Protein 5FFJ (pdb70)

B-factor: mean 82.77, std 29.12, range [22.14, 244.15]

Sequence (2276 aa):
KKLRDYQQTAKENALAHFKENDRGQLIMAPGTGKTFTSLKISEALSKDKNGPFKVLYLVPSIQLLTQTLRGWNNDTELTITSMAVTSDRDASRGKASDIGYPATTSSKKILQNWHDFESLPKQTDMLVVFSTYQSIEVIGEAQKEGFPEFDFIISDEAHRSAFSKVHSNNNVKGLKRMYQTATPKIYILLSSMDDESKYGEVFFRMGFGQAVSRDINWSKDVAKIAERQINWIKNKLSKDPISLEFKKFVSSLQHNINDSIDEKQAAEMLSQHLITKPIFEALFSEYSFVNQNPVSQAMESIVSELEKAGFAKEQENLEPLYESVRMRAEGIEDKQKIIVTLYDKFFKTAFKIVFTPIEVVDFIVHSVDDVLKKHFGKSLASKDVHILDPFTGTGTFIVRTLTYLKEQMDAGEISLSDITRKFMKELHANEIVLLSYYIAAINIEATFDEIYVPFEGIVLTDTFESTETEEDDYFGTNDERLKRQQEVPITAIIGNPPYSKGQSNENDNNKNIEYPRLFKSIADSYVKNSKTTSVLGMYDSYVLSIRWASNRLNDKGVIGFVSNGSYIDSQSADGLRKSLFKEFNHLYIFNLRGDQRTQGETSRKEGGKIFGSGSRTSIAISILVKDDSDNHEVHYHDIGDYLTRDDKLDILRDKESILNIDWENISPDENNDWINQRDQNYLNYRPLADENGSIFSVKDIGIVTNRDAWVSNFSKINVSDNVQIMIKNYNLEVDRLENIDVKLNDKTVVDYVTNDERKISWSRSLKQRAARREKTQFSHSDIMLAMYRPFTKKYLYRNRFLNENVRKTYQTFPDKNSKNLLINISGQGDKADFATLISEYLSDMHVIGGQARNLPRFTYETDGRTDNIVSDDEFYYVYGVLHSSAYRKRYANDLKKDLPRIPLLKNKDKYVEIGRKLSDLHLNYENQPIWDGIEVEISQPDYRVKKMKHPKKGVLDTIIYNESITIKNIPERAYEYVVNGRPAIEWIIDQYQVKTDKKSGITDDPNEFSDNPKYILNLLLSVITVSMRTLELIEELPEFEIQELRDYQQTAKENALAHFKENDRGQLIMAPGTGKTFTSLKISEALSKDKNGPFKVLYLVPSIQLLTQTLRGWNNDTELTITSMAVTSDRDASASDIGYPATTSSKKILQNWHDFESLPKQTDMLVVFSTYQSIEVIGEAQKEGFPEFDFIISDEAHRTTGAHASAFSKVHSNNNVKGLKRMYQTATPKIYGSILLSSMDDESKYGEVFFRMGFGQAVSRDILTDYKVMVRIVGIWNGMMRRRAIAFTRTIEESKKVSSQFEEVVNEYLSMRHNALQKGEILDWLADPNKPADIVSDIPTLDAVIFLSPKKSQVDIVQAVGRIMRKDYGYIILPIVINNKNYETVWQVINALRSVDERFEAMIDKLNMAKQLKVWNKFEGAIFGKIVQKVGDRKYLENWSKDVAKIAERQINWIKNKLSDKKDPISLEFKKFVSSLQHNINDSIDEKQAAEMLSQHLITKPIFEALFSEYSFVNQNPVSQAMESIVSELEKAGFAKEQENLEPLYESVRMRAEGIEKAEDKQKIIVTLYDKFFKTAFIVFTPIEVVDFIVHSVDDVLKKHFGKSLASKDVHILDPFTGTGTFIVRTLTYLKEQMDAGEISLSDITRKFMKELHANEIVLLSYYIAAINIEATFDEINGEEEGYVPFEGIVLTDTFESTETEETLDDDYFGTNDERLKRQQEVPITAIIGNPPYSKGQSNENDNNKNIEYPRLFKSIADSYVKNSKTTSVLGMYDSYVLSIRWASNRLNDKGVIGFVSNGSYIDSQSADGLRKSLFKEFNHLYIFNLRGDQRTQGETSRKEGGKIFGSGSRTSIAISILVKDDSDNHEVHYHDIGDYLTRDDKLDILRDKESILNIDWENISPDENNDWINQRDQNYLNYRPLADENGSIFSVKDIGIVTNRDAWVSNFSKINVSDNVQIMIKNYNLEVDRLENIDVKLNDKTVVDYVTNDERKISWSRSLKQRAARREKTQFSHSDIMLAMYRPFTKKYLYRNRFLNENVRKTYQTFPDKNSKNLLINISGQGDKADFATLISEYLSDMHVIGGQARNLPRFTYEGRTDNIVSDDEFYYVYGVLHSSAYRKRYANDLKKDLPRIPLLKNKDKYVEIGRKLSDLHLNYENQPIWDGIEVEISQPDYRVKKMKHPKKGVLDTIIYNESITIKNIPERAYEYVVNGRPAIEWIIDQYQVKTDKKSGITDDPNEFSDNPKYILNLLLSVITVSMRTLELIEELPEFEIQ

Structure (mmCIF, N/CA/C/O backbone):
data_5FFJ
#
_entry.id   5FFJ
#
_cell.length_a   87.400
_cell.length_b   222.290
_cell.length_c   117.410
_cell.angle_alpha   90.00
_cell.angle_beta   105.14
_cell.angle_gamma   90.00
#
_symmetry.space_group_name_H-M   'P 1 21 1'
#
loop_
_entity.id
_entity.type
_entity.pdbx_description
1 polymer 'Endonuclease and methylase LlaGI'
2 polymer "DNA (5'-D(P*TP*CP*CP*TP*CP*CP*AP*TP*CP*CP*AP*GP*TP*CP*TP*AP*TP*TP*AP*GP*CP*T)-3')"
3 polymer "DNA (5'-D(P*TP*AP*GP*CP*TP*AP*AP*TP*AP*GP*AP*CP*TP*GP*GP*AP*TP*GP*GP*AP*GP*G)-3')"
4 water water
#
loop_
_atom_site.group_PDB
_atom_site.id
_atom_site.type_symbol
_atom_site.label_atom_id
_atom_site.label_alt_id
_atom_site.label_comp_id
_atom_site.label_asym_id
_atom_site.label_entity_id
_atom_site.label_seq_id
_atom_site.pdbx_PDB_ins_code
_atom_site.Cartn_x
_atom_site.Cartn_y
_atom_site.Cartn_z
_atom_site.occupancy
_atom_site.B_iso_or_equiv
_atom_site.auth_seq_id
_atom_site.auth_comp_id
_atom_site.auth_asym_id
_atom_site.auth_atom_id
_atom_site.pdbx_PDB_model_num
ATOM 1 N N . LYS A 1 12 ? 12.026 59.833 62.568 1.00 113.62 176 LYS A N 1
ATOM 2 C CA . LYS A 1 12 ? 11.097 58.793 62.994 1.00 119.36 176 LYS A CA 1
ATOM 3 C C . LYS A 1 12 ? 11.825 57.694 63.765 1.00 115.49 176 LYS A C 1
ATOM 4 O O . LYS A 1 12 ? 13.056 57.649 63.783 1.00 111.40 176 LYS A O 1
ATOM 9 N N . LYS A 1 13 ? 11.053 56.819 64.405 1.00 116.89 177 LYS A N 1
ATOM 10 C CA . LYS A 1 13 ? 11.599 55.678 65.134 1.00 119.33 177 LYS A CA 1
ATOM 11 C C . LYS A 1 13 ? 11.193 54.388 64.439 1.00 110.89 177 LYS A C 1
ATOM 12 O O . LYS A 1 13 ? 10.005 54.074 64.345 1.00 104.01 177 LYS A O 1
ATOM 18 N N . LEU A 1 14 ? 12.186 53.649 63.954 1.00 101.58 178 LEU A N 1
ATOM 19 C CA . LEU A 1 14 ? 11.944 52.424 63.202 1.00 93.96 178 LEU A CA 1
ATOM 20 C C . LEU A 1 14 ? 11.026 51.467 63.955 1.00 95.16 178 LEU A C 1
ATOM 21 O O . LEU A 1 14 ? 11.230 51.191 65.137 1.00 107.25 178 LEU A O 1
ATOM 25 N N . ARG A 1 15 ? 10.006 50.980 63.254 1.00 104.70 179 ARG A N 1
ATOM 26 C CA . ARG A 1 15 ? 9.053 50.017 63.807 1.00 107.62 179 ARG A CA 1
ATOM 27 C C . ARG A 1 15 ? 9.748 48.748 64.304 1.00 116.00 179 ARG A C 1
ATOM 28 O O . ARG A 1 15 ? 10.913 48.502 63.991 1.00 112.83 179 ARG A O 1
ATOM 49 N N . ASP A 1 16 ? 9.026 47.944 65.079 1.00 118.68 180 ASP A N 1
ATOM 50 C CA . ASP A 1 16 ? 9.633 46.816 65.782 1.00 125.35 180 ASP A CA 1
ATOM 51 C C . ASP A 1 16 ? 10.168 45.741 64.829 1.00 125.05 180 ASP A C 1
ATOM 52 O O . ASP A 1 16 ? 11.281 45.249 65.010 1.00 119.35 180 ASP A O 1
ATOM 61 N N . TYR A 1 17 ? 9.383 45.376 63.821 1.00 117.98 181 TYR A N 1
ATOM 62 C CA . TYR A 1 17 ? 9.806 44.355 62.865 1.00 115.95 181 TYR A CA 1
ATOM 63 C C . TYR A 1 17 ? 10.867 44.908 61.916 1.00 109.10 181 TYR A C 1
ATOM 64 O O . TYR A 1 17 ? 11.609 44.151 61.289 1.00 102.99 181 TYR A O 1
ATOM 82 N N . GLN A 1 18 ? 10.927 46.231 61.803 1.00 112.26 182 GLN A N 1
ATOM 83 C CA . GLN A 1 18 ? 11.960 46.881 61.006 1.00 109.15 182 GLN A CA 1
ATOM 84 C C . GLN A 1 18 ? 13.304 46.706 61.700 1.00 110.21 182 GLN A C 1
ATOM 85 O O . GLN A 1 18 ? 14.327 46.468 61.056 1.00 106.46 182 GLN A O 1
ATOM 99 N N . GLN A 1 19 ? 13.285 46.839 63.025 1.00 114.46 183 GLN A N 1
ATOM 100 C CA . GLN A 1 19 ? 14.459 46.584 63.854 1.00 115.07 183 GLN A CA 1
ATOM 101 C C . GLN A 1 19 ? 14.945 45.158 63.624 1.00 110.42 183 GLN A C 1
ATOM 102 O O . GLN A 1 19 ? 16.141 44.914 63.455 1.00 103.90 183 GLN A O 1
ATOM 116 N N . THR A 1 20 ? 13.998 44.223 63.632 1.00 109.44 184 THR A N 1
ATOM 117 C CA . THR A 1 20 ? 14.277 42.821 63.337 1.00 105.37 184 THR A CA 1
ATOM 118 C C . THR A 1 20 ? 14.967 42.688 61.980 1.00 98.42 184 THR A C 1
ATOM 119 O O . THR A 1 20 ? 16.019 42.056 61.869 1.00 90.53 184 THR A O 1
ATOM 130 N N . ALA A 1 21 ? 14.369 43.293 60.956 1.00 97.05 185 ALA A N 1
ATOM 131 C CA . ALA A 1 21 ? 14.937 43.297 59.608 1.00 102.88 185 ALA A CA 1
ATOM 132 C C . ALA A 1 21 ? 16.337 43.896 59.607 1.00 100.10 185 ALA A C 1
ATOM 133 O O . ALA A 1 21 ? 17.244 43.383 58.949 1.00 84.68 185 ALA A O 1
ATOM 140 N N . LYS A 1 22 ? 16.502 44.989 60.345 1.00 97.12 186 LYS A N 1
ATOM 141 C CA . LYS A 1 22 ? 17.805 45.625 60.484 1.00 94.06 186 LYS A CA 1
ATOM 142 C C . LYS A 1 22 ? 18.787 44.663 61.142 1.00 98.44 186 LYS A C 1
ATOM 143 O O . LYS A 1 22 ? 19.910 44.494 60.673 1.00 90.27 186 LYS A O 1
ATOM 147 N N . GLU A 1 23 ? 18.355 44.028 62.227 1.00 100.71 187 GLU A N 1
ATOM 148 C CA . GLU A 1 23 ? 19.185 43.051 62.926 1.00 96.00 187 GLU A CA 1
ATOM 149 C C . GLU A 1 23 ? 19.573 41.883 62.019 1.00 96.73 187 GLU A C 1
ATOM 150 O O . GLU A 1 23 ? 20.753 41.547 61.907 1.00 100.44 187 GLU A O 1
ATOM 162 N N . ASN A 1 24 ? 18.582 41.268 61.376 1.00 96.65 188 ASN A N 1
ATOM 163 C CA . ASN A 1 24 ? 18.832 40.161 60.456 1.00 93.19 188 ASN A CA 1
ATOM 164 C C . ASN A 1 24 ? 19.773 40.576 59.332 1.00 95.28 188 ASN A C 1
ATOM 165 O O . ASN A 1 24 ? 20.683 39.830 58.963 1.00 101.69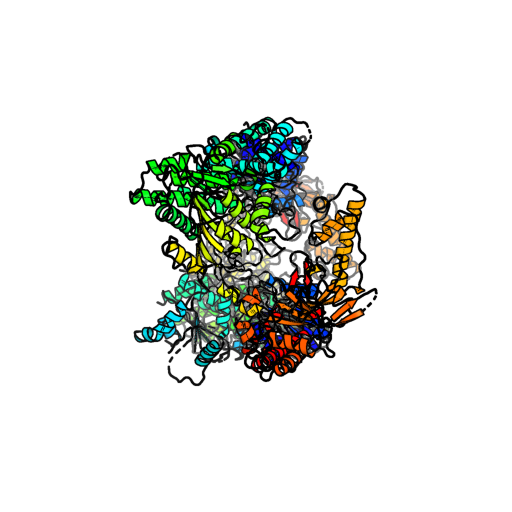 188 ASN A O 1
ATOM 176 N N . ALA A 1 25 ? 19.545 41.773 58.795 1.00 85.26 189 ALA A N 1
ATOM 177 C CA . ALA A 1 25 ? 20.366 42.311 57.717 1.00 91.17 189 ALA A CA 1
ATOM 178 C C . ALA A 1 25 ? 21.830 42.345 58.140 1.00 99.88 189 ALA A C 1
ATOM 179 O O . ALA A 1 25 ? 22.689 41.764 57.479 1.00 110.58 189 ALA A O 1
ATOM 186 N N . LEU A 1 26 ? 22.105 43.009 59.259 1.00 94.72 190 LEU A N 1
ATOM 187 C CA . LEU A 1 26 ? 23.465 43.120 59.778 1.00 90.15 190 LEU A CA 1
ATOM 188 C C . LEU A 1 26 ? 24.094 41.749 60.000 1.00 95.13 190 LEU A C 1
ATOM 189 O O . LEU A 1 26 ? 25.227 41.500 59.581 1.00 93.84 190 LEU A O 1
ATOM 205 N N . ALA A 1 27 ? 23.349 40.867 60.659 1.00 89.37 191 ALA A N 1
ATOM 206 C CA . ALA A 1 27 ? 23.810 39.511 60.932 1.00 92.66 191 ALA A CA 1
ATOM 207 C C . ALA A 1 27 ? 24.137 38.784 59.631 1.00 97.64 191 ALA A C 1
ATOM 208 O O . ALA A 1 27 ? 25.168 38.117 59.521 1.00 99.33 191 ALA A O 1
ATOM 215 N N . HIS A 1 28 ? 23.256 38.930 58.646 1.00 98.02 192 HIS A N 1
ATOM 216 C CA . HIS A 1 28 ? 23.423 38.277 57.350 1.00 99.92 192 HIS A CA 1
ATOM 217 C C . HIS A 1 28 ? 24.657 38.792 56.609 1.00 103.87 192 HIS A C 1
ATOM 218 O O . HIS A 1 28 ? 25.507 38.010 56.183 1.00 107.83 192 HIS A O 1
ATOM 232 N N . PHE A 1 29 ? 24.751 40.110 56.458 1.00 103.90 193 PHE A N 1
ATOM 233 C CA . PHE A 1 29 ? 25.856 40.730 55.726 1.00 102.61 193 PHE A CA 1
ATOM 234 C C . PHE A 1 29 ? 27.188 40.599 56.463 1.00 103.24 193 PHE A C 1
ATOM 235 O O . PHE A 1 29 ? 28.240 40.954 55.928 1.00 114.71 193 PHE A O 1
ATOM 252 N N . LYS A 1 30 ? 27.139 40.089 57.690 1.00 99.87 194 LYS A N 1
ATOM 253 C CA . LYS A 1 30 ? 28.344 39.861 58.480 1.00 100.98 194 LYS A CA 1
ATOM 254 C C . LYS A 1 30 ? 29.254 38.832 57.812 1.00 108.76 194 LYS A C 1
ATOM 255 O O . LYS A 1 30 ? 30.477 38.990 57.796 1.00 106.70 194 LYS A O 1
ATOM 259 N N . GLU A 1 31 ? 28.645 37.784 57.261 1.00 111.82 195 GLU A N 1
ATOM 260 C CA . GLU A 1 31 ? 29.377 36.708 56.593 1.00 116.31 195 GLU A CA 1
ATOM 261 C C . GLU A 1 31 ? 29.183 36.744 55.076 1.00 114.55 195 GLU A C 1
ATOM 262 O O . GLU A 1 31 ? 30.115 36.475 54.316 1.00 111.63 195 GLU A O 1
ATOM 274 N N . ASN A 1 32 ? 27.969 37.077 54.645 1.00 114.33 196 ASN A N 1
ATOM 275 C CA . ASN A 1 32 ? 27.617 37.069 53.227 1.00 108.92 196 ASN A CA 1
ATOM 276 C C . ASN A 1 32 ? 27.873 38.424 52.567 1.00 107.13 196 ASN A C 1
ATOM 277 O O . ASN A 1 32 ? 28.332 39.362 53.219 1.00 104.53 196 ASN A O 1
ATOM 288 N N . ASP A 1 33 ? 27.571 38.514 51.274 1.00 109.36 197 ASP A N 1
ATOM 289 C CA . ASP A 1 33 ? 27.744 39.749 50.510 1.00 108.66 197 ASP A CA 1
ATOM 290 C C . ASP A 1 33 ? 26.500 40.057 49.676 1.00 108.51 197 ASP A C 1
ATOM 291 O O . ASP A 1 33 ? 26.443 41.073 48.980 1.00 89.32 197 ASP A O 1
ATOM 295 N N . ARG A 1 34 ? 25.513 39.169 49.747 1.00 100.50 198 ARG A N 1
ATOM 296 C CA . ARG A 1 34 ? 24.251 39.346 49.035 1.00 85.05 198 ARG A CA 1
ATOM 297 C C . ARG A 1 34 ? 23.075 38.872 49.879 1.00 101.74 198 ARG A C 1
ATOM 298 O O . ARG A 1 34 ? 23.112 37.784 50.454 1.00 113.94 198 ARG A O 1
ATOM 319 N N . GLY A 1 35 ? 22.032 39.693 49.941 1.00 93.80 199 GLY A N 1
ATOM 320 C CA . GLY A 1 35 ? 20.827 39.349 50.673 1.00 93.36 199 GLY A CA 1
ATOM 321 C C . GLY A 1 35 ? 19.604 40.021 50.086 1.00 97.97 199 GLY A C 1
ATOM 322 O O . GLY A 1 35 ? 19.713 41.066 49.444 1.00 101.30 199 GLY A O 1
ATOM 326 N N . GLN A 1 36 ? 18.438 39.420 50.304 1.00 99.73 200 GLN A N 1
ATOM 327 C CA . GLN A 1 36 ? 17.185 39.991 49.827 1.00 99.30 200 GLN A CA 1
ATOM 328 C C . GLN A 1 36 ? 16.333 40.458 51.001 1.00 104.06 200 GLN A C 1
ATOM 329 O O . GLN A 1 36 ? 16.482 39.973 52.125 1.00 108.15 200 GLN A O 1
ATOM 343 N N . LEU A 1 37 ? 15.433 41.393 50.717 1.00 101.81 201 LEU A N 1
ATOM 344 C CA . LEU A 1 37 ? 14.578 41.997 51.733 1.00 97.15 201 LEU A CA 1
ATOM 345 C C . LEU A 1 37 ? 13.136 42.054 51.231 1.00 101.14 201 LEU A C 1
ATOM 346 O O . LEU A 1 37 ? 12.795 42.884 50.389 1.00 97.23 201 LEU A O 1
ATOM 362 N N . ILE A 1 38 ? 12.293 41.163 51.747 1.00 102.86 202 ILE A N 1
ATOM 363 C CA . ILE A 1 38 ? 10.899 41.082 51.313 1.00 99.18 202 ILE A CA 1
ATOM 364 C C . ILE A 1 38 ? 9.954 41.691 52.341 1.00 99.12 202 ILE A C 1
ATOM 365 O O . ILE A 1 38 ? 9.929 41.283 53.503 1.00 101.63 202 ILE A O 1
ATOM 381 N N . MET A 1 39 ? 9.182 42.676 51.890 1.00 98.25 203 MET A N 1
ATOM 382 C CA . MET A 1 39 ? 8.160 43.306 52.718 1.00 104.76 203 MET A CA 1
ATOM 383 C C . MET A 1 39 ? 6.945 43.702 51.895 1.00 108.50 203 MET A C 1
ATOM 384 O O . MET A 1 39 ? 7.077 44.129 50.753 1.00 97.32 203 MET A O 1
ATOM 398 N N . ALA A 1 40 ? 5.762 43.590 52.489 1.00 109.15 204 ALA A N 1
ATOM 399 C CA . ALA A 1 40 ? 4.550 44.091 51.853 1.00 112.29 204 ALA A CA 1
ATOM 400 C C . ALA A 1 40 ? 4.716 45.581 51.549 1.00 118.06 204 ALA A C 1
ATOM 401 O O . ALA A 1 40 ? 5.505 46.258 52.205 1.00 121.00 204 ALA A O 1
ATOM 408 N N . PRO A 1 41 ? 3.985 46.099 50.546 1.00 120.12 205 PRO A N 1
ATOM 409 C CA . PRO A 1 41 ? 4.118 47.522 50.198 1.00 121.07 205 PRO A CA 1
ATOM 410 C C . PRO A 1 41 ? 3.745 48.449 51.355 1.00 108.57 205 PRO A C 1
ATOM 411 O O . PRO A 1 41 ? 4.188 49.598 51.396 1.00 108.52 205 PRO A O 1
ATOM 422 N N . GLY A 1 42 ? 2.952 47.937 52.291 1.00 106.63 206 GLY A N 1
ATOM 423 C CA . GLY A 1 42 ? 2.415 48.743 53.372 1.00 102.60 206 GLY A CA 1
ATOM 424 C C . GLY A 1 42 ? 3.445 49.289 54.347 1.00 109.04 206 GLY A C 1
ATOM 425 O O . GLY A 1 42 ? 3.382 50.461 54.723 1.00 115.35 206 GLY A O 1
ATOM 429 N N . THR A 1 43 ? 4.393 48.452 54.760 1.00 105.60 207 THR A N 1
ATOM 430 C CA . THR A 1 43 ? 5.339 48.838 55.809 1.00 117.01 207 THR A CA 1
ATOM 431 C C . THR A 1 43 ? 6.278 49.969 55.400 1.00 108.33 207 THR A C 1
ATOM 432 O O . THR A 1 43 ? 6.591 50.846 56.207 1.00 113.08 207 THR A O 1
ATOM 443 N N . GLY A 1 44 ? 6.730 49.937 54.152 1.00 103.61 208 GLY A N 1
ATOM 444 C CA . GLY A 1 44 ? 7.689 50.908 53.660 1.00 116.55 208 GLY A CA 1
ATOM 445 C C . GLY A 1 44 ? 9.115 50.436 53.872 1.00 108.69 208 GLY A C 1
ATOM 446 O O . GLY A 1 44 ? 9.735 50.740 54.892 1.00 103.99 208 GLY A O 1
ATOM 450 N N . LYS A 1 45 ? 9.633 49.685 52.906 1.00 103.84 209 LYS A N 1
ATOM 451 C CA . LYS A 1 45 ? 10.997 49.176 52.977 1.00 102.92 209 LYS A CA 1
ATOM 452 C C . LYS A 1 45 ? 12.009 50.294 52.741 1.00 100.37 209 LYS A C 1
ATOM 453 O O . LYS A 1 45 ? 13.173 50.184 53.127 1.00 83.51 209 LYS A O 1
ATOM 457 N N . THR A 1 46 ? 11.551 51.369 52.104 1.00 103.27 210 THR A N 1
ATOM 458 C CA . THR A 1 46 ? 12.406 52.506 51.776 1.00 96.43 210 THR A CA 1
ATOM 459 C C . THR A 1 46 ? 13.003 53.144 53.027 1.00 99.01 210 THR A C 1
ATOM 460 O O . THR A 1 46 ? 14.195 53.451 53.068 1.00 95.52 210 THR A O 1
ATOM 471 N N . PHE A 1 47 ? 12.172 53.343 54.043 1.00 92.25 211 PHE A N 1
ATOM 472 C CA . PHE A 1 47 ? 12.638 53.888 55.311 1.00 98.26 211 PHE A CA 1
ATOM 473 C C . PHE A 1 47 ? 13.634 52.943 55.968 1.00 100.98 211 PHE A C 1
ATOM 474 O O . PHE A 1 47 ? 14.704 53.357 56.413 1.00 97.64 211 PHE A O 1
ATOM 491 N N . THR A 1 48 ? 13.262 51.669 56.029 1.00 104.48 212 THR A N 1
ATOM 492 C CA . THR A 1 48 ? 14.087 50.648 56.663 1.00 100.39 212 THR A CA 1
ATOM 493 C C . THR A 1 48 ? 15.466 50.555 56.016 1.00 92.88 212 THR A C 1
ATOM 494 O O . THR A 1 48 ? 16.465 50.341 56.701 1.00 90.28 212 THR A O 1
ATOM 505 N N . SER A 1 49 ? 15.511 50.714 54.697 1.00 100.49 213 SER A N 1
ATOM 506 C CA . SER A 1 49 ? 16.766 50.631 53.957 1.00 99.55 213 SER A CA 1
ATOM 507 C C . SER A 1 49 ? 17.734 51.717 54.411 1.00 99.49 213 SER A C 1
ATOM 508 O O . SER A 1 49 ? 18.939 51.485 54.513 1.00 96.51 213 SER A O 1
ATOM 516 N N . LEU A 1 50 ? 17.199 52.904 54.677 1.00 97.92 214 LEU A N 1
ATOM 517 C CA . LEU A 1 50 ? 17.997 53.999 55.209 1.00 96.91 214 LEU A CA 1
ATOM 518 C C . LEU A 1 50 ? 18.581 53.596 56.559 1.00 100.01 214 LEU A C 1
ATOM 519 O O . LEU A 1 50 ? 19.787 53.703 56.779 1.00 90.61 214 LEU A O 1
ATOM 535 N N . LYS A 1 51 ? 17.720 53.112 57.450 1.00 97.51 215 LYS A N 1
ATOM 536 C CA . LYS A 1 51 ? 18.136 52.717 58.793 1.00 96.13 215 LYS A CA 1
ATOM 537 C C . LYS A 1 51 ? 19.170 51.590 58.767 1.00 101.51 215 LYS A C 1
ATOM 538 O O . LYS A 1 51 ? 20.060 51.541 59.616 1.00 98.66 215 LYS A O 1
ATOM 548 N N . ILE A 1 52 ? 19.054 50.689 57.795 1.00 96.88 216 ILE A N 1
ATOM 549 C CA . ILE A 1 52 ? 20.055 49.643 57.612 1.00 88.25 216 ILE A CA 1
ATOM 550 C C . ILE A 1 52 ? 21.363 50.265 57.134 1.00 89.90 216 ILE A C 1
ATOM 551 O O . ILE A 1 52 ? 22.437 49.937 57.638 1.00 82.86 216 ILE A O 1
ATOM 567 N N . SER A 1 53 ? 21.258 51.151 56.147 1.00 95.83 217 SER A N 1
ATOM 568 C CA . SER A 1 53 ? 22.420 51.835 55.588 1.00 98.09 217 SER A CA 1
ATOM 569 C C . SER A 1 53 ? 23.178 52.602 56.668 1.00 98.97 217 SER A C 1
ATOM 570 O O . SER A 1 53 ? 24.405 52.699 56.629 1.00 103.14 217 SER A O 1
ATOM 578 N N . GLU A 1 54 ? 22.434 53.151 57.624 1.00 100.68 218 GLU A N 1
ATOM 579 C CA . GLU A 1 54 ? 23.022 53.893 58.734 1.00 101.25 218 GLU A CA 1
ATOM 580 C C . GLU A 1 54 ? 23.914 52.990 59.582 1.00 99.51 218 GLU A C 1
ATOM 581 O O . GLU A 1 54 ? 25.019 53.377 59.962 1.00 106.02 218 GLU A O 1
ATOM 593 N N . ALA A 1 55 ? 23.431 51.784 59.864 1.00 95.14 219 ALA A N 1
ATOM 594 C CA . ALA A 1 55 ? 24.136 50.850 60.736 1.00 91.47 219 ALA A CA 1
ATOM 595 C C . ALA A 1 55 ? 25.494 50.457 60.161 1.00 98.72 219 ALA A C 1
ATOM 596 O O . ALA A 1 55 ? 26.476 50.333 60.894 1.00 110.90 219 ALA A O 1
ATOM 603 N N . LEU A 1 56 ? 25.547 50.254 58.849 1.00 101.43 220 LEU A N 1
ATOM 604 C CA . LEU A 1 56 ? 26.808 49.956 58.181 1.00 99.73 220 LEU A CA 1
ATOM 605 C C . LEU A 1 56 ? 27.685 51.206 58.154 1.00 104.47 220 LEU A C 1
ATOM 606 O O . LEU A 1 56 ? 28.913 51.118 58.197 1.00 107.05 220 LEU A O 1
ATOM 610 N N . SER A 1 57 ? 27.042 52.370 58.087 1.00 108.51 221 SER A N 1
ATOM 611 C CA . SER A 1 57 ? 27.745 53.649 58.118 1.00 103.53 221 SER A CA 1
ATOM 612 C C . SER A 1 57 ? 28.406 53.861 59.474 1.00 109.13 221 SER A C 1
ATOM 613 O O . SER A 1 57 ? 29.542 54.330 59.555 1.00 109.43 221 SER A O 1
ATOM 621 N N . LYS A 1 58 ? 27.679 53.519 60.535 1.00 113.41 222 LYS A N 1
ATOM 622 C CA . LYS A 1 58 ? 28.211 53.583 61.892 1.00 111.26 222 LYS A CA 1
ATOM 623 C C . LYS A 1 58 ? 29.522 52.810 62.009 1.00 104.48 222 LYS A C 1
ATOM 624 O O . LYS A 1 58 ? 30.470 53.262 62.649 1.00 107.40 222 LYS A O 1
ATOM 643 N N . ASP A 1 59 ? 29.563 51.646 61.369 1.00 107.31 223 ASP A N 1
ATOM 644 C CA . ASP A 1 59 ? 30.673 50.710 61.507 1.00 109.93 223 ASP A CA 1
ATOM 645 C C . ASP A 1 59 ? 31.915 51.129 60.714 1.00 105.04 223 ASP A C 1
ATOM 646 O O . ASP A 1 59 ? 33.038 50.836 61.123 1.00 110.17 223 ASP A O 1
ATOM 655 N N . LYS A 1 60 ? 31.722 51.834 59.602 1.00 111.75 224 LYS A N 1
ATOM 656 C CA . LYS A 1 60 ? 32.786 51.969 58.611 1.00 111.88 224 LYS A CA 1
ATOM 657 C C . LYS A 1 60 ? 33.855 53.015 58.975 1.00 112.39 224 LYS A C 1
ATOM 658 O O . LYS A 1 60 ? 35.035 52.827 58.666 1.00 111.12 224 LYS A O 1
ATOM 677 N N . ASN A 1 61 ? 33.448 54.094 59.637 1.00 125.85 225 ASN A N 1
ATOM 678 C CA . ASN A 1 61 ? 34.374 55.153 60.041 1.00 125.97 225 ASN A CA 1
ATOM 679 C C . ASN A 1 61 ? 35.060 55.835 58.855 1.00 119.72 225 ASN A C 1
ATOM 680 O O . ASN A 1 61 ? 36.282 55.981 58.827 1.00 114.90 225 ASN A O 1
ATOM 684 N N . GLY A 1 62 ? 34.253 56.251 57.886 1.00 121.71 226 GLY A N 1
ATOM 685 C CA . GLY A 1 62 ? 34.723 56.979 56.720 1.00 99.81 226 GLY A CA 1
ATOM 686 C C . GLY A 1 62 ? 33.503 57.377 55.915 1.00 99.88 226 GLY A C 1
ATOM 687 O O . GLY A 1 62 ? 32.381 57.090 56.334 1.00 100.61 226 GLY A O 1
ATOM 691 N N . PRO A 1 63 ? 33.696 58.056 54.773 1.00 100.54 227 PRO A N 1
ATOM 692 C CA . PRO A 1 63 ? 32.505 58.281 53.945 1.00 97.82 227 PRO A CA 1
ATOM 693 C C . PRO A 1 63 ? 31.930 56.969 53.412 1.00 98.57 227 PRO A C 1
ATOM 694 O O . PRO A 1 63 ? 32.642 56.194 52.773 1.00 97.50 227 PRO A O 1
ATOM 705 N N . PHE A 1 64 ? 30.653 56.729 53.693 1.00 83.63 228 PHE A N 1
ATOM 706 C CA . PHE A 1 64 ? 29.999 55.465 53.365 1.00 97.65 228 PHE A CA 1
ATOM 707 C C . PHE A 1 64 ? 29.168 55.614 52.084 1.00 99.31 228 PHE A C 1
ATOM 708 O O . PHE A 1 64 ? 28.232 56.409 52.032 1.00 97.91 228 PHE A O 1
ATOM 725 N N . LYS A 1 65 ? 29.511 54.841 51.053 1.00 106.75 229 LYS A N 1
ATOM 726 C CA . LYS A 1 65 ? 28.939 55.035 49.719 1.00 100.35 229 LYS A CA 1
ATOM 727 C C . LYS A 1 65 ? 27.828 54.022 49.449 1.00 93.37 229 LYS A C 1
ATOM 728 O O . LYS A 1 65 ? 28.042 52.811 49.536 1.00 95.10 229 LYS A O 1
ATOM 747 N N . VAL A 1 66 ? 26.641 54.536 49.134 1.00 88.52 230 VAL A N 1
ATOM 748 C CA . VAL A 1 66 ? 25.473 53.711 48.842 1.00 87.00 230 VAL A CA 1
ATOM 749 C C . VAL A 1 66 ? 24.979 53.963 47.420 1.00 94.16 230 VAL A C 1
ATOM 750 O O . VAL A 1 66 ? 24.937 55.107 46.963 1.00 88.53 230 VAL A O 1
ATOM 763 N N . LEU A 1 67 ? 24.609 52.888 46.728 1.00 95.29 231 LEU A N 1
ATOM 764 C CA . LEU A 1 67 ? 23.966 52.987 45.424 1.00 93.46 231 LEU A CA 1
ATOM 765 C C . LEU A 1 67 ? 22.529 52.496 45.528 1.00 84.25 231 LEU A C 1
ATOM 766 O O . LEU A 1 67 ? 22.286 51.326 45.827 1.00 81.02 231 LEU A O 1
ATOM 782 N N . TYR A 1 68 ? 21.582 53.397 45.284 1.00 82.21 232 TYR A N 1
ATOM 783 C CA . TYR A 1 68 ? 20.166 53.062 45.353 1.00 85.78 232 TYR A CA 1
ATOM 784 C C . TYR A 1 68 ? 19.551 53.076 43.958 1.00 89.29 232 TYR A C 1
ATOM 785 O O . TYR A 1 68 ? 19.234 54.136 43.414 1.00 79.81 232 TYR A O 1
ATOM 803 N N . LEU A 1 69 ? 19.390 51.888 43.384 1.00 83.89 233 LEU A N 1
ATOM 804 C CA . LEU A 1 69 ? 18.877 51.748 42.029 1.00 77.94 233 LEU A CA 1
ATOM 805 C C . LEU A 1 69 ? 17.361 51.627 42.036 1.00 74.47 233 LEU A C 1
ATOM 806 O O . LEU A 1 69 ? 16.783 50.999 42.923 1.00 87.27 233 LEU A O 1
ATOM 822 N N . VAL A 1 70 ? 16.726 52.232 41.037 1.00 80.21 234 VAL A N 1
ATOM 823 C CA . VAL A 1 70 ? 15.275 52.344 41.008 1.00 78.14 234 VAL A CA 1
ATOM 824 C C . VAL A 1 70 ? 14.742 52.389 39.567 1.00 91.55 234 VAL A C 1
ATOM 825 O O . VAL A 1 70 ? 15.347 53.011 38.700 1.00 87.41 234 VAL A O 1
ATOM 838 N N . PRO A 1 71 ? 13.600 51.729 39.302 1.00 86.13 235 PRO A N 1
ATOM 839 C CA . PRO A 1 71 ? 13.095 51.742 37.922 1.00 90.17 235 PRO A CA 1
ATOM 840 C C . PRO A 1 71 ? 12.555 53.098 37.457 1.00 98.33 235 PRO A C 1
ATOM 841 O O . PRO A 1 71 ? 13.167 53.733 36.598 1.00 112.19 235 PRO A O 1
ATOM 852 N N . SER A 1 72 ? 11.430 53.529 38.022 1.00 103.79 236 SER A N 1
ATOM 853 C CA . SER A 1 72 ? 10.719 54.714 37.542 1.00 97.00 236 SER A CA 1
ATOM 854 C C . SER A 1 72 ? 11.361 56.006 38.038 1.00 102.14 236 SER A C 1
ATOM 855 O O . SER A 1 72 ? 12.158 55.991 38.976 1.00 101.71 236 SER A O 1
ATOM 863 N N . ILE A 1 73 ? 11.004 57.123 37.409 1.00 112.93 237 ILE A N 1
ATOM 864 C CA . ILE A 1 73 ? 11.521 58.427 37.810 1.00 110.66 237 ILE A CA 1
ATOM 865 C C . ILE A 1 73 ? 10.819 58.913 39.074 1.00 99.05 237 ILE A C 1
ATOM 866 O O . ILE A 1 73 ? 11.419 59.587 39.912 1.00 98.85 237 ILE A O 1
ATOM 882 N N . GLN A 1 74 ? 9.540 58.569 39.197 1.00 105.87 238 GLN A N 1
ATOM 883 C CA . GLN A 1 74 ? 8.730 58.974 40.339 1.00 104.47 238 GLN A CA 1
ATOM 884 C C . GLN A 1 74 ? 9.290 58.405 41.636 1.00 103.41 238 GLN A C 1
ATOM 885 O O . GLN A 1 74 ? 9.284 59.072 42.670 1.00 97.88 238 GLN A O 1
ATOM 889 N N . LEU A 1 75 ? 9.771 57.166 41.573 1.00 105.60 239 LEU A N 1
ATOM 890 C CA . LEU A 1 75 ? 10.365 56.518 42.737 1.00 105.48 239 LEU A CA 1
ATOM 891 C C . LEU A 1 75 ? 11.692 57.177 43.109 1.00 104.53 239 LEU A C 1
ATOM 892 O O . LEU A 1 75 ? 11.997 57.338 44.289 1.00 110.09 239 LEU A O 1
ATOM 908 N N . LEU A 1 76 ? 12.481 57.546 42.100 1.00 100.26 240 LEU A N 1
ATOM 909 C CA . LEU A 1 76 ? 13.792 58.156 42.327 1.00 100.85 240 LEU A CA 1
ATOM 910 C C . LEU A 1 76 ? 13.671 59.415 43.176 1.00 98.22 240 LEU A C 1
ATOM 911 O O . LEU A 1 76 ? 14.481 59.654 44.073 1.00 101.18 240 LEU A O 1
ATOM 927 N N . THR A 1 77 ? 12.652 60.215 42.885 1.00 96.27 241 THR A N 1
ATOM 928 C CA . THR A 1 77 ? 12.431 61.470 43.592 1.00 94.21 241 THR A CA 1
ATOM 929 C C . THR A 1 77 ? 11.775 61.238 44.950 1.00 101.00 241 THR A C 1
ATOM 930 O O . THR A 1 77 ? 12.040 61.965 45.907 1.00 93.79 241 THR A O 1
ATOM 941 N N . GLN A 1 78 ? 10.917 60.224 45.031 1.00 104.11 242 GLN A N 1
ATOM 942 C CA . GLN A 1 78 ? 10.240 59.892 46.281 1.00 99.04 242 GLN A CA 1
ATOM 943 C C . GLN A 1 78 ? 11.225 59.367 47.321 1.00 103.39 242 GLN A C 1
ATOM 944 O O . GLN A 1 78 ? 11.029 59.552 48.522 1.00 101.82 242 GLN A O 1
ATOM 951 N N . THR A 1 79 ? 12.284 58.714 46.851 1.00 101.15 243 THR A N 1
ATOM 952 C CA . THR A 1 79 ? 13.303 58.161 47.737 1.00 102.04 243 THR A CA 1
ATOM 953 C C . THR A 1 79 ? 14.345 59.208 48.116 1.00 93.79 243 THR A C 1
ATOM 954 O O . THR A 1 79 ? 14.772 59.273 49.267 1.00 93.88 243 THR A O 1
ATOM 965 N N . LEU A 1 80 ? 14.755 60.021 47.145 1.00 92.10 244 LEU A N 1
ATOM 966 C CA . LEU A 1 80 ? 15.757 61.057 47.383 1.00 95.71 244 LEU A CA 1
ATOM 967 C C . LEU A 1 80 ? 15.280 62.037 48.450 1.00 97.41 244 LEU A C 1
ATOM 968 O O . LEU A 1 80 ? 16.024 62.381 49.366 1.00 84.00 244 LEU A O 1
ATOM 984 N N . ARG A 1 81 ? 14.033 62.479 48.324 1.00 97.55 245 ARG A N 1
ATOM 985 C CA . ARG A 1 81 ? 13.455 63.431 49.264 1.00 90.72 245 ARG A CA 1
ATOM 986 C C . ARG A 1 81 ? 13.153 62.765 50.600 1.00 95.30 245 ARG A C 1
ATOM 987 O O . ARG A 1 81 ? 13.517 63.276 51.660 1.00 102.02 245 ARG A O 1
ATOM 1008 N N . GLY A 1 82 ? 12.483 61.619 50.537 1.00 101.47 246 GLY A N 1
ATOM 1009 C CA . GLY A 1 82 ? 12.049 60.915 51.729 1.00 95.78 246 GLY A CA 1
ATOM 1010 C C . GLY A 1 82 ? 13.190 60.434 52.606 1.00 86.43 246 GLY A C 1
ATOM 1011 O O . GLY A 1 82 ? 13.022 60.293 53.817 1.00 97.22 246 GLY A O 1
ATOM 1015 N N . TRP A 1 83 ? 14.348 60.175 52.005 1.00 90.08 247 TRP A N 1
ATOM 1016 C CA . TRP A 1 83 ? 15.508 59.742 52.777 1.00 93.22 247 TRP A CA 1
ATOM 1017 C C . TRP A 1 83 ? 16.043 60.889 53.625 1.00 102.02 247 TRP A C 1
ATOM 1018 O O . TRP A 1 83 ? 16.294 60.716 54.815 1.00 111.93 247 TRP A O 1
ATOM 1039 N N . ASN A 1 84 ? 16.206 62.060 53.016 1.00 93.64 248 ASN A N 1
ATOM 1040 C CA . ASN A 1 84 ? 16.794 63.201 53.711 1.00 98.74 248 ASN A CA 1
ATOM 1041 C C . ASN A 1 84 ? 15.933 63.701 54.872 1.00 101.46 248 ASN A C 1
ATOM 1042 O O . ASN A 1 84 ? 16.448 64.294 55.820 1.00 100.93 248 ASN A O 1
ATOM 1053 N N . ASN A 1 85 ? 14.628 63.457 54.799 1.00 88.49 249 ASN A N 1
ATOM 1054 C CA . ASN A 1 85 ? 13.721 63.859 55.869 1.00 96.74 249 ASN A CA 1
ATOM 1055 C C . ASN A 1 85 ? 13.807 62.905 57.057 1.00 102.41 249 ASN A C 1
ATOM 1056 O O . ASN A 1 85 ? 13.760 63.329 58.213 1.00 98.25 249 ASN A O 1
ATOM 1060 N N . ASP A 1 86 ? 13.945 61.616 56.758 1.00 102.84 250 ASP A N 1
ATOM 1061 C CA . ASP A 1 86 ? 13.981 60.573 57.780 1.00 101.00 250 ASP A CA 1
ATOM 1062 C C . ASP A 1 86 ? 15.393 60.323 58.307 1.00 95.06 250 ASP A C 1
ATOM 1063 O O . ASP A 1 86 ? 15.575 59.652 59.324 1.00 96.12 250 ASP A O 1
ATOM 1072 N N . THR A 1 87 ? 16.388 60.855 57.603 1.00 102.93 251 THR A N 1
ATOM 1073 C CA . THR A 1 87 ? 17.786 60.628 57.950 1.00 107.73 251 THR A CA 1
ATOM 1074 C C . THR A 1 87 ? 18.148 61.190 59.322 1.00 103.88 251 THR A C 1
ATOM 1075 O O . THR A 1 87 ? 17.946 62.373 59.593 1.00 113.86 251 THR A O 1
ATOM 1086 N N . GLU A 1 88 ? 18.683 60.328 60.182 1.00 103.29 252 GLU A N 1
ATOM 1087 C CA . GLU A 1 88 ? 19.247 60.757 61.456 1.00 109.17 252 GLU A CA 1
ATOM 1088 C C . GLU A 1 88 ? 20.669 61.283 61.258 1.00 101.81 252 GLU A C 1
ATOM 1089 O O . GLU A 1 88 ? 21.133 62.155 61.994 1.00 111.15 252 GLU A O 1
ATOM 1093 N N . LEU A 1 89 ? 21.343 60.747 60.245 1.00 97.21 253 LEU A N 1
ATOM 1094 C CA . LEU A 1 89 ? 22.744 61.050 59.965 1.00 107.30 253 LEU A CA 1
ATOM 1095 C C . LEU A 1 89 ? 22.963 62.309 59.120 1.00 105.15 253 LEU A C 1
ATOM 1096 O O . LEU A 1 89 ? 22.024 63.032 58.785 1.00 111.92 253 LEU A O 1
ATOM 1112 N N . THR A 1 90 ? 24.232 62.572 58.822 1.00 100.78 254 THR A N 1
ATOM 1113 C CA . THR A 1 90 ? 24.624 63.536 57.804 1.00 107.90 254 THR A CA 1
ATOM 1114 C C . THR A 1 90 ? 24.671 62.835 56.448 1.00 105.03 254 THR A C 1
ATOM 1115 O O . THR A 1 90 ? 25.501 61.948 56.236 1.00 95.07 254 THR A O 1
ATOM 1126 N N . ILE A 1 91 ? 23.781 63.227 55.540 1.00 102.56 255 ILE A N 1
ATOM 1127 C CA . ILE A 1 91 ? 23.668 62.567 54.245 1.00 93.57 255 ILE A CA 1
ATOM 1128 C C . ILE A 1 91 ? 23.962 63.540 53.108 1.00 95.46 255 ILE A C 1
ATOM 1129 O O . ILE A 1 91 ? 23.509 64.686 53.115 1.00 110.88 255 ILE A O 1
ATOM 1145 N N . THR A 1 92 ? 24.755 63.073 52.148 1.00 91.02 256 THR A N 1
ATOM 1146 C CA . THR A 1 92 ? 24.985 63.795 50.906 1.00 97.67 256 THR A CA 1
ATOM 1147 C C . THR A 1 92 ? 24.349 62.968 49.794 1.00 103.84 256 THR A C 1
ATOM 1148 O O . THR A 1 92 ? 24.605 61.768 49.677 1.00 96.25 256 THR A O 1
ATOM 1159 N N . SER A 1 93 ? 23.489 63.609 49.008 1.00 102.41 257 SER A N 1
ATOM 1160 C CA . SER A 1 93 ? 22.697 62.915 47.998 1.00 88.58 257 SER A CA 1
ATOM 1161 C C . SER A 1 93 ? 23.210 63.170 46.585 1.00 81.95 257 SER A C 1
ATOM 1162 O O . SER A 1 93 ? 23.793 64.217 46.298 1.00 90.94 257 SER A O 1
ATOM 1170 N N . MET A 1 94 ? 22.984 62.190 45.715 1.00 96.90 258 MET A N 1
ATOM 1171 C CA . MET A 1 94 ? 23.354 62.274 44.308 1.00 89.93 258 MET A CA 1
ATOM 1172 C C . MET A 1 94 ? 22.272 61.654 43.437 1.00 82.11 258 MET A C 1
ATOM 1173 O O . MET A 1 94 ? 21.842 60.524 43.670 1.00 83.69 258 MET A O 1
ATOM 1187 N N . ALA A 1 95 ? 21.833 62.410 42.438 1.00 81.35 259 ALA A N 1
ATOM 1188 C CA . ALA A 1 95 ? 20.890 61.918 41.447 1.00 81.41 259 ALA A CA 1
ATOM 1189 C C . ALA A 1 95 ? 21.594 61.753 40.110 1.00 93.56 259 ALA A C 1
ATOM 1190 O O . ALA A 1 95 ? 22.446 62.565 39.752 1.00 96.64 259 ALA A O 1
ATOM 1197 N N . VAL A 1 96 ? 21.253 60.696 39.380 1.00 85.75 260 VAL A N 1
ATOM 1198 C CA . VAL A 1 96 ? 21.709 60.557 38.005 1.00 97.43 260 VAL A CA 1
ATOM 1199 C C . VAL A 1 96 ? 20.482 60.303 37.137 1.00 97.39 260 VAL A C 1
ATOM 1200 O O . VAL A 1 96 ? 19.707 59.375 37.379 1.00 93.06 260 VAL A O 1
ATOM 1213 N N . THR A 1 97 ? 20.282 61.174 36.152 1.00 107.47 261 THR A N 1
ATOM 1214 C CA . THR A 1 97 ? 19.078 61.163 35.326 1.00 103.69 261 THR A CA 1
ATOM 1215 C C . THR A 1 97 ? 19.185 62.258 34.256 1.00 109.98 261 THR A C 1
ATOM 1216 O O . THR A 1 97 ? 19.959 63.209 34.403 1.00 109.79 261 THR A O 1
ATOM 1227 N N . SER A 1 98 ? 18.423 62.099 33.175 1.00 106.62 262 SER A N 1
ATOM 1228 C CA . SER A 1 98 ? 18.335 63.094 32.104 1.00 116.59 262 SER A CA 1
ATOM 1229 C C . SER A 1 98 ? 17.304 64.188 32.418 1.00 114.41 262 SER A C 1
ATOM 1230 O O . SER A 1 98 ? 16.826 64.878 31.514 1.00 114.41 262 SER A O 1
ATOM 1238 N N . ASP A 1 99 ? 16.962 64.335 33.698 1.00 115.05 263 ASP A N 1
ATOM 1239 C CA . ASP A 1 99 ? 16.057 65.393 34.155 1.00 107.12 263 ASP A CA 1
ATOM 1240 C C . ASP A 1 99 ? 16.684 66.139 35.326 1.00 105.66 263 ASP A C 1
ATOM 1241 O O . ASP A 1 99 ? 16.887 65.569 36.397 1.00 114.33 263 ASP A O 1
ATOM 1250 N N . ARG A 1 100 ? 16.991 67.416 35.112 1.00 94.79 264 ARG A N 1
ATOM 1251 C CA . ARG A 1 100 ? 17.585 68.253 36.153 1.00 102.09 264 ARG A CA 1
ATOM 1252 C C . ARG A 1 100 ? 16.609 68.442 37.310 1.00 107.43 264 ARG A C 1
ATOM 1253 O O . ARG A 1 100 ? 17.006 68.450 38.476 1.00 114.89 264 ARG A O 1
ATOM 1263 N N . ASP A 1 101 ? 15.330 68.589 36.977 1.00 100.09 265 ASP A N 1
ATOM 1264 C CA . ASP A 1 101 ? 14.286 68.792 37.978 1.00 112.03 265 ASP A CA 1
ATOM 1265 C C . ASP A 1 101 ? 14.128 67.588 38.914 1.00 107.25 265 ASP A C 1
ATOM 1266 O O . ASP A 1 101 ? 13.487 67.693 39.961 1.00 110.28 265 ASP A O 1
ATOM 1275 N N . ALA A 1 102 ? 14.713 66.454 38.540 1.00 103.87 266 ALA A N 1
ATOM 1276 C CA . ALA A 1 102 ? 14.580 65.223 39.319 1.00 95.82 266 ALA A CA 1
ATOM 1277 C C . ALA A 1 102 ? 15.314 65.300 40.668 1.00 99.20 266 ALA A C 1
ATOM 1278 O O . ALA A 1 102 ? 15.095 64.461 41.542 1.00 97.65 266 ALA A O 1
ATOM 1285 N N . SER A 1 103 ? 16.191 66.294 40.824 1.00 105.63 267 SER A N 1
ATOM 1286 C CA . SER A 1 103 ? 16.922 66.510 42.081 1.00 96.88 267 SER A CA 1
ATOM 1287 C C . SER A 1 103 ? 16.466 67.773 42.817 1.00 95.04 267 SER A C 1
ATOM 1288 O O . SER A 1 103 ? 17.237 68.721 42.990 1.00 102.30 267 SER A O 1
ATOM 1296 N N . ARG A 1 104 ? 15.215 67.758 43.266 1.00 104.19 268 ARG A N 1
ATOM 1297 C CA . ARG A 1 104 ? 14.574 68.924 43.861 1.00 105.57 268 ARG A CA 1
ATOM 1298 C C . ARG A 1 104 ? 13.545 68.470 44.888 1.00 105.38 268 ARG A C 1
ATOM 1299 O O . ARG A 1 104 ? 13.314 67.272 45.057 1.00 109.47 268 ARG A O 1
ATOM 1320 N N . GLY A 1 105 ? 12.919 69.433 45.556 1.00 106.43 269 GLY A N 1
ATOM 1321 C CA . GLY A 1 105 ? 11.928 69.145 46.577 1.00 92.95 269 GLY A CA 1
ATOM 1322 C C . GLY A 1 105 ? 10.871 70.231 46.654 1.00 93.98 269 GLY A C 1
ATOM 1323 O O . GLY A 1 105 ? 10.057 70.255 47.579 1.00 89.18 269 GLY A O 1
ATOM 1327 N N . LYS A 1 113 ? 9.385 75.437 47.560 1.00 108.06 277 LYS A N 1
ATOM 1328 C CA . LYS A 1 113 ? 9.568 74.341 48.506 1.00 102.96 277 LYS A CA 1
ATOM 1329 C C . LYS A 1 113 ? 11.051 74.048 48.727 1.00 109.01 277 LYS A C 1
ATOM 1330 O O . LYS A 1 113 ? 11.597 74.334 49.792 1.00 93.92 277 LYS A O 1
ATOM 1333 N N . ALA A 1 114 ? 11.694 73.472 47.715 1.00 114.41 278 ALA A N 1
ATOM 1334 C CA . ALA A 1 114 ? 13.124 73.181 47.769 1.00 108.56 278 ALA A CA 1
ATOM 1335 C C . ALA A 1 114 ? 13.685 73.076 46.355 1.00 116.61 278 ALA A C 1
ATOM 1336 O O . ALA A 1 114 ? 12.934 72.961 45.385 1.00 111.50 278 ALA A O 1
ATOM 1343 N N . SER A 1 115 ? 15.009 73.114 46.243 1.00 115.99 279 SER A N 1
ATOM 1344 C CA . SER A 1 115 ? 15.670 73.075 44.944 1.00 100.20 279 SER A CA 1
ATOM 1345 C C . SER A 1 115 ? 17.136 72.684 45.085 1.00 102.48 279 SER A C 1
ATOM 1346 O O . SER A 1 115 ? 17.834 73.162 45.981 1.00 95.40 279 SER A O 1
ATOM 1354 N N . ASP A 1 116 ? 17.591 71.811 44.191 1.00 106.51 280 ASP A N 1
ATOM 1355 C CA . ASP A 1 116 ? 18.970 71.334 44.193 1.00 96.34 280 ASP A CA 1
ATOM 1356 C C . ASP A 1 116 ? 19.307 70.617 45.497 1.00 100.55 280 ASP A C 1
ATOM 1357 O O . ASP A 1 116 ? 20.247 70.992 46.198 1.00 101.58 280 ASP A O 1
ATOM 1361 N N . ILE A 1 117 ? 18.534 69.583 45.810 1.00 91.44 281 ILE A N 1
ATOM 1362 C CA . ILE A 1 117 ? 18.781 68.764 46.991 1.00 91.75 281 ILE A CA 1
ATOM 1363 C C . ILE A 1 117 ? 19.913 67.785 46.714 1.00 84.33 281 ILE A C 1
ATOM 1364 O O . ILE A 1 117 ? 19.705 66.745 46.089 1.00 102.72 281 ILE A O 1
ATOM 1368 N N . GLY A 1 118 ? 21.108 68.121 47.189 1.00 90.66 282 GLY A N 1
ATOM 1369 C CA . GLY A 1 118 ? 22.303 67.352 46.890 1.00 89.82 282 GLY A CA 1
ATOM 1370 C C . GLY A 1 118 ? 22.883 67.792 45.559 1.00 92.20 282 GLY A C 1
ATOM 1371 O O . GLY A 1 118 ? 22.418 68.772 44.978 1.00 83.40 282 GLY A O 1
ATOM 1375 N N . TYR A 1 119 ? 23.904 67.089 45.076 1.00 89.07 283 TYR A N 1
ATOM 1376 C CA . TYR A 1 119 ? 24.454 67.379 43.753 1.00 100.97 283 TYR A CA 1
ATOM 1377 C C . TYR A 1 119 ? 23.361 67.220 42.694 1.00 96.05 283 TYR A C 1
ATOM 1378 O O . TYR A 1 119 ? 22.596 66.255 42.739 1.00 79.54 283 TYR A O 1
ATOM 1396 N N . PRO A 1 120 ? 23.276 68.169 41.742 1.00 99.07 284 PRO A N 1
ATOM 1397 C CA . PRO A 1 120 ? 22.196 68.126 40.746 1.00 92.99 284 PRO A CA 1
ATOM 1398 C C . PRO A 1 120 ? 22.213 66.865 39.883 1.00 94.12 284 PRO A C 1
ATOM 1399 O O . PRO A 1 120 ? 23.266 66.259 39.683 1.00 84.45 284 PRO A O 1
ATOM 1410 N N . ALA A 1 121 ? 21.040 66.482 39.388 1.00 90.96 285 ALA A N 1
ATOM 1411 C CA . ALA A 1 121 ? 20.902 65.302 38.542 1.00 88.49 285 ALA A CA 1
ATOM 1412 C C . ALA A 1 121 ? 21.727 65.454 37.269 1.00 89.95 285 ALA A C 1
ATOM 1413 O O . ALA A 1 121 ? 21.839 66.552 36.724 1.00 93.44 285 ALA A O 1
ATOM 1420 N N . THR A 1 122 ? 22.310 64.353 36.803 1.00 95.01 286 THR A N 1
ATOM 1421 C CA . THR A 1 122 ? 23.149 64.385 35.611 1.00 105.12 286 THR A CA 1
ATOM 1422 C C . THR A 1 122 ? 23.361 62.997 35.016 1.00 104.46 286 THR A C 1
ATOM 1423 O O . THR A 1 122 ? 23.292 61.988 35.714 1.00 104.61 286 THR A O 1
ATOM 1427 N N . THR A 1 123 ? 23.626 62.967 33.715 1.00 114.69 287 THR A N 1
ATOM 1428 C CA . THR A 1 123 ? 23.924 61.733 33.000 1.00 107.08 287 THR A CA 1
ATOM 1429 C C . THR A 1 123 ? 25.389 61.757 32.577 1.00 106.56 287 THR A C 1
ATOM 1430 O O . THR A 1 123 ? 25.939 60.755 32.119 1.00 113.32 287 THR A O 1
ATOM 1441 N N . SER A 1 124 ? 26.021 62.915 32.750 1.00 108.13 288 SER A N 1
ATOM 1442 C CA . SER A 1 124 ? 27.421 63.090 32.386 1.00 107.09 288 SER A CA 1
ATOM 1443 C C . SER A 1 124 ? 28.335 62.429 33.418 1.00 95.27 288 SER A C 1
ATOM 1444 O O . SER A 1 124 ? 28.436 62.889 34.556 1.00 96.28 288 SER A O 1
ATOM 1452 N N . SER A 1 125 ? 28.990 61.343 33.017 1.00 90.79 289 SER A N 1
ATOM 1453 C CA . SER A 1 125 ? 29.875 60.601 33.911 1.00 87.91 289 SER A CA 1
ATOM 1454 C C . SER A 1 125 ? 31.033 61.474 34.386 1.00 88.19 289 SER A C 1
ATOM 1455 O O . SER A 1 125 ? 31.431 61.413 35.549 1.00 94.21 289 SER A O 1
ATOM 1463 N N . LYS A 1 126 ? 31.566 62.290 33.482 1.00 81.40 290 LYS A N 1
ATOM 1464 C CA . LYS A 1 126 ? 32.652 63.202 33.822 1.00 78.49 290 LYS A CA 1
ATOM 1465 C C . LYS A 1 126 ? 32.182 64.227 34.852 1.00 91.98 290 LYS A C 1
ATOM 1466 O O . LYS A 1 126 ? 32.972 64.704 35.668 1.00 101.35 290 LYS A O 1
ATOM 1470 N N . LYS A 1 127 ? 30.892 64.557 34.811 1.00 86.16 291 LYS A N 1
ATOM 1471 C CA . LYS A 1 127 ? 30.297 65.482 35.777 1.00 86.75 291 LYS A CA 1
ATOM 1472 C C . LYS A 1 127 ? 30.086 64.784 37.114 1.00 93.29 291 LYS A C 1
ATOM 1473 O O . LYS A 1 127 ? 30.201 65.403 38.170 1.00 101.31 291 LYS A O 1
ATOM 1483 N N . ILE A 1 128 ? 29.778 63.493 37.062 1.00 87.32 292 ILE A N 1
ATOM 1484 C CA . ILE A 1 128 ? 29.530 62.715 38.270 1.00 89.46 292 ILE A CA 1
ATOM 1485 C C . ILE A 1 128 ? 30.847 62.365 38.964 1.00 87.33 292 ILE A C 1
ATOM 1486 O O . ILE A 1 128 ? 30.904 62.264 40.189 1.00 93.45 292 ILE A O 1
ATOM 1502 N N . LEU A 1 129 ? 31.900 62.187 38.173 1.00 91.10 293 LEU A N 1
ATOM 1503 C CA . LEU A 1 129 ? 33.228 61.908 38.710 1.00 97.73 293 LEU A CA 1
ATOM 1504 C C . LEU A 1 129 ? 33.830 63.153 39.351 1.00 91.23 293 LEU A C 1
ATOM 1505 O O . LEU A 1 129 ? 34.348 63.098 40.466 1.00 93.83 293 LEU A O 1
ATOM 1521 N N . GLN A 1 130 ? 33.767 64.275 38.641 1.00 86.58 294 GLN A N 1
ATOM 1522 C CA . GLN A 1 130 ? 34.310 65.524 39.156 1.00 78.20 294 GLN A CA 1
ATOM 1523 C C . GLN A 1 130 ? 33.524 65.988 40.377 1.00 93.67 294 GLN A C 1
ATOM 1524 O O . GLN A 1 130 ? 34.057 66.682 41.243 1.00 102.90 294 GLN A O 1
ATOM 1538 N N . ASN A 1 131 ? 32.249 65.613 40.433 1.00 99.64 295 ASN A N 1
ATOM 1539 C CA . ASN A 1 131 ? 31.414 65.931 41.585 1.00 98.30 295 ASN A CA 1
ATOM 1540 C C . ASN A 1 131 ? 31.908 65.239 42.848 1.00 92.71 295 ASN A C 1
ATOM 1541 O O . ASN A 1 131 ? 31.810 65.793 43.942 1.00 104.13 295 ASN A O 1
ATOM 1552 N N . TRP A 1 132 ? 32.425 64.024 42.704 1.00 95.08 296 TRP A N 1
ATOM 1553 C CA . TRP A 1 132 ? 32.954 63.306 43.855 1.00 91.46 296 TRP A CA 1
ATOM 1554 C C . TRP A 1 132 ? 34.297 63.893 44.270 1.00 98.06 296 TRP A C 1
ATOM 1555 O O . TRP A 1 132 ? 34.635 63.910 45.454 1.00 97.27 296 TRP A O 1
ATOM 1576 N N . HIS A 1 133 ? 35.064 64.365 43.292 1.00 99.03 297 HIS A N 1
ATOM 1577 C CA . HIS A 1 133 ? 36.302 65.076 43.583 1.00 100.44 297 HIS A CA 1
ATOM 1578 C C . HIS A 1 133 ? 35.989 66.299 44.435 1.00 93.82 297 HIS A C 1
ATOM 1579 O O . HIS A 1 133 ? 36.753 66.653 45.332 1.00 86.35 297 HIS A O 1
ATOM 1593 N N . ASP A 1 134 ? 34.856 66.935 44.151 1.00 87.14 298 ASP A N 1
ATOM 1594 C CA . ASP A 1 134 ? 34.400 68.070 44.941 1.00 94.06 298 ASP A CA 1
ATOM 1595 C C . ASP A 1 134 ? 34.108 67.619 46.366 1.00 107.78 298 ASP A C 1
ATOM 1596 O O . ASP A 1 134 ? 34.590 68.220 47.324 1.00 104.17 298 ASP A O 1
ATOM 1605 N N . PHE A 1 135 ? 33.325 66.550 46.490 1.00 101.33 299 PHE A N 1
ATOM 1606 C CA . PHE A 1 135 ? 32.939 66.016 47.793 1.00 101.26 299 PHE A CA 1
ATOM 1607 C C . PHE A 1 135 ? 34.154 65.701 48.659 1.00 100.16 299 PHE A C 1
ATOM 1608 O O . PHE A 1 135 ? 34.108 65.845 49.879 1.00 100.10 299 PHE A O 1
ATOM 1625 N N . GLU A 1 136 ? 35.240 65.275 48.023 1.00 98.33 300 GLU A N 1
ATOM 1626 C CA . GLU A 1 136 ? 36.474 64.974 48.739 1.00 92.28 300 GLU A CA 1
ATOM 1627 C C . GLU A 1 136 ? 37.258 66.250 49.035 1.00 99.59 300 GLU A C 1
ATOM 1628 O O . GLU A 1 136 ? 37.973 66.331 50.035 1.00 102.92 300 GLU A O 1
ATOM 1632 N N . SER A 1 137 ? 37.116 67.246 48.164 1.00 107.92 301 SER A N 1
ATOM 1633 C CA . SER A 1 137 ? 37.823 68.515 48.319 1.00 107.64 301 SER A CA 1
ATOM 1634 C C . SER A 1 137 ? 37.272 69.329 49.486 1.00 107.50 301 SER A C 1
ATOM 1635 O O . SER A 1 137 ? 37.906 70.284 49.937 1.00 102.84 301 SER A O 1
ATOM 1643 N N . LEU A 1 138 ? 36.089 68.953 49.962 1.00 106.20 302 LEU A N 1
ATOM 1644 C CA . LEU A 1 138 ? 35.441 69.654 51.067 1.00 95.60 302 LEU A CA 1
ATOM 1645 C C . LEU A 1 138 ? 36.336 69.709 52.304 1.00 98.97 302 LEU A C 1
ATOM 1646 O O . LEU A 1 138 ? 37.177 68.831 52.503 1.00 84.37 302 LEU A O 1
ATOM 1662 N N . PRO A 1 139 ? 36.163 70.749 53.139 1.00 103.12 303 PRO A N 1
ATOM 1663 C CA . PRO A 1 139 ? 36.870 70.787 54.423 1.00 89.49 303 PRO A CA 1
ATOM 1664 C C . PRO A 1 139 ? 36.343 69.714 55.368 1.00 93.56 303 PRO A C 1
ATOM 1665 O O . PRO A 1 139 ? 37.063 69.261 56.257 1.00 96.13 303 PRO A O 1
ATOM 1676 N N . LYS A 1 140 ? 35.090 69.315 55.163 1.00 100.62 304 LYS A N 1
ATOM 1677 C CA . LYS A 1 140 ? 34.477 68.255 55.954 1.00 97.99 304 LYS A CA 1
ATOM 1678 C C . LYS A 1 140 ? 33.500 67.438 55.112 1.00 102.57 304 LYS A C 1
ATOM 1679 O O . LYS A 1 140 ? 32.665 67.998 54.401 1.00 106.45 304 LYS A O 1
ATOM 1683 N N . GLN A 1 141 ? 33.609 66.114 55.200 1.00 105.85 305 GLN A N 1
ATOM 1684 C CA . GLN A 1 141 ? 32.716 65.212 54.476 1.00 96.71 305 GLN A CA 1
ATOM 1685 C C . GLN A 1 141 ? 31.638 64.664 55.403 1.00 90.21 305 GLN A C 1
ATOM 1686 O O . GLN A 1 141 ? 31.895 64.391 56.576 1.00 106.84 305 GLN A O 1
ATOM 1700 N N . THR A 1 142 ? 30.430 64.503 54.871 1.00 95.93 306 THR A N 1
ATOM 1701 C CA . THR A 1 142 ? 29.323 63.962 55.651 1.00 102.10 306 THR A CA 1
ATOM 1702 C C . THR A 1 142 ? 29.513 62.461 55.873 1.00 88.45 306 THR A C 1
ATOM 1703 O O . THR A 1 142 ? 30.455 61.862 55.355 1.00 89.00 306 THR A O 1
ATOM 1714 N N . ASP A 1 143 ? 28.608 61.863 56.643 1.00 98.09 307 ASP A N 1
ATOM 1715 C CA . ASP A 1 143 ? 28.769 60.490 57.120 1.00 106.97 307 ASP A CA 1
ATOM 1716 C C . ASP A 1 143 ? 28.715 59.466 55.991 1.00 106.03 307 ASP A C 1
ATOM 1717 O O . ASP A 1 143 ? 29.572 58.583 55.904 1.00 111.93 307 ASP A O 1
ATOM 1721 N N . MET A 1 144 ? 27.701 59.582 55.137 1.00 100.42 308 MET A N 1
ATOM 1722 C CA . MET A 1 144 ? 27.517 58.642 54.037 1.00 102.89 308 MET A CA 1
ATOM 1723 C C . MET A 1 144 ? 26.974 59.317 52.775 1.00 98.20 308 MET A C 1
ATOM 1724 O O . MET A 1 144 ? 26.174 60.254 52.847 1.00 101.65 308 MET A O 1
ATOM 1738 N N . LEU A 1 145 ? 27.423 58.814 51.626 1.00 104.10 309 LEU A N 1
ATOM 1739 C CA . LEU A 1 145 ? 27.053 59.345 50.317 1.00 93.37 309 LEU A CA 1
ATOM 1740 C C . LEU A 1 145 ? 26.143 58.371 49.581 1.00 78.57 309 LEU A C 1
ATOM 1741 O O . LEU A 1 145 ? 26.531 57.239 49.283 1.00 88.57 309 LEU A O 1
ATOM 1757 N N . VAL A 1 146 ? 24.932 58.831 49.286 1.00 69.68 310 VAL A N 1
ATOM 1758 C CA . VAL A 1 146 ? 23.916 58.002 48.653 1.00 85.86 310 VAL A CA 1
ATOM 1759 C C . VAL A 1 146 ? 23.609 58.483 47.241 1.00 88.24 310 VAL A C 1
ATOM 1760 O O . VAL A 1 146 ? 22.991 59.531 47.048 1.00 81.02 310 VAL A O 1
ATOM 1773 N N . VAL A 1 147 ? 24.041 57.700 46.259 1.00 89.71 311 VAL A N 1
ATOM 1774 C CA . VAL A 1 147 ? 23.781 57.997 44.859 1.00 83.53 311 VAL A CA 1
ATOM 1775 C C . VAL A 1 147 ? 22.515 57.282 44.398 1.00 78.13 311 VAL A C 1
ATOM 1776 O O . VAL A 1 147 ? 22.505 56.062 44.237 1.00 89.56 311 VAL A O 1
ATOM 1789 N N . PHE A 1 148 ? 21.447 58.047 44.196 1.00 90.81 312 PHE A N 1
ATOM 1790 C CA . PHE A 1 148 ? 20.199 57.501 43.674 1.00 85.27 312 PHE A CA 1
ATOM 1791 C C . PHE A 1 148 ? 20.247 57.473 42.151 1.00 90.26 312 PHE A C 1
ATOM 1792 O O . PHE A 1 148 ? 20.501 58.497 41.516 1.00 87.64 312 PHE A O 1
ATOM 1809 N N . SER A 1 149 ? 20.004 56.301 41.570 1.00 95.96 313 SER A N 1
ATOM 1810 C CA . SER A 1 149 ? 20.152 56.119 40.128 1.00 98.05 313 SER A CA 1
ATOM 1811 C C . SER A 1 149 ? 19.064 55.252 39.509 1.00 94.09 313 SER A C 1
ATOM 1812 O O . SER A 1 149 ? 18.472 54.403 40.172 1.00 81.16 313 SER A O 1
ATOM 1820 N N . THR A 1 150 ? 18.818 55.475 38.223 1.00 98.71 314 THR A N 1
ATOM 1821 C CA . THR A 1 150 ? 17.903 54.640 37.460 1.00 90.60 314 THR A CA 1
ATOM 1822 C C . THR A 1 150 ? 18.655 53.447 36.890 1.00 88.93 314 THR A C 1
ATOM 1823 O O . THR A 1 150 ? 19.841 53.552 36.572 1.00 87.81 314 THR A O 1
ATOM 1834 N N . TYR A 1 151 ? 17.972 52.313 36.769 1.00 91.17 315 TYR A N 1
ATOM 1835 C CA . TYR A 1 151 ? 18.567 51.136 36.149 1.00 90.04 315 TYR A CA 1
ATOM 1836 C C . TYR A 1 151 ? 18.946 51.417 34.701 1.00 94.38 315 TYR A C 1
ATOM 1837 O O . TYR A 1 151 ? 19.882 50.821 34.170 1.00 94.40 315 TYR A O 1
ATOM 1855 N N . GLN A 1 152 ? 18.212 52.327 34.067 1.00 92.02 316 GLN A N 1
ATOM 1856 C CA . GLN A 1 152 ? 18.375 52.570 32.640 1.00 102.22 316 GLN A CA 1
ATOM 1857 C C . GLN A 1 152 ? 19.751 53.154 32.335 1.00 103.65 316 GLN A C 1
ATOM 1858 O O . GLN A 1 152 ? 20.398 52.764 31.363 1.00 112.31 316 GLN A O 1
ATOM 1872 N N . SER A 1 153 ? 20.188 54.087 33.178 1.00 99.78 317 SER A N 1
ATOM 1873 C CA . SER A 1 153 ? 21.426 54.827 32.956 1.00 100.80 317 SER A CA 1
ATOM 1874 C C . SER A 1 153 ? 22.574 54.300 33.814 1.00 90.46 317 SER A C 1
ATOM 1875 O O . SER A 1 153 ? 23.600 54.959 33.956 1.00 86.29 317 SER A O 1
ATOM 1883 N N . ILE A 1 154 ? 22.399 53.108 34.375 1.00 89.49 318 ILE A N 1
ATOM 1884 C CA . ILE A 1 154 ? 23.376 52.542 35.303 1.00 101.27 318 ILE A CA 1
ATOM 1885 C C . ILE A 1 154 ? 24.791 52.486 34.729 1.00 97.65 318 ILE A C 1
ATOM 1886 O O . ILE A 1 154 ? 25.772 52.538 35.472 1.00 99.28 318 ILE A O 1
ATOM 1902 N N . GLU A 1 155 ? 24.892 52.385 33.409 1.00 98.15 319 GLU A N 1
ATOM 1903 C CA . GLU A 1 155 ? 26.184 52.254 32.745 1.00 97.93 319 GLU A CA 1
ATOM 1904 C C . GLU A 1 155 ? 27.090 53.462 32.982 1.00 103.83 319 GLU A C 1
ATOM 1905 O O . GLU A 1 155 ? 28.314 53.343 32.908 1.00 99.48 319 GLU A O 1
ATOM 1909 N N . VAL A 1 156 ? 26.496 54.620 33.265 1.00 104.95 320 VAL A N 1
ATOM 1910 C CA . VAL A 1 156 ? 27.282 55.828 33.499 1.00 106.28 320 VAL A CA 1
ATOM 1911 C C . VAL A 1 156 ? 28.106 55.661 34.770 1.00 104.60 320 VAL A C 1
ATOM 1912 O O . VAL A 1 156 ? 29.170 56.263 34.916 1.00 101.56 320 VAL A O 1
ATOM 1925 N N . ILE A 1 157 ? 27.602 54.845 35.691 1.00 105.17 321 ILE A N 1
ATOM 1926 C CA . ILE A 1 157 ? 28.342 54.517 36.901 1.00 110.48 321 ILE A CA 1
ATOM 1927 C C . ILE A 1 157 ? 29.568 53.699 36.514 1.00 109.72 321 ILE A C 1
ATOM 1928 O O . ILE A 1 157 ? 30.673 53.966 36.983 1.00 111.66 321 ILE A O 1
ATOM 1944 N N . GLY A 1 158 ? 29.371 52.711 35.648 1.00 105.38 322 GLY A N 1
ATOM 1945 C CA . GLY A 1 158 ? 30.480 51.955 35.096 1.00 113.85 322 GLY A CA 1
ATOM 1946 C C . GLY A 1 158 ? 31.435 52.881 34.369 1.00 110.60 322 GLY A C 1
ATOM 1947 O O . GLY A 1 158 ? 32.653 52.714 34.433 1.00 118.58 322 GLY A O 1
ATOM 1951 N N . GLU A 1 159 ? 30.874 53.870 33.680 1.00 107.18 323 GLU A N 1
ATOM 1952 C CA . GLU A 1 159 ? 31.670 54.885 33.001 1.00 114.47 323 GLU A CA 1
ATOM 1953 C C . GLU A 1 159 ? 32.331 55.822 34.011 1.00 121.64 323 GLU A C 1
ATOM 1954 O O . GLU A 1 159 ? 33.279 56.535 33.681 1.00 126.51 323 GLU A O 1
ATOM 1958 N N . ALA A 1 160 ? 31.825 55.812 35.242 1.00 113.09 324 ALA A N 1
ATOM 1959 C CA . ALA A 1 160 ? 32.368 56.645 36.312 1.00 107.64 324 ALA A CA 1
ATOM 1960 C C . ALA A 1 160 ? 33.439 55.902 37.111 1.00 106.12 324 ALA A C 1
ATOM 1961 O O . ALA A 1 160 ? 34.537 56.421 37.319 1.00 95.58 324 ALA A O 1
ATOM 1968 N N . GLN A 1 161 ? 33.115 54.691 37.560 1.00 102.62 325 GLN A N 1
ATOM 1969 C CA . GLN A 1 161 ? 34.049 53.875 38.333 1.00 99.36 325 GLN A CA 1
ATOM 1970 C C . GLN A 1 161 ? 35.309 53.576 37.530 1.00 106.27 325 GLN A C 1
ATOM 1971 O O . GLN A 1 161 ? 36.377 53.332 38.093 1.00 108.16 325 GLN A O 1
ATOM 1985 N N . LYS A 1 162 ? 35.174 53.593 36.209 1.00 109.26 326 LYS A N 1
ATOM 1986 C CA . LYS A 1 162 ? 36.316 53.440 35.322 1.00 105.17 326 LYS A CA 1
ATOM 1987 C C . LYS A 1 162 ? 37.108 54.743 35.262 1.00 101.72 326 LYS A C 1
ATOM 1988 O O . LYS A 1 162 ? 38.338 54.738 35.287 1.00 106.10 326 LYS A O 1
ATOM 2007 N N . GLU A 1 163 ? 36.387 55.856 35.181 1.00 104.66 327 GLU A N 1
ATOM 2008 C CA . GLU A 1 163 ? 37.007 57.172 35.059 1.00 109.00 327 GLU A CA 1
ATOM 2009 C C . GLU A 1 163 ? 37.692 57.630 36.353 1.00 105.95 327 GLU A C 1
ATOM 2010 O O . GLU A 1 163 ? 38.520 58.542 36.326 1.00 108.21 327 GLU A O 1
ATOM 2014 N N . GLY A 1 164 ? 37.327 57.014 37.477 1.00 98.54 328 GLY A N 1
ATOM 2015 C CA . GLY A 1 164 ? 37.985 57.254 38.753 1.00 101.30 328 GLY A CA 1
ATOM 2016 C C . GLY A 1 164 ? 37.007 57.478 39.898 1.00 112.07 328 GLY A C 1
ATOM 2017 O O . GLY A 1 164 ? 37.217 58.357 40.735 1.00 106.89 328 GLY A O 1
ATOM 2021 N N . PHE A 1 165 ? 35.945 56.675 39.941 1.00 112.83 329 PHE A N 1
ATOM 2022 C CA . PHE A 1 165 ? 34.905 56.790 40.972 1.00 98.53 329 PHE A CA 1
ATOM 2023 C C . PHE A 1 165 ? 35.065 55.616 41.965 1.00 101.75 329 PHE A C 1
ATOM 2024 O O . PHE A 1 165 ? 35.373 54.500 41.546 1.00 111.26 329 PHE A O 1
ATOM 2041 N N . PRO A 1 166 ? 34.880 55.855 43.283 1.00 98.99 330 PRO A N 1
ATOM 2042 C CA . PRO A 1 166 ? 35.198 54.758 44.212 1.00 94.03 330 PRO A CA 1
ATOM 2043 C C . PRO A 1 166 ? 34.196 53.607 44.161 1.00 94.94 330 PRO A C 1
ATOM 2044 O O . PRO A 1 166 ? 33.169 53.717 43.494 1.00 95.18 330 PRO A O 1
ATOM 2055 N N . GLU A 1 167 ? 34.500 52.518 44.864 1.00 96.93 331 GLU A N 1
ATOM 2056 C CA . GLU A 1 167 ? 33.588 51.385 44.960 1.00 102.23 331 GLU A CA 1
ATOM 2057 C C . GLU A 1 167 ? 32.402 51.751 45.842 1.00 103.54 331 GLU A C 1
ATOM 2058 O O . GLU A 1 167 ? 32.421 52.777 46.522 1.00 103.61 331 GLU A O 1
ATOM 2062 N N . PHE A 1 168 ? 31.371 50.912 45.822 1.00 105.32 332 PHE A N 1
ATOM 2063 C CA . PHE A 1 168 ? 30.184 51.126 46.641 1.00 109.00 332 PHE A CA 1
ATOM 2064 C C . PHE A 1 168 ? 30.190 50.202 47.851 1.00 105.91 332 PHE A C 1
ATOM 2065 O O . PHE A 1 168 ? 30.143 48.978 47.715 1.00 108.21 332 PHE A O 1
ATOM 2082 N N . ASP A 1 169 ? 30.252 50.796 49.038 1.00 98.07 333 ASP A N 1
ATOM 2083 C CA . ASP A 1 169 ? 30.212 50.032 50.276 1.00 91.12 333 ASP A CA 1
ATOM 2084 C C . ASP A 1 169 ? 28.904 49.254 50.384 1.00 88.42 333 ASP A C 1
ATOM 2085 O O . ASP A 1 169 ? 28.823 48.256 51.098 1.00 101.72 333 ASP A O 1
ATOM 2094 N N . PHE A 1 170 ? 27.886 49.715 49.663 1.00 82.22 334 PHE A N 1
ATOM 2095 C CA . PHE A 1 170 ? 26.567 49.096 49.709 1.00 88.65 334 PHE A CA 1
ATOM 2096 C C . PHE A 1 170 ? 25.817 49.411 48.418 1.00 91.36 334 PHE A C 1
ATOM 2097 O O . PHE A 1 170 ? 25.926 50.519 47.891 1.00 91.64 334 PHE A O 1
ATOM 2114 N N . ILE A 1 171 ? 25.075 48.435 47.901 1.00 93.01 335 ILE A N 1
ATOM 2115 C CA . ILE A 1 171 ? 24.244 48.644 46.719 1.00 92.20 335 ILE A CA 1
ATOM 2116 C C . ILE A 1 171 ? 22.845 48.092 46.976 1.00 87.37 335 ILE A C 1
ATOM 2117 O O . ILE A 1 171 ? 22.692 46.971 47.461 1.00 87.09 335 ILE A O 1
ATOM 2133 N N . ILE A 1 172 ? 21.834 48.891 46.646 1.00 86.00 336 ILE A N 1
ATOM 2134 C CA . ILE A 1 172 ? 20.445 48.547 46.926 1.00 83.82 336 ILE A CA 1
ATOM 2135 C C . ILE A 1 172 ? 19.592 48.606 45.661 1.00 84.36 336 ILE A C 1
ATOM 2136 O O . ILE A 1 172 ? 19.473 49.655 45.027 1.00 81.97 336 ILE A O 1
ATOM 2152 N N . SER A 1 173 ? 18.997 47.468 45.314 1.00 82.56 337 SER A N 1
ATOM 2153 C CA . SER A 1 173 ? 18.085 47.381 44.181 1.00 70.55 337 SER A CA 1
ATOM 2154 C C . SER A 1 173 ? 16.645 47.294 44.686 1.00 85.05 337 SER A C 1
ATOM 2155 O O . SER A 1 173 ? 16.267 46.310 45.325 1.00 91.69 337 SER A O 1
ATOM 2163 N N . ASP A 1 174 ? 15.851 48.326 44.406 1.00 85.42 338 ASP A N 1
ATOM 2164 C CA . ASP A 1 174 ? 14.435 48.338 44.777 1.00 91.36 338 ASP A CA 1
ATOM 2165 C C . ASP A 1 174 ? 13.618 47.856 43.579 1.00 91.97 338 ASP A C 1
ATOM 2166 O O . ASP A 1 174 ? 14.065 47.971 42.437 1.00 85.09 338 ASP A O 1
ATOM 2175 N N . GLU A 1 175 ? 12.432 47.312 43.848 1.00 94.34 339 GLU A N 1
ATOM 2176 C CA . GLU A 1 175 ? 11.598 46.699 42.814 1.00 95.67 339 GLU A CA 1
ATOM 2177 C C . GLU A 1 175 ? 12.420 45.631 42.098 1.00 91.12 339 GLU A C 1
ATOM 2178 O O . GLU A 1 175 ? 12.421 45.539 40.870 1.00 96.77 339 GLU A O 1
ATOM 2190 N N . ALA A 1 176 ? 13.091 44.805 42.897 1.00 87.82 340 ALA A N 1
ATOM 2191 C CA . ALA A 1 176 ? 14.172 43.946 42.422 1.00 98.34 340 ALA A CA 1
ATOM 2192 C C . ALA A 1 176 ? 13.723 42.861 41.439 1.00 95.48 340 ALA A C 1
ATOM 2193 O O . ALA A 1 176 ? 14.559 42.152 40.882 1.00 86.38 340 ALA A O 1
ATOM 2200 N N . HIS A 1 177 ? 12.418 42.727 41.220 1.00 87.75 341 HIS A N 1
ATOM 2201 C CA . HIS A 1 177 ? 11.923 41.782 40.218 1.00 88.35 341 HIS A CA 1
ATOM 2202 C C . HIS A 1 177 ? 12.188 42.340 38.814 1.00 98.28 341 HIS A C 1
ATOM 2203 O O . HIS A 1 177 ? 11.264 42.685 38.077 1.00 96.68 341 HIS A O 1
ATOM 2217 N N . ARG A 1 178 ? 13.471 42.422 38.463 1.00 97.03 342 ARG A N 1
ATOM 2218 C CA . ARG A 1 178 ? 13.913 42.936 37.168 1.00 93.87 342 ARG A CA 1
ATOM 2219 C C . ARG A 1 178 ? 15.438 42.924 37.073 1.00 98.37 342 ARG A C 1
ATOM 2220 O O . ARG A 1 178 ? 16.130 42.511 38.005 1.00 94.07 342 ARG A O 1
ATOM 2224 N N . SER A 1 190 ? 18.033 45.643 29.123 1.00 114.74 354 SER A N 1
ATOM 2225 C CA . SER A 1 190 ? 18.942 44.585 29.549 1.00 113.67 354 SER A CA 1
ATOM 2226 C C . SER A 1 190 ? 19.947 45.090 30.582 1.00 114.96 354 SER A C 1
ATOM 2227 O O . SER A 1 190 ? 20.784 44.329 31.068 1.00 118.34 354 SER A O 1
ATOM 2234 N N . ALA A 1 191 ? 19.863 46.376 30.911 1.00 116.89 355 ALA A N 1
ATOM 2235 C CA . ALA A 1 191 ? 20.724 46.962 31.932 1.00 112.39 355 ALA A CA 1
ATOM 2236 C C . ALA A 1 191 ? 20.163 46.685 33.325 1.00 103.30 355 ALA A C 1
ATOM 2237 O O . ALA A 1 191 ? 20.860 46.843 34.328 1.00 83.39 355 ALA A O 1
ATOM 2244 N N . PHE A 1 192 ? 18.898 46.275 33.378 1.00 98.56 356 PHE A N 1
ATOM 2245 C CA . PHE A 1 192 ? 18.276 45.860 34.632 1.00 99.88 356 PHE A CA 1
ATOM 2246 C C . PHE A 1 192 ? 19.067 44.731 35.287 1.00 107.89 356 PHE A C 1
ATOM 2247 O O . PHE A 1 192 ? 19.120 44.627 36.513 1.00 114.83 356 PHE A O 1
ATOM 2264 N N . SER A 1 193 ? 19.679 43.892 34.456 1.00 106.30 357 SER A N 1
ATOM 2265 C CA . SER A 1 193 ? 20.404 42.716 34.929 1.00 107.13 357 SER A CA 1
ATOM 2266 C C . SER A 1 193 ? 21.910 42.961 35.033 1.00 95.76 357 SER A C 1
ATOM 2267 O O . SER A 1 193 ? 22.670 42.056 35.379 1.00 100.23 357 SER A O 1
ATOM 2275 N N . LYS A 1 194 ? 22.336 44.185 34.738 1.00 91.57 358 LYS A N 1
ATOM 2276 C CA . LYS A 1 194 ? 23.757 44.522 34.745 1.00 95.45 358 LYS A CA 1
ATOM 2277 C C . LYS A 1 194 ? 24.325 44.585 36.162 1.00 104.10 358 LYS A C 1
ATOM 2278 O O . LYS A 1 194 ? 25.516 44.359 36.375 1.00 108.79 358 LYS A O 1
ATOM 2282 N N . VAL A 1 195 ? 23.459 44.880 37.125 1.00 102.36 359 VAL A N 1
ATOM 2283 C CA . VAL A 1 195 ? 23.869 45.134 38.503 1.00 94.14 359 VAL A CA 1
ATOM 2284 C C . VAL A 1 195 ? 24.608 43.981 39.176 1.00 99.01 359 VAL A C 1
ATOM 2285 O O . VAL A 1 195 ? 25.556 44.202 39.930 1.00 111.35 359 VAL A O 1
ATOM 2298 N N . HIS A 1 196 ? 24.166 42.758 38.905 1.00 102.38 360 HIS A N 1
ATOM 2299 C CA . HIS A 1 196 ? 24.604 41.589 39.661 1.00 103.73 360 HIS A CA 1
ATOM 2300 C C . HIS A 1 196 ? 26.111 41.369 39.628 1.00 105.23 360 HIS A C 1
ATOM 2301 O O . HIS A 1 196 ? 26.703 40.972 40.630 1.00 113.07 360 HIS A O 1
ATOM 2315 N N . SER A 1 197 ? 26.735 41.649 38.492 1.00 114.19 361 SER A N 1
ATOM 2316 C CA . SER A 1 197 ? 28.162 41.409 38.345 1.00 111.69 361 SER A CA 1
ATOM 2317 C C . SER A 1 197 ? 28.966 42.635 38.770 1.00 107.29 361 SER A C 1
ATOM 2318 O O . SER A 1 197 ? 28.584 43.769 38.478 1.00 97.63 361 SER A O 1
ATOM 2322 N N . ASN A 1 198 ? 30.070 42.402 39.475 1.00 114.74 362 ASN A N 1
ATOM 2323 C CA . ASN A 1 198 ? 30.995 43.474 39.833 1.00 107.21 362 ASN A CA 1
ATOM 2324 C C . ASN A 1 198 ? 31.580 44.146 38.599 1.00 108.23 362 ASN A C 1
ATOM 2325 O O . ASN A 1 198 ? 31.913 45.332 38.620 1.00 112.97 362 ASN A O 1
ATOM 2336 N N . ASN A 1 199 ? 31.716 43.363 37.532 1.00 108.14 363 ASN A N 1
ATOM 2337 C CA . ASN A 1 199 ? 32.275 43.830 36.265 1.00 114.39 363 ASN A CA 1
ATOM 2338 C C . ASN A 1 199 ? 31.574 45.077 35.730 1.00 116.62 363 ASN A C 1
ATOM 2339 O O . ASN A 1 199 ? 32.205 45.938 35.115 1.00 113.04 363 ASN A O 1
ATOM 2343 N N . ASN A 1 200 ? 30.267 45.162 35.969 1.00 116.22 364 ASN A N 1
ATOM 2344 C CA . ASN A 1 200 ? 29.469 46.311 35.551 1.00 111.27 364 ASN A CA 1
ATOM 2345 C C . ASN A 1 200 ? 29.489 47.426 36.602 1.00 114.43 364 ASN A C 1
ATOM 2346 O O . ASN A 1 200 ? 29.649 48.599 36.261 1.00 116.47 364 ASN A O 1
ATOM 2357 N N . VAL A 1 201 ? 29.328 47.060 37.873 1.00 115.01 365 VAL A N 1
ATOM 2358 C CA . VAL A 1 201 ? 29.369 48.036 38.964 1.00 111.22 365 VAL A CA 1
ATOM 2359 C C . VAL A 1 201 ? 30.155 47.489 40.157 1.00 111.74 365 VAL A C 1
ATOM 2360 O O . VAL A 1 201 ? 29.870 46.405 40.661 1.00 110.65 365 VAL A O 1
ATOM 2373 N N . LYS A 1 202 ? 31.156 48.250 40.592 1.00 110.06 366 LYS A N 1
ATOM 2374 C CA . LYS A 1 202 ? 32.005 47.857 41.713 1.00 106.45 366 LYS A CA 1
ATOM 2375 C C . LYS A 1 202 ? 31.312 48.135 43.040 1.00 107.23 366 LYS A C 1
ATOM 2376 O O . LYS A 1 202 ? 31.056 49.288 43.384 1.00 103.61 366 LYS A O 1
ATOM 2380 N N . GLY A 1 203 ? 31.014 47.072 43.780 1.00 98.11 367 GLY A N 1
ATOM 2381 C CA . GLY A 1 203 ? 30.377 47.198 45.078 1.00 87.63 367 GLY A CA 1
ATOM 2382 C C . GLY A 1 203 ? 30.652 45.997 45.962 1.00 95.78 367 GLY A C 1
ATOM 2383 O O . GLY A 1 203 ? 30.735 44.868 45.478 1.00 96.12 367 GLY A O 1
ATOM 2387 N N . LEU A 1 204 ? 30.790 46.240 47.262 1.00 99.42 368 LEU A N 1
ATOM 2388 C CA . LEU A 1 204 ? 31.121 45.182 48.212 1.00 94.99 368 LEU A CA 1
ATOM 2389 C C . LEU A 1 204 ? 29.912 44.307 48.539 1.00 100.53 368 LEU A C 1
ATOM 2390 O O . LEU A 1 204 ? 29.956 43.087 48.371 1.00 107.49 368 LEU A O 1
ATOM 2406 N N . LYS A 1 205 ? 28.840 44.939 49.010 1.00 106.35 369 LYS A N 1
ATOM 2407 C CA . LYS A 1 205 ? 27.623 44.229 49.393 1.00 103.97 369 LYS A CA 1
ATOM 2408 C C . LYS A 1 205 ? 26.444 44.669 48.530 1.00 103.00 369 LYS A C 1
ATOM 2409 O O . LYS A 1 205 ? 26.411 45.798 48.036 1.00 97.51 369 LYS A O 1
ATOM 2413 N N . ARG A 1 206 ? 25.479 43.768 48.357 1.00 96.39 370 ARG A N 1
ATOM 2414 C CA . ARG A 1 206 ? 24.311 44.028 47.521 1.00 96.22 370 ARG A CA 1
ATOM 2415 C C . ARG A 1 206 ? 23.023 43.544 48.183 1.00 91.66 370 ARG A C 1
ATOM 2416 O O . ARG A 1 206 ? 22.822 42.342 48.357 1.00 97.19 370 ARG A O 1
ATOM 2437 N N . MET A 1 207 ? 22.155 44.485 48.545 1.00 92.29 371 MET A N 1
ATOM 2438 C CA . MET A 1 207 ? 20.854 44.151 49.111 1.00 87.37 371 MET A CA 1
ATOM 2439 C C . MET A 1 207 ? 19.764 44.282 48.053 1.00 87.15 371 MET A C 1
ATOM 2440 O O . MET A 1 207 ? 19.824 45.160 47.193 1.00 91.14 371 MET A O 1
ATOM 2454 N N . TYR A 1 208 ? 18.774 43.396 48.125 1.00 96.97 372 TYR A N 1
ATOM 2455 C CA . TYR A 1 208 ? 17.644 43.409 47.203 1.00 93.78 372 TYR A CA 1
ATOM 2456 C C . TYR A 1 208 ? 16.335 43.572 47.963 1.00 96.40 372 TYR A C 1
ATOM 2457 O O . TYR A 1 208 ? 16.045 42.802 48.878 1.00 101.49 372 TYR A O 1
ATOM 2475 N N . GLN A 1 209 ? 15.554 44.579 47.583 1.00 88.81 373 GLN A N 1
ATOM 2476 C CA . GLN A 1 209 ? 14.275 44.838 48.233 1.00 90.15 373 GLN A CA 1
ATOM 2477 C C . GLN A 1 209 ? 13.125 44.885 47.242 1.00 88.19 373 GLN A C 1
ATOM 2478 O O . GLN A 1 209 ? 13.141 45.639 46.267 1.00 96.38 373 GLN A O 1
ATOM 2492 N N . THR A 1 210 ? 12.130 44.050 47.514 1.00 78.62 374 THR A N 1
ATOM 2493 C CA . THR A 1 210 ? 10.855 44.095 46.819 1.00 85.88 374 THR A CA 1
ATOM 2494 C C . THR A 1 210 ? 9.734 43.607 47.720 1.00 91.35 374 THR A C 1
ATOM 2495 O O . THR A 1 210 ? 9.979 43.117 48.821 1.00 104.66 374 THR A O 1
ATOM 2506 N N . ALA A 1 211 ? 8.505 43.742 47.231 1.00 85.06 375 ALA A N 1
ATOM 2507 C CA . ALA A 1 211 ? 7.330 43.210 47.912 1.00 85.04 375 ALA A CA 1
ATOM 2508 C C . ALA A 1 211 ? 6.808 41.963 47.201 1.00 94.62 375 ALA A C 1
ATOM 2509 O O . ALA A 1 211 ? 5.891 41.302 47.691 1.00 99.73 375 ALA A O 1
ATOM 2516 N N . THR A 1 212 ? 7.393 41.643 46.048 1.00 90.16 376 THR A N 1
ATOM 2517 C CA . THR A 1 212 ? 6.867 40.578 45.190 1.00 102.57 376 THR A CA 1
ATOM 2518 C C . THR A 1 212 ? 7.916 39.898 44.314 1.00 107.16 376 THR A C 1
ATOM 2519 O O . THR A 1 212 ? 7.972 40.168 43.116 1.00 107.85 376 THR A O 1
ATOM 2530 N N . PRO A 1 213 ? 8.720 38.984 44.885 1.00 106.80 377 PRO A N 1
ATOM 2531 C CA . PRO A 1 213 ? 9.755 38.393 44.032 1.00 107.11 377 PRO A CA 1
ATOM 2532 C C . PRO A 1 213 ? 9.154 37.496 42.944 1.00 113.19 377 PRO A C 1
ATOM 2533 O O . PRO A 1 213 ? 9.832 37.176 41.968 1.00 105.69 377 PRO A O 1
ATOM 2544 N N . LYS A 1 214 ? 7.890 37.114 43.119 1.00 113.23 378 LYS A N 1
ATOM 2545 C CA . LYS A 1 214 ? 7.197 36.237 42.177 1.00 110.80 378 LYS A CA 1
ATOM 2546 C C . LYS A 1 214 ? 6.360 37.039 41.181 1.00 118.67 378 LYS A C 1
ATOM 2547 O O . LYS A 1 214 ? 5.510 37.835 41.581 1.00 116.11 378 LYS A O 1
ATOM 2551 N N . ILE A 1 215 ? 6.595 36.817 39.889 1.00 117.13 379 ILE A N 1
ATOM 2552 C CA . ILE A 1 215 ? 5.847 37.502 38.841 1.00 109.82 379 ILE A CA 1
ATOM 2553 C C . ILE A 1 215 ? 4.780 36.587 38.256 1.00 117.98 379 ILE A C 1
ATOM 2554 O O . ILE A 1 215 ? 5.065 35.453 37.866 1.00 114.85 379 ILE A O 1
ATOM 2558 N N . TYR A 1 216 ? 3.551 37.092 38.196 1.00 124.11 380 TYR A N 1
ATOM 2559 C CA . TYR A 1 216 ? 2.424 36.342 37.656 1.00 127.99 380 TYR A CA 1
ATOM 2560 C C . TYR A 1 216 ? 2.076 36.853 36.263 1.00 119.79 380 TYR A C 1
ATOM 2561 O O . TYR A 1 216 ? 1.184 36.327 35.597 1.00 115.63 380 TYR A O 1
ATOM 2565 N N . ILE A 1 229 ? 1.147 30.758 34.601 1.00 102.37 393 ILE A N 1
ATOM 2566 C CA . ILE A 1 229 ? 2.526 30.295 34.708 1.00 98.45 393 ILE A CA 1
ATOM 2567 C C . ILE A 1 229 ? 3.358 31.205 35.610 1.00 117.11 393 ILE A C 1
ATOM 2568 O O . ILE A 1 229 ? 2.818 32.046 36.333 1.00 120.27 393 ILE A O 1
ATOM 2571 N N . LEU A 1 230 ? 4.676 31.018 35.558 1.00 112.83 394 LEU A N 1
ATOM 2572 C CA . LEU A 1 230 ? 5.624 31.813 36.335 1.00 110.56 394 LEU A CA 1
ATOM 2573 C C . LEU A 1 230 ? 6.761 32.319 35.445 1.00 107.86 394 LEU A C 1
ATOM 2574 O O . LEU A 1 230 ? 7.568 31.535 34.943 1.00 111.25 394 LEU A O 1
ATOM 2578 N N . LEU A 1 231 ? 6.813 33.636 35.264 1.00 113.87 395 LEU A N 1
ATOM 2579 C CA . LEU A 1 231 ? 7.785 34.279 34.381 1.00 111.41 395 LEU A CA 1
ATOM 2580 C C . LEU A 1 231 ? 9.050 34.690 35.123 1.00 112.68 395 LEU A C 1
ATOM 2581 O O . LEU A 1 231 ? 10.164 34.431 34.662 1.00 120.66 395 LEU A O 1
ATOM 2585 N N . SER A 1 232 ? 8.867 35.335 36.271 1.00 115.15 396 SER A N 1
ATOM 2586 C CA . SER A 1 232 ? 9.986 35.840 37.052 1.00 120.70 396 SER A CA 1
ATOM 2587 C C . SER A 1 232 ? 9.864 35.413 38.503 1.00 121.00 396 SER A C 1
ATOM 2588 O O . SER A 1 232 ? 8.837 35.626 39.151 1.00 121.49 396 SER A O 1
ATOM 2596 N N . SER A 1 233 ? 10.933 34.800 38.997 1.00 101.66 397 SER A N 1
ATOM 2597 C CA . SER A 1 233 ? 11.039 34.437 40.403 1.00 107.03 397 SER A CA 1
ATOM 2598 C C . SER A 1 233 ? 12.455 34.656 40.896 1.00 114.29 397 SER A C 1
ATOM 2599 O O . SER A 1 233 ? 13.432 34.325 40.218 1.00 115.98 397 SER A O 1
ATOM 2607 N N . MET A 1 234 ? 12.537 35.226 42.091 1.00 121.91 398 MET A N 1
ATOM 2608 C CA . MET A 1 234 ? 13.803 35.532 42.743 1.00 118.51 398 MET A CA 1
ATOM 2609 C C . MET A 1 234 ? 14.345 34.356 43.552 1.00 122.25 398 MET A C 1
ATOM 2610 O O . MET A 1 234 ? 14.149 34.297 44.765 1.00 126.11 398 MET A O 1
ATOM 2614 N N . ASP A 1 235 ? 15.033 33.432 42.881 1.00 117.01 399 ASP A N 1
ATOM 2615 C CA . ASP A 1 235 ? 15.593 32.254 43.540 1.00 106.05 399 ASP A CA 1
ATOM 2616 C C . ASP A 1 235 ? 17.118 32.228 43.416 1.00 96.40 399 ASP A C 1
ATOM 2617 O O . ASP A 1 235 ? 17.712 31.237 42.985 1.00 81.40 399 ASP A O 1
ATOM 2626 N N . ASP A 1 236 ? 17.736 33.343 43.796 1.00 109.80 400 ASP A N 1
ATOM 2627 C CA . ASP A 1 236 ? 19.188 33.474 43.834 1.00 118.25 400 ASP A CA 1
ATOM 2628 C C . ASP A 1 236 ? 19.752 33.454 42.412 1.00 111.18 400 ASP A C 1
ATOM 2629 O O . ASP A 1 236 ? 20.152 34.493 41.882 1.00 109.97 400 ASP A O 1
ATOM 2638 N N . GLU A 1 237 ? 19.740 32.281 41.786 1.00 107.58 401 GLU A N 1
ATOM 2639 C CA . GLU A 1 237 ? 20.449 32.063 40.525 1.00 102.15 401 GLU A CA 1
ATOM 2640 C C . GLU A 1 237 ? 21.925 32.421 40.685 1.00 106.36 401 GLU A C 1
ATOM 2641 O O . GLU A 1 237 ? 22.584 32.835 39.730 1.00 105.65 401 GLU A O 1
ATOM 2645 N N . SER A 1 238 ? 22.426 32.247 41.907 1.00 106.23 402 SER A N 1
ATOM 2646 C CA . SER A 1 238 ? 23.794 32.609 42.290 1.00 114.99 402 SER A CA 1
ATOM 2647 C C . SER A 1 238 ? 24.002 34.127 42.318 1.00 116.56 402 SER A C 1
ATOM 2648 O O . SER A 1 238 ? 25.127 34.598 42.495 1.00 109.16 402 SER A O 1
ATOM 2656 N N . LYS A 1 239 ? 22.911 34.879 42.174 1.00 118.31 403 LYS A N 1
ATOM 2657 C CA . LYS A 1 239 ? 22.972 36.336 42.068 1.00 115.06 403 LYS A CA 1
ATOM 2658 C C . LYS A 1 239 ? 22.203 37.034 43.194 1.00 116.24 403 LYS A C 1
ATOM 2659 O O . LYS A 1 239 ? 22.796 37.752 44.000 1.00 101.78 403 LYS A O 1
ATOM 2663 N N . TYR A 1 240 ? 20.886 36.831 43.242 1.00 112.19 404 TYR A N 1
ATOM 2664 C CA . TYR A 1 240 ? 20.039 37.508 44.228 1.00 97.69 404 TYR A CA 1
ATOM 2665 C C . TYR A 1 240 ? 20.444 37.155 45.662 1.00 107.07 404 TYR A C 1
ATOM 2666 O O . TYR A 1 240 ? 20.345 37.986 46.564 1.00 111.92 404 TYR A O 1
ATOM 2684 N N . GLY A 1 241 ? 20.886 35.917 45.867 1.00 115.99 405 GLY A N 1
ATOM 2685 C CA . GLY A 1 241 ? 21.344 35.466 47.172 1.00 90.55 405 GLY A CA 1
ATOM 2686 C C . GLY A 1 241 ? 20.213 35.040 48.088 1.00 106.63 405 GLY A C 1
ATOM 2687 O O . GLY A 1 241 ? 19.042 35.095 47.711 1.00 110.02 405 GLY A O 1
ATOM 2691 N N . GLU A 1 242 ? 20.565 34.610 49.296 1.00 118.63 406 GLU A N 1
ATOM 2692 C CA . GLU A 1 242 ? 19.571 34.183 50.274 1.00 118.57 406 GLU A CA 1
ATOM 2693 C C . GLU A 1 242 ? 18.792 35.384 50.799 1.00 107.97 406 GLU A C 1
ATOM 2694 O O . GLU A 1 242 ? 19.152 36.528 50.523 1.00 112.64 406 GLU A O 1
ATOM 2698 N N . VAL A 1 243 ? 17.729 35.115 51.554 1.00 88.77 407 VAL A N 1
ATOM 2699 C CA . VAL A 1 243 ? 16.896 36.168 52.126 1.00 89.05 407 VAL A CA 1
ATOM 2700 C C . VAL A 1 243 ? 17.026 36.141 53.651 1.00 115.25 407 VAL A C 1
ATOM 2701 O O . VAL A 1 243 ? 16.885 35.088 54.275 1.00 117.90 407 VAL A O 1
ATOM 2714 N N . PHE A 1 244 ? 17.326 37.298 54.238 1.00 114.11 408 PHE A N 1
ATOM 2715 C CA . PHE A 1 244 ? 17.529 37.401 55.682 1.00 104.76 408 PHE A CA 1
ATOM 2716 C C . PHE A 1 244 ? 16.267 37.853 56.406 1.00 99.78 408 PHE A C 1
ATOM 2717 O O . PHE A 1 244 ? 16.172 37.741 57.628 1.00 102.93 408 PHE A O 1
ATOM 2734 N N . PHE A 1 245 ? 15.301 38.361 55.649 1.00 99.42 409 PHE A N 1
ATOM 2735 C CA . PHE A 1 245 ? 14.027 38.778 56.222 1.00 103.56 409 PHE A CA 1
ATOM 2736 C C . PHE A 1 245 ? 12.886 38.591 55.231 1.00 115.01 409 PHE A C 1
ATOM 2737 O O . PHE A 1 245 ? 13.094 38.603 54.015 1.00 113.68 409 PHE A O 1
ATOM 2754 N N . ARG A 1 246 ? 11.683 38.409 55.767 1.00 106.11 410 ARG A N 1
ATOM 2755 C CA . ARG A 1 246 ? 10.487 38.232 54.954 1.00 105.62 410 ARG A CA 1
ATOM 2756 C C . ARG A 1 246 ? 9.235 38.675 55.709 1.00 104.85 410 ARG A C 1
ATOM 2757 O O . ARG A 1 246 ? 9.112 38.454 56.915 1.00 112.02 410 ARG A O 1
ATOM 2761 N N . MET A 1 247 ? 8.313 39.303 54.984 1.00 110.80 411 MET A N 1
ATOM 2762 C CA . MET A 1 247 ? 7.035 39.736 55.538 1.00 116.01 411 MET A CA 1
ATOM 2763 C C . MET A 1 247 ? 5.907 39.376 54.584 1.00 112.38 411 MET A C 1
ATOM 2764 O O . MET A 1 247 ? 5.850 39.867 53.455 1.00 104.22 411 MET A O 1
ATOM 2778 N N . GLY A 1 248 ? 5.013 38.512 55.051 1.00 121.32 412 GLY A N 1
ATOM 2779 C CA . GLY A 1 248 ? 3.837 38.142 54.292 1.00 119.51 412 GLY A CA 1
ATOM 2780 C C . GLY A 1 248 ? 2.754 39.176 54.514 1.00 118.45 412 GLY A C 1
ATOM 2781 O O . GLY A 1 248 ? 2.659 39.752 55.597 1.00 126.24 412 GLY A O 1
ATOM 2785 N N . PHE A 1 249 ? 1.950 39.434 53.489 1.00 107.85 413 PHE A N 1
ATOM 2786 C CA . PHE A 1 249 ? 0.834 40.357 53.631 1.00 111.62 413 PHE A CA 1
ATOM 2787 C C . PHE A 1 249 ? -0.114 39.833 54.703 1.00 112.84 413 PHE A C 1
ATOM 2788 O O . PHE A 1 249 ? -0.637 40.597 55.512 1.00 113.10 413 PHE A O 1
ATOM 2805 N N . GLY A 1 250 ? -0.311 38.518 54.710 1.00 116.42 414 GLY A N 1
ATOM 2806 C CA . GLY A 1 250 ? -1.138 37.867 55.709 1.00 126.00 414 GLY A CA 1
ATOM 2807 C C . GLY A 1 250 ? -0.589 38.026 57.114 1.00 120.53 414 GLY A C 1
ATOM 2808 O O . GLY A 1 250 ? -1.348 38.020 58.084 1.00 117.68 414 GLY A O 1
ATOM 2812 N N . GLN A 1 251 ? 0.729 38.159 57.230 1.00 116.55 415 GLN A N 1
ATOM 2813 C CA . GLN A 1 251 ? 1.350 38.368 58.534 1.00 127.40 415 GLN A CA 1
ATOM 2814 C C . GLN A 1 251 ? 0.907 39.704 59.106 1.00 135.63 415 GLN A C 1
ATOM 2815 O O . GLN A 1 251 ? 0.343 39.758 60.197 1.00 132.60 415 GLN A O 1
ATOM 2829 N N . ALA A 1 252 ? 1.163 40.774 58.355 1.00 133.89 416 ALA A N 1
ATOM 2830 C CA . ALA A 1 252 ? 0.858 42.133 58.794 1.00 123.66 416 ALA A CA 1
ATOM 2831 C C . ALA A 1 252 ? -0.578 42.254 59.294 1.00 124.15 416 ALA A C 1
ATOM 2832 O O . ALA A 1 252 ? -0.822 42.820 60.360 1.00 117.51 416 ALA A O 1
ATOM 2839 N N . VAL A 1 253 ? -1.522 41.705 58.535 1.00 120.31 417 VAL A N 1
ATOM 2840 C CA . VAL A 1 253 ? -2.925 41.724 58.937 1.00 113.42 417 VAL A CA 1
ATOM 2841 C C . VAL A 1 253 ? -3.077 40.987 60.263 1.00 123.89 417 VAL A C 1
ATOM 2842 O O . VAL A 1 253 ? -3.863 41.387 61.122 1.00 126.08 417 VAL A O 1
ATOM 2855 N N . SER A 1 254 ? -2.310 39.912 60.419 1.00 129.89 418 SER A N 1
ATOM 2856 C CA . SER A 1 254 ? -2.288 39.148 61.660 1.00 129.19 418 SER A CA 1
ATOM 2857 C C . SER A 1 254 ? -1.376 39.811 62.694 1.00 127.85 418 SER A C 1
ATOM 2858 O O . SER A 1 254 ? -1.505 39.570 63.895 1.00 121.55 418 SER A O 1
ATOM 2862 N N . ARG A 1 255 ? -0.455 40.642 62.212 1.00 125.70 419 ARG A N 1
ATOM 2863 C CA . ARG A 1 255 ? 0.477 41.371 63.070 1.00 122.77 419 ARG A CA 1
ATOM 2864 C C . ARG A 1 255 ? -0.089 42.741 63.454 1.00 122.01 419 ARG A C 1
ATOM 2865 O O . ARG A 1 255 ? 0.635 43.605 63.953 1.00 114.93 419 ARG A O 1
ATOM 2886 N N . ASP A 1 256 ? -1.385 42.924 63.209 1.00 126.16 420 ASP A N 1
ATOM 2887 C CA . ASP A 1 256 ? -2.097 44.169 63.516 1.00 126.18 420 ASP A CA 1
ATOM 2888 C C . ASP A 1 256 ? -1.800 45.284 62.509 1.00 130.06 420 ASP A C 1
ATOM 2889 O O . ASP A 1 256 ? -2.442 46.336 62.540 1.00 131.12 420 ASP A O 1
ATOM 2893 N N . ILE A 1 257 ? -0.840 45.049 61.618 1.00 127.88 421 ILE A N 1
ATOM 2894 C CA . ILE A 1 257 ? -0.462 46.031 60.601 1.00 115.17 421 ILE A CA 1
ATOM 2895 C C . ILE A 1 257 ? -0.972 45.617 59.223 1.00 114.82 421 ILE A C 1
ATOM 2896 O O . ILE A 1 257 ? -1.157 46.454 58.338 1.00 96.98 421 ILE A O 1
ATOM 2900 N N . ASN A 1 554 ? 4.827 23.162 47.361 1.00 103.79 718 ASN A N 1
ATOM 2901 C CA . ASN A 1 554 ? 5.406 21.937 47.900 1.00 103.77 718 ASN A CA 1
ATOM 2902 C C . ASN A 1 554 ? 6.931 21.989 47.904 1.00 109.80 718 ASN A C 1
ATOM 2903 O O . ASN A 1 554 ? 7.598 20.953 47.938 1.00 103.32 718 ASN A O 1
ATOM 2906 N N . TRP A 1 555 ? 7.470 23.204 47.871 1.00 111.09 719 TRP A N 1
ATOM 2907 C CA . TRP A 1 555 ? 8.913 23.419 47.883 1.00 111.39 719 TRP A CA 1
ATOM 2908 C C . TRP A 1 555 ? 9.386 23.754 49.293 1.00 105.09 719 TRP A C 1
ATOM 2909 O O . TRP A 1 555 ? 9.362 24.916 49.703 1.00 106.96 719 TRP A O 1
ATOM 2913 N N . SER A 1 556 ? 9.810 22.730 50.031 1.00 103.78 720 SER A N 1
ATOM 2914 C CA . SER A 1 556 ? 10.275 22.907 51.405 1.00 101.72 720 SER A CA 1
ATOM 2915 C C . SER A 1 556 ? 11.499 22.051 51.719 1.00 107.88 720 SER A C 1
ATOM 2916 O O . SER A 1 556 ? 11.380 20.878 52.077 1.00 106.96 720 SER A O 1
ATOM 2924 N N . LYS A 1 557 ? 12.673 22.658 51.574 1.00 117.21 721 LYS A N 1
ATOM 2925 C CA . LYS A 1 557 ? 13.927 22.060 52.014 1.00 106.68 721 LYS A CA 1
ATOM 2926 C C . LYS A 1 557 ? 14.445 22.819 53.232 1.00 112.39 721 LYS A C 1
ATOM 2927 O O . LYS A 1 557 ? 15.470 22.464 53.815 1.00 110.30 721 LYS A O 1
ATOM 2931 N N . ASP A 1 558 ? 13.724 23.872 53.610 1.00 109.43 722 ASP A N 1
ATOM 2932 C CA . ASP A 1 558 ? 14.095 24.691 54.758 1.00 88.71 722 ASP A CA 1
ATOM 2933 C C . ASP A 1 558 ? 13.784 23.983 56.072 1.00 102.77 722 ASP A C 1
ATOM 2934 O O . ASP A 1 558 ? 14.310 24.355 57.121 1.00 104.57 722 ASP A O 1
ATOM 2938 N N . VAL A 1 559 ? 12.926 22.968 56.014 1.00 96.31 723 VAL A N 1
ATOM 2939 C CA . VAL A 1 559 ? 12.609 22.174 57.196 1.00 95.08 723 VAL A CA 1
ATOM 2940 C C . VAL A 1 559 ? 13.880 21.513 57.719 1.00 97.58 723 VAL A C 1
ATOM 2941 O O . VAL A 1 559 ? 14.015 21.256 58.916 1.00 103.45 723 VAL A O 1
ATOM 2954 N N . ALA A 1 560 ? 14.811 21.243 56.810 1.00 96.65 724 ALA A N 1
ATOM 2955 C CA . ALA A 1 560 ? 16.119 20.716 57.178 1.00 110.23 724 ALA A CA 1
ATOM 2956 C C . ALA A 1 560 ? 16.932 21.764 57.929 1.00 116.56 724 ALA A C 1
ATOM 2957 O O . ALA A 1 560 ? 17.533 21.473 58.965 1.00 114.65 724 ALA A O 1
ATOM 2964 N N . LYS A 1 561 ? 16.947 22.983 57.396 1.00 113.91 725 LYS A N 1
ATOM 2965 C CA . LYS A 1 561 ? 17.725 24.074 57.974 1.00 111.98 725 LYS A CA 1
ATOM 2966 C C . LYS A 1 561 ? 17.303 24.363 59.411 1.00 111.92 725 LYS A C 1
ATOM 2967 O O . LYS A 1 561 ? 18.141 24.433 60.311 1.00 115.95 725 LYS A O 1
ATOM 2971 N N . ILE A 1 562 ? 16.001 24.528 59.622 1.00 105.36 726 ILE A N 1
ATOM 2972 C CA . ILE A 1 562 ? 15.474 24.845 60.945 1.00 113.46 726 ILE A CA 1
ATOM 2973 C C . ILE A 1 562 ? 15.684 23.690 61.920 1.00 119.22 726 ILE A C 1
ATOM 2974 O O . ILE A 1 562 ? 15.982 23.904 63.095 1.00 117.04 726 ILE A O 1
ATOM 2990 N N . ALA A 1 563 ? 15.534 22.465 61.426 1.00 121.68 727 ALA A N 1
ATOM 2991 C CA . ALA A 1 563 ? 15.650 21.281 62.267 1.00 117.53 727 ALA A CA 1
ATOM 2992 C C . ALA A 1 563 ? 17.104 21.058 62.647 1.00 118.18 727 ALA A C 1
ATOM 2993 O O . ALA A 1 563 ? 17.410 20.694 63.782 1.00 117.64 727 ALA A O 1
ATOM 3000 N N . GLU A 1 564 ? 17.994 21.281 61.685 1.00 118.71 728 GLU A N 1
ATOM 3001 C CA . GLU A 1 564 ? 19.427 21.185 61.926 1.00 118.88 728 GLU A CA 1
ATOM 3002 C C . GLU A 1 564 ? 19.846 22.160 63.020 1.00 119.11 728 GLU A C 1
ATOM 3003 O O . GLU A 1 564 ? 20.732 21.863 63.818 1.00 113.39 728 GLU A O 1
ATOM 3007 N N . ARG A 1 565 ? 19.203 23.323 63.056 1.00 118.21 729 ARG A N 1
ATOM 3008 C CA . ARG A 1 565 ? 19.464 24.301 64.107 1.00 116.96 729 ARG A CA 1
ATOM 3009 C C . ARG A 1 565 ? 18.956 23.787 65.449 1.00 118.52 729 ARG A C 1
ATOM 3010 O O . ARG A 1 565 ? 19.649 23.881 66.463 1.00 116.32 729 ARG A O 1
ATOM 3031 N N . GLN A 1 566 ? 17.744 23.241 65.446 1.00 116.23 730 GLN A N 1
ATOM 3032 C CA . GLN A 1 566 ? 17.143 22.698 66.658 1.00 110.24 730 GLN A CA 1
ATOM 3033 C C . GLN A 1 566 ? 17.951 21.521 67.189 1.00 121.00 730 GLN A C 1
ATOM 3034 O O . GLN A 1 566 ? 18.399 21.533 68.334 1.00 120.51 730 GLN A O 1
ATOM 3048 N N . ILE A 1 567 ? 18.141 20.512 66.342 1.00 123.84 731 ILE A N 1
ATOM 3049 C CA . ILE A 1 567 ? 18.851 19.292 66.723 1.00 125.66 731 ILE A CA 1
ATOM 3050 C C . ILE A 1 567 ? 20.248 19.578 67.263 1.00 125.93 731 ILE A C 1
ATOM 3051 O O . ILE A 1 567 ? 20.672 18.973 68.246 1.00 123.62 731 ILE A O 1
ATOM 3055 N N . ASN A 1 568 ? 20.963 20.493 66.616 1.00 125.59 732 ASN A N 1
ATOM 3056 C CA . ASN A 1 568 ? 22.326 20.811 67.022 1.00 121.34 732 ASN A CA 1
ATOM 3057 C C . ASN A 1 568 ? 22.397 21.568 68.343 1.00 126.15 732 ASN A C 1
ATOM 3058 O O . ASN A 1 568 ? 23.273 21.303 69.166 1.00 123.81 732 ASN A O 1
ATOM 3069 N N . TRP A 1 569 ? 21.477 22.506 68.546 1.00 123.24 733 TRP A N 1
ATOM 3070 C CA . TRP A 1 569 ? 21.493 23.329 69.751 1.00 128.35 733 TRP A CA 1
ATOM 3071 C C . TRP A 1 569 ? 21.271 22.476 70.993 1.00 130.72 733 TRP A C 1
ATOM 3072 O O . TRP A 1 569 ? 21.749 22.807 72.077 1.00 132.13 733 TRP A O 1
ATOM 3093 N N . ILE A 1 570 ? 20.549 21.373 70.828 1.00 124.75 734 ILE A N 1
ATOM 3094 C CA . ILE A 1 570 ? 20.320 20.449 71.930 1.00 117.18 734 ILE A CA 1
ATOM 3095 C C . ILE A 1 570 ? 21.637 19.778 72.288 1.00 122.20 734 ILE A C 1
ATOM 3096 O O . ILE A 1 570 ? 22.186 20.019 73.363 1.00 125.11 734 ILE A O 1
ATOM 3112 N N . LYS A 1 571 ? 22.156 18.976 71.359 1.00 124.31 735 LYS A N 1
ATOM 3113 C CA . LYS A 1 571 ? 23.395 18.224 71.563 1.00 126.39 735 LYS A CA 1
ATOM 3114 C C . LYS A 1 571 ? 24.491 19.078 72.196 1.00 133.64 735 LYS A C 1
ATOM 3115 O O . LYS A 1 571 ? 25.268 18.596 73.020 1.00 129.33 735 LYS A O 1
ATOM 3119 N N . ASN A 1 572 ? 24.536 20.351 71.815 1.00 133.03 736 ASN A N 1
ATOM 3120 C CA . ASN A 1 572 ? 25.469 21.299 72.412 1.00 127.00 736 ASN A CA 1
ATOM 3121 C C . ASN A 1 572 ? 25.122 21.565 73.872 1.00 129.13 736 ASN A C 1
ATOM 3122 O O . ASN A 1 572 ? 25.961 21.411 74.761 1.00 134.09 736 ASN A O 1
ATOM 3133 N N . LYS A 1 573 ? 23.880 21.976 74.109 1.00 128.66 737 LYS A N 1
ATOM 3134 C CA . LYS A 1 573 ? 23.421 22.293 75.456 1.00 128.32 737 LYS A CA 1
ATOM 3135 C C . LYS A 1 573 ? 23.359 21.060 76.352 1.00 127.97 737 LYS A C 1
ATOM 3136 O O . LYS A 1 573 ? 23.362 21.184 77.577 1.00 132.17 737 LYS A O 1
ATOM 3140 N N . LEU A 1 574 ? 23.294 19.874 75.750 1.00 126.91 738 LEU A N 1
ATOM 3141 C CA . LEU A 1 574 ? 23.328 18.636 76.523 1.00 128.67 738 LEU A CA 1
ATOM 3142 C C . LEU A 1 574 ? 24.627 18.579 77.323 1.00 134.81 738 LEU A C 1
ATOM 3143 O O . LEU A 1 574 ? 24.616 18.726 78.547 1.00 134.31 738 LEU A O 1
ATOM 3159 N N . SER A 1 575 ? 25.738 18.379 76.618 1.00 132.53 739 SER A N 1
ATOM 3160 C CA . SER A 1 575 ? 27.072 18.454 77.212 1.00 135.66 739 SER A CA 1
ATOM 3161 C C . SER A 1 575 ? 27.209 17.642 78.500 1.00 137.20 739 SER A C 1
ATOM 3162 O O . SER A 1 575 ? 27.034 16.424 78.500 1.00 142.77 739 SER A O 1
ATOM 3170 N N . LYS A 1 578 ? 26.619 19.916 82.780 1.00 130.51 742 LYS A N 1
ATOM 3171 C CA . LYS A 1 578 ? 25.629 19.164 83.542 1.00 138.80 742 LYS A CA 1
ATOM 3172 C C . LYS A 1 578 ? 24.332 19.956 83.674 1.00 143.50 742 LYS A C 1
ATOM 3173 O O . LYS A 1 578 ? 23.644 19.870 84.692 1.00 140.20 742 LYS A O 1
ATOM 3176 N N . ASP A 1 579 ? 24.008 20.723 82.636 1.00 135.70 743 ASP A N 1
ATOM 3177 C CA . ASP A 1 579 ? 22.798 21.540 82.620 1.00 138.15 743 ASP A CA 1
ATOM 3178 C C . ASP A 1 579 ? 21.558 20.680 82.886 1.00 139.13 743 ASP A C 1
ATOM 3179 O O . ASP A 1 579 ? 21.241 19.802 82.083 1.00 140.50 743 ASP A O 1
ATOM 3188 N N . PRO A 1 580 ? 20.859 20.920 84.018 1.00 137.58 744 PRO A N 1
ATOM 3189 C CA . PRO A 1 580 ? 19.684 20.133 84.424 1.00 136.87 744 PRO A CA 1
ATOM 3190 C C . PRO A 1 580 ? 18.652 19.887 83.322 1.00 137.95 744 PRO A C 1
ATOM 3191 O O . PRO A 1 580 ? 17.821 18.987 83.470 1.00 133.57 744 PRO A O 1
ATOM 3202 N N . ILE A 1 581 ? 18.697 20.667 82.248 1.00 140.69 745 ILE A N 1
ATOM 3203 C CA . ILE A 1 581 ? 17.854 20.398 81.093 1.00 137.05 745 ILE A CA 1
ATOM 3204 C C . ILE A 1 581 ? 18.207 19.040 80.517 1.00 128.59 745 ILE A C 1
ATOM 3205 O O . ILE A 1 581 ? 17.326 18.276 80.131 1.00 120.30 745 ILE A O 1
ATOM 3221 N N . SER A 1 582 ? 19.504 18.760 80.443 1.00 128.23 746 SER A N 1
ATOM 3222 C CA . SER A 1 582 ? 19.980 17.449 80.036 1.00 128.34 746 SER A CA 1
ATOM 3223 C C . SER A 1 582 ? 19.433 16.396 80.991 1.00 127.77 746 SER A C 1
ATOM 3224 O O . SER A 1 582 ? 19.025 15.319 80.568 1.00 127.27 746 SER A O 1
ATOM 3232 N N . LEU A 1 583 ? 19.421 16.718 82.281 1.00 124.20 747 LEU A N 1
ATOM 3233 C CA . LEU A 1 583 ? 18.865 15.825 83.291 1.00 125.99 747 LEU A CA 1
ATOM 3234 C C . LEU A 1 583 ? 17.369 15.615 83.069 1.00 124.56 747 LEU A C 1
ATOM 3235 O O . LEU A 1 583 ? 16.833 14.550 83.374 1.00 121.03 747 LEU A O 1
ATOM 3239 N N . GLU A 1 584 ? 16.704 16.636 82.534 1.00 126.45 748 GLU A N 1
ATOM 3240 C CA . GLU A 1 584 ? 15.270 16.570 82.265 1.00 125.45 748 GLU A CA 1
ATOM 3241 C C . GLU A 1 584 ? 15.008 15.981 80.883 1.00 120.73 748 GLU A C 1
ATOM 3242 O O . GLU A 1 584 ? 14.039 15.247 80.684 1.00 117.87 748 GLU A O 1
ATOM 3254 N N . PHE A 1 585 ? 15.873 16.310 79.928 1.00 121.17 749 PHE A N 1
ATOM 3255 C CA . PHE A 1 585 ? 15.725 15.814 78.566 1.00 114.16 749 PHE A CA 1
ATOM 3256 C C . PHE A 1 585 ? 16.194 14.366 78.485 1.00 113.77 749 PHE A C 1
ATOM 3257 O O . PHE A 1 585 ? 15.591 13.554 77.787 1.00 106.81 749 PHE A O 1
ATOM 3274 N N . LYS A 1 586 ? 17.263 14.040 79.208 1.00 120.01 750 LYS A N 1
ATOM 3275 C CA . LYS A 1 586 ? 17.684 12.649 79.336 1.00 114.58 750 LYS A CA 1
ATOM 3276 C C . LYS A 1 586 ? 16.608 11.863 80.080 1.00 110.94 750 LYS A C 1
ATOM 3277 O O . LYS A 1 586 ? 16.596 10.633 80.055 1.00 105.36 750 LYS A O 1
ATOM 3281 N N . LYS A 1 587 ? 15.713 12.586 80.748 1.00 108.79 751 LYS A N 1
ATOM 3282 C CA . LYS A 1 587 ? 14.533 11.990 81.363 1.00 109.39 751 LYS A CA 1
ATOM 3283 C C . LYS A 1 587 ? 13.397 11.909 80.345 1.00 101.70 751 LYS A C 1
ATOM 3284 O O . LYS A 1 587 ? 12.522 11.048 80.443 1.00 94.77 751 LYS A O 1
ATOM 3288 N N . PHE A 1 588 ? 13.416 12.814 79.371 1.00 97.45 752 PHE A N 1
ATOM 3289 C CA . PHE A 1 588 ? 12.425 12.807 78.299 1.00 98.70 752 PHE A CA 1
ATOM 3290 C C . PHE A 1 588 ? 12.698 11.691 77.294 1.00 97.37 752 PHE A C 1
ATOM 3291 O O . PHE A 1 588 ? 11.765 11.114 76.737 1.00 94.69 752 PHE A O 1
ATOM 3308 N N . VAL A 1 589 ? 13.970 11.385 77.057 1.00 98.41 753 VAL A N 1
ATOM 3309 C CA . VAL A 1 589 ? 14.309 10.297 76.149 1.00 101.73 753 VAL A CA 1
ATOM 3310 C C . VAL A 1 589 ? 13.966 8.960 76.802 1.00 94.91 753 VAL A C 1
ATOM 3311 O O . VAL A 1 589 ? 13.427 8.067 76.151 1.00 96.50 753 VAL A O 1
ATOM 3324 N N . SER A 1 590 ? 14.262 8.839 78.095 1.00 94.32 754 SER A N 1
ATOM 3325 C CA . SER A 1 590 ? 14.014 7.605 78.834 1.00 95.78 754 SER A CA 1
ATOM 3326 C C . SER A 1 590 ? 12.520 7.314 78.879 1.00 88.60 754 SER A C 1
ATOM 3327 O O . SER A 1 590 ? 12.097 6.160 78.858 1.00 84.26 754 SER A O 1
ATOM 3335 N N . SER A 1 591 ? 11.727 8.376 78.949 1.00 94.07 755 SER A N 1
ATOM 3336 C CA . SER A 1 591 ? 10.279 8.252 78.899 1.00 99.85 755 SER A CA 1
ATOM 3337 C C . SER A 1 591 ? 9.846 7.769 77.522 1.00 99.58 755 SER A C 1
ATOM 3338 O O . SER A 1 591 ? 8.963 6.920 77.402 1.00 95.27 755 SER A O 1
ATOM 3346 N N . LEU A 1 592 ? 10.472 8.321 76.486 1.00 95.68 756 LEU A N 1
ATOM 3347 C CA . LEU A 1 592 ? 10.239 7.865 75.122 1.00 94.72 756 LEU A CA 1
ATOM 3348 C C . LEU A 1 592 ? 10.728 6.436 74.969 1.00 89.50 756 LEU A C 1
ATOM 3349 O O . LEU A 1 592 ? 10.065 5.611 74.339 1.00 80.95 756 LEU A O 1
ATOM 3365 N N . GLN A 1 593 ? 11.892 6.147 75.546 1.00 91.36 757 GLN A N 1
ATOM 3366 C CA . GLN A 1 593 ? 12.456 4.807 75.473 1.00 90.93 757 GLN A CA 1
ATOM 3367 C C . GLN A 1 593 ? 11.513 3.800 76.117 1.00 94.72 757 GLN A C 1
ATOM 3368 O O . GLN A 1 593 ? 11.390 2.662 75.660 1.00 104.88 757 GLN A O 1
ATOM 3382 N N . HIS A 1 594 ? 10.865 4.233 77.193 1.00 94.01 758 HIS A N 1
ATOM 3383 C CA . HIS A 1 594 ? 9.844 3.447 77.874 1.00 95.61 758 HIS A CA 1
ATOM 3384 C C . HIS A 1 594 ? 8.693 3.077 76.941 1.00 95.81 758 HIS A C 1
ATOM 3385 O O . HIS A 1 594 ? 8.346 1.904 76.797 1.00 93.57 758 HIS A O 1
ATOM 3399 N N . ASN A 1 595 ? 8.100 4.090 76.318 1.00 91.41 759 ASN A N 1
ATOM 3400 C CA . ASN A 1 595 ? 6.908 3.900 75.496 1.00 93.39 759 ASN A CA 1
ATOM 3401 C C . ASN A 1 595 ? 7.122 3.140 74.183 1.00 102.84 759 ASN A C 1
ATOM 3402 O O . ASN A 1 595 ? 6.156 2.636 73.611 1.00 97.82 759 ASN A O 1
ATOM 3413 N N . ILE A 1 596 ? 8.366 3.045 73.710 1.00 105.41 760 ILE A N 1
ATOM 3414 C CA . ILE A 1 596 ? 8.642 2.346 72.452 1.00 95.01 760 ILE A CA 1
ATOM 3415 C C . ILE A 1 596 ? 9.898 1.474 72.516 1.00 96.80 760 ILE A C 1
ATOM 3416 O O . ILE A 1 596 ? 9.797 0.252 72.572 1.00 86.06 760 ILE A O 1
ATOM 3432 N N . ASN A 1 597 ? 11.073 2.099 72.521 1.00 98.61 761 ASN A N 1
ATOM 3433 C CA . ASN A 1 597 ? 12.319 1.378 72.255 1.00 104.16 761 ASN A CA 1
ATOM 3434 C C . ASN A 1 597 ? 13.550 1.983 72.924 1.00 97.31 761 ASN A C 1
ATOM 3435 O O . ASN A 1 597 ? 13.636 3.195 73.101 1.00 102.18 761 ASN A O 1
ATOM 3446 N N . ASP A 1 598 ? 14.519 1.135 73.262 1.00 104.67 762 ASP A N 1
ATOM 3447 C CA . ASP A 1 598 ? 15.850 1.614 73.635 1.00 107.71 762 ASP A CA 1
ATOM 3448 C C . ASP A 1 598 ? 16.578 2.083 72.370 1.00 94.90 762 ASP A C 1
ATOM 3449 O O . ASP A 1 598 ? 17.597 2.771 72.446 1.00 76.42 762 ASP A O 1
ATOM 3458 N N . SER A 1 599 ? 16.035 1.696 71.215 1.00 107.57 763 SER A N 1
ATOM 3459 C CA . SER A 1 599 ? 16.521 2.126 69.900 1.00 114.30 763 SER A CA 1
ATOM 3460 C C . SER A 1 599 ? 16.686 3.638 69.818 1.00 113.09 763 SER A C 1
ATOM 3461 O O . SER A 1 599 ? 17.593 4.139 69.150 1.00 106.36 763 SER A O 1
ATOM 3469 N N . ILE A 1 600 ? 15.806 4.359 70.505 1.00 110.28 764 ILE A N 1
ATOM 3470 C CA . ILE A 1 600 ? 15.850 5.815 70.519 1.00 102.07 764 ILE A CA 1
ATOM 3471 C C . ILE A 1 600 ? 16.925 6.315 71.477 1.00 102.79 764 ILE A C 1
ATOM 3472 O O . ILE A 1 600 ? 17.188 5.696 72.510 1.00 109.39 764 ILE A O 1
ATOM 3488 N N . ASP A 1 601 ? 17.543 7.437 71.121 1.00 93.27 765 ASP A N 1
ATOM 3489 C CA . ASP A 1 601 ? 18.499 8.106 71.992 1.00 106.56 765 ASP A CA 1
ATOM 3490 C C . ASP A 1 601 ? 18.444 9.613 71.737 1.00 112.56 765 ASP A C 1
ATOM 3491 O O . ASP A 1 601 ? 17.465 10.113 71.178 1.00 107.56 765 ASP A O 1
ATOM 3500 N N . GLU A 1 602 ? 19.488 10.325 72.154 1.00 120.49 766 GLU A N 1
ATOM 3501 C CA . GLU A 1 602 ? 19.557 11.780 72.028 1.00 112.95 766 GLU A CA 1
ATOM 3502 C C . GLU A 1 602 ? 19.197 12.267 70.626 1.00 113.15 766 GLU A C 1
ATOM 3503 O O . GLU A 1 602 ? 18.313 13.110 70.462 1.00 110.58 766 GLU A O 1
ATOM 3507 N N . LYS A 1 603 ? 19.884 11.733 69.623 1.00 107.64 767 LYS A N 1
ATOM 3508 C CA . LYS A 1 603 ? 19.627 12.100 68.235 1.00 107.13 767 LYS A CA 1
ATOM 3509 C C . LYS A 1 603 ? 18.183 11.806 67.835 1.00 108.87 767 LYS A C 1
ATOM 3510 O O . LYS A 1 603 ? 17.428 12.720 67.504 1.00 107.41 767 LYS A O 1
ATOM 3514 N N . GLN A 1 604 ? 17.808 10.531 67.876 1.00 106.06 768 GLN A N 1
ATOM 3515 C CA . GLN A 1 604 ? 16.483 10.097 67.439 1.00 108.14 768 GLN A CA 1
ATOM 3516 C C . GLN A 1 604 ? 15.363 10.805 68.198 1.00 106.39 768 GLN A C 1
ATOM 3517 O O . GLN A 1 604 ? 14.386 11.251 67.599 1.00 99.40 768 GLN A O 1
ATOM 3524 N N . ALA A 1 605 ? 15.510 10.911 69.516 1.00 108.51 769 ALA A N 1
ATOM 3525 C CA . ALA A 1 605 ? 14.497 11.556 70.346 1.00 103.68 769 ALA A CA 1
ATOM 3526 C C . ALA A 1 605 ? 14.373 13.036 70.003 1.00 99.42 769 ALA A C 1
ATOM 3527 O O . ALA A 1 605 ? 13.267 13.569 69.909 1.00 81.13 769 ALA A O 1
ATOM 3534 N N . ALA A 1 606 ? 15.513 13.695 69.820 1.00 101.33 770 ALA A N 1
ATOM 3535 C CA . ALA A 1 606 ? 15.531 15.107 69.452 1.00 96.64 770 ALA A CA 1
ATOM 3536 C C . ALA A 1 606 ? 14.856 15.315 68.101 1.00 105.71 770 ALA A C 1
ATOM 3537 O O . ALA A 1 606 ? 14.137 16.294 67.903 1.00 101.74 770 ALA A O 1
ATOM 3544 N N . GLU A 1 607 ? 15.095 14.388 67.178 1.00 104.51 771 GLU A N 1
ATOM 3545 C CA . GLU A 1 607 ? 14.475 14.440 65.858 1.00 104.20 771 GLU A CA 1
ATOM 3546 C C . GLU A 1 607 ? 12.956 14.354 65.959 1.00 106.85 771 GLU A C 1
ATOM 3547 O O . GLU A 1 607 ? 12.239 15.020 65.211 1.00 98.28 771 GLU A O 1
ATOM 3559 N N . MET A 1 608 ? 12.468 13.529 66.881 1.00 102.55 772 MET A N 1
ATOM 3560 C CA . MET A 1 608 ? 11.033 13.347 67.051 1.00 101.56 772 MET A CA 1
ATOM 3561 C C . MET A 1 608 ? 10.368 14.637 67.516 1.00 101.98 772 MET A C 1
ATOM 3562 O O . MET A 1 608 ? 9.239 14.933 67.126 1.00 100.96 772 MET A O 1
ATOM 3576 N N . LEU A 1 609 ? 11.068 15.407 68.343 1.00 101.32 773 LEU A N 1
ATOM 3577 C CA . LEU A 1 609 ? 10.513 16.657 68.852 1.00 106.35 773 LEU A CA 1
ATOM 3578 C C . LEU A 1 609 ? 10.533 17.735 67.779 1.00 102.09 773 LEU A C 1
ATOM 3579 O O . LEU A 1 609 ? 9.662 18.602 67.754 1.00 102.51 773 LEU A O 1
ATOM 3595 N N . SER A 1 610 ? 11.532 17.687 66.902 1.00 101.74 774 SER A N 1
ATOM 3596 C CA . SER A 1 610 ? 11.602 18.617 65.782 1.00 98.49 774 SER A CA 1
ATOM 3597 C C . SER A 1 610 ? 10.305 18.547 64.990 1.00 96.53 774 SER A C 1
ATOM 3598 O O . SER A 1 610 ? 9.593 19.541 64.867 1.00 102.07 774 SER A O 1
ATOM 3606 N N . GLN A 1 611 ? 10.002 17.355 64.484 1.00 96.03 775 GLN A N 1
ATOM 3607 C CA . GLN A 1 611 ? 8.785 17.108 63.716 1.00 98.85 775 GLN A CA 1
ATOM 3608 C C . GLN A 1 611 ? 7.535 17.619 64.426 1.00 96.26 775 GLN A C 1
ATOM 3609 O O . GLN A 1 611 ? 6.589 18.072 63.781 1.00 97.53 775 GLN A O 1
ATOM 3623 N N . HIS A 1 612 ? 7.530 17.543 65.753 1.00 97.26 776 HIS A N 1
ATOM 3624 C CA . HIS A 1 612 ? 6.404 18.039 66.536 1.00 105.57 776 HIS A CA 1
ATOM 3625 C C . HIS A 1 612 ? 6.309 19.561 66.463 1.00 100.99 776 HIS A C 1
ATOM 3626 O O . HIS A 1 612 ? 5.227 20.111 66.256 1.00 104.25 776 HIS A O 1
ATOM 3640 N N . LEU A 1 613 ? 7.445 20.233 66.634 1.00 98.88 777 LEU A N 1
ATOM 3641 C CA . LEU A 1 613 ? 7.490 21.692 66.600 1.00 96.14 777 LEU A CA 1
ATOM 3642 C C . LEU A 1 613 ? 6.983 22.238 65.269 1.00 97.59 777 LEU A C 1
ATOM 3643 O O . LEU A 1 613 ? 6.314 23.271 65.227 1.00 105.92 777 LEU A O 1
ATOM 3659 N N . ILE A 1 614 ? 7.308 21.543 64.184 1.00 102.01 778 ILE A N 1
ATOM 3660 C CA . ILE A 1 614 ? 6.951 22.008 62.847 1.00 102.45 778 ILE A CA 1
ATOM 3661 C C . ILE A 1 614 ? 5.456 21.883 62.581 1.00 99.95 778 ILE A C 1
ATOM 3662 O O . ILE A 1 614 ? 4.838 22.791 62.028 1.00 100.66 778 ILE A O 1
ATOM 3678 N N . THR A 1 615 ? 4.885 20.750 62.973 1.00 99.65 779 THR A N 1
ATOM 3679 C CA . THR A 1 615 ? 3.520 20.413 62.595 1.00 97.11 779 THR A CA 1
ATOM 3680 C C . THR A 1 615 ? 2.480 20.932 63.586 1.00 102.91 779 THR A C 1
ATOM 3681 O O . THR A 1 615 ? 1.293 20.985 63.266 1.00 106.91 779 THR A O 1
ATOM 3692 N N . LYS A 1 616 ? 2.922 21.316 64.780 1.00 103.06 780 LYS A N 1
ATOM 3693 C CA . LYS A 1 616 ? 2.016 21.843 65.799 1.00 110.57 780 LYS A CA 1
ATOM 3694 C C . LYS A 1 616 ? 1.168 23.006 65.266 1.00 111.12 780 LYS A C 1
ATOM 3695 O O . LYS A 1 616 ? -0.060 22.956 65.342 1.00 107.88 780 LYS A O 1
ATOM 3699 N N . PRO A 1 617 ? 1.815 24.055 64.723 1.00 108.15 781 PRO A N 1
ATOM 3700 C CA . PRO A 1 617 ? 1.058 25.156 64.110 1.00 103.98 781 PRO A CA 1
ATOM 3701 C C . PRO A 1 617 ? 0.130 24.713 62.975 1.00 107.78 781 PRO A C 1
ATOM 3702 O O . PRO A 1 617 ? -0.931 25.313 62.800 1.00 109.88 781 PRO A O 1
ATOM 3713 N N . ILE A 1 618 ? 0.521 23.691 62.217 1.00 111.29 782 ILE A N 1
ATOM 3714 C CA . ILE A 1 618 ? -0.338 23.153 61.164 1.00 106.60 782 ILE A CA 1
ATOM 3715 C C . ILE A 1 618 ? -1.606 22.562 61.767 1.00 102.82 782 ILE A C 1
ATOM 3716 O O . ILE A 1 618 ? -2.708 22.791 61.269 1.00 104.89 782 ILE A O 1
ATOM 3732 N N . PHE A 1 619 ? -1.441 21.803 62.844 1.00 99.31 783 PHE A N 1
ATOM 3733 C CA . PHE A 1 619 ? -2.566 21.160 63.513 1.00 109.99 783 PHE A CA 1
ATOM 3734 C C . PHE A 1 619 ? -3.473 22.197 64.171 1.00 111.28 783 PHE A C 1
ATOM 3735 O O . PHE A 1 619 ? -4.699 22.086 64.122 1.00 102.49 783 PHE A O 1
ATOM 3752 N N . GLU A 1 620 ? -2.862 23.206 64.785 1.00 112.23 784 GLU A N 1
ATOM 3753 C CA . GLU A 1 620 ? -3.610 24.315 65.367 1.00 110.73 784 GLU A CA 1
ATOM 3754 C C . GLU A 1 620 ? -4.405 25.045 64.289 1.00 112.20 784 GLU A C 1
ATOM 3755 O O . GLU A 1 620 ? -5.580 25.366 64.477 1.00 119.69 784 GLU A O 1
ATOM 3767 N N . ALA A 1 621 ? -3.753 25.299 63.158 1.00 108.36 785 ALA A N 1
ATOM 3768 C CA . ALA A 1 621 ? -4.377 25.993 62.038 1.00 106.08 785 ALA A CA 1
ATOM 3769 C C . ALA A 1 621 ? -5.556 25.194 61.488 1.00 111.61 785 ALA A C 1
ATOM 3770 O O . ALA A 1 621 ? -6.597 25.757 61.146 1.00 122.01 785 ALA A O 1
ATOM 3777 N N . LEU A 1 622 ? -5.383 23.878 61.409 1.00 112.98 786 LEU A N 1
ATOM 3778 C CA . LEU A 1 622 ? -6.425 22.986 60.906 1.00 123.96 786 LEU A CA 1
ATOM 3779 C C . LEU A 1 622 ? -7.644 22.986 61.821 1.00 111.74 786 LEU A C 1
ATOM 3780 O O . LEU A 1 622 ? -8.784 22.991 61.356 1.00 99.91 786 LEU A O 1
ATOM 3796 N N . PHE A 1 623 ? -7.391 22.983 63.126 1.00 120.22 787 PHE A N 1
ATOM 3797 C CA . PHE A 1 623 ? -8.453 22.916 64.122 1.00 129.69 787 PHE A CA 1
ATOM 3798 C C . PHE A 1 623 ? -9.273 24.204 64.179 1.00 135.24 787 PHE A C 1
ATOM 3799 O O . PHE A 1 623 ? -10.494 24.163 64.331 1.00 128.80 787 PHE A O 1
ATOM 3803 N N . SER A 1 624 ? -8.587 25.340 64.068 1.00 130.46 788 SER A N 1
ATOM 3804 C CA . SER A 1 624 ? -9.223 26.658 64.035 1.00 138.46 788 SER A CA 1
ATOM 3805 C C . SER A 1 624 ? -9.919 27.020 65.352 1.00 133.39 788 SER A C 1
ATOM 3806 O O . SER A 1 624 ? -9.509 27.961 66.033 1.00 126.21 788 SER A O 1
ATOM 3812 N N . GLU A 1 625 ? -10.963 26.275 65.709 1.00 138.01 789 GLU A N 1
ATOM 3813 C CA . GLU A 1 625 ? -11.806 26.619 66.855 1.00 134.69 789 GLU A CA 1
ATOM 3814 C C . GLU A 1 625 ? -11.434 25.861 68.128 1.00 140.02 789 GLU A C 1
ATOM 3815 O O . GLU A 1 625 ? -11.396 26.445 69.213 1.00 128.21 789 GLU A O 1
ATOM 3819 N N . TYR A 1 626 ? -11.165 24.564 67.994 1.00 142.63 790 TYR A N 1
ATOM 3820 C CA . TYR A 1 626 ? -10.844 23.722 69.143 1.00 138.17 790 TYR A CA 1
ATOM 3821 C C . TYR A 1 626 ? -9.492 23.054 68.949 1.00 136.35 790 TYR A C 1
ATOM 3822 O O . TYR A 1 626 ? -9.275 22.340 67.972 1.00 141.52 790 TYR A O 1
ATOM 3826 N N . SER A 1 627 ? -8.590 23.288 69.894 1.00 129.99 791 SER A N 1
ATOM 3827 C CA . SER A 1 627 ? -7.203 22.865 69.754 1.00 129.67 791 SER A CA 1
ATOM 3828 C C . SER A 1 627 ? -7.011 21.360 69.931 1.00 130.02 791 SER A C 1
ATOM 3829 O O . SER A 1 627 ? -7.306 20.799 70.989 1.00 130.21 791 SER A O 1
ATOM 3837 N N . PHE A 1 628 ? -6.505 20.719 68.881 1.00 127.39 792 PHE A N 1
ATOM 3838 C CA . PHE A 1 628 ? -6.115 19.313 68.933 1.00 116.07 792 PHE A CA 1
ATOM 3839 C C . PHE A 1 628 ? -4.916 19.131 69.856 1.00 118.60 792 PHE A C 1
ATOM 3840 O O . PHE A 1 628 ? -4.817 18.140 70.580 1.00 110.98 792 PHE A O 1
ATOM 3857 N N . VAL A 1 629 ? -4.006 20.101 69.814 1.00 114.24 793 VAL A N 1
ATOM 3858 C CA . VAL A 1 629 ? -2.758 20.043 70.572 1.00 108.93 793 VAL A CA 1
ATOM 3859 C C . VAL A 1 629 ? -2.976 19.998 72.087 1.00 120.43 793 VAL A C 1
ATOM 3860 O O . VAL A 1 629 ? -2.434 19.122 72.760 1.00 129.74 793 VAL A O 1
ATOM 3873 N N . ASN A 1 630 ? -3.753 20.933 72.627 1.00 119.55 794 ASN A N 1
ATOM 3874 C CA . ASN A 1 630 ? -3.944 21.009 74.074 1.00 126.67 794 ASN A CA 1
ATOM 3875 C C . ASN A 1 630 ? -4.595 19.747 74.641 1.00 118.54 794 ASN A C 1
ATOM 3876 O O . ASN A 1 630 ? -4.313 19.346 75.771 1.00 106.15 794 ASN A O 1
ATOM 3887 N N . GLN A 1 631 ? -5.456 19.119 73.846 1.00 116.50 795 GLN A N 1
ATOM 3888 C CA . GLN A 1 631 ? -6.191 17.940 74.291 1.00 116.91 795 GLN A CA 1
ATOM 3889 C C . GLN A 1 631 ? -5.306 16.695 74.340 1.00 121.74 795 GLN A C 1
ATOM 3890 O O . GLN A 1 631 ? -5.347 15.935 75.307 1.00 125.20 795 GLN A O 1
ATOM 3894 N N . ASN A 1 632 ? -4.506 16.495 73.296 1.00 118.79 796 ASN A N 1
ATOM 3895 C CA . ASN A 1 632 ? -3.735 15.261 73.132 1.00 106.84 796 ASN A CA 1
ATOM 3896 C C . ASN A 1 632 ? -2.643 15.087 74.193 1.00 104.23 796 ASN A C 1
ATOM 3897 O O . ASN A 1 632 ? -2.020 16.066 74.606 1.00 101.46 796 ASN A O 1
ATOM 3908 N N . PRO A 1 633 ? -2.409 13.837 74.639 1.00 104.18 797 PRO A N 1
ATOM 3909 C CA . PRO A 1 633 ? -1.352 13.565 75.618 1.00 98.84 797 PRO A CA 1
ATOM 3910 C C . PRO A 1 633 ? 0.058 13.718 75.056 1.00 105.58 797 PRO A C 1
ATOM 3911 O O . PRO A 1 633 ? 0.908 14.328 75.704 1.00 105.64 797 PRO A O 1
ATOM 3922 N N . VAL A 1 634 ? 0.306 13.157 73.876 1.00 108.20 798 VAL A N 1
ATOM 3923 C CA . VAL A 1 634 ? 1.625 13.238 73.257 1.00 113.00 798 VAL A CA 1
ATOM 3924 C C . VAL A 1 634 ? 1.966 14.688 72.939 1.00 109.41 798 VAL A C 1
ATOM 3925 O O . VAL A 1 634 ? 3.074 15.147 73.214 1.00 101.70 798 VAL A O 1
ATOM 3938 N N . SER A 1 635 ? 1.008 15.398 72.351 1.00 104.49 799 SER A N 1
ATOM 3939 C CA . SER A 1 635 ? 1.147 16.826 72.115 1.00 107.31 799 SER A CA 1
ATOM 3940 C C . SER A 1 635 ? 1.524 17.520 73.409 1.00 109.07 799 SER A C 1
ATOM 3941 O O . SER A 1 635 ? 2.567 18.157 73.488 1.00 107.63 799 SER A O 1
ATOM 3949 N N . GLN A 1 636 ? 0.671 17.379 74.419 1.00 107.71 800 GLN A N 1
ATOM 3950 C CA . GLN A 1 636 ? 0.933 17.938 75.741 1.00 109.03 800 GLN A CA 1
ATOM 3951 C C . GLN A 1 636 ? 2.298 17.497 76.263 1.00 105.89 800 GLN A C 1
ATOM 3952 O O . GLN A 1 636 ? 3.056 18.308 76.792 1.00 108.77 800 GLN A O 1
ATOM 3956 N N . ALA A 1 637 ? 2.608 16.214 76.102 1.00 105.72 801 ALA A N 1
ATOM 3957 C CA . ALA A 1 637 ? 3.894 15.676 76.535 1.00 108.97 801 ALA A CA 1
ATOM 3958 C C . ALA A 1 637 ? 5.034 16.331 75.765 1.00 107.95 801 ALA A C 1
ATOM 3959 O O . ALA A 1 637 ? 6.109 16.570 76.317 1.00 104.99 801 ALA A O 1
ATOM 3966 N N . MET A 1 638 ? 4.792 16.616 74.491 1.00 101.74 802 MET A N 1
ATOM 3967 C CA . MET A 1 638 ? 5.763 17.324 73.670 1.00 100.89 802 MET A CA 1
ATOM 3968 C C . MET A 1 638 ? 5.706 18.824 73.962 1.00 108.87 802 MET A C 1
ATOM 3969 O O . MET A 1 638 ? 6.736 19.485 74.054 1.00 100.18 802 MET A O 1
ATOM 3983 N N . GLU A 1 639 ? 4.494 19.353 74.112 1.00 116.04 803 GLU A N 1
ATOM 3984 C CA . GLU A 1 639 ? 4.297 20.774 74.395 1.00 118.29 803 GLU A CA 1
ATOM 3985 C C . GLU A 1 639 ? 4.695 21.108 75.830 1.00 120.42 803 GLU A C 1
ATOM 3986 O O . GLU A 1 639 ? 4.735 22.280 76.211 1.00 133.08 803 GLU A O 1
ATOM 3998 N N . SER A 1 640 ? 4.989 20.080 76.622 1.00 113.55 804 SER A N 1
ATOM 3999 C CA . SER A 1 640 ? 5.524 20.280 77.965 1.00 123.37 804 SER A CA 1
ATOM 4000 C C . SER A 1 640 ? 7.044 20.374 77.926 1.00 127.18 804 SER A C 1
ATOM 4001 O O . SER A 1 640 ? 7.620 21.359 78.383 1.00 134.26 804 SER A O 1
ATOM 4009 N N . ILE A 1 641 ? 7.684 19.342 77.382 1.00 121.50 805 ILE A N 1
ATOM 4010 C CA . ILE A 1 641 ? 9.144 19.265 77.344 1.00 119.45 805 ILE A CA 1
ATOM 4011 C C . ILE A 1 641 ? 9.768 20.477 76.655 1.00 119.60 805 ILE A C 1
ATOM 4012 O O . ILE A 1 641 ? 10.882 20.880 76.991 1.00 118.02 805 ILE A O 1
ATOM 4028 N N . VAL A 1 642 ? 9.050 21.064 75.701 1.00 123.61 806 VAL A N 1
ATOM 4029 C CA . VAL A 1 642 ? 9.528 22.272 75.034 1.00 124.05 806 VAL A CA 1
ATOM 4030 C C . VAL A 1 642 ? 9.705 23.412 76.032 1.00 129.96 806 VAL A C 1
ATOM 4031 O O . VAL A 1 642 ? 10.571 24.267 75.855 1.00 130.08 806 VAL A O 1
ATOM 4044 N N . SER A 1 643 ? 8.887 23.411 77.082 1.00 125.67 807 SER A N 1
ATOM 4045 C CA . SER A 1 643 ? 8.891 24.491 78.066 1.00 118.98 807 SER A CA 1
ATOM 4046 C C . SER A 1 643 ? 10.249 24.661 78.741 1.00 125.54 807 SER A C 1
ATOM 4047 O O . SER A 1 643 ? 10.820 25.752 78.725 1.00 129.87 807 SER A O 1
ATOM 4055 N N . GLU A 1 644 ? 10.759 23.584 79.333 1.00 124.89 808 GLU A N 1
ATOM 4056 C CA . GLU A 1 644 ? 12.013 23.642 80.078 1.00 128.78 808 GLU A CA 1
ATOM 4057 C C . GLU A 1 644 ? 13.173 24.068 79.182 1.00 124.75 808 GLU A C 1
ATOM 4058 O O . GLU A 1 644 ? 14.143 24.666 79.651 1.00 119.07 808 GLU A O 1
ATOM 4070 N N . LEU A 1 645 ? 13.074 23.750 77.896 1.00 124.42 809 LEU A N 1
ATOM 4071 C CA . LEU A 1 645 ? 14.060 24.203 76.924 1.00 126.33 809 LEU A CA 1
ATOM 4072 C C . LEU A 1 645 ? 13.753 25.639 76.510 1.00 130.05 809 LEU A C 1
ATOM 4073 O O . LEU A 1 645 ? 14.662 26.449 76.320 1.00 126.47 809 LEU A O 1
ATOM 4077 N N . GLU A 1 646 ? 12.464 25.949 76.380 1.00 129.98 810 GLU A N 1
ATOM 4078 C CA . GLU A 1 646 ? 12.023 27.296 76.034 1.00 129.79 810 GLU A CA 1
ATOM 4079 C C . GLU A 1 646 ? 12.466 28.283 77.106 1.00 137.83 810 GLU A C 1
ATOM 4080 O O . GLU A 1 646 ? 12.773 29.439 76.816 1.00 139.92 810 GLU A O 1
ATOM 4092 N N . LYS A 1 647 ? 12.489 27.813 78.348 1.00 133.30 811 LYS A N 1
ATOM 4093 C CA . LYS A 1 647 ? 12.952 28.612 79.477 1.00 131.19 811 LYS A CA 1
ATOM 4094 C C . LYS A 1 647 ? 14.447 28.911 79.391 1.00 125.69 811 LYS A C 1
ATOM 4095 O O . LYS A 1 647 ? 14.938 29.890 79.954 1.00 132.34 811 LYS A O 1
ATOM 4102 N N . ALA A 1 648 ? 15.161 28.064 78.662 1.00 120.53 812 ALA A N 1
ATOM 4103 C CA . ALA A 1 648 ? 16.616 28.035 78.715 1.00 120.38 812 ALA A CA 1
ATOM 4104 C C . ALA A 1 648 ? 17.291 28.876 77.637 1.00 129.87 812 ALA A C 1
ATOM 4105 O O . ALA A 1 648 ? 18.499 28.751 77.420 1.00 116.93 812 ALA A O 1
ATOM 4112 N N . GLY A 1 649 ? 16.525 29.727 76.965 1.00 135.15 813 GLY A N 1
ATOM 4113 C CA . GLY A 1 649 ? 17.070 30.554 75.905 1.00 132.44 813 GLY A CA 1
ATOM 4114 C C . GLY A 1 649 ? 17.098 29.800 74.589 1.00 130.31 813 GLY A C 1
ATOM 4115 O O . GLY A 1 649 ? 18.082 29.856 73.847 1.00 122.62 813 GLY A O 1
ATOM 4119 N N . PHE A 1 650 ? 16.020 29.070 74.321 1.00 133.44 814 PHE A N 1
ATOM 4120 C CA . PHE A 1 650 ? 15.836 28.371 73.054 1.00 133.00 814 PHE A CA 1
ATOM 4121 C C . PHE A 1 650 ? 14.430 28.648 72.536 1.00 135.60 814 PHE A C 1
ATOM 4122 O O . PHE A 1 650 ? 13.446 28.397 73.228 1.00 133.16 814 PHE A O 1
ATOM 4139 N N . ALA A 1 651 ? 14.345 29.173 71.319 1.00 132.53 815 ALA A N 1
ATOM 4140 C CA . ALA A 1 651 ? 13.061 29.493 70.707 1.00 140.25 815 ALA A CA 1
ATOM 4141 C C . ALA A 1 651 ? 12.747 28.526 69.571 1.00 142.79 815 ALA A C 1
ATOM 4142 O O . ALA A 1 651 ? 13.597 27.732 69.166 1.00 140.45 815 ALA A O 1
ATOM 4149 N N . LYS A 1 652 ? 11.518 28.592 69.070 1.00 138.25 816 LYS A N 1
ATOM 4150 C CA . LYS A 1 652 ? 11.147 27.883 67.853 1.00 120.31 816 LYS A CA 1
ATOM 4151 C C . LYS A 1 652 ? 11.660 28.674 66.655 1.00 138.54 816 LYS A C 1
ATOM 4152 O O . LYS A 1 652 ? 11.271 29.824 66.456 1.00 154.09 816 LYS A O 1
ATOM 4156 N N . GLU A 1 653 ? 12.528 28.062 65.855 1.00 133.31 817 GLU A N 1
ATOM 4157 C CA . GLU A 1 653 ? 13.170 28.773 64.755 1.00 134.26 817 GLU A CA 1
ATOM 4158 C C . GLU A 1 653 ? 12.309 28.752 63.499 1.00 124.86 817 GLU A C 1
ATOM 4159 O O . GLU A 1 653 ? 12.826 28.822 62.385 1.00 132.94 817 GLU A O 1
ATOM 4163 N N . GLN A 1 654 ? 10.994 28.678 63.679 1.00 111.12 818 GLN A N 1
ATOM 4164 C CA . GLN A 1 654 ? 10.091 28.474 62.554 1.00 124.89 818 GLN A CA 1
ATOM 4165 C C . GLN A 1 654 ? 9.530 29.780 61.993 1.00 117.43 818 GLN A C 1
ATOM 4166 O O . GLN A 1 654 ? 8.505 29.772 61.311 1.00 119.67 818 GLN A O 1
ATOM 4170 N N . GLU A 1 655 ? 10.192 30.898 62.275 1.00 123.07 819 GLU A N 1
ATOM 4171 C CA . GLU A 1 655 ? 9.775 32.176 61.704 1.00 125.93 819 GLU A CA 1
ATOM 4172 C C . GLU A 1 655 ? 9.848 32.132 60.174 1.00 120.11 819 GLU A C 1
ATOM 4173 O O . GLU A 1 655 ? 9.038 32.753 59.484 1.00 112.07 819 GLU A O 1
ATOM 4177 N N . ASN A 1 656 ? 10.820 31.383 59.658 1.00 115.76 820 ASN A N 1
ATOM 4178 C CA . ASN A 1 656 ? 10.993 31.198 58.219 1.00 112.21 820 ASN A CA 1
ATOM 4179 C C . ASN A 1 656 ? 9.865 30.384 57.586 1.00 112.98 820 ASN A C 1
ATOM 4180 O O . ASN A 1 656 ? 9.653 30.442 56.373 1.00 118.08 820 ASN A O 1
ATOM 4184 N N . LEU A 1 657 ? 9.153 29.625 58.414 1.00 108.99 821 LEU A N 1
ATOM 4185 C CA . LEU A 1 657 ? 8.097 28.730 57.943 1.00 114.72 821 LEU A CA 1
ATOM 4186 C C . LEU A 1 657 ? 6.713 29.376 57.921 1.00 117.65 821 LEU A C 1
ATOM 4187 O O . LEU A 1 657 ? 5.740 28.742 57.512 1.00 114.24 821 LEU A O 1
ATOM 4203 N N . GLU A 1 658 ? 6.616 30.628 58.361 1.00 116.79 822 GLU A N 1
ATOM 4204 C CA . GLU A 1 658 ? 5.310 31.255 58.558 1.00 117.45 822 GLU A CA 1
ATOM 4205 C C . GLU A 1 658 ? 4.419 31.314 57.303 1.00 110.53 822 GLU A C 1
ATOM 4206 O O . GLU A 1 658 ? 3.201 31.177 57.423 1.00 100.29 822 GLU A O 1
ATOM 4218 N N . PRO A 1 659 ? 5.000 31.525 56.103 1.00 107.79 823 PRO A N 1
ATOM 4219 C CA . PRO A 1 659 ? 4.075 31.567 54.961 1.00 102.11 823 PRO A CA 1
ATOM 4220 C C . PRO A 1 659 ? 3.387 30.228 54.707 1.00 107.64 823 PRO A C 1
ATOM 4221 O O . PRO A 1 659 ? 2.255 30.197 54.221 1.00 93.55 823 PRO A O 1
ATOM 4232 N N . LEU A 1 660 ? 4.067 29.135 55.040 1.00 117.61 824 LEU A N 1
ATOM 4233 C CA . LEU A 1 660 ? 3.471 27.809 54.948 1.00 113.68 824 LEU A CA 1
ATOM 4234 C C . LEU A 1 660 ? 2.276 27.706 55.896 1.00 108.91 824 LEU A C 1
ATOM 4235 O O . LEU A 1 660 ? 1.211 27.219 55.516 1.00 102.09 824 LEU A O 1
ATOM 4239 N N . TYR A 1 661 ? 2.465 28.176 57.128 1.00 110.15 825 TYR A N 1
ATOM 4240 C CA . TYR A 1 661 ? 1.408 28.176 58.141 1.00 108.61 825 TYR A CA 1
ATOM 4241 C C . TYR A 1 661 ? 0.214 29.007 57.681 1.00 110.95 825 TYR A C 1
ATOM 4242 O O . TYR A 1 661 ? -0.938 28.615 57.862 1.00 103.03 825 TYR A O 1
ATOM 4260 N N . GLU A 1 662 ? 0.504 30.161 57.087 1.00 112.47 826 GLU A N 1
ATOM 4261 C CA . GLU A 1 662 ? -0.532 31.070 56.611 1.00 111.06 826 GLU A CA 1
ATOM 4262 C C . GLU A 1 662 ? -1.408 30.406 55.551 1.00 113.26 826 GLU A C 1
ATOM 4263 O O . GLU A 1 662 ? -2.633 30.543 55.572 1.00 113.37 826 GLU A O 1
ATOM 4275 N N . SER A 1 663 ? -0.776 29.681 54.632 1.00 109.41 827 SER A N 1
ATOM 4276 C CA . SER A 1 663 ? -1.501 28.961 53.591 1.00 105.07 827 SER A CA 1
ATOM 4277 C C . SER A 1 663 ? -2.456 27.941 54.203 1.00 108.95 827 SER A C 1
ATOM 4278 O O . SER A 1 663 ? -3.596 27.801 53.760 1.00 109.48 827 SER A O 1
ATOM 4286 N N . VAL A 1 664 ? -1.984 27.236 55.226 1.00 103.46 828 VAL A N 1
ATOM 4287 C CA . VAL A 1 664 ? -2.806 26.259 55.928 1.00 102.48 828 VAL A CA 1
ATOM 4288 C C . VAL A 1 664 ? -3.981 26.944 56.622 1.00 106.28 828 VAL A C 1
ATOM 4289 O O . VAL A 1 664 ? -5.122 26.496 56.512 1.00 106.54 828 VAL A O 1
ATOM 4302 N N . ARG A 1 665 ? -3.688 28.024 57.342 1.00 110.92 829 ARG A N 1
ATOM 4303 C CA . ARG A 1 665 ? -4.712 28.799 58.036 1.00 111.45 829 ARG A CA 1
ATOM 4304 C C . ARG A 1 665 ? -5.799 29.260 57.071 1.00 113.53 829 ARG A C 1
ATOM 4305 O O . ARG A 1 665 ? -6.985 29.249 57.404 1.00 110.11 829 ARG A O 1
ATOM 4326 N N . MET A 1 666 ? -5.385 29.664 55.874 1.00 114.08 830 MET A N 1
ATOM 4327 C CA . MET A 1 666 ? -6.322 30.042 54.823 1.00 116.54 830 MET A CA 1
ATOM 4328 C C . MET A 1 666 ? -7.107 28.826 54.341 1.00 113.12 830 MET A C 1
ATOM 4329 O O . MET A 1 666 ? -8.330 28.874 54.208 1.00 110.26 830 MET A O 1
ATOM 4343 N N . ARG A 1 667 ? -6.390 27.736 54.086 1.00 105.35 831 ARG A N 1
ATOM 4344 C CA . ARG A 1 667 ? -6.985 26.529 53.524 1.00 100.01 831 ARG A CA 1
ATOM 4345 C C . ARG A 1 667 ? -8.001 25.868 54.462 1.00 111.65 831 ARG A C 1
ATOM 4346 O O . ARG A 1 667 ? -8.908 25.175 54.001 1.00 107.77 831 ARG A O 1
ATOM 4350 N N . ALA A 1 668 ? -7.844 26.089 55.767 1.00 120.05 832 ALA A N 1
ATOM 4351 C CA . ALA A 1 668 ? -8.669 25.431 56.786 1.00 115.61 832 ALA A CA 1
ATOM 4352 C C . ALA A 1 668 ? -9.584 26.410 57.528 1.00 118.07 832 ALA A C 1
ATOM 4353 O O . ALA A 1 668 ? -9.994 26.150 58.662 1.00 119.14 832 ALA A O 1
ATOM 4360 N N . GLU A 1 669 ? -9.890 27.538 56.895 1.00 119.06 833 GLU A N 1
ATOM 4361 C CA . GLU A 1 669 ? -10.830 28.506 57.456 1.00 122.78 833 GLU A CA 1
ATOM 4362 C C . GLU A 1 669 ? -12.274 28.143 57.112 1.00 124.08 833 GLU A C 1
ATOM 4363 O O . GLU A 1 669 ? -12.632 28.021 55.940 1.00 127.74 833 GLU A O 1
ATOM 4367 N N . GLY A 1 670 ? -13.096 27.959 58.142 1.00 126.61 834 GLY A N 1
ATOM 4368 C CA . GLY A 1 670 ? -14.503 27.646 57.957 1.00 118.85 834 GLY A CA 1
ATOM 4369 C C . GLY A 1 670 ? -14.711 26.201 57.534 1.00 139.06 834 GLY A C 1
ATOM 4370 O O . GLY A 1 670 ? -14.398 25.278 58.287 1.00 130.00 834 GLY A O 1
ATOM 4374 N N . ILE A 1 671 ? -15.236 26.015 56.323 1.00 139.31 835 ILE A N 1
ATOM 4375 C CA . ILE A 1 671 ? -15.491 24.688 55.752 1.00 136.99 835 ILE A CA 1
ATOM 4376 C C . ILE A 1 671 ? -16.501 23.909 56.588 1.00 135.75 835 ILE A C 1
ATOM 4377 O O . ILE A 1 671 ? -17.401 23.265 56.047 1.00 119.26 835 ILE A O 1
ATOM 4393 N N . GLU A 1 675 ? -16.697 16.158 54.996 1.00 106.61 839 GLU A N 1
ATOM 4394 C CA . GLU A 1 675 ? -15.730 15.416 54.195 1.00 123.02 839 GLU A CA 1
ATOM 4395 C C . GLU A 1 675 ? -14.841 16.354 53.380 1.00 131.90 839 GLU A C 1
ATOM 4396 O O . GLU A 1 675 ? -13.865 15.919 52.769 1.00 132.41 839 GLU A O 1
ATOM 4399 N N . ASP A 1 676 ? -15.185 17.639 53.368 1.00 130.74 840 ASP A N 1
ATOM 4400 C CA . ASP A 1 676 ? -14.368 18.643 52.695 1.00 128.42 840 ASP A CA 1
ATOM 4401 C C . ASP A 1 676 ? -13.114 18.936 53.514 1.00 142.94 840 ASP A C 1
ATOM 4402 O O . ASP A 1 676 ? -12.112 19.424 52.988 1.00 139.67 840 ASP A O 1
ATOM 4406 N N . LYS A 1 677 ? -13.183 18.634 54.808 1.00 135.64 841 LYS A N 1
ATOM 4407 C CA . LYS A 1 677 ? -12.043 18.798 55.701 1.00 134.36 841 LYS A CA 1
ATOM 4408 C C . LYS A 1 677 ? -11.088 17.619 55.550 1.00 135.82 841 LYS A C 1
ATOM 4409 O O . LYS A 1 677 ? -9.870 17.793 55.537 1.00 129.41 841 LYS A O 1
ATOM 4413 N N . GLN A 1 678 ? -11.650 16.419 55.440 1.00 131.04 842 GLN A N 1
ATOM 4414 C CA . GLN A 1 678 ? -10.856 15.223 55.185 1.00 123.13 842 GLN A CA 1
ATOM 4415 C C . GLN A 1 678 ? -10.121 15.356 53.856 1.00 116.78 842 GLN A C 1
ATOM 4416 O O . GLN A 1 678 ? -9.022 14.831 53.691 1.00 114.43 842 GLN A O 1
ATOM 4420 N N . LYS A 1 679 ? -10.737 16.067 52.916 1.00 120.31 843 LYS A N 1
ATOM 4421 C CA . LYS A 1 679 ? -10.129 16.331 51.616 1.00 124.85 843 LYS A CA 1
ATOM 4422 C C . LYS A 1 679 ? -8.809 17.079 51.771 1.00 122.53 843 LYS A C 1
ATOM 4423 O O . LYS A 1 679 ? -7.863 16.848 51.019 1.00 122.59 843 LYS A O 1
ATOM 4427 N N . ILE A 1 680 ? -8.755 17.977 52.750 1.00 118.73 844 ILE A N 1
ATOM 4428 C CA . ILE A 1 680 ? -7.527 18.700 53.054 1.00 117.30 844 ILE A CA 1
ATOM 4429 C C . ILE A 1 680 ? -6.490 17.743 53.634 1.00 121.50 844 ILE A C 1
ATOM 4430 O O . ILE A 1 680 ? -5.307 17.823 53.305 1.00 118.50 844 ILE A O 1
ATOM 4446 N N . ILE A 1 681 ? -6.946 16.845 54.502 1.00 123.26 845 ILE A N 1
ATOM 4447 C CA . ILE A 1 681 ? -6.072 15.863 55.133 1.00 119.81 845 ILE A CA 1
ATOM 4448 C C . ILE A 1 681 ? -5.407 14.977 54.081 1.00 120.16 845 ILE A C 1
ATOM 4449 O O . ILE A 1 681 ? -4.256 14.572 54.242 1.00 128.41 845 ILE A O 1
ATOM 4465 N N . VAL A 1 682 ? -6.132 14.682 53.005 1.00 110.38 846 VAL A N 1
ATOM 4466 C CA . VAL A 1 682 ? -5.565 13.935 51.889 1.00 111.06 846 VAL A CA 1
ATOM 4467 C C . VAL A 1 682 ? -4.381 14.695 51.293 1.00 127.83 846 VAL A C 1
ATOM 4468 O O . VAL A 1 682 ? -3.294 14.142 51.134 1.00 135.27 846 VAL A O 1
ATOM 4481 N N . THR A 1 683 ? -4.605 15.966 50.972 1.00 128.36 847 THR A N 1
ATOM 4482 C CA . THR A 1 683 ? -3.604 16.789 50.297 1.00 127.62 847 THR A CA 1
ATOM 4483 C C . THR A 1 683 ? -2.360 17.043 51.145 1.00 121.02 847 THR A C 1
ATOM 4484 O O . THR A 1 683 ? -1.252 16.683 50.745 1.00 123.44 847 THR A O 1
ATOM 4495 N N . LEU A 1 684 ? -2.552 17.673 52.302 1.00 114.65 848 LEU A N 1
ATOM 4496 C CA . LEU A 1 684 ? -1.446 18.071 53.176 1.00 119.10 848 LEU A CA 1
ATOM 4497 C C . LEU A 1 684 ? -0.454 16.934 53.404 1.00 118.47 848 LEU A C 1
ATOM 4498 O O . LEU A 1 684 ? 0.753 17.160 53.496 1.00 110.43 848 LEU A O 1
ATOM 4502 N N . TYR A 1 685 ? -0.973 15.714 53.487 1.00 117.89 849 TYR A N 1
ATOM 4503 C CA . TYR A 1 685 ? -0.136 14.527 53.609 1.00 111.12 849 TYR A CA 1
ATOM 4504 C C . TYR A 1 685 ? 0.742 14.360 52.374 1.00 119.20 849 TYR A C 1
ATOM 4505 O O . TYR A 1 685 ? 1.950 14.146 52.478 1.00 118.63 849 TYR A O 1
ATOM 4523 N N . ASP A 1 686 ? 0.120 14.462 51.204 1.00 120.15 850 ASP A N 1
ATOM 4524 C CA . ASP A 1 686 ? 0.799 14.203 49.939 1.00 119.95 850 ASP A CA 1
ATOM 4525 C C . ASP A 1 686 ? 1.745 15.337 49.552 1.00 120.25 850 ASP A C 1
ATOM 4526 O O . ASP A 1 686 ? 2.795 15.102 48.954 1.00 118.73 850 ASP A O 1
ATOM 4535 N N . LYS A 1 687 ? 1.369 16.564 49.900 1.00 118.99 851 LYS A N 1
ATOM 4536 C CA . LYS A 1 687 ? 2.158 17.738 49.546 1.00 115.99 851 LYS A CA 1
ATOM 4537 C C . LYS A 1 687 ? 3.309 17.941 50.525 1.00 117.43 851 LYS A C 1
ATOM 4538 O O . LYS A 1 687 ? 4.479 17.859 50.149 1.00 109.89 851 LYS A O 1
ATOM 4542 N N . PHE A 1 688 ? 2.966 18.193 51.786 1.00 112.89 852 PHE A N 1
ATOM 4543 C CA . PHE A 1 688 ? 3.958 18.538 52.804 1.00 112.54 852 PHE A CA 1
ATOM 4544 C C . PHE A 1 688 ? 4.705 17.309 53.327 1.00 115.86 852 PHE A C 1
ATOM 4545 O O . PHE A 1 688 ? 5.894 17.135 53.060 1.00 108.44 852 PHE A O 1
ATOM 4562 N N . PHE A 1 689 ? 3.990 16.455 54.055 1.00 118.34 853 PHE A N 1
ATOM 4563 C CA . PHE A 1 689 ? 4.597 15.373 54.835 1.00 113.69 853 PHE A CA 1
ATOM 4564 C C . PHE A 1 689 ? 5.427 14.384 54.012 1.00 118.26 853 PHE A C 1
ATOM 4565 O O . PHE A 1 689 ? 6.491 13.943 54.452 1.00 121.21 853 PHE A O 1
ATOM 4582 N N . LYS A 1 690 ? 4.936 14.041 52.825 1.00 114.45 854 LYS A N 1
ATOM 4583 C CA . LYS A 1 690 ? 5.634 13.120 51.929 1.00 122.79 854 LYS A CA 1
ATOM 4584 C C . LYS A 1 690 ? 7.028 13.645 51.601 1.00 124.65 854 LYS A C 1
ATOM 4585 O O . LYS A 1 690 ? 8.025 12.929 51.717 1.00 124.28 854 LYS A O 1
ATOM 4589 N N . THR A 1 691 ? 7.077 14.910 51.199 1.00 121.37 855 THR A N 1
ATOM 4590 C CA . THR A 1 691 ? 8.325 15.580 50.850 1.00 114.81 855 THR A CA 1
ATOM 4591 C C . THR A 1 691 ? 9.160 15.945 52.077 1.00 112.31 855 THR A C 1
ATOM 4592 O O . THR A 1 691 ? 10.375 15.749 52.096 1.00 110.96 855 THR A O 1
ATOM 4603 N N . ALA A 1 692 ? 8.487 16.477 53.092 1.00 110.04 856 ALA A N 1
ATOM 4604 C CA . ALA A 1 692 ? 9.129 17.247 54.155 1.00 115.85 856 ALA A CA 1
ATOM 4605 C C . ALA A 1 692 ? 10.267 16.535 54.908 1.00 118.03 856 ALA A C 1
ATOM 4606 O O . ALA A 1 692 ? 11.343 17.115 55.083 1.00 117.69 856 ALA A O 1
ATOM 4613 N N . PHE A 1 693 ? 10.036 15.299 55.351 1.00 111.22 857 PHE A N 1
ATOM 4614 C CA . PHE A 1 693 ? 10.966 14.603 56.252 1.00 132.12 857 PHE A CA 1
ATOM 4615 C C . PHE A 1 693 ? 11.518 13.281 55.694 1.00 137.27 857 PHE A C 1
ATOM 4616 O O . PHE A 1 693 ? 12.623 12.871 56.059 1.00 126.70 857 PHE A O 1
ATOM 4633 N N . LYS A 1 694 ? 10.732 12.639 54.826 1.00 125.75 858 LYS A N 1
ATOM 4634 C CA . LYS A 1 694 ? 11.009 11.310 54.251 1.00 113.87 858 LYS A CA 1
ATOM 4635 C C . LYS A 1 694 ? 12.464 10.840 54.320 1.00 121.57 858 LYS A C 1
ATOM 4636 O O . LYS A 1 694 ? 12.869 10.174 55.276 1.00 113.05 858 LYS A O 1
ATOM 4640 N N . ILE A 1 702 ? 6.181 3.939 55.458 1.00 92.54 866 ILE A N 1
ATOM 4641 C CA . ILE A 1 702 ? 4.739 4.085 55.296 1.00 99.45 866 ILE A CA 1
ATOM 4642 C C . ILE A 1 702 ? 4.237 3.296 54.091 1.00 104.25 866 ILE A C 1
ATOM 4643 O O . ILE A 1 702 ? 4.903 3.232 53.056 1.00 107.47 866 ILE A O 1
ATOM 4646 N N . VAL A 1 703 ? 3.064 2.687 54.240 1.00 112.25 867 VAL A N 1
ATOM 4647 C CA . VAL A 1 703 ? 2.399 1.996 53.139 1.00 109.38 867 VAL A CA 1
ATOM 4648 C C . VAL A 1 703 ? 0.897 2.241 53.216 1.00 98.83 867 VAL A C 1
ATOM 4649 O O . VAL A 1 703 ? 0.266 1.958 54.234 1.00 105.98 867 VAL A O 1
ATOM 4662 N N . PHE A 1 704 ? 0.330 2.771 52.138 1.00 94.66 868 PHE A N 1
ATOM 4663 C CA . PHE A 1 704 ? -1.104 3.018 52.076 1.00 100.84 868 PHE A CA 1
ATOM 4664 C C . PHE A 1 704 ? -1.849 1.738 51.708 1.00 87.00 868 PHE A C 1
ATOM 4665 O O . PHE A 1 704 ? -1.636 1.170 50.638 1.00 90.62 868 PHE A O 1
ATOM 4682 N N . THR A 1 705 ? -2.724 1.291 52.603 1.00 76.45 869 THR A N 1
ATOM 4683 C CA . THR A 1 705 ? -3.469 0.055 52.393 1.00 75.13 869 THR A CA 1
ATOM 4684 C C . THR A 1 705 ? -4.715 0.300 51.539 1.00 83.00 869 THR A C 1
ATOM 4685 O O . THR A 1 705 ? -5.520 1.174 51.865 1.00 87.47 869 THR A O 1
ATOM 4696 N N . PRO A 1 706 ? -4.875 -0.464 50.440 1.00 75.68 870 PRO A N 1
ATOM 4697 C CA . PRO A 1 706 ? -6.072 -0.354 49.596 1.00 79.76 870 PRO A CA 1
ATOM 4698 C C . PRO A 1 706 ? -7.383 -0.481 50.372 1.00 79.88 870 PRO A C 1
ATOM 4699 O O . PRO A 1 706 ? -7.543 -1.397 51.178 1.00 73.14 870 PRO A O 1
ATOM 4710 N N . ILE A 1 707 ? -8.307 0.440 50.115 1.00 85.20 871 ILE A N 1
ATOM 4711 C CA . ILE A 1 707 ? -9.604 0.463 50.787 1.00 89.37 871 ILE A CA 1
ATOM 4712 C C . ILE A 1 707 ? -10.424 -0.795 50.500 1.00 78.57 871 ILE A C 1
ATOM 4713 O O . ILE A 1 707 ? -11.165 -1.269 51.361 1.00 67.35 871 ILE A O 1
ATOM 4729 N N . GLU A 1 708 ? -10.302 -1.325 49.287 1.00 72.99 872 GLU A N 1
ATOM 4730 C CA . GLU A 1 708 ? -11.032 -2.530 48.909 1.00 72.14 872 GLU A CA 1
ATOM 4731 C C . GLU A 1 708 ? -10.582 -3.720 49.755 1.00 76.31 872 GLU A C 1
ATOM 4732 O O . GLU A 1 708 ? -11.343 -4.663 49.971 1.00 71.90 872 GLU A O 1
ATOM 4744 N N . VAL A 1 709 ? -9.339 -3.668 50.226 1.00 78.60 873 VAL A N 1
ATOM 4745 C CA . VAL A 1 709 ? -8.786 -4.716 51.077 1.00 78.73 873 VAL A CA 1
ATOM 4746 C C . VAL A 1 709 ? -9.260 -4.544 52.518 1.00 67.33 873 VAL A C 1
ATOM 4747 O O . VAL A 1 709 ? -9.751 -5.487 53.139 1.00 64.70 873 VAL A O 1
ATOM 4760 N N . VAL A 1 710 ? -9.087 -3.332 53.038 1.00 75.40 874 VAL A N 1
ATOM 4761 C CA . VAL A 1 710 ? -9.450 -3.004 54.413 1.00 71.97 874 VAL A CA 1
ATOM 4762 C C . VAL A 1 710 ? -10.920 -3.321 54.673 1.00 72.05 874 VAL A C 1
ATOM 4763 O O . VAL A 1 710 ? -11.257 -3.955 55.672 1.00 73.24 874 VAL A O 1
ATOM 4776 N N . ASP A 1 711 ? -11.786 -2.885 53.764 1.00 74.01 875 ASP A N 1
ATOM 4777 C CA . ASP A 1 711 ? -13.218 -3.130 53.883 1.00 82.26 875 ASP A CA 1
ATOM 4778 C C . ASP A 1 711 ? -13.532 -4.621 53.872 1.00 74.95 875 ASP A C 1
ATOM 4779 O O . ASP A 1 711 ? -14.463 -5.070 54.541 1.00 80.22 875 ASP A O 1
ATOM 4788 N N . PHE A 1 712 ? -12.753 -5.385 53.113 1.00 63.03 876 PHE A N 1
ATOM 4789 C CA . PHE A 1 712 ? -13.048 -6.799 52.916 1.00 67.30 876 PHE A CA 1
ATOM 4790 C C . PHE A 1 712 ? -12.992 -7.590 54.220 1.00 82.78 876 PHE A C 1
ATOM 4791 O O . PHE A 1 712 ? -13.860 -8.427 54.473 1.00 90.62 876 PHE A O 1
ATOM 4808 N N . ILE A 1 713 ? -11.978 -7.336 55.044 1.00 79.08 877 ILE A N 1
ATOM 4809 C CA . ILE A 1 713 ? -11.811 -8.111 56.269 1.00 86.70 877 ILE A CA 1
ATOM 4810 C C . ILE A 1 713 ? -12.754 -7.633 57.368 1.00 88.24 877 ILE A C 1
ATOM 4811 O O . ILE A 1 713 ? -13.128 -8.409 58.241 1.00 105.47 877 ILE A O 1
ATOM 4827 N N . VAL A 1 714 ? -13.133 -6.359 57.329 1.00 81.31 878 VAL A N 1
ATOM 4828 C CA . VAL A 1 714 ? -14.086 -5.824 58.297 1.00 84.68 878 VAL A CA 1
ATOM 4829 C C . VAL A 1 714 ? -15.419 -6.557 58.179 1.00 82.97 878 VAL A C 1
ATOM 4830 O O . VAL A 1 714 ? -15.938 -7.076 59.168 1.00 83.75 878 VAL A O 1
ATOM 4843 N N . HIS A 1 715 ? -15.973 -6.582 56.969 1.00 85.93 879 HIS A N 1
ATOM 4844 C CA . HIS A 1 715 ? -17.162 -7.375 56.685 1.00 84.88 879 HIS A CA 1
ATOM 4845 C C . HIS A 1 715 ? -16.930 -8.834 57.059 1.00 89.86 879 HIS A C 1
ATOM 4846 O O . HIS A 1 715 ? -17.793 -9.482 57.651 1.00 93.52 879 HIS A O 1
ATOM 4860 N N . SER A 1 716 ? -15.757 -9.340 56.695 1.00 86.88 880 SER A N 1
ATOM 4861 C CA . SER A 1 716 ? -15.396 -10.729 56.948 1.00 89.40 880 SER A CA 1
ATOM 4862 C C . SER A 1 716 ? -15.287 -11.013 58.443 1.00 87.20 880 SER A C 1
ATOM 4863 O O . SER A 1 716 ? -15.701 -12.071 58.918 1.00 90.68 880 SER A O 1
ATOM 4871 N N . VAL A 1 717 ? -14.720 -10.063 59.179 1.00 71.66 881 VAL A N 1
ATOM 4872 C CA . VAL A 1 717 ? -14.599 -10.184 60.626 1.00 82.52 881 VAL A CA 1
ATOM 4873 C C . VAL A 1 717 ? -15.978 -10.078 61.266 1.00 88.38 881 VAL A C 1
ATOM 4874 O O . VAL A 1 717 ? -16.316 -10.840 62.173 1.00 83.45 881 VAL A O 1
ATOM 4887 N N . ASP A 1 718 ? -16.768 -9.123 60.786 1.00 87.78 882 ASP A N 1
ATOM 4888 C CA . ASP A 1 718 ? -18.116 -8.909 61.294 1.00 87.35 882 ASP A CA 1
ATOM 4889 C C . ASP A 1 718 ? -19.001 -10.133 61.065 1.00 89.25 882 ASP A C 1
ATOM 4890 O O . ASP A 1 718 ? -19.613 -10.646 62.001 1.00 91.60 882 ASP A O 1
ATOM 4899 N N . ASP A 1 719 ? -19.063 -10.598 59.820 1.00 85.05 883 ASP A N 1
ATOM 4900 C CA . ASP A 1 719 ? -19.892 -11.749 59.470 1.00 91.52 883 ASP A CA 1
ATOM 4901 C C . ASP A 1 719 ? -19.419 -13.012 60.187 1.00 95.87 883 ASP A C 1
ATOM 4902 O O . ASP A 1 719 ? -20.194 -13.950 60.385 1.00 101.65 883 ASP A O 1
ATOM 4911 N N . VAL A 1 720 ? -18.147 -13.035 60.573 1.00 94.14 884 VAL A N 1
ATOM 4912 C CA . VAL A 1 720 ? -17.600 -14.153 61.333 1.00 98.88 884 VAL A CA 1
ATOM 4913 C C . VAL A 1 720 ? -18.118 -14.112 62.765 1.00 98.39 884 VAL A C 1
ATOM 4914 O O . VAL A 1 720 ? -18.562 -15.125 63.304 1.00 113.04 884 VAL A O 1
ATOM 4918 N N . LEU A 1 721 ? -18.059 -12.931 63.373 1.00 88.98 885 LEU A N 1
ATOM 4919 C CA . LEU A 1 721 ? -18.580 -12.729 64.720 1.00 98.00 885 LEU A CA 1
ATOM 4920 C C . LEU A 1 721 ? -20.058 -13.103 64.791 1.00 103.71 885 LEU A C 1
ATOM 4921 O O . LEU A 1 721 ? -20.538 -13.589 65.816 1.00 112.59 885 LEU A O 1
ATOM 4937 N N . LYS A 1 722 ? -20.771 -12.878 63.692 1.00 99.54 886 LYS A N 1
ATOM 4938 C CA . LYS A 1 722 ? -22.202 -13.152 63.630 1.00 98.61 886 LYS A CA 1
ATOM 4939 C C . LYS A 1 722 ? -22.493 -14.641 63.482 1.00 101.13 886 LYS A C 1
ATOM 4940 O O . LYS A 1 722 ? -23.147 -15.242 64.334 1.00 106.90 886 LYS A O 1
ATOM 4947 N N . LYS A 1 723 ? -22.002 -15.229 62.396 1.00 109.24 887 LYS A N 1
ATOM 4948 C CA . LYS A 1 723 ? -22.289 -16.624 62.073 1.00 112.49 887 LYS A CA 1
ATOM 4949 C C . LYS A 1 723 ? -21.835 -17.589 63.167 1.00 103.16 887 LYS A C 1
ATOM 4950 O O . LYS A 1 723 ? -22.533 -18.555 63.476 1.00 103.43 887 LYS A O 1
ATOM 4954 N N . HIS A 1 724 ? -20.673 -17.322 63.753 1.00 110.81 888 HIS A N 1
ATOM 4955 C CA . HIS A 1 724 ? -20.092 -18.226 64.743 1.00 116.42 888 HIS A CA 1
ATOM 4956 C C . HIS A 1 724 ? -20.649 -17.999 66.145 1.00 122.69 888 HIS A C 1
ATOM 4957 O O . HIS A 1 724 ? -21.456 -18.789 66.636 1.00 123.21 888 HIS A O 1
ATOM 4971 N N . PHE A 1 725 ? -20.211 -16.920 66.785 1.00 114.07 889 PHE A N 1
ATOM 4972 C CA . PHE A 1 725 ? -20.523 -16.683 68.190 1.00 115.16 889 PHE A CA 1
ATOM 4973 C C . PHE A 1 725 ? -21.991 -16.335 68.405 1.00 117.87 889 PHE A C 1
ATOM 4974 O O . PHE A 1 725 ? -22.540 -16.567 69.483 1.00 118.22 889 PHE A O 1
ATOM 4991 N N . GLY A 1 726 ? -22.622 -15.776 67.377 1.00 111.25 890 GLY A N 1
ATOM 4992 C CA . GLY A 1 726 ? -23.957 -15.225 67.513 1.00 118.59 890 GLY A CA 1
ATOM 4993 C C . GLY A 1 726 ? -23.886 -13.765 67.927 1.00 117.37 890 GLY A C 1
ATOM 4994 O O . GLY A 1 726 ? -24.873 -13.034 67.831 1.00 121.36 890 GLY A O 1
ATOM 4998 N N . LYS A 1 727 ? -22.710 -13.342 68.387 1.00 108.33 891 LYS A N 1
ATOM 4999 C CA . LYS A 1 727 ? -22.464 -11.948 68.749 1.00 112.33 891 LYS A CA 1
ATOM 5000 C C . LYS A 1 727 ? -22.289 -11.111 67.481 1.00 106.58 891 LYS A C 1
ATOM 5001 O O . LYS A 1 727 ? -22.708 -11.529 66.405 1.00 109.04 891 LYS A O 1
ATOM 5011 N N . SER A 1 728 ? -21.688 -9.930 67.599 1.00 105.04 892 SER A N 1
ATOM 5012 C CA . SER A 1 728 ? -21.443 -9.096 66.426 1.00 96.06 892 SER A CA 1
ATOM 5013 C C . SER A 1 728 ? -20.373 -8.040 66.693 1.00 100.67 892 SER A C 1
ATOM 5014 O O . SER A 1 728 ? -19.776 -8.008 67.769 1.00 86.07 892 SER A O 1
ATOM 5022 N N . LEU A 1 729 ? -20.138 -7.172 65.713 1.00 98.50 893 LEU A N 1
ATOM 5023 C CA . LEU A 1 729 ? -19.084 -6.172 65.822 1.00 94.13 893 LEU A CA 1
ATOM 5024 C C . LEU A 1 729 ? -19.356 -5.148 66.921 1.00 99.96 893 LEU A C 1
ATOM 5025 O O . LEU A 1 729 ? -18.420 -4.611 67.510 1.00 104.75 893 LEU A O 1
ATOM 5029 N N . ALA A 1 730 ? -20.631 -4.904 67.215 1.00 116.59 894 ALA A N 1
ATOM 5030 C CA . ALA A 1 730 ? -21.022 -3.758 68.033 1.00 109.14 894 ALA A CA 1
ATOM 5031 C C . ALA A 1 730 ? -21.441 -4.115 69.460 1.00 103.97 894 ALA A C 1
ATOM 5032 O O . ALA A 1 730 ? -22.005 -3.278 70.164 1.00 107.36 894 ALA A O 1
ATOM 5039 N N . SER A 1 731 ? -21.158 -5.338 69.898 1.00 96.62 895 SER A N 1
ATOM 5040 C CA . SER A 1 731 ? -21.560 -5.763 71.237 1.00 104.19 895 SER A CA 1
ATOM 5041 C C . SER A 1 731 ? -20.674 -5.109 72.300 1.00 112.06 895 SER A C 1
ATOM 5042 O O . SER A 1 731 ? -19.557 -4.678 72.012 1.00 109.23 895 SER A O 1
ATOM 5050 N N . LYS A 1 732 ? -21.186 -5.041 73.526 1.00 116.83 896 LYS A N 1
ATOM 5051 C CA . LYS A 1 732 ? -20.479 -4.421 74.648 1.00 118.65 896 LYS A CA 1
ATOM 5052 C C . LYS A 1 732 ? -19.207 -5.169 75.027 1.00 122.22 896 LYS A C 1
ATOM 5053 O O . LYS A 1 732 ? -18.201 -4.558 75.390 1.00 123.55 896 LYS A O 1
ATOM 5057 N N . ASP A 1 733 ? -19.265 -6.494 74.945 1.00 117.91 897 ASP A N 1
ATOM 5058 C CA . ASP A 1 733 ? -18.173 -7.350 75.390 1.00 129.23 897 ASP A CA 1
ATOM 5059 C C . ASP A 1 733 ? -17.287 -7.777 74.217 1.00 122.17 897 ASP A C 1
ATOM 5060 O O . ASP A 1 733 ? -16.616 -8.810 74.273 1.00 115.28 897 ASP A O 1
ATOM 5069 N N . VAL A 1 734 ? -17.287 -6.971 73.157 1.00 113.59 898 VAL A N 1
ATOM 5070 C CA . VAL A 1 734 ? -16.400 -7.192 72.017 1.00 103.95 898 VAL A CA 1
ATOM 5071 C C . VAL A 1 734 ? -15.459 -6.003 71.856 1.00 109.15 898 VAL A C 1
ATOM 5072 O O . VAL A 1 734 ? -15.899 -4.858 71.736 1.00 115.90 898 VAL A O 1
ATOM 5085 N N . HIS A 1 735 ? -14.161 -6.293 71.861 1.00 108.12 899 HIS A N 1
ATOM 5086 C CA . HIS A 1 735 ? -13.136 -5.264 71.758 1.00 104.20 899 HIS A CA 1
ATOM 5087 C C . HIS A 1 735 ? -12.237 -5.497 70.545 1.00 107.02 899 HIS A C 1
ATOM 5088 O O . HIS A 1 735 ? -11.856 -6.631 70.243 1.00 104.03 899 HIS A O 1
ATOM 5102 N N . ILE A 1 736 ? -11.899 -4.400 69.872 1.00 108.67 900 ILE A N 1
ATOM 5103 C CA . ILE A 1 736 ? -11.178 -4.432 68.606 1.00 95.97 900 ILE A CA 1
ATOM 5104 C C . ILE A 1 736 ? -9.861 -3.677 68.718 1.00 93.11 900 ILE A C 1
ATOM 5105 O O . ILE A 1 736 ? -9.847 -2.481 69.017 1.00 85.95 900 ILE A O 1
ATOM 5121 N N . LEU A 1 737 ? -8.760 -4.380 68.460 1.00 93.04 901 LEU A N 1
ATOM 5122 C CA . LEU A 1 737 ? -7.434 -3.775 68.479 1.00 84.55 901 LEU A CA 1
ATOM 5123 C C . LEU A 1 737 ? -6.849 -3.720 67.073 1.00 89.29 901 LEU A C 1
ATOM 5124 O O . LEU A 1 737 ? -6.953 -4.676 66.301 1.00 83.77 901 LEU A O 1
ATOM 5140 N N . ASP A 1 738 ? -6.257 -2.575 66.747 1.00 86.66 902 ASP A N 1
ATOM 5141 C CA . ASP A 1 738 ? -5.505 -2.396 65.514 1.00 76.52 902 ASP A CA 1
ATOM 5142 C C . ASP A 1 738 ? -4.039 -2.121 65.890 1.00 90.03 902 ASP A C 1
ATOM 5143 O O . ASP A 1 738 ? -3.638 -0.962 66.011 1.00 96.76 902 ASP A O 1
ATOM 5152 N N . PRO A 1 739 ? -3.238 -3.192 66.090 1.00 77.58 903 PRO A N 1
ATOM 5153 C CA . PRO A 1 739 ? -1.888 -3.066 66.664 1.00 68.39 903 PRO A CA 1
ATOM 5154 C C . PRO A 1 739 ? -0.918 -2.223 65.845 1.00 84.34 903 PRO A C 1
ATOM 5155 O O . PRO A 1 739 ? 0.094 -1.781 66.386 1.00 78.01 903 PRO A O 1
ATOM 5166 N N . PHE A 1 740 ? -1.203 -2.033 64.561 1.00 84.00 904 PHE A N 1
ATOM 5167 C CA . PHE A 1 740 ? -0.344 -1.234 63.692 1.00 77.54 904 PHE A CA 1
ATOM 5168 C C . PHE A 1 740 ? -1.211 -0.282 62.874 1.00 80.84 904 PHE A C 1
ATOM 5169 O O . PHE A 1 740 ? -1.369 -0.430 61.660 1.00 91.78 904 PHE A O 1
ATOM 5186 N N . THR A 1 741 ? -1.770 0.696 63.578 1.00 88.84 905 THR A N 1
ATOM 5187 C CA . THR A 1 741 ? -2.809 1.560 63.046 1.00 89.64 905 THR A CA 1
ATOM 5188 C C . THR A 1 741 ? -2.385 2.316 61.785 1.00 86.83 905 THR A C 1
ATOM 5189 O O . THR A 1 741 ? -3.209 2.572 60.906 1.00 77.26 905 THR A O 1
ATOM 5200 N N . GLY A 1 742 ? -1.103 2.653 61.687 1.00 90.52 906 GLY A N 1
ATOM 5201 C CA . GLY A 1 742 ? -0.628 3.507 60.613 1.00 94.37 906 GLY A CA 1
ATOM 5202 C C . GLY A 1 742 ? -1.363 4.833 60.621 1.00 82.73 906 GLY A C 1
ATOM 5203 O O . GLY A 1 742 ? -1.096 5.691 61.461 1.00 85.04 906 GLY A O 1
ATOM 5207 N N . THR A 1 743 ? -2.297 4.993 59.687 1.00 103.82 907 THR A N 1
ATOM 5208 C CA . THR A 1 743 ? -3.126 6.193 59.613 1.00 104.53 907 THR A CA 1
ATOM 5209 C C . THR A 1 743 ? -4.538 5.934 60.148 1.00 98.42 907 THR A C 1
ATOM 5210 O O . THR A 1 743 ? -5.420 6.785 60.028 1.00 106.77 907 THR A O 1
ATOM 5221 N N . GLY A 1 744 ? -4.748 4.757 60.731 1.00 90.64 908 GLY A N 1
ATOM 5222 C CA . GLY A 1 744 ? -6.028 4.415 61.327 1.00 92.53 908 GLY A CA 1
ATOM 5223 C C . GLY A 1 744 ? -7.063 4.040 60.281 1.00 86.58 908 GLY A C 1
ATOM 5224 O O . GLY A 1 744 ? -8.267 4.058 60.548 1.00 90.49 908 GLY A O 1
ATOM 5228 N N . THR A 1 745 ? -6.588 3.709 59.080 1.00 89.41 909 THR A N 1
ATOM 5229 C CA . THR A 1 745 ? -7.454 3.260 57.983 1.00 86.34 909 THR A CA 1
ATOM 5230 C C . THR A 1 745 ? -8.380 2.125 58.415 1.00 82.69 909 THR A C 1
ATOM 5231 O O . THR A 1 745 ? -9.538 2.070 58.003 1.00 89.42 909 THR A O 1
ATOM 5242 N N . PHE A 1 746 ? -7.864 1.223 59.243 1.00 88.83 910 PHE A N 1
ATOM 5243 C CA . PHE A 1 746 ? -8.628 0.062 59.690 1.00 89.33 910 PHE A CA 1
ATOM 5244 C C . PHE A 1 746 ? -9.627 0.412 60.794 1.00 92.41 910 PHE A C 1
ATOM 5245 O O . PHE A 1 746 ? -10.382 -0.448 61.247 1.00 97.50 910 PHE A O 1
ATOM 5262 N N . ILE A 1 747 ? -9.623 1.673 61.219 1.00 97.23 911 ILE A N 1
ATOM 5263 C CA . ILE A 1 747 ? -10.648 2.191 62.121 1.00 93.61 911 ILE A CA 1
ATOM 5264 C C . ILE A 1 747 ? -11.607 3.074 61.337 1.00 97.09 911 ILE A C 1
ATOM 5265 O O . ILE A 1 747 ? -12.824 2.929 61.447 1.00 100.23 911 ILE A O 1
ATOM 5281 N N . VAL A 1 748 ? -11.039 3.995 60.565 1.00 89.75 912 VAL A N 1
ATOM 5282 C CA . VAL A 1 748 ? -11.809 4.893 59.714 1.00 74.37 912 VAL A CA 1
ATOM 5283 C C . VAL A 1 748 ? -12.857 4.131 58.914 1.00 84.71 912 VAL A C 1
ATOM 5284 O O . VAL A 1 748 ? -14.008 4.552 58.822 1.00 90.12 912 VAL A O 1
ATOM 5297 N N . ARG A 1 749 ? -12.448 3.003 58.344 1.00 85.87 913 ARG A N 1
ATOM 5298 C CA . ARG A 1 749 ? -13.342 2.183 57.537 1.00 90.92 913 ARG A CA 1
ATOM 5299 C C . ARG A 1 749 ? -14.227 1.285 58.401 1.00 84.51 913 ARG A C 1
ATOM 5300 O O . ARG A 1 749 ? -15.234 0.758 57.926 1.00 77.30 913 ARG A O 1
ATOM 5321 N N . THR A 1 750 ? -13.855 1.113 59.667 1.00 86.69 914 THR A N 1
ATOM 5322 C CA . THR A 1 750 ? -14.654 0.308 60.587 1.00 95.45 914 THR A CA 1
ATOM 5323 C C . THR A 1 750 ? -15.854 1.103 61.095 1.00 95.24 914 THR A C 1
ATOM 5324 O O . THR A 1 750 ? -16.984 0.617 61.060 1.00 95.99 914 THR A O 1
ATOM 5335 N N . LEU A 1 751 ? -15.609 2.325 61.562 1.00 91.57 915 LEU A N 1
ATOM 5336 C CA . LEU A 1 751 ? -16.689 3.193 62.027 1.00 86.91 915 LEU A CA 1
ATOM 5337 C C . LEU A 1 751 ? -17.597 3.586 60.861 1.00 90.45 915 LEU A C 1
ATOM 5338 O O . LEU A 1 751 ? -18.757 3.939 61.065 1.00 98.57 915 LEU A O 1
ATOM 5354 N N . THR A 1 752 ? -17.065 3.520 59.640 1.00 87.50 916 THR A N 1
ATOM 5355 C CA . THR A 1 752 ? -17.851 3.819 58.445 1.00 85.51 916 THR A CA 1
ATOM 5356 C C . THR A 1 752 ? -18.810 2.676 58.187 1.00 87.90 916 THR A C 1
ATOM 5357 O O . THR A 1 752 ? -19.934 2.884 57.730 1.00 91.56 916 THR A O 1
ATOM 5368 N N . TYR A 1 753 ? -18.348 1.460 58.462 1.00 82.05 917 TYR A N 1
ATOM 5369 C CA . TYR A 1 753 ? -19.207 0.288 58.367 1.00 91.96 917 TYR A CA 1
ATOM 5370 C C . TYR A 1 753 ? -20.347 0.475 59.365 1.00 94.14 917 TYR A C 1
ATOM 5371 O O . TYR A 1 753 ? -21.518 0.339 59.011 1.00 102.73 917 TYR A O 1
ATOM 5389 N N . LEU A 1 754 ? -19.993 0.835 60.599 1.00 89.36 918 LEU A N 1
ATOM 5390 C CA . LEU A 1 754 ? -20.974 1.085 61.655 1.00 100.31 918 LEU A CA 1
ATOM 5391 C C . LEU A 1 754 ? -22.000 2.129 61.222 1.00 101.12 918 LEU A C 1
ATOM 5392 O O . LEU A 1 754 ? -23.188 2.007 61.520 1.00 105.80 918 LEU A O 1
ATOM 5408 N N . LYS A 1 755 ? -21.528 3.155 60.519 1.00 93.91 919 LYS A N 1
ATOM 5409 C CA . LYS A 1 755 ? -22.401 4.208 60.012 1.00 96.79 919 LYS A CA 1
ATOM 5410 C C . LYS A 1 755 ? -23.400 3.628 59.020 1.00 94.60 919 LYS A C 1
ATOM 5411 O O . LYS A 1 755 ? -24.592 3.934 59.072 1.00 103.46 919 LYS A O 1
ATOM 5418 N N . GLU A 1 756 ? -22.907 2.784 58.120 1.00 100.18 920 GLU A N 1
ATOM 5419 C CA . GLU A 1 756 ? -23.764 2.113 57.151 1.00 95.52 920 GLU A CA 1
ATOM 5420 C C . GLU A 1 756 ? -24.776 1.214 57.861 1.00 101.12 920 GLU A C 1
ATOM 5421 O O . GLU A 1 756 ? -25.916 1.082 57.418 1.00 107.88 920 GLU A O 1
ATOM 5425 N N . GLN A 1 757 ? -24.353 0.607 58.969 1.00 97.65 921 GLN A N 1
ATOM 5426 C CA . GLN A 1 757 ? -25.229 -0.259 59.756 1.00 105.42 921 GLN A CA 1
ATOM 5427 C C . GLN A 1 757 ? -26.317 0.563 60.447 1.00 107.39 921 GLN A C 1
ATOM 5428 O O . GLN A 1 757 ? -27.476 0.149 60.517 1.00 107.14 921 GLN A O 1
ATOM 5442 N N . MET A 1 758 ? -25.924 1.723 60.966 1.00 107.56 922 MET A N 1
ATOM 5443 C CA . MET A 1 758 ? -26.840 2.620 61.668 1.00 112.21 922 MET A CA 1
ATOM 5444 C C . MET A 1 758 ? -27.918 3.177 60.736 1.00 108.42 922 MET A C 1
ATOM 5445 O O . MET A 1 758 ? -29.078 3.317 61.129 1.00 120.19 922 MET A O 1
ATOM 5459 N N . ASP A 1 759 ? -27.522 3.514 59.511 1.00 101.58 923 ASP A N 1
ATOM 5460 C CA . ASP A 1 759 ? -28.455 4.013 58.504 1.00 107.04 923 ASP A CA 1
ATOM 5461 C C . ASP A 1 759 ? -29.449 2.915 58.120 1.00 111.32 923 ASP A C 1
ATOM 5462 O O . ASP A 1 759 ? -30.645 3.173 57.976 1.00 120.19 923 ASP A O 1
ATOM 5471 N N . ALA A 1 760 ? -28.948 1.692 57.953 1.00 105.67 924 ALA A N 1
ATOM 5472 C CA . ALA A 1 760 ? -29.808 0.529 57.732 1.00 108.06 924 ALA A CA 1
ATOM 5473 C C . ALA A 1 760 ? -30.666 0.255 58.971 1.00 107.96 924 ALA A C 1
ATOM 5474 O O . ALA A 1 760 ? -31.662 -0.467 58.900 1.00 107.88 924 ALA A O 1
ATOM 5481 N N . GLY A 1 761 ? -30.265 0.829 60.104 1.00 112.09 925 GLY A N 1
ATOM 5482 C CA . GLY A 1 761 ? -31.072 0.818 61.313 1.00 115.88 925 GLY A CA 1
ATOM 5483 C C . GLY A 1 761 ? -30.807 -0.361 62.223 1.00 113.43 925 GLY A C 1
ATOM 5484 O O . GLY A 1 761 ? -31.426 -0.489 63.279 1.00 113.92 925 GLY A O 1
ATOM 5488 N N . GLU A 1 762 ? -29.880 -1.223 61.825 1.00 120.37 926 GLU A N 1
ATOM 5489 C CA . GLU A 1 762 ? -29.553 -2.394 62.625 1.00 116.01 926 GLU A CA 1
ATOM 5490 C C . GLU A 1 762 ? -28.776 -2.008 63.886 1.00 107.77 926 GLU A C 1
ATOM 5491 O O . GLU A 1 762 ? -28.651 -2.815 64.807 1.00 109.38 926 GLU A O 1
ATOM 5495 N N . ILE A 1 763 ? -28.281 -0.770 63.929 1.00 116.27 927 ILE A N 1
ATOM 5496 C CA . ILE A 1 763 ? -27.407 -0.318 65.011 1.00 115.01 927 ILE A CA 1
ATOM 5497 C C . ILE A 1 763 ? -27.894 0.995 65.618 1.00 107.79 927 ILE A C 1
ATOM 5498 O O . ILE A 1 763 ? -28.509 1.817 64.937 1.00 105.21 927 ILE A O 1
ATOM 5514 N N . SER A 1 764 ? -27.609 1.182 66.904 1.00 107.83 928 SER A N 1
ATOM 5515 C CA . SER A 1 764 ? -27.874 2.444 67.584 1.00 114.41 928 SER A CA 1
ATOM 5516 C C . SER A 1 764 ? -26.597 3.286 67.555 1.00 110.25 928 SER A C 1
ATOM 5517 O O . SER A 1 764 ? -25.499 2.752 67.704 1.00 108.92 928 SER A O 1
ATOM 5525 N N . LEU A 1 765 ? -26.728 4.588 67.313 1.00 113.05 929 LEU A N 1
ATOM 5526 C CA . LEU A 1 765 ? -25.588 5.496 67.448 1.00 110.87 929 LEU A CA 1
ATOM 5527 C C . LEU A 1 765 ? -25.050 5.432 68.877 1.00 108.85 929 LEU A C 1
ATOM 5528 O O . LEU A 1 765 ? -23.855 5.619 69.113 1.00 112.67 929 LEU A O 1
ATOM 5535 N N . SER A 1 766 ? -25.949 5.178 69.825 1.00 113.12 930 SER A N 1
ATOM 5536 C CA . SER A 1 766 ? -25.573 4.942 71.216 1.00 112.21 930 SER A CA 1
ATOM 5537 C C . SER A 1 766 ? -24.693 3.699 71.331 1.00 109.45 930 SER A C 1
ATOM 5538 O O . SER A 1 766 ? -23.840 3.619 72.215 1.00 112.00 930 SER A O 1
ATOM 5546 N N . ASP A 1 767 ? -24.908 2.729 70.444 1.00 109.66 931 ASP A N 1
ATOM 5547 C CA . ASP A 1 767 ? -24.045 1.549 70.380 1.00 114.41 931 ASP A CA 1
ATOM 5548 C C . ASP A 1 767 ? -22.714 1.887 69.703 1.00 103.85 931 ASP A C 1
ATOM 5549 O O . ASP A 1 767 ? -21.688 1.307 70.044 1.00 102.32 931 ASP A O 1
ATOM 5558 N N . ILE A 1 768 ? -22.728 2.818 68.751 1.00 95.30 932 ILE A N 1
ATOM 5559 C CA . ILE A 1 768 ? -21.489 3.275 68.120 1.00 87.79 932 ILE A CA 1
ATOM 5560 C C . ILE A 1 768 ? -20.630 4.055 69.106 1.00 97.47 932 ILE A C 1
ATOM 5561 O O . ILE A 1 768 ? -19.449 3.757 69.282 1.00 96.82 932 ILE A O 1
ATOM 5577 N N . THR A 1 769 ? -21.235 5.063 69.727 1.00 103.10 933 THR A N 1
ATOM 5578 C CA . THR A 1 769 ? -20.514 6.017 70.566 1.00 112.09 933 THR A CA 1
ATOM 5579 C C . THR A 1 769 ? -19.616 5.338 71.598 1.00 108.59 933 THR A C 1
ATOM 5580 O O . THR A 1 769 ? -18.473 5.749 71.793 1.00 105.07 933 THR A O 1
ATOM 5591 N N . ARG A 1 770 ? -20.130 4.300 72.249 1.00 104.67 934 ARG A N 1
ATOM 5592 C CA . ARG A 1 770 ? -19.359 3.574 73.254 1.00 104.52 934 ARG A CA 1
ATOM 5593 C C . ARG A 1 770 ? -18.131 2.899 72.644 1.00 99.45 934 ARG A C 1
ATOM 5594 O O . ARG A 1 770 ? -17.076 2.840 73.276 1.00 84.37 934 ARG A O 1
ATOM 5615 N N . LYS A 1 771 ? -18.269 2.390 71.421 1.00 102.88 935 LYS A N 1
ATOM 5616 C CA . LYS A 1 771 ? -17.150 1.746 70.737 1.00 91.31 935 LYS A CA 1
ATOM 5617 C C . LYS A 1 771 ? -16.022 2.742 70.538 1.00 90.86 935 LYS A C 1
ATOM 5618 O O . LYS A 1 771 ? -14.886 2.502 70.947 1.00 96.54 935 LYS A O 1
ATOM 5637 N N . PHE A 1 772 ? -16.350 3.858 69.896 1.00 83.74 936 PHE A N 1
ATOM 5638 C CA . PHE A 1 772 ? -15.395 4.932 69.672 1.00 90.79 936 PHE A CA 1
ATOM 5639 C C . PHE A 1 772 ? -14.748 5.364 70.984 1.00 99.96 936 PHE A C 1
ATOM 5640 O O . PHE A 1 772 ? -13.548 5.631 71.038 1.00 113.77 936 PHE A O 1
ATOM 5657 N N . MET A 1 773 ? -15.549 5.428 72.041 1.00 98.34 937 MET A N 1
ATOM 5658 C CA . MET A 1 773 ? -15.066 5.901 73.332 1.00 103.89 937 MET A CA 1
ATOM 5659 C C . MET A 1 773 ? -14.215 4.842 74.031 1.00 105.38 937 MET A C 1
ATOM 5660 O O . MET A 1 773 ? -13.016 5.036 74.238 1.00 109.75 937 MET A O 1
ATOM 5674 N N . LYS A 1 774 ? -14.838 3.717 74.375 1.00 98.77 938 LYS A N 1
ATOM 5675 C CA . LYS A 1 774 ? -14.200 2.702 75.209 1.00 104.11 938 LYS A CA 1
ATOM 5676 C C . LYS A 1 774 ? -13.647 1.497 74.442 1.00 108.16 938 LYS A C 1
ATOM 5677 O O . LYS A 1 774 ? -12.530 1.054 74.709 1.00 113.27 938 LYS A O 1
ATOM 5681 N N . GLU A 1 775 ? -14.421 0.974 73.494 1.00 106.67 939 GLU A N 1
ATOM 5682 C CA . GLU A 1 775 ? -14.174 -0.369 72.965 1.00 107.94 939 GLU A CA 1
ATOM 5683 C C . GLU A 1 775 ? -13.320 -0.463 71.690 1.00 107.64 939 GLU A C 1
ATOM 5684 O O . GLU A 1 775 ? -13.101 -1.567 71.184 1.00 94.97 939 GLU A O 1
ATOM 5688 N N . LEU A 1 776 ? -12.843 0.667 71.171 1.00 106.83 940 LEU A N 1
ATOM 5689 C CA . LEU A 1 776 ? -11.937 0.649 70.019 1.00 95.95 940 LEU A CA 1
ATOM 5690 C C . LEU A 1 776 ? -10.543 1.112 70.416 1.00 101.28 940 LEU A C 1
ATOM 5691 O O . LEU A 1 776 ? -10.376 2.179 71.009 1.00 104.02 940 LEU A O 1
ATOM 5707 N N . HIS A 1 777 ? -9.547 0.300 70.074 1.00 103.27 941 HIS A N 1
ATOM 5708 C CA . HIS A 1 777 ? -8.164 0.579 70.432 1.00 89.17 941 HIS A CA 1
ATOM 5709 C C . HIS A 1 777 ? -7.239 0.448 69.229 1.00 91.33 941 HIS A C 1
ATOM 5710 O O . HIS A 1 777 ? -7.467 -0.373 68.339 1.00 93.21 941 HIS A O 1
ATOM 5724 N N . ALA A 1 778 ? -6.193 1.264 69.211 1.00 85.40 942 ALA A N 1
ATOM 5725 C CA . ALA A 1 778 ? -5.177 1.181 68.175 1.00 87.53 942 ALA A CA 1
ATOM 5726 C C . ALA A 1 778 ? -3.925 1.921 68.613 1.00 94.58 942 ALA A C 1
ATOM 5727 O O . ALA A 1 778 ? -3.939 2.662 69.596 1.00 94.40 942 ALA A O 1
ATOM 5734 N N . ASN A 1 779 ? -2.839 1.719 67.879 1.00 99.66 943 ASN A N 1
ATOM 5735 C CA . ASN A 1 779 ? -1.562 2.285 68.271 1.00 95.08 943 ASN A CA 1
ATOM 5736 C C . ASN A 1 779 ? -0.571 2.320 67.111 1.00 93.20 943 ASN A C 1
ATOM 5737 O O . ASN A 1 779 ? -0.627 1.480 66.210 1.00 84.06 943 ASN A O 1
ATOM 5748 N N . GLU A 1 780 ? 0.313 3.314 67.132 1.00 86.22 944 GLU A N 1
ATOM 5749 C CA . GLU A 1 780 ? 1.341 3.474 66.108 1.00 83.08 944 GLU A CA 1
ATOM 5750 C C . GLU A 1 780 ? 2.689 3.740 66.762 1.00 79.94 944 GLU A C 1
ATOM 5751 O O . GLU A 1 780 ? 2.754 4.188 67.907 1.00 88.25 944 GLU A O 1
ATOM 5763 N N . ILE A 1 781 ? 3.761 3.471 66.025 1.00 83.53 945 ILE A N 1
ATOM 5764 C CA . ILE A 1 781 ? 5.113 3.607 66.551 1.00 83.09 945 ILE A CA 1
ATOM 5765 C C . ILE A 1 781 ? 5.753 4.907 66.057 1.00 79.94 945 ILE A C 1
ATOM 5766 O O . ILE A 1 781 ? 6.771 5.353 66.591 1.00 73.20 945 ILE A O 1
ATOM 5782 N N . VAL A 1 782 ? 5.136 5.520 65.049 1.00 77.70 946 VAL A N 1
ATOM 5783 C CA . VAL A 1 782 ? 5.633 6.766 64.472 1.00 82.43 946 VAL A CA 1
ATOM 5784 C C . VAL A 1 782 ? 4.811 7.960 64.953 1.00 83.98 946 VAL A C 1
ATOM 5785 O O . VAL A 1 782 ? 3.586 7.882 65.062 1.00 88.82 946 VAL A O 1
ATOM 5798 N N . LEU A 1 783 ? 5.499 9.065 65.227 1.00 82.14 947 LEU A N 1
ATOM 5799 C CA . LEU A 1 783 ? 4.860 10.280 65.724 1.00 81.47 947 LEU A CA 1
ATOM 5800 C C . LEU A 1 783 ? 3.817 10.827 64.752 1.00 84.54 947 LEU A C 1
ATOM 5801 O O . LEU A 1 783 ? 2.646 10.973 65.103 1.00 83.93 947 LEU A O 1
ATOM 5817 N N . LEU A 1 784 ? 4.249 11.136 63.534 1.00 85.29 948 LEU A N 1
ATOM 5818 C CA . LEU A 1 784 ? 3.372 11.751 62.542 1.00 81.98 948 LEU A CA 1
ATOM 5819 C C . LEU A 1 784 ? 2.233 10.832 62.120 1.00 83.37 948 LEU A C 1
ATOM 5820 O O . LEU A 1 784 ? 1.154 11.300 61.756 1.00 87.12 948 LEU A O 1
ATOM 5836 N N . SER A 1 785 ? 2.473 9.527 62.163 1.00 78.46 949 SER A N 1
ATOM 5837 C CA . SER A 1 785 ? 1.442 8.561 61.815 1.00 84.66 949 SER A CA 1
ATOM 5838 C C . SER A 1 785 ? 0.406 8.476 62.931 1.00 89.85 949 SER A C 1
ATOM 5839 O O . SER A 1 785 ? -0.771 8.220 62.678 1.00 82.03 949 SER A O 1
ATOM 5847 N N . TYR A 1 786 ? 0.849 8.699 64.165 1.00 84.93 950 TYR A N 1
ATOM 5848 C CA . TYR A 1 786 ? -0.047 8.683 65.317 1.00 84.26 950 TYR A CA 1
ATOM 5849 C C . TYR A 1 786 ? -1.020 9.860 65.273 1.00 86.51 950 TYR A C 1
ATOM 5850 O O . TYR A 1 786 ? -2.234 9.672 65.359 1.00 76.66 950 TYR A O 1
ATOM 5868 N N . TYR A 1 787 ? -0.475 11.070 65.153 1.00 83.70 951 TYR A N 1
ATOM 5869 C CA . TYR A 1 787 ? -1.281 12.288 65.074 1.00 82.19 951 TYR A CA 1
ATOM 5870 C C . TYR A 1 787 ? -2.345 12.185 63.988 1.00 82.46 951 TYR A C 1
ATOM 5871 O O . TYR A 1 787 ? -3.540 12.325 64.252 1.00 94.19 951 TYR A O 1
ATOM 5889 N N . ILE A 1 788 ? -1.891 11.948 62.763 1.00 83.93 952 ILE A N 1
ATOM 5890 C CA . ILE A 1 788 ? -2.773 11.825 61.613 1.00 90.31 952 ILE A CA 1
ATOM 5891 C C . ILE A 1 788 ? -3.840 10.761 61.843 1.00 87.49 952 ILE A C 1
ATOM 5892 O O . ILE A 1 788 ? -5.000 10.947 61.481 1.00 90.66 952 ILE A O 1
ATOM 5908 N N . ALA A 1 789 ? -3.444 9.646 62.448 1.00 85.92 953 ALA A N 1
ATOM 5909 C CA . ALA A 1 789 ? -4.379 8.565 62.729 1.00 92.31 953 ALA A CA 1
ATOM 5910 C C . ALA A 1 789 ? -5.446 9.012 63.721 1.00 96.71 953 ALA A C 1
ATOM 5911 O O . ALA A 1 789 ? -6.620 8.678 63.570 1.00 88.50 953 ALA A O 1
ATOM 5918 N N . ALA A 1 790 ? -5.032 9.765 64.735 1.00 98.74 954 ALA A N 1
ATOM 5919 C CA . ALA A 1 790 ? -5.963 10.282 65.731 1.00 93.14 954 ALA A CA 1
ATOM 5920 C C . ALA A 1 790 ? -7.010 11.172 65.072 1.00 88.45 954 ALA A C 1
ATOM 5921 O O . ALA A 1 790 ? -8.207 10.909 65.173 1.00 92.03 954 ALA A O 1
ATOM 5928 N N . ILE A 1 791 ? -6.546 12.216 64.391 1.00 87.04 955 ILE A N 1
ATOM 5929 C CA . ILE A 1 791 ? -7.430 13.164 63.719 1.00 87.31 955 ILE A CA 1
ATOM 5930 C C . ILE A 1 791 ? -8.414 12.456 62.792 1.00 92.25 955 ILE A C 1
ATOM 5931 O O . ILE A 1 791 ? -9.621 12.663 62.887 1.00 96.73 955 ILE A O 1
ATOM 5947 N N . ASN A 1 792 ? -7.888 11.624 61.898 1.00 89.51 956 ASN A N 1
ATOM 5948 C CA . ASN A 1 792 ? -8.706 10.940 60.901 1.00 94.37 956 ASN A CA 1
ATOM 5949 C C . ASN A 1 792 ? -9.843 10.125 61.510 1.00 96.89 956 ASN A C 1
ATOM 5950 O O . ASN A 1 792 ? -10.889 9.948 60.886 1.00 94.54 956 ASN A O 1
ATOM 5961 N N . ILE A 1 793 ? -9.638 9.629 62.726 1.00 95.14 957 ILE A N 1
ATOM 5962 C CA . ILE A 1 793 ? -10.697 8.932 63.447 1.00 98.29 957 ILE A CA 1
ATOM 5963 C C . ILE A 1 793 ? -11.598 9.957 64.129 1.00 99.97 957 ILE A C 1
ATOM 5964 O O . ILE A 1 793 ? -12.822 9.828 64.113 1.00 96.66 957 ILE A O 1
ATOM 5980 N N . GLU A 1 794 ? -10.981 10.972 64.727 1.00 96.23 958 GLU A N 1
ATOM 5981 C CA . GLU A 1 794 ? -11.720 12.052 65.371 1.00 98.72 9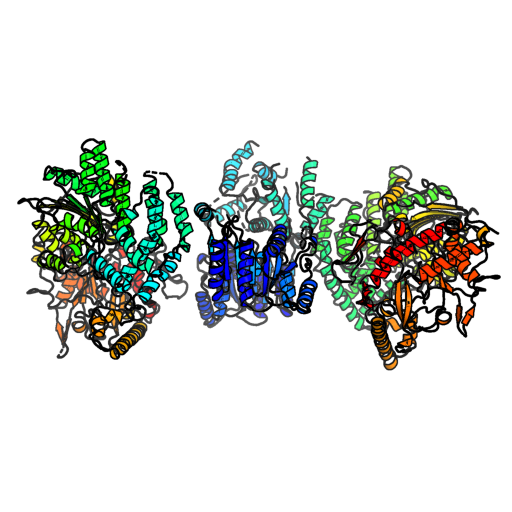58 GLU A CA 1
ATOM 5982 C C . GLU A 1 794 ? -12.616 12.780 64.372 1.00 98.85 958 GLU A C 1
ATOM 5983 O O . GLU A 1 794 ? -13.763 13.107 64.674 1.00 106.56 958 GLU A O 1
ATOM 5995 N N . ALA A 1 795 ? -12.080 13.027 63.181 1.00 96.36 959 ALA A N 1
ATOM 5996 C CA . ALA A 1 795 ? -12.795 13.764 62.144 1.00 93.42 959 ALA A CA 1
ATOM 5997 C C . ALA A 1 795 ? -13.917 12.924 61.543 1.00 91.04 959 ALA A C 1
ATOM 5998 O O . ALA A 1 795 ? -15.029 13.412 61.342 1.00 102.58 959 ALA A O 1
ATOM 6005 N N . THR A 1 796 ? -13.619 11.662 61.255 1.00 88.50 960 THR A N 1
ATOM 6006 C CA . THR A 1 796 ? -14.600 10.764 60.656 1.00 94.08 960 THR A CA 1
ATOM 6007 C C . THR A 1 796 ? -15.672 10.359 61.663 1.00 96.20 960 THR A C 1
ATOM 6008 O O . THR A 1 796 ? -16.698 9.790 61.288 1.00 104.97 960 THR A O 1
ATOM 6019 N N . PHE A 1 797 ? -15.433 10.651 62.938 1.00 94.72 961 PHE A N 1
ATOM 6020 C CA . PHE A 1 797 ? -16.433 10.406 63.971 1.00 105.03 961 PHE A CA 1
ATOM 6021 C C . PHE A 1 797 ? -17.400 11.582 64.067 1.00 110.28 961 PHE A C 1
ATOM 6022 O O . PHE A 1 797 ? -18.548 11.420 64.483 1.00 112.42 961 PHE A O 1
ATOM 6039 N N . ASP A 1 798 ? -16.930 12.762 63.673 1.00 111.28 962 ASP A N 1
ATOM 6040 C CA . ASP A 1 798 ? -17.753 13.969 63.695 1.00 107.16 962 ASP A CA 1
ATOM 6041 C C . ASP A 1 798 ? -18.938 13.851 62.737 1.00 108.70 962 ASP A C 1
ATOM 6042 O O . ASP A 1 798 ? -19.879 14.643 62.804 1.00 109.60 962 ASP A O 1
ATOM 6051 N N . GLU A 1 799 ? -18.894 12.857 61.853 1.00 108.52 963 GLU A N 1
ATOM 6052 C CA . GLU A 1 799 ? -20.017 12.571 60.965 1.00 111.86 963 GLU A CA 1
ATOM 6053 C C . GLU A 1 799 ? -21.284 12.318 61.777 1.00 111.58 963 GLU A C 1
ATOM 6054 O O . GLU A 1 799 ? -22.397 12.501 61.280 1.00 116.38 963 GLU A O 1
ATOM 6058 N N . ILE A 1 800 ? -21.105 11.897 63.026 1.00 105.73 964 ILE A N 1
ATOM 6059 C CA . ILE A 1 800 ? -22.221 11.695 63.942 1.00 106.22 964 ILE A CA 1
ATOM 6060 C C . ILE A 1 800 ? -21.836 12.101 65.364 1.00 98.15 964 ILE A C 1
ATOM 6061 O O . ILE A 1 800 ? -21.779 13.290 65.686 1.00 86.47 964 ILE A O 1
ATOM 6077 N N . TYR A 1 807 ? -17.338 18.037 68.995 1.00 115.26 971 TYR A N 1
ATOM 6078 C CA . TYR A 1 807 ? -15.990 17.511 68.819 1.00 117.40 971 TYR A CA 1
ATOM 6079 C C . TYR A 1 807 ? -15.656 16.498 69.910 1.00 116.27 971 TYR A C 1
ATOM 6080 O O . TYR A 1 807 ? -15.658 16.829 71.096 1.00 111.43 971 TYR A O 1
ATOM 6083 N N . VAL A 1 808 ? -15.368 15.266 69.497 1.00 112.93 972 VAL A N 1
ATOM 6084 C CA . VAL A 1 808 ? -15.025 14.190 70.424 1.00 118.25 972 VAL A CA 1
ATOM 6085 C C . VAL A 1 808 ? -13.637 13.633 70.105 1.00 113.73 972 VAL A C 1
ATOM 6086 O O . VAL A 1 808 ? -13.439 13.042 69.043 1.00 106.45 972 VAL A O 1
ATOM 6099 N N . PRO A 1 809 ? -12.667 13.823 71.018 1.00 106.08 973 PRO A N 1
ATOM 6100 C CA . PRO A 1 809 ? -11.355 13.196 70.813 1.00 106.00 973 PRO A CA 1
ATOM 6101 C C . PRO A 1 809 ? -11.436 11.676 70.894 1.00 109.35 973 PRO A C 1
ATOM 6102 O O . PRO A 1 809 ? -12.286 11.158 71.618 1.00 111.87 973 PRO A O 1
ATOM 6113 N N . PHE A 1 810 ? -10.572 10.974 70.166 1.00 105.82 974 PHE A N 1
ATOM 6114 C CA . PHE A 1 810 ? -10.542 9.517 70.230 1.00 108.75 974 PHE A CA 1
ATOM 6115 C C . PHE A 1 810 ? -9.731 9.076 71.441 1.00 110.85 974 PHE A C 1
ATOM 6116 O O . PHE A 1 810 ? -8.531 9.333 71.526 1.00 104.26 974 PHE A O 1
ATOM 6133 N N . GLU A 1 811 ? -10.401 8.411 72.378 1.00 114.32 975 GLU A N 1
ATOM 6134 C CA . GLU A 1 811 ? -9.796 8.054 73.656 1.00 105.21 975 GLU A CA 1
ATOM 6135 C C . GLU A 1 811 ? -8.977 6.765 73.592 1.00 101.85 975 GLU A C 1
ATOM 6136 O O . GLU A 1 811 ? -8.243 6.449 74.528 1.00 103.04 975 GLU A O 1
ATOM 6140 N N . GLY A 1 812 ? -9.090 6.035 72.485 1.00 103.27 976 GLY A N 1
ATOM 6141 C CA . GLY A 1 812 ? -8.530 4.696 72.395 1.00 98.66 976 GLY A CA 1
ATOM 6142 C C . GLY A 1 812 ? -7.226 4.536 71.626 1.00 93.23 976 GLY A C 1
ATOM 6143 O O . GLY A 1 812 ? -6.831 3.410 71.329 1.00 95.82 976 GLY A O 1
ATOM 6147 N N . ILE A 1 813 ? -6.549 5.637 71.309 1.00 97.53 977 ILE A N 1
ATOM 6148 C CA . ILE A 1 813 ? -5.311 5.560 70.532 1.00 91.98 977 ILE A CA 1
ATOM 6149 C C . ILE A 1 813 ? -4.065 5.739 71.406 1.00 97.07 977 ILE A C 1
ATOM 6150 O O . ILE A 1 813 ? -3.981 6.668 72.213 1.00 95.40 977 ILE A O 1
ATOM 6166 N N . VAL A 1 814 ? -3.111 4.824 71.240 1.00 101.19 978 VAL A N 1
ATOM 6167 C CA . VAL A 1 814 ? -1.828 4.880 71.936 1.00 98.98 978 VAL A CA 1
ATOM 6168 C C . VAL A 1 814 ? -0.701 5.173 70.941 1.00 97.78 978 VAL A C 1
ATOM 6169 O O . VAL A 1 814 ? -0.913 5.158 69.728 1.00 109.29 978 VAL A O 1
ATOM 6182 N N . LEU A 1 815 ? 0.490 5.455 71.465 1.00 81.19 979 LEU A N 1
ATOM 6183 C CA . LEU A 1 815 ? 1.711 5.553 70.667 1.00 83.43 979 LEU A CA 1
ATOM 6184 C C . LEU A 1 815 ? 2.775 4.568 71.166 1.00 98.39 979 LEU A C 1
ATOM 6185 O O . LEU A 1 815 ? 3.559 4.902 72.056 1.00 106.65 979 LEU A O 1
ATOM 6201 N N . THR A 1 816 ? 2.830 3.376 70.574 1.00 102.04 980 THR A N 1
ATOM 6202 C CA . THR A 1 816 ? 3.661 2.299 71.113 1.00 93.95 980 THR A CA 1
ATOM 6203 C C . THR A 1 816 ? 4.163 1.299 70.081 1.00 95.28 980 THR A C 1
ATOM 6204 O O . THR A 1 816 ? 3.699 1.261 68.942 1.00 98.91 980 THR A O 1
ATOM 6215 N N . ASP A 1 817 ? 5.120 0.487 70.519 1.00 89.35 981 ASP A N 1
ATOM 6216 C CA . ASP A 1 817 ? 5.537 -0.715 69.812 1.00 77.47 981 ASP A CA 1
ATOM 6217 C C . ASP A 1 817 ? 4.867 -1.905 70.486 1.00 70.41 981 ASP A C 1
ATOM 6218 O O . ASP A 1 817 ? 5.314 -2.346 71.547 1.00 70.09 981 ASP A O 1
ATOM 6227 N N . THR A 1 818 ? 3.795 -2.412 69.880 1.00 63.47 982 THR A N 1
ATOM 6228 C CA . THR A 1 818 ? 2.969 -3.439 70.514 1.00 53.87 982 THR A CA 1
ATOM 6229 C C . THR A 1 818 ? 3.792 -4.668 70.859 1.00 71.73 982 THR A C 1
ATOM 6230 O O . THR A 1 818 ? 3.435 -5.431 71.754 1.00 78.63 982 THR A O 1
ATOM 6241 N N . PHE A 1 819 ? 4.892 -4.859 70.141 1.00 69.57 983 PHE A N 1
ATOM 6242 C CA . PHE A 1 819 ? 5.779 -5.975 70.412 1.00 74.45 983 PHE A CA 1
ATOM 6243 C C . PHE A 1 819 ? 6.518 -5.759 71.730 1.00 77.52 983 PHE A C 1
ATOM 6244 O O . PHE A 1 819 ? 6.615 -6.670 72.551 1.00 91.55 983 PHE A O 1
ATOM 6261 N N . GLU A 1 820 ? 7.036 -4.549 71.927 1.00 71.01 984 GLU A N 1
ATOM 6262 C CA . GLU A 1 820 ? 7.767 -4.216 73.146 1.00 77.12 984 GLU A CA 1
ATOM 6263 C C . GLU A 1 820 ? 6.823 -4.110 74.344 1.00 81.38 984 GLU A C 1
ATOM 6264 O O . GLU A 1 820 ? 7.260 -4.147 75.493 1.00 92.51 984 GLU A O 1
ATOM 6276 N N . SER A 1 821 ? 5.528 -3.978 74.074 1.00 74.33 985 SER A N 1
ATOM 6277 C CA . SER A 1 821 ? 4.540 -3.867 75.142 1.00 79.14 985 SER A CA 1
ATOM 6278 C C . SER A 1 821 ? 4.559 -5.092 76.052 1.00 83.50 985 SER A C 1
ATOM 6279 O O . SER A 1 821 ? 4.667 -4.967 77.272 1.00 95.43 985 SER A O 1
ATOM 6287 N N . THR A 1 822 ? 4.462 -6.274 75.451 1.00 75.67 986 THR A N 1
ATOM 6288 C CA . THR A 1 822 ? 4.402 -7.522 76.208 1.00 71.45 986 THR A CA 1
ATOM 6289 C C . THR A 1 822 ? 5.787 -8.061 76.566 1.00 83.01 986 THR A C 1
ATOM 6290 O O . THR A 1 822 ? 5.911 -9.184 77.057 1.00 67.83 986 THR A O 1
ATOM 6301 N N . GLU A 1 823 ? 6.824 -7.264 76.326 1.00 75.67 987 GLU A N 1
ATOM 6302 C CA . GLU A 1 823 ? 8.192 -7.695 76.606 1.00 76.09 987 GLU A CA 1
ATOM 6303 C C . GLU A 1 823 ? 8.556 -7.521 78.077 1.00 87.97 987 GLU A C 1
ATOM 6304 O O . GLU A 1 823 ? 8.767 -8.503 78.787 1.00 95.04 987 GLU A O 1
ATOM 6316 N N . THR A 1 824 ? 8.638 -6.271 78.524 1.00 100.89 988 THR A N 1
ATOM 6317 C CA . THR A 1 824 ? 8.998 -5.967 79.905 1.00 115.50 988 THR A CA 1
ATOM 6318 C C . THR A 1 824 ? 7.932 -5.107 80.579 1.00 127.95 988 THR A C 1
ATOM 6319 O O . THR A 1 824 ? 7.250 -4.317 79.924 1.00 113.24 988 THR A O 1
ATOM 6330 N N . GLU A 1 825 ? 7.801 -5.272 81.893 1.00 130.97 989 GLU A N 1
ATOM 6331 C CA . GLU A 1 825 ? 6.836 -4.516 82.683 1.00 117.99 989 GLU A CA 1
ATOM 6332 C C . GLU A 1 825 ? 7.504 -3.355 83.415 1.00 129.51 989 GLU A C 1
ATOM 6333 O O . GLU A 1 825 ? 6.845 -2.602 84.134 1.00 126.15 989 GLU A O 1
ATOM 6337 N N . GLU A 1 826 ? 8.813 -3.215 83.231 1.00 133.79 990 GLU A N 1
ATOM 6338 C CA . GLU A 1 826 ? 9.566 -2.138 83.864 1.00 122.85 990 GLU A CA 1
ATOM 6339 C C . GLU A 1 826 ? 10.828 -1.815 83.069 1.00 125.28 990 GLU A C 1
ATOM 6340 O O . GLU A 1 826 ? 11.665 -1.025 83.508 1.00 120.08 990 GLU A O 1
ATOM 6344 N N . ASP A 1 830 ? 8.848 7.818 87.884 1.00 97.92 994 ASP A N 1
ATOM 6345 C CA . ASP A 1 830 ? 9.368 8.675 86.825 1.00 111.77 994 ASP A CA 1
ATOM 6346 C C . ASP A 1 830 ? 8.555 8.499 85.551 1.00 124.88 994 ASP A C 1
ATOM 6347 O O . ASP A 1 830 ? 8.419 7.384 85.044 1.00 127.10 994 ASP A O 1
ATOM 6350 N N . ASP A 1 831 ? 8.016 9.601 85.033 1.00 123.91 995 ASP A N 1
ATOM 6351 C CA . ASP A 1 831 ? 7.200 9.534 83.826 1.00 121.71 995 ASP A CA 1
ATOM 6352 C C . ASP A 1 831 ? 7.057 10.835 83.035 1.00 118.42 995 ASP A C 1
ATOM 6353 O O . ASP A 1 831 ? 6.919 11.929 83.589 1.00 118.18 995 ASP A O 1
ATOM 6362 N N . TYR A 1 832 ? 7.129 10.663 81.720 1.00 116.26 996 TYR A N 1
ATOM 6363 C CA . TYR A 1 832 ? 6.591 11.585 80.734 1.00 105.08 996 TYR A CA 1
ATOM 6364 C C . TYR A 1 832 ? 5.614 10.698 79.972 1.00 105.58 996 TYR A C 1
ATOM 6365 O O . TYR A 1 832 ? 5.709 9.475 80.079 1.00 109.09 996 TYR A O 1
ATOM 6383 N N . PHE A 1 833 ? 4.671 11.281 79.238 1.00 99.27 997 PHE A N 1
ATOM 6384 C CA . PHE A 1 833 ? 3.693 10.492 78.482 1.00 103.40 997 PHE A CA 1
ATOM 6385 C C . PHE A 1 833 ? 2.894 9.542 79.378 1.00 103.52 997 PHE A C 1
ATOM 6386 O O . PHE A 1 833 ? 2.208 8.657 78.876 1.00 96.96 997 PHE A O 1
ATOM 6403 N N . GLY A 1 834 ? 2.981 9.722 80.694 1.00 103.83 998 GLY A N 1
ATOM 6404 C CA . GLY A 1 834 ? 2.404 8.776 81.638 1.00 84.45 998 GLY A CA 1
ATOM 6405 C C . GLY A 1 834 ? 0.933 8.525 81.379 1.00 91.55 998 GLY A C 1
ATOM 6406 O O . GLY A 1 834 ? 0.408 7.444 81.650 1.00 82.06 998 GLY A O 1
ATOM 6410 N N . THR A 1 835 ? 0.267 9.538 80.841 1.00 88.90 999 THR A N 1
ATOM 6411 C CA . THR A 1 835 ? -1.138 9.426 80.484 1.00 91.69 999 THR A CA 1
ATOM 6412 C C . THR A 1 835 ? -1.310 8.591 79.217 1.00 97.48 999 THR A C 1
ATOM 6413 O O . THR A 1 835 ? -2.357 7.978 79.006 1.00 100.23 999 THR A O 1
ATOM 6424 N N . ASN A 1 836 ? -0.273 8.569 78.382 1.00 103.54 1000 ASN A N 1
ATOM 6425 C CA . ASN A 1 836 ? -0.299 7.821 77.127 1.00 96.72 1000 ASN A CA 1
ATOM 6426 C C . ASN A 1 836 ? -0.460 6.327 77.378 1.00 99.60 1000 ASN A C 1
ATOM 6427 O O . ASN A 1 836 ? -1.478 5.735 77.021 1.00 97.48 1000 ASN A O 1
ATOM 6438 N N . ASP A 1 837 ? 0.547 5.723 78.000 1.00 104.44 1001 ASP A N 1
ATOM 6439 C CA . ASP A 1 837 ? 0.527 4.290 78.272 1.00 110.05 1001 ASP A CA 1
ATOM 6440 C C . ASP A 1 837 ? -0.634 3.913 79.186 1.00 102.38 1001 ASP A C 1
ATOM 6441 O O . ASP A 1 837 ? -1.004 2.747 79.264 1.00 102.59 1001 ASP A O 1
ATOM 6450 N N . GLU A 1 838 ? -1.204 4.900 79.872 1.00 97.35 1002 GLU A N 1
ATOM 6451 C CA . GLU A 1 838 ? -2.379 4.668 80.706 1.00 96.05 1002 GLU A CA 1
ATOM 6452 C C . GLU A 1 838 ? -3.547 4.179 79.854 1.00 99.36 1002 GLU A C 1
ATOM 6453 O O . GLU A 1 838 ? -4.298 3.292 80.260 1.00 100.48 1002 GLU A O 1
ATOM 6457 N N . ARG A 1 839 ? -3.694 4.765 78.669 1.00 93.58 1003 ARG A N 1
ATOM 6458 C CA . ARG A 1 839 ? -4.697 4.316 77.711 1.00 98.03 1003 ARG A CA 1
ATOM 6459 C C . ARG A 1 839 ? -4.419 2.875 77.301 1.00 94.85 1003 ARG A C 1
ATOM 6460 O O . ARG A 1 839 ? -5.337 2.120 76.976 1.00 96.34 1003 ARG A O 1
ATOM 6481 N N . LEU A 1 840 ? -3.143 2.505 77.328 1.00 96.62 1004 LEU A N 1
ATOM 6482 C CA . LEU A 1 840 ? -2.711 1.160 76.962 1.00 101.82 1004 LEU A CA 1
ATOM 6483 C C . LEU A 1 840 ? -2.720 0.225 78.167 1.00 106.35 1004 LEU A C 1
ATOM 6484 O O . LEU A 1 840 ? -3.078 -0.948 78.049 1.00 98.22 1004 LEU A O 1
ATOM 6500 N N . LYS A 1 841 ? -2.307 0.742 79.320 1.00 106.67 1005 LYS A N 1
ATOM 6501 C CA . LYS A 1 841 ? -2.324 -0.038 80.549 1.00 102.05 1005 LYS A CA 1
ATOM 6502 C C . LYS A 1 841 ? -3.740 -0.536 80.797 1.00 98.45 1005 LYS A C 1
ATOM 6503 O O . LYS A 1 841 ? -3.950 -1.717 81.056 1.00 105.94 1005 LYS A O 1
ATOM 6522 N N . ARG A 1 842 ? -4.701 0.378 80.695 1.00 100.69 1006 ARG A N 1
ATOM 6523 C CA . ARG A 1 842 ? -6.118 0.059 80.847 1.00 117.24 1006 ARG A CA 1
ATOM 6524 C C . ARG A 1 842 ? -6.618 -0.845 79.723 1.00 102.69 1006 ARG A C 1
ATOM 6525 O O . ARG A 1 842 ? -7.586 -1.586 79.895 1.00 111.14 1006 ARG A O 1
ATOM 6529 N N . GLN A 1 843 ? -5.962 -0.767 78.571 1.00 104.43 1007 GLN A N 1
ATOM 6530 C CA . GLN A 1 843 ? -6.295 -1.626 77.443 1.00 105.47 1007 GLN A CA 1
ATOM 6531 C C . GLN A 1 843 ? -5.842 -3.059 77.707 1.00 96.84 1007 GLN A C 1
ATOM 6532 O O . GLN A 1 843 ? -6.493 -4.009 77.281 1.00 90.64 1007 GLN A O 1
ATOM 6546 N N . GLN A 1 844 ? -4.727 -3.214 78.412 1.00 99.47 1008 GLN A N 1
ATOM 6547 C CA . GLN A 1 844 ? -4.108 -4.527 78.565 1.00 97.08 1008 GLN A CA 1
ATOM 6548 C C . GLN A 1 844 ? -4.974 -5.533 79.333 1.00 105.73 1008 GLN A C 1
ATOM 6549 O O . GLN A 1 844 ? -4.764 -6.739 79.210 1.00 92.73 1008 GLN A O 1
ATOM 6563 N N . GLU A 1 845 ? -5.944 -5.054 80.112 1.00 105.34 1009 GLU A N 1
ATOM 6564 C CA . GLU A 1 845 ? -6.838 -5.957 80.845 1.00 108.92 1009 GLU A CA 1
ATOM 6565 C C . GLU A 1 845 ? -8.020 -6.386 79.978 1.00 101.97 1009 GLU A C 1
ATOM 6566 O O . GLU A 1 845 ? -8.700 -7.364 80.287 1.00 99.51 1009 GLU A O 1
ATOM 6578 N N . VAL A 1 846 ? -8.261 -5.654 78.896 1.00 99.59 1010 VAL A N 1
ATOM 6579 C CA . VAL A 1 846 ? -9.378 -5.953 78.005 1.00 89.10 1010 VAL A CA 1
ATOM 6580 C C . VAL A 1 846 ? -9.231 -7.338 77.380 1.00 87.56 1010 VAL A C 1
ATOM 6581 O O . VAL A 1 846 ? -8.151 -7.690 76.903 1.00 97.68 1010 VAL A O 1
ATOM 6594 N N . PRO A 1 847 ? -10.316 -8.131 77.383 1.00 90.12 1011 PRO A N 1
ATOM 6595 C CA . PRO A 1 847 ? -10.304 -9.366 76.596 1.00 87.94 1011 PRO A CA 1
ATOM 6596 C C . PRO A 1 847 ? -10.597 -9.069 75.127 1.00 93.84 1011 PRO A C 1
ATOM 6597 O O . PRO A 1 847 ? -11.749 -9.129 74.697 1.00 94.15 1011 PRO A O 1
ATOM 6608 N N . ILE A 1 848 ? -9.552 -8.735 74.375 1.00 91.38 1012 ILE A N 1
ATOM 6609 C CA . ILE A 1 848 ? -9.689 -8.378 72.966 1.00 87.68 1012 ILE A CA 1
ATOM 6610 C C . ILE A 1 848 ? -10.223 -9.532 72.128 1.00 86.79 1012 ILE A C 1
ATOM 6611 O O . ILE A 1 848 ? -9.585 -10.577 72.010 1.00 100.60 1012 ILE A O 1
ATOM 6627 N N . THR A 1 849 ? -11.379 -9.308 71.512 1.00 81.29 1013 THR A N 1
ATOM 6628 C CA . THR A 1 849 ? -12.093 -10.353 70.790 1.00 99.48 1013 THR A CA 1
ATOM 6629 C C . THR A 1 849 ? -11.719 -10.359 69.311 1.00 88.77 1013 THR A C 1
ATOM 6630 O O . THR A 1 849 ? -11.908 -11.360 68.618 1.00 88.10 1013 THR A O 1
ATOM 6641 N N . ALA A 1 850 ? -11.187 -9.238 68.833 1.00 88.88 1014 ALA A N 1
ATOM 6642 C CA . ALA A 1 850 ? -10.811 -9.113 67.430 1.00 90.43 1014 ALA A CA 1
ATOM 6643 C C . ALA A 1 850 ? -9.555 -8.264 67.251 1.00 87.82 1014 ALA A C 1
ATOM 6644 O O . ALA A 1 850 ? -9.474 -7.144 67.757 1.00 82.14 1014 ALA A O 1
ATOM 6651 N N . ILE A 1 851 ? -8.578 -8.811 66.532 1.00 80.68 1015 ILE A N 1
ATOM 6652 C CA . ILE A 1 851 ? -7.379 -8.067 66.161 1.00 75.10 1015 ILE A CA 1
ATOM 6653 C C . ILE A 1 851 ? -7.380 -7.892 64.644 1.00 74.71 1015 ILE A C 1
ATOM 6654 O O . ILE A 1 851 ? -7.591 -8.848 63.898 1.00 76.45 1015 ILE A O 1
ATOM 6670 N N . ILE A 1 852 ? -7.146 -6.659 64.205 1.00 69.51 1016 ILE A N 1
ATOM 6671 C CA . ILE A 1 852 ? -7.374 -6.265 62.821 1.00 72.31 1016 ILE A CA 1
ATOM 6672 C C . ILE A 1 852 ? -6.262 -5.345 62.328 1.00 68.37 1016 ILE A C 1
ATOM 6673 O O . ILE A 1 852 ? -5.715 -4.567 63.105 1.00 67.45 1016 ILE A O 1
ATOM 6689 N N . GLY A 1 853 ? -5.925 -5.437 61.043 1.00 74.88 1017 GLY A N 1
ATOM 6690 C CA . GLY A 1 853 ? -5.021 -4.474 60.440 1.00 82.45 1017 GLY A CA 1
ATOM 6691 C C . GLY A 1 853 ? -4.059 -5.001 59.393 1.00 80.40 1017 GLY A C 1
ATOM 6692 O O . GLY A 1 853 ? -4.233 -6.088 58.837 1.00 57.92 1017 GLY A O 1
ATOM 6696 N N . ASN A 1 854 ? -3.042 -4.188 59.123 1.00 79.75 1018 ASN A N 1
ATOM 6697 C CA . ASN A 1 854 ? -1.986 -4.516 58.179 1.00 73.04 1018 ASN A CA 1
ATOM 6698 C C . ASN A 1 854 ? -0.650 -4.552 58.913 1.00 71.97 1018 ASN A C 1
ATOM 6699 O O . ASN A 1 854 ? 0.032 -3.529 59.010 1.00 66.91 1018 ASN A O 1
ATOM 6710 N N . PRO A 1 855 ? -0.273 -5.726 59.446 1.00 62.55 1019 PRO A N 1
ATOM 6711 C CA . PRO A 1 855 ? 0.977 -5.803 60.207 1.00 56.84 1019 PRO A CA 1
ATOM 6712 C C . PRO A 1 855 ? 2.199 -5.542 59.334 1.00 64.70 1019 PRO A C 1
ATOM 6713 O O . PRO A 1 855 ? 2.128 -5.732 58.123 1.00 80.98 1019 PRO A O 1
ATOM 6724 N N . PRO A 1 856 ? 3.309 -5.101 59.941 1.00 61.56 1020 PRO A N 1
ATOM 6725 C CA . PRO A 1 856 ? 4.522 -4.780 59.180 1.00 73.47 1020 PRO A CA 1
ATOM 6726 C C . PRO A 1 856 ? 5.175 -6.010 58.550 1.00 72.79 1020 PRO A C 1
ATOM 6727 O O . PRO A 1 856 ? 5.100 -7.098 59.123 1.00 69.53 1020 PRO A O 1
ATOM 6738 N N . TYR A 1 857 ? 5.790 -5.832 57.380 1.00 70.10 1021 TYR A N 1
ATOM 6739 C CA . TYR A 1 857 ? 6.564 -6.894 56.739 1.00 68.47 1021 TYR A CA 1
ATOM 6740 C C . TYR A 1 857 ? 8.049 -6.537 56.762 1.00 64.99 1021 TYR A C 1
ATOM 6741 O O . TYR A 1 857 ? 8.462 -5.544 56.161 1.00 78.11 1021 TYR A O 1
ATOM 6759 N N . SER A 1 858 ? 8.851 -7.343 57.450 1.00 60.52 1022 SER A N 1
ATOM 6760 C CA . SER A 1 858 ? 10.302 -7.182 57.413 1.00 56.27 1022 SER A CA 1
ATOM 6761 C C . SER A 1 858 ? 11.005 -8.450 57.876 1.00 57.97 1022 SER A C 1
ATOM 6762 O O . SER A 1 858 ? 10.769 -8.929 58.986 1.00 69.56 1022 SER A O 1
ATOM 6770 N N . LYS A 1 859 ? 11.873 -8.982 57.021 1.00 54.57 1023 LYS A N 1
ATOM 6771 C CA . LYS A 1 859 ? 12.626 -10.190 57.335 1.00 54.20 1023 LYS A CA 1
ATOM 6772 C C . LYS A 1 859 ? 14.092 -9.864 57.602 1.00 50.48 1023 LYS A C 1
ATOM 6773 O O . LYS A 1 859 ? 14.829 -10.689 58.140 1.00 75.46 1023 LYS A O 1
ATOM 6792 N N . GLY A 1 860 ? 14.514 -8.664 57.216 1.00 56.30 1024 GLY A N 1
ATOM 6793 C CA . GLY A 1 860 ? 15.898 -8.256 57.389 1.00 65.03 1024 GLY A CA 1
ATOM 6794 C C . GLY A 1 860 ? 16.282 -7.046 56.558 1.00 57.51 1024 GLY A C 1
ATOM 6795 O O . GLY A 1 860 ? 15.584 -6.033 56.567 1.00 87.49 1024 GLY A O 1
ATOM 6799 N N . GLN A 1 861 ? 17.391 -7.161 55.829 1.00 66.64 1025 GLN A N 1
ATOM 6800 C CA . GLN A 1 861 ? 17.955 -6.031 55.097 1.00 71.78 1025 GLN A CA 1
ATOM 6801 C C . GLN A 1 861 ? 18.861 -6.463 53.939 1.00 79.07 1025 GLN A C 1
ATOM 6802 O O . GLN A 1 861 ? 18.826 -7.614 53.501 1.00 88.43 1025 GLN A O 1
ATOM 6816 N N . SER A 1 862 ? 19.616 -5.501 53.410 1.00 84.33 1026 SER A N 1
ATOM 6817 C CA . SER A 1 862 ? 20.926 -5.758 52.811 1.00 59.18 1026 SER A CA 1
ATOM 6818 C C . SER A 1 862 ? 21.946 -5.123 53.767 1.00 63.82 1026 SER A C 1
ATOM 6819 O O . SER A 1 862 ? 21.661 -4.089 54.373 1.00 90.60 1026 SER A O 1
ATOM 6827 N N . ASN A 1 863 ? 23.126 -5.725 53.888 1.00 58.21 1027 ASN A N 1
ATOM 6828 C CA . ASN A 1 863 ? 23.900 -5.676 55.137 1.00 65.96 1027 ASN A CA 1
ATOM 6829 C C . ASN A 1 863 ? 24.305 -4.297 55.666 1.00 65.93 1027 ASN A C 1
ATOM 6830 O O . ASN A 1 863 ? 24.214 -4.044 56.870 1.00 79.38 1027 ASN A O 1
ATOM 6841 N N . GLU A 1 864 ? 24.749 -3.409 54.784 1.00 85.86 1028 GLU A N 1
ATOM 6842 C CA . GLU A 1 864 ? 25.409 -2.179 55.222 1.00 73.33 1028 GLU A CA 1
ATOM 6843 C C . GLU A 1 864 ? 24.410 -1.084 55.563 1.00 85.05 1028 GLU A C 1
ATOM 6844 O O . GLU A 1 864 ? 24.795 0.017 55.957 1.00 104.93 1028 GLU A O 1
ATOM 6856 N N . ASN A 1 865 ? 23.127 -1.386 55.401 1.00 87.87 1029 ASN A N 1
ATOM 6857 C CA . ASN A 1 865 ? 22.075 -0.526 55.919 1.00 89.33 1029 ASN A CA 1
ATOM 6858 C C . ASN A 1 865 ? 21.900 -0.829 57.405 1.00 98.53 1029 ASN A C 1
ATOM 6859 O O . ASN A 1 865 ? 20.801 -1.149 57.859 1.00 102.50 1029 ASN A O 1
ATOM 6870 N N . ASP A 1 866 ? 23.003 -0.713 58.147 1.00 90.16 1030 ASP A N 1
ATOM 6871 C CA . ASP A 1 866 ? 23.098 -1.175 59.532 1.00 99.04 1030 ASP A CA 1
ATOM 6872 C C . ASP A 1 866 ? 21.972 -0.600 60.386 1.00 112.50 1030 ASP A C 1
ATOM 6873 O O . ASP A 1 866 ? 21.528 -1.225 61.351 1.00 123.17 1030 ASP A O 1
ATOM 6882 N N . ASN A 1 867 ? 21.531 0.602 60.017 1.00 121.22 1031 ASN A N 1
ATOM 6883 C CA . ASN A 1 867 ? 20.419 1.276 60.680 1.00 128.27 1031 ASN A CA 1
ATOM 6884 C C . ASN A 1 867 ? 19.200 0.358 60.732 1.00 124.62 1031 ASN A C 1
ATOM 6885 O O . ASN A 1 867 ? 18.407 0.413 61.675 1.00 125.02 1031 ASN A O 1
ATOM 6896 N N . ASN A 1 868 ? 19.066 -0.482 59.707 1.00 114.86 1032 ASN A N 1
ATOM 6897 C CA . ASN A 1 868 ? 17.989 -1.463 59.624 1.00 106.04 1032 ASN A CA 1
ATOM 6898 C C . ASN A 1 868 ? 18.451 -2.855 60.037 1.00 90.23 1032 ASN A C 1
ATOM 6899 O O . ASN A 1 868 ? 19.390 -3.414 59.476 1.00 100.74 1032 ASN A O 1
ATOM 6910 N N . LYS A 1 869 ? 17.772 -3.395 61.039 1.00 78.97 1033 LYS A N 1
ATOM 6911 C CA . LYS A 1 869 ? 17.955 -4.764 61.498 1.00 64.39 1033 LYS A CA 1
ATOM 6912 C C . LYS A 1 869 ? 16.799 -4.988 62.455 1.00 69.65 1033 LYS A C 1
ATOM 6913 O O . LYS A 1 869 ? 16.553 -4.151 63.326 1.00 85.09 1033 LYS A O 1
ATOM 6932 N N . ASN A 1 870 ? 16.062 -6.081 62.276 1.00 56.48 1034 ASN A N 1
ATOM 6933 C CA . ASN A 1 870 ? 14.868 -6.318 63.082 1.00 68.14 1034 ASN A CA 1
ATOM 6934 C C . ASN A 1 870 ? 15.196 -6.276 64.568 1.00 80.08 1034 ASN A C 1
ATOM 6935 O O . ASN A 1 870 ? 16.064 -7.007 65.047 1.00 84.10 1034 ASN A O 1
ATOM 6946 N N . ILE A 1 871 ? 14.505 -5.394 65.283 1.00 79.21 1035 ILE A N 1
ATOM 6947 C CA . ILE A 1 871 ? 14.738 -5.203 66.706 1.00 79.56 1035 ILE A CA 1
ATOM 6948 C C . ILE A 1 871 ? 14.522 -6.519 67.443 1.00 86.03 1035 ILE A C 1
ATOM 6949 O O . ILE A 1 871 ? 13.650 -7.310 67.078 1.00 58.43 1035 ILE A O 1
ATOM 6965 N N . GLU A 1 872 ? 15.329 -6.747 68.474 1.00 75.72 1036 GLU A N 1
ATOM 6966 C CA . GLU A 1 872 ? 15.240 -7.966 69.263 1.00 78.15 1036 GLU A CA 1
ATOM 6967 C C . GLU A 1 872 ? 14.156 -7.833 70.328 1.00 78.84 1036 GLU A C 1
ATOM 6968 O O . GLU A 1 872 ? 14.208 -6.940 71.175 1.00 78.29 1036 GLU A O 1
ATOM 6972 N N . TYR A 1 873 ? 13.162 -8.714 70.249 1.00 71.21 1037 TYR A N 1
ATOM 6973 C CA . TYR A 1 873 ? 12.102 -8.816 71.249 1.00 68.67 1037 TYR A CA 1
ATOM 6974 C C . TYR A 1 873 ? 12.174 -10.190 71.917 1.00 71.57 1037 TYR A C 1
ATOM 6975 O O . TYR A 1 873 ? 11.426 -11.097 71.547 1.00 54.68 1037 TYR A O 1
ATOM 6993 N N . PRO A 1 874 ? 13.075 -10.347 72.905 1.00 71.72 1038 PRO A N 1
ATOM 6994 C CA . PRO A 1 874 ? 13.446 -11.665 73.443 1.00 66.02 1038 PRO A CA 1
ATOM 6995 C C . PRO A 1 874 ? 12.269 -12.530 73.890 1.00 64.27 1038 PRO A C 1
ATOM 6996 O O . PRO A 1 874 ? 12.282 -13.740 73.654 1.00 62.91 1038 PRO A O 1
ATOM 7007 N N . ARG A 1 875 ? 11.267 -11.924 74.516 1.00 66.39 1039 ARG A N 1
ATOM 7008 C CA . ARG A 1 875 ? 10.147 -12.683 75.063 1.00 70.71 1039 ARG A CA 1
ATOM 7009 C C . ARG A 1 875 ? 9.215 -13.162 73.953 1.00 68.71 1039 ARG A C 1
ATOM 7010 O O . ARG A 1 875 ? 8.521 -14.167 74.110 1.00 70.29 1039 ARG A O 1
ATOM 7031 N N . LEU A 1 876 ? 9.207 -12.446 72.831 1.00 73.45 1040 LEU A N 1
ATOM 7032 C CA . LEU A 1 876 ? 8.370 -12.817 71.693 1.00 60.95 1040 LEU A CA 1
ATOM 7033 C C . LEU A 1 876 ? 9.082 -13.826 70.794 1.00 68.05 1040 LEU A C 1
ATOM 7034 O O . LEU A 1 876 ? 8.447 -14.717 70.228 1.00 56.97 1040 LEU A O 1
ATOM 7050 N N . PHE A 1 877 ? 10.396 -13.676 70.657 1.00 71.69 1041 PHE A N 1
ATOM 7051 C CA . PHE A 1 877 ? 11.202 -14.643 69.918 1.00 64.11 1041 PHE A CA 1
ATOM 7052 C C . PHE A 1 877 ? 11.052 -16.028 70.533 1.00 64.07 1041 PHE A C 1
ATOM 7053 O O . PHE A 1 877 ? 10.933 -17.028 69.824 1.00 58.49 1041 PHE A O 1
ATOM 7070 N N . LYS A 1 878 ? 11.069 -16.079 71.861 1.00 46.99 1042 LYS A N 1
ATOM 7071 C CA . LYS A 1 878 ? 10.952 -17.343 72.575 1.00 65.15 1042 LYS A CA 1
ATOM 7072 C C . LYS A 1 878 ? 9.597 -17.983 72.302 1.00 63.03 1042 LYS A C 1
ATOM 7073 O O . LYS A 1 878 ? 9.483 -19.206 72.225 1.00 63.46 1042 LYS A O 1
ATOM 7092 N N . SER A 1 879 ? 8.572 -17.149 72.156 1.00 60.15 1043 SER A N 1
ATOM 7093 C CA . SER A 1 879 ? 7.243 -17.636 71.813 1.00 59.13 1043 SER A CA 1
ATOM 7094 C C . SER A 1 879 ? 7.265 -18.241 70.414 1.00 69.97 1043 SER A C 1
ATOM 7095 O O . SER A 1 879 ? 6.756 -19.340 70.195 1.00 68.82 1043 SER A O 1
ATOM 7103 N N . ILE A 1 880 ? 7.855 -17.508 69.472 1.00 61.70 1044 ILE A N 1
ATOM 7104 C CA . ILE A 1 880 ? 8.072 -18.011 68.121 1.00 60.06 1044 ILE A CA 1
ATOM 7105 C C . ILE A 1 880 ? 8.880 -19.303 68.162 1.00 61.86 1044 ILE A C 1
ATOM 7106 O O . ILE A 1 880 ? 8.565 -20.274 67.473 1.00 64.34 1044 ILE A O 1
ATOM 7122 N N . ALA A 1 881 ? 9.930 -19.297 68.978 1.00 65.32 1045 ALA A N 1
ATOM 7123 C CA . ALA A 1 881 ? 10.867 -20.412 69.054 1.00 57.28 1045 ALA A CA 1
ATOM 7124 C C . ALA A 1 881 ? 10.209 -21.695 69.555 1.00 58.49 1045 ALA A C 1
ATOM 7125 O O . ALA A 1 881 ? 10.503 -22.782 69.061 1.00 50.31 1045 ALA A O 1
ATOM 7132 N N . ASP A 1 882 ? 9.321 -21.563 70.536 1.00 64.32 1046 ASP A N 1
ATOM 7133 C CA . ASP A 1 882 ? 8.677 -22.722 71.149 1.00 65.02 1046 ASP A CA 1
ATOM 7134 C C . ASP A 1 882 ? 7.500 -23.237 70.321 1.00 62.19 1046 ASP A C 1
ATOM 7135 O O . ASP A 1 882 ? 7.069 -24.380 70.493 1.00 60.40 1046 ASP A O 1
ATOM 7144 N N . SER A 1 883 ? 6.986 -22.396 69.428 1.00 66.35 1047 SER A N 1
ATOM 7145 C CA . SER A 1 883 ? 5.823 -22.748 68.618 1.00 68.86 1047 SER A CA 1
ATOM 7146 C C . SER A 1 883 ? 6.192 -23.046 67.168 1.00 65.81 1047 SER A C 1
ATOM 7147 O O . SER A 1 883 ? 6.302 -24.206 66.771 1.00 60.83 1047 SER A O 1
ATOM 7155 N N . TYR A 1 884 ? 6.382 -21.989 66.386 1.00 68.29 1048 TYR A N 1
ATOM 7156 C CA . TYR A 1 884 ? 6.577 -22.118 64.946 1.00 67.56 1048 TYR A CA 1
ATOM 7157 C C . TYR A 1 884 ? 7.885 -22.826 64.601 1.00 63.73 1048 TYR A C 1
ATOM 7158 O O . TYR A 1 884 ? 7.904 -23.744 63.781 1.00 52.29 1048 TYR A O 1
ATOM 7176 N N . VAL A 1 885 ? 8.975 -22.398 65.229 1.00 53.83 1049 VAL A N 1
ATOM 7177 C CA . VAL A 1 885 ? 10.291 -22.949 64.930 1.00 54.40 1049 VAL A CA 1
ATOM 7178 C C . VAL A 1 885 ? 10.405 -24.402 65.381 1.00 54.41 1049 VAL A C 1
ATOM 7179 O O . VAL A 1 885 ? 11.018 -25.226 64.703 1.00 60.17 1049 VAL A O 1
ATOM 7192 N N . LYS A 1 886 ? 9.816 -24.707 66.533 1.00 58.10 1050 LYS A N 1
ATOM 7193 C CA . LYS A 1 886 ? 9.893 -26.045 67.105 1.00 53.78 1050 LYS A CA 1
ATOM 7194 C C . LYS A 1 886 ? 9.238 -27.087 66.201 1.00 58.01 1050 LYS A C 1
ATOM 7195 O O . LYS A 1 886 ? 9.753 -28.193 66.045 1.00 60.63 1050 LYS A O 1
ATOM 7202 N N . ASN A 1 887 ? 8.106 -26.727 65.604 1.00 56.85 1051 ASN A N 1
ATOM 7203 C CA . ASN A 1 887 ? 7.348 -27.660 64.776 1.00 63.06 1051 ASN A CA 1
ATOM 7204 C C . ASN A 1 887 ? 7.917 -27.829 63.369 1.00 63.50 1051 ASN A C 1
ATOM 7205 O O . ASN A 1 887 ? 7.396 -28.615 62.576 1.00 71.93 1051 ASN A O 1
ATOM 7216 N N . SER A 1 888 ? 8.986 -27.101 63.062 1.00 56.37 1052 SER A N 1
ATOM 7217 C CA . SER A 1 888 ? 9.547 -27.107 61.716 1.00 65.44 1052 SER A CA 1
ATOM 7218 C C . SER A 1 888 ? 10.580 -28.214 61.528 1.00 69.45 1052 SER A C 1
ATOM 7219 O O . SER A 1 888 ? 11.226 -28.646 62.485 1.00 73.08 1052 SER A O 1
ATOM 7227 N N . LYS A 1 889 ? 10.727 -28.662 60.284 1.00 56.79 1053 LYS A N 1
ATOM 7228 C CA . LYS A 1 889 ? 11.685 -29.705 59.928 1.00 55.68 1053 LYS A CA 1
ATOM 7229 C C . LYS A 1 889 ? 12.912 -29.116 59.233 1.00 58.48 1053 LYS A C 1
ATOM 7230 O O . LYS A 1 889 ? 13.705 -29.851 58.643 1.00 79.01 1053 LYS A O 1
ATOM 7249 N N . THR A 1 890 ? 13.070 -27.797 59.307 1.00 56.95 1054 THR A N 1
ATOM 7250 C CA . THR A 1 890 ? 13.955 -27.092 58.379 1.00 76.90 1054 THR A CA 1
ATOM 7251 C C . THR A 1 890 ? 15.385 -26.822 58.873 1.00 73.75 1054 THR A C 1
ATOM 7252 O O . THR A 1 890 ? 16.337 -27.058 58.130 1.00 88.52 1054 THR A O 1
ATOM 7263 N N . THR A 1 891 ? 15.531 -26.342 60.108 1.00 54.90 1055 THR A N 1
ATOM 7264 C CA . THR A 1 891 ? 16.814 -25.846 60.652 1.00 67.35 1055 THR A CA 1
ATOM 7265 C C . THR A 1 891 ? 17.240 -24.488 60.076 1.00 64.94 1055 THR A C 1
ATOM 7266 O O . THR A 1 891 ? 18.242 -23.916 60.509 1.00 57.10 1055 THR A O 1
ATOM 7277 N N . SER A 1 892 ? 16.488 -23.984 59.102 1.00 64.05 1056 SER A N 1
ATOM 7278 C CA . SER A 1 892 ? 16.662 -22.619 58.606 1.00 66.77 1056 SER A CA 1
ATOM 7279 C C . SER A 1 892 ? 15.324 -21.886 58.642 1.00 55.96 1056 SER A C 1
ATOM 7280 O O . SER A 1 892 ? 14.482 -22.070 57.760 1.00 56.36 1056 SER A O 1
ATOM 7288 N N . VAL A 1 893 ? 15.147 -21.041 59.656 1.00 51.14 1057 VAL A N 1
ATOM 7289 C CA . VAL A 1 893 ? 13.843 -20.474 59.986 1.00 41.74 1057 VAL A CA 1
ATOM 7290 C C . VAL A 1 893 ? 13.835 -18.946 60.029 1.00 44.19 1057 VAL A C 1
ATOM 7291 O O . VAL A 1 893 ? 13.047 -18.350 60.764 1.00 58.94 1057 VAL A O 1
ATOM 7304 N N . LEU A 1 894 ? 14.709 -18.316 59.248 1.00 47.47 1058 LEU A N 1
ATOM 7305 C CA . LEU A 1 894 ? 14.796 -16.854 59.204 1.00 38.52 1058 LEU A CA 1
ATOM 7306 C C . LEU A 1 894 ? 13.428 -16.196 59.040 1.00 54.29 1058 LEU A C 1
ATOM 7307 O O . LEU A 1 894 ? 13.120 -15.206 59.705 1.00 52.87 1058 LEU A O 1
ATOM 7323 N N . GLY A 1 895 ? 12.612 -16.750 58.149 1.00 50.66 1059 GLY A N 1
ATOM 7324 C CA . GLY A 1 895 ? 11.309 -16.185 57.852 1.00 56.24 1059 GLY A CA 1
ATOM 7325 C C . GLY A 1 895 ? 10.373 -16.161 59.045 1.00 55.59 1059 GLY A C 1
ATOM 7326 O O . GLY A 1 895 ? 9.503 -15.296 59.139 1.00 47.33 1059 GLY A O 1
ATOM 7330 N N . MET A 1 896 ? 10.548 -17.106 59.962 1.00 54.03 1060 MET A N 1
ATOM 7331 C CA . MET A 1 896 ? 9.652 -17.217 61.108 1.00 47.20 1060 MET A CA 1
ATOM 7332 C C . MET A 1 896 ? 9.797 -16.033 62.062 1.00 51.13 1060 MET A C 1
ATOM 7333 O O . MET A 1 896 ? 8.930 -15.803 62.905 1.00 54.17 1060 MET A O 1
ATOM 7347 N N . TYR A 1 897 ? 10.891 -15.287 61.928 1.00 52.45 1061 TYR A N 1
ATOM 7348 C CA . TYR A 1 897 ? 11.092 -14.076 62.718 1.00 47.58 1061 TYR A CA 1
ATOM 7349 C C . TYR A 1 897 ? 10.803 -12.825 61.888 1.00 56.30 1061 TYR A C 1
ATOM 7350 O O . TYR A 1 897 ? 11.159 -11.712 62.277 1.00 52.23 1061 TYR A O 1
ATOM 7368 N N . ASP A 1 898 ? 10.155 -13.013 60.742 1.00 59.10 1062 ASP A N 1
ATOM 7369 C CA . ASP A 1 898 ? 9.673 -11.890 59.947 1.00 62.95 1062 ASP A CA 1
ATOM 7370 C C . ASP A 1 898 ? 8.603 -11.160 60.747 1.00 64.54 1062 ASP A C 1
ATOM 7371 O O . ASP A 1 898 ? 7.804 -11.790 61.441 1.00 61.73 1062 ASP A O 1
ATOM 7380 N N . SER A 1 899 ? 8.593 -9.834 60.643 1.00 64.95 1063 SER A N 1
ATOM 7381 C CA . SER A 1 899 ? 7.679 -8.996 61.416 1.00 55.92 1063 SER A CA 1
ATOM 7382 C C . SER A 1 899 ? 6.223 -9.435 61.296 1.00 52.95 1063 SER A C 1
ATOM 7383 O O . SER A 1 899 ? 5.463 -9.348 62.259 1.00 57.44 1063 SER A O 1
ATOM 7391 N N . TYR A 1 900 ? 5.834 -9.909 60.117 1.00 61.22 1064 TYR A N 1
ATOM 7392 C CA . TYR A 1 900 ? 4.448 -10.298 59.891 1.00 55.09 1064 TYR A CA 1
ATOM 7393 C C . TYR A 1 900 ? 4.143 -11.613 60.602 1.00 49.86 1064 TYR A C 1
ATOM 7394 O O . TYR A 1 900 ? 3.000 -11.876 60.968 1.00 52.90 1064 TYR A O 1
ATOM 7412 N N . VAL A 1 901 ? 5.170 -12.432 60.804 1.00 47.98 1065 VAL A N 1
ATOM 7413 C CA . VAL A 1 901 ? 5.014 -13.683 61.541 1.00 64.11 1065 VAL A CA 1
ATOM 7414 C C . VAL A 1 901 ? 5.033 -13.400 63.040 1.00 59.39 1065 VAL A C 1
ATOM 7415 O O . VAL A 1 901 ? 4.376 -14.088 63.821 1.00 58.22 1065 VAL A O 1
ATOM 7428 N N . LEU A 1 902 ? 5.797 -12.385 63.435 1.00 54.36 1066 LEU A N 1
ATOM 7429 C CA . LEU A 1 902 ? 5.775 -11.906 64.811 1.00 53.09 1066 LEU A CA 1
ATOM 7430 C C . LEU A 1 902 ? 4.394 -11.351 65.142 1.00 64.91 1066 LEU A C 1
ATOM 7431 O O . LEU A 1 902 ? 3.863 -11.584 66.228 1.00 69.62 1066 LEU A O 1
ATOM 7447 N N . SER A 1 903 ? 3.819 -10.617 64.194 1.00 58.57 1067 SER A N 1
ATOM 7448 C CA . SER A 1 903 ? 2.509 -10.005 64.379 1.00 60.07 1067 SER A CA 1
ATOM 7449 C C . SER A 1 903 ? 1.427 -11.054 64.609 1.00 62.09 1067 SER A C 1
ATOM 7450 O O . SER A 1 903 ? 0.560 -10.882 65.465 1.00 75.52 1067 SER A O 1
ATOM 7458 N N . ILE A 1 904 ? 1.475 -12.137 63.840 1.00 56.32 1068 ILE A N 1
ATOM 7459 C CA . ILE A 1 904 ? 0.521 -13.226 64.010 1.00 61.84 1068 ILE A CA 1
ATOM 7460 C C . ILE A 1 904 ? 0.728 -13.882 65.371 1.00 67.67 1068 ILE A C 1
ATOM 7461 O O . ILE A 1 904 ? -0.236 -14.225 66.054 1.00 68.33 1068 ILE A O 1
ATOM 7477 N N . ARG A 1 905 ? 1.988 -14.054 65.757 1.00 67.91 1069 ARG A N 1
ATOM 7478 C CA . ARG A 1 905 ? 2.323 -14.634 67.052 1.00 67.79 1069 ARG A CA 1
ATOM 7479 C C . ARG A 1 905 ? 1.798 -13.756 68.182 1.00 70.00 1069 ARG A C 1
ATOM 7480 O O . ARG A 1 905 ? 1.020 -14.209 69.022 1.00 76.77 1069 ARG A O 1
ATOM 7501 N N . TRP A 1 906 ? 2.233 -12.500 68.190 1.00 69.37 1070 TRP A N 1
ATOM 7502 C CA . TRP A 1 906 ? 1.849 -11.548 69.227 1.00 70.63 1070 TRP A CA 1
ATOM 7503 C C . TRP A 1 906 ? 0.334 -11.405 69.325 1.00 69.82 1070 TRP A C 1
ATOM 7504 O O . TRP A 1 906 ? -0.215 -11.256 70.416 1.00 77.88 1070 TRP A O 1
ATOM 7525 N N . ALA A 1 907 ? -0.334 -11.447 68.178 1.00 63.17 1071 ALA A N 1
ATOM 7526 C CA . ALA A 1 907 ? -1.786 -11.331 68.133 1.00 76.87 1071 ALA A CA 1
ATOM 7527 C C . ALA A 1 907 ? -2.440 -12.625 68.601 1.00 69.09 1071 ALA A C 1
ATOM 7528 O O . ALA A 1 907 ? -3.446 -12.598 69.308 1.00 75.63 1071 ALA A O 1
ATOM 7535 N N . SER A 1 908 ? -1.864 -13.755 68.201 1.00 74.99 1072 SER A N 1
ATOM 7536 C CA . SER A 1 908 ? -2.354 -15.060 68.632 1.00 71.70 1072 SER A CA 1
ATOM 7537 C C . SER A 1 908 ? -2.314 -15.168 70.152 1.00 74.34 1072 SER A C 1
ATOM 7538 O O . SER A 1 908 ? -3.201 -15.762 70.765 1.00 79.18 1072 SER A O 1
ATOM 7546 N N . ASN A 1 909 ? -1.278 -14.589 70.752 1.00 65.41 1073 ASN A N 1
ATOM 7547 C CA . ASN A 1 909 ? -1.155 -14.548 72.204 1.00 65.35 1073 ASN A CA 1
ATOM 7548 C C . ASN A 1 909 ? -2.137 -13.559 72.814 1.00 73.71 1073 ASN A C 1
ATOM 7549 O O . ASN A 1 909 ? -2.879 -13.894 73.737 1.00 85.04 1073 ASN A O 1
ATOM 7560 N N . ARG A 1 910 ? -2.133 -12.337 72.292 1.00 76.08 1074 ARG A N 1
ATOM 7561 C CA . ARG A 1 910 ? -2.940 -11.259 72.853 1.00 79.12 1074 ARG A CA 1
ATOM 7562 C C . ARG A 1 910 ? -4.434 -11.524 72.667 1.00 78.57 1074 ARG A C 1
ATOM 7563 O O . ARG A 1 910 ? -5.267 -10.940 73.361 1.00 83.67 1074 ARG A O 1
ATOM 7584 N N . LEU A 1 911 ? -4.764 -12.414 71.737 1.00 78.37 1075 LEU A N 1
ATOM 7585 C CA . LEU A 1 911 ? -6.148 -12.809 71.502 1.00 82.49 1075 LEU A CA 1
ATOM 7586 C C . LEU A 1 911 ? -6.656 -13.654 72.678 1.00 88.06 1075 LEU A C 1
ATOM 7587 O O . LEU A 1 911 ? -5.854 -14.193 73.442 1.00 95.20 1075 LEU A O 1
ATOM 7603 N N . ASN A 1 912 ? -7.976 -13.752 72.841 1.00 96.30 1076 ASN A N 1
ATOM 7604 C CA . ASN A 1 912 ? -8.562 -14.666 73.827 1.00 109.99 1076 ASN A CA 1
ATOM 7605 C C . ASN A 1 912 ? -9.215 -15.877 73.155 1.00 107.60 1076 ASN A C 1
ATOM 7606 O O . ASN A 1 912 ? -9.474 -15.863 71.952 1.00 102.88 1076 ASN A O 1
ATOM 7617 N N . ASP A 1 913 ? -9.513 -16.902 73.950 1.00 109.82 1077 ASP A N 1
ATOM 7618 C CA . ASP A 1 913 ? -9.965 -18.196 73.434 1.00 108.90 1077 ASP A CA 1
ATOM 7619 C C . ASP A 1 913 ? -11.230 -18.094 72.572 1.00 92.39 1077 ASP A C 1
ATOM 7620 O O . ASP A 1 913 ? -11.525 -18.990 71.777 1.00 93.33 1077 ASP A O 1
ATOM 7629 N N . LYS A 1 914 ? -11.969 -17.002 72.744 1.00 95.83 1078 LYS A N 1
ATOM 7630 C CA . LYS A 1 914 ? -13.141 -16.700 71.926 1.00 100.28 1078 LYS A CA 1
ATOM 7631 C C . LYS A 1 914 ? -12.923 -15.387 71.182 1.00 101.10 1078 LYS A C 1
ATOM 7632 O O . LYS A 1 914 ? -13.157 -14.312 71.734 1.00 109.01 1078 LYS A O 1
ATOM 7636 N N . GLY A 1 915 ? -12.459 -15.468 69.939 1.00 98.49 1079 GLY A N 1
ATOM 7637 C CA . GLY A 1 915 ? -12.161 -14.272 69.172 1.00 96.52 1079 GLY A CA 1
ATOM 7638 C C . GLY A 1 915 ? -11.782 -14.538 67.728 1.00 82.49 1079 GLY A C 1
ATOM 7639 O O . GLY A 1 915 ? -11.973 -15.641 67.212 1.00 81.72 1079 GLY A O 1
ATOM 7643 N N . VAL A 1 916 ? -11.236 -13.514 67.079 1.00 75.71 1080 VAL A N 1
ATOM 7644 C CA . VAL A 1 916 ? -10.938 -13.563 65.654 1.00 88.63 1080 VAL A CA 1
ATOM 7645 C C . VAL A 1 916 ? -9.733 -12.686 65.317 1.00 78.75 1080 VAL A C 1
ATOM 7646 O O . VAL A 1 916 ? -9.428 -11.736 66.039 1.00 74.06 1080 VAL A O 1
ATOM 7659 N N . ILE A 1 917 ? -9.045 -13.018 64.229 1.00 84.42 1081 ILE A N 1
ATOM 7660 C CA . ILE A 1 917 ? -8.027 -12.140 63.665 1.00 82.61 1081 ILE A CA 1
ATOM 7661 C C . ILE A 1 917 ? -8.353 -11.892 62.197 1.00 76.39 1081 ILE A C 1
ATOM 7662 O O . ILE A 1 917 ? -8.990 -12.722 61.551 1.00 73.70 1081 ILE A O 1
ATOM 7678 N N . GLY A 1 918 ? -7.936 -10.738 61.687 1.00 58.34 1082 GLY A N 1
ATOM 7679 C CA . GLY A 1 918 ? -8.098 -10.407 60.283 1.00 68.01 1082 GLY A CA 1
ATOM 7680 C C . GLY A 1 918 ? -6.957 -9.529 59.805 1.00 72.69 1082 GLY A C 1
ATOM 7681 O O . GLY A 1 918 ? -6.839 -8.371 60.214 1.00 64.29 1082 GLY A O 1
ATOM 7685 N N . PHE A 1 919 ? -6.122 -10.086 58.930 1.00 70.17 1083 PHE A N 1
ATOM 7686 C CA . PHE A 1 919 ? -4.909 -9.418 58.469 1.00 70.45 1083 PHE A CA 1
ATOM 7687 C C . PHE A 1 919 ? -4.758 -9.449 56.951 1.00 69.20 1083 PHE A C 1
ATOM 7688 O O . PHE A 1 919 ? -5.238 -10.368 56.282 1.00 68.69 1083 PHE A O 1
ATOM 7705 N N . VAL A 1 920 ? -4.083 -8.430 56.425 1.00 66.85 1084 VAL A N 1
ATOM 7706 C CA . VAL A 1 920 ? -3.472 -8.503 55.107 1.00 67.69 1084 VAL A CA 1
ATOM 7707 C C . VAL A 1 920 ? -1.975 -8.631 55.358 1.00 70.29 1084 VAL A C 1
ATOM 7708 O O . VAL A 1 920 ? -1.382 -7.803 56.052 1.00 73.93 1084 VAL A O 1
ATOM 7721 N N . SER A 1 921 ? -1.369 -9.683 54.819 1.00 66.68 1085 SER A N 1
ATOM 7722 C CA . SER A 1 921 ? 0.007 -10.017 55.164 1.00 65.74 1085 SER A CA 1
ATOM 7723 C C . SER A 1 921 ? 0.772 -10.621 53.999 1.00 61.14 1085 SER A C 1
ATOM 7724 O O . SER A 1 921 ? 0.209 -10.890 52.937 1.00 58.64 1085 SER A O 1
ATOM 7732 N N . ASN A 1 922 ? 2.067 -10.824 54.212 1.00 60.82 1086 ASN A N 1
ATOM 7733 C CA . ASN A 1 922 ? 2.870 -11.626 53.306 1.00 59.94 1086 ASN A CA 1
ATOM 7734 C C . ASN A 1 922 ? 2.292 -13.037 53.280 1.00 54.82 1086 ASN A C 1
ATOM 7735 O O . ASN A 1 922 ? 2.147 -13.670 54.325 1.00 63.53 1086 ASN A O 1
ATOM 7746 N N . GLY A 1 923 ? 1.953 -13.521 52.090 1.00 56.90 1087 GLY A N 1
ATOM 7747 C CA . GLY A 1 923 ? 1.290 -14.806 51.947 1.00 57.72 1087 GLY A CA 1
ATOM 7748 C C . GLY A 1 923 ? 2.245 -15.966 51.736 1.00 51.72 1087 GLY A C 1
ATOM 7749 O O . GLY A 1 923 ? 1.827 -17.052 51.335 1.00 54.25 1087 GLY A O 1
ATOM 7753 N N . SER A 1 924 ? 3.527 -15.740 52.006 1.00 48.60 1088 SER A N 1
ATOM 7754 C CA . SER A 1 924 ? 4.551 -16.763 51.803 1.00 64.05 1088 SER A CA 1
ATOM 7755 C C . SER A 1 924 ? 4.243 -18.040 52.577 1.00 67.90 1088 SER A C 1
ATOM 7756 O O . SER A 1 924 ? 4.403 -19.144 52.056 1.00 57.63 1088 SER A O 1
ATOM 7764 N N . TYR A 1 925 ? 3.785 -17.880 53.814 1.00 62.33 1089 TYR A N 1
ATOM 7765 C CA . TYR A 1 925 ? 3.602 -19.007 54.722 1.00 62.12 1089 TYR A CA 1
ATOM 7766 C C . TYR A 1 925 ? 2.615 -20.052 54.204 1.00 58.63 1089 TYR A C 1
ATOM 7767 O O . TYR A 1 925 ? 2.596 -21.178 54.701 1.00 60.65 1089 TYR A O 1
ATOM 7785 N N . ILE A 1 926 ? 1.792 -19.680 53.226 1.00 41.22 1090 ILE A N 1
ATOM 7786 C CA . ILE A 1 926 ? 0.818 -20.610 52.657 1.00 52.13 1090 ILE A CA 1
ATOM 7787 C C . ILE A 1 926 ? 1.541 -21.834 52.110 1.00 56.45 1090 ILE A C 1
ATOM 7788 O O . ILE A 1 926 ? 1.222 -22.970 52.463 1.00 47.36 1090 ILE A O 1
ATOM 7804 N N . ASP A 1 927 ? 2.514 -21.585 51.240 1.00 57.28 1091 ASP A N 1
ATOM 7805 C CA . ASP A 1 927 ? 3.389 -22.633 50.732 1.00 55.10 1091 ASP A CA 1
ATOM 7806 C C . ASP A 1 927 ? 4.829 -22.150 50.830 1.00 58.85 1091 ASP A C 1
ATOM 7807 O O . ASP A 1 927 ? 5.280 -21.320 50.040 1.00 90.21 1091 ASP A O 1
ATOM 7816 N N . SER A 1 928 ? 5.541 -22.673 51.819 1.00 52.94 1092 SER A N 1
ATOM 7817 C CA . SER A 1 928 ? 6.880 -22.206 52.143 1.00 53.89 1092 SER A CA 1
ATOM 7818 C C . SER A 1 928 ? 7.642 -23.297 52.878 1.00 52.75 1092 SER A C 1
ATOM 7819 O O . SER A 1 928 ? 7.061 -24.051 53.659 1.00 54.21 1092 SER A O 1
ATOM 7827 N N . GLN A 1 929 ? 8.942 -23.382 52.620 1.00 45.65 1093 GLN A N 1
ATOM 7828 C CA . GLN A 1 929 ? 9.768 -24.419 53.220 1.00 46.24 1093 GLN A CA 1
ATOM 7829 C C . GLN A 1 929 ? 9.796 -24.302 54.739 1.00 50.22 1093 GLN A C 1
ATOM 7830 O O . GLN A 1 929 ? 9.485 -25.259 55.448 1.00 47.72 1093 GLN A O 1
ATOM 7844 N N . SER A 1 930 ? 10.155 -23.121 55.232 1.00 41.65 1094 SER A N 1
ATOM 7845 C CA . SER A 1 930 ? 10.378 -22.922 56.660 1.00 47.29 1094 SER A CA 1
ATOM 7846 C C . SER A 1 930 ? 9.106 -22.563 57.429 1.00 41.92 1094 SER A C 1
ATOM 7847 O O . SER A 1 930 ? 9.176 -22.200 58.604 1.00 40.49 1094 SER A O 1
ATOM 7855 N N . ALA A 1 931 ? 7.950 -22.678 56.779 1.00 43.72 1095 ALA A N 1
ATOM 7856 C CA . ALA A 1 931 ? 6.677 -22.339 57.414 1.00 54.17 1095 ALA A CA 1
ATOM 7857 C C . ALA A 1 931 ? 5.822 -23.575 57.693 1.00 51.88 1095 ALA A C 1
ATOM 7858 O O . ALA A 1 931 ? 4.648 -23.454 58.037 1.00 53.33 1095 ALA A O 1
ATOM 7865 N N . ASP A 1 932 ? 6.406 -24.760 57.550 1.00 44.86 1096 ASP A N 1
ATOM 7866 C CA . ASP A 1 932 ? 5.673 -25.994 57.811 1.00 43.79 1096 ASP A CA 1
ATOM 7867 C C . ASP A 1 932 ? 5.245 -26.071 59.273 1.00 55.31 1096 ASP A C 1
ATOM 7868 O O . ASP A 1 932 ? 4.212 -26.656 59.595 1.00 57.72 1096 ASP A O 1
ATOM 7877 N N . GLY A 1 933 ? 6.044 -25.477 60.155 1.00 59.51 1097 GLY A N 1
ATOM 7878 C CA . GLY A 1 933 ? 5.730 -25.450 61.572 1.00 58.05 1097 GLY A CA 1
ATOM 7879 C C . GLY A 1 933 ? 4.620 -24.466 61.884 1.00 62.67 1097 GLY A C 1
ATOM 7880 O O . GLY A 1 933 ? 3.730 -24.752 62.685 1.00 59.06 1097 GLY A O 1
ATOM 7884 N N . LEU A 1 934 ? 4.675 -23.300 61.248 1.00 62.34 1098 LEU A N 1
ATOM 7885 C CA . LEU A 1 934 ? 3.650 -22.282 61.425 1.00 51.36 1098 LEU A CA 1
ATOM 7886 C C . LEU A 1 934 ? 2.287 -22.823 61.014 1.00 49.53 1098 LEU A C 1
ATOM 7887 O O . LEU A 1 934 ? 1.281 -22.554 61.667 1.00 58.79 1098 LEU A O 1
ATOM 7903 N N . ARG A 1 935 ? 2.262 -23.595 59.932 1.00 58.56 1099 ARG A N 1
ATOM 7904 C CA . ARG A 1 935 ? 1.020 -24.187 59.449 1.00 66.85 1099 ARG A CA 1
ATOM 7905 C C . ARG A 1 935 ? 0.550 -25.296 60.386 1.00 67.44 1099 ARG A C 1
ATOM 7906 O O . ARG A 1 935 ? -0.647 -25.566 60.490 1.00 68.50 1099 ARG A O 1
ATOM 7927 N N . LYS A 1 936 ? 1.497 -25.936 61.066 1.00 62.68 1100 LYS A N 1
ATOM 7928 C CA . LYS A 1 936 ? 1.168 -26.962 62.048 1.00 65.26 1100 LYS A CA 1
ATOM 7929 C C . LYS A 1 936 ? 0.557 -26.308 63.283 1.00 62.52 1100 LYS A C 1
ATOM 7930 O O . LYS A 1 936 ? -0.358 -26.855 63.898 1.00 59.58 1100 LYS A O 1
ATOM 7949 N N . SER A 1 937 ? 1.061 -25.127 63.627 1.00 53.06 1101 SER A N 1
ATOM 7950 C CA . SER A 1 937 ? 0.568 -24.381 64.781 1.00 60.18 1101 SER A CA 1
ATOM 7951 C C . SER A 1 937 ? -0.822 -23.802 64.533 1.00 58.89 1101 SER A C 1
ATOM 7952 O O . SER A 1 937 ? -1.745 -24.039 65.310 1.00 69.59 1101 SER A O 1
ATOM 7960 N N . LEU A 1 938 ? -0.963 -23.041 63.450 1.00 56.81 1102 LEU A N 1
ATOM 7961 C CA . LEU A 1 938 ? -2.222 -22.374 63.133 1.00 60.23 1102 LEU A CA 1
ATOM 7962 C C . LEU A 1 938 ? -3.384 -23.360 63.032 1.00 60.86 1102 LEU A C 1
ATOM 7963 O O . LEU A 1 938 ? -4.533 -23.000 63.280 1.00 63.46 1102 LEU A O 1
ATOM 7979 N N . PHE A 1 939 ? -3.084 -24.603 62.671 1.00 57.59 1103 PHE A N 1
ATOM 7980 C CA . PHE A 1 939 ? -4.121 -25.616 62.518 1.00 56.27 1103 PHE A CA 1
ATOM 7981 C C . PHE A 1 939 ? -4.574 -26.134 63.880 1.00 74.76 1103 PHE A C 1
ATOM 7982 O O . PHE A 1 939 ? -5.713 -26.576 64.040 1.00 76.85 1103 PHE A O 1
ATOM 7999 N N . LYS A 1 940 ? -3.673 -26.075 64.858 1.00 69.20 1104 LYS A N 1
ATOM 8000 C CA . LYS A 1 940 ? -3.987 -26.473 66.227 1.00 66.80 1104 LYS A CA 1
ATOM 8001 C C . LYS A 1 940 ? -4.509 -25.289 67.038 1.00 71.27 1104 LYS A C 1
ATOM 8002 O O . LYS A 1 940 ? -5.475 -25.420 67.788 1.00 75.84 1104 LYS A O 1
ATOM 8021 N N . GLU A 1 941 ? -3.869 -24.135 66.881 1.00 66.54 1105 GLU A N 1
ATOM 8022 C CA . GLU A 1 941 ? -4.213 -22.952 67.668 1.00 70.58 1105 GLU A CA 1
ATOM 8023 C C . GLU A 1 941 ? -5.546 -22.329 67.260 1.00 68.69 1105 GLU A C 1
ATOM 8024 O O . GLU A 1 941 ? -6.102 -21.512 67.996 1.00 66.82 1105 GLU A O 1
ATOM 8036 N N . PHE A 1 942 ? -6.051 -22.707 66.088 1.00 75.08 1106 PHE A N 1
ATOM 8037 C CA . PHE A 1 942 ? -7.301 -22.153 65.574 1.00 56.44 1106 PHE A CA 1
ATOM 8038 C C . PHE A 1 942 ? -8.228 -23.244 65.052 1.00 76.58 1106 PHE A C 1
ATOM 8039 O O . PHE A 1 942 ? -7.790 -24.347 64.719 1.00 71.29 1106 PHE A O 1
ATOM 8056 N N . ASN A 1 943 ? -9.513 -22.912 64.975 1.00 79.94 1107 ASN A N 1
ATOM 8057 C CA . ASN A 1 943 ? -10.539 -23.856 64.556 1.00 84.41 1107 ASN A CA 1
ATOM 8058 C C . ASN A 1 943 ? -10.869 -23.697 63.080 1.00 83.32 1107 ASN A C 1
ATOM 8059 O O . ASN A 1 943 ? -10.816 -24.658 62.311 1.00 84.45 1107 ASN A O 1
ATOM 8070 N N . HIS A 1 944 ? -11.216 -22.473 62.698 1.00 82.42 1108 HIS A N 1
ATOM 8071 C CA . HIS A 1 944 ? -11.497 -22.148 61.307 1.00 86.19 1108 HIS A CA 1
ATOM 8072 C C . HIS A 1 944 ? -10.520 -21.086 60.816 1.00 86.60 1108 HIS A C 1
ATOM 8073 O O . HIS A 1 944 ? -10.319 -20.062 61.470 1.00 80.84 1108 HIS A O 1
ATOM 8087 N N . LEU A 1 945 ? -9.906 -21.348 59.667 1.00 84.95 1109 LEU A N 1
ATOM 8088 C CA . LEU A 1 945 ? -8.963 -20.415 59.064 1.00 81.09 1109 LEU A CA 1
ATOM 8089 C C . LEU A 1 945 ? -9.238 -20.273 57.575 1.00 61.02 1109 LEU A C 1
ATOM 8090 O O . LEU A 1 945 ? -9.061 -21.224 56.813 1.00 68.42 1109 LEU A O 1
ATOM 8097 N N . TYR A 1 946 ? -9.687 -19.088 57.167 1.00 78.63 1110 TYR A N 1
ATOM 8098 C CA . TYR A 1 946 ? -9.872 -18.801 55.750 1.00 77.30 1110 TYR A CA 1
ATOM 8099 C C . TYR A 1 946 ? -8.640 -18.080 55.212 1.00 69.84 1110 TYR A C 1
ATOM 8100 O O . TYR A 1 946 ? -8.303 -16.984 55.666 1.00 61.29 1110 TYR A O 1
ATOM 8118 N N . ILE A 1 947 ? -7.971 -18.711 54.251 1.00 61.32 1111 ILE A N 1
ATOM 8119 C CA . ILE A 1 947 ? -6.777 -18.147 53.631 1.00 71.95 1111 ILE A CA 1
ATOM 8120 C C . ILE A 1 947 ? -7.085 -17.697 52.204 1.00 64.16 1111 ILE A C 1
ATOM 8121 O O . ILE A 1 947 ? -7.340 -18.522 51.325 1.00 57.15 1111 ILE A O 1
ATOM 8137 N N . PHE A 1 948 ? -7.058 -16.386 51.985 1.00 55.16 1112 PHE A N 1
ATOM 8138 C CA . PHE A 1 948 ? -7.317 -15.812 50.668 1.00 66.98 1112 PHE A CA 1
ATOM 8139 C C . PHE A 1 948 ? -6.002 -15.407 50.013 1.00 66.41 1112 PHE A C 1
ATOM 8140 O O . PHE A 1 948 ? -5.418 -14.381 50.361 1.00 69.11 1112 PHE A O 1
ATOM 8157 N N . ASN A 1 949 ? -5.536 -16.220 49.071 1.00 57.35 1113 ASN A N 1
ATOM 8158 C CA . ASN A 1 949 ? -4.264 -15.962 48.407 1.00 67.29 1113 ASN A CA 1
ATOM 8159 C C . ASN A 1 949 ? -4.425 -14.964 47.266 1.00 52.25 1113 ASN A C 1
ATOM 8160 O O . ASN A 1 949 ? -5.021 -15.275 46.235 1.00 49.36 1113 ASN A O 1
ATOM 8171 N N . LEU A 1 950 ? -3.890 -13.764 47.466 1.00 53.22 1114 LEU A N 1
ATOM 8172 C CA . LEU A 1 950 ? -4.007 -12.684 46.491 1.00 57.56 1114 LEU A CA 1
ATOM 8173 C C . LEU A 1 950 ? -2.841 -12.668 45.499 1.00 57.99 1114 LEU A C 1
ATOM 8174 O O . LEU A 1 950 ? -2.783 -11.806 44.619 1.00 56.94 1114 LEU A O 1
ATOM 8190 N N . ARG A 1 951 ? -1.923 -13.621 45.645 1.00 46.75 1115 ARG A N 1
ATOM 8191 C CA . ARG A 1 951 ? -0.776 -13.740 44.748 1.00 53.62 1115 ARG A CA 1
ATOM 8192 C C . ARG A 1 951 ? 0.014 -12.428 44.698 1.00 55.93 1115 ARG A C 1
ATOM 8193 O O . ARG A 1 951 ? 0.164 -11.750 45.716 1.00 52.49 1115 ARG A O 1
ATOM 8214 N N . GLY A 1 952 ? 0.525 -12.079 43.521 1.00 54.48 1116 GLY A N 1
ATOM 8215 C CA . GLY A 1 952 ? 1.173 -10.796 43.324 1.00 63.93 1116 GLY A CA 1
ATOM 8216 C C . GLY A 1 952 ? 2.617 -10.776 43.793 1.00 59.10 1116 GLY A C 1
ATOM 8217 O O . GLY A 1 952 ? 3.105 -9.749 44.267 1.00 57.70 1116 GLY A O 1
ATOM 8221 N N . ASP A 1 953 ? 3.302 -11.911 43.662 1.00 59.61 1117 ASP A N 1
ATOM 8222 C CA . ASP A 1 953 ? 4.711 -12.019 44.049 1.00 53.61 1117 ASP A CA 1
ATOM 8223 C C . ASP A 1 953 ? 5.607 -11.676 42.866 1.00 56.81 1117 ASP A C 1
ATOM 8224 O O . ASP A 1 953 ? 5.718 -12.458 41.921 1.00 57.09 1117 ASP A O 1
ATOM 8233 N N . GLN A 1 954 ? 6.243 -10.507 42.926 1.00 53.14 1118 GLN A N 1
ATOM 8234 C CA . GLN A 1 954 ? 7.075 -10.021 41.830 1.00 49.12 1118 GLN A CA 1
ATOM 8235 C C . GLN A 1 954 ? 8.565 -10.035 42.184 1.00 49.79 1118 GLN A C 1
ATOM 8236 O O . GLN A 1 954 ? 9.337 -9.192 41.725 1.00 46.47 1118 GLN A O 1
ATOM 8250 N N . ARG A 1 955 ? 8.954 -10.998 43.016 1.00 54.06 1119 ARG A N 1
ATOM 8251 C CA . ARG A 1 955 ? 10.350 -11.409 43.128 1.00 51.94 1119 ARG A CA 1
ATOM 8252 C C . ARG A 1 955 ? 10.525 -12.735 42.381 1.00 52.09 1119 ARG A C 1
ATOM 8253 O O . ARG A 1 955 ? 11.509 -13.457 42.564 1.00 75.58 1119 ARG A O 1
ATOM 8274 N N . THR A 1 956 ? 9.542 -13.029 41.533 1.00 45.47 1120 THR A N 1
ATOM 8275 C CA . THR A 1 956 ? 9.600 -14.136 40.589 1.00 41.74 1120 THR A CA 1
ATOM 8276 C C . THR A 1 956 ? 10.029 -13.589 39.232 1.00 50.40 1120 THR A C 1
ATOM 8277 O O . THR A 1 956 ? 10.431 -12.429 39.130 1.00 47.36 1120 THR A O 1
ATOM 8288 N N . GLN A 1 957 ? 9.936 -14.414 38.192 1.00 44.47 1121 GLN A N 1
ATOM 8289 C CA . GLN A 1 957 ? 10.296 -13.980 36.844 1.00 39.70 1121 GLN A CA 1
ATOM 8290 C C . GLN A 1 957 ? 9.691 -14.890 35.783 1.00 42.16 1121 GLN A C 1
ATOM 8291 O O . GLN A 1 957 ? 9.413 -16.061 36.037 1.00 54.84 1121 GLN A O 1
ATOM 8305 N N . GLY A 1 958 ? 9.486 -14.336 34.591 1.00 51.18 1122 GLY A N 1
ATOM 8306 C CA . GLY A 1 958 ? 9.007 -15.107 33.461 1.00 49.89 1122 GLY A CA 1
ATOM 8307 C C . GLY A 1 958 ? 7.547 -15.481 33.604 1.00 44.25 1122 GLY A C 1
ATOM 8308 O O . GLY A 1 958 ? 6.733 -14.673 34.050 1.00 43.26 1122 GLY A O 1
ATOM 8312 N N . GLU A 1 959 ? 7.220 -16.712 33.225 1.00 56.50 1123 GLU A N 1
ATOM 8313 C CA . GLU A 1 959 ? 5.847 -17.194 33.279 1.00 56.43 1123 GLU A CA 1
ATOM 8314 C C . GLU A 1 959 ? 5.282 -17.056 34.687 1.00 63.34 1123 GLU A C 1
ATOM 8315 O O . GLU A 1 959 ? 4.152 -16.605 34.865 1.00 63.42 1123 GLU A O 1
ATOM 8327 N N . THR A 1 960 ? 6.077 -17.435 35.684 1.00 51.23 1124 THR A N 1
ATOM 8328 C CA . THR A 1 960 ? 5.657 -17.318 37.075 1.00 54.94 1124 THR A CA 1
ATOM 8329 C C . THR A 1 960 ? 5.274 -15.883 37.412 1.00 50.91 1124 THR A C 1
ATOM 8330 O O . THR A 1 960 ? 4.300 -15.647 38.121 1.00 49.39 1124 THR A O 1
ATOM 8341 N N . SER A 1 961 ? 6.036 -14.926 36.893 1.00 52.51 1125 SER A N 1
ATOM 8342 C CA . SER A 1 961 ? 5.755 -13.517 37.143 1.00 54.35 1125 SER A CA 1
ATOM 8343 C C . SER A 1 961 ? 4.418 -13.121 36.527 1.00 47.84 1125 SER A C 1
ATOM 8344 O O . SER A 1 961 ? 3.626 -12.408 37.143 1.00 44.12 1125 SER A O 1
ATOM 8352 N N . ARG A 1 962 ? 4.171 -13.596 35.311 1.00 45.04 1126 ARG A N 1
ATOM 8353 C CA . ARG A 1 962 ? 2.938 -13.272 34.604 1.00 56.16 1126 ARG A CA 1
ATOM 8354 C C . ARG A 1 962 ? 1.737 -13.898 35.307 1.00 54.04 1126 ARG A C 1
ATOM 8355 O O . ARG A 1 962 ? 0.675 -13.283 35.398 1.00 67.90 1126 ARG A O 1
ATOM 8376 N N . LYS A 1 963 ? 1.911 -15.117 35.811 1.00 57.69 1127 LYS A N 1
ATOM 8377 C CA . LYS A 1 963 ? 0.838 -15.811 36.519 1.00 50.61 1127 LYS A CA 1
ATOM 8378 C C . LYS A 1 963 ? 0.485 -15.102 37.824 1.00 57.55 1127 LYS A C 1
ATOM 8379 O O . LYS A 1 963 ? -0.689 -14.994 38.179 1.00 78.84 1127 LYS A O 1
ATOM 8398 N N . GLU A 1 964 ? 1.500 -14.622 38.537 1.00 49.11 1128 GLU A N 1
ATOM 8399 C CA . GLU A 1 964 ? 1.285 -13.915 39.797 1.00 59.39 1128 GLU A CA 1
ATOM 8400 C C . GLU A 1 964 ? 0.420 -12.679 39.578 1.00 58.53 1128 GLU A C 1
ATOM 8401 O O . GLU A 1 964 ? -0.658 -12.553 40.159 1.00 81.88 1128 GLU A O 1
ATOM 8413 N N . GLY A 1 965 ? 0.901 -11.770 38.738 1.00 53.44 1129 GLY A N 1
ATOM 8414 C CA . GLY A 1 965 ? 0.111 -10.628 38.317 1.00 62.51 1129 GLY A CA 1
ATOM 8415 C C . GLY A 1 965 ? 0.235 -9.410 39.211 1.00 64.20 1129 GLY A C 1
ATOM 8416 O O . GLY A 1 965 ? 1.302 -9.126 39.755 1.00 60.12 1129 GLY A O 1
ATOM 8420 N N . GLY A 1 966 ? -0.876 -8.694 39.359 1.00 59.39 1130 GLY A N 1
ATOM 8421 C CA . GLY A 1 966 ? -0.901 -7.420 40.055 1.00 50.01 1130 GLY A CA 1
ATOM 8422 C C . GLY A 1 966 ? -0.421 -7.461 41.492 1.00 51.41 1130 GLY A C 1
ATOM 8423 O O . GLY A 1 966 ? -0.658 -8.427 42.218 1.00 60.26 1130 GLY A O 1
ATOM 8427 N N . LYS A 1 967 ? 0.257 -6.392 41.896 1.00 62.00 1131 LYS A N 1
ATOM 8428 C CA . LYS A 1 967 ? 0.718 -6.224 43.269 1.00 59.50 1131 LYS A CA 1
ATOM 8429 C C . LYS A 1 967 ? -0.305 -5.414 44.063 1.00 57.76 1131 LYS A C 1
ATOM 8430 O O . LYS A 1 967 ? -0.568 -4.256 43.741 1.00 62.78 1131 LYS A O 1
ATOM 8449 N N . ILE A 1 968 ? -0.881 -6.031 45.091 1.00 58.39 1132 ILE A N 1
ATOM 8450 C CA . ILE A 1 968 ? -1.965 -5.422 45.865 1.00 67.58 1132 ILE A CA 1
ATOM 8451 C C . ILE A 1 968 ? -1.629 -4.032 46.412 1.00 54.65 1132 ILE A C 1
ATOM 8452 O O . ILE A 1 968 ? -2.490 -3.154 46.451 1.00 77.75 1132 ILE A O 1
ATOM 8468 N N . PHE A 1 969 ? -0.393 -3.850 46.864 1.00 60.48 1133 PHE A N 1
ATOM 8469 C CA . PHE A 1 969 ? 0.064 -2.551 47.346 1.00 62.82 1133 PHE A CA 1
ATOM 8470 C C . PHE A 1 969 ? 0.866 -1.814 46.272 1.00 52.59 1133 PHE A C 1
ATOM 8471 O O . PHE A 1 969 ? 1.590 -0.863 46.572 1.00 44.54 1133 PHE A O 1
ATOM 8488 N N . GLY A 1 970 ? 0.720 -2.251 45.021 1.00 48.38 1134 GLY A N 1
ATOM 8489 C CA . GLY A 1 970 ? 1.408 -1.631 43.901 1.00 55.85 1134 GLY A CA 1
ATOM 8490 C C . GLY A 1 970 ? 2.904 -1.547 44.119 1.00 60.20 1134 GLY A C 1
ATOM 8491 O O . GLY A 1 970 ? 3.578 -2.561 44.289 1.00 65.09 1134 GLY A O 1
ATOM 8495 N N . SER A 1 971 ? 3.421 -0.323 44.131 1.00 55.02 1135 SER A N 1
ATOM 8496 C CA . SER A 1 971 ? 4.845 -0.091 44.328 1.00 49.73 1135 SER A CA 1
ATOM 8497 C C . SER A 1 971 ? 5.234 -0.191 45.803 1.00 51.36 1135 SER A C 1
ATOM 8498 O O . SER A 1 971 ? 6.384 0.051 46.168 1.00 51.31 1135 SER A O 1
ATOM 8506 N N . GLY A 1 972 ? 4.275 -0.557 46.647 1.00 57.65 1136 GLY A N 1
ATOM 8507 C CA . GLY A 1 972 ? 4.505 -0.621 48.079 1.00 61.88 1136 GLY A CA 1
ATOM 8508 C C . GLY A 1 972 ? 5.197 -1.896 48.522 1.00 70.44 1136 GLY A C 1
ATOM 8509 O O . GLY A 1 972 ? 6.041 -1.870 49.418 1.00 62.60 1136 GLY A O 1
ATOM 8513 N N . SER A 1 973 ? 4.837 -3.013 47.896 1.00 56.72 1137 SER A N 1
ATOM 8514 C CA . SER A 1 973 ? 5.382 -4.311 48.277 1.00 57.25 1137 SER A CA 1
ATOM 8515 C C . SER A 1 973 ? 5.477 -5.262 47.092 1.00 63.39 1137 SER A C 1
ATOM 8516 O O . SER A 1 973 ? 4.619 -5.265 46.207 1.00 65.29 1137 SER A O 1
ATOM 8524 N N . ARG A 1 974 ? 6.526 -6.078 47.100 1.00 62.66 1138 ARG A N 1
ATOM 8525 C CA . ARG A 1 974 ? 6.799 -7.017 46.020 1.00 62.19 1138 ARG A CA 1
ATOM 8526 C C . ARG A 1 974 ? 6.433 -8.443 46.424 1.00 67.91 1138 ARG A C 1
ATOM 8527 O O . ARG A 1 974 ? 6.425 -9.350 45.591 1.00 66.39 1138 ARG A O 1
ATOM 8548 N N . THR A 1 975 ? 6.129 -8.632 47.704 1.00 51.13 1139 THR A N 1
ATOM 8549 C CA . THR A 1 975 ? 5.879 -9.962 48.249 1.00 51.92 1139 THR A CA 1
ATOM 8550 C C . THR A 1 975 ? 4.516 -10.513 47.856 1.00 49.17 1139 THR A C 1
ATOM 8551 O O . THR A 1 975 ? 3.611 -9.763 47.493 1.00 60.18 1139 THR A O 1
ATOM 8562 N N . SER A 1 976 ? 4.377 -11.832 47.934 1.00 57.00 1140 SER A N 1
ATOM 8563 C CA . SER A 1 976 ? 3.077 -12.464 47.786 1.00 53.94 1140 SER A CA 1
ATOM 8564 C C . SER A 1 976 ? 2.167 -11.946 48.892 1.00 61.02 1140 SER A C 1
ATOM 8565 O O . SER A 1 976 ? 2.572 -11.900 50.054 1.00 49.71 1140 SER A O 1
ATOM 8573 N N . ILE A 1 977 ? 0.952 -11.543 48.530 1.00 68.10 1141 ILE A N 1
ATOM 8574 C CA . ILE A 1 977 ? -0.006 -11.015 49.497 1.00 66.03 1141 ILE A CA 1
ATOM 8575 C C . ILE A 1 977 ? -1.157 -11.993 49.712 1.00 64.63 1141 ILE A C 1
ATOM 8576 O O . ILE A 1 977 ? -1.591 -12.676 48.783 1.00 63.38 1141 ILE A O 1
ATOM 8592 N N . ALA A 1 978 ? -1.648 -12.048 50.945 1.00 68.59 1142 ALA A N 1
ATOM 8593 C CA . ALA A 1 978 ? -2.769 -12.910 51.284 1.00 63.84 1142 ALA A CA 1
ATOM 8594 C C . ALA A 1 978 ? -3.548 -12.329 52.452 1.00 63.60 1142 ALA A C 1
ATOM 8595 O O . ALA A 1 978 ? -2.965 -11.756 53.374 1.00 60.05 1142 ALA A O 1
ATOM 8602 N N . ILE A 1 979 ? -4.867 -12.471 52.400 1.00 66.27 1143 ILE A N 1
ATOM 8603 C CA . ILE A 1 979 ? -5.717 -12.084 53.514 1.00 67.29 1143 ILE A CA 1
ATOM 8604 C C . ILE A 1 979 ? -6.008 -13.309 54.367 1.00 58.48 1143 ILE A C 1
ATOM 8605 O O . ILE A 1 979 ? -6.480 -14.331 53.864 1.00 49.71 1143 ILE A O 1
ATOM 8621 N N . SER A 1 980 ? -5.716 -13.192 55.657 1.00 61.86 1144 SER A N 1
ATOM 8622 C CA . SER A 1 980 ? -5.938 -14.274 56.602 1.00 67.34 1144 SER A CA 1
ATOM 8623 C C . SER A 1 980 ? -6.916 -13.860 57.682 1.00 68.98 1144 SER A C 1
ATOM 8624 O O . SER A 1 980 ? -6.706 -12.853 58.362 1.00 70.18 1144 SER A O 1
ATOM 8632 N N . ILE A 1 981 ? -7.983 -14.637 57.835 1.00 62.75 1145 ILE A N 1
ATOM 8633 C CA . ILE A 1 981 ? -8.894 -14.453 58.955 1.00 81.07 1145 ILE A CA 1
ATOM 8634 C C . ILE A 1 981 ? -8.902 -15.717 59.808 1.00 74.73 1145 ILE A C 1
ATOM 8635 O O . ILE A 1 981 ? -9.414 -16.763 59.405 1.00 67.34 1145 ILE A O 1
ATOM 8651 N N . LEU A 1 982 ? -8.306 -15.603 60.990 1.00 83.02 1146 LEU A N 1
ATOM 8652 C CA . LEU A 1 982 ? -8.125 -16.735 61.887 1.00 85.95 1146 LEU A CA 1
ATOM 8653 C C . LEU A 1 982 ? -9.164 -16.708 63.003 1.00 88.08 1146 LEU A C 1
ATOM 8654 O O . LEU A 1 982 ? -9.155 -15.814 63.850 1.00 87.72 1146 LEU A O 1
ATOM 8670 N N . VAL A 1 983 ? -10.055 -17.696 62.993 1.00 83.42 1147 VAL A N 1
ATOM 8671 C CA . VAL A 1 983 ? -11.148 -17.776 63.959 1.00 84.26 1147 VAL A CA 1
ATOM 8672 C C . VAL A 1 983 ? -10.774 -18.661 65.145 1.00 75.19 1147 VAL A C 1
ATOM 8673 O O . VAL A 1 983 ? -10.368 -19.811 64.969 1.00 74.83 1147 VAL A O 1
ATOM 8686 N N . LYS A 1 984 ? -10.931 -18.118 66.350 1.00 88.06 1148 LYS A N 1
ATOM 8687 C CA . LYS A 1 984 ? -10.605 -18.840 67.574 1.00 93.87 1148 LYS A CA 1
ATOM 8688 C C . LYS A 1 984 ? -11.825 -18.961 68.480 1.00 99.69 1148 LYS A C 1
ATOM 8689 O O . LYS A 1 984 ? -12.334 -17.964 68.995 1.00 96.53 1148 LYS A O 1
ATOM 8708 N N . ASP A 1 985 ? -12.287 -20.193 68.659 1.00 97.96 1149 ASP A N 1
ATOM 8709 C CA . ASP A 1 985 ? -13.379 -20.500 69.574 1.00 99.47 1149 ASP A CA 1
ATOM 8710 C C . ASP A 1 985 ? -13.013 -21.748 70.369 1.00 103.53 1149 ASP A C 1
ATOM 8711 O O . ASP A 1 985 ? -11.902 -22.264 70.238 1.00 103.02 1149 ASP A O 1
ATOM 8720 N N . ASP A 1 986 ? -13.934 -22.222 71.202 1.00 107.21 1150 ASP A N 1
ATOM 8721 C CA . ASP A 1 986 ? -13.765 -23.514 71.855 1.00 105.74 1150 ASP A CA 1
ATOM 8722 C C . ASP A 1 986 ? -14.462 -24.566 70.999 1.00 108.37 1150 ASP A C 1
ATOM 8723 O O . ASP A 1 986 ? -15.669 -24.503 70.767 1.00 117.99 1150 ASP A O 1
ATOM 8732 N N . SER A 1 987 ? -13.685 -25.518 70.498 1.00 98.67 1151 SER A N 1
ATOM 8733 C CA . SER A 1 987 ? -14.219 -26.542 69.612 1.00 99.93 1151 SER A CA 1
ATOM 8734 C C . SER A 1 987 ? -13.213 -27.664 69.407 1.00 107.59 1151 SER A C 1
ATOM 8735 O O . SER A 1 987 ? -12.015 -27.488 69.633 1.00 103.95 1151 SER A O 1
ATOM 8743 N N . ASP A 1 988 ? -13.715 -28.817 68.978 1.00 112.99 1152 ASP A N 1
ATOM 8744 C CA . ASP A 1 988 ? -12.867 -29.932 68.579 1.00 116.91 1152 ASP A CA 1
ATOM 8745 C C . ASP A 1 988 ? -12.737 -29.938 67.056 1.00 119.83 1152 ASP A C 1
ATOM 8746 O O . ASP A 1 988 ? -12.202 -30.880 66.467 1.00 116.83 1152 ASP A O 1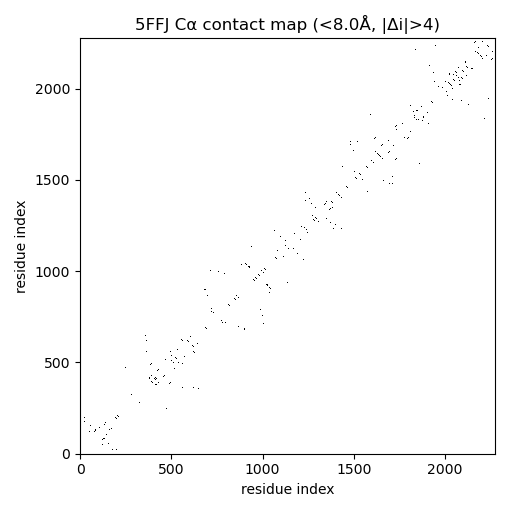
ATOM 8755 N N . ASN A 1 989 ? -13.230 -28.872 66.428 1.00 112.80 1153 ASN A N 1
ATOM 8756 C CA . ASN A 1 989 ? -13.254 -28.760 64.974 1.00 106.47 1153 ASN A CA 1
ATOM 8757 C C . ASN A 1 989 ? -12.070 -27.941 64.464 1.00 101.59 1153 ASN A C 1
ATOM 8758 O O . ASN A 1 989 ? -11.827 -26.826 64.931 1.00 94.01 1153 ASN A O 1
ATOM 8769 N N . HIS A 1 990 ? -11.337 -28.510 63.511 1.00 101.71 1154 HIS A N 1
ATOM 8770 C CA . HIS A 1 990 ? -10.184 -27.852 62.903 1.00 86.86 1154 HIS A CA 1
ATOM 8771 C C . HIS A 1 990 ? -10.216 -28.033 61.392 1.00 90.98 1154 HIS A C 1
ATOM 8772 O O . HIS A 1 990 ? -10.093 -29.154 60.899 1.00 99.89 1154 HIS A O 1
ATOM 8786 N N . GLU A 1 991 ? -10.379 -26.935 60.659 1.00 89.89 1155 GLU A N 1
ATOM 8787 C CA . GLU A 1 991 ? -10.408 -27.000 59.202 1.00 94.62 1155 GLU A CA 1
ATOM 8788 C C . GLU A 1 991 ? -9.885 -25.729 58.538 1.00 87.60 1155 GLU A C 1
ATOM 8789 O O . GLU A 1 991 ? -10.070 -24.618 59.042 1.00 74.12 1155 GLU A O 1
ATOM 8801 N N . VAL A 1 992 ? -9.234 -25.920 57.393 1.00 85.12 1156 VAL A N 1
ATOM 8802 C CA . VAL A 1 992 ? -8.673 -24.830 56.607 1.00 80.17 1156 VAL A CA 1
ATOM 8803 C C . VAL A 1 992 ? -9.580 -24.527 55.418 1.00 78.68 1156 VAL A C 1
ATOM 8804 O O . VAL A 1 992 ? -10.135 -25.441 54.804 1.00 73.96 1156 VAL A O 1
ATOM 8817 N N . HIS A 1 993 ? -9.724 -23.244 55.102 1.00 63.04 1157 HIS A N 1
ATOM 8818 C CA . HIS A 1 993 ? -10.494 -22.808 53.943 1.00 84.84 1157 HIS A CA 1
ATOM 8819 C C . HIS A 1 993 ? -9.615 -21.924 53.066 1.00 78.80 1157 HIS A C 1
ATOM 8820 O O . HIS A 1 993 ? -9.188 -20.851 53.487 1.00 76.95 1157 HIS A O 1
ATOM 8834 N N . TYR A 1 994 ? -9.339 -22.383 51.848 1.00 73.83 1158 TYR A N 1
ATOM 8835 C CA . TYR A 1 994 ? -8.360 -21.727 50.991 1.00 77.05 1158 TYR A CA 1
ATOM 8836 C C . TYR A 1 994 ? -8.922 -21.392 49.617 1.00 68.88 1158 TYR A C 1
ATOM 8837 O O . TYR A 1 994 ? -9.705 -22.155 49.047 1.00 75.60 1158 TYR A O 1
ATOM 8855 N N . HIS A 1 995 ? -8.514 -20.240 49.093 1.00 60.42 1159 HIS A N 1
ATOM 8856 C CA . HIS A 1 995 ? -8.872 -19.848 47.739 1.00 70.02 1159 HIS A CA 1
ATOM 8857 C C . HIS A 1 995 ? -7.738 -19.081 47.067 1.00 69.14 1159 HIS A C 1
ATOM 8858 O O . HIS A 1 995 ? -7.222 -18.103 47.612 1.00 58.93 1159 HIS A O 1
ATOM 8872 N N . ASP A 1 996 ? -7.353 -19.545 45.883 1.00 67.65 1160 ASP A N 1
ATOM 8873 C CA . ASP A 1 996 ? -6.406 -18.831 45.037 1.00 60.77 1160 ASP A CA 1
ATOM 8874 C C . ASP A 1 996 ? -7.189 -17.854 44.169 1.00 64.97 1160 ASP A C 1
ATOM 8875 O O . ASP A 1 996 ? -8.109 -18.254 43.455 1.00 53.01 1160 ASP A O 1
ATOM 8884 N N . ILE A 1 997 ? -6.827 -16.576 44.230 1.00 62.95 1161 ILE A N 1
ATOM 8885 C CA . ILE A 1 997 ? -7.553 -15.545 43.492 1.00 63.60 1161 ILE A CA 1
ATOM 8886 C C . ILE A 1 997 ? -7.474 -15.767 41.982 1.00 62.31 1161 ILE A C 1
ATOM 8887 O O . ILE A 1 997 ? -8.243 -15.175 41.223 1.00 64.15 1161 ILE A O 1
ATOM 8903 N N . GLY A 1 998 ? -6.537 -16.611 41.558 1.00 70.72 1162 GLY A N 1
ATOM 8904 C CA . GLY A 1 998 ? -6.392 -16.974 40.160 1.00 64.40 1162 GLY A CA 1
ATOM 8905 C C . GLY A 1 998 ? -5.177 -16.349 39.509 1.00 56.60 1162 GLY A C 1
ATOM 8906 O O . GLY A 1 998 ? -4.663 -15.328 39.970 1.00 59.82 1162 GLY A O 1
ATOM 8910 N N . ASP A 1 999 ? -4.720 -16.965 38.425 1.00 62.26 1163 ASP A N 1
ATOM 8911 C CA . ASP A 1 999 ? -3.555 -16.471 37.709 1.00 54.93 1163 ASP A CA 1
ATOM 8912 C C . ASP A 1 999 ? -3.887 -15.192 36.928 1.00 60.95 1163 ASP A C 1
ATOM 8913 O O . ASP A 1 999 ? -5.052 -14.903 36.651 1.00 73.34 1163 ASP A O 1
ATOM 8922 N N . TYR A 1 1000 ? -2.846 -14.407 36.650 1.00 66.88 1164 TYR A N 1
ATOM 8923 C CA . TYR A 1 1000 ? -2.835 -13.365 35.610 1.00 67.19 1164 TYR A CA 1
ATOM 8924 C C . TYR A 1 1000 ? -3.674 -12.114 35.883 1.00 71.41 1164 TYR A C 1
ATOM 8925 O O . TYR A 1 1000 ? -3.691 -11.198 35.061 1.00 72.55 1164 TYR A O 1
ATOM 8943 N N . LEU A 1 1001 ? -4.348 -12.047 37.025 1.00 60.49 1165 LEU A N 1
ATOM 8944 C CA . LEU A 1 1001 ? -5.225 -10.912 37.296 1.00 55.29 1165 LEU A CA 1
ATOM 8945 C C . LEU A 1 1001 ? -4.435 -9.629 37.538 1.00 70.24 1165 LEU A C 1
ATOM 8946 O O . LEU A 1 1001 ? -3.402 -9.639 38.210 1.00 69.12 1165 LEU A O 1
ATOM 8962 N N . THR A 1 1002 ? -4.924 -8.528 36.973 1.00 75.92 1166 THR A N 1
ATOM 8963 C CA . THR A 1 1002 ? -4.320 -7.219 37.193 1.00 69.81 1166 THR A CA 1
ATOM 8964 C C . THR A 1 1002 ? -4.540 -6.772 38.632 1.00 60.77 1166 THR A C 1
ATOM 8965 O O . THR A 1 1002 ? -5.336 -7.364 39.360 1.00 67.58 1166 THR A O 1
ATOM 8976 N N . ARG A 1 1003 ? -3.826 -5.723 39.028 1.00 65.55 1167 ARG A N 1
ATOM 8977 C CA . ARG A 1 1003 ? -3.940 -5.165 40.369 1.00 73.90 1167 ARG A CA 1
ATOM 8978 C C . ARG A 1 1003 ? -5.385 -4.797 40.688 1.00 83.66 1167 ARG A C 1
ATOM 8979 O O . ARG A 1 1003 ? -5.879 -5.097 41.773 1.00 80.46 1167 ARG A O 1
ATOM 9000 N N . ASP A 1 1004 ? -6.062 -4.162 39.735 1.00 95.13 1168 ASP A N 1
ATOM 9001 C CA . ASP A 1 1004 ? -7.431 -3.704 39.957 1.00 90.85 1168 ASP A CA 1
ATOM 9002 C C . ASP A 1 1004 ? -8.464 -4.770 39.571 1.00 83.09 1168 ASP A C 1
ATOM 9003 O O . ASP A 1 1004 ? -9.625 -4.673 39.966 1.00 82.18 1168 ASP A O 1
ATOM 9012 N N . ASP A 1 1005 ? -8.050 -5.787 38.817 1.00 77.46 1169 ASP A N 1
ATOM 9013 C CA . ASP A 1 1005 ? -8.912 -6.946 38.589 1.00 68.83 1169 ASP A CA 1
ATOM 9014 C C . ASP A 1 1005 ? -9.128 -7.643 39.923 1.00 77.02 1169 ASP A C 1
ATOM 9015 O O . ASP A 1 1005 ? -10.221 -8.121 40.221 1.00 71.57 1169 ASP A O 1
ATOM 9024 N N . LYS A 1 1006 ? -8.066 -7.694 40.721 1.00 86.91 1170 LYS A N 1
ATOM 9025 C CA . LYS A 1 1006 ? -8.118 -8.297 42.045 1.00 77.07 1170 LYS A CA 1
ATOM 9026 C C . LYS A 1 1006 ? -8.947 -7.439 42.997 1.00 82.69 1170 LYS A C 1
ATOM 9027 O O . LYS A 1 1006 ? -9.649 -7.962 43.863 1.00 84.21 1170 LYS A O 1
ATOM 9046 N N . LEU A 1 1007 ? -8.867 -6.122 42.829 1.00 78.40 1171 LEU A N 1
ATOM 9047 C CA . LEU A 1 1007 ? -9.633 -5.197 43.660 1.00 68.72 1171 LEU A CA 1
ATOM 9048 C C . LEU A 1 1007 ? -11.089 -5.136 43.211 1.00 83.61 1171 LEU A C 1
ATOM 9049 O O . LEU A 1 1007 ? -11.986 -4.918 44.025 1.00 86.34 1171 LEU A O 1
ATOM 9065 N N . ASP A 1 1008 ? -11.318 -5.321 41.913 1.00 86.91 1172 ASP A N 1
ATOM 9066 C CA . ASP A 1 1008 ? -12.675 -5.406 41.385 1.00 82.04 1172 ASP A CA 1
ATOM 9067 C C . ASP A 1 1008 ? -13.438 -6.527 42.085 1.00 84.77 1172 ASP A C 1
ATOM 9068 O O . ASP A 1 1008 ? -14.648 -6.437 42.276 1.00 95.02 1172 ASP A O 1
ATOM 9077 N N . ILE A 1 1009 ? -12.717 -7.575 42.472 1.00 87.19 1173 ILE A N 1
ATOM 9078 C CA . ILE A 1 1009 ? -13.312 -8.709 43.170 1.00 82.98 1173 ILE A CA 1
ATOM 9079 C C . ILE A 1 1009 ? -13.547 -8.385 44.645 1.00 85.00 1173 ILE A C 1
ATOM 9080 O O . ILE A 1 1009 ? -14.465 -8.919 45.266 1.00 91.04 1173 ILE A O 1
ATOM 9096 N N . LEU A 1 1010 ? -12.713 -7.509 45.198 1.00 77.80 1174 LEU A N 1
ATOM 9097 C CA . LEU A 1 1010 ? -12.812 -7.131 46.606 1.00 88.38 1174 LEU A CA 1
ATOM 9098 C C . LEU A 1 1010 ? -13.915 -6.102 46.832 1.00 92.97 1174 LEU A C 1
ATOM 9099 O O . LEU A 1 1010 ? -14.523 -6.052 47.903 1.00 82.89 1174 LEU A O 1
ATOM 9115 N N . ARG A 1 1011 ? -14.159 -5.271 45.825 1.00 92.95 1175 ARG A N 1
ATOM 9116 C CA . ARG A 1 1011 ? -15.309 -4.379 45.837 1.00 91.47 1175 ARG A CA 1
ATOM 9117 C C . ARG A 1 1011 ? -16.583 -5.181 45.564 1.00 93.91 1175 ARG A C 1
ATOM 9118 O O . ARG A 1 1011 ? -17.633 -4.926 46.158 1.00 90.53 1175 ARG A O 1
ATOM 9139 N N . ASP A 1 1012 ? -16.473 -6.159 44.667 1.00 93.01 1176 ASP A N 1
ATOM 9140 C CA . ASP A 1 1012 ? -17.600 -7.000 44.266 1.00 91.99 1176 ASP A CA 1
ATOM 9141 C C . ASP A 1 1012 ? -18.019 -7.913 45.420 1.00 83.34 1176 ASP A C 1
ATOM 9142 O O . ASP A 1 1012 ? -19.183 -7.921 45.829 1.00 112.57 1176 ASP A O 1
ATOM 9151 N N . LYS A 1 1013 ? -17.058 -8.671 45.943 1.00 96.50 1177 LYS A N 1
ATOM 9152 C CA . LYS A 1 1013 ? -17.276 -9.514 47.117 1.00 92.67 1177 LYS A CA 1
ATOM 9153 C C . LYS A 1 1013 ? -16.696 -8.822 48.341 1.00 94.89 1177 LYS A C 1
ATOM 9154 O O . LYS A 1 1013 ? -15.477 -8.726 48.497 1.00 102.23 1177 LYS A O 1
ATOM 9173 N N . GLU A 1 1014 ? -17.579 -8.343 49.208 1.00 88.05 1178 GLU A N 1
ATOM 9174 C CA . GLU A 1 1014 ? -17.171 -7.558 50.363 1.00 83.85 1178 GLU A CA 1
ATOM 9175 C C . GLU A 1 1014 ? -16.757 -8.454 51.523 1.00 79.87 1178 GLU A C 1
ATOM 9176 O O . GLU A 1 1014 ? -16.136 -7.990 52.475 1.00 81.68 1178 GLU A O 1
ATOM 9188 N N . SER A 1 1015 ? -17.090 -9.740 51.439 1.00 68.19 1179 SER A N 1
ATOM 9189 C CA . SER A 1 1015 ? -16.880 -10.648 52.563 1.00 85.67 1179 SER A CA 1
ATOM 9190 C C . SER A 1 1015 ? -16.479 -12.064 52.151 1.00 85.48 1179 SER A C 1
ATOM 9191 O O . SER A 1 1015 ? -16.596 -12.453 50.989 1.00 91.12 1179 SER A O 1
ATOM 9199 N N . ILE A 1 1016 ? -16.004 -12.820 53.137 1.00 78.78 1180 ILE A N 1
ATOM 9200 C CA . ILE A 1 1016 ? -15.587 -14.208 52.953 1.00 86.69 1180 ILE A CA 1
ATOM 9201 C C . ILE A 1 1016 ? -16.766 -15.177 52.880 1.00 90.38 1180 ILE A C 1
ATOM 9202 O O . ILE A 1 1016 ? -16.578 -16.379 52.696 1.00 91.49 1180 ILE A O 1
ATOM 9218 N N . LEU A 1 1017 ? -17.979 -14.654 53.023 1.00 100.52 1181 LEU A N 1
ATOM 9219 C CA . LEU A 1 1017 ? -19.181 -15.468 52.878 1.00 97.51 1181 LEU A CA 1
ATOM 9220 C C . LEU A 1 1017 ? -19.438 -15.792 51.409 1.00 97.39 1181 LEU A C 1
ATOM 9221 O O . LEU A 1 1017 ? -20.032 -16.821 51.085 1.00 97.82 1181 LEU A O 1
ATOM 9237 N N . ASN A 1 1018 ? -18.974 -14.912 50.526 1.00 100.55 1182 ASN A N 1
ATOM 9238 C CA . ASN A 1 1018 ? -19.282 -15.006 49.102 1.00 101.07 1182 ASN A CA 1
ATOM 9239 C C . ASN A 1 1018 ? -18.187 -15.677 48.270 1.00 92.38 1182 ASN A C 1
ATOM 9240 O O . ASN A 1 1018 ? -18.312 -15.786 47.049 1.00 89.00 1182 ASN A O 1
ATOM 9251 N N . ILE A 1 1019 ? -17.125 -16.134 48.928 1.00 91.32 1183 ILE A N 1
ATOM 9252 C CA . ILE A 1 1019 ? -16.034 -16.819 48.239 1.00 92.49 1183 ILE A CA 1
ATOM 9253 C C . ILE A 1 1019 ? -16.264 -18.327 48.199 1.00 96.83 1183 ILE A C 1
ATOM 9254 O O . ILE A 1 1019 ? -16.674 -18.928 49.192 1.00 98.06 1183 ILE A O 1
ATOM 9270 N N . ASP A 1 1020 ? -15.993 -18.930 47.045 1.00 89.34 1184 ASP A N 1
ATOM 9271 C CA . ASP A 1 1020 ? -16.008 -20.381 46.921 1.00 94.44 1184 ASP A CA 1
ATOM 9272 C C . ASP A 1 1020 ? -14.733 -20.943 47.541 1.00 93.32 1184 ASP A C 1
ATOM 9273 O O . ASP A 1 1020 ? -13.663 -20.896 46.933 1.00 92.77 1184 ASP A O 1
ATOM 9282 N N . TRP A 1 1021 ? -14.854 -21.473 48.754 1.00 92.93 1185 TRP A N 1
ATOM 9283 C CA . TRP A 1 1021 ? -13.705 -22.006 49.477 1.00 83.02 1185 TRP A CA 1
ATOM 9284 C C . TRP A 1 1021 ? -13.425 -23.454 49.103 1.00 80.07 1185 TRP A C 1
ATOM 9285 O O . TRP A 1 1021 ? -14.332 -24.194 48.721 1.00 69.98 1185 TRP A O 1
ATOM 9306 N N . GLU A 1 1022 ? -12.158 -23.844 49.215 1.00 84.68 1186 GLU A N 1
ATOM 9307 C CA . GLU A 1 1022 ? -11.764 -25.239 49.072 1.00 85.61 1186 GLU A CA 1
ATOM 9308 C C . GLU A 1 1022 ? -11.396 -25.799 50.438 1.00 80.71 1186 GLU A C 1
ATOM 9309 O O . GLU A 1 1022 ? -10.573 -25.226 51.153 1.00 78.35 1186 GLU A O 1
ATOM 9321 N N . ASN A 1 1023 ? -12.015 -26.916 50.801 1.00 90.14 1187 ASN A N 1
ATOM 9322 C CA . ASN A 1 1023 ? -11.699 -27.581 52.056 1.00 84.63 1187 ASN A CA 1
ATOM 9323 C C . ASN A 1 1023 ? -10.351 -28.285 51.950 1.00 71.57 1187 ASN A C 1
ATOM 9324 O O . ASN A 1 1023 ? -10.151 -29.120 51.067 1.00 80.07 1187 ASN A O 1
ATOM 9335 N N . ILE A 1 1024 ? -9.433 -27.939 52.848 1.00 71.49 1188 ILE A N 1
ATOM 9336 C CA . ILE A 1 1024 ? -8.074 -28.470 52.811 1.00 73.53 1188 ILE A CA 1
ATOM 9337 C C . ILE A 1 1024 ? -7.748 -29.281 54.060 1.00 63.03 1188 ILE A C 1
ATOM 9338 O O . ILE A 1 1024 ? -7.901 -28.802 55.185 1.00 68.93 1188 ILE A O 1
ATOM 9354 N N . SER A 1 1025 ? -7.289 -30.508 53.841 1.00 70.58 1189 SER A N 1
ATOM 9355 C CA . SER A 1 1025 ? -6.812 -31.369 54.914 1.00 71.91 1189 SER A CA 1
ATOM 9356 C C . SER A 1 1025 ? -5.289 -31.470 54.848 1.00 65.16 1189 SER A C 1
ATOM 9357 O O . SER A 1 1025 ? -4.764 -32.218 54.022 1.00 64.17 1189 SER A O 1
ATOM 9365 N N . PRO A 1 1026 ? -4.574 -30.710 55.701 1.00 53.11 1190 PRO A N 1
ATOM 9366 C CA . PRO A 1 1026 ? -3.105 -30.758 55.672 1.00 52.99 1190 PRO A CA 1
ATOM 9367 C C . PRO A 1 1026 ? -2.530 -32.171 55.789 1.00 43.91 1190 PRO A C 1
ATOM 9368 O O . PRO A 1 1026 ? -3.109 -33.017 56.469 1.00 55.08 1190 PRO A O 1
ATOM 9379 N N . ASP A 1 1027 ? -1.399 -32.405 55.129 1.00 60.66 1191 ASP A N 1
ATOM 9380 C CA . ASP A 1 1027 ? -0.795 -33.733 55.059 1.00 58.35 1191 ASP A CA 1
ATOM 9381 C C . ASP A 1 1027 ? 0.275 -33.931 56.134 1.00 49.81 1191 ASP A C 1
ATOM 9382 O O . ASP A 1 1027 ? 0.431 -33.096 57.028 1.00 46.96 1191 ASP A O 1
ATOM 9391 N N . GLU A 1 1028 ? 0.999 -35.044 56.043 1.00 54.33 1192 GLU A N 1
ATOM 9392 C CA . GLU A 1 1028 ? 2.070 -35.362 56.984 1.00 61.85 1192 GLU A CA 1
ATOM 9393 C C . GLU A 1 1028 ? 3.114 -34.253 57.042 1.00 57.74 1192 GLU A C 1
ATOM 9394 O O . GLU A 1 1028 ? 3.662 -33.958 58.104 1.00 74.22 1192 GLU A O 1
ATOM 9406 N N . ASN A 1 1029 ? 3.383 -33.645 55.891 1.00 63.04 1193 ASN A N 1
ATOM 9407 C CA . ASN A 1 1029 ? 4.369 -32.575 55.796 1.00 56.20 1193 ASN A CA 1
ATOM 9408 C C . ASN A 1 1029 ? 3.794 -31.221 56.210 1.00 53.99 1193 ASN A C 1
ATOM 9409 O O . ASN A 1 1029 ? 4.457 -30.194 56.076 1.00 57.41 1193 ASN A O 1
ATOM 9420 N N . ASN A 1 1030 ? 2.559 -31.228 56.706 1.00 57.31 1194 ASN A N 1
ATOM 9421 C CA . ASN A 1 1030 ? 1.862 -30.002 57.093 1.00 58.28 1194 ASN A CA 1
ATOM 9422 C C . ASN A 1 1030 ? 1.736 -29.037 55.914 1.00 58.41 1194 ASN A C 1
ATOM 9423 O O . ASN A 1 1030 ? 1.744 -27.818 56.096 1.00 42.92 1194 ASN A O 1
ATOM 9434 N N . ASP A 1 1031 ? 1.631 -29.593 54.708 1.00 56.45 1195 ASP A N 1
ATOM 9435 C CA . ASP A 1 1031 ? 1.445 -28.795 53.501 1.00 59.59 1195 ASP A CA 1
ATOM 9436 C C . ASP A 1 1031 ? -0.038 -28.669 53.163 1.00 63.14 1195 ASP A C 1
ATOM 9437 O O . ASP A 1 1031 ? -0.759 -29.666 53.097 1.00 66.82 1195 ASP A O 1
ATOM 9446 N N . TRP A 1 1032 ? -0.485 -27.435 52.949 1.00 63.50 1196 TRP A N 1
ATOM 9447 C CA . TRP A 1 1032 ? -1.869 -27.166 52.578 1.00 61.91 1196 TRP A CA 1
ATOM 9448 C C . TRP A 1 1032 ? -2.080 -27.330 51.074 1.00 53.00 1196 TRP A C 1
ATOM 9449 O O . TRP A 1 1032 ? -3.041 -27.968 50.641 1.00 57.77 1196 TRP A O 1
ATOM 9470 N N . ILE A 1 1033 ? -1.176 -26.752 50.285 1.00 64.91 1197 ILE A N 1
ATOM 9471 C CA . ILE A 1 1033 ? -1.276 -26.798 48.828 1.00 47.57 1197 ILE A CA 1
ATOM 9472 C C . ILE A 1 1033 ? -0.016 -27.374 48.183 1.00 60.11 1197 ILE A C 1
ATOM 9473 O O . ILE A 1 1033 ? 1.049 -27.418 48.803 1.00 58.88 1197 ILE A O 1
ATOM 9489 N N . ASN A 1 1034 ? -0.154 -27.805 46.931 1.00 52.46 1198 ASN A N 1
ATOM 9490 C CA . ASN A 1 1034 ? 0.928 -28.456 46.205 1.00 54.21 1198 ASN A CA 1
ATOM 9491 C C . ASN A 1 1034 ? 1.447 -29.646 46.998 1.00 59.12 1198 ASN A C 1
ATOM 9492 O O . ASN A 1 1034 ? 2.652 -29.878 47.072 1.00 60.92 1198 ASN A O 1
ATOM 9503 N N . GLN A 1 1035 ? 0.521 -30.388 47.600 1.00 52.68 1199 GLN A N 1
ATOM 9504 C CA . GLN A 1 1035 ? 0.868 -31.537 48.427 1.00 56.82 1199 GLN A CA 1
ATOM 9505 C C . GLN A 1 1035 ? 1.602 -32.589 47.608 1.00 51.91 1199 GLN A C 1
ATOM 9506 O O . GLN A 1 1035 ? 1.396 -32.703 46.400 1.00 61.27 1199 GLN A O 1
ATOM 9520 N N . ARG A 1 1036 ? 2.454 -33.360 48.274 1.00 63.49 1200 ARG A N 1
ATOM 9521 C CA . ARG A 1 1036 ? 3.335 -34.292 47.583 1.00 51.27 1200 ARG A CA 1
ATOM 9522 C C . ARG A 1 1036 ? 2.715 -35.672 47.389 1.00 47.51 1200 ARG A C 1
ATOM 9523 O O . ARG A 1 1036 ? 1.623 -35.960 47.883 1.00 49.50 1200 ARG A O 1
ATOM 9544 N N . ASP A 1 1037 ? 3.439 -36.515 46.658 1.00 53.16 1201 ASP A N 1
ATOM 9545 C CA . ASP A 1 1037 ? 3.059 -37.903 46.428 1.00 61.04 1201 ASP A CA 1
ATOM 9546 C C . ASP A 1 1037 ? 3.814 -38.793 47.406 1.00 61.35 1201 ASP A C 1
ATOM 9547 O O . ASP A 1 1037 ? 5.043 -38.813 47.411 1.00 68.41 1201 ASP A O 1
ATOM 9556 N N . GLN A 1 1038 ? 3.081 -39.528 48.233 1.00 63.24 1202 GLN A N 1
ATOM 9557 C CA . GLN A 1 1038 ? 3.707 -40.370 49.244 1.00 68.11 1202 GLN A CA 1
ATOM 9558 C C . GLN A 1 1038 ? 4.307 -41.625 48.612 1.00 68.39 1202 GLN A C 1
ATOM 9559 O O . GLN A 1 1038 ? 5.104 -42.326 49.237 1.00 81.05 1202 GLN A O 1
ATOM 9573 N N . ASN A 1 1039 ? 3.923 -41.901 47.369 1.00 62.79 1203 ASN A N 1
ATOM 9574 C CA . ASN A 1 1039 ? 4.481 -43.026 46.628 1.00 61.70 1203 ASN A CA 1
ATOM 9575 C C . ASN A 1 1039 ? 5.860 -42.682 46.079 1.00 71.79 1203 ASN A C 1
ATOM 9576 O O . ASN A 1 1039 ? 6.695 -43.561 45.863 1.00 72.05 1203 ASN A O 1
ATOM 9587 N N . TYR A 1 1040 ? 6.083 -41.389 45.858 1.00 68.59 1204 TYR A N 1
ATOM 9588 C CA . TYR A 1 1040 ? 7.364 -40.871 45.385 1.00 62.15 1204 TYR A CA 1
ATOM 9589 C C . TYR A 1 1040 ? 8.504 -41.242 46.333 1.00 62.56 1204 TYR A C 1
ATOM 9590 O O . TYR A 1 1040 ? 9.665 -41.308 45.931 1.00 57.97 1204 TYR A O 1
ATOM 9608 N N . LEU A 1 1041 ? 8.158 -41.491 47.592 1.00 56.61 1205 LEU A N 1
ATOM 9609 C CA . LEU A 1 1041 ? 9.138 -41.835 48.616 1.00 52.70 1205 LEU A CA 1
ATOM 9610 C C . LEU A 1 1041 ? 9.769 -43.207 48.375 1.00 54.60 1205 LEU A C 1
ATOM 9611 O O . LEU A 1 1041 ? 10.867 -43.485 48.858 1.00 56.34 1205 LEU A O 1
ATOM 9627 N N . ASN A 1 1042 ? 9.073 -44.062 47.632 1.00 55.71 1206 ASN A N 1
ATOM 9628 C CA . ASN A 1 1042 ? 9.591 -45.388 47.310 1.00 55.51 1206 ASN A CA 1
ATOM 9629 C C . ASN A 1 1042 ? 10.803 -45.306 46.391 1.00 56.68 1206 ASN A C 1
ATOM 9630 O O . ASN A 1 1042 ? 11.582 -46.254 46.281 1.00 53.13 1206 ASN A O 1
ATOM 9641 N N . TYR A 1 1043 ? 10.956 -44.166 45.727 1.00 60.30 1207 TYR A N 1
ATOM 9642 C CA . TYR A 1 1043 ? 12.047 -43.975 44.783 1.00 61.97 1207 TYR A CA 1
ATOM 9643 C C . TYR A 1 1043 ? 13.367 -43.744 45.510 1.00 38.35 1207 TYR A C 1
ATOM 9644 O O . TYR A 1 1043 ? 13.409 -43.123 46.571 1.00 57.96 1207 TYR A O 1
ATOM 9662 N N . ARG A 1 1044 ? 14.441 -44.261 44.924 1.00 50.66 1208 ARG A N 1
ATOM 9663 C CA . ARG A 1 1044 ? 15.761 -44.242 45.547 1.00 51.07 1208 ARG A CA 1
ATOM 9664 C C . ARG A 1 1044 ? 16.204 -42.821 45.883 1.00 48.39 1208 ARG A C 1
ATOM 9665 O O . ARG A 1 1044 ? 16.199 -41.952 45.012 1.00 45.76 1208 ARG A O 1
ATOM 9686 N N . PRO A 1 1045 ? 16.587 -42.577 47.149 1.00 46.42 1209 PRO A N 1
ATOM 9687 C CA . PRO A 1 1045 ? 17.025 -41.230 47.525 1.00 52.21 1209 PRO A CA 1
ATOM 9688 C C . PRO A 1 1045 ? 18.310 -40.835 46.813 1.00 43.90 1209 PRO A C 1
ATOM 9689 O O . PRO A 1 1045 ? 19.101 -41.699 46.443 1.00 40.67 1209 PRO A O 1
ATOM 9700 N N . LEU A 1 1046 ? 18.513 -39.536 46.633 1.00 47.11 1210 LEU A N 1
ATOM 9701 C CA . LEU A 1 1046 ? 19.655 -39.045 45.875 1.00 52.93 1210 LEU A CA 1
ATOM 9702 C C . LEU A 1 1046 ? 20.876 -38.884 46.776 1.00 53.69 1210 LEU A C 1
ATOM 9703 O O . LEU A 1 1046 ? 22.007 -39.097 46.341 1.00 48.81 1210 LEU A O 1
ATOM 9719 N N . ALA A 1 1047 ? 20.644 -38.522 48.035 1.00 46.62 1211 ALA A N 1
ATOM 9720 C CA . ALA A 1 1047 ? 21.735 -38.342 48.988 1.00 62.22 1211 ALA A CA 1
ATOM 9721 C C . ALA A 1 1047 ? 21.239 -38.322 50.433 1.00 64.82 1211 ALA A C 1
ATOM 9722 O O . ALA A 1 1047 ? 20.039 -38.221 50.691 1.00 58.78 1211 ALA A O 1
ATOM 9729 N N . ASP A 1 1048 ? 22.187 -38.439 51.362 1.00 64.04 1212 ASP A N 1
ATOM 9730 C CA . ASP A 1 1048 ? 21.941 -38.271 52.797 1.00 78.03 1212 ASP A CA 1
ATOM 9731 C C . ASP A 1 1048 ? 21.097 -39.382 53.426 1.00 82.93 1212 ASP A C 1
ATOM 9732 O O . ASP A 1 1048 ? 20.734 -39.289 54.600 1.00 81.99 1212 ASP A O 1
ATOM 9741 N N . GLU A 1 1049 ? 20.791 -40.425 52.659 1.00 77.05 1213 GLU A N 1
ATOM 9742 C CA . GLU A 1 1049 ? 20.071 -41.582 53.190 1.00 68.85 1213 GLU A CA 1
ATOM 9743 C C . GLU A 1 1049 ? 20.821 -42.873 52.878 1.00 71.02 1213 GLU A C 1
ATOM 9744 O O . GLU A 1 1049 ? 21.809 -42.863 52.143 1.00 66.28 1213 GLU A O 1
ATOM 9756 N N . ASN A 1 1050 ? 20.358 -43.982 53.447 1.00 74.96 1214 ASN A N 1
ATOM 9757 C CA . ASN A 1 1050 ? 20.937 -45.285 53.143 1.00 79.22 1214 ASN A CA 1
ATOM 9758 C C . ASN A 1 1050 ? 20.699 -45.664 51.687 1.00 70.50 1214 ASN A C 1
ATOM 9759 O O . ASN A 1 1050 ? 19.626 -45.413 51.138 1.00 76.26 1214 ASN A O 1
ATOM 9770 N N . GLY A 1 1051 ? 21.711 -46.262 51.067 1.00 69.40 1215 GLY A N 1
ATOM 9771 C CA . GLY A 1 1051 ? 21.606 -46.728 49.696 1.00 58.29 1215 GLY A CA 1
ATOM 9772 C C . GLY A 1 1051 ? 21.302 -45.612 48.715 1.00 64.76 1215 GLY A C 1
ATOM 9773 O O . GLY A 1 1051 ? 20.755 -45.855 47.639 1.00 69.69 1215 GLY A O 1
ATOM 9777 N N . SER A 1 1052 ? 21.651 -44.385 49.086 1.00 61.08 1216 SER A N 1
ATOM 9778 C CA . SER A 1 1052 ? 21.449 -43.246 48.202 1.00 57.14 1216 SER A CA 1
ATOM 9779 C C . SER A 1 1052 ? 22.422 -43.336 47.034 1.00 59.15 1216 SER A C 1
ATOM 9780 O O . SER A 1 1052 ? 23.439 -44.025 47.117 1.00 67.11 1216 SER A O 1
ATOM 9788 N N . ILE A 1 1053 ? 22.107 -42.642 45.946 1.00 51.51 1217 ILE A N 1
ATOM 9789 C CA . ILE A 1 1053 ? 22.928 -42.702 44.744 1.00 49.11 1217 ILE A CA 1
ATOM 9790 C C . ILE A 1 1053 ? 24.235 -41.933 44.944 1.00 48.50 1217 ILE A C 1
ATOM 9791 O O . ILE A 1 1053 ? 25.313 -42.447 44.645 1.00 48.04 1217 ILE A O 1
ATOM 9807 N N . PHE A 1 1054 ? 24.134 -40.704 45.443 1.00 55.40 1218 PHE A N 1
ATOM 9808 C CA . PHE A 1 1054 ? 25.311 -39.913 45.798 1.00 52.32 1218 PHE A CA 1
ATOM 9809 C C . PHE A 1 1054 ? 25.560 -39.989 47.302 1.00 57.19 1218 PHE A C 1
ATOM 9810 O O . PHE A 1 1054 ? 24.618 -39.981 48.094 1.00 59.13 1218 PHE A O 1
ATOM 9827 N N . SER A 1 1055 ? 26.829 -40.059 47.693 1.00 48.03 1219 SER A N 1
ATOM 9828 C CA . SER A 1 1055 ? 27.187 -40.104 49.107 1.00 58.31 1219 SER A CA 1
ATOM 9829 C C . SER A 1 1055 ? 27.157 -38.704 49.708 1.00 44.95 1219 SER A C 1
ATOM 9830 O O . SER A 1 1055 ? 26.832 -38.528 50.882 1.00 47.71 1219 SER A O 1
ATOM 9838 N N . VAL A 1 1056 ? 27.499 -37.714 48.888 1.00 46.74 1220 VAL A N 1
ATOM 9839 C CA . VAL A 1 1056 ? 27.549 -36.325 49.325 1.00 41.44 1220 VAL A CA 1
ATOM 9840 C C . VAL A 1 1056 ? 26.964 -35.387 48.277 1.00 43.53 1220 VAL A C 1
ATOM 9841 O O . VAL A 1 1056 ? 27.285 -35.481 47.091 1.00 45.95 1220 VAL A O 1
ATOM 9854 N N . LYS A 1 1057 ? 26.106 -34.481 48.733 1.00 46.37 1221 LYS A N 1
ATOM 9855 C CA . LYS A 1 1057 ? 25.590 -33.411 47.893 1.00 41.73 1221 LYS A CA 1
ATOM 9856 C C . LYS A 1 1057 ? 26.020 -32.079 48.479 1.00 43.50 1221 LYS A C 1
ATOM 9857 O O . LYS A 1 1057 ? 26.189 -31.948 49.692 1.00 55.27 1221 LYS A O 1
ATOM 9876 N N . ASP A 1 1058 ? 26.202 -31.100 47.604 1.00 42.48 1222 ASP A N 1
ATOM 9877 C CA . ASP A 1 1058 ? 26.607 -29.765 48.008 1.00 39.09 1222 ASP A CA 1
ATOM 9878 C C . ASP A 1 1058 ? 25.544 -28.784 47.536 1.00 44.41 1222 ASP A C 1
ATOM 9879 O O . ASP A 1 1058 ? 24.593 -29.174 46.856 1.00 46.06 1222 ASP A O 1
ATOM 9888 N N . ILE A 1 1059 ? 25.695 -27.520 47.915 1.00 27.74 1223 ILE A N 1
ATOM 9889 C CA . ILE A 1 1059 ? 24.819 -26.468 47.428 1.00 40.85 1223 ILE A CA 1
ATOM 9890 C C . ILE A 1 1059 ? 25.674 -25.285 46.978 1.00 42.60 1223 ILE A C 1
ATOM 9891 O O . ILE A 1 1059 ? 26.759 -25.058 47.510 1.00 51.27 1223 ILE A O 1
ATOM 9907 N N . GLY A 1 1060 ? 25.189 -24.553 45.980 1.00 44.54 1224 GLY A N 1
ATOM 9908 C CA . GLY A 1 1060 ? 26.001 -23.575 45.278 1.00 45.50 1224 GLY A CA 1
ATOM 9909 C C . GLY A 1 1060 ? 26.627 -22.514 46.156 1.00 35.76 1224 GLY A C 1
ATOM 9910 O O . GLY A 1 1060 ? 26.094 -22.174 47.211 1.00 43.20 1224 GLY A O 1
ATOM 9914 N N . ILE A 1 1061 ? 27.760 -21.985 45.705 1.00 41.75 1225 ILE A N 1
ATOM 9915 C CA . ILE A 1 1061 ? 28.531 -21.039 46.496 1.00 35.66 1225 ILE A CA 1
ATOM 9916 C C . ILE A 1 1061 ? 27.771 -19.718 46.652 1.00 38.79 1225 ILE A C 1
ATOM 9917 O O . ILE A 1 1061 ? 26.989 -19.330 45.780 1.00 31.19 1225 ILE A O 1
ATOM 9933 N N . VAL A 1 1062 ? 27.995 -19.044 47.777 1.00 41.00 1226 VAL A N 1
ATOM 9934 C CA . VAL A 1 1062 ? 27.422 -17.721 48.025 1.00 35.53 1226 VAL A CA 1
ATOM 9935 C C . VAL A 1 1062 ? 28.502 -16.809 48.607 1.00 40.00 1226 VAL A C 1
ATOM 9936 O O . VAL A 1 1062 ? 28.859 -16.928 49.779 1.00 50.04 1226 VAL A O 1
ATOM 9949 N N . THR A 1 1063 ? 29.028 -15.908 47.782 1.00 44.24 1227 THR A N 1
ATOM 9950 C CA . THR A 1 1063 ? 30.159 -15.071 48.179 1.00 43.22 1227 THR A CA 1
ATOM 9951 C C . THR A 1 1063 ? 29.724 -13.851 48.989 1.00 56.27 1227 THR A C 1
ATOM 9952 O O . THR A 1 1063 ? 30.532 -13.243 49.694 1.00 63.00 1227 THR A O 1
ATOM 9963 N N . ASN A 1 1064 ? 28.451 -13.486 48.842 1.00 54.00 1228 ASN A N 1
ATOM 9964 C CA . ASN A 1 1064 ? 27.838 -12.330 49.507 1.00 51.86 1228 ASN A CA 1
ATOM 9965 C C . ASN A 1 1064 ? 28.396 -10.978 49.032 1.00 48.54 1228 ASN A C 1
ATOM 9966 O O . ASN A 1 1064 ? 27.968 -9.928 49.508 1.00 55.76 1228 ASN A O 1
ATOM 9977 N N . ARG A 1 1065 ? 29.324 -10.999 48.078 1.00 47.36 1229 ARG A N 1
ATOM 9978 C CA . ARG A 1 1065 ? 29.899 -9.768 47.533 1.00 51.33 1229 ARG A CA 1
ATOM 9979 C C . ARG A 1 1065 ? 30.353 -9.996 46.090 1.00 53.89 1229 ARG A C 1
ATOM 9980 O O . ARG A 1 1065 ? 31.538 -9.895 45.771 1.00 61.67 1229 ARG A O 1
ATOM 10001 N N . ASP A 1 1066 ? 29.389 -10.291 45.220 1.00 49.71 1230 ASP A N 1
ATOM 10002 C CA . ASP A 1 1066 ? 29.670 -10.682 43.840 1.00 58.68 1230 ASP A CA 1
ATOM 10003 C C . ASP A 1 1066 ? 30.389 -9.595 43.041 1.00 49.50 1230 ASP A C 1
ATOM 10004 O O . ASP A 1 1066 ? 31.305 -9.893 42.273 1.00 40.54 1230 ASP A O 1
ATOM 10013 N N . ALA A 1 1067 ? 29.976 -8.342 43.211 1.00 24.50 1231 ALA A N 1
ATOM 10014 C CA . ALA A 1 1067 ? 30.541 -7.247 42.425 1.00 45.37 1231 ALA A CA 1
ATOM 10015 C C . ALA A 1 1067 ? 32.054 -7.142 42.612 1.00 33.27 1231 ALA A C 1
ATOM 10016 O O . ALA A 1 1067 ? 32.785 -6.836 41.669 1.00 50.56 1231 ALA A O 1
ATOM 10023 N N . TRP A 1 1068 ? 32.517 -7.405 43.830 1.00 42.92 1232 TRP A N 1
ATOM 10024 C CA . TRP A 1 1068 ? 33.940 -7.343 44.145 1.00 44.57 1232 TRP A CA 1
ATOM 10025 C C . TRP A 1 1068 ? 34.652 -8.637 43.776 1.00 49.47 1232 TRP A C 1
ATOM 10026 O O . TRP A 1 1068 ? 35.711 -8.623 43.149 1.00 59.44 1232 TRP A O 1
ATOM 10047 N N . VAL A 1 1069 ? 34.048 -9.754 44.165 1.00 48.21 1233 VAL A N 1
ATOM 10048 C CA . VAL A 1 1069 ? 34.730 -11.042 44.183 1.00 46.06 1233 VAL A CA 1
ATOM 10049 C C . VAL A 1 1069 ? 34.588 -11.828 42.872 1.00 40.33 1233 VAL A C 1
ATOM 10050 O O . VAL A 1 1069 ? 35.396 -12.716 42.592 1.00 42.46 1233 VAL A O 1
ATOM 10063 N N . SER A 1 1070 ? 33.575 -11.497 42.074 1.00 46.13 1234 SER A N 1
ATOM 10064 C CA . SER A 1 1070 ? 33.341 -12.176 40.796 1.00 44.18 1234 SER A CA 1
ATOM 10065 C C . SER A 1 1070 ? 33.258 -11.183 39.637 1.00 43.57 1234 SER A C 1
ATOM 10066 O O . SER A 1 1070 ? 32.792 -10.055 39.807 1.00 54.68 1234 SER A O 1
ATOM 10074 N N . ASN A 1 1071 ? 33.692 -11.619 38.458 1.00 38.26 1235 ASN A N 1
ATOM 10075 C CA . ASN A 1 1071 ? 33.745 -10.754 37.282 1.00 54.25 1235 ASN A CA 1
ATOM 10076 C C . ASN A 1 1071 ? 34.092 -11.545 36.019 1.00 47.95 1235 ASN A C 1
ATOM 10077 O O . ASN A 1 1071 ? 34.678 -12.625 36.090 1.00 46.85 1235 ASN A O 1
ATOM 10088 N N . PHE A 1 1072 ? 33.718 -10.996 34.866 1.00 43.33 1236 PHE A N 1
ATOM 10089 C CA . PHE A 1 1072 ? 34.065 -11.578 33.572 1.00 51.17 1236 PHE A CA 1
ATOM 10090 C C . PHE A 1 1072 ? 35.569 -11.517 33.292 1.00 57.49 1236 PHE A C 1
ATOM 10091 O O . PHE A 1 1072 ? 36.138 -12.448 32.723 1.00 55.60 1236 PHE A O 1
ATOM 10108 N N . SER A 1 1073 ? 36.205 -10.417 33.687 1.00 50.61 1237 SER A N 1
ATOM 10109 C CA . SER A 1 1073 ? 37.639 -10.237 33.470 1.00 50.17 1237 SER A CA 1
ATOM 10110 C C . SER A 1 1073 ? 38.431 -10.743 34.667 1.00 48.98 1237 SER A C 1
ATOM 10111 O O . SER A 1 1073 ? 38.254 -10.259 35.784 1.00 48.52 1237 SER A O 1
ATOM 10119 N N . LYS A 1 1074 ? 39.294 -11.727 34.423 1.00 37.52 1238 LYS A N 1
ATOM 10120 C CA . LYS A 1 1074 ? 40.193 -12.251 35.449 1.00 52.95 1238 LYS A CA 1
ATOM 10121 C C . LYS A 1 1074 ? 41.041 -11.139 36.059 1.00 58.02 1238 LYS A C 1
ATOM 10122 O O . LYS A 1 1074 ? 41.251 -11.100 37.271 1.00 52.36 1238 LYS A O 1
ATOM 10141 N N . ILE A 1 1075 ? 41.524 -10.236 35.213 1.00 60.31 1239 ILE A N 1
ATOM 10142 C CA . ILE A 1 1075 ? 42.340 -9.120 35.670 1.00 62.85 1239 ILE A CA 1
ATOM 10143 C C . ILE A 1 1075 ? 41.552 -8.207 36.612 1.00 53.98 1239 ILE A C 1
ATOM 10144 O O . ILE A 1 1075 ? 42.074 -7.776 37.639 1.00 68.41 1239 ILE A O 1
ATOM 10160 N N . ASN A 1 1076 ? 40.302 -7.915 36.264 1.00 61.17 1240 ASN A N 1
ATOM 10161 C CA . ASN A 1 1076 ? 39.463 -7.054 37.096 1.00 61.70 1240 ASN A CA 1
ATOM 10162 C C . ASN A 1 1076 ? 39.220 -7.645 38.482 1.00 57.28 1240 ASN A C 1
ATOM 10163 O O . ASN A 1 1076 ? 39.168 -6.911 39.469 1.00 57.35 1240 ASN A O 1
ATOM 10174 N N . VAL A 1 1077 ? 39.068 -8.965 38.555 1.00 62.97 1241 VAL A N 1
ATOM 10175 C CA . VAL A 1 1077 ? 38.904 -9.638 39.841 1.00 57.78 1241 VAL A CA 1
ATOM 10176 C C . VAL A 1 1077 ? 40.137 -9.400 40.702 1.00 55.13 1241 VAL A C 1
ATOM 10177 O O . VAL A 1 1077 ? 40.029 -8.993 41.858 1.00 58.72 1241 VAL A O 1
ATOM 10190 N N . SER A 1 1078 ? 41.307 -9.660 40.124 1.00 55.94 1242 SER A N 1
ATOM 10191 C CA . SER A 1 1078 ? 42.575 -9.475 40.818 1.00 59.02 1242 SER A CA 1
ATOM 10192 C C . SER A 1 1078 ? 42.723 -8.049 41.337 1.00 55.70 1242 SER A C 1
ATOM 10193 O O . SER A 1 1078 ? 43.141 -7.834 42.473 1.00 58.83 1242 SER A O 1
ATOM 10201 N N . ASP A 1 1079 ? 42.374 -7.077 40.502 1.00 55.19 1243 ASP A N 1
ATOM 10202 C CA . ASP A 1 1079 ? 42.499 -5.675 40.878 1.00 63.62 1243 ASP A CA 1
ATOM 10203 C C . ASP A 1 1079 ? 41.474 -5.292 41.942 1.00 56.53 1243 ASP A C 1
ATOM 10204 O O . ASP A 1 1079 ? 41.837 -4.800 43.008 1.00 66.37 1243 ASP A O 1
ATOM 10213 N N . ASN A 1 1080 ? 40.197 -5.525 41.650 1.00 61.05 1244 ASN A N 1
ATOM 10214 C CA . ASN A 1 1080 ? 39.116 -5.149 42.561 1.00 62.96 1244 ASN A CA 1
ATOM 10215 C C . ASN A 1 1080 ? 39.266 -5.763 43.952 1.00 60.33 1244 ASN A C 1
ATOM 10216 O O . ASN A 1 1080 ? 39.072 -5.082 44.960 1.00 59.27 1244 ASN A O 1
ATOM 10227 N N . VAL A 1 1081 ? 39.602 -7.048 44.005 1.00 60.87 1245 VAL A N 1
ATOM 10228 C CA . VAL A 1 1081 ? 39.795 -7.736 45.279 1.00 44.59 1245 VAL A CA 1
ATOM 10229 C C . VAL A 1 1081 ? 40.897 -7.070 46.103 1.00 57.46 1245 VAL A C 1
ATOM 10230 O O . VAL A 1 1081 ? 40.790 -6.962 47.323 1.00 56.61 1245 VAL A O 1
ATOM 10243 N N . GLN A 1 1082 ? 41.955 -6.629 45.431 1.00 58.05 1246 GLN A N 1
ATOM 10244 C CA . GLN A 1 1082 ? 43.080 -5.994 46.110 1.00 62.66 1246 GLN A CA 1
ATOM 10245 C C . GLN A 1 1082 ? 42.693 -4.647 46.719 1.00 64.32 1246 GLN A C 1
ATOM 10246 O O . GLN A 1 1082 ? 43.139 -4.316 47.816 1.00 71.84 1246 GLN A O 1
ATOM 10260 N N . ILE A 1 1083 ? 41.871 -3.875 46.012 1.00 54.70 1247 ILE A N 1
ATOM 10261 C CA . ILE A 1 1083 ? 41.347 -2.623 46.557 1.00 50.25 1247 ILE A CA 1
ATOM 10262 C C . ILE A 1 1083 ? 40.661 -2.876 47.894 1.00 58.19 1247 ILE A C 1
ATOM 10263 O O . ILE A 1 1083 ? 41.008 -2.268 48.906 1.00 67.10 1247 ILE A O 1
ATOM 10279 N N . MET A 1 1084 ? 39.681 -3.774 47.886 1.00 69.42 1248 MET A N 1
ATOM 10280 C CA . MET A 1 1084 ? 38.906 -4.075 49.083 1.00 63.92 1248 MET A CA 1
ATOM 10281 C C . MET A 1 1084 ? 39.773 -4.655 50.197 1.00 62.25 1248 MET A C 1
ATOM 10282 O O . MET A 1 1084 ? 39.615 -4.286 51.361 1.00 62.37 1248 MET A O 1
ATOM 10296 N N . ILE A 1 1085 ? 40.683 -5.560 49.847 1.00 55.66 1249 ILE A N 1
ATOM 10297 C CA . ILE A 1 1085 ? 41.571 -6.153 50.841 1.00 63.01 1249 ILE A CA 1
ATOM 10298 C C . ILE A 1 1085 ? 42.458 -5.079 51.465 1.00 58.83 1249 ILE A C 1
ATOM 10299 O O . ILE A 1 1085 ? 42.739 -5.122 52.662 1.00 62.17 1249 ILE A O 1
ATOM 10315 N N . LYS A 1 1086 ? 42.900 -4.120 50.657 1.00 61.36 1250 LYS A N 1
ATOM 10316 C CA . LYS A 1 1086 ? 43.660 -2.993 51.182 1.00 66.00 1250 LYS A CA 1
ATOM 10317 C C . LYS A 1 1086 ? 42.769 -2.151 52.086 1.00 60.36 1250 LYS A C 1
ATOM 10318 O O . LYS A 1 1086 ? 43.158 -1.805 53.200 1.00 67.73 1250 LYS A O 1
ATOM 10337 N N . ASN A 1 1087 ? 41.570 -1.834 51.604 1.00 57.63 1251 ASN A N 1
ATOM 10338 C CA . ASN A 1 1087 ? 40.622 -1.035 52.371 1.00 62.82 1251 ASN A CA 1
ATOM 10339 C C . ASN A 1 1087 ? 40.264 -1.712 53.688 1.00 65.33 1251 ASN A C 1
ATOM 10340 O O . ASN A 1 1087 ? 40.103 -1.049 54.711 1.00 56.56 1251 ASN A O 1
ATOM 10351 N N . TYR A 1 1088 ? 40.153 -3.035 53.660 1.00 71.18 1252 TYR A N 1
ATOM 10352 C CA . TYR A 1 1088 ? 39.789 -3.791 54.851 1.00 65.43 1252 TYR A CA 1
ATOM 10353 C C . TYR A 1 1088 ? 40.921 -3.804 55.872 1.00 65.84 1252 TYR A C 1
ATOM 10354 O O . TYR A 1 1088 ? 40.693 -3.598 57.064 1.00 67.48 1252 TYR A O 1
ATOM 10372 N N . ASN A 1 1089 ? 42.142 -4.045 55.405 1.00 60.68 1253 ASN A N 1
ATOM 10373 C CA . ASN A 1 1089 ? 43.293 -4.103 56.297 1.00 59.00 1253 ASN A CA 1
ATOM 10374 C C . ASN A 1 1089 ? 43.623 -2.741 56.900 1.00 70.16 1253 ASN A C 1
ATOM 10375 O O . ASN A 1 1089 ? 44.346 -2.658 57.892 1.00 79.26 1253 ASN A O 1
ATOM 10386 N N . LEU A 1 1090 ? 43.094 -1.677 56.303 1.00 70.94 1254 LEU A N 1
ATOM 10387 C CA . LEU A 1 1090 ? 43.257 -0.338 56.859 1.00 72.05 1254 LEU A CA 1
ATOM 10388 C C . LEU A 1 1090 ? 42.285 -0.118 58.014 1.00 70.98 1254 LEU A C 1
ATOM 10389 O O . LEU A 1 1090 ? 42.651 0.450 59.044 1.00 79.88 1254 LEU A O 1
ATOM 10405 N N . GLU A 1 1091 ? 41.044 -0.563 57.834 1.00 69.02 1255 GLU A N 1
ATOM 10406 C CA . GLU A 1 1091 ? 40.049 -0.482 58.896 1.00 70.99 1255 GLU A CA 1
ATOM 10407 C C . GLU A 1 1091 ? 40.553 -1.239 60.118 1.00 76.07 1255 GLU A C 1
ATOM 10408 O O . GLU A 1 1091 ? 40.361 -0.804 61.250 1.00 80.62 1255 GLU A O 1
ATOM 10420 N N . VAL A 1 1092 ? 41.214 -2.366 59.879 1.00 73.80 1256 VAL A N 1
ATOM 10421 C CA . VAL A 1 1092 ? 41.778 -3.169 60.957 1.00 75.92 1256 VAL A CA 1
ATOM 10422 C C . VAL A 1 1092 ? 42.901 -2.415 61.665 1.00 87.27 1256 VAL A C 1
ATOM 10423 O O . VAL A 1 1092 ? 42.952 -2.379 62.896 1.00 93.67 1256 VAL A O 1
ATOM 10436 N N . ASP A 1 1093 ? 43.801 -1.821 60.885 1.00 82.11 1257 ASP A N 1
ATOM 10437 C CA . ASP A 1 1093 ? 44.890 -1.023 61.437 1.00 78.92 1257 ASP A CA 1
ATOM 10438 C C . ASP A 1 1093 ? 44.338 0.122 62.282 1.00 74.32 1257 ASP A C 1
ATOM 10439 O O . ASP A 1 1093 ? 44.925 0.490 63.300 1.00 84.09 1257 ASP A O 1
ATOM 10448 N N . ARG A 1 1094 ? 43.210 0.683 61.854 1.00 67.22 1258 ARG A N 1
ATOM 10449 C CA . ARG A 1 1094 ? 42.544 1.729 62.623 1.00 81.85 1258 ARG A CA 1
ATOM 10450 C C . ARG A 1 1094 ? 42.065 1.169 63.960 1.00 88.11 1258 ARG A C 1
ATOM 10451 O O . ARG A 1 1094 ? 42.276 1.781 65.006 1.00 97.72 1258 ARG A O 1
ATOM 10472 N N . LEU A 1 1095 ? 41.420 0.005 63.912 1.00 81.64 1259 LEU A N 1
ATOM 10473 C CA . LEU A 1 1095 ? 40.903 -0.653 65.109 1.00 82.48 1259 LEU A CA 1
ATOM 10474 C C . LEU A 1 1095 ? 42.027 -1.085 66.043 1.00 90.93 1259 LEU A C 1
ATOM 10475 O O . LEU A 1 1095 ? 41.833 -1.196 67.253 1.00 96.10 1259 LEU A O 1
ATOM 10491 N N . GLU A 1 1096 ? 43.199 -1.340 65.470 1.00 90.54 1260 GLU A N 1
ATOM 10492 C CA . GLU A 1 1096 ? 44.347 -1.819 66.233 1.00 102.80 1260 GLU A CA 1
ATOM 10493 C C . GLU A 1 1096 ? 44.772 -0.846 67.336 1.00 105.34 1260 GLU A C 1
ATOM 10494 O O . GLU A 1 1096 ? 45.030 -1.257 68.471 1.00 101.84 1260 GLU A O 1
ATOM 10506 N N . ASN A 1 1097 ? 44.830 0.440 66.997 1.00 103.27 1261 ASN A N 1
ATOM 10507 C CA . ASN A 1 1097 ? 45.328 1.471 67.907 1.00 113.31 1261 ASN A CA 1
ATOM 10508 C C . ASN A 1 1097 ? 44.198 2.222 68.618 1.00 115.47 1261 ASN A C 1
ATOM 10509 O O . ASN A 1 1097 ? 44.400 3.321 69.142 1.00 101.95 1261 ASN A O 1
ATOM 10520 N N . ILE A 1 1098 ? 43.006 1.629 68.610 1.00 114.65 1262 ILE A N 1
ATOM 10521 C CA . ILE A 1 1098 ? 41.892 2.103 69.426 1.00 100.38 1262 ILE A CA 1
ATOM 10522 C C . ILE A 1 1098 ? 41.365 0.912 70.232 1.00 98.22 1262 ILE A C 1
ATOM 10523 O O . ILE A 1 1098 ? 40.224 0.497 70.080 1.00 107.97 1262 ILE A O 1
ATOM 10539 N N . ASP A 1 1099 ? 42.220 0.368 71.096 1.00 108.43 1263 ASP A N 1
ATOM 10540 C CA . ASP A 1 1099 ? 41.898 -0.849 71.842 1.00 113.69 1263 ASP A CA 1
ATOM 10541 C C . ASP A 1 1099 ? 40.605 -0.729 72.660 1.00 118.20 1263 ASP A C 1
ATOM 10542 O O . ASP A 1 1099 ? 40.432 0.200 73.452 1.00 113.84 1263 ASP A O 1
ATOM 10551 N N . VAL A 1 1100 ? 39.700 -1.678 72.427 1.00 123.65 1264 VAL A N 1
ATOM 10552 C CA . VAL A 1 1100 ? 38.451 -1.817 73.168 1.00 113.95 1264 VAL A CA 1
ATOM 10553 C C . VAL A 1 1100 ? 38.098 -3.302 73.150 1.00 115.62 1264 VAL A C 1
ATOM 10554 O O . VAL A 1 1100 ? 38.841 -4.110 72.585 1.00 112.17 1264 VAL A O 1
ATOM 10567 N N . LYS A 1 1101 ? 36.961 -3.653 73.742 1.00 115.32 1265 LYS A N 1
ATOM 10568 C CA . LYS A 1 1101 ? 36.396 -4.987 73.598 1.00 111.71 1265 LYS A CA 1
ATOM 10569 C C . LYS A 1 1101 ? 35.405 -4.987 72.442 1.00 109.38 1265 LYS A C 1
ATOM 10570 O O . LYS A 1 1101 ? 34.203 -4.823 72.648 1.00 97.98 1265 LYS A O 1
ATOM 10574 N N . LEU A 1 1102 ? 35.914 -5.176 71.229 1.00 101.60 1266 LEU A N 1
ATOM 10575 C CA . LEU A 1 1102 ? 35.083 -5.105 70.031 1.00 97.62 1266 LEU A CA 1
ATOM 10576 C C . LEU A 1 1102 ? 34.282 -6.388 69.807 1.00 89.71 1266 LEU A C 1
ATOM 10577 O O . LEU A 1 1102 ? 34.688 -7.473 70.227 1.00 79.62 1266 LEU A O 1
ATOM 10593 N N . ASN A 1 1103 ? 33.145 -6.243 69.133 1.00 92.12 1267 ASN A N 1
ATOM 10594 C CA . ASN A 1 1103 ? 32.216 -7.345 68.912 1.00 87.07 1267 ASN A CA 1
ATOM 10595 C C . ASN A 1 1103 ? 31.706 -7.314 67.468 1.00 87.12 1267 ASN A C 1
ATOM 10596 O O . ASN A 1 1103 ? 31.802 -6.294 66.785 1.00 93.07 1267 ASN A O 1
ATOM 10607 N N . ASP A 1 1104 ? 31.207 -8.454 67.002 1.00 90.71 1268 ASP A N 1
ATOM 10608 C CA . ASP A 1 1104 ? 30.823 -8.646 65.602 1.00 90.84 1268 ASP A CA 1
ATOM 10609 C C . ASP A 1 1104 ? 29.772 -7.658 65.095 1.00 90.58 1268 ASP A C 1
ATOM 10610 O O . ASP A 1 1104 ? 29.534 -7.575 63.890 1.00 91.19 1268 ASP A O 1
ATOM 10619 N N . LYS A 1 1105 ? 29.147 -6.917 66.006 1.00 94.13 1269 LYS A N 1
ATOM 10620 C CA . LYS A 1 1105 ? 28.121 -5.947 65.631 1.00 85.91 1269 LYS A CA 1
ATOM 10621 C C . LYS A 1 1105 ? 28.469 -4.529 66.079 1.00 82.29 1269 LYS A C 1
ATOM 10622 O O . LYS A 1 1105 ? 28.183 -3.560 65.376 1.00 86.61 1269 LYS A O 1
ATOM 10629 N N . THR A 1 1106 ? 29.081 -4.412 67.252 1.00 85.50 1270 THR A N 1
ATOM 10630 C CA . THR A 1 1106 ? 29.450 -3.108 67.793 1.00 88.86 1270 THR A CA 1
ATOM 10631 C C . THR A 1 1106 ? 30.525 -2.433 66.946 1.00 88.36 1270 THR A C 1
ATOM 10632 O O . THR A 1 1106 ? 30.688 -1.213 66.993 1.00 87.51 1270 THR A O 1
ATOM 10643 N N . VAL A 1 1107 ? 31.251 -3.233 66.173 1.00 89.62 1271 VAL A N 1
ATOM 10644 C CA . VAL A 1 1107 ? 32.349 -2.735 65.351 1.00 78.36 1271 VAL A CA 1
ATOM 10645 C C . VAL A 1 1107 ? 31.870 -1.752 64.279 1.00 77.89 1271 VAL A C 1
ATOM 10646 O O . VAL A 1 1107 ? 32.651 -0.947 63.772 1.00 79.72 1271 VAL A O 1
ATOM 10659 N N . VAL A 1 1108 ? 30.586 -1.829 63.942 1.00 75.98 1272 VAL A N 1
ATOM 10660 C CA . VAL A 1 1108 ? 29.984 -0.966 62.925 1.00 79.96 1272 VAL A CA 1
ATOM 10661 C C . VAL A 1 1108 ? 30.267 0.519 63.140 1.00 82.19 1272 VAL A C 1
ATOM 10662 O O . VAL A 1 1108 ? 30.502 1.258 62.185 1.00 91.73 1272 VAL A O 1
ATOM 10675 N N . ASP A 1 1109 ? 30.222 0.954 64.394 1.00 89.76 1273 ASP A N 1
ATOM 10676 C CA . ASP A 1 1109 ? 30.399 2.363 64.727 1.00 84.57 1273 ASP A CA 1
ATOM 10677 C C . ASP A 1 1109 ? 31.825 2.852 64.478 1.00 81.78 1273 ASP A C 1
ATOM 10678 O O . ASP A 1 1109 ? 32.064 4.057 64.381 1.00 91.63 1273 ASP A O 1
ATOM 10687 N N . TYR A 1 1110 ? 32.761 1.913 64.362 1.00 80.14 1274 TYR A N 1
ATOM 10688 C CA . TYR A 1 1110 ? 34.176 2.242 64.222 1.00 80.60 1274 TYR A CA 1
ATOM 10689 C C . TYR A 1 1110 ? 34.722 1.897 62.834 1.00 82.14 1274 TYR A C 1
ATOM 10690 O O . TYR A 1 1110 ? 35.938 1.881 62.629 1.00 90.87 1274 TYR A O 1
ATOM 10708 N N . VAL A 1 1111 ? 33.826 1.623 61.887 1.00 83.21 1275 VAL A N 1
ATOM 10709 C CA . VAL A 1 1111 ? 34.232 1.242 60.533 1.00 85.64 1275 VAL A CA 1
ATOM 10710 C C . VAL A 1 1111 ? 33.510 2.057 59.454 1.00 80.99 1275 VAL A C 1
ATOM 10711 O O . VAL A 1 1111 ? 32.584 2.814 59.746 1.00 86.00 1275 VAL A O 1
ATOM 10724 N N . THR A 1 1112 ? 33.938 1.874 58.207 1.00 68.68 1276 THR A N 1
ATOM 10725 C CA . THR A 1 1112 ? 33.665 2.828 57.127 1.00 81.24 1276 THR A CA 1
ATOM 10726 C C . THR A 1 1112 ? 32.230 2.912 56.579 1.00 83.61 1276 THR A C 1
ATOM 10727 O O . THR A 1 1112 ? 31.769 3.999 56.232 1.00 89.89 1276 THR A O 1
ATOM 10738 N N . ASN A 1 1113 ? 31.569 1.764 56.446 1.00 71.80 1277 ASN A N 1
ATOM 10739 C CA . ASN A 1 1113 ? 30.199 1.638 55.916 1.00 71.27 1277 ASN A CA 1
ATOM 10740 C C . ASN A 1 1113 ? 30.024 2.128 54.466 1.00 68.76 1277 ASN A C 1
ATOM 10741 O O . ASN A 1 1113 ? 28.927 2.043 53.914 1.00 69.59 1277 ASN A O 1
ATOM 10752 N N . ASP A 1 1114 ? 31.105 2.577 53.830 1.00 72.26 1278 ASP A N 1
ATOM 10753 C CA . ASP A 1 1114 ? 31.039 3.031 52.440 1.00 75.21 1278 ASP A CA 1
ATOM 10754 C C . ASP A 1 1114 ? 31.164 1.838 51.497 1.00 78.47 1278 ASP A C 1
ATOM 10755 O O . ASP A 1 1114 ? 32.190 1.159 51.473 1.00 77.33 1278 ASP A O 1
ATOM 10764 N N . GLU A 1 1115 ? 30.116 1.587 50.719 1.00 70.09 1279 GLU A N 1
ATOM 10765 C CA . GLU A 1 1115 ? 30.068 0.401 49.871 1.00 67.16 1279 GLU A CA 1
ATOM 10766 C C . GLU A 1 1115 ? 30.956 0.525 48.634 1.00 71.96 1279 GLU A C 1
ATOM 10767 O O . GLU A 1 1115 ? 31.079 -0.421 47.855 1.00 66.98 1279 GLU A O 1
ATOM 10779 N N . ARG A 1 1116 ? 31.574 1.688 48.456 1.00 69.22 1280 ARG A N 1
ATOM 10780 C CA . ARG A 1 1116 ? 32.573 1.863 47.407 1.00 67.84 1280 ARG A CA 1
ATOM 10781 C C . ARG A 1 1116 ? 33.954 1.442 47.903 1.00 65.33 1280 ARG A C 1
ATOM 10782 O O . ARG A 1 1116 ? 34.931 1.466 47.153 1.00 59.18 1280 ARG A O 1
ATOM 10803 N N . LYS A 1 1117 ? 34.018 1.054 49.174 1.00 71.73 1281 LYS A N 1
ATOM 10804 C CA . LYS A 1 1117 ? 35.262 0.651 49.823 1.00 70.43 1281 LYS A CA 1
ATOM 10805 C C . LYS A 1 1117 ? 35.249 -0.836 50.150 1.00 66.15 1281 LYS A C 1
ATOM 10806 O O . LYS A 1 1117 ? 36.129 -1.591 49.735 1.00 68.24 1281 LYS A O 1
ATOM 10825 N N . ILE A 1 1118 ? 34.225 -1.237 50.899 1.00 65.94 1282 ILE A N 1
ATOM 10826 C CA . ILE A 1 1118 ? 34.081 -2.605 51.388 1.00 58.99 1282 ILE A CA 1
ATOM 10827 C C . ILE A 1 1118 ? 32.638 -3.071 51.245 1.00 68.41 1282 ILE A C 1
ATOM 10828 O O . ILE A 1 1118 ? 31.707 -2.279 51.406 1.00 78.52 1282 ILE A O 1
ATOM 10844 N N . SER A 1 1119 ? 32.463 -4.349 50.918 1.00 73.20 1283 SER A N 1
ATOM 10845 C CA . SER A 1 1119 ? 31.155 -4.986 51.006 1.00 67.78 1283 SER A CA 1
ATOM 10846 C C . SER A 1 1119 ? 31.139 -5.870 52.253 1.00 59.60 1283 SER A C 1
ATOM 10847 O O . SER A 1 1119 ? 31.494 -7.048 52.202 1.00 67.88 1283 SER A O 1
ATOM 10855 N N . TRP A 1 1120 ? 30.750 -5.274 53.378 1.00 55.08 1284 TRP A N 1
ATOM 10856 C CA . TRP A 1 1120 ? 30.630 -5.987 54.649 1.00 65.82 1284 TRP A CA 1
ATOM 10857 C C . TRP A 1 1120 ? 29.664 -7.160 54.578 1.00 54.80 1284 TRP A C 1
ATOM 10858 O O . TRP A 1 1120 ? 28.671 -7.134 53.852 1.00 54.83 1284 TRP A O 1
ATOM 10879 N N . SER A 1 1121 ? 29.989 -8.195 55.342 1.00 64.85 1285 SER A N 1
ATOM 10880 C CA . SER A 1 1121 ? 29.084 -9.302 55.601 1.00 63.02 1285 SER A CA 1
ATOM 10881 C C . SER A 1 1121 ? 29.280 -9.703 57.054 1.00 49.83 1285 SER A C 1
ATOM 10882 O O . SER A 1 1121 ? 30.254 -9.284 57.679 1.00 53.31 1285 SER A O 1
ATOM 10890 N N . ARG A 1 1122 ? 28.365 -10.504 57.588 1.00 46.67 1286 ARG A N 1
ATOM 10891 C CA . ARG A 1 1122 ? 28.434 -10.910 58.988 1.00 56.33 1286 ARG A CA 1
ATOM 10892 C C . ARG A 1 1122 ? 29.818 -11.435 59.349 1.00 58.13 1286 ARG A C 1
ATOM 10893 O O . ARG A 1 1122 ? 30.468 -10.917 60.256 1.00 48.41 1286 ARG A O 1
ATOM 10914 N N . SER A 1 1123 ? 30.267 -12.453 58.622 1.00 61.31 1287 SER A N 1
ATOM 10915 C CA . SER A 1 1123 ? 31.557 -13.075 58.887 1.00 67.42 1287 SER A CA 1
ATOM 10916 C C . SER A 1 1123 ? 32.705 -12.072 58.817 1.00 73.76 1287 SER A C 1
ATOM 10917 O O . SER A 1 1123 ? 33.608 -12.105 59.649 1.00 79.75 1287 SER A O 1
ATOM 10925 N N . LEU A 1 1124 ? 32.674 -11.180 57.832 1.00 59.23 1288 LEU A N 1
ATOM 10926 C CA . LEU A 1 1124 ? 33.765 -10.226 57.660 1.00 67.57 1288 LEU A CA 1
ATOM 10927 C C . LEU A 1 1124 ? 33.815 -9.254 58.834 1.00 69.69 1288 LEU A C 1
ATOM 10928 O O . LEU A 1 1124 ? 34.892 -8.813 59.235 1.00 62.48 1288 LEU A O 1
ATOM 10944 N N . LYS A 1 1125 ? 32.649 -8.925 59.382 1.00 71.64 1289 LYS A N 1
ATOM 10945 C CA . LYS A 1 1125 ? 32.581 -8.078 60.568 1.00 59.65 1289 LYS A CA 1
ATOM 10946 C C . LYS A 1 1125 ? 33.185 -8.799 61.766 1.00 60.77 1289 LYS A C 1
ATOM 10947 O O . LYS A 1 1125 ? 33.885 -8.193 62.575 1.00 55.39 1289 LYS A O 1
ATOM 10966 N N . GLN A 1 1126 ? 32.903 -10.095 61.875 1.00 57.73 1290 GLN A N 1
ATOM 10967 C CA . GLN A 1 1126 ? 33.417 -10.902 62.975 1.00 62.91 1290 GLN A CA 1
ATOM 10968 C C . GLN A 1 1126 ? 34.939 -10.866 63.009 1.00 64.96 1290 GLN A C 1
ATOM 10969 O O . GLN A 1 1126 ? 35.548 -10.812 64.078 1.00 76.38 1290 GLN A O 1
ATOM 10983 N N . ARG A 1 1127 ? 35.546 -10.895 61.828 1.00 64.70 1291 ARG A N 1
ATOM 10984 C CA . ARG A 1 1127 ? 36.999 -10.890 61.706 1.00 71.21 1291 ARG A CA 1
ATOM 10985 C C . ARG A 1 1127 ? 37.563 -9.484 61.885 1.00 68.65 1291 ARG A C 1
ATOM 10986 O O . ARG A 1 1127 ? 38.769 -9.307 62.053 1.00 77.07 1291 ARG A O 1
ATOM 11007 N N . ALA A 1 1128 ? 36.684 -8.487 61.832 1.00 66.30 1292 ALA A N 1
ATOM 11008 C CA . ALA A 1 1128 ? 37.065 -7.108 62.111 1.00 62.55 1292 ALA A CA 1
ATOM 11009 C C . ALA A 1 1128 ? 36.885 -6.799 63.595 1.00 67.70 1292 ALA A C 1
ATOM 11010 O O . ALA A 1 1128 ? 37.506 -5.880 64.122 1.00 66.65 1292 ALA A O 1
ATOM 11017 N N . ALA A 1 1129 ? 36.033 -7.570 64.264 1.00 71.16 1293 ALA A N 1
ATOM 11018 C CA . ALA A 1 1129 ? 35.883 -7.457 65.710 1.00 77.60 1293 ALA A CA 1
ATOM 11019 C C . ALA A 1 1129 ? 37.177 -7.917 66.362 1.00 78.48 1293 ALA A C 1
ATOM 11020 O O . ALA A 1 1129 ? 37.676 -7.292 67.298 1.00 90.28 1293 ALA A O 1
ATOM 11027 N N . ARG A 1 1130 ? 37.705 -9.028 65.863 1.00 70.60 1294 ARG A N 1
ATOM 11028 C CA . ARG A 1 1130 ? 39.080 -9.407 66.134 1.00 71.38 1294 ARG A CA 1
ATOM 11029 C C . ARG A 1 1130 ? 39.960 -8.573 65.204 1.00 76.07 1294 ARG A C 1
ATOM 11030 O O . ARG A 1 1130 ? 39.443 -7.864 64.344 1.00 80.87 1294 ARG A O 1
ATOM 11051 N N . ARG A 1 1131 ? 41.276 -8.622 65.386 1.00 73.64 1295 ARG A N 1
ATOM 11052 C CA . ARG A 1 1131 ? 42.191 -7.952 64.462 1.00 80.32 1295 ARG A CA 1
ATOM 11053 C C . ARG A 1 1131 ? 42.739 -8.971 63.470 1.00 85.74 1295 ARG A C 1
ATOM 11054 O O . ARG A 1 1131 ? 43.782 -9.588 63.703 1.00 97.04 1295 ARG A O 1
ATOM 11075 N N . GLU A 1 1132 ? 42.017 -9.142 62.366 1.00 70.13 1296 GLU A N 1
ATOM 11076 C CA . GLU A 1 1132 ? 42.388 -10.104 61.337 1.00 73.73 1296 GLU A CA 1
ATOM 11077 C C . GLU A 1 1132 ? 42.643 -9.436 60.000 1.00 58.57 1296 GLU A C 1
ATOM 11078 O O . GLU A 1 1132 ? 41.790 -8.716 59.483 1.00 67.18 1296 GLU A O 1
ATOM 11090 N N . LYS A 1 1133 ? 43.822 -9.693 59.447 1.00 61.88 1297 LYS A N 1
ATOM 11091 C CA . LYS A 1 1133 ? 44.177 -9.220 58.118 1.00 73.66 1297 LYS A CA 1
ATOM 11092 C C . LYS A 1 1133 ? 44.230 -10.387 57.140 1.00 71.41 1297 LYS A C 1
ATOM 11093 O O . LYS A 1 1133 ? 44.177 -11.549 57.550 1.00 63.21 1297 LYS A O 1
ATOM 11112 N N . THR A 1 1134 ? 44.332 -10.070 55.852 1.00 59.89 1298 THR A N 1
ATOM 11113 C CA . THR A 1 1134 ? 44.463 -11.089 54.818 1.00 71.97 1298 THR A CA 1
ATOM 11114 C C . THR A 1 1134 ? 45.552 -10.780 53.811 1.00 73.16 1298 THR A C 1
ATOM 11115 O O . THR A 1 1134 ? 45.940 -9.626 53.623 1.00 77.77 1298 THR A O 1
ATOM 11126 N N . GLN A 1 1135 ? 46.027 -11.833 53.157 1.00 62.50 1299 GLN A N 1
ATOM 11127 C CA . GLN A 1 1135 ? 46.858 -11.696 51.978 1.00 75.18 1299 GLN A CA 1
ATOM 11128 C C . GLN A 1 1135 ? 45.995 -11.935 50.750 1.00 70.88 1299 GLN A C 1
ATOM 11129 O O . GLN A 1 1135 ? 45.071 -12.750 50.783 1.00 70.56 1299 GLN A O 1
ATOM 11143 N N . PHE A 1 1136 ? 46.284 -11.213 49.674 1.00 73.42 1300 PHE A N 1
ATOM 11144 C CA . PHE A 1 1136 ? 45.643 -11.479 48.397 1.00 66.84 1300 PHE A CA 1
ATOM 11145 C C . PHE A 1 1136 ? 46.366 -12.618 47.692 1.00 60.35 1300 PHE A C 1
ATOM 11146 O O . PHE A 1 1136 ? 47.540 -12.497 47.338 1.00 68.73 1300 PHE A O 1
ATOM 11163 N N . SER A 1 1137 ? 45.657 -13.726 47.501 1.00 63.88 1301 SER A N 1
ATOM 11164 C CA . SER A 1 1137 ? 46.211 -14.898 46.834 1.00 60.01 1301 SER A CA 1
ATOM 11165 C C . SER A 1 1137 ? 45.711 -14.971 45.395 1.00 64.11 1301 SER A C 1
ATOM 11166 O O . SER A 1 1137 ? 44.581 -15.386 45.145 1.00 65.38 1301 SER A O 1
ATOM 11174 N N . HIS A 1 1138 ? 46.554 -14.564 44.452 1.00 60.39 1302 HIS A N 1
ATOM 11175 C CA . HIS A 1 1138 ? 46.175 -14.554 43.044 1.00 52.68 1302 HIS A CA 1
ATOM 11176 C C . HIS A 1 1138 ? 45.820 -15.956 42.548 1.00 55.33 1302 HIS A C 1
ATOM 11177 O O . HIS A 1 1138 ? 45.065 -16.112 41.587 1.00 56.64 1302 HIS A O 1
ATOM 11191 N N . SER A 1 1139 ? 46.366 -16.970 43.212 1.00 49.66 1303 SER A N 1
ATOM 11192 C CA . SER A 1 1139 ? 46.112 -18.359 42.845 1.00 47.52 1303 SER A CA 1
ATOM 11193 C C . SER A 1 1139 ? 44.670 -18.773 43.132 1.00 55.42 1303 SER A C 1
ATOM 11194 O O . SER A 1 1139 ? 44.201 -19.797 42.633 1.00 50.84 1303 SER A O 1
ATOM 11202 N N . ASP A 1 1140 ? 43.971 -17.977 43.936 1.00 51.90 1304 ASP A N 1
ATOM 11203 C CA . ASP A 1 1140 ? 42.602 -18.298 44.324 1.00 54.42 1304 ASP A CA 1
ATOM 11204 C C . ASP A 1 1140 ? 41.581 -17.864 43.273 1.00 52.81 1304 ASP A C 1
ATOM 11205 O O . ASP A 1 1140 ? 40.416 -18.258 43.335 1.00 42.25 1304 ASP A O 1
ATOM 11214 N N . ILE A 1 1141 ? 42.011 -17.053 42.311 1.00 50.96 1305 ILE A N 1
ATOM 11215 C CA . ILE A 1 1141 ? 41.126 -16.642 41.227 1.00 43.26 1305 ILE A CA 1
ATOM 11216 C C . ILE A 1 1141 ? 40.932 -17.793 40.244 1.00 47.90 1305 ILE A C 1
ATOM 11217 O O . ILE A 1 1141 ? 41.894 -18.277 39.649 1.00 59.77 1305 ILE A O 1
ATOM 11233 N N . MET A 1 1142 ? 39.682 -18.221 40.081 1.00 55.89 1306 MET A N 1
ATOM 11234 C CA . MET A 1 1142 ? 39.361 -19.385 39.260 1.00 48.61 1306 MET A CA 1
ATOM 11235 C C . MET A 1 1142 ? 38.082 -19.182 38.462 1.00 45.43 1306 MET A C 1
ATOM 11236 O O . MET A 1 1142 ? 37.383 -18.182 38.629 1.00 44.48 1306 MET A O 1
ATOM 11250 N N . LEU A 1 1143 ? 37.790 -20.141 37.590 1.00 46.91 1307 LEU A N 1
ATOM 11251 C CA . LEU A 1 1143 ? 36.585 -20.105 36.775 1.00 50.67 1307 LEU A CA 1
ATOM 11252 C C . LEU A 1 1143 ? 35.429 -20.779 37.495 1.00 41.67 1307 LEU A C 1
ATOM 11253 O O . LEU A 1 1143 ? 35.620 -21.755 38.222 1.00 44.58 1307 LEU A O 1
ATOM 11269 N N . ALA A 1 1144 ? 34.229 -20.253 37.283 1.00 41.43 1308 ALA A N 1
ATOM 11270 C CA . ALA A 1 1144 ? 33.035 -20.804 37.905 1.00 43.18 1308 ALA A CA 1
ATOM 11271 C C . ALA A 1 1144 ? 31.793 -20.482 37.082 1.00 42.95 1308 ALA A C 1
ATOM 11272 O O . ALA A 1 1144 ? 31.749 -19.470 36.383 1.00 35.18 1308 ALA A O 1
ATOM 11279 N N . MET A 1 1145 ? 30.795 -21.358 37.160 1.00 38.35 1309 MET A N 1
ATOM 11280 C CA . MET A 1 1145 ? 29.487 -21.088 36.575 1.00 38.66 1309 MET A CA 1
ATOM 11281 C C . MET A 1 1145 ? 28.700 -20.138 37.462 1.00 42.22 1309 MET A C 1
ATOM 11282 O O . MET A 1 1145 ? 28.224 -20.525 38.529 1.00 46.27 1309 MET A O 1
ATOM 11296 N N . TYR A 1 1146 ? 28.566 -18.895 37.017 1.00 44.27 1310 TYR A N 1
ATOM 11297 C CA . TYR A 1 1146 ? 27.813 -17.895 37.758 1.00 42.53 1310 TYR A CA 1
ATOM 11298 C C . TYR A 1 1146 ? 26.325 -18.016 37.439 1.00 42.77 1310 TYR A C 1
ATOM 11299 O O . TYR A 1 1146 ? 25.479 -17.939 38.330 1.00 47.67 1310 TYR A O 1
ATOM 11317 N N . ARG A 1 1147 ? 26.023 -18.214 36.159 1.00 32.90 1311 ARG A N 1
ATOM 11318 C CA . ARG A 1 1147 ? 24.654 -18.373 35.688 1.00 36.83 1311 ARG A CA 1
ATOM 11319 C C . ARG A 1 1147 ? 24.650 -19.421 34.579 1.00 40.72 1311 ARG A C 1
ATOM 11320 O O . ARG A 1 1147 ? 25.711 -19.770 34.065 1.00 43.31 1311 ARG A O 1
ATOM 11341 N N . PRO A 1 1148 ? 23.468 -19.942 34.212 1.00 41.65 1312 PRO A N 1
ATOM 11342 C CA . PRO A 1 1148 ? 23.525 -21.036 33.235 1.00 41.56 1312 PRO A CA 1
ATOM 11343 C C . PRO A 1 1148 ? 24.136 -20.593 31.902 1.00 38.08 1312 PRO A C 1
ATOM 11344 O O . PRO A 1 1148 ? 23.735 -19.568 31.351 1.00 38.89 1312 PRO A O 1
ATOM 11355 N N . PHE A 1 1149 ? 25.133 -21.347 31.435 1.00 48.20 1313 PHE A N 1
ATOM 11356 C CA . PHE A 1 1149 ? 25.877 -21.051 30.205 1.00 40.20 1313 PHE A CA 1
ATOM 11357 C C . PHE A 1 1149 ? 26.699 -19.764 30.325 1.00 43.62 1313 PHE A C 1
ATOM 11358 O O . PHE A 1 1149 ? 27.288 -19.299 29.346 1.00 51.92 1313 PHE A O 1
ATOM 11375 N N . THR A 1 1150 ? 26.746 -19.208 31.535 1.00 35.67 1314 THR A N 1
ATOM 11376 C CA . THR A 1 1150 ? 27.563 -18.034 31.833 1.00 40.47 1314 THR A CA 1
ATOM 11377 C C . THR A 1 1150 ? 28.596 -18.372 32.899 1.00 46.70 1314 THR A C 1
ATOM 11378 O O . THR A 1 1150 ? 28.250 -18.569 34.066 1.00 67.61 1314 THR A O 1
ATOM 11389 N N . LYS A 1 1151 ? 29.859 -18.452 32.489 1.00 32.81 1315 LYS A N 1
ATOM 11390 C CA . LYS A 1 1151 ? 30.949 -18.696 33.422 1.00 49.97 1315 LYS A CA 1
ATOM 11391 C C . LYS A 1 1151 ? 31.825 -17.451 33.558 1.00 47.11 1315 LYS A C 1
ATOM 11392 O O . LYS A 1 1151 ? 32.362 -16.932 32.578 1.00 44.30 1315 LYS A O 1
ATOM 11411 N N . LYS A 1 1152 ? 31.919 -16.967 34.794 1.00 43.74 1316 LYS A N 1
ATOM 11412 C CA . LYS A 1 1152 ? 32.731 -15.812 35.147 1.00 38.90 1316 LYS A CA 1
ATOM 11413 C C . LYS A 1 1152 ? 33.957 -16.264 35.921 1.00 41.63 1316 LYS A C 1
ATOM 11414 O O . LYS A 1 1152 ? 34.073 -17.433 36.291 1.00 44.27 1316 LYS A O 1
ATOM 11433 N N . TYR A 1 1153 ? 34.863 -15.328 36.172 1.00 45.72 1317 TYR A N 1
ATOM 11434 C CA . TYR A 1 1153 ? 35.991 -15.577 37.055 1.00 45.72 1317 TYR A CA 1
ATOM 11435 C C . TYR A 1 1153 ? 35.606 -15.255 38.491 1.00 48.30 1317 TYR A C 1
ATOM 11436 O O . TYR A 1 1153 ? 34.891 -14.285 38.748 1.00 41.76 1317 TYR A O 1
ATOM 11454 N N . LEU A 1 1154 ? 36.085 -16.078 39.417 1.00 54.14 1318 LEU A N 1
ATOM 11455 C CA . LEU A 1 1154 ? 35.726 -15.964 40.824 1.00 41.19 1318 LEU A CA 1
ATOM 11456 C C . LEU A 1 1154 ? 36.967 -16.011 41.702 1.00 53.87 1318 LEU A C 1
ATOM 11457 O O . LEU A 1 1154 ? 37.838 -16.865 41.522 1.00 49.03 1318 LEU A O 1
ATOM 11473 N N . TYR A 1 1155 ? 37.041 -15.084 42.649 1.00 53.99 1319 TYR A N 1
ATOM 11474 C CA . TYR A 1 1155 ? 38.047 -15.144 43.696 1.00 46.10 1319 TYR A CA 1
ATOM 11475 C C . TYR A 1 1155 ? 37.506 -16.004 44.835 1.00 44.75 1319 TYR A C 1
ATOM 11476 O O . TYR A 1 1155 ? 36.869 -15.497 45.761 1.00 42.97 1319 TYR A O 1
ATOM 11494 N N . ARG A 1 1156 ? 37.745 -17.311 44.747 1.00 47.75 1320 ARG A N 1
ATOM 11495 C CA . ARG A 1 1156 ? 37.279 -18.241 45.770 1.00 57.23 1320 ARG A CA 1
ATOM 11496 C C . ARG A 1 1156 ? 38.242 -18.253 46.947 1.00 57.09 1320 ARG A C 1
ATOM 11497 O O . ARG A 1 1156 ? 39.350 -18.786 46.865 1.00 52.09 1320 ARG A O 1
ATOM 11518 N N . ASN A 1 1157 ? 37.785 -17.673 48.049 1.00 51.55 1321 ASN A N 1
ATOM 11519 C CA . ASN A 1 1157 ? 38.619 -17.428 49.215 1.00 57.80 1321 ASN A CA 1
ATOM 11520 C C . ASN A 1 1157 ? 37.747 -17.487 50.469 1.00 53.45 1321 ASN A C 1
ATOM 11521 O O . ASN A 1 1157 ? 36.784 -16.732 50.583 1.00 52.96 1321 ASN A O 1
ATOM 11532 N N . ARG A 1 1158 ? 38.072 -18.395 51.391 1.00 47.09 1322 ARG A N 1
ATOM 11533 C CA . ARG A 1 1158 ? 37.255 -18.623 52.590 1.00 55.87 1322 ARG A CA 1
ATOM 11534 C C . ARG A 1 1158 ? 37.033 -17.298 53.306 1.00 57.34 1322 ARG A C 1
ATOM 11535 O O . ARG A 1 1158 ? 35.958 -17.021 53.839 1.00 53.17 1322 ARG A O 1
ATOM 11556 N N . PHE A 1 1159 ? 38.089 -16.496 53.312 1.00 56.29 1323 PHE A N 1
ATOM 11557 C CA . PHE A 1 1159 ? 38.029 -15.098 53.691 1.00 52.39 1323 PHE A CA 1
ATOM 11558 C C . PHE A 1 1159 ? 37.600 -14.326 52.447 1.00 67.65 1323 PHE A C 1
ATOM 11559 O O . PHE A 1 1159 ? 38.155 -14.567 51.383 1.00 68.45 1323 PHE A O 1
ATOM 11576 N N . LEU A 1 1160 ? 36.629 -13.420 52.587 1.00 58.27 1324 LEU A N 1
ATOM 11577 C CA . LEU A 1 1160 ? 35.997 -12.670 51.474 1.00 58.78 1324 LEU A CA 1
ATOM 11578 C C . LEU A 1 1160 ? 34.930 -13.476 50.714 1.00 36.62 1324 LEU A C 1
ATOM 11579 O O . LEU A 1 1160 ? 34.281 -12.925 49.827 1.00 49.72 1324 LEU A O 1
ATOM 11595 N N . ASN A 1 1161 ? 34.737 -14.753 51.047 1.00 45.17 1325 ASN A N 1
ATOM 11596 C CA . ASN A 1 1161 ? 33.535 -15.487 50.609 1.00 48.99 1325 ASN A CA 1
ATOM 11597 C C . ASN A 1 1161 ? 32.750 -15.966 51.822 1.00 46.15 1325 ASN A C 1
ATOM 11598 O O . ASN A 1 1161 ? 33.237 -16.787 52.599 1.00 47.03 1325 ASN A O 1
ATOM 11609 N N . GLU A 1 1162 ? 31.537 -15.447 51.983 1.00 48.97 1326 GLU A N 1
ATOM 11610 C CA . GLU A 1 1162 ? 30.715 -15.758 53.150 1.00 48.30 1326 GLU A CA 1
ATOM 11611 C C . GLU A 1 1162 ? 30.423 -17.256 53.262 1.00 46.12 1326 GLU A C 1
ATOM 11612 O O . GLU A 1 1162 ? 30.395 -17.814 54.360 1.00 52.19 1326 GLU A O 1
ATOM 11624 N N . ASN A 1 1163 ? 30.204 -17.896 52.117 1.00 32.59 1327 ASN A N 1
ATOM 11625 C CA . ASN A 1 1163 ? 29.912 -19.325 52.067 1.00 48.02 1327 ASN A CA 1
ATOM 11626 C C . ASN A 1 1163 ? 30.589 -20.003 50.881 1.00 48.59 1327 ASN A C 1
ATOM 11627 O O . ASN A 1 1163 ? 30.133 -19.890 49.744 1.00 56.95 1327 ASN A O 1
ATOM 11638 N N . VAL A 1 1164 ? 31.680 -20.710 51.163 1.00 56.34 1328 VAL A N 1
ATOM 11639 C CA . VAL A 1 1164 ? 32.428 -21.437 50.144 1.00 40.30 1328 VAL A CA 1
ATOM 11640 C C . VAL A 1 1164 ? 31.904 -22.861 49.994 1.00 29.58 1328 VAL A C 1
ATOM 11641 O O . VAL A 1 1164 ? 32.266 -23.555 49.049 1.00 36.62 1328 VAL A O 1
ATOM 11654 N N . ARG A 1 1165 ? 31.055 -23.288 50.927 1.00 42.18 1329 ARG A N 1
ATOM 11655 C CA . ARG A 1 1165 ? 30.408 -24.594 50.832 1.00 39.91 1329 ARG A CA 1
ATOM 11656 C C . ARG A 1 1165 ? 31.445 -25.720 50.774 1.00 47.20 1329 ARG A C 1
ATOM 11657 O O . ARG A 1 1165 ? 32.502 -25.630 51.404 1.00 56.39 1329 ARG A O 1
ATOM 11678 N N . LYS A 1 1166 ? 31.140 -26.774 50.019 1.00 42.60 1330 LYS A N 1
ATOM 11679 C CA . LYS A 1 1166 ? 32.040 -27.917 49.871 1.00 51.46 1330 LYS A CA 1
ATOM 11680 C C . LYS A 1 1166 ? 32.910 -27.799 48.622 1.00 51.12 1330 LYS A C 1
ATOM 11681 O O . LYS A 1 1166 ? 33.431 -28.799 48.126 1.00 30.93 1330 LYS A O 1
ATOM 11700 N N . THR A 1 1167 ? 33.061 -26.582 48.110 1.00 42.83 1331 THR A N 1
ATOM 11701 C CA . THR A 1 1167 ? 33.785 -26.374 46.861 1.00 47.53 1331 THR A CA 1
ATOM 11702 C C . THR A 1 1167 ? 35.248 -26.795 46.968 1.00 49.64 1331 THR A C 1
ATOM 11703 O O . THR A 1 1167 ? 35.853 -27.208 45.980 1.00 50.58 1331 THR A O 1
ATOM 11714 N N . TYR A 1 1168 ? 35.816 -26.697 48.164 1.00 52.88 1332 TYR A N 1
ATOM 11715 C CA . TYR A 1 1168 ? 37.200 -27.107 48.366 1.00 49.99 1332 TYR A CA 1
ATOM 11716 C C . TYR A 1 1168 ? 37.336 -28.627 48.296 1.00 54.43 1332 TYR A C 1
ATOM 11717 O O . TYR A 1 1168 ? 38.416 -29.146 48.010 1.00 44.47 1332 TYR A O 1
ATOM 11735 N N . GLN A 1 1169 ? 36.237 -29.334 48.545 1.00 53.90 1333 GLN A N 1
ATOM 11736 C CA . GLN A 1 1169 ? 36.218 -30.789 48.414 1.00 40.73 1333 GLN A CA 1
ATOM 11737 C C . GLN A 1 1169 ? 35.945 -31.219 46.973 1.00 51.19 1333 GLN A C 1
ATOM 11738 O O . GLN A 1 1169 ? 36.431 -32.261 46.535 1.00 60.80 1333 GLN A O 1
ATOM 11752 N N . THR A 1 1170 ? 35.169 -30.420 46.242 1.00 38.69 1334 THR A N 1
ATOM 11753 C CA . THR A 1 1170 ? 34.810 -30.755 44.864 1.00 50.00 1334 THR A CA 1
ATOM 11754 C C . THR A 1 1170 ? 35.710 -30.059 43.847 1.00 50.26 1334 THR A C 1
ATOM 11755 O O . THR A 1 1170 ? 35.854 -30.531 42.719 1.00 43.72 1334 THR A O 1
ATOM 11766 N N . PHE A 1 1171 ? 36.305 -28.938 44.245 1.00 48.36 1335 PHE A N 1
ATOM 11767 C CA . PHE A 1 1171 ? 37.226 -28.200 43.381 1.00 48.74 1335 PHE A CA 1
ATOM 11768 C C . PHE A 1 1171 ? 38.356 -27.568 44.192 1.00 51.28 1335 PHE A C 1
ATOM 11769 O O . PHE A 1 1171 ? 38.404 -26.346 44.335 1.00 57.62 1335 PHE A O 1
ATOM 11786 N N . PRO A 1 1172 ? 39.270 -28.400 44.721 1.00 52.68 1336 PRO A N 1
ATOM 11787 C CA . PRO A 1 1172 ? 40.356 -27.960 45.609 1.00 51.83 1336 PRO A CA 1
ATOM 11788 C C . PRO A 1 1172 ? 41.152 -26.762 45.093 1.00 45.17 1336 PRO A C 1
ATOM 11789 O O . PRO A 1 1172 ? 41.584 -25.932 45.894 1.00 66.48 1336 PRO A O 1
ATOM 11800 N N . ASP A 1 1173 ? 41.346 -26.678 43.781 1.00 54.17 1337 ASP A N 1
ATOM 11801 C CA . ASP A 1 1173 ? 42.061 -25.558 43.179 1.00 63.76 1337 ASP A CA 1
ATOM 11802 C C . ASP A 1 1173 ? 41.544 -25.274 41.771 1.00 67.78 1337 ASP A C 1
ATOM 11803 O O . ASP A 1 1173 ? 40.633 -25.944 41.287 1.00 66.96 1337 ASP A O 1
ATOM 11812 N N . LYS A 1 1174 ? 42.135 -24.280 41.116 1.00 66.92 1338 LYS A N 1
ATOM 11813 C CA . LYS A 1 1174 ? 41.646 -23.822 39.820 1.00 74.31 1338 LYS A CA 1
ATOM 11814 C C . LYS A 1 1174 ? 42.013 -24.761 38.669 1.00 79.21 1338 LYS A C 1
ATOM 11815 O O . LYS A 1 1174 ? 41.627 -24.525 37.523 1.00 82.33 1338 LYS A O 1
ATOM 11834 N N . ASN A 1 1175 ? 42.746 -25.826 38.982 1.00 72.07 1339 ASN A N 1
ATOM 11835 C CA . ASN A 1 1175 ? 43.143 -26.816 37.983 1.00 75.28 1339 ASN A CA 1
ATOM 11836 C C . ASN A 1 1175 ? 42.443 -28.161 38.192 1.00 76.35 1339 ASN A C 1
ATOM 11837 O O . ASN A 1 1175 ? 42.708 -29.128 37.476 1.00 63.33 1339 ASN A O 1
ATOM 11848 N N . SER A 1 1176 ? 41.544 -28.216 39.171 1.00 75.19 1340 SER A N 1
ATOM 11849 C CA . SER A 1 1176 ? 40.845 -29.455 39.501 1.00 71.41 1340 SER A CA 1
ATOM 11850 C C . SER A 1 1176 ? 39.893 -29.880 38.389 1.00 57.25 1340 SER A C 1
ATOM 11851 O O . SER A 1 1176 ? 39.458 -29.058 37.582 1.00 63.84 1340 SER A O 1
ATOM 11859 N N . LYS A 1 1177 ? 39.576 -31.172 38.361 1.00 59.99 1341 LYS A N 1
ATOM 11860 C CA . LYS A 1 1177 ? 38.665 -31.736 37.371 1.00 52.86 1341 LYS A CA 1
ATOM 11861 C C . LYS A 1 1177 ? 37.508 -32.455 38.056 1.00 55.07 1341 LYS A C 1
ATOM 11862 O O . LYS A 1 1177 ? 37.710 -33.460 38.738 1.00 57.69 1341 LYS A O 1
ATOM 11881 N N . ASN A 1 1178 ? 36.297 -31.941 37.867 1.00 48.77 1342 ASN A N 1
ATOM 11882 C CA . ASN A 1 1178 ? 35.113 -32.554 38.453 1.00 44.07 1342 ASN A CA 1
ATOM 11883 C C . ASN A 1 1178 ? 33.867 -32.303 37.605 1.00 41.19 1342 ASN A C 1
ATOM 11884 O O . ASN A 1 1178 ? 33.821 -31.357 36.815 1.00 38.11 1342 ASN A O 1
ATOM 11895 N N . LEU A 1 1179 ? 32.871 -33.170 37.768 1.00 40.94 1343 LEU A N 1
ATOM 11896 C CA . LEU A 1 1179 ? 31.552 -32.977 37.172 1.00 34.66 1343 LEU A CA 1
ATOM 11897 C C . LEU A 1 1179 ? 30.508 -32.865 38.272 1.00 43.26 1343 LEU A C 1
ATOM 11898 O O . LEU A 1 1179 ? 30.459 -33.711 39.166 1.00 51.51 1343 LEU A O 1
ATOM 11914 N N . LEU A 1 1180 ? 29.682 -31.824 38.214 1.00 45.63 1344 LEU A N 1
ATOM 11915 C CA . LEU A 1 1180 ? 28.551 -31.712 39.126 1.00 52.55 1344 LEU A CA 1
ATOM 11916 C C . LEU A 1 1180 ? 27.266 -31.384 38.375 1.00 42.33 1344 LEU A C 1
ATOM 11917 O O . LEU A 1 1180 ? 27.260 -30.609 37.419 1.00 35.57 1344 LEU A O 1
ATOM 11933 N N . ILE A 1 1181 ? 26.181 -32.017 38.809 1.00 41.91 1345 ILE A N 1
ATOM 11934 C CA . ILE A 1 1181 ? 24.861 -31.786 38.245 1.00 33.51 1345 ILE A CA 1
ATOM 11935 C C . ILE A 1 1181 ? 24.127 -30.751 39.081 1.00 37.23 1345 ILE A C 1
ATOM 11936 O O . ILE A 1 1181 ? 23.602 -31.072 40.146 1.00 46.45 1345 ILE A O 1
ATOM 11952 N N . ASN A 1 1182 ? 24.096 -29.510 38.612 1.00 41.64 1346 ASN A N 1
ATOM 11953 C CA . ASN A 1 1182 ? 23.322 -28.485 39.297 1.00 46.98 1346 ASN A CA 1
ATOM 11954 C C . ASN A 1 1182 ? 21.830 -28.737 39.128 1.00 43.63 1346 ASN A C 1
ATOM 11955 O O . ASN A 1 1182 ? 21.380 -29.164 38.064 1.00 37.95 1346 ASN A O 1
ATOM 11966 N N . ILE A 1 1183 ? 21.073 -28.475 40.187 1.00 43.02 1347 ILE A N 1
ATOM 11967 C CA . ILE A 1 1183 ? 19.624 -28.632 40.156 1.00 48.14 1347 ILE A CA 1
ATOM 11968 C C . ILE A 1 1183 ? 18.927 -27.500 40.900 1.00 47.61 1347 ILE A C 1
ATOM 11969 O O . ILE A 1 1183 ? 19.513 -26.879 41.791 1.00 41.48 1347 ILE A O 1
ATOM 11985 N N . SER A 1 1184 ? 17.676 -27.236 40.531 1.00 53.96 1348 SER A N 1
ATOM 11986 C CA . SER A 1 1184 ? 16.835 -26.333 41.304 1.00 49.37 1348 SER A CA 1
ATOM 11987 C C . SER A 1 1184 ? 16.754 -26.899 42.716 1.00 39.98 1348 SER A C 1
ATOM 11988 O O . SER A 1 1184 ? 16.744 -28.119 42.895 1.00 46.52 1348 SER A O 1
ATOM 11996 N N . GLY A 1 1185 ? 16.706 -26.022 43.712 1.00 41.34 1349 GLY A N 1
ATOM 11997 C CA . GLY A 1 1185 ? 16.766 -26.449 45.097 1.00 58.41 1349 GLY A CA 1
ATOM 11998 C C . GLY A 1 1185 ? 15.554 -26.064 45.915 1.00 54.26 1349 GLY A C 1
ATOM 11999 O O . GLY A 1 1185 ? 15.146 -24.906 45.932 1.00 65.68 1349 GLY A O 1
ATOM 12003 N N . GLN A 1 1186 ? 14.960 -27.078 46.537 1.00 51.51 1350 GLN A N 1
ATOM 12004 C CA . GLN A 1 1186 ? 14.119 -26.937 47.722 1.00 50.78 1350 GLN A CA 1
ATOM 12005 C C . GLN A 1 1186 ? 13.330 -25.615 47.823 1.00 53.90 1350 GLN A C 1
ATOM 12006 O O . GLN A 1 1186 ? 13.667 -24.728 48.608 1.00 52.44 1350 GLN A O 1
ATOM 12020 N N . GLY A 1 1187 ? 12.291 -25.484 47.000 1.00 55.03 1351 GLY A N 1
ATOM 12021 C CA . GLY A 1 1187 ? 11.329 -24.405 47.154 1.00 41.10 1351 GLY A CA 1
ATOM 12022 C C . GLY A 1 1187 ? 11.417 -23.263 46.152 1.00 51.16 1351 GLY A C 1
ATOM 12023 O O . GLY A 1 1187 ? 11.015 -22.141 46.462 1.00 44.58 1351 GLY A O 1
ATOM 12027 N N . ASP A 1 1188 ? 11.937 -23.542 44.958 1.00 61.14 1352 ASP A N 1
ATOM 12028 C CA . ASP A 1 1188 ? 11.828 -22.613 43.835 1.00 64.82 1352 ASP A CA 1
ATOM 12029 C C . ASP A 1 1188 ? 10.396 -22.647 43.357 1.00 53.67 1352 ASP A C 1
ATOM 12030 O O . ASP A 1 1188 ? 9.777 -23.710 43.324 1.00 61.12 1352 ASP A O 1
ATOM 12039 N N . LYS A 1 1189 ? 9.877 -21.492 42.967 1.00 67.33 1353 LYS A N 1
ATOM 12040 C CA . LYS A 1 1189 ? 8.530 -21.415 42.430 1.00 77.85 1353 LYS A CA 1
ATOM 12041 C C . LYS A 1 1189 ? 8.538 -21.729 40.939 1.00 69.74 1353 LYS A C 1
ATOM 12042 O O . LYS A 1 1189 ? 7.547 -22.210 40.392 1.00 69.93 1353 LYS A O 1
ATOM 12061 N N . ALA A 1 1190 ? 9.663 -21.458 40.284 1.00 65.74 1354 ALA A N 1
ATOM 12062 C CA . ALA A 1 1190 ? 9.820 -21.793 38.875 1.00 65.97 1354 ALA A CA 1
ATOM 12063 C C . ALA A 1 1190 ? 9.895 -23.305 38.703 1.00 53.31 1354 ALA A C 1
ATOM 12064 O O . ALA A 1 1190 ? 10.118 -24.034 39.669 1.00 41.10 1354 ALA A O 1
ATOM 12071 N N . ASP A 1 1191 ? 9.705 -23.772 37.473 1.00 44.66 1355 ASP A N 1
ATOM 12072 C CA . ASP A 1 1191 ? 9.742 -25.202 37.186 1.00 43.65 1355 ASP A CA 1
ATOM 12073 C C . ASP A 1 1191 ? 11.131 -25.785 37.422 1.00 49.80 1355 ASP A C 1
ATOM 12074 O O . ASP A 1 1191 ? 12.142 -25.098 37.273 1.00 50.47 1355 ASP A O 1
ATOM 12083 N N . PHE A 1 1192 ? 11.168 -27.063 37.785 1.00 42.00 1356 PHE A N 1
ATOM 12084 C CA . PHE A 1 1192 ? 12.421 -27.750 38.066 1.00 42.77 1356 PHE A CA 1
ATOM 12085 C C . PHE A 1 1192 ? 13.285 -27.871 36.814 1.00 36.50 1356 PHE A C 1
ATOM 12086 O O . PHE A 1 1192 ? 12.798 -28.236 35.745 1.00 48.54 1356 PHE A O 1
ATOM 12103 N N . ALA A 1 1193 ? 14.570 -27.562 36.964 1.00 41.79 1357 ALA A N 1
ATOM 12104 C CA . ALA A 1 1193 ? 15.534 -27.680 35.876 1.00 48.44 1357 ALA A CA 1
ATOM 12105 C C . ALA A 1 1193 ? 16.857 -28.225 36.400 1.00 57.47 1357 ALA A C 1
ATOM 12106 O O . ALA A 1 1193 ? 17.114 -28.204 37.605 1.00 57.70 1357 ALA A O 1
ATOM 12113 N N . THR A 1 1194 ? 17.689 -28.715 35.488 1.00 50.05 1358 THR A N 1
ATOM 12114 C CA . THR A 1 1194 ? 19.016 -29.203 35.841 1.00 42.47 1358 THR A CA 1
ATOM 12115 C C . THR A 1 1194 ? 20.003 -28.891 34.723 1.00 42.73 1358 THR A C 1
ATOM 12116 O O . THR A 1 1194 ? 19.671 -28.990 33.541 1.00 58.13 1358 THR A O 1
ATOM 12127 N N . LEU A 1 1195 ? 21.213 -28.501 35.108 1.00 37.94 1359 LEU A N 1
ATOM 12128 C CA . LEU A 1 1195 ? 22.267 -28.188 34.151 1.00 42.19 1359 LEU A CA 1
ATOM 12129 C C . LEU A 1 1195 ? 23.613 -28.651 34.691 1.00 50.21 1359 LEU A C 1
ATOM 12130 O O . LEU A 1 1195 ? 24.020 -28.261 35.784 1.00 48.22 1359 LEU A O 1
ATOM 12146 N N . ILE A 1 1196 ? 24.301 -29.487 33.923 1.00 45.10 1360 ILE A N 1
ATOM 12147 C CA . ILE A 1 1196 ? 25.585 -30.021 34.350 1.00 43.25 1360 ILE A CA 1
ATOM 12148 C C . ILE A 1 1196 ? 26.684 -28.990 34.118 1.00 38.48 1360 ILE A C 1
ATOM 12149 O O . ILE A 1 1196 ? 26.647 -28.239 33.142 1.00 37.95 1360 ILE A O 1
ATOM 12165 N N . SER A 1 1197 ? 27.651 -28.951 35.029 1.00 37.28 1361 SER A N 1
ATOM 12166 C CA . SER A 1 1197 ? 28.743 -27.989 34.954 1.00 33.91 1361 SER A CA 1
ATOM 12167 C C . SER A 1 1197 ? 30.095 -28.659 35.143 1.00 40.06 1361 SER A C 1
ATOM 12168 O O . SER A 1 1197 ? 30.232 -29.618 35.903 1.00 55.84 1361 SER A O 1
ATOM 12176 N N . GLU A 1 1198 ? 31.089 -28.136 34.437 1.00 43.70 1362 GLU A N 1
ATOM 12177 C CA . GLU A 1 1198 ? 32.457 -28.627 34.517 1.00 44.66 1362 GLU A CA 1
ATOM 12178 C C . GLU A 1 1198 ? 33.254 -27.818 35.539 1.00 48.55 1362 GLU A C 1
ATOM 12179 O O . GLU A 1 1198 ? 34.412 -28.127 35.826 1.00 47.65 1362 GLU A O 1
ATOM 12191 N N . TYR A 1 1199 ? 32.615 -26.787 36.085 1.00 41.57 1363 TYR A N 1
ATOM 12192 C CA . TYR A 1 1199 ? 33.277 -25.835 36.969 1.00 43.14 1363 TYR A CA 1
ATOM 12193 C C . TYR A 1 1199 ? 32.505 -25.636 38.269 1.00 47.12 1363 TYR A C 1
ATOM 12194 O O . TYR A 1 1199 ? 31.385 -26.124 38.423 1.00 48.96 1363 TYR A O 1
ATOM 12212 N N . LEU A 1 1200 ? 33.121 -24.916 39.200 1.00 56.04 1364 LEU A N 1
ATOM 12213 C CA . LEU A 1 1200 ? 32.457 -24.492 40.423 1.00 56.40 1364 LEU A CA 1
ATOM 12214 C C . LEU A 1 1200 ? 31.199 -23.704 40.063 1.00 50.47 1364 LEU A C 1
ATOM 12215 O O . LEU A 1 1200 ? 31.205 -22.937 39.101 1.00 45.11 1364 LEU A O 1
ATOM 12231 N N . SER A 1 1201 ? 30.126 -23.894 40.827 1.00 42.72 1365 SER A N 1
ATOM 12232 C CA . SER A 1 1201 ? 28.832 -23.304 40.485 1.00 46.43 1365 SER A CA 1
ATOM 12233 C C . SER A 1 1201 ? 28.294 -22.386 41.576 1.00 45.70 1365 SER A C 1
ATOM 12234 O O . SER A 1 1201 ? 28.330 -22.716 42.763 1.00 39.05 1365 SER A O 1
ATOM 12242 N N . ASP A 1 1202 ? 27.797 -21.225 41.159 1.00 48.71 1366 ASP A N 1
ATOM 12243 C CA . ASP A 1 1202 ? 27.158 -20.293 42.076 1.00 39.92 1366 ASP A CA 1
ATOM 12244 C C . ASP A 1 1202 ? 25.866 -20.906 42.578 1.00 45.38 1366 ASP A C 1
ATOM 12245 O O . ASP A 1 1202 ? 25.407 -21.922 42.054 1.00 51.48 1366 ASP A O 1
ATOM 12254 N N . MET A 1 1203 ? 25.273 -20.285 43.588 1.00 44.93 1367 MET A N 1
ATOM 12255 C CA . MET A 1 1203 ? 23.997 -20.748 44.103 1.00 43.67 1367 MET A CA 1
ATOM 12256 C C . MET A 1 1203 ? 22.885 -20.426 43.116 1.00 48.48 1367 MET A C 1
ATOM 12257 O O . MET A 1 1203 ? 21.852 -21.091 43.096 1.00 50.10 1367 MET A O 1
ATOM 12271 N N . HIS A 1 1204 ? 23.100 -19.409 42.293 1.00 44.70 1368 HIS A N 1
ATOM 12272 C CA . HIS A 1 1204 ? 22.039 -18.920 41.431 1.00 39.30 1368 HIS A CA 1
ATOM 12273 C C . HIS A 1 1204 ? 22.209 -19.381 39.988 1.00 44.85 1368 HIS A C 1
ATOM 12274 O O . HIS A 1 1204 ? 21.677 -18.765 39.064 1.00 47.23 1368 HIS A O 1
ATOM 12288 N N . VAL A 1 1205 ? 22.930 -20.483 39.800 1.00 34.97 1369 VAL A N 1
ATOM 12289 C CA . VAL A 1 1205 ? 23.015 -21.108 38.486 1.00 46.51 1369 VAL A CA 1
ATOM 12290 C C . VAL A 1 1205 ? 21.625 -21.587 38.081 1.00 26.80 1369 VAL A C 1
ATOM 12291 O O . VAL A 1 1205 ? 21.270 -21.579 36.904 1.00 38.56 1369 VAL A O 1
ATOM 12304 N N . ILE A 1 1206 ? 20.846 -22.014 39.071 1.00 31.14 1370 ILE A N 1
ATOM 12305 C CA . ILE A 1 1206 ? 19.456 -22.396 38.853 1.00 43.23 1370 ILE A CA 1
ATOM 12306 C C . ILE A 1 1206 ? 18.590 -21.910 40.011 1.00 41.18 1370 ILE A C 1
ATOM 12307 O O . ILE A 1 1206 ? 18.547 -22.525 41.078 1.00 49.70 1370 ILE A O 1
ATOM 12323 N N . GLY A 1 1207 ? 17.910 -20.791 39.796 1.00 48.87 1371 GLY A N 1
ATOM 12324 C CA . GLY A 1 1207 ? 16.969 -20.270 40.770 1.00 47.68 1371 GLY A CA 1
ATOM 12325 C C . GLY A 1 1207 ? 17.638 -19.527 41.909 1.00 37.49 1371 GLY A C 1
ATOM 12326 O O . GLY A 1 1207 ? 18.713 -18.953 41.736 1.00 37.25 1371 GLY A O 1
ATOM 12330 N N . GLY A 1 1208 ? 16.996 -19.544 43.075 1.00 41.93 1372 GLY A N 1
ATOM 12331 C CA . GLY A 1 1208 ? 17.451 -18.774 44.221 1.00 54.87 1372 GLY A CA 1
ATOM 12332 C C . GLY A 1 1208 ? 18.310 -19.597 45.160 1.00 42.05 1372 GLY A C 1
ATOM 12333 O O . GLY A 1 1208 ? 19.123 -19.057 45.908 1.00 48.63 1372 GLY A O 1
ATOM 12337 N N . GLN A 1 1209 ? 18.118 -20.913 45.123 1.00 62.60 1373 GLN A N 1
ATOM 12338 C CA . GLN A 1 1209 ? 18.924 -21.843 45.909 1.00 57.30 1373 GLN A CA 1
ATOM 12339 C C . GLN A 1 1209 ? 19.197 -23.102 45.087 1.00 63.58 1373 GLN A C 1
ATOM 12340 O O . GLN A 1 1209 ? 18.287 -23.876 44.798 1.00 123.07 1373 GLN A O 1
ATOM 12354 N N . ALA A 1 1210 ? 20.452 -23.295 44.695 1.00 44.61 1374 ALA A N 1
ATOM 12355 C CA . ALA A 1 1210 ? 20.809 -24.402 43.813 1.00 45.40 1374 ALA A CA 1
ATOM 12356 C C . ALA A 1 1210 ? 21.658 -25.440 44.527 1.00 49.93 1374 ALA A C 1
ATOM 12357 O O . ALA A 1 1210 ? 22.676 -25.118 45.141 1.00 53.11 1374 ALA A O 1
ATOM 12364 N N . ARG A 1 1211 ? 21.221 -26.690 44.435 1.00 53.09 1375 ARG A N 1
ATOM 12365 C CA . ARG A 1 1211 ? 21.989 -27.820 44.929 1.00 43.35 1375 ARG A CA 1
ATOM 12366 C C . ARG A 1 1211 ? 22.767 -28.411 43.760 1.00 46.87 1375 ARG A C 1
ATOM 12367 O O . ARG A 1 1211 ? 22.317 -28.335 42.613 1.00 44.03 1375 ARG A O 1
ATOM 12388 N N . ASN A 1 1212 ? 23.934 -28.981 44.039 1.00 32.67 1376 ASN A N 1
ATOM 12389 C CA . ASN A 1 1212 ? 24.689 -29.691 43.014 1.00 41.44 1376 ASN A CA 1
ATOM 12390 C C . ASN A 1 1212 ? 25.145 -31.049 43.521 1.00 38.60 1376 ASN A C 1
ATOM 12391 O O . ASN A 1 1212 ? 25.315 -31.256 44.725 1.00 39.29 1376 ASN A O 1
ATOM 12402 N N . LEU A 1 1213 ? 25.331 -31.969 42.583 1.00 36.34 1377 LEU A N 1
ATOM 12403 C CA . LEU A 1 1213 ? 25.636 -33.355 42.895 1.00 40.87 1377 LEU A CA 1
ATOM 12404 C C . LEU A 1 1213 ? 26.960 -33.756 42.255 1.00 50.70 1377 LEU A C 1
ATOM 12405 O O . LEU A 1 1213 ? 26.984 -34.200 41.107 1.00 59.95 1377 LEU A O 1
ATOM 12421 N N . PRO A 1 1214 ? 28.070 -33.596 42.995 1.00 38.76 1378 PRO A N 1
ATOM 12422 C CA . PRO A 1 1214 ? 29.400 -33.796 42.410 1.00 45.32 1378 PRO A CA 1
ATOM 12423 C C . PRO A 1 1214 ? 29.678 -35.238 42.010 1.00 43.74 1378 PRO A C 1
ATOM 12424 O O . PRO A 1 1214 ? 29.161 -36.171 42.624 1.00 35.42 1378 PRO A O 1
ATOM 12435 N N . ARG A 1 1215 ? 30.495 -35.403 40.976 1.00 44.19 1379 ARG A N 1
ATOM 12436 C CA . ARG A 1 1215 ? 30.911 -36.721 40.520 1.00 44.50 1379 ARG A CA 1
ATOM 12437 C C . ARG A 1 1215 ? 32.061 -37.221 41.382 1.00 45.43 1379 ARG A C 1
ATOM 12438 O O . ARG A 1 1215 ? 32.205 -38.423 41.608 1.00 41.59 1379 ARG A O 1
ATOM 12459 N N . PHE A 1 1216 ? 32.869 -36.281 41.866 1.00 50.01 1380 PHE A N 1
ATOM 12460 C CA . PHE A 1 1216 ? 34.045 -36.602 42.664 1.00 46.69 1380 PHE A CA 1
ATOM 12461 C C . PHE A 1 1216 ? 34.118 -35.752 43.927 1.00 47.80 1380 PHE A C 1
ATOM 12462 O O . PHE A 1 1216 ? 33.571 -34.650 43.981 1.00 44.54 1380 PHE A O 1
ATOM 12479 N N . THR A 1 1217 ? 34.799 -36.280 44.939 1.00 46.81 1381 THR A N 1
ATOM 12480 C CA . THR A 1 1217 ? 35.181 -35.503 46.112 1.00 45.86 1381 THR A CA 1
ATOM 12481 C C . THR A 1 1217 ? 36.675 -35.680 46.344 1.00 47.94 1381 THR A C 1
ATOM 12482 O O . THR A 1 1217 ? 37.221 -36.754 46.092 1.00 52.66 1381 THR A O 1
ATOM 12493 N N . TYR A 1 1218 ? 37.332 -34.625 46.822 1.00 52.12 1382 TYR A N 1
ATOM 12494 C CA . TYR A 1 1218 ? 38.786 -34.622 46.964 1.00 49.05 1382 TYR A CA 1
ATOM 12495 C C . TYR A 1 1218 ? 39.232 -34.525 48.420 1.00 61.18 1382 TYR A C 1
ATOM 12496 O O . TYR A 1 1218 ? 38.452 -34.164 49.302 1.00 46.36 1382 TYR A O 1
ATOM 12514 N N . GLU A 1 1219 ? 40.502 -34.844 48.652 1.00 73.07 1383 GLU A N 1
ATOM 12515 C CA . GLU A 1 1219 ? 41.073 -34.851 49.991 1.00 76.21 1383 GLU A CA 1
ATOM 12516 C C . GLU A 1 1219 ? 42.523 -34.379 49.985 1.00 70.76 1383 GLU A C 1
ATOM 12517 O O . GLU A 1 1219 ? 43.295 -34.723 49.089 1.00 77.72 1383 GLU A O 1
ATOM 12529 N N . THR A 1 1220 ? 42.879 -33.590 50.994 1.00 89.89 1384 THR A N 1
ATOM 12530 C CA . THR A 1 1220 ? 44.253 -33.147 51.190 1.00 99.82 1384 THR A CA 1
ATOM 12531 C C . THR A 1 1220 ? 44.765 -33.658 52.533 1.00 108.34 1384 THR A C 1
ATOM 12532 O O . THR A 1 1220 ? 44.352 -33.174 53.590 1.00 104.24 1384 THR A O 1
ATOM 12543 N N . ASP A 1 1221 ? 45.657 -34.643 52.485 1.00 111.84 1385 ASP A N 1
ATOM 12544 C CA . ASP A 1 1221 ? 46.177 -35.274 53.695 1.00 114.90 1385 ASP A CA 1
ATOM 12545 C C . ASP A 1 1221 ? 47.638 -35.689 53.526 1.00 114.67 1385 ASP A C 1
ATOM 12546 O O . ASP A 1 1221 ? 48.317 -35.246 52.600 1.00 100.46 1385 ASP A O 1
ATOM 12550 N N . GLY A 1 1226 ? 43.456 -36.734 46.514 1.00 60.68 1390 GLY A N 1
ATOM 12551 C CA . GLY A 1 1226 ? 42.659 -37.790 47.113 1.00 67.78 1390 GLY A CA 1
ATOM 12552 C C . GLY A 1 1226 ? 41.325 -37.968 46.411 1.00 67.67 1390 GLY A C 1
ATOM 12553 O O . GLY A 1 1226 ? 40.268 -37.799 47.020 1.00 61.86 1390 GLY A O 1
ATOM 12556 N N . ARG A 1 1227 ? 41.381 -38.315 45.128 1.00 57.56 1391 ARG A N 1
ATOM 12557 C CA . ARG A 1 1227 ? 40.182 -38.476 44.310 1.00 56.08 1391 ARG A CA 1
ATOM 12558 C C . ARG A 1 1227 ? 39.304 -39.607 44.832 1.00 56.81 1391 ARG A C 1
ATOM 12559 O O . ARG A 1 1227 ? 39.781 -40.719 45.061 1.00 63.44 1391 ARG A O 1
ATOM 12580 N N . THR A 1 1228 ? 38.019 -39.315 45.011 1.00 40.65 1392 THR A N 1
ATOM 12581 C CA . THR A 1 1228 ? 37.065 -40.290 45.521 1.00 49.33 1392 THR A CA 1
ATOM 12582 C C . THR A 1 1228 ? 35.790 -40.269 44.692 1.00 49.44 1392 THR A C 1
ATOM 12583 O O . THR A 1 1228 ? 35.255 -39.203 44.387 1.00 51.41 1392 THR A O 1
ATOM 12594 N N . ASP A 1 1229 ? 35.308 -41.452 44.327 1.00 45.81 1393 ASP A N 1
ATOM 12595 C CA . ASP A 1 1229 ? 34.042 -41.571 43.617 1.00 43.98 1393 ASP A CA 1
ATOM 12596 C C . ASP A 1 1229 ? 32.880 -41.243 44.547 1.00 41.97 1393 ASP A C 1
ATOM 12597 O O . ASP A 1 1229 ? 32.660 -41.938 45.538 1.00 48.45 1393 ASP A O 1
ATOM 12606 N N . ASN A 1 1230 ? 32.146 -40.180 44.228 1.00 41.24 1394 ASN A N 1
ATOM 12607 C CA . ASN A 1 1230 ? 30.969 -39.804 45.005 1.00 39.83 1394 ASN A CA 1
ATOM 12608 C C . ASN A 1 1230 ? 29.734 -40.575 44.544 1.00 38.45 1394 ASN A C 1
ATOM 12609 O O . ASN A 1 1230 ? 28.652 -40.427 45.111 1.00 44.34 1394 ASN A O 1
ATOM 12620 N N . ILE A 1 1231 ? 29.905 -41.398 43.514 1.00 38.40 1395 ILE A N 1
ATOM 12621 C CA . ILE A 1 1231 ? 28.815 -42.194 42.964 1.00 41.02 1395 ILE A CA 1
ATOM 12622 C C . ILE A 1 1231 ? 29.413 -43.444 42.325 1.00 52.68 1395 ILE A C 1
ATOM 12623 O O . ILE A 1 1231 ? 30.576 -43.436 41.927 1.00 56.04 1395 ILE A O 1
ATOM 12639 N N . VAL A 1 1232 ? 28.626 -44.512 42.239 1.00 55.88 1396 VAL A N 1
ATOM 12640 C CA . VAL A 1 1232 ? 29.122 -45.800 41.755 1.00 50.54 1396 VAL A CA 1
ATOM 12641 C C . VAL A 1 1232 ? 29.866 -45.692 40.426 1.00 49.05 1396 VAL A C 1
ATOM 12642 O O . VAL A 1 1232 ? 31.066 -45.960 40.359 1.00 66.54 1396 VAL A O 1
ATOM 12655 N N . SER A 1 1233 ? 29.147 -45.303 39.376 1.00 56.53 1397 SER A N 1
ATOM 12656 C CA . SER A 1 1233 ? 29.688 -45.318 38.020 1.00 56.11 1397 SER A CA 1
ATOM 12657 C C . SER A 1 1233 ? 29.254 -44.109 37.194 1.00 57.31 1397 SER A C 1
ATOM 12658 O O . SER A 1 1233 ? 28.324 -43.390 37.564 1.00 62.52 1397 SER A O 1
ATOM 12666 N N . ASP A 1 1234 ? 29.937 -43.895 36.073 1.00 57.14 1398 ASP A N 1
ATOM 12667 C CA . ASP A 1 1234 ? 29.524 -42.889 35.101 1.00 53.99 1398 ASP A CA 1
ATOM 12668 C C . ASP A 1 1234 ? 28.116 -43.190 34.601 1.00 53.62 1398 ASP A C 1
ATOM 12669 O O . ASP A 1 1234 ? 27.304 -42.284 34.424 1.00 47.96 1398 ASP A O 1
ATOM 12678 N N . ASP A 1 1235 ? 27.837 -44.471 34.374 1.00 58.87 1399 ASP A N 1
ATOM 12679 C CA . ASP A 1 1235 ? 26.536 -44.896 33.872 1.00 57.20 1399 ASP A CA 1
ATOM 12680 C C . ASP A 1 1235 ? 25.417 -44.470 34.815 1.00 52.23 1399 ASP A C 1
ATOM 12681 O O . ASP A 1 1235 ? 24.374 -43.989 34.373 1.00 58.63 1399 ASP A O 1
ATOM 12690 N N . GLU A 1 1236 ? 25.638 -44.641 36.114 1.00 58.20 1400 GLU A N 1
ATOM 12691 C CA . GLU A 1 1236 ? 24.653 -44.233 37.109 1.00 61.71 1400 GLU A CA 1
ATOM 12692 C C . GLU A 1 1236 ? 24.544 -42.714 37.149 1.00 49.08 1400 GLU A C 1
ATOM 12693 O O . GLU A 1 1236 ? 23.455 -42.163 37.282 1.00 47.54 1400 GLU A O 1
ATOM 12705 N N . PHE A 1 1237 ? 25.687 -42.048 37.035 1.00 45.23 1401 PHE A N 1
ATOM 12706 C CA . PHE A 1 1237 ? 25.740 -40.590 37.040 1.00 52.98 1401 PHE A CA 1
ATOM 12707 C C . PHE A 1 1237 ? 24.906 -40.001 35.908 1.00 53.24 1401 PHE A C 1
ATOM 12708 O O . PHE A 1 1237 ? 24.056 -39.140 36.135 1.00 47.83 1401 PHE A O 1
ATOM 12725 N N . TYR A 1 1238 ? 25.149 -40.469 34.688 1.00 53.40 1402 TYR A N 1
ATOM 12726 C CA . TYR A 1 1238 ? 24.434 -39.952 33.529 1.00 49.78 1402 TYR A CA 1
ATOM 12727 C C . TYR A 1 1238 ? 22.991 -40.450 33.489 1.00 51.48 1402 TYR A C 1
ATOM 12728 O O . TYR A 1 1238 ? 22.129 -39.804 32.894 1.00 47.09 1402 TYR A O 1
ATOM 12746 N N . TYR A 1 1239 ? 22.724 -41.587 34.127 1.00 51.84 1403 TYR A N 1
ATOM 12747 C CA . TYR A 1 1239 ? 21.352 -42.068 34.243 1.00 45.87 1403 TYR A CA 1
ATOM 12748 C C . TYR A 1 1239 ? 20.499 -41.071 35.011 1.00 47.51 1403 TYR A C 1
ATOM 12749 O O . TYR A 1 1239 ? 19.372 -40.777 34.618 1.00 53.04 1403 TYR A O 1
ATOM 12767 N N . VAL A 1 1240 ? 21.038 -40.571 36.118 1.00 43.20 1404 VAL A N 1
ATOM 12768 C CA . VAL A 1 1240 ? 20.353 -39.559 36.906 1.00 45.36 1404 VAL A CA 1
ATOM 12769 C C . VAL A 1 1240 ? 20.068 -38.346 36.031 1.00 44.90 1404 VAL A C 1
ATOM 12770 O O . VAL A 1 1240 ? 18.948 -37.840 36.004 1.00 42.63 1404 VAL A O 1
ATOM 12783 N N . TYR A 1 1241 ? 21.089 -37.896 35.309 1.00 38.95 1405 TYR A N 1
ATOM 12784 C CA . TYR A 1 1241 ? 20.967 -36.713 34.466 1.00 45.55 1405 TYR A CA 1
ATOM 12785 C C . TYR A 1 1241 ? 19.922 -36.925 33.378 1.00 40.53 1405 TYR A C 1
ATOM 12786 O O . TYR A 1 1241 ? 19.215 -35.995 32.994 1.00 40.42 1405 TYR A O 1
ATOM 12804 N N . GLY A 1 1242 ? 19.828 -38.155 32.884 1.00 39.87 1406 GLY A N 1
ATOM 12805 C CA . GLY A 1 1242 ? 18.817 -38.500 31.904 1.00 50.21 1406 GLY A CA 1
ATOM 12806 C C . GLY A 1 1242 ? 17.420 -38.393 32.487 1.00 44.15 1406 GLY A C 1
ATOM 12807 O O . GLY A 1 1242 ? 16.532 -37.793 31.884 1.00 52.27 1406 GLY A O 1
ATOM 12811 N N . VAL A 1 1243 ? 17.230 -38.969 33.670 1.00 45.24 1407 VAL A N 1
ATOM 12812 C CA . VAL A 1 1243 ? 15.920 -38.997 34.313 1.00 54.41 1407 VAL A CA 1
ATOM 12813 C C . VAL A 1 1243 ? 15.419 -37.597 34.670 1.00 46.40 1407 VAL A C 1
ATOM 12814 O O . VAL A 1 1243 ? 14.226 -37.313 34.561 1.00 45.66 1407 VAL A O 1
ATOM 12827 N N . LEU A 1 1244 ? 16.324 -36.729 35.109 1.00 43.39 1408 LEU A N 1
ATOM 12828 C CA . LEU A 1 1244 ? 15.942 -35.377 35.502 1.00 43.06 1408 LEU A CA 1
ATOM 12829 C C . LEU A 1 1244 ? 15.431 -34.552 34.321 1.00 52.13 1408 LEU A C 1
ATOM 12830 O O . LEU A 1 1244 ? 14.856 -33.481 34.514 1.00 54.45 1408 LEU A O 1
ATOM 12846 N N . HIS A 1 1245 ? 15.642 -35.049 33.104 1.00 50.26 1409 HIS A N 1
ATOM 12847 C CA . HIS A 1 1245 ? 15.172 -34.363 31.903 1.00 54.92 1409 HIS A CA 1
ATOM 12848 C C . HIS A 1 1245 ? 13.842 -34.922 31.396 1.00 57.54 1409 HIS A C 1
ATOM 12849 O O . HIS A 1 1245 ? 13.208 -34.330 30.520 1.00 50.17 1409 HIS A O 1
ATOM 12863 N N . SER A 1 1246 ? 13.421 -36.057 31.945 1.00 53.75 1410 SER A N 1
ATOM 12864 C CA . SER A 1 1246 ? 12.154 -36.672 31.556 1.00 43.60 1410 SER A CA 1
ATOM 12865 C C . SER A 1 1246 ? 10.978 -35.734 31.809 1.00 45.88 1410 SER A C 1
ATOM 12866 O O . SER A 1 1246 ? 10.778 -35.267 32.928 1.00 55.06 1410 SER A O 1
ATOM 12874 N N . SER A 1 1247 ? 10.205 -35.463 30.763 1.00 53.66 1411 SER A N 1
ATOM 12875 C CA . SER A 1 1247 ? 9.067 -34.557 30.868 1.00 56.46 1411 SER A CA 1
ATOM 12876 C C . SER A 1 1247 ? 7.998 -35.107 31.806 1.00 45.17 1411 SER A C 1
ATOM 12877 O O . SER A 1 1247 ? 7.433 -34.369 32.614 1.00 46.98 1411 SER A O 1
ATOM 12885 N N . ALA A 1 1248 ? 7.721 -36.403 31.693 1.00 47.22 1412 ALA A N 1
ATOM 12886 C CA . ALA A 1 1248 ? 6.708 -37.046 32.523 1.00 54.70 1412 ALA A CA 1
ATOM 12887 C C . ALA A 1 1248 ? 7.105 -36.990 33.993 1.00 56.87 1412 ALA A C 1
ATOM 12888 O O . ALA A 1 1248 ? 6.281 -36.696 34.863 1.00 47.53 1412 ALA A O 1
ATOM 12895 N N . TYR A 1 1249 ? 8.373 -37.280 34.259 1.00 48.05 1413 TYR A N 1
ATOM 12896 C CA . TYR A 1 1249 ? 8.910 -37.215 35.610 1.00 47.87 1413 TYR A CA 1
ATOM 12897 C C . TYR A 1 1249 ? 8.720 -35.817 36.193 1.00 45.34 1413 TYR A C 1
ATOM 12898 O O . TYR A 1 1249 ? 8.176 -35.660 37.287 1.00 46.89 1413 TYR A O 1
ATOM 12916 N N . ARG A 1 1250 ? 9.159 -34.808 35.448 1.00 36.05 1414 ARG A N 1
ATOM 12917 C CA . ARG A 1 1250 ? 9.071 -33.423 35.896 1.00 43.34 1414 ARG A CA 1
ATOM 12918 C C . ARG A 1 1250 ? 7.627 -32.986 36.133 1.00 51.35 1414 ARG A C 1
ATOM 12919 O O . ARG A 1 1250 ? 7.338 -32.279 37.099 1.00 42.52 1414 ARG A O 1
ATOM 12940 N N . LYS A 1 1251 ? 6.724 -33.409 35.254 1.00 52.45 1415 LYS A N 1
ATOM 12941 C CA . LYS A 1 1251 ? 5.328 -32.995 35.346 1.00 54.02 1415 LYS A CA 1
ATOM 12942 C C . LYS A 1 1251 ? 4.569 -33.746 36.436 1.00 49.49 1415 LYS A C 1
ATOM 12943 O O . LYS A 1 1251 ? 3.752 -33.158 37.146 1.00 54.20 1415 LYS A O 1
ATOM 12962 N N . ARG A 1 1252 ? 4.832 -35.043 36.563 1.00 44.30 1416 ARG A N 1
ATOM 12963 C CA . ARG A 1 1252 ? 4.095 -35.876 37.511 1.00 52.64 1416 ARG A CA 1
ATOM 12964 C C . ARG A 1 1252 ? 4.386 -35.498 38.967 1.00 40.56 1416 ARG A C 1
ATOM 12965 O O . ARG A 1 1252 ? 3.482 -35.520 39.803 1.00 48.98 1416 ARG A O 1
ATOM 12986 N N . TYR A 1 1253 ? 5.640 -35.157 39.264 1.00 51.79 1417 TYR A N 1
ATOM 12987 C CA . TYR A 1 1253 ? 6.038 -34.771 40.621 1.00 62.19 1417 TYR A CA 1
ATOM 12988 C C . TYR A 1 1253 ? 6.660 -33.379 40.659 1.00 55.90 1417 TYR A C 1
ATOM 12989 O O . TYR A 1 1253 ? 7.800 -33.212 41.094 1.00 84.13 1417 TYR A O 1
ATOM 13007 N N . ALA A 1 1254 ? 5.911 -32.378 40.213 1.00 51.57 1418 ALA A N 1
ATOM 13008 C CA . ALA A 1 1254 ? 6.378 -31.001 40.281 1.00 37.55 1418 ALA A CA 1
ATOM 13009 C C . ALA A 1 1254 ? 6.515 -30.575 41.741 1.00 48.47 1418 ALA A C 1
ATOM 13010 O O . ALA A 1 1254 ? 7.376 -29.764 42.086 1.00 49.07 1418 ALA A O 1
ATOM 13017 N N . ASN A 1 1255 ? 5.677 -31.150 42.601 1.00 51.30 1419 ASN A N 1
ATOM 13018 C CA . ASN A 1 1255 ? 5.626 -30.751 44.002 1.00 43.09 1419 ASN A CA 1
ATOM 13019 C C . ASN A 1 1255 ? 6.790 -31.309 44.814 1.00 50.63 1419 ASN A C 1
ATOM 13020 O O . ASN A 1 1255 ? 7.336 -30.622 45.679 1.00 59.56 1419 ASN A O 1
ATOM 13031 N N . ASP A 1 1256 ? 7.165 -32.553 44.537 1.00 55.82 1420 ASP A N 1
ATOM 13032 C CA . ASP A 1 1256 ? 8.276 -33.185 45.240 1.00 47.24 1420 ASP A CA 1
ATOM 13033 C C . ASP A 1 1256 ? 9.607 -32.628 44.753 1.00 59.86 1420 ASP A C 1
ATOM 13034 O O . ASP A 1 1256 ? 10.583 -32.588 45.501 1.00 70.32 1420 ASP A O 1
ATOM 13043 N N . LEU A 1 1257 ? 9.644 -32.202 43.494 1.00 51.39 1421 LEU A N 1
ATOM 13044 C CA . LEU A 1 1257 ? 10.848 -31.611 42.926 1.00 51.24 1421 LEU A CA 1
ATOM 13045 C C . LEU A 1 1257 ? 11.072 -30.209 43.486 1.00 51.02 1421 LEU A C 1
ATOM 13046 O O . LEU A 1 1257 ? 12.209 -29.746 43.593 1.00 47.08 1421 LEU A O 1
ATOM 13062 N N . LYS A 1 1258 ? 9.981 -29.540 43.845 1.00 48.91 1422 LYS A N 1
ATOM 13063 C CA . LYS A 1 1258 ? 10.059 -28.214 44.447 1.00 51.57 1422 LYS A CA 1
ATOM 13064 C C . LYS A 1 1258 ? 10.413 -28.287 45.926 1.00 53.70 1422 LYS A C 1
ATOM 13065 O O . LYS A 1 1258 ? 11.270 -27.546 46.405 1.00 57.24 1422 LYS A O 1
ATOM 13084 N N . LYS A 1 1259 ? 9.747 -29.183 46.645 1.00 59.04 1423 LYS A N 1
ATOM 13085 C CA . LYS A 1 1259 ? 9.735 -29.130 48.101 1.00 60.09 1423 LYS A CA 1
ATOM 13086 C C . LYS A 1 1259 ? 10.783 -30.020 48.767 1.00 59.09 1423 LYS A C 1
ATOM 13087 O O . LYS A 1 1259 ? 10.908 -30.022 49.992 1.00 50.36 1423 LYS A O 1
ATOM 13106 N N . ASP A 1 1260 ? 11.547 -30.761 47.971 1.00 54.86 1424 ASP A N 1
ATOM 13107 C CA . ASP A 1 1260 ? 12.633 -31.570 48.520 1.00 54.50 1424 ASP A CA 1
ATOM 13108 C C . ASP A 1 1260 ? 13.559 -32.074 47.419 1.00 54.21 1424 ASP A C 1
ATOM 13109 O O . ASP A 1 1260 ? 13.221 -32.042 46.237 1.00 57.07 1424 ASP A O 1
ATOM 13118 N N . LEU A 1 1261 ? 14.742 -32.516 47.830 1.00 54.64 1425 LEU A N 1
ATOM 13119 C CA . LEU A 1 1261 ? 15.739 -33.063 46.917 1.00 29.69 1425 LEU A CA 1
ATOM 13120 C C . LEU A 1 1261 ? 15.148 -34.220 46.117 1.00 44.56 1425 LEU A C 1
ATOM 13121 O O . LEU A 1 1261 ? 14.431 -35.048 46.679 1.00 49.51 1425 LEU A O 1
ATOM 13137 N N . PRO A 1 1262 ? 15.441 -34.282 44.803 1.00 44.21 1426 PRO A N 1
ATOM 13138 C CA . PRO A 1 1262 ? 14.832 -35.305 43.941 1.00 38.63 1426 PRO A CA 1
ATOM 13139 C C . PRO A 1 1262 ? 15.060 -36.741 44.401 1.00 43.07 1426 PRO A C 1
ATOM 13140 O O . PRO A 1 1262 ? 16.028 -37.032 45.102 1.00 49.14 1426 PRO A O 1
ATOM 13151 N N . ARG A 1 1263 ? 14.148 -37.621 43.999 1.00 50.64 1427 ARG A N 1
ATOM 13152 C CA . ARG A 1 1263 ? 14.291 -39.057 44.197 1.00 48.60 1427 ARG A CA 1
ATOM 13153 C C . ARG A 1 1263 ? 14.163 -39.746 42.846 1.00 47.92 1427 ARG A C 1
ATOM 13154 O O . ARG A 1 1263 ? 13.182 -39.549 42.132 1.00 65.30 1427 ARG A O 1
ATOM 13175 N N . ILE A 1 1264 ? 15.162 -40.551 42.502 1.00 53.28 1428 ILE A N 1
ATOM 13176 C CA . ILE A 1 1264 ? 15.212 -41.205 41.201 1.00 44.40 1428 ILE A CA 1
ATOM 13177 C C . ILE A 1 1264 ? 14.589 -42.601 41.263 1.00 46.35 1428 ILE A C 1
ATOM 13178 O O . ILE A 1 1264 ? 15.002 -43.425 42.081 1.00 36.60 1428 ILE A O 1
ATOM 13194 N N . PRO A 1 1265 ? 13.601 -42.879 40.393 1.00 58.47 1429 PRO A N 1
ATOM 13195 C CA . PRO A 1 1265 ? 13.065 -44.242 40.331 1.00 48.34 1429 PRO A CA 1
ATOM 13196 C C . PRO A 1 1265 ? 13.877 -45.152 39.417 1.00 49.67 1429 PRO A C 1
ATOM 13197 O O . PRO A 1 1265 ? 14.748 -44.670 38.693 1.00 46.34 1429 PRO A O 1
ATOM 13208 N N . LEU A 1 1266 ? 13.594 -46.452 39.467 1.00 50.23 1430 LEU A N 1
ATOM 13209 C CA . LEU A 1 1266 ? 14.210 -47.426 38.572 1.00 48.42 1430 LEU A CA 1
ATOM 13210 C C . LEU A 1 1266 ? 13.267 -47.656 37.389 1.00 43.47 1430 LEU A C 1
ATOM 13211 O O . LEU A 1 1266 ? 12.169 -48.182 37.561 1.00 55.50 1430 LEU A O 1
ATOM 13227 N N . LEU A 1 1267 ? 13.705 -47.279 36.189 1.00 49.39 1431 LEU A N 1
ATOM 13228 C CA . LEU A 1 1267 ? 12.801 -47.180 35.044 1.00 54.07 1431 LEU A CA 1
ATOM 13229 C C . LEU A 1 1267 ? 13.009 -48.272 33.995 1.00 67.09 1431 LEU A C 1
ATOM 13230 O O . LEU A 1 1267 ? 14.085 -48.861 33.896 1.00 54.16 1431 LEU A O 1
ATOM 13246 N N . LYS A 1 1268 ? 11.961 -48.509 33.206 1.00 66.97 1432 LYS A N 1
ATOM 13247 C CA . LYS A 1 1268 ? 11.833 -49.708 32.379 1.00 71.52 1432 LYS A CA 1
ATOM 13248 C C . LYS A 1 1268 ? 12.878 -49.816 31.261 1.00 75.03 1432 LYS A C 1
ATOM 13249 O O . LYS A 1 1268 ? 13.295 -50.920 30.904 1.00 90.05 1432 LYS A O 1
ATOM 13268 N N . ASN A 1 1269 ? 13.290 -48.675 30.715 1.00 49.36 1433 ASN A N 1
ATOM 13269 C CA . ASN A 1 1269 ? 14.258 -48.630 29.620 1.00 54.40 1433 ASN A CA 1
ATOM 13270 C C . ASN A 1 1269 ? 15.487 -47.825 30.043 1.00 64.35 1433 ASN A C 1
ATOM 13271 O O . ASN A 1 1269 ? 15.874 -46.842 29.405 1.00 57.83 1433 ASN A O 1
ATOM 13282 N N . LYS A 1 1270 ? 16.095 -48.269 31.138 1.00 70.02 1434 LYS A N 1
ATOM 13283 C CA . LYS A 1 1270 ? 17.155 -47.528 31.812 1.00 65.85 1434 LYS A CA 1
ATOM 13284 C C . LYS A 1 1270 ? 18.341 -47.171 30.914 1.00 67.67 1434 LYS A C 1
ATOM 13285 O O . LYS A 1 1270 ? 18.775 -46.020 30.884 1.00 68.26 1434 LYS A O 1
ATOM 13304 N N . ASP A 1 1271 ? 18.862 -48.154 30.187 1.00 74.61 1435 ASP A N 1
ATOM 13305 C CA . ASP A 1 1271 ? 20.066 -47.957 29.379 1.00 73.82 1435 ASP A CA 1
ATOM 13306 C C . ASP A 1 1271 ? 19.876 -46.877 28.316 1.00 60.38 1435 ASP A C 1
ATOM 13307 O O . ASP A 1 1271 ? 20.848 -46.333 27.792 1.00 55.42 1435 ASP A O 1
ATOM 13316 N N . LYS A 1 1272 ? 18.621 -46.569 28.006 1.00 61.31 1436 LYS A N 1
ATOM 13317 C CA . LYS A 1 1272 ? 18.304 -45.479 27.091 1.00 58.76 1436 LYS A CA 1
ATOM 13318 C C . LYS A 1 1272 ? 18.461 -44.134 27.798 1.00 58.47 1436 LYS A C 1
ATOM 13319 O O . LYS A 1 1272 ? 18.891 -43.152 27.192 1.00 49.22 1436 LYS A O 1
ATOM 13323 N N . TYR A 1 1273 ? 18.108 -44.095 29.081 1.00 59.87 1437 TYR A N 1
ATOM 13324 C CA . TYR A 1 1273 ? 18.280 -42.887 29.883 1.00 47.12 1437 TYR A CA 1
ATOM 13325 C C . TYR A 1 1273 ? 19.757 -42.534 30.013 1.00 54.31 1437 TYR A C 1
ATOM 13326 O O . TYR A 1 1273 ? 20.123 -41.360 30.052 1.00 51.08 1437 TYR A O 1
ATOM 13344 N N . VAL A 1 1274 ? 20.602 -43.557 30.075 1.00 52.87 1438 VAL A N 1
ATOM 13345 C CA . VAL A 1 1274 ? 22.039 -43.349 30.179 1.00 48.89 1438 VAL A CA 1
ATOM 13346 C C . VAL A 1 1274 ? 22.564 -42.726 28.895 1.00 47.72 1438 VAL A C 1
ATOM 13347 O O . VAL A 1 1274 ? 23.341 -41.772 28.926 1.00 43.87 1438 VAL A O 1
ATOM 13360 N N . GLU A 1 1275 ? 22.127 -43.283 27.770 1.00 56.09 1439 GLU A N 1
ATOM 13361 C CA . GLU A 1 1275 ? 22.524 -42.810 26.449 1.00 56.61 1439 GLU A CA 1
ATOM 13362 C C . GLU A 1 1275 ? 22.290 -41.309 26.305 1.00 54.50 1439 GLU A C 1
ATOM 13363 O O . GLU A 1 1275 ? 23.227 -40.541 26.085 1.00 46.04 1439 GLU A O 1
ATOM 13375 N N . ILE A 1 1276 ? 21.033 -40.900 26.441 1.00 47.47 1440 ILE A N 1
ATOM 13376 C CA . ILE A 1 1276 ? 20.661 -39.502 26.278 1.00 50.60 1440 ILE A CA 1
ATOM 13377 C C . ILE A 1 1276 ? 21.236 -38.666 27.412 1.00 45.21 1440 ILE A C 1
ATOM 13378 O O . ILE A 1 1276 ? 21.480 -37.469 27.253 1.00 58.66 1440 ILE A O 1
ATOM 13394 N N . GLY A 1 1277 ? 21.453 -39.303 28.557 1.00 51.00 1441 GLY A N 1
ATOM 13395 C CA . GLY A 1 1277 ? 22.122 -38.651 29.665 1.00 48.01 1441 GLY A CA 1
ATOM 13396 C C . GLY A 1 1277 ? 23.511 -38.209 29.253 1.00 48.31 1441 GLY A C 1
ATOM 13397 O O . GLY A 1 1277 ? 23.930 -37.088 29.543 1.00 44.93 1441 GLY A O 1
ATOM 13401 N N . ARG A 1 1278 ? 24.223 -39.092 28.560 1.00 47.99 1442 ARG A N 1
ATOM 13402 C CA . ARG A 1 1278 ? 25.568 -38.784 28.092 1.00 49.21 1442 ARG A CA 1
ATOM 13403 C C . ARG A 1 1278 ? 25.550 -37.689 27.030 1.00 49.24 1442 ARG A C 1
ATOM 13404 O O . ARG A 1 1278 ? 26.338 -36.745 27.090 1.00 49.38 1442 ARG A O 1
ATOM 13425 N N . LYS A 1 1279 ? 24.651 -37.818 26.060 1.00 41.84 1443 LYS A N 1
ATOM 13426 C CA . LYS A 1 1279 ? 24.565 -36.854 24.968 1.00 51.55 1443 LYS A CA 1
ATOM 13427 C C . LYS A 1 1279 ? 24.235 -35.464 25.494 1.00 51.45 1443 LYS A C 1
ATOM 13428 O O . LYS A 1 1279 ? 24.886 -34.483 25.127 1.00 37.39 1443 LYS A O 1
ATOM 13447 N N . LEU A 1 1280 ? 23.221 -35.389 26.351 1.00 41.39 1444 LEU A N 1
ATOM 13448 C CA . LEU A 1 1280 ? 22.836 -34.130 26.976 1.00 32.45 1444 LEU A CA 1
ATOM 13449 C C . LEU A 1 1280 ? 24.023 -33.488 27.685 1.00 45.51 1444 LEU A C 1
ATOM 13450 O O . LEU A 1 1280 ? 24.274 -32.291 27.531 1.00 34.27 1444 LEU A O 1
ATOM 13466 N N . SER A 1 1281 ? 24.749 -34.291 28.457 1.00 54.03 1445 SER A N 1
ATOM 13467 C CA . SER A 1 1281 ? 25.933 -33.813 29.159 1.00 50.66 1445 SER A CA 1
ATOM 13468 C C . SER A 1 1281 ? 26.977 -33.314 28.172 1.00 42.82 1445 SER A C 1
ATOM 13469 O O . SER A 1 1281 ? 27.528 -32.227 28.336 1.00 38.73 1445 SER A O 1
ATOM 13477 N N . ASP A 1 1282 ? 27.241 -34.120 27.149 1.00 55.63 1446 ASP A N 1
ATOM 13478 C CA . ASP A 1 1282 ? 28.224 -33.779 26.130 1.00 51.11 1446 ASP A CA 1
ATOM 13479 C C . ASP A 1 1282 ? 27.863 -32.454 25.472 1.00 43.75 1446 ASP A C 1
ATOM 13480 O O . ASP A 1 1282 ? 28.733 -31.636 25.173 1.00 49.38 1446 ASP A O 1
ATOM 13489 N N . LEU A 1 1283 ? 26.567 -32.250 25.263 1.00 51.69 1447 LEU A N 1
ATOM 13490 C CA . LEU A 1 1283 ? 26.062 -31.034 24.635 1.00 52.17 1447 LEU A CA 1
ATOM 13491 C C . LEU A 1 1283 ? 26.190 -29.820 25.550 1.00 51.18 1447 LEU A C 1
ATOM 13492 O O . LEU A 1 1283 ? 26.606 -28.745 25.116 1.00 41.33 1447 LEU A O 1
ATOM 13508 N N . HIS A 1 1284 ? 25.825 -29.998 26.815 1.00 41.25 1448 HIS A N 1
ATOM 13509 C CA . HIS A 1 1284 ? 25.754 -28.888 27.758 1.00 38.48 1448 HIS A CA 1
ATOM 13510 C C . HIS A 1 1284 ? 27.123 -28.464 28.279 1.00 44.94 1448 HIS A C 1
ATOM 13511 O O . HIS A 1 1284 ? 27.276 -27.365 28.811 1.00 47.47 1448 HIS A O 1
ATOM 13525 N N . LEU A 1 1285 ? 28.114 -29.336 28.135 1.00 40.42 1449 LEU A N 1
ATOM 13526 C CA . LEU A 1 1285 ? 29.480 -28.991 28.502 1.00 31.72 1449 LEU A CA 1
ATOM 13527 C C . LEU A 1 1285 ? 30.140 -28.210 27.371 1.00 45.72 1449 LEU A C 1
ATOM 13528 O O . LEU A 1 1285 ? 30.885 -27.259 27.613 1.00 44.33 1449 LEU A O 1
ATOM 13544 N N . ASN A 1 1286 ? 29.849 -28.611 26.135 1.00 54.22 1450 ASN A N 1
ATOM 13545 C CA . ASN A 1 1286 ? 30.395 -27.949 24.956 1.00 50.31 1450 ASN A CA 1
ATOM 13546 C C . ASN A 1 1286 ? 29.447 -26.876 24.420 1.00 45.89 1450 ASN A C 1
ATOM 13547 O O . ASN A 1 1286 ? 29.395 -26.621 23.216 1.00 41.18 1450 ASN A O 1
ATOM 13558 N N . TYR A 1 1287 ? 28.713 -26.241 25.328 1.00 39.08 1451 TYR A N 1
ATOM 13559 C CA . TYR A 1 1287 ? 27.681 -25.278 24.962 1.00 51.27 1451 TYR A CA 1
ATOM 13560 C C . TYR A 1 1287 ? 28.211 -24.048 24.218 1.00 44.31 1451 TYR A C 1
ATOM 13561 O O . TYR A 1 1287 ? 27.453 -23.371 23.523 1.00 43.88 1451 TYR A O 1
ATOM 13579 N N . GLU A 1 1288 ? 29.501 -23.757 24.362 1.00 44.68 1452 GLU A N 1
ATOM 13580 C CA . GLU A 1 1288 ? 30.050 -22.492 23.871 1.00 45.76 1452 GLU A CA 1
ATOM 13581 C C . GLU A 1 1288 ? 30.529 -22.585 22.422 1.00 48.56 1452 GLU A C 1
ATOM 13582 O O . GLU A 1 1288 ? 30.831 -21.565 21.798 1.00 41.26 1452 GLU A O 1
ATOM 13594 N N . ASN A 1 1289 ? 30.591 -23.801 21.887 1.00 56.00 1453 ASN A N 1
ATOM 13595 C CA . ASN A 1 1289 ? 30.934 -24.002 20.480 1.00 44.95 1453 ASN A CA 1
ATOM 13596 C C . ASN A 1 1289 ? 30.164 -25.167 19.878 1.00 41.38 1453 ASN A C 1
ATOM 13597 O O . ASN A 1 1289 ? 30.489 -26.331 20.114 1.00 47.17 1453 ASN A O 1
ATOM 13608 N N . GLN A 1 1290 ? 29.149 -24.832 19.087 1.00 44.06 1454 GLN A N 1
ATOM 13609 C CA . GLN A 1 1290 ? 28.242 -25.816 18.515 1.00 36.08 1454 GLN A CA 1
ATOM 13610 C C . GLN A 1 1290 ? 27.846 -25.382 17.104 1.00 51.73 1454 GLN A C 1
ATOM 13611 O O . GLN A 1 1290 ? 27.667 -24.188 16.860 1.00 45.83 1454 GLN A O 1
ATOM 13625 N N . PRO A 1 1291 ? 27.714 -26.342 16.168 1.00 54.36 1455 PRO A N 1
ATOM 13626 C CA . PRO A 1 1291 ? 27.316 -25.999 14.796 1.00 41.78 1455 PRO A CA 1
ATOM 13627 C C . PRO A 1 1291 ? 26.011 -25.213 14.728 1.00 41.86 1455 PRO A C 1
ATOM 13628 O O . PRO A 1 1291 ? 25.019 -25.649 15.306 1.00 53.26 1455 PRO A O 1
ATOM 13639 N N . ILE A 1 1292 ? 26.020 -24.083 14.024 1.00 40.15 1456 ILE A N 1
ATOM 13640 C CA . ILE A 1 1292 ? 24.840 -23.225 13.897 1.00 42.20 1456 ILE A CA 1
ATOM 13641 C C . ILE A 1 1292 ? 23.658 -23.972 13.281 1.00 46.31 1456 ILE A C 1
ATOM 13642 O O . ILE A 1 1292 ? 23.836 -24.820 12.406 1.00 38.48 1456 ILE A O 1
ATOM 13658 N N . TRP A 1 1293 ? 22.451 -23.655 13.744 1.00 50.93 1457 TRP A N 1
ATOM 13659 C CA . TRP A 1 1293 ? 21.247 -24.313 13.245 1.00 48.81 1457 TRP A CA 1
ATOM 13660 C C . TRP A 1 1293 ? 21.004 -23.922 11.790 1.00 62.62 1457 TRP A C 1
ATOM 13661 O O . TRP A 1 1293 ? 21.544 -22.925 11.309 1.00 69.42 1457 TRP A O 1
ATOM 13682 N N . ASP A 1 1294 ? 20.182 -24.707 11.100 1.00 62.90 1458 ASP A N 1
ATOM 13683 C CA . ASP A 1 1294 ? 20.055 -24.619 9.647 1.00 73.01 1458 ASP A CA 1
ATOM 13684 C C . ASP A 1 1294 ? 19.613 -23.252 9.121 1.00 76.58 1458 ASP A C 1
ATOM 13685 O O . ASP A 1 1294 ? 20.299 -22.652 8.292 1.00 82.13 1458 ASP A O 1
ATOM 13694 N N . GLY A 1 1295 ? 18.474 -22.761 9.593 1.00 63.03 1459 GLY A N 1
ATOM 13695 C CA . GLY A 1 1295 ? 17.867 -21.579 9.006 1.00 78.38 1459 GLY A CA 1
ATOM 13696 C C . GLY A 1 1295 ? 18.526 -20.258 9.365 1.00 70.19 1459 GLY A C 1
ATOM 13697 O O . GLY A 1 1295 ? 18.349 -19.263 8.662 1.00 58.67 1459 GLY A O 1
ATOM 13701 N N . ILE A 1 1296 ? 19.289 -20.246 10.451 1.00 71.80 1460 ILE A N 1
ATOM 13702 C CA . ILE A 1 1296 ? 19.821 -19.005 11.002 1.00 58.41 1460 ILE A CA 1
ATOM 13703 C C . ILE A 1 1296 ? 20.832 -18.341 10.064 1.00 59.71 1460 ILE A C 1
ATOM 13704 O O . ILE A 1 1296 ? 21.618 -19.020 9.399 1.00 46.72 1460 ILE A O 1
ATOM 13720 N N . GLU A 1 1297 ? 20.798 -17.010 10.026 1.00 51.51 1461 GLU A N 1
ATOM 13721 C CA . GLU A 1 1297 ? 21.725 -16.221 9.221 1.00 66.77 1461 GLU A CA 1
ATOM 13722 C C . GLU A 1 1297 ? 22.307 -15.087 10.062 1.00 63.93 1461 GLU A C 1
ATOM 13723 O O . GLU A 1 1297 ? 21.624 -14.534 10.925 1.00 56.50 1461 GLU A O 1
ATOM 13735 N N . VAL A 1 1298 ? 23.568 -14.749 9.802 1.00 54.60 1462 VAL A N 1
ATOM 13736 C CA . VAL A 1 1298 ? 24.279 -13.732 10.572 1.00 53.42 1462 VAL A CA 1
ATOM 13737 C C . VAL A 1 1298 ? 24.798 -12.624 9.656 1.00 56.85 1462 VAL A C 1
ATOM 13738 O O . VAL A 1 1298 ? 25.713 -12.840 8.858 1.00 56.61 1462 VAL A O 1
ATOM 13751 N N . GLU A 1 1299 ? 24.209 -11.438 9.781 1.00 60.86 1463 GLU A N 1
ATOM 13752 C CA . GLU A 1 1299 ? 24.581 -10.291 8.959 1.00 65.10 1463 GLU A CA 1
ATOM 13753 C C . GLU A 1 1299 ? 25.559 -9.385 9.698 1.00 56.88 1463 GLU A C 1
ATOM 13754 O O . GLU A 1 1299 ? 25.226 -8.843 10.751 1.00 60.78 1463 GLU A O 1
ATOM 13766 N N . ILE A 1 1300 ? 26.756 -9.217 9.139 1.00 41.96 1464 ILE A N 1
ATOM 13767 C CA . ILE A 1 1300 ? 27.791 -8.390 9.755 1.00 54.75 1464 ILE A CA 1
ATOM 13768 C C . ILE A 1 1300 ? 28.200 -7.243 8.836 1.00 49.44 1464 ILE A C 1
ATOM 13769 O O . ILE A 1 1300 ? 28.856 -7.457 7.818 1.00 59.19 1464 ILE A O 1
ATOM 13785 N N . SER A 1 1301 ? 27.814 -6.026 9.206 1.00 62.66 1465 SER A N 1
ATOM 13786 C CA . SER A 1 1301 ? 28.173 -4.839 8.437 1.00 47.79 1465 SER A CA 1
ATOM 13787 C C . SER A 1 1301 ? 29.679 -4.605 8.493 1.00 60.95 1465 SER A C 1
ATOM 13788 O O . SER A 1 1301 ? 30.370 -4.715 7.481 1.00 75.61 1465 SER A O 1
ATOM 13796 N N . GLN A 1 1302 ? 30.171 -4.272 9.683 1.00 56.49 1466 GLN A N 1
ATOM 13797 C CA . GLN A 1 1302 ? 31.602 -4.125 9.925 1.00 62.54 1466 GLN A CA 1
ATOM 13798 C C . GLN A 1 1302 ? 32.006 -5.019 11.099 1.00 70.35 1466 GLN A C 1
ATOM 13799 O O . GLN A 1 1302 ? 31.155 -5.427 11.890 1.00 71.19 1466 GLN A O 1
ATOM 13813 N N . PRO A 1 1303 ? 33.306 -5.333 11.215 1.00 58.13 1467 PRO A N 1
ATOM 13814 C CA . PRO A 1 1303 ? 33.736 -6.273 12.254 1.00 53.77 1467 PRO A CA 1
ATOM 13815 C C . PRO A 1 1303 ? 33.829 -5.638 13.644 1.00 64.26 1467 PRO A C 1
ATOM 13816 O O . PRO A 1 1303 ? 34.911 -5.573 14.233 1.00 62.08 1467 PRO A O 1
ATOM 13827 N N . ASP A 1 1304 ? 32.693 -5.165 14.150 1.00 67.72 1468 ASP A N 1
ATOM 13828 C CA . ASP A 1 1304 ? 32.580 -4.734 15.538 1.00 67.10 1468 ASP A CA 1
ATOM 13829 C C . ASP A 1 1304 ? 31.876 -5.826 16.331 1.00 59.14 1468 ASP A C 1
ATOM 13830 O O . ASP A 1 1304 ? 30.661 -5.992 16.225 1.00 56.82 1468 ASP A O 1
ATOM 13839 N N . TYR A 1 1305 ? 32.647 -6.571 17.118 1.00 58.04 1469 TYR A N 1
ATOM 13840 C CA . TYR A 1 1305 ? 32.120 -7.720 17.849 1.00 57.96 1469 TYR A CA 1
ATOM 13841 C C . TYR A 1 1305 ? 31.898 -7.403 19.323 1.00 50.58 1469 TYR A C 1
ATOM 13842 O O . TYR A 1 1305 ? 31.643 -8.300 20.126 1.00 54.49 1469 TYR A O 1
ATOM 13860 N N . ARG A 1 1306 ? 32.000 -6.126 19.677 1.00 48.73 1470 ARG A N 1
ATOM 13861 C CA . ARG A 1 1306 ? 31.762 -5.707 21.052 1.00 52.27 1470 ARG A CA 1
ATOM 13862 C C . ARG A 1 1306 ? 30.272 -5.640 21.341 1.00 59.42 1470 ARG A C 1
ATOM 13863 O O . ARG A 1 1306 ? 29.476 -5.281 20.469 1.00 59.52 1470 ARG A O 1
ATOM 13884 N N . VAL A 1 1307 ? 29.909 -5.988 22.571 1.00 47.43 1471 VAL A N 1
ATOM 13885 C CA . VAL A 1 1307 ? 28.521 -5.990 22.998 1.00 52.08 1471 VAL A CA 1
ATOM 13886 C C . VAL A 1 1307 ? 28.264 -4.853 23.980 1.00 52.77 1471 VAL A C 1
ATOM 13887 O O . VAL A 1 1307 ? 29.114 -4.531 24.812 1.00 43.91 1471 VAL A O 1
ATOM 13900 N N . LYS A 1 1308 ? 27.094 -4.235 23.856 1.00 51.42 1472 LYS A N 1
ATOM 13901 C CA . LYS A 1 1308 ? 26.596 -3.307 24.860 1.00 60.02 1472 LYS A CA 1
ATOM 13902 C C . LYS A 1 1308 ? 25.400 -3.967 25.526 1.00 59.46 1472 LYS A C 1
ATOM 13903 O O . LYS A 1 1308 ? 25.415 -4.264 26.722 1.00 59.82 1472 LYS A O 1
ATOM 13922 N N . LYS A 1 1309 ? 24.367 -4.210 24.727 1.00 47.02 1473 LYS A N 1
ATOM 13923 C CA . LYS A 1 1309 ? 23.190 -4.927 25.188 1.00 56.90 1473 LYS A CA 1
ATOM 13924 C C . LYS A 1 1309 ? 22.446 -5.516 24.001 1.00 51.38 1473 LYS A C 1
ATOM 13925 O O . LYS A 1 1309 ? 21.978 -4.794 23.120 1.00 54.92 1473 LYS A O 1
ATOM 13944 N N . MET A 1 1310 ? 22.351 -6.837 23.983 1.00 57.62 1474 MET A N 1
ATOM 13945 C CA . MET A 1 1310 ? 21.626 -7.531 22.933 1.00 53.39 1474 MET A CA 1
ATOM 13946 C C . MET A 1 1310 ? 20.132 -7.314 23.132 1.00 43.88 1474 MET A C 1
ATOM 13947 O O . MET A 1 1310 ? 19.673 -7.133 24.260 1.00 55.01 1474 MET A O 1
ATOM 13961 N N . LYS A 1 1311 ? 19.376 -7.318 22.039 1.00 48.47 1475 LYS A N 1
ATOM 13962 C CA . LYS A 1 1311 ? 17.945 -7.053 22.114 1.00 52.55 1475 LYS A CA 1
ATOM 13963 C C . LYS A 1 1311 ? 17.190 -7.650 20.936 1.00 58.53 1475 LYS A C 1
ATOM 13964 O O . LYS A 1 1311 ? 17.768 -7.929 19.885 1.00 58.28 1475 LYS A O 1
ATOM 13983 N N . HIS A 1 1312 ? 15.889 -7.833 21.127 1.00 57.09 1476 HIS A N 1
ATOM 13984 C CA . HIS A 1 1312 ? 14.981 -8.099 20.024 1.00 53.34 1476 HIS A CA 1
ATOM 13985 C C . HIS A 1 1312 ? 14.515 -6.751 19.478 1.00 57.19 1476 HIS A C 1
ATOM 13986 O O . HIS A 1 1312 ? 14.308 -5.817 20.253 1.00 60.75 1476 HIS A O 1
ATOM 14000 N N . PRO A 1 1313 ? 14.359 -6.636 18.147 1.00 65.94 1477 PRO A N 1
ATOM 14001 C CA . PRO A 1 1313 ? 13.963 -5.350 17.559 1.00 63.20 1477 PRO A CA 1
ATOM 14002 C C . PRO A 1 1313 ? 12.642 -4.827 18.126 1.00 60.30 1477 PRO A C 1
ATOM 14003 O O . PRO A 1 1313 ? 12.506 -3.624 18.350 1.00 80.44 1477 PRO A O 1
ATOM 14014 N N . LYS A 1 1314 ? 11.692 -5.731 18.347 1.00 59.82 1478 LYS A N 1
ATOM 14015 C CA . LYS A 1 1314 ? 10.444 -5.407 19.032 1.00 76.57 1478 LYS A CA 1
ATOM 14016 C C . LYS A 1 1314 ? 10.204 -6.418 20.142 1.00 66.75 1478 LYS A C 1
ATOM 14017 O O . LYS A 1 1314 ? 10.957 -7.381 20.291 1.00 71.24 1478 LYS A O 1
ATOM 14036 N N . LYS A 1 1315 ? 9.151 -6.200 20.921 1.00 52.90 1479 LYS A N 1
ATOM 14037 C CA . LYS A 1 1315 ? 8.819 -7.110 22.005 1.00 58.76 1479 LYS A CA 1
ATOM 14038 C C . LYS A 1 1315 ? 8.330 -8.447 21.458 1.00 65.54 1479 LYS A C 1
ATOM 14039 O O . LYS A 1 1315 ? 7.394 -8.501 20.660 1.00 73.23 1479 LYS A O 1
ATOM 14046 N N . GLY A 1 1316 ? 8.988 -9.522 21.875 1.00 59.66 1480 GLY A N 1
ATOM 14047 C CA . GLY A 1 1316 ? 8.514 -10.863 21.593 1.00 74.49 1480 GLY A CA 1
ATOM 14048 C C . GLY A 1 1316 ? 8.679 -11.306 20.151 1.00 62.98 1480 GLY A C 1
ATOM 14049 O O . GLY A 1 1316 ? 7.976 -12.215 19.700 1.00 65.10 1480 GLY A O 1
ATOM 14053 N N . VAL A 1 1317 ? 9.604 -10.678 19.425 1.00 53.22 1481 VAL A N 1
ATOM 14054 C CA . VAL A 1 1317 ? 10.015 -11.197 18.125 1.00 56.43 1481 VAL A CA 1
ATOM 14055 C C . VAL A 1 1317 ? 11.230 -12.046 18.461 1.00 62.45 1481 VAL A C 1
ATOM 14056 O O . VAL A 1 1317 ? 12.233 -11.549 18.974 1.00 76.47 1481 VAL A O 1
ATOM 14069 N N . LEU A 1 1318 ? 11.089 -13.346 18.232 1.00 60.69 1482 LEU A N 1
ATOM 14070 C CA . LEU A 1 1318 ? 12.095 -14.321 18.610 1.00 55.60 1482 LEU A CA 1
ATOM 14071 C C . LEU A 1 1318 ? 12.868 -14.763 17.376 1.00 58.91 1482 LEU A C 1
ATOM 14072 O O . LEU A 1 1318 ? 13.790 -15.570 17.459 1.00 60.62 1482 LEU A O 1
ATOM 14088 N N . ASP A 1 1319 ? 12.480 -14.213 16.229 1.00 77.92 1483 ASP A N 1
ATOM 14089 C CA . ASP A 1 1319 ? 13.164 -14.470 14.971 1.00 71.36 1483 ASP A CA 1
ATOM 14090 C C . ASP A 1 1319 ? 14.538 -13.815 14.979 1.00 60.37 1483 ASP A C 1
ATOM 14091 O O . ASP A 1 1319 ? 15.511 -14.385 14.480 1.00 52.17 1483 ASP A O 1
ATOM 14100 N N . THR A 1 1320 ? 14.613 -12.624 15.570 1.00 54.06 1484 THR A N 1
ATOM 14101 C CA . THR A 1 1320 ? 15.778 -11.764 15.412 1.00 59.62 1484 THR A CA 1
ATOM 14102 C C . THR A 1 1320 ? 16.402 -11.320 16.732 1.00 46.21 1484 THR A C 1
ATOM 14103 O O . THR A 1 1320 ? 15.704 -11.095 17.721 1.00 58.44 1484 THR A O 1
ATOM 14114 N N . ILE A 1 1321 ? 17.728 -11.200 16.726 1.00 51.10 1485 ILE A N 1
ATOM 14115 C CA . ILE A 1 1321 ? 18.471 -10.607 17.831 1.00 50.31 1485 ILE A CA 1
ATOM 14116 C C . ILE A 1 1321 ? 19.493 -9.622 17.281 1.00 37.22 1485 ILE A C 1
ATOM 14117 O O . ILE A 1 1321 ? 20.321 -9.978 16.443 1.00 45.97 1485 ILE A O 1
ATOM 14133 N N . ILE A 1 1322 ? 19.428 -8.384 17.755 1.00 48.02 1486 ILE A N 1
ATOM 14134 C CA . ILE A 1 1322 ? 20.441 -7.390 17.433 1.00 49.95 1486 ILE A CA 1
ATOM 14135 C C . ILE A 1 1322 ? 21.623 -7.546 18.386 1.00 55.40 1486 ILE A C 1
ATOM 14136 O O . ILE A 1 1322 ? 21.562 -7.112 19.537 1.00 53.95 1486 ILE A O 1
ATOM 14152 N N . TYR A 1 1323 ? 22.692 -8.177 17.909 1.00 52.45 1487 TYR A N 1
ATOM 14153 C CA . TYR A 1 1323 ? 23.901 -8.332 18.709 1.00 46.88 1487 TYR A CA 1
ATOM 14154 C C . TYR A 1 1323 ? 24.449 -6.954 19.049 1.00 52.80 1487 TYR A C 1
ATOM 14155 O O . TYR A 1 1323 ? 24.745 -6.652 20.204 1.00 54.87 1487 TYR A O 1
ATOM 14173 N N . ASN A 1 1324 ? 24.586 -6.126 18.021 1.00 54.59 1488 ASN A N 1
ATOM 14174 C CA . ASN A 1 1324 ? 24.934 -4.726 18.197 1.00 56.63 1488 ASN A CA 1
ATOM 14175 C C . ASN A 1 1324 ? 24.497 -3.946 16.965 1.00 60.80 1488 ASN A C 1
ATOM 14176 O O . ASN A 1 1324 ? 23.799 -4.481 16.104 1.00 61.67 1488 ASN A O 1
ATOM 14187 N N . GLU A 1 1325 ? 24.913 -2.689 16.870 1.00 61.44 1489 GLU A N 1
ATOM 14188 C CA . GLU A 1 1325 ? 24.508 -1.852 15.748 1.00 75.03 1489 GLU A CA 1
ATOM 14189 C C . GLU A 1 1325 ? 25.228 -2.239 14.455 1.00 74.87 1489 GLU A C 1
ATOM 14190 O O . GLU A 1 1325 ? 25.033 -1.606 13.417 1.00 82.91 1489 GLU A O 1
ATOM 14202 N N . SER A 1 1326 ? 26.050 -3.284 14.523 1.00 61.62 1490 SER A N 1
ATOM 14203 C CA . SER A 1 1326 ? 26.724 -3.822 13.345 1.00 58.58 1490 SER A CA 1
ATOM 14204 C C . SER A 1 1326 ? 26.170 -5.194 12.968 1.00 60.66 1490 SER A C 1
ATOM 14205 O O . SER A 1 1326 ? 25.819 -5.436 11.812 1.00 80.14 1490 SER A O 1
ATOM 14213 N N . ILE A 1 1327 ? 26.092 -6.084 13.954 1.00 56.51 1491 ILE A N 1
ATOM 14214 C CA . ILE A 1 1327 ? 25.709 -7.474 13.718 1.00 52.50 1491 ILE A CA 1
ATOM 14215 C C . ILE A 1 1327 ? 24.269 -7.757 14.147 1.00 47.59 1491 ILE A C 1
ATOM 14216 O O . ILE A 1 1327 ? 23.808 -7.257 15.174 1.00 61.22 1491 ILE A O 1
ATOM 14232 N N . THR A 1 1328 ? 23.571 -8.560 13.347 1.00 46.56 1492 THR A N 1
ATOM 14233 C CA . THR A 1 1328 ? 22.230 -9.035 13.684 1.00 48.60 1492 THR A CA 1
ATOM 14234 C C . THR A 1 1328 ? 22.086 -10.506 13.296 1.00 51.89 1492 THR A C 1
ATOM 14235 O O . THR A 1 1328 ? 22.756 -10.985 12.378 1.00 53.26 1492 THR A O 1
ATOM 14246 N N . ILE A 1 1329 ? 21.206 -11.211 13.999 1.00 47.98 1493 ILE A N 1
ATOM 14247 C CA . ILE A 1 1329 ? 20.966 -12.629 13.763 1.00 49.67 1493 ILE A CA 1
ATOM 14248 C C . ILE A 1 1329 ? 19.503 -12.832 13.393 1.00 53.00 1493 ILE A C 1
ATOM 14249 O O . ILE A 1 1329 ? 18.618 -12.391 14.121 1.00 45.63 1493 ILE A O 1
ATOM 14265 N N . LYS A 1 1330 ? 19.252 -13.499 12.270 1.00 55.40 1494 LYS A N 1
ATOM 14266 C CA . LYS A 1 1330 ? 17.893 -13.664 11.760 1.00 60.12 1494 LYS A CA 1
ATOM 14267 C C . LYS A 1 1330 ? 17.532 -15.132 11.547 1.00 58.91 1494 LYS A C 1
ATOM 14268 O O . LYS A 1 1330 ? 18.407 -15.996 11.505 1.00 64.58 1494 LYS A O 1
ATOM 14287 N N . ASN A 1 1331 ? 16.233 -15.392 11.421 1.00 51.78 1495 ASN A N 1
ATOM 14288 C CA . ASN A 1 1331 ? 15.703 -16.732 11.178 1.00 56.79 1495 ASN A CA 1
ATOM 14289 C C . ASN A 1 1331 ? 15.979 -17.707 12.321 1.00 53.09 1495 ASN A C 1
ATOM 14290 O O . ASN A 1 1331 ? 16.225 -18.890 12.090 1.00 54.55 1495 ASN A O 1
ATOM 14301 N N . ILE A 1 1332 ? 15.924 -17.212 13.553 1.00 57.25 1496 ILE A N 1
ATOM 14302 C CA . ILE A 1 1332 ? 16.068 -18.070 14.724 1.00 48.99 1496 ILE A CA 1
ATOM 14303 C C . ILE A 1 1332 ? 14.784 -18.867 14.943 1.00 48.99 1496 ILE A C 1
ATOM 14304 O O . ILE A 1 1332 ? 13.701 -18.283 14.981 1.00 66.13 1496 ILE A O 1
ATOM 14320 N N . PRO A 1 1333 ? 14.891 -20.201 15.088 1.00 33.56 1497 PRO A N 1
ATOM 14321 C CA . PRO A 1 1333 ? 13.674 -20.977 15.366 1.00 36.89 1497 PRO A CA 1
ATOM 14322 C C . PRO A 1 1333 ? 13.030 -20.570 16.688 1.00 51.96 1497 PRO A C 1
ATOM 14323 O O . PRO A 1 1333 ? 13.700 -20.549 17.721 1.00 52.51 1497 PRO A O 1
ATOM 14334 N N . GLU A 1 1334 ? 11.743 -20.250 16.651 1.00 56.10 1498 GLU A N 1
ATOM 14335 C CA . GLU A 1 1334 ? 11.055 -19.737 17.827 1.00 56.89 1498 GLU A CA 1
ATOM 14336 C C . GLU A 1 1334 ? 10.897 -20.798 18.915 1.00 54.79 1498 GLU A C 1
ATOM 14337 O O . GLU A 1 1334 ? 10.681 -20.464 20.080 1.00 53.58 1498 GLU A O 1
ATOM 14349 N N . ARG A 1 1335 ? 11.009 -22.071 18.546 1.00 51.18 1499 ARG A N 1
ATOM 14350 C CA . ARG A 1 1335 ? 10.822 -23.145 19.518 1.00 61.72 1499 ARG A CA 1
ATOM 14351 C C . ARG A 1 1335 ? 12.054 -23.322 20.403 1.00 63.27 1499 ARG A C 1
ATOM 14352 O O . ARG A 1 1335 ? 11.986 -23.968 21.448 1.00 61.51 1499 ARG A O 1
ATOM 14373 N N . ALA A 1 1336 ? 13.181 -22.761 19.975 1.00 59.70 1500 ALA A N 1
ATOM 14374 C CA . ALA A 1 1336 ? 14.420 -22.859 20.740 1.00 59.23 1500 ALA A CA 1
ATOM 14375 C C . ALA A 1 1336 ? 14.266 -22.209 22.113 1.00 62.20 1500 ALA A C 1
ATOM 14376 O O . ALA A 1 1336 ? 15.004 -22.522 23.048 1.00 68.55 1500 ALA A O 1
ATOM 14383 N N . TYR A 1 1337 ? 13.299 -21.305 22.227 1.00 52.51 1501 TYR A N 1
ATOM 14384 C CA . TYR A 1 1337 ? 13.046 -20.602 23.477 1.00 54.26 1501 TYR A CA 1
ATOM 14385 C C . TYR A 1 1337 ? 12.229 -21.453 24.446 1.00 54.52 1501 TYR A C 1
ATOM 14386 O O . TYR A 1 1337 ? 11.927 -21.022 25.561 1.00 47.58 1501 TYR A O 1
ATOM 14404 N N . GLU A 1 1338 ? 11.874 -22.661 24.020 1.00 50.02 1502 GLU A N 1
ATOM 14405 C CA . GLU A 1 1338 ? 11.150 -23.589 24.882 1.00 59.99 1502 GLU A CA 1
ATOM 14406 C C . GLU A 1 1338 ? 12.097 -24.242 25.884 1.00 56.37 1502 GLU A C 1
ATOM 14407 O O . GLU A 1 1338 ? 11.681 -24.625 26.976 1.00 51.13 1502 GLU A O 1
ATOM 14419 N N . TYR A 1 1339 ? 13.368 -24.371 25.512 1.00 53.41 1503 TYR A N 1
ATOM 14420 C CA . TYR A 1 1339 ? 14.366 -24.905 26.434 1.00 55.39 1503 TYR A CA 1
ATOM 14421 C C . TYR A 1 1339 ? 14.652 -23.887 27.524 1.00 45.00 1503 TYR A C 1
ATOM 14422 O O . TYR A 1 1339 ? 15.236 -22.835 27.264 1.00 41.74 1503 TYR A O 1
ATOM 14440 N N . VAL A 1 1340 ? 14.244 -24.220 28.744 1.00 56.97 1504 VAL A N 1
ATOM 14441 C CA . VAL A 1 1340 ? 14.271 -23.284 29.858 1.00 53.76 1504 VAL A CA 1
ATOM 14442 C C . VAL A 1 1340 ? 15.059 -23.829 31.044 1.00 48.41 1504 VAL A C 1
ATOM 14443 O O . VAL A 1 1340 ? 14.894 -24.985 31.441 1.00 59.52 1504 VAL A O 1
ATOM 14456 N N . VAL A 1 1341 ? 15.915 -22.976 31.600 1.00 36.27 1505 VAL A N 1
ATOM 14457 C CA . VAL A 1 1341 ? 16.610 -23.260 32.849 1.00 47.32 1505 VAL A CA 1
ATOM 14458 C C . VAL A 1 1341 ? 16.183 -22.180 33.841 1.00 45.89 1505 VAL A C 1
ATOM 14459 O O . VAL A 1 1341 ? 16.258 -20.986 33.544 1.00 36.18 1505 VAL A O 1
ATOM 14472 N N . ASN A 1 1342 ? 15.737 -22.620 35.014 1.00 54.51 1506 ASN A N 1
ATOM 14473 C CA . ASN A 1 1342 ? 14.949 -21.791 35.917 1.00 50.88 1506 ASN A CA 1
ATOM 14474 C C . ASN A 1 1342 ? 13.623 -21.503 35.205 1.00 62.96 1506 ASN A C 1
ATOM 14475 O O . ASN A 1 1342 ? 12.948 -22.443 34.779 1.00 70.80 1506 ASN A O 1
ATOM 14486 N N . GLY A 1 1343 ? 13.250 -20.233 35.059 1.00 42.64 1507 GLY A N 1
ATOM 14487 C CA . GLY A 1 1343 ? 12.057 -19.873 34.307 1.00 56.52 1507 GLY A CA 1
ATOM 14488 C C . GLY A 1 1343 ? 12.385 -19.160 33.004 1.00 57.83 1507 GLY A C 1
ATOM 14489 O O . GLY A 1 1343 ? 11.489 -18.676 32.309 1.00 54.54 1507 GLY A O 1
ATOM 14493 N N . ARG A 1 1344 ? 13.671 -19.107 32.666 1.00 59.21 1508 ARG A N 1
ATOM 14494 C CA . ARG A 1 1344 ? 14.149 -18.311 31.535 1.00 38.82 1508 ARG A CA 1
ATOM 14495 C C . ARG A 1 1344 ? 14.783 -19.177 30.446 1.00 49.59 1508 ARG A C 1
ATOM 14496 O O . ARG A 1 1344 ? 15.528 -20.108 30.757 1.00 43.25 1508 ARG A O 1
ATOM 14517 N N . PRO A 1 1345 ? 14.488 -18.882 29.163 1.00 55.14 1509 PRO A N 1
ATOM 14518 C CA . PRO A 1 1345 ? 15.157 -19.627 28.087 1.00 38.11 1509 PRO A CA 1
ATOM 14519 C C . PRO A 1 1345 ? 16.676 -19.453 28.105 1.00 43.08 1509 PRO A C 1
ATOM 14520 O O . PRO A 1 1345 ? 17.171 -18.411 28.537 1.00 52.14 1509 PRO A O 1
ATOM 14531 N N . ALA A 1 1346 ? 17.396 -20.472 27.641 1.00 44.68 1510 ALA A N 1
ATOM 14532 C CA . ALA A 1 1346 ? 18.858 -20.453 27.614 1.00 47.48 1510 ALA A CA 1
ATOM 14533 C C . ALA A 1 1346 ? 19.370 -19.280 26.791 1.00 46.89 1510 ALA A C 1
ATOM 14534 O O . ALA A 1 1346 ? 20.342 -18.624 27.163 1.00 55.09 1510 ALA A O 1
ATOM 14541 N N . ILE A 1 1347 ? 18.707 -19.020 25.671 1.00 48.12 1511 ILE A N 1
ATOM 14542 C CA . ILE A 1 1347 ? 19.095 -17.926 24.794 1.00 36.69 1511 ILE A CA 1
ATOM 14543 C C . ILE A 1 1347 ? 18.958 -16.586 25.512 1.00 38.72 1511 ILE A C 1
ATOM 14544 O O . ILE A 1 1347 ? 19.797 -15.698 25.354 1.00 30.55 1511 ILE A O 1
ATOM 14560 N N . GLU A 1 1348 ? 17.906 -16.450 26.311 1.00 54.76 1512 GLU A N 1
ATOM 14561 C CA . GLU A 1 1348 ? 17.632 -15.196 26.999 1.00 50.68 1512 GLU A CA 1
ATOM 14562 C C . GLU A 1 1348 ? 18.630 -14.955 28.130 1.00 42.19 1512 GLU A C 1
ATOM 14563 O O . GLU A 1 1348 ? 18.834 -13.815 28.549 1.00 46.68 1512 GLU A O 1
ATOM 14575 N N . TRP A 1 1349 ? 19.247 -16.025 28.624 1.00 33.92 1513 TRP A N 1
ATOM 14576 C CA . TRP A 1 1349 ? 20.278 -15.890 29.648 1.00 46.42 1513 TRP A CA 1
ATOM 14577 C C . TRP A 1 1349 ? 21.500 -15.199 29.066 1.00 36.86 1513 TRP A C 1
ATOM 14578 O O . TRP A 1 1349 ? 22.095 -14.333 29.704 1.00 43.87 1513 TRP A O 1
ATOM 14599 N N . ILE A 1 1350 ? 21.868 -15.586 27.850 1.00 32.11 1514 ILE A N 1
ATOM 14600 C CA . ILE A 1 1350 ? 22.999 -14.974 27.166 1.00 47.81 1514 ILE A CA 1
ATOM 14601 C C . ILE A 1 1350 ? 22.725 -13.486 26.940 1.00 49.35 1514 ILE A C 1
ATOM 14602 O O . ILE A 1 1350 ? 23.590 -12.646 27.188 1.00 40.54 1514 ILE A O 1
ATOM 14618 N N . ILE A 1 1351 ? 21.518 -13.168 26.479 1.00 43.18 1515 ILE A N 1
ATOM 14619 C CA . ILE A 1 1351 ? 21.105 -11.777 26.307 1.00 47.45 1515 ILE A CA 1
ATOM 14620 C C . ILE A 1 1351 ? 21.213 -11.038 27.634 1.00 54.90 1515 ILE A C 1
ATOM 14621 O O . ILE A 1 1351 ? 21.767 -9.939 27.703 1.00 55.88 1515 ILE A O 1
ATOM 14637 N N . ASP A 1 1352 ? 20.676 -11.654 28.682 1.00 37.67 1516 ASP A N 1
ATOM 14638 C CA . ASP A 1 1352 ? 20.667 -11.056 30.011 1.00 50.20 1516 ASP A CA 1
ATOM 14639 C C . ASP A 1 1352 ? 22.070 -10.906 30.592 1.00 55.80 1516 ASP A C 1
ATOM 14640 O O . ASP A 1 1352 ? 22.451 -9.827 31.045 1.00 53.42 1516 ASP A O 1
ATOM 14649 N N . GLN A 1 1353 ? 22.829 -11.998 30.584 1.00 51.53 1517 GLN A N 1
ATOM 14650 C CA . GLN A 1 1353 ? 24.125 -12.042 31.253 1.00 52.27 1517 GLN A CA 1
ATOM 14651 C C . GLN A 1 1353 ? 25.235 -11.351 30.464 1.00 47.57 1517 GLN A C 1
ATOM 14652 O O . GLN A 1 1353 ? 25.976 -10.535 31.015 1.00 44.41 1517 GLN A O 1
ATOM 14666 N N . TYR A 1 1354 ? 25.361 -11.678 29.183 1.00 52.42 1518 TYR A N 1
ATOM 14667 C CA . TYR A 1 1354 ? 26.400 -11.070 28.358 1.00 53.85 1518 TYR A CA 1
ATOM 14668 C C . TYR A 1 1354 ? 25.940 -9.695 27.903 1.00 52.84 1518 TYR A C 1
ATOM 14669 O O . TYR A 1 1354 ? 25.372 -9.514 26.826 1.00 63.35 1518 TYR A O 1
ATOM 14687 N N . GLN A 1 1355 ? 26.213 -8.733 28.776 1.00 57.16 1519 GLN A N 1
ATOM 14688 C CA . GLN A 1 1355 ? 25.680 -7.387 28.697 1.00 62.49 1519 GLN A CA 1
ATOM 14689 C C . GLN A 1 1355 ? 26.534 -6.496 29.587 1.00 54.76 1519 GLN A C 1
ATOM 14690 O O . GLN A 1 1355 ? 26.938 -6.907 30.674 1.00 57.70 1519 GLN A O 1
ATOM 14704 N N . VAL A 1 1356 ? 26.804 -5.278 29.135 1.00 51.94 1520 VAL A N 1
ATOM 14705 C CA . VAL A 1 1356 ? 27.595 -4.346 29.928 1.00 61.34 1520 VAL A CA 1
ATOM 14706 C C . VAL A 1 1356 ? 26.721 -3.706 30.999 1.00 62.93 1520 VAL A C 1
ATOM 14707 O O . VAL A 1 1356 ? 25.647 -3.177 30.705 1.00 61.36 1520 VAL A O 1
ATOM 14720 N N . LYS A 1 1357 ? 27.184 -3.762 32.242 1.00 59.90 1521 LYS A N 1
ATOM 14721 C CA . LYS A 1 1357 ? 26.497 -3.094 33.338 1.00 70.13 1521 LYS A CA 1
ATOM 14722 C C . LYS A 1 1357 ? 27.450 -2.799 34.486 1.00 70.42 1521 LYS A C 1
ATOM 14723 O O . LYS A 1 1357 ? 28.507 -3.420 34.607 1.00 57.80 1521 LYS A O 1
ATOM 14742 N N . THR A 1 1358 ? 27.066 -1.834 35.317 1.00 69.96 1522 THR A N 1
ATOM 14743 C CA . THR A 1 1358 ? 27.869 -1.423 36.461 1.00 64.45 1522 THR A CA 1
ATOM 14744 C C . THR A 1 1358 ? 27.098 -1.663 37.752 1.00 52.35 1522 THR A C 1
ATOM 14745 O O . THR A 1 1358 ? 25.866 -1.696 37.752 1.00 50.50 1522 THR A O 1
ATOM 14756 N N . ASP A 1 1359 ? 27.827 -1.827 38.850 1.00 56.89 1523 ASP A N 1
ATOM 14757 C CA . ASP A 1 1359 ? 27.211 -2.022 40.156 1.00 62.44 1523 ASP A CA 1
ATOM 14758 C C . ASP A 1 1359 ? 26.922 -0.666 40.793 1.00 52.32 1523 ASP A C 1
ATOM 14759 O O . ASP A 1 1359 ? 27.843 0.093 41.087 1.00 53.14 1523 ASP A O 1
ATOM 14768 N N . LYS A 1 1360 ? 25.643 -0.361 40.996 1.00 53.40 1524 LYS A N 1
ATOM 14769 C CA . LYS A 1 1360 ? 25.234 0.948 41.503 1.00 55.76 1524 LYS A CA 1
ATOM 14770 C C . LYS A 1 1360 ? 25.880 1.280 42.847 1.00 59.37 1524 LYS A C 1
ATOM 14771 O O . LYS A 1 1360 ? 26.259 2.424 43.097 1.00 72.00 1524 LYS A O 1
ATOM 14775 N N . LYS A 1 1361 ? 26.011 0.270 43.701 1.00 49.61 1525 LYS A N 1
ATOM 14776 C CA . LYS A 1 1361 ? 26.531 0.458 45.053 1.00 65.13 1525 LYS A CA 1
ATOM 14777 C C . LYS A 1 1361 ? 28.037 0.706 45.049 1.00 63.78 1525 LYS A C 1
ATOM 14778 O O . LYS A 1 1361 ? 28.521 1.669 45.648 1.00 66.43 1525 LYS A O 1
ATOM 14782 N N . SER A 1 1362 ? 28.767 -0.168 44.362 1.00 59.35 1526 SER A N 1
ATOM 14783 C CA . SER A 1 1362 ? 30.229 -0.155 44.380 1.00 60.20 1526 SER A CA 1
ATOM 14784 C C . SER A 1 1362 ? 30.823 0.618 43.203 1.00 64.91 1526 SER A C 1
ATOM 14785 O O . SER A 1 1362 ? 31.951 1.107 43.282 1.00 73.09 1526 SER A O 1
ATOM 14793 N N . GLY A 1 1363 ? 30.068 0.728 42.116 1.00 62.10 1527 GLY A N 1
ATOM 14794 C CA . GLY A 1 1363 ? 30.552 1.397 40.922 1.00 59.77 1527 GLY A CA 1
ATOM 14795 C C . GLY A 1 1363 ? 31.556 0.545 40.165 1.00 67.54 1527 GLY A C 1
ATOM 14796 O O . GLY A 1 1363 ? 32.367 1.063 39.396 1.00 72.41 1527 GLY A O 1
ATOM 14800 N N . ILE A 1 1364 ? 31.501 -0.767 40.381 1.00 65.08 1528 ILE A N 1
ATOM 14801 C CA . ILE A 1 1364 ? 32.406 -1.696 39.705 1.00 54.64 1528 ILE A CA 1
ATOM 14802 C C . ILE A 1 1364 ? 31.781 -2.144 38.389 1.00 49.15 1528 ILE A C 1
ATOM 14803 O O . ILE A 1 1364 ? 30.660 -2.656 38.363 1.00 57.86 1528 ILE A O 1
ATOM 14819 N N . THR A 1 1365 ? 32.516 -1.951 37.298 1.00 53.43 1529 THR A N 1
ATOM 14820 C CA . THR A 1 1365 ? 32.021 -2.275 35.966 1.00 68.10 1529 THR A CA 1
ATOM 14821 C C . THR A 1 1365 ? 32.299 -3.737 35.641 1.00 57.12 1529 THR A C 1
ATOM 14822 O O . THR A 1 1365 ? 33.324 -4.287 36.049 1.00 43.20 1529 THR A O 1
ATOM 14833 N N . ASP A 1 1366 ? 31.376 -4.359 34.914 1.00 46.07 1530 ASP A N 1
ATOM 14834 C CA . ASP A 1 1366 ? 31.520 -5.749 34.496 1.00 60.32 1530 ASP A CA 1
ATOM 14835 C C . ASP A 1 1366 ? 31.242 -5.872 33.000 1.00 64.69 1530 ASP A C 1
ATOM 14836 O O . ASP A 1 1366 ? 30.093 -5.787 32.563 1.00 62.25 1530 ASP A O 1
ATOM 14845 N N . ASP A 1 1367 ? 32.306 -6.077 32.229 1.00 60.77 1531 ASP A N 1
ATOM 14846 C CA . ASP A 1 1367 ? 32.239 -6.079 30.772 1.00 44.73 1531 ASP A CA 1
ATOM 14847 C C . ASP A 1 1367 ? 32.540 -7.470 30.204 1.00 50.40 1531 ASP A C 1
ATOM 14848 O O . ASP A 1 1367 ? 33.671 -7.942 30.309 1.00 50.92 1531 ASP A O 1
ATOM 14857 N N . PRO A 1 1368 ? 31.536 -8.127 29.590 1.00 44.65 1532 PRO A N 1
ATOM 14858 C CA . PRO A 1 1368 ? 31.730 -9.512 29.131 1.00 47.01 1532 PRO A CA 1
ATOM 14859 C C . PRO A 1 1368 ? 32.739 -9.677 27.986 1.00 47.88 1532 PRO A C 1
ATOM 14860 O O . PRO A 1 1368 ? 33.206 -10.794 27.756 1.00 51.59 1532 PRO A O 1
ATOM 14871 N N . ASN A 1 1369 ? 33.077 -8.597 27.286 1.00 49.44 1533 ASN A N 1
ATOM 14872 C CA . ASN A 1 1369 ? 34.027 -8.681 26.175 1.00 42.62 1533 ASN A CA 1
ATOM 14873 C C . ASN A 1 1369 ? 35.454 -8.970 26.657 1.00 42.23 1533 ASN A C 1
ATOM 14874 O O . ASN A 1 1369 ? 36.301 -9.407 25.877 1.00 47.10 1533 ASN A O 1
ATOM 14885 N N . GLU A 1 1370 ? 35.709 -8.729 27.942 1.00 47.91 1534 GLU A N 1
ATOM 14886 C CA . GLU A 1 1370 ? 37.043 -8.898 28.521 1.00 53.28 1534 GLU A CA 1
ATOM 14887 C C . GLU A 1 1370 ? 37.277 -10.323 29.020 1.00 48.04 1534 GLU A C 1
ATOM 14888 O O . GLU A 1 1370 ? 38.338 -10.626 29.570 1.00 57.22 1534 GLU A O 1
ATOM 14900 N N . PHE A 1 1371 ? 36.295 -11.198 28.826 1.00 48.46 1535 PHE A N 1
ATOM 14901 C CA . PHE A 1 1371 ? 36.376 -12.549 29.375 1.00 53.26 1535 PHE A CA 1
ATOM 14902 C C . PHE A 1 1371 ? 37.263 -13.502 28.559 1.00 33.75 1535 PHE A C 1
ATOM 14903 O O . PHE A 1 1371 ? 38.055 -14.255 29.130 1.00 54.99 1535 PHE A O 1
ATOM 14920 N N . SER A 1 1372 ? 37.154 -13.447 27.232 1.00 53.00 1536 SER A N 1
ATOM 14921 C CA . SER A 1 1372 ? 37.499 -14.596 26.384 1.00 66.89 1536 SER A CA 1
ATOM 14922 C C . SER A 1 1372 ? 38.707 -14.477 25.450 1.00 68.11 1536 SER A C 1
ATOM 14923 O O . SER A 1 1372 ? 39.107 -15.474 24.846 1.00 83.56 1536 SER A O 1
ATOM 14931 N N . ASP A 1 1373 ? 39.242 -13.273 25.262 1.00 54.83 1537 ASP A N 1
ATOM 14932 C CA . ASP A 1 1373 ? 40.434 -13.070 24.421 1.00 56.01 1537 ASP A CA 1
ATOM 14933 C C . ASP A 1 1373 ? 40.090 -13.159 22.919 1.00 51.20 1537 ASP A C 1
ATOM 14934 O O . ASP A 1 1373 ? 40.818 -12.634 22.074 1.00 48.18 1537 ASP A O 1
ATOM 14943 N N . ASN A 1 1374 ? 38.974 -13.817 22.603 1.00 53.72 1538 ASN A N 1
ATOM 14944 C CA . ASN A 1 1374 ? 38.498 -14.003 21.231 1.00 43.65 1538 ASN A CA 1
ATOM 14945 C C . ASN A 1 1374 ? 37.276 -13.111 21.005 1.00 50.28 1538 ASN A C 1
ATOM 14946 O O . ASN A 1 1374 ? 36.237 -13.324 21.630 1.00 51.38 1538 ASN A O 1
ATOM 14957 N N . PRO A 1 1375 ? 37.396 -12.096 20.129 1.00 51.66 1539 PRO A N 1
ATOM 14958 C CA . PRO A 1 1375 ? 36.289 -11.148 19.933 1.00 52.54 1539 PRO A CA 1
ATOM 14959 C C . PRO A 1 1375 ? 34.971 -11.795 19.510 1.00 50.34 1539 PRO A C 1
ATOM 14960 O O . PRO A 1 1375 ? 33.929 -11.153 19.642 1.00 59.70 1539 PRO A O 1
ATOM 14971 N N . LYS A 1 1376 ? 35.010 -13.039 19.036 1.00 48.03 1540 LYS A N 1
ATOM 14972 C CA . LYS A 1 1376 ? 33.809 -13.707 18.535 1.00 53.10 1540 LYS A CA 1
ATOM 14973 C C . LYS A 1 1376 ? 33.230 -14.708 19.533 1.00 47.47 1540 LYS A C 1
ATOM 14974 O O . LYS A 1 1376 ? 32.311 -15.458 19.202 1.00 50.95 1540 LYS A O 1
ATOM 14993 N N . TYR A 1 1377 ? 33.762 -14.713 20.751 1.00 55.45 1541 TYR A N 1
ATOM 14994 C CA . TYR A 1 1377 ? 33.334 -15.665 21.774 1.00 53.39 1541 TYR A CA 1
ATOM 14995 C C . TYR A 1 1377 ? 31.838 -15.582 22.069 1.00 50.04 1541 TYR A C 1
ATOM 14996 O O . TYR A 1 1377 ? 31.135 -16.593 22.028 1.00 42.20 1541 TYR A O 1
ATOM 15014 N N . ILE A 1 1378 ? 31.356 -14.380 22.367 1.00 49.94 1542 ILE A N 1
ATOM 15015 C CA . ILE A 1 1378 ? 29.972 -14.204 22.792 1.00 43.44 1542 ILE A CA 1
ATOM 15016 C C . ILE A 1 1378 ? 29.027 -14.461 21.626 1.00 39.40 1542 ILE A C 1
ATOM 15017 O O . ILE A 1 1378 ? 27.962 -15.053 21.803 1.00 41.41 1542 ILE A O 1
ATOM 15033 N N . LEU A 1 1379 ? 29.425 -14.021 20.436 1.00 48.78 1543 LEU A N 1
ATOM 15034 C CA . LEU A 1 1379 ? 28.642 -14.275 19.232 1.00 42.91 1543 LEU A CA 1
ATOM 15035 C C . LEU A 1 1379 ? 28.602 -15.774 18.948 1.00 42.34 1543 LEU A C 1
ATOM 15036 O O . LEU A 1 1379 ? 27.540 -16.327 18.663 1.00 43.75 1543 LEU A O 1
ATOM 15052 N N . ASN A 1 1380 ? 29.759 -16.426 19.032 1.00 32.27 1544 ASN A N 1
ATOM 15053 C CA . ASN A 1 1380 ? 29.828 -17.880 18.915 1.00 46.02 1544 ASN A CA 1
ATOM 15054 C C . ASN A 1 1380 ? 28.985 -18.567 19.981 1.00 44.99 1544 ASN A C 1
ATOM 15055 O O . ASN A 1 1380 ? 28.282 -19.539 19.704 1.00 46.04 1544 ASN A O 1
ATOM 15066 N N . LEU A 1 1381 ? 29.069 -18.055 21.205 1.00 43.80 1545 LEU A N 1
ATOM 15067 C CA . LEU A 1 1381 ? 28.337 -18.625 22.327 1.00 33.66 1545 LEU A CA 1
ATOM 15068 C C . LEU A 1 1381 ? 26.833 -18.556 22.086 1.00 50.42 1545 LEU A C 1
ATOM 15069 O O . LEU A 1 1381 ? 26.131 -19.557 22.236 1.00 44.80 1545 LEU A O 1
ATOM 15085 N N . LEU A 1 1382 ? 26.349 -17.375 21.710 1.00 44.26 1546 LEU A N 1
ATOM 15086 C CA . LEU A 1 1382 ? 24.927 -17.177 21.449 1.00 44.60 1546 LEU A CA 1
ATOM 15087 C C . LEU A 1 1382 ? 24.422 -18.170 20.413 1.00 46.33 1546 LEU A C 1
ATOM 15088 O O . LEU A 1 1382 ? 23.466 -18.906 20.657 1.00 46.84 1546 LEU A O 1
ATOM 15104 N N . LEU A 1 1383 ? 25.072 -18.176 19.255 1.00 51.50 1547 LEU A N 1
ATOM 15105 C CA . LEU A 1 1383 ? 24.685 -19.053 18.160 1.00 58.92 1547 LEU A CA 1
ATOM 15106 C C . LEU A 1 1383 ? 24.651 -20.509 18.611 1.00 47.60 1547 LEU A C 1
ATOM 15107 O O . LEU A 1 1383 ? 23.710 -21.237 18.300 1.00 59.64 1547 LEU A O 1
ATOM 15123 N N . SER A 1 1384 ? 25.673 -20.921 19.355 1.00 50.47 1548 SER A N 1
ATOM 15124 C CA . SER A 1 1384 ? 25.771 -22.298 19.829 1.00 44.64 1548 SER A CA 1
ATOM 15125 C C . SER A 1 1384 ? 24.623 -22.642 20.768 1.00 40.62 1548 SER A C 1
ATOM 15126 O O . SER A 1 1384 ? 24.014 -23.704 20.647 1.00 44.45 1548 SER A O 1
ATOM 15134 N N . VAL A 1 1385 ? 24.331 -21.735 21.695 1.00 42.37 1549 VAL A N 1
ATOM 15135 C CA . VAL A 1 1385 ? 23.283 -21.955 22.688 1.00 40.99 1549 VAL A CA 1
ATOM 15136 C C . VAL A 1 1385 ? 21.916 -22.166 22.031 1.00 52.07 1549 VAL A C 1
ATOM 15137 O O . VAL A 1 1385 ? 21.091 -22.923 22.547 1.00 52.28 1549 VAL A O 1
ATOM 15150 N N . ILE A 1 1386 ? 21.677 -21.504 20.900 1.00 44.71 1550 ILE A N 1
ATOM 15151 C CA . ILE A 1 1386 ? 20.438 -21.711 20.155 1.00 45.41 1550 ILE A CA 1
ATOM 15152 C C . ILE A 1 1386 ? 20.311 -23.167 19.723 1.00 37.78 1550 ILE A C 1
ATOM 15153 O O . ILE A 1 1386 ? 19.233 -23.751 19.796 1.00 49.73 1550 ILE A O 1
ATOM 15169 N N . THR A 1 1387 ? 21.413 -23.745 19.259 1.00 36.80 1551 THR A N 1
ATOM 15170 C CA . THR A 1 1387 ? 21.392 -25.107 18.736 1.00 49.35 1551 THR A CA 1
ATOM 15171 C C . THR A 1 1387 ? 21.490 -26.104 19.883 1.00 48.63 1551 THR A C 1
ATOM 15172 O O . THR A 1 1387 ? 21.022 -27.236 19.770 1.00 55.12 1551 THR A O 1
ATOM 15183 N N . VAL A 1 1388 ? 22.105 -25.680 20.984 1.00 45.46 1552 VAL A N 1
ATOM 15184 C CA . VAL A 1 1388 ? 22.054 -26.448 22.221 1.00 45.50 1552 VAL A CA 1
ATOM 15185 C C . VAL A 1 1388 ? 20.602 -26.573 22.663 1.00 47.78 1552 VAL A C 1
ATOM 15186 O O . VAL A 1 1388 ? 20.152 -27.648 23.056 1.00 45.98 1552 VAL A O 1
ATOM 15199 N N . SER A 1 1389 ? 19.879 -25.459 22.600 1.00 53.72 1553 SER A N 1
ATOM 15200 C CA . SER A 1 1389 ? 18.456 -25.439 22.918 1.00 53.66 1553 SER A CA 1
ATOM 15201 C C . SER A 1 1389 ? 17.661 -26.386 22.019 1.00 53.43 1553 SER A C 1
ATOM 15202 O O . SER A 1 1389 ? 16.892 -27.216 22.506 1.00 33.67 1553 SER A O 1
ATOM 15210 N N . MET A 1 1390 ? 17.846 -26.254 20.709 1.00 49.54 1554 MET A N 1
ATOM 15211 C CA . MET A 1 1390 ? 17.139 -27.096 19.749 1.00 50.82 1554 MET A CA 1
ATOM 15212 C C . MET A 1 1390 ? 17.491 -28.563 19.949 1.00 51.32 1554 MET A C 1
ATOM 15213 O O . MET A 1 1390 ? 16.620 -29.434 19.914 1.00 48.69 1554 MET A O 1
ATOM 15227 N N . ARG A 1 1391 ? 18.775 -28.831 20.161 1.00 54.27 1555 ARG A N 1
ATOM 15228 C CA . ARG A 1 1391 ? 19.250 -30.200 20.314 1.00 46.86 1555 ARG A CA 1
ATOM 15229 C C . ARG A 1 1391 ? 18.749 -30.832 21.610 1.00 48.52 1555 ARG A C 1
ATOM 15230 O O . ARG A 1 1391 ? 18.412 -32.016 21.633 1.00 47.35 1555 ARG A O 1
ATOM 15251 N N . THR A 1 1392 ? 18.698 -30.046 22.682 1.00 52.46 1556 THR A N 1
ATOM 15252 C CA . THR A 1 1392 ? 18.285 -30.557 23.985 1.00 46.28 1556 THR A CA 1
ATOM 15253 C C . THR A 1 1392 ? 16.842 -31.046 23.941 1.00 52.10 1556 THR A C 1
ATOM 15254 O O . THR A 1 1392 ? 16.524 -32.123 24.447 1.00 47.39 1556 THR A O 1
ATOM 15265 N N . LEU A 1 1393 ? 15.976 -30.250 23.326 1.00 52.26 1557 LEU A N 1
ATOM 15266 C CA . LEU A 1 1393 ? 14.561 -30.584 23.232 1.00 49.09 1557 LEU A CA 1
ATOM 15267 C C . LEU A 1 1393 ? 14.367 -31.870 22.437 1.00 44.58 1557 LEU A C 1
ATOM 15268 O O . LEU A 1 1393 ? 13.547 -32.713 22.802 1.00 45.40 1557 LEU A O 1
ATOM 15284 N N . GLU A 1 1394 ? 15.127 -32.017 21.354 1.00 42.35 1558 GLU A N 1
ATOM 15285 C CA . GLU A 1 1394 ? 15.098 -33.244 20.566 1.00 49.50 1558 GLU A CA 1
ATOM 15286 C C . GLU A 1 1394 ? 15.433 -34.429 21.461 1.00 55.70 1558 GLU A C 1
ATOM 15287 O O . GLU A 1 1394 ? 14.716 -35.429 21.479 1.00 56.77 1558 GLU A O 1
ATOM 15299 N N . LEU A 1 1395 ? 16.516 -34.295 22.219 1.00 51.08 1559 LEU A N 1
ATOM 15300 C CA . LEU A 1 1395 ? 16.960 -35.349 23.121 1.00 49.86 1559 LEU A CA 1
ATOM 15301 C C . LEU A 1 1395 ? 15.924 -35.652 24.208 1.00 48.89 1559 LEU A C 1
ATOM 15302 O O . LEU A 1 1395 ? 15.746 -36.807 24.594 1.00 48.11 1559 LEU A O 1
ATOM 15318 N N . ILE A 1 1396 ? 15.243 -34.619 24.696 1.00 55.84 1560 ILE A N 1
ATOM 15319 C CA . ILE A 1 1396 ? 14.204 -34.800 25.711 1.00 52.72 1560 ILE A CA 1
ATOM 15320 C C . ILE A 1 1396 ? 12.995 -35.538 25.128 1.00 53.06 1560 ILE A C 1
ATOM 15321 O O . ILE A 1 1396 ? 12.192 -36.114 25.863 1.00 64.80 1560 ILE A O 1
ATOM 15337 N N . GLU A 1 1397 ? 12.872 -35.530 23.805 1.00 50.79 1561 GLU A N 1
ATOM 15338 C CA . GLU A 1 1397 ? 11.774 -36.224 23.145 1.00 61.65 1561 GLU A CA 1
ATOM 15339 C C . GLU A 1 1397 ? 12.159 -37.654 22.763 1.00 57.90 1561 GLU A C 1
ATOM 15340 O O . GLU A 1 1397 ? 11.298 -38.463 22.410 1.00 65.10 1561 GLU A O 1
ATOM 15352 N N . GLU A 1 1398 ? 13.449 -37.966 22.845 1.00 58.64 1562 GLU A N 1
ATOM 15353 C CA . GLU A 1 1398 ? 13.928 -39.305 22.513 1.00 58.92 1562 GLU A CA 1
ATOM 15354 C C . GLU A 1 1398 ? 13.865 -40.272 23.693 1.00 56.80 1562 GLU A C 1
ATOM 15355 O O . GLU A 1 1398 ? 13.699 -41.474 23.493 1.00 69.38 1562 GLU A O 1
ATOM 15367 N N . LEU A 1 1399 ? 14.003 -39.765 24.917 1.00 54.25 1563 LEU A N 1
ATOM 15368 C CA . LEU A 1 1399 ? 14.151 -40.663 26.062 1.00 66.17 1563 LEU A CA 1
ATOM 15369 C C . LEU A 1 1399 ? 12.800 -41.315 26.367 1.00 65.76 1563 LEU A C 1
ATOM 15370 O O . LEU A 1 1399 ? 11.757 -40.682 26.221 1.00 72.62 1563 LEU A O 1
ATOM 15386 N N . PRO A 1 1400 ? 12.827 -42.593 26.780 1.00 64.62 1564 PRO A N 1
ATOM 15387 C CA . PRO A 1 1400 ? 11.699 -43.535 26.716 1.00 61.48 1564 PRO A CA 1
ATOM 15388 C C . PRO A 1 1400 ? 10.411 -43.107 27.409 1.00 60.21 1564 PRO A C 1
ATOM 15389 O O . PRO A 1 1400 ? 10.368 -42.111 28.129 1.00 70.90 1564 PRO A O 1
ATOM 15400 N N . GLU A 1 1401 ? 9.362 -43.892 27.181 1.00 81.66 1565 GLU A N 1
ATOM 15401 C CA . GLU A 1 1401 ? 8.101 -43.714 27.884 1.00 76.67 1565 GLU A CA 1
ATOM 15402 C C . GLU A 1 1401 ? 8.321 -44.041 29.353 1.00 79.16 1565 GLU A C 1
ATOM 15403 O O . GLU A 1 1401 ? 8.912 -45.067 29.694 1.00 81.43 1565 GLU A O 1
ATOM 15415 N N . PHE A 1 1402 ? 7.845 -43.152 30.215 1.00 74.77 1566 PHE A N 1
ATOM 15416 C CA . PHE A 1 1402 ? 8.093 -43.241 31.648 1.00 73.94 1566 PHE A CA 1
ATOM 15417 C C . PHE A 1 1402 ? 7.330 -44.399 32.295 1.00 73.86 1566 PHE A C 1
ATOM 15418 O O . PHE A 1 1402 ? 6.106 -44.353 32.420 1.00 68.01 1566 PHE A O 1
ATOM 15435 N N . GLU A 1 1403 ? 8.067 -45.433 32.700 1.00 76.17 1567 GLU A N 1
ATOM 15436 C CA . GLU A 1 1403 ? 7.482 -46.605 33.354 1.00 76.73 1567 GLU A CA 1
ATOM 15437 C C . GLU A 1 1403 ? 8.422 -47.197 34.415 1.00 77.59 1567 GLU A C 1
ATOM 15438 O O . GLU A 1 1403 ? 9.635 -47.005 34.362 1.00 75.07 1567 GLU A O 1
ATOM 15442 N N . ILE A 1 1404 ? 7.845 -47.941 35.356 1.00 70.97 1568 ILE A N 1
ATOM 15443 C CA . ILE A 1 1404 ? 8.556 -48.425 36.543 1.00 81.33 1568 ILE A CA 1
ATOM 15444 C C . ILE A 1 1404 ? 9.100 -49.841 36.341 1.00 78.13 1568 ILE A C 1
ATOM 15445 O O . ILE A 1 1404 ? 8.673 -50.548 35.427 1.00 77.79 1568 ILE A O 1
ATOM 15461 N N . GLN A 1 1405 ? 10.079 -50.219 37.166 1.00 82.54 1569 GLN A N 1
ATOM 15462 C CA . GLN A 1 1405 ? 10.422 -51.626 37.427 1.00 89.07 1569 GLN A CA 1
ATOM 15463 C C . GLN A 1 1405 ? 11.245 -52.251 36.289 1.00 98.96 1569 GLN A C 1
ATOM 15464 O O . GLN A 1 1405 ? 10.982 -53.376 35.861 1.00 103.92 1569 GLN A O 1
ATOM 15478 N N . GLU A 1 1406 ? 12.247 -51.501 35.826 1.00 81.37 1570 GLU A N 1
ATOM 15479 C CA . GLU A 1 1406 ? 13.199 -51.927 34.786 1.00 100.99 1570 GLU A CA 1
ATOM 15480 C C . GLU A 1 1406 ? 12.644 -52.948 33.794 1.00 98.68 1570 GLU A C 1
ATOM 15481 O O . GLU A 1 1406 ? 13.376 -53.471 32.954 1.00 102.64 1570 GLU A O 1
ATOM 16890 N N . LEU D 1 14 ? 29.821 19.675 -14.818 1.00 97.43 178 LEU B N 1
ATOM 16891 C CA . LEU D 1 14 ? 30.155 21.052 -14.469 1.00 98.46 178 LEU B CA 1
ATOM 16892 C C . LEU D 1 14 ? 29.622 22.052 -15.488 1.00 99.70 178 LEU B C 1
ATOM 16893 O O . LEU D 1 14 ? 30.193 22.209 -16.567 1.00 99.84 178 LEU B O 1
ATOM 16908 N N . ARG D 1 15 ? 28.528 22.723 -15.145 1.00 93.20 179 ARG B N 1
ATOM 16909 C CA . ARG D 1 15 ? 28.070 23.863 -15.927 1.00 96.67 179 ARG B CA 1
ATOM 16910 C C . ARG D 1 15 ? 29.144 24.944 -15.870 1.00 95.15 179 ARG B C 1
ATOM 16911 O O . ARG D 1 15 ? 29.865 25.053 -14.880 1.00 100.21 179 ARG B O 1
ATOM 16918 N N . ASP D 1 16 ? 29.255 25.731 -16.935 1.00 101.50 180 ASP B N 1
ATOM 16919 C CA . ASP D 1 16 ? 30.316 26.732 -17.047 1.00 99.88 180 ASP B CA 1
ATOM 16920 C C . ASP D 1 16 ? 30.444 27.647 -15.822 1.00 99.04 180 ASP B C 1
ATOM 16921 O O . ASP D 1 16 ? 31.556 27.904 -15.359 1.00 95.20 180 ASP B O 1
ATOM 16930 N N . TYR D 1 17 ? 29.325 28.136 -15.292 1.00 94.85 181 TYR B N 1
ATOM 16931 C CA . TYR D 1 17 ? 29.380 29.062 -14.160 1.00 86.79 181 TYR B CA 1
ATOM 16932 C C . TYR D 1 17 ? 29.916 28.363 -12.905 1.00 87.10 181 TYR B C 1
ATOM 16933 O O . TYR D 1 17 ? 30.486 29.005 -12.024 1.00 85.28 181 TYR B O 1
ATOM 16951 N N . GLN D 1 18 ? 29.747 27.043 -12.843 1.00 92.10 182 GLN B N 1
ATOM 16952 C CA . GLN D 1 18 ? 30.230 26.247 -11.714 1.00 92.04 182 GLN B CA 1
ATOM 16953 C C . GLN D 1 18 ? 31.745 26.160 -11.759 1.00 84.58 182 GLN B C 1
ATOM 16954 O O . GLN D 1 18 ? 32.420 26.316 -10.740 1.00 76.59 182 GLN B O 1
ATOM 16968 N N . GLN D 1 19 ? 32.266 25.896 -12.953 1.00 90.57 183 GLN B N 1
ATOM 16969 C CA . GLN D 1 19 ? 33.703 25.902 -13.187 1.00 96.23 183 GLN B CA 1
ATOM 16970 C C . GLN D 1 19 ? 34.272 27.234 -12.718 1.00 81.83 183 GLN B C 1
ATOM 16971 O O . GLN D 1 19 ? 35.287 27.277 -12.031 1.00 79.37 183 GLN B O 1
ATOM 16985 N N . THR D 1 20 ? 33.591 28.319 -13.077 1.00 91.76 184 THR B N 1
ATOM 16986 C CA . THR D 1 20 ? 34.009 29.660 -12.680 1.00 96.01 184 THR B CA 1
ATOM 16987 C C . THR D 1 20 ? 33.970 29.818 -11.163 1.00 91.27 184 THR B C 1
ATOM 16988 O O . THR D 1 20 ? 34.904 30.353 -10.561 1.00 90.09 184 THR B O 1
ATOM 16999 N N . ALA D 1 21 ? 32.876 29.363 -10.554 1.00 92.03 185 ALA B N 1
ATOM 17000 C CA . ALA D 1 21 ? 32.724 29.400 -9.103 1.00 86.77 185 ALA B CA 1
ATOM 17001 C C . ALA D 1 21 ? 33.877 28.646 -8.438 1.00 83.09 185 ALA B C 1
ATOM 17002 O O . ALA D 1 21 ? 34.376 29.056 -7.385 1.00 76.26 185 ALA B O 1
ATOM 17009 N N . LYS D 1 22 ? 34.303 27.553 -9.067 1.00 80.86 186 LYS B N 1
ATOM 17010 C CA . LYS D 1 22 ? 35.466 26.795 -8.616 1.00 69.12 186 LYS B CA 1
ATOM 17011 C C . LYS D 1 22 ? 36.728 27.662 -8.599 1.00 85.88 186 LYS B C 1
ATOM 17012 O O . LYS D 1 22 ? 37.318 27.880 -7.541 1.00 85.29 186 LYS B O 1
ATOM 17031 N N . GLU D 1 23 ? 37.118 28.160 -9.773 1.00 83.31 187 GLU B N 1
ATOM 17032 C CA . GLU D 1 23 ? 38.306 29.006 -9.934 1.00 91.56 187 GLU B CA 1
ATOM 17033 C C . GLU D 1 23 ? 38.313 30.151 -8.922 1.00 91.63 187 GLU B C 1
ATOM 17034 O O . GLU D 1 23 ? 39.335 30.431 -8.293 1.00 91.79 187 GLU B O 1
ATOM 17046 N N . ASN D 1 24 ? 37.165 30.810 -8.777 1.00 90.42 188 ASN B N 1
ATOM 17047 C CA . ASN D 1 24 ? 37.015 31.897 -7.813 1.00 92.54 188 ASN B CA 1
ATOM 17048 C C . ASN D 1 24 ? 37.336 31.423 -6.402 1.00 92.03 188 ASN B C 1
ATOM 17049 O O . ASN D 1 24 ? 38.192 31.997 -5.726 1.00 93.29 188 ASN B O 1
ATOM 17060 N N . ALA D 1 25 ? 36.643 30.372 -5.970 1.00 86.59 189 ALA B N 1
ATOM 17061 C CA . ALA D 1 25 ? 36.825 29.806 -4.636 1.00 88.11 189 ALA B CA 1
ATOM 17062 C C . ALA D 1 25 ? 38.297 29.504 -4.351 1.00 91.31 189 ALA B C 1
ATOM 17063 O O . ALA D 1 25 ? 38.836 29.930 -3.331 1.00 88.60 189 ALA B O 1
ATOM 17070 N N . LEU D 1 26 ? 38.944 28.783 -5.262 1.00 79.71 190 LEU B N 1
ATOM 17071 C CA . LEU D 1 26 ? 40.339 28.385 -5.084 1.00 94.55 190 LEU B CA 1
ATOM 17072 C C . LEU D 1 26 ? 41.263 29.584 -4.922 1.00 99.04 190 LEU B C 1
ATOM 17073 O O . LEU D 1 26 ? 42.001 29.684 -3.940 1.00 83.03 190 LEU B O 1
ATOM 17089 N N . ALA D 1 27 ? 41.213 30.493 -5.890 1.00 100.42 191 ALA B N 1
ATOM 17090 C CA . ALA D 1 27 ? 42.060 31.680 -5.881 1.00 108.59 191 ALA B CA 1
ATOM 17091 C C . ALA D 1 27 ? 41.761 32.555 -4.670 1.00 99.12 191 ALA B C 1
ATOM 17092 O O . ALA D 1 27 ? 42.591 33.371 -4.265 1.00 105.57 191 ALA B O 1
ATOM 17099 N N . HIS D 1 28 ? 40.580 32.379 -4.084 1.00 93.85 192 HIS B N 1
ATOM 17100 C CA . HIS D 1 28 ? 40.195 33.171 -2.923 1.00 101.89 192 HIS B CA 1
ATOM 17101 C C . HIS D 1 28 ? 40.948 32.675 -1.692 1.00 107.45 192 HIS B C 1
ATOM 17102 O O . HIS D 1 28 ? 41.847 33.355 -1.194 1.00 112.90 192 HIS B O 1
ATOM 17116 N N . PHE D 1 29 ? 40.624 31.463 -1.241 1.00 98.89 193 PHE B N 1
ATOM 17117 C CA . PHE D 1 29 ? 41.149 30.928 0.023 1.00 103.37 193 PHE B CA 1
ATOM 17118 C C . PHE D 1 29 ? 42.677 30.906 0.101 1.00 98.84 193 PHE B C 1
ATOM 17119 O O . PHE D 1 29 ? 43.245 30.546 1.132 1.00 100.23 193 PHE B O 1
ATOM 17136 N N . LYS D 1 30 ? 43.335 31.281 -0.989 1.00 106.79 194 LYS B N 1
ATOM 17137 C CA . LYS D 1 30 ? 44.784 31.408 -1.002 1.00 105.41 194 LYS B CA 1
ATOM 17138 C C . LYS D 1 30 ? 45.235 32.569 -0.119 1.00 105.45 194 LYS B C 1
ATOM 17139 O O . LYS D 1 30 ? 45.990 32.375 0.834 1.00 108.55 194 LYS B O 1
ATOM 17143 N N . GLU D 1 31 ? 44.761 33.772 -0.433 1.00 111.57 195 GLU B N 1
ATOM 17144 C CA . GLU D 1 31 ? 45.212 34.979 0.258 1.00 109.81 195 GLU B CA 1
ATOM 17145 C C . GLU D 1 31 ? 44.423 35.309 1.535 1.00 115.08 195 GLU B C 1
ATOM 17146 O O . GLU D 1 31 ? 44.662 36.345 2.156 1.00 117.35 195 GLU B O 1
ATOM 17150 N N . ASN D 1 32 ? 43.478 34.448 1.910 1.00 111.19 196 ASN B N 1
ATOM 17151 C CA . ASN D 1 32 ? 42.735 34.605 3.166 1.00 117.68 196 ASN B CA 1
ATOM 17152 C C . ASN D 1 32 ? 41.976 33.325 3.541 1.00 113.43 196 ASN B C 1
ATOM 17153 O O . ASN D 1 32 ? 42.002 32.351 2.792 1.00 110.19 196 ASN B O 1
ATOM 17164 N N . ASP D 1 33 ? 41.275 33.343 4.677 1.00 102.00 197 ASP B N 1
ATOM 17165 C CA . ASP D 1 33 ? 40.833 32.107 5.337 1.00 105.89 197 ASP B CA 1
ATOM 17166 C C . ASP D 1 33 ? 39.313 31.919 5.468 1.00 103.52 197 ASP B C 1
ATOM 17167 O O . ASP D 1 33 ? 38.862 30.931 6.055 1.00 96.19 197 ASP B O 1
ATOM 17171 N N . ARG D 1 34 ? 38.531 32.855 4.935 1.00 111.48 198 ARG B N 1
ATOM 17172 C CA . ARG D 1 34 ? 37.068 32.750 4.974 1.00 95.80 198 ARG B CA 1
ATOM 17173 C C . ARG D 1 34 ? 36.428 33.131 3.643 1.00 99.37 198 ARG B C 1
ATOM 17174 O O . ARG D 1 34 ? 36.781 34.143 3.035 1.00 101.50 198 ARG B O 1
ATOM 17195 N N . GLY D 1 35 ? 35.472 32.310 3.215 1.00 93.78 199 GLY B N 1
ATOM 17196 C CA . GLY D 1 35 ? 34.790 32.497 1.947 1.00 94.52 199 GLY B CA 1
ATOM 17197 C C . GLY D 1 35 ? 33.280 32.397 2.059 1.00 80.26 199 GLY B C 1
ATOM 17198 O O . GLY D 1 35 ? 32.749 31.814 3.006 1.00 86.04 199 GLY B O 1
ATOM 17202 N N . GLN D 1 36 ? 32.595 32.973 1.074 1.00 75.57 200 GLN B N 1
ATOM 17203 C CA . GLN D 1 36 ? 31.136 33.015 1.038 1.00 79.80 200 GLN B CA 1
ATOM 17204 C C . GLN D 1 36 ? 30.631 32.802 -0.394 1.00 87.23 200 GLN B C 1
ATOM 17205 O O . GLN D 1 36 ? 30.803 33.667 -1.253 1.00 87.81 200 GLN B O 1
ATOM 17219 N N . LEU D 1 37 ? 30.012 31.647 -0.640 1.00 88.02 201 LEU B N 1
ATOM 17220 C CA . LEU D 1 37 ? 29.554 31.268 -1.978 1.00 80.11 201 LEU B CA 1
ATOM 17221 C C . LEU D 1 37 ? 28.034 31.358 -2.101 1.00 79.28 201 LEU B C 1
ATOM 17222 O O . LEU D 1 37 ? 27.307 30.564 -1.508 1.00 67.35 201 LEU B O 1
ATOM 17226 N N . ILE D 1 38 ? 27.562 32.318 -2.892 1.00 81.32 202 ILE B N 1
ATOM 17227 C CA . ILE D 1 38 ? 26.130 32.569 -3.036 1.00 83.31 202 ILE B CA 1
ATOM 17228 C C . ILE D 1 38 ? 25.627 32.042 -4.376 1.00 73.14 202 ILE B C 1
ATOM 17229 O O . ILE D 1 38 ? 26.165 32.385 -5.426 1.00 76.95 202 ILE B O 1
ATOM 17245 N N . MET D 1 39 ? 2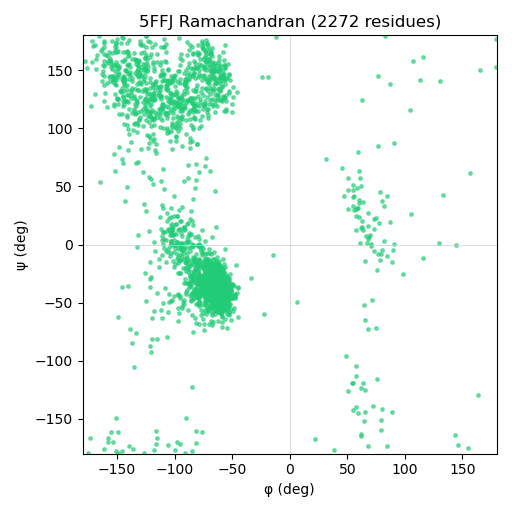4.600 31.201 -4.336 1.00 76.00 203 MET B N 1
ATOM 17246 C CA . MET D 1 39 ? 23.987 30.687 -5.555 1.00 75.76 203 MET B CA 1
ATOM 17247 C C . MET D 1 39 ? 22.469 30.703 -5.457 1.00 79.11 203 MET B C 1
ATOM 17248 O O . MET D 1 39 ? 21.910 30.391 -4.409 1.00 81.25 203 MET B O 1
ATOM 17262 N N . ALA D 1 40 ? 21.808 31.059 -6.555 1.00 79.66 204 ALA B N 1
ATOM 17263 C CA . ALA D 1 40 ? 20.356 30.979 -6.620 1.00 81.43 204 ALA B CA 1
ATOM 17264 C C . ALA D 1 40 ? 19.955 29.511 -6.535 1.00 88.13 204 ALA B C 1
ATOM 17265 O O . ALA D 1 40 ? 20.701 28.638 -6.978 1.00 88.89 204 ALA B O 1
ATOM 17272 N N . PRO D 1 41 ? 18.775 29.229 -5.965 1.00 83.00 205 PRO B N 1
ATOM 17273 C CA . PRO D 1 41 ? 18.404 27.824 -5.781 1.00 83.76 205 PRO B CA 1
ATOM 17274 C C . PRO D 1 41 ? 18.109 27.147 -7.116 1.00 99.11 205 PRO B C 1
ATOM 17275 O O . PRO D 1 41 ? 17.765 27.835 -8.071 1.00 111.31 205 PRO B O 1
ATOM 17286 N N . GLY D 1 42 ? 18.257 25.828 -7.181 1.00 93.71 206 GLY B N 1
ATOM 17287 C CA . GLY D 1 42 ? 17.972 25.084 -8.397 1.00 101.52 206 GLY B CA 1
ATOM 17288 C C . GLY D 1 42 ? 19.244 24.788 -9.171 1.00 86.61 206 GLY B C 1
ATOM 17289 O O . GLY D 1 42 ? 19.300 23.836 -9.953 1.00 107.80 206 GLY B O 1
ATOM 17293 N N . THR D 1 43 ? 20.265 25.616 -8.969 1.00 92.09 207 THR B N 1
ATOM 17294 C CA . THR D 1 43 ? 21.598 25.290 -9.456 1.00 106.17 207 THR B CA 1
ATOM 17295 C C . THR D 1 43 ? 22.189 24.226 -8.538 1.00 114.74 207 THR B C 1
ATOM 17296 O O . THR D 1 43 ? 21.636 23.940 -7.475 1.00 101.02 207 THR B O 1
ATOM 17307 N N . GLY D 1 44 ? 23.303 23.633 -8.952 1.00 113.70 208 GLY B N 1
ATOM 17308 C CA . GLY D 1 44 ? 23.921 22.566 -8.186 1.00 110.02 208 GLY B CA 1
ATOM 17309 C C . GLY D 1 44 ? 24.888 23.129 -7.161 1.00 96.65 208 GLY B C 1
ATOM 17310 O O . GLY D 1 44 ? 26.064 22.788 -7.168 1.00 81.57 208 GLY B O 1
ATOM 17314 N N . LYS D 1 45 ? 24.390 24.004 -6.290 1.00 89.41 209 LYS B N 1
ATOM 17315 C CA . LYS D 1 45 ? 25.203 24.606 -5.226 1.00 89.05 209 LYS B CA 1
ATOM 17316 C C . LYS D 1 45 ? 26.020 23.582 -4.435 1.00 94.87 209 LYS B C 1
ATOM 17317 O O . LYS D 1 45 ? 27.200 23.803 -4.157 1.00 92.53 209 LYS B O 1
ATOM 17330 N N . THR D 1 46 ? 25.387 22.475 -4.057 1.00 87.51 210 THR B N 1
ATOM 17331 C CA . THR D 1 46 ? 26.060 21.440 -3.276 1.00 91.52 210 THR B CA 1
ATOM 17332 C C . THR D 1 46 ? 27.090 20.687 -4.115 1.00 89.95 210 THR B C 1
ATOM 17333 O O . THR D 1 46 ? 28.160 20.332 -3.620 1.00 83.65 210 THR B O 1
ATOM 17344 N N . PHE D 1 47 ? 26.763 20.439 -5.380 1.00 84.49 211 PHE B N 1
ATOM 17345 C CA . PHE D 1 47 ? 27.678 19.742 -6.280 1.00 87.00 211 PHE B CA 1
ATOM 17346 C C . PHE D 1 47 ? 28.925 20.580 -6.555 1.00 87.73 211 PHE B C 1
ATOM 17347 O O . PHE D 1 47 ? 30.030 20.050 -6.686 1.00 87.03 211 PHE B O 1
ATOM 17364 N N . THR D 1 48 ? 28.734 21.891 -6.660 1.00 84.19 212 THR B N 1
ATOM 17365 C CA . THR D 1 48 ? 29.834 22.822 -6.894 1.00 83.62 212 THR B CA 1
ATOM 17366 C C . THR D 1 48 ? 30.761 22.884 -5.685 1.00 90.28 212 THR B C 1
ATOM 17367 O O . THR D 1 48 ? 31.982 22.953 -5.822 1.00 92.26 212 THR B O 1
ATOM 17378 N N . SER D 1 49 ? 30.158 22.884 -4.499 1.00 89.29 213 SER B N 1
ATOM 17379 C CA . SER D 1 49 ? 30.900 22.882 -3.242 1.00 91.61 213 SER B CA 1
ATOM 17380 C C . SER D 1 49 ? 31.676 21.584 -3.060 1.00 94.87 213 SER B C 1
ATOM 17381 O O . SER D 1 49 ? 32.686 21.544 -2.354 1.00 98.52 213 SER B O 1
ATOM 17389 N N . LEU D 1 50 ? 31.192 20.519 -3.690 1.00 91.12 214 LEU B N 1
ATOM 17390 C CA . LEU D 1 50 ? 31.912 19.254 -3.706 1.00 92.64 214 LEU B CA 1
ATOM 17391 C C . LEU D 1 50 ? 33.125 19.354 -4.625 1.00 94.60 214 LEU B C 1
ATOM 17392 O O . LEU D 1 50 ? 34.224 18.933 -4.266 1.00 94.63 214 LEU B O 1
ATOM 17408 N N . LYS D 1 51 ? 32.913 19.915 -5.813 1.00 94.43 215 LYS B N 1
ATOM 17409 C CA . LYS D 1 51 ? 33.961 20.005 -6.826 1.00 86.84 215 LYS B CA 1
ATOM 17410 C C . LYS D 1 51 ? 35.173 20.792 -6.327 1.00 87.12 215 LYS B C 1
ATOM 17411 O O . LYS D 1 51 ? 36.313 20.454 -6.649 1.00 95.29 215 LYS B O 1
ATOM 17415 N N . ILE D 1 52 ? 34.924 21.838 -5.542 1.00 85.42 216 ILE B N 1
ATOM 17416 C CA . ILE D 1 52 ? 36.003 22.660 -4.997 1.00 92.69 216 ILE B CA 1
ATOM 17417 C C . ILE D 1 52 ? 36.749 21.890 -3.914 1.00 93.48 216 ILE B C 1
ATOM 17418 O O . ILE D 1 52 ? 37.959 22.052 -3.743 1.00 91.03 216 ILE B O 1
ATOM 17434 N N . SER D 1 53 ? 36.022 21.044 -3.191 1.00 96.05 217 SER B N 1
ATOM 17435 C CA . SER D 1 53 ? 36.626 20.229 -2.147 1.00 97.97 217 SER B CA 1
ATOM 17436 C C . SER D 1 53 ? 37.556 19.215 -2.796 1.00 97.36 217 SER B C 1
ATOM 17437 O O . SER D 1 53 ? 38.648 18.950 -2.293 1.00 101.65 217 SER B O 1
ATOM 17445 N N . GLU D 1 54 ? 37.118 18.654 -3.920 1.00 88.52 218 GLU B N 1
ATOM 17446 C CA . GLU D 1 54 ? 37.970 17.779 -4.716 1.00 84.15 218 GLU B CA 1
ATOM 17447 C C . GLU D 1 54 ? 39.202 18.545 -5.176 1.00 90.64 218 GLU B C 1
ATOM 17448 O O . GLU D 1 54 ? 40.321 18.036 -5.124 1.00 94.61 218 GLU B O 1
ATOM 17460 N N . ALA D 1 55 ? 38.985 19.778 -5.622 1.00 85.51 219 ALA B N 1
ATOM 17461 C CA . ALA D 1 55 ? 40.063 20.612 -6.135 1.00 90.22 219 ALA B CA 1
ATOM 17462 C C . ALA D 1 55 ? 40.984 21.069 -5.009 1.00 90.80 219 ALA B C 1
ATOM 17463 O O . ALA D 1 55 ? 42.178 21.287 -5.221 1.00 92.33 219 ALA B O 1
ATOM 17470 N N . LEU D 1 56 ? 40.426 21.212 -3.812 1.00 84.73 220 LEU B N 1
ATOM 17471 C CA . LEU D 1 56 ? 41.205 21.629 -2.651 1.00 97.95 220 LEU B CA 1
ATOM 17472 C C . LEU D 1 56 ? 42.002 20.463 -2.074 1.00 100.96 220 LEU B C 1
ATOM 17473 O O . LEU D 1 56 ? 43.058 20.661 -1.472 1.00 98.51 220 LEU B O 1
ATOM 17489 N N . SER D 1 57 ? 41.493 19.250 -2.263 1.00 91.41 221 SER B N 1
ATOM 17490 C CA . SER D 1 57 ? 42.160 18.053 -1.764 1.00 99.93 221 SER B CA 1
ATOM 17491 C C . SER D 1 57 ? 43.520 17.867 -2.428 1.00 110.87 221 SER B C 1
ATOM 17492 O O . SER D 1 57 ? 44.432 17.279 -1.846 1.00 110.69 221 SER B O 1
ATOM 17500 N N . LYS D 1 58 ? 43.651 18.379 -3.647 1.00 108.98 222 LYS B N 1
ATOM 17501 C CA . LYS D 1 58 ? 44.875 18.209 -4.421 1.00 102.29 222 LYS B CA 1
ATOM 17502 C C . LYS D 1 58 ? 45.947 19.233 -4.050 1.00 107.96 222 LYS B C 1
ATOM 17503 O O . LYS D 1 58 ? 47.130 18.902 -3.998 1.00 118.03 222 LYS B O 1
ATOM 17507 N N . ASP D 1 59 ? 45.526 20.467 -3.787 1.00 108.36 223 ASP B N 1
ATOM 17508 C CA . ASP D 1 59 ? 46.454 21.588 -3.617 1.00 116.58 223 ASP B CA 1
ATOM 17509 C C . ASP D 1 59 ? 47.489 21.402 -2.508 1.00 125.68 223 ASP B C 1
ATOM 17510 O O . ASP D 1 59 ? 48.539 22.048 -2.524 1.00 122.05 223 ASP B O 1
ATOM 17519 N N . LYS D 1 60 ? 47.190 20.531 -1.551 1.00 127.34 224 LYS B N 1
ATOM 17520 C CA . LYS D 1 60 ? 48.115 20.226 -0.466 1.00 119.46 224 LYS B CA 1
ATOM 17521 C C . LYS D 1 60 ? 48.444 18.736 -0.482 1.00 130.28 224 LYS B C 1
ATOM 17522 O O . LYS D 1 60 ? 49.356 18.297 -1.182 1.00 128.64 224 LYS B O 1
ATOM 17526 N N . ASN D 1 61 ? 47.676 17.964 0.282 1.00 126.95 225 ASN B N 1
ATOM 17527 C CA . ASN D 1 61 ? 47.835 16.516 0.356 1.00 127.01 225 ASN B CA 1
ATOM 17528 C C . ASN D 1 61 ? 46.495 15.887 0.729 1.00 125.05 225 ASN B C 1
ATOM 17529 O O . ASN D 1 61 ? 45.468 16.567 0.739 1.00 116.24 225 ASN B O 1
ATOM 17540 N N . GLY D 1 62 ? 46.513 14.593 1.036 1.00 125.40 226 GLY B N 1
ATOM 17541 C CA . GLY D 1 62 ? 45.338 13.894 1.529 1.00 123.07 226 GLY B CA 1
ATOM 17542 C C . GLY D 1 62 ? 45.735 12.940 2.640 1.00 106.73 226 GLY B C 1
ATOM 17543 O O . GLY D 1 62 ? 46.916 12.613 2.766 1.00 98.01 226 GLY B O 1
ATOM 17547 N N . PRO D 1 63 ? 44.764 12.473 3.448 1.00 107.99 227 PRO B N 1
ATOM 17548 C CA . PRO D 1 63 ? 43.321 12.753 3.420 1.00 114.29 227 PRO B CA 1
ATOM 17549 C C . PRO D 1 63 ? 42.932 14.210 3.669 1.00 110.36 227 PRO B C 1
ATOM 17550 O O . PRO D 1 63 ? 43.504 14.877 4.533 1.00 98.10 227 PRO B O 1
ATOM 17561 N N . PHE D 1 64 ? 41.951 14.679 2.903 1.00 107.79 228 PHE B N 1
ATOM 17562 C CA . PHE D 1 64 ? 41.376 16.006 3.088 1.00 97.91 228 PHE B CA 1
ATOM 17563 C C . PHE D 1 64 ? 40.176 15.922 4.030 1.00 99.16 228 PHE B C 1
ATOM 17564 O O . PHE D 1 64 ? 39.193 15.237 3.736 1.00 90.76 228 PHE B O 1
ATOM 17581 N N . LYS D 1 65 ? 40.269 16.616 5.163 1.00 97.82 229 LYS B N 1
ATOM 17582 C CA . LYS D 1 65 ? 39.228 16.578 6.187 1.00 83.50 229 LYS B CA 1
ATOM 17583 C C . LYS D 1 65 ? 38.193 17.679 5.972 1.00 79.81 229 LYS B C 1
ATOM 17584 O O . LYS D 1 65 ? 38.506 18.873 6.026 1.00 85.11 229 LYS B O 1
ATOM 17591 N N . VAL D 1 66 ? 36.957 17.248 5.725 1.00 74.15 230 VAL B N 1
ATOM 17592 C CA . VAL D 1 66 ? 35.841 18.139 5.413 1.00 86.10 230 VAL B CA 1
ATOM 17593 C C . VAL D 1 66 ? 34.699 18.004 6.421 1.00 89.23 230 VAL B C 1
ATOM 17594 O O . VAL D 1 66 ? 34.228 16.900 6.702 1.00 85.27 230 VAL B O 1
ATOM 17607 N N . LEU D 1 67 ? 34.260 19.145 6.950 1.00 81.80 231 LEU B N 1
ATOM 17608 C CA . LEU D 1 67 ? 33.052 19.220 7.767 1.00 73.82 231 LEU B CA 1
ATOM 17609 C C . LEU D 1 67 ? 31.955 19.952 7.008 1.00 74.29 231 LEU B C 1
ATOM 17610 O O . LEU D 1 67 ? 32.069 21.145 6.718 1.00 81.97 231 LEU B O 1
ATOM 17626 N N . TYR D 1 68 ? 30.893 19.218 6.701 1.00 64.12 232 TYR B N 1
ATOM 17627 C CA . TYR D 1 68 ? 29.753 19.741 5.965 1.00 63.71 232 TYR B CA 1
ATOM 17628 C C . TYR D 1 68 ? 28.544 19.781 6.890 1.00 67.43 232 TYR B C 1
ATOM 17629 O O . TYR D 1 68 ? 28.036 18.737 7.300 1.00 77.35 232 TYR B O 1
ATOM 17647 N N . LEU D 1 69 ? 28.096 20.987 7.221 1.00 72.96 233 LEU B N 1
ATOM 17648 C CA . LEU D 1 69 ? 27.027 21.175 8.196 1.00 76.13 233 LEU B CA 1
ATOM 17649 C C . LEU D 1 69 ? 25.691 21.494 7.525 1.00 73.73 233 LEU B C 1
ATOM 17650 O O . LEU D 1 69 ? 25.643 22.176 6.501 1.00 74.16 233 LEU B O 1
ATOM 17666 N N . VAL D 1 70 ? 24.613 20.991 8.121 1.00 77.28 234 VAL B N 1
ATOM 17667 C CA . VAL D 1 70 ? 23.273 21.067 7.541 1.00 74.48 234 VAL B CA 1
ATOM 17668 C C . VAL D 1 70 ? 22.233 21.146 8.666 1.00 82.43 234 VAL B C 1
ATOM 17669 O O . VAL D 1 70 ? 22.454 20.600 9.740 1.00 83.13 234 VAL B O 1
ATOM 17682 N N . PRO D 1 71 ? 21.102 21.835 8.434 1.00 82.62 235 PRO B N 1
ATOM 17683 C CA . PRO D 1 71 ? 20.090 21.911 9.493 1.00 79.03 235 PRO B CA 1
ATOM 17684 C C . PRO D 1 71 ? 18.923 20.940 9.293 1.00 79.37 235 PRO B C 1
ATOM 17685 O O . PRO D 1 71 ? 17.767 21.301 9.518 1.00 81.42 235 PRO B O 1
ATOM 17696 N N . SER D 1 72 ? 19.228 19.712 8.885 1.00 86.69 236 SER B N 1
ATOM 17697 C CA . SER D 1 72 ? 18.190 18.724 8.611 1.00 90.52 236 SER B CA 1
ATOM 17698 C C . SER D 1 72 ? 18.752 17.315 8.443 1.00 92.86 236 SER B C 1
ATOM 17699 O O . SER D 1 72 ? 19.891 17.139 8.010 1.00 92.07 236 SER B O 1
ATOM 17707 N N . ILE D 1 73 ? 17.941 16.316 8.785 1.00 90.32 237 ILE B N 1
ATOM 17708 C CA . ILE D 1 73 ? 18.303 14.921 8.562 1.00 83.93 237 ILE B CA 1
ATOM 17709 C C . ILE D 1 73 ? 18.027 14.556 7.107 1.00 85.25 237 ILE B C 1
ATOM 17710 O O . ILE D 1 73 ? 18.759 13.772 6.506 1.00 82.13 237 ILE B O 1
ATOM 17726 N N . GLN D 1 74 ? 16.961 15.123 6.550 1.00 85.80 238 GLN B N 1
ATOM 17727 C CA . GLN D 1 74 ? 16.623 14.901 5.149 1.00 86.06 238 GLN B CA 1
ATOM 17728 C C . GLN D 1 74 ? 17.747 15.376 4.237 1.00 88.33 238 GLN B C 1
ATOM 17729 O O . GLN D 1 74 ? 18.217 14.634 3.375 1.00 89.93 238 GLN B O 1
ATOM 17743 N N . LEU D 1 75 ? 18.174 16.617 4.434 1.00 91.65 239 LEU B N 1
ATOM 17744 C CA . LEU D 1 75 ? 19.192 17.214 3.581 1.00 92.77 239 LEU B CA 1
ATOM 17745 C C . LEU D 1 75 ? 20.573 16.637 3.894 1.00 89.13 239 LEU B C 1
ATOM 17746 O O . LEU D 1 75 ? 21.513 16.805 3.116 1.00 86.70 239 LEU B O 1
ATOM 17762 N N . LEU D 1 76 ? 20.690 15.953 5.031 1.00 84.32 240 LEU B N 1
ATOM 17763 C CA . LEU D 1 76 ? 21.923 15.251 5.376 1.00 87.80 240 LEU B CA 1
ATOM 17764 C C . LEU D 1 76 ? 22.155 14.078 4.430 1.00 82.08 240 LEU B C 1
ATOM 17765 O O . LEU D 1 76 ? 23.168 14.024 3.731 1.00 78.17 240 LEU B O 1
ATOM 17781 N N . THR D 1 77 ? 21.215 13.137 4.423 1.00 69.54 241 THR B N 1
ATOM 17782 C CA . THR D 1 77 ? 21.308 11.965 3.562 1.00 84.42 241 THR B CA 1
ATOM 17783 C C . THR D 1 77 ? 21.406 12.394 2.107 1.00 86.02 241 THR B C 1
ATOM 17784 O O . THR D 1 77 ? 22.221 11.875 1.346 1.00 90.93 241 THR B O 1
ATOM 17795 N N . GLN D 1 78 ? 20.559 13.350 1.738 1.00 70.92 242 GLN B N 1
ATOM 17796 C CA . GLN D 1 78 ? 20.491 13.855 0.373 1.00 76.55 242 GLN B CA 1
ATOM 17797 C C . GLN D 1 78 ? 21.849 14.366 -0.093 1.00 89.85 242 GLN B C 1
ATOM 17798 O O . GLN D 1 78 ? 22.251 14.138 -1.234 1.00 96.92 242 GLN B O 1
ATOM 17812 N N . THR D 1 79 ? 22.555 15.054 0.798 1.00 82.54 243 THR B N 1
ATOM 17813 C CA . THR D 1 79 ? 23.896 15.530 0.492 1.00 83.63 243 THR B CA 1
ATOM 17814 C C . THR D 1 79 ? 24.869 14.360 0.449 1.00 82.02 243 THR B C 1
ATOM 17815 O O . THR D 1 79 ? 25.584 14.188 -0.534 1.00 85.08 243 THR B O 1
ATOM 17826 N N . LEU D 1 80 ? 24.885 13.571 1.522 1.00 84.23 244 LEU B N 1
ATOM 17827 C CA . LEU D 1 80 ? 25.756 12.401 1.636 1.00 87.71 244 LEU B CA 1
ATOM 17828 C C . LEU D 1 80 ? 25.761 11.567 0.357 1.00 92.58 244 LEU B C 1
ATOM 17829 O O . LEU D 1 80 ? 26.799 11.417 -0.286 1.00 89.61 244 LEU B O 1
ATOM 17845 N N . ARG D 1 81 ? 24.597 11.035 -0.006 1.00 83.57 245 ARG B N 1
ATOM 17846 C CA . ARG D 1 81 ? 24.462 10.224 -1.212 1.00 84.43 245 ARG B CA 1
ATOM 17847 C C . ARG D 1 81 ? 24.932 10.979 -2.450 1.00 91.77 245 ARG B C 1
ATOM 17848 O O . ARG D 1 81 ? 25.780 10.497 -3.200 1.00 95.81 245 ARG B O 1
ATOM 17869 N N . GLY D 1 82 ? 24.368 12.166 -2.655 1.00 88.78 246 GLY B N 1
ATOM 17870 C CA . GLY D 1 82 ? 24.682 12.976 -3.817 1.00 93.85 246 GLY B CA 1
ATOM 17871 C C . GLY D 1 82 ? 26.157 13.319 -3.910 1.00 79.97 246 GLY B C 1
ATOM 17872 O O . GLY D 1 82 ? 26.747 13.264 -4.990 1.00 94.91 246 GLY B O 1
ATOM 17876 N N . TRP D 1 83 ? 26.753 13.673 -2.776 1.00 91.51 247 TRP B N 1
ATOM 17877 C CA . TRP D 1 83 ? 28.169 14.028 -2.737 1.00 90.96 247 TRP B CA 1
ATOM 17878 C C . TRP D 1 83 ? 29.042 12.853 -3.144 1.00 94.44 247 TRP B C 1
ATOM 17879 O O . TRP D 1 83 ? 30.125 13.045 -3.686 1.00 100.08 247 TRP B O 1
ATOM 17900 N N . ASN D 1 84 ? 28.566 11.639 -2.879 1.00 95.84 248 ASN B N 1
ATOM 17901 C CA . ASN D 1 84 ? 29.353 10.436 -3.126 1.00 98.94 248 ASN B CA 1
ATOM 17902 C C . ASN D 1 84 ? 29.099 9.846 -4.512 1.00 97.04 248 ASN B C 1
ATOM 17903 O O . ASN D 1 84 ? 30.004 9.279 -5.127 1.00 96.39 248 ASN B O 1
ATOM 17914 N N . ASN D 1 85 ? 27.871 9.979 -5.005 1.00 96.82 249 ASN B N 1
ATOM 17915 C CA . ASN D 1 85 ? 27.540 9.510 -6.347 1.00 92.55 249 ASN B CA 1
ATOM 17916 C C . ASN D 1 85 ? 28.272 10.305 -7.421 1.00 91.16 249 ASN B C 1
ATOM 17917 O O . ASN D 1 85 ? 28.911 9.734 -8.304 1.00 96.41 249 ASN B O 1
ATOM 17928 N N . ASP D 1 86 ? 28.175 11.628 -7.336 1.00 85.79 250 ASP B N 1
ATOM 17929 C CA . ASP D 1 86 ? 28.720 12.506 -8.365 1.00 86.44 250 ASP B CA 1
ATOM 17930 C C . ASP D 1 86 ? 30.209 12.786 -8.177 1.00 74.19 250 ASP B C 1
ATOM 17931 O O . ASP D 1 86 ? 30.748 13.722 -8.766 1.00 91.25 250 ASP B O 1
ATOM 17940 N N . THR D 1 87 ? 30.870 11.967 -7.367 1.00 85.12 251 THR B N 1
ATOM 17941 C CA . THR D 1 87 ? 32.286 12.157 -7.072 1.00 94.80 251 THR B CA 1
ATOM 17942 C C . THR D 1 87 ? 33.173 11.433 -8.079 1.00 95.65 251 THR B C 1
ATOM 17943 O O . THR D 1 87 ? 32.917 10.280 -8.429 1.00 90.58 251 THR B O 1
ATOM 17954 N N . GLU D 1 88 ? 34.217 12.120 -8.536 1.00 99.44 252 GLU B N 1
ATOM 17955 C CA . GLU D 1 88 ? 35.221 11.519 -9.410 1.00 115.32 252 GLU B CA 1
ATOM 17956 C C . GLU D 1 88 ? 36.449 11.115 -8.595 1.00 114.16 252 GLU B C 1
ATOM 17957 O O . GLU D 1 88 ? 37.288 10.337 -9.055 1.00 123.74 252 GLU B O 1
ATOM 17961 N N . LEU D 1 89 ? 36.545 11.660 -7.385 1.00 107.95 253 LEU B N 1
ATOM 17962 C CA . LEU D 1 89 ? 37.551 11.245 -6.414 1.00 104.60 253 LEU B CA 1
ATOM 17963 C C . LEU D 1 89 ? 36.955 10.225 -5.448 1.00 97.55 253 LEU B C 1
ATOM 17964 O O . LEU D 1 89 ? 35.766 9.909 -5.524 1.00 99.83 253 LEU B O 1
ATOM 17980 N N . THR D 1 90 ? 37.787 9.719 -4.540 1.00 98.03 254 THR B N 1
ATOM 17981 C CA . THR D 1 90 ? 37.360 8.704 -3.583 1.00 100.02 254 THR B CA 1
ATOM 17982 C C . THR D 1 90 ? 37.215 9.291 -2.182 1.00 102.43 254 THR B C 1
ATOM 17983 O O . THR D 1 90 ? 38.057 10.071 -1.729 1.00 100.59 254 THR B O 1
ATOM 17994 N N . ILE D 1 91 ? 36.138 8.904 -1.505 1.00 89.49 255 ILE B N 1
ATOM 17995 C CA . ILE D 1 91 ? 35.801 9.445 -0.192 1.00 103.16 255 ILE B CA 1
ATOM 17996 C C . ILE D 1 91 ? 35.816 8.402 0.915 1.00 107.78 255 ILE B C 1
ATOM 17997 O O . ILE D 1 91 ? 35.942 7.201 0.674 1.00 117.15 255 ILE B O 1
ATOM 18013 N N . THR D 1 92 ? 35.675 8.901 2.137 1.00 99.14 256 THR B N 1
ATOM 18014 C CA . THR D 1 92 ? 35.278 8.103 3.285 1.00 94.37 256 THR B CA 1
ATOM 18015 C C . THR D 1 92 ? 34.397 9.023 4.124 1.00 91.81 256 THR B C 1
ATOM 18016 O O . THR D 1 92 ? 34.829 10.100 4.533 1.00 74.78 256 THR B O 1
ATOM 18027 N N . SER D 1 93 ? 33.151 8.615 4.347 1.00 91.56 257 SER B N 1
ATOM 18028 C CA . SER D 1 93 ? 32.155 9.516 4.917 1.00 97.52 257 SER B CA 1
ATOM 18029 C C . SER D 1 93 ? 31.797 9.188 6.363 1.00 103.19 257 SER B C 1
ATOM 18030 O O . SER D 1 93 ? 31.609 8.025 6.723 1.00 99.72 257 SER B O 1
ATOM 18038 N N . MET D 1 94 ? 31.720 10.232 7.183 1.00 101.26 258 MET B N 1
ATOM 18039 C CA . MET D 1 94 ? 31.204 10.127 8.541 1.00 98.19 258 MET B CA 1
ATOM 18040 C C . MET D 1 94 ? 29.847 10.815 8.611 1.00 91.42 258 MET B C 1
ATOM 18041 O O . MET D 1 94 ? 29.607 11.800 7.912 1.00 90.88 258 MET B O 1
ATOM 18055 N N . ALA D 1 95 ? 28.964 10.288 9.453 1.00 81.94 259 ALA B N 1
ATOM 18056 C CA . ALA D 1 95 ? 27.640 10.866 9.643 1.00 87.09 259 ALA B CA 1
ATOM 18057 C C . ALA D 1 95 ? 27.398 11.140 11.122 1.00 88.07 259 ALA B C 1
ATOM 18058 O O . ALA D 1 95 ? 27.646 10.280 11.969 1.00 92.60 259 ALA B O 1
ATOM 18065 N N . VAL D 1 96 ? 26.926 12.347 11.425 1.00 82.68 260 VAL B N 1
ATOM 18066 C CA . VAL D 1 96 ? 26.622 12.737 12.798 1.00 79.40 260 VAL B CA 1
ATOM 18067 C C . VAL D 1 96 ? 25.162 13.156 12.919 1.00 76.50 260 VAL B C 1
ATOM 18068 O O . VAL D 1 96 ? 24.774 14.238 12.478 1.00 68.10 260 VAL B O 1
ATOM 18081 N N . THR D 1 97 ? 24.361 12.286 13.525 1.00 83.08 261 THR B N 1
ATOM 18082 C CA . THR D 1 97 ? 22.946 12.553 13.736 1.00 83.37 261 THR B CA 1
ATOM 18083 C C . THR D 1 97 ? 22.335 11.488 14.642 1.00 89.95 261 THR B C 1
ATOM 18084 O O . THR D 1 97 ? 22.976 10.483 14.953 1.00 95.73 261 THR B O 1
ATOM 18095 N N . SER D 1 98 ? 21.093 11.715 15.059 1.00 87.34 262 SER B N 1
ATOM 18096 C CA . SER D 1 98 ? 20.387 10.788 15.937 1.00 86.11 262 SER B CA 1
ATOM 18097 C C . SER D 1 98 ? 19.636 9.719 15.143 1.00 94.21 262 SER B C 1
ATOM 18098 O O . SER D 1 98 ? 18.870 8.937 15.713 1.00 94.48 262 SER B O 1
ATOM 18106 N N . ASP D 1 99 ? 19.860 9.690 13.831 1.00 89.43 263 ASP B N 1
ATOM 18107 C CA . ASP D 1 99 ? 19.199 8.730 12.952 1.00 94.61 263 ASP B CA 1
ATOM 18108 C C . ASP D 1 99 ? 20.221 7.813 12.281 1.00 100.47 263 ASP B C 1
ATOM 18109 O O . ASP D 1 99 ? 20.973 8.234 11.398 1.00 96.36 263 ASP B O 1
ATOM 18118 N N . ARG D 1 100 ? 20.235 6.558 12.720 1.00 98.33 264 ARG B N 1
ATOM 18119 C CA . ARG D 1 100 ? 21.076 5.521 12.128 1.00 92.58 264 ARG B CA 1
ATOM 18120 C C . ARG D 1 100 ? 20.721 5.326 10.656 1.00 92.66 264 ARG B C 1
ATOM 18121 O O . ARG D 1 100 ? 21.603 5.254 9.798 1.00 92.02 264 ARG B O 1
ATOM 18142 N N . ASP D 1 101 ? 19.424 5.259 10.365 1.00 99.40 265 ASP B N 1
ATOM 18143 C CA . ASP D 1 101 ? 18.944 4.922 9.025 1.00 95.38 265 ASP B CA 1
ATOM 18144 C C . ASP D 1 101 ? 19.253 5.992 7.971 1.00 92.34 265 ASP B C 1
ATOM 18145 O O . ASP D 1 101 ? 18.816 5.884 6.825 1.00 105.49 265 ASP B O 1
ATOM 18154 N N . ALA D 1 102 ? 20.012 7.014 8.354 1.00 94.65 266 ALA B N 1
ATOM 18155 C CA . ALA D 1 102 ? 20.458 8.035 7.413 1.00 96.83 266 ALA B CA 1
ATOM 18156 C C . ALA D 1 102 ? 21.440 7.445 6.404 1.00 95.94 266 ALA B C 1
ATOM 18157 O O . ALA D 1 102 ? 21.126 7.308 5.219 1.00 108.58 266 ALA B O 1
ATOM 18164 N N . SER D 1 103 ? 22.630 7.097 6.882 1.00 98.50 267 SER B N 1
ATOM 18165 C CA . SER D 1 103 ? 23.666 6.523 6.030 1.00 105.88 267 SER B CA 1
ATOM 18166 C C . SER D 1 103 ? 23.233 5.175 5.460 1.00 96.60 267 SER B C 1
ATOM 18167 O O . SER D 1 103 ? 22.823 5.084 4.303 1.00 75.95 267 SER B O 1
ATOM 18175 N N . ALA D 1 114 ? 19.123 -0.378 3.506 1.00 96.85 278 ALA B N 1
ATOM 18176 C CA . ALA D 1 114 ? 20.203 -0.982 2.734 1.00 94.57 278 ALA B CA 1
ATOM 18177 C C . ALA D 1 114 ? 21.540 -0.803 3.444 1.00 94.62 278 ALA B C 1
ATOM 18178 O O . ALA D 1 114 ? 21.599 -0.268 4.552 1.00 90.14 278 ALA B O 1
ATOM 18184 N N . SER D 1 115 ? 22.609 -1.257 2.798 1.00 103.24 279 SER B N 1
ATOM 18185 C CA . SER D 1 115 ? 23.953 -1.136 3.350 1.00 93.64 279 SER B CA 1
ATOM 18186 C C . SER D 1 115 ? 24.298 0.323 3.617 1.00 96.57 279 SER B C 1
ATOM 18187 O O . SER D 1 115 ? 24.168 1.172 2.735 1.00 101.98 279 SER B O 1
ATOM 18195 N N . ASP D 1 116 ? 24.731 0.607 4.841 1.00 102.10 280 ASP B N 1
ATOM 18196 C CA . ASP D 1 116 ? 25.160 1.950 5.208 1.00 103.87 280 ASP B CA 1
ATOM 18197 C C . ASP D 1 116 ? 26.347 2.381 4.357 1.00 84.50 280 ASP B C 1
ATOM 18198 O O . ASP D 1 116 ? 27.062 1.548 3.799 1.00 98.55 280 ASP B O 1
ATOM 18202 N N . ILE D 1 117 ? 26.547 3.690 4.270 1.00 78.25 281 ILE B N 1
ATOM 18203 C CA . ILE D 1 117 ? 27.577 4.264 3.417 1.00 87.30 281 ILE B CA 1
ATOM 18204 C C . ILE D 1 117 ? 28.467 5.169 4.258 1.00 83.00 281 ILE B C 1
ATOM 18205 O O . ILE D 1 117 ? 28.009 6.162 4.825 1.00 88.88 281 ILE B O 1
ATOM 18221 N N . GLY D 1 118 ? 29.746 4.816 4.332 1.00 83.82 282 GLY B N 1
ATOM 18222 C CA . GLY D 1 118 ? 30.647 5.428 5.288 1.00 80.00 282 GLY B CA 1
ATOM 18223 C C . GLY D 1 118 ? 30.426 4.789 6.645 1.00 89.63 282 GLY B C 1
ATOM 18224 O O . GLY D 1 118 ? 29.888 3.685 6.730 1.00 90.24 282 GLY B O 1
ATOM 18228 N N . TYR D 1 119 ? 30.830 5.474 7.709 1.00 100.05 283 TYR B N 1
ATOM 18229 C CA . TYR D 1 119 ? 30.617 4.957 9.058 1.00 98.94 283 TYR B CA 1
ATOM 18230 C C . TYR D 1 119 ? 29.177 5.199 9.503 1.00 90.46 283 TYR B C 1
ATOM 18231 O O . TYR D 1 119 ? 28.521 6.112 9.001 1.00 96.92 283 TYR B O 1
ATOM 18249 N N . PRO D 1 120 ? 28.675 4.375 10.442 1.00 79.98 284 PRO B N 1
ATOM 18250 C CA . PRO D 1 120 ? 27.318 4.564 10.972 1.00 93.20 284 PRO B CA 1
ATOM 18251 C C . PRO D 1 120 ? 27.101 5.950 11.583 1.00 95.73 284 PRO B C 1
ATOM 18252 O O . PRO D 1 120 ? 28.067 6.619 11.955 1.00 88.82 284 PRO B O 1
ATOM 18263 N N . ALA D 1 121 ? 25.842 6.367 11.682 1.00 86.63 285 ALA B N 1
ATOM 18264 C CA . ALA D 1 121 ? 25.505 7.686 12.209 1.00 93.82 285 ALA B CA 1
ATOM 18265 C C . ALA D 1 121 ? 25.476 7.684 13.735 1.00 94.12 285 ALA B C 1
ATOM 18266 O O . ALA D 1 121 ? 24.724 6.922 14.346 1.00 99.33 285 ALA B O 1
ATOM 18273 N N . THR D 1 122 ? 26.293 8.544 14.341 1.00 83.40 286 THR B N 1
ATOM 18274 C CA . THR D 1 122 ? 26.412 8.610 15.796 1.00 92.62 286 THR B CA 1
ATOM 18275 C C . THR D 1 122 ? 26.349 10.036 16.330 1.00 92.49 286 THR B C 1
ATOM 18276 O O . THR D 1 122 ? 26.762 10.983 15.660 1.00 92.73 286 THR B O 1
ATOM 18287 N N . THR D 1 123 ? 25.833 10.169 17.548 1.00 89.09 287 THR B N 1
ATOM 18288 C CA . THR D 1 123 ? 25.886 11.423 18.289 1.00 88.97 287 THR B CA 1
ATOM 18289 C C . THR D 1 123 ? 26.975 11.349 19.357 1.00 89.16 287 THR B C 1
ATOM 18290 O O . THR D 1 123 ? 27.191 12.300 20.108 1.00 90.85 287 THR B O 1
ATOM 18301 N N . SER D 1 124 ? 27.655 10.207 19.422 1.00 87.90 288 SER B N 1
ATOM 18302 C CA . SER D 1 124 ? 28.697 9.984 20.417 1.00 86.06 288 SER B CA 1
ATOM 18303 C C . SER D 1 124 ? 30.039 10.531 19.950 1.00 84.24 288 SER B C 1
ATOM 18304 O O . SER D 1 124 ? 30.553 10.127 18.908 1.00 84.00 288 SER B O 1
ATOM 18312 N N . SER D 1 125 ? 30.605 11.447 20.728 1.00 86.99 289 SER B N 1
ATOM 18313 C CA . SER D 1 125 ? 31.917 12.004 20.421 1.00 88.50 289 SER B CA 1
ATOM 18314 C C . SER D 1 125 ? 32.995 10.928 20.546 1.00 87.89 289 SER B C 1
ATOM 18315 O O . SER D 1 125 ? 34.108 11.088 20.045 1.00 91.38 289 SER B O 1
ATOM 18323 N N . LYS D 1 126 ? 32.652 9.831 21.215 1.00 88.60 290 LYS B N 1
ATOM 18324 C CA . LYS D 1 126 ? 33.578 8.719 21.400 1.00 96.33 290 LYS B CA 1
ATOM 18325 C C . LYS D 1 126 ? 33.669 7.849 20.149 1.00 90.07 290 LYS B C 1
ATOM 18326 O O . LYS D 1 126 ? 34.766 7.564 19.664 1.00 87.76 290 LYS B O 1
ATOM 18330 N N . LYS D 1 127 ? 32.517 7.431 19.630 1.00 79.49 291 LYS B N 1
ATOM 18331 C CA . LYS D 1 127 ? 32.474 6.548 18.468 1.00 86.03 291 LYS B CA 1
ATOM 18332 C C . LYS D 1 127 ? 33.096 7.213 17.243 1.00 88.91 291 LYS B C 1
ATOM 18333 O O . LYS D 1 127 ? 33.576 6.531 16.339 1.00 92.11 291 LYS B O 1
ATOM 18343 N N . ILE D 1 128 ? 33.082 8.542 17.217 1.00 81.72 292 ILE B N 1
ATOM 18344 C CA . ILE D 1 128 ? 33.699 9.291 16.128 1.00 74.23 292 ILE B CA 1
ATOM 18345 C C . ILE D 1 128 ? 35.216 9.137 16.163 1.00 86.18 292 ILE B C 1
ATOM 18346 O O . ILE D 1 128 ? 35.830 8.787 15.155 1.00 90.15 292 ILE B O 1
ATOM 18362 N N . LEU D 1 129 ? 35.813 9.420 17.320 1.00 90.27 293 LEU B N 1
ATOM 18363 C CA . LEU D 1 129 ? 37.249 9.235 17.517 1.00 85.45 293 LEU B CA 1
ATOM 18364 C C . LEU D 1 129 ? 37.666 7.823 17.132 1.00 81.23 293 LEU B C 1
ATOM 18365 O O . LEU D 1 129 ? 38.650 7.623 16.420 1.00 75.61 293 LEU B O 1
ATOM 18381 N N . GLN D 1 130 ? 36.902 6.848 17.614 1.00 85.71 294 GLN B N 1
ATOM 18382 C CA . GLN D 1 130 ? 37.190 5.440 17.379 1.00 89.72 294 GLN B CA 1
ATOM 18383 C C . GLN D 1 130 ? 37.177 5.116 15.888 1.00 91.44 294 GLN B C 1
ATOM 18384 O O . GLN D 1 130 ? 37.905 4.236 15.427 1.00 99.11 294 GLN B O 1
ATOM 18398 N N . ASN D 1 131 ? 36.344 5.834 15.140 1.00 91.79 295 ASN B N 1
ATOM 18399 C CA . ASN D 1 131 ? 36.246 5.640 13.698 1.00 89.42 295 ASN B CA 1
ATOM 18400 C C . ASN D 1 131 ? 37.361 6.366 12.952 1.00 89.17 295 ASN B C 1
ATOM 18401 O O . ASN D 1 131 ? 37.827 5.894 11.916 1.00 97.02 295 ASN B O 1
ATOM 18412 N N . TRP D 1 132 ? 37.780 7.517 13.471 1.00 70.25 296 TRP B N 1
ATOM 18413 C CA . TRP D 1 132 ? 38.933 8.216 12.915 1.00 86.18 296 TRP B CA 1
ATOM 18414 C C . TRP D 1 132 ? 40.173 7.342 13.041 1.00 91.82 296 TRP B C 1
ATOM 18415 O O . TRP D 1 132 ? 40.900 7.140 12.070 1.00 94.62 296 TRP B O 1
ATOM 18436 N N . HIS D 1 133 ? 40.406 6.833 14.248 1.00 95.05 297 HIS B N 1
ATOM 18437 C CA . HIS D 1 133 ? 41.523 5.930 14.505 1.00 91.13 297 HIS B CA 1
ATOM 18438 C C . HIS D 1 133 ? 41.442 4.703 13.606 1.00 91.14 297 HIS B C 1
ATOM 18439 O O . HIS D 1 133 ? 42.440 4.292 13.014 1.00 81.95 297 HIS B O 1
ATOM 18453 N N . ASP D 1 134 ? 40.248 4.123 13.513 1.00 81.24 298 ASP B N 1
ATOM 18454 C CA . ASP D 1 134 ? 40.009 2.990 12.627 1.00 80.25 298 ASP B CA 1
ATOM 18455 C C . ASP D 1 134 ? 40.368 3.364 11.194 1.00 90.87 298 ASP B C 1
ATOM 18456 O O . ASP D 1 134 ? 41.145 2.670 10.541 1.00 85.25 298 ASP B O 1
ATOM 18465 N N . PHE D 1 135 ? 39.811 4.472 10.718 1.00 91.41 299 PHE B N 1
ATOM 18466 C CA . PHE D 1 135 ? 40.107 4.965 9.379 1.00 90.33 299 PHE B CA 1
ATOM 18467 C C . PHE D 1 135 ? 41.584 5.327 9.233 1.00 91.02 299 PHE B C 1
ATOM 18468 O O . PHE D 1 135 ? 42.167 5.163 8.162 1.00 95.32 299 PHE B O 1
ATOM 18485 N N . GLU D 1 136 ? 42.187 5.816 10.312 1.00 77.47 300 GLU B N 1
ATOM 18486 C CA . GLU D 1 136 ? 43.591 6.216 10.279 1.00 94.30 300 GLU B CA 1
ATOM 18487 C C . GLU D 1 136 ? 44.503 4.994 10.367 1.00 93.97 300 GLU B C 1
ATOM 18488 O O . GLU D 1 136 ? 45.641 5.024 9.896 1.00 72.64 300 GLU B O 1
ATOM 18500 N N . SER D 1 137 ? 43.996 3.920 10.967 1.00 95.61 301 SER B N 1
ATOM 18501 C CA . SER D 1 137 ? 44.762 2.685 11.109 1.00 94.64 301 SER B CA 1
ATOM 18502 C C . SER D 1 137 ? 44.843 1.935 9.783 1.00 88.42 301 SER B C 1
ATOM 18503 O O . SER D 1 137 ? 45.694 1.062 9.609 1.00 90.48 301 SER B O 1
ATOM 18511 N N . LEU D 1 138 ? 43.951 2.272 8.855 1.00 88.44 302 LEU B N 1
ATOM 18512 C CA . LEU D 1 138 ? 43.937 1.647 7.535 1.00 87.50 302 LEU B CA 1
ATOM 18513 C C . LEU D 1 138 ? 45.270 1.844 6.816 1.00 86.94 302 LEU B C 1
ATOM 18514 O O . LEU D 1 138 ? 45.957 2.841 7.040 1.00 86.40 302 LEU B O 1
ATOM 18530 N N . PRO D 1 139 ? 45.640 0.891 5.944 1.00 83.90 303 PRO B N 1
ATOM 18531 C CA . PRO D 1 139 ? 46.887 1.018 5.183 1.00 91.85 303 PRO B CA 1
ATOM 18532 C C . PRO D 1 139 ? 46.825 2.151 4.163 1.00 91.22 303 PRO B C 1
ATOM 18533 O O . PRO D 1 139 ? 47.827 2.831 3.937 1.00 81.06 303 PRO B O 1
ATOM 18544 N N . LYS D 1 140 ? 45.650 2.340 3.565 1.00 92.08 304 LYS B N 1
ATOM 18545 C CA . LYS D 1 140 ? 45.441 3.379 2.563 1.00 93.12 304 LYS B CA 1
ATOM 18546 C C . LYS D 1 140 ? 44.251 4.262 2.929 1.00 92.18 304 LYS B C 1
ATOM 18547 O O . LYS D 1 140 ? 43.103 3.814 2.917 1.00 88.93 304 LYS B O 1
ATOM 18551 N N . GLN D 1 141 ? 44.537 5.518 3.255 1.00 97.46 305 GLN B N 1
ATOM 18552 C CA . GLN D 1 141 ? 43.495 6.497 3.544 1.00 96.81 305 GLN B CA 1
ATOM 18553 C C . GLN D 1 141 ? 43.090 7.207 2.256 1.00 101.59 305 GLN B C 1
ATOM 18554 O O . GLN D 1 141 ? 43.947 7.617 1.473 1.00 103.72 305 GLN B O 1
ATOM 18568 N N . THR D 1 142 ? 41.787 7.350 2.037 1.00 106.74 306 THR B N 1
ATOM 18569 C CA . THR D 1 142 ? 41.283 7.959 0.809 1.00 105.26 306 THR B CA 1
ATOM 18570 C C . THR D 1 142 ? 41.626 9.449 0.774 1.00 103.11 306 THR B C 1
ATOM 18571 O O . THR D 1 142 ? 41.999 10.032 1.792 1.00 97.99 306 THR B O 1
ATOM 18582 N N . ASP D 1 143 ? 41.503 10.061 -0.401 1.00 116.10 307 ASP B N 1
ATOM 18583 C CA . ASP D 1 143 ? 41.900 11.456 -0.584 1.00 116.98 307 ASP B CA 1
ATOM 18584 C C . ASP D 1 143 ? 40.971 12.446 0.119 1.00 101.00 307 ASP B C 1
ATOM 18585 O O . ASP D 1 143 ? 41.347 13.600 0.331 1.00 100.56 307 ASP B O 1
ATOM 18594 N N . MET D 1 144 ? 39.768 12.001 0.476 1.00 102.34 308 MET B N 1
ATOM 18595 C CA . MET D 1 144 ? 38.800 12.868 1.148 1.00 105.01 308 MET B CA 1
ATOM 18596 C C . MET D 1 144 ? 38.069 12.176 2.297 1.00 103.02 308 MET B C 1
ATOM 18597 O O . MET D 1 144 ? 37.515 11.087 2.135 1.00 97.55 308 MET B O 1
ATOM 18611 N N . LEU D 1 145 ? 38.079 12.832 3.456 1.00 98.69 309 LEU B N 1
ATOM 18612 C CA . LEU D 1 145 ? 37.310 12.405 4.621 1.00 91.55 309 LEU B CA 1
ATOM 18613 C C . LEU D 1 145 ? 36.268 13.469 4.953 1.00 79.16 309 LEU B C 1
ATOM 18614 O O . LEU D 1 145 ? 36.612 14.575 5.374 1.00 70.54 309 LEU B O 1
ATOM 18630 N N . VAL D 1 146 ? 34.998 13.126 4.763 1.00 76.86 310 VAL B N 1
ATOM 18631 C CA . VAL D 1 146 ? 33.906 14.078 4.941 1.00 82.71 310 VAL B CA 1
ATOM 18632 C C . VAL D 1 146 ? 32.970 13.654 6.067 1.00 87.72 310 VAL B C 1
ATOM 18633 O O . VAL D 1 146 ? 32.447 12.540 6.060 1.00 92.38 310 VAL B O 1
ATOM 18646 N N . VAL D 1 147 ? 32.761 14.551 7.028 1.00 88.69 311 VAL B N 1
ATOM 18647 C CA . VAL D 1 147 ? 31.799 14.316 8.098 1.00 85.15 311 VAL B CA 1
ATOM 18648 C C . VAL D 1 147 ? 30.562 15.181 7.878 1.00 76.62 311 VAL B C 1
ATOM 18649 O O . VAL D 1 147 ? 30.618 16.410 7.950 1.00 65.82 311 VAL B O 1
ATOM 18662 N N . PHE D 1 148 ? 29.446 14.516 7.604 1.00 80.12 312 PHE B N 1
ATOM 18663 C CA . PHE D 1 148 ? 28.174 15.187 7.387 1.00 74.65 312 PHE B CA 1
ATOM 18664 C C . PHE D 1 148 ? 27.416 15.240 8.705 1.00 80.81 312 PHE B C 1
ATOM 18665 O O . PHE D 1 148 ? 27.047 14.204 9.259 1.00 78.71 312 PHE B O 1
ATOM 18682 N N . SER D 1 149 ? 27.184 16.451 9.200 1.00 89.03 313 SER B N 1
ATOM 18683 C CA . SER D 1 149 ? 26.635 16.643 10.536 1.00 78.59 313 SER B CA 1
ATOM 18684 C C . SER D 1 149 ? 25.510 17.661 10.559 1.00 80.38 313 SER B C 1
ATOM 18685 O O . SER D 1 149 ? 25.429 18.534 9.694 1.00 78.55 313 SER B O 1
ATOM 18693 N N . THR D 1 150 ? 24.644 17.542 11.559 1.00 84.13 314 THR B N 1
ATOM 18694 C CA . THR D 1 150 ? 23.622 18.548 11.797 1.00 77.21 314 THR B CA 1
ATOM 18695 C C . THR D 1 150 ? 24.223 19.700 12.589 1.00 78.18 314 THR B C 1
ATOM 18696 O O . THR D 1 150 ? 25.179 19.503 13.339 1.00 85.30 314 THR B O 1
ATOM 18707 N N . TYR D 1 151 ? 23.681 20.903 12.418 1.00 77.45 315 TYR B N 1
ATOM 18708 C CA . TYR D 1 151 ? 24.048 22.011 13.292 1.00 80.43 315 TYR B CA 1
ATOM 18709 C C . TYR D 1 151 ? 23.587 21.686 14.705 1.00 77.20 315 TYR B C 1
ATOM 18710 O O . TYR D 1 151 ? 24.237 22.047 15.684 1.00 80.04 315 TYR B O 1
ATOM 18728 N N . GLN D 1 152 ? 22.454 20.995 14.789 1.00 73.35 316 GLN B N 1
ATOM 18729 C CA . GLN D 1 152 ? 21.836 20.648 16.063 1.00 74.22 316 GLN B CA 1
ATOM 18730 C C . GLN D 1 152 ? 22.808 19.894 16.969 1.00 84.94 316 GLN B C 1
ATOM 18731 O O . GLN D 1 152 ? 22.840 20.122 18.180 1.00 89.93 316 GLN B O 1
ATOM 18745 N N . SER D 1 153 ? 23.597 19.004 16.370 1.00 70.60 317 SER B N 1
ATOM 18746 C CA . SER D 1 153 ? 24.643 18.275 17.090 1.00 82.64 317 SER B CA 1
ATOM 18747 C C . SER D 1 153 ? 26.029 18.621 16.552 1.00 79.59 317 SER B C 1
ATOM 18748 O O . SER D 1 153 ? 26.614 17.857 15.782 1.00 89.74 317 SER B O 1
ATOM 18756 N N . ILE D 1 154 ? 26.544 19.776 16.963 1.00 84.77 318 ILE B N 1
ATOM 18757 C CA . ILE D 1 154 ? 27.885 20.204 16.580 1.00 82.03 318 ILE B CA 1
ATOM 18758 C C . ILE D 1 154 ? 28.802 20.240 17.803 1.00 88.57 318 ILE B C 1
ATOM 18759 O O . ILE D 1 154 ? 30.028 20.241 17.676 1.00 90.40 318 ILE B O 1
ATOM 18775 N N . GLU D 1 155 ? 28.200 20.283 18.988 1.00 94.77 319 GLU B N 1
ATOM 18776 C CA . GLU D 1 155 ? 28.958 20.225 20.235 1.00 96.41 319 GLU B CA 1
ATOM 18777 C C . GLU D 1 155 ? 29.688 18.891 20.348 1.00 92.37 319 GLU B C 1
ATOM 18778 O O . GLU D 1 155 ? 30.777 18.814 20.918 1.00 95.19 319 GLU B O 1
ATOM 18782 N N . VAL D 1 156 ? 29.077 17.845 19.802 1.00 90.44 320 VAL B N 1
ATOM 18783 C CA . VAL D 1 156 ? 29.696 16.526 19.751 1.00 86.31 320 VAL B CA 1
ATOM 18784 C C . VAL D 1 156 ? 31.020 16.594 19.000 1.00 86.54 320 VAL B C 1
ATOM 18785 O O . VAL D 1 156 ? 32.021 16.020 19.428 1.00 92.17 320 VAL B O 1
ATOM 18798 N N . ILE D 1 157 ? 31.014 17.301 17.875 1.00 84.77 321 ILE B N 1
ATOM 18799 C CA . ILE D 1 157 ? 32.196 17.415 17.031 1.00 84.84 321 ILE B CA 1
ATOM 18800 C C . ILE D 1 157 ? 33.297 18.189 17.744 1.00 90.50 321 ILE B C 1
ATOM 18801 O O . ILE D 1 157 ? 34.444 17.745 17.793 1.00 86.60 321 ILE B O 1
ATOM 18817 N N . GLY D 1 158 ? 32.944 19.348 18.291 1.00 91.94 322 GLY B N 1
ATOM 18818 C CA . GLY D 1 158 ? 33.892 20.163 19.027 1.00 91.90 322 GLY B CA 1
ATOM 18819 C C . GLY D 1 158 ? 34.475 19.417 20.213 1.00 92.98 322 GLY B C 1
ATOM 18820 O O . GLY D 1 158 ? 35.632 19.622 20.583 1.00 76.80 322 GLY B O 1
ATOM 18824 N N . GLU D 1 159 ? 33.670 18.536 20.804 1.00 74.76 323 GLU B N 1
ATOM 18825 C CA . GLU D 1 159 ? 34.102 17.740 21.950 1.00 96.16 323 GLU B CA 1
ATOM 18826 C C . GLU D 1 159 ? 35.089 16.661 21.514 1.00 94.72 323 GLU B C 1
ATOM 18827 O O . GLU D 1 159 ? 36.146 16.490 22.125 1.00 105.36 323 GLU B O 1
ATOM 18834 N N . ALA D 1 160 ? 34.735 15.940 20.453 1.00 86.43 324 ALA B N 1
ATOM 18835 C CA . ALA D 1 160 ? 35.582 14.881 19.906 1.00 91.05 324 ALA B CA 1
ATOM 18836 C C . ALA D 1 160 ? 36.966 15.415 19.549 1.00 88.22 324 ALA B C 1
ATOM 18837 O O . ALA D 1 160 ? 37.958 14.689 19.619 1.00 84.86 324 ALA B O 1
ATOM 18844 N N . GLN D 1 161 ? 37.025 16.686 19.165 1.00 84.59 325 GLN B N 1
ATOM 18845 C CA . GLN D 1 161 ? 38.293 17.337 18.860 1.00 92.98 325 GLN B CA 1
ATOM 18846 C C . GLN D 1 161 ? 39.142 17.495 20.116 1.00 98.58 325 GLN B C 1
ATOM 18847 O O . GLN D 1 161 ? 40.355 17.287 20.085 1.00 100.48 325 GLN B O 1
ATOM 18861 N N . LYS D 1 162 ? 38.499 17.864 21.219 1.00 105.16 326 LYS B N 1
ATOM 18862 C CA . LYS D 1 162 ? 39.196 18.040 22.488 1.00 109.16 326 LYS B CA 1
ATOM 18863 C C . LYS D 1 162 ? 39.790 16.721 22.979 1.00 105.30 326 LYS B C 1
ATOM 18864 O O . LYS D 1 162 ? 40.730 16.711 23.775 1.00 110.29 326 LYS B O 1
ATOM 18868 N N . GLU D 1 163 ? 39.239 15.614 22.491 1.00 96.95 327 GLU B N 1
ATOM 18869 C CA . GLU D 1 163 ? 39.689 14.283 22.886 1.00 94.59 327 GLU B CA 1
ATOM 18870 C C . GLU D 1 163 ? 40.750 13.723 21.940 1.00 102.21 327 GLU B C 1
ATOM 18871 O O . GLU D 1 163 ? 41.281 12.634 22.171 1.00 107.03 327 GLU B O 1
ATOM 18883 N N . GLY D 1 164 ? 41.043 14.461 20.871 1.00 100.50 328 GLY B N 1
ATOM 18884 C CA . GLY D 1 164 ? 42.141 14.122 19.981 1.00 105.52 328 GLY B CA 1
ATOM 18885 C C . GLY D 1 164 ? 41.785 14.074 18.502 1.00 106.22 328 GLY B C 1
ATOM 18886 O O . GLY D 1 164 ? 42.638 13.764 17.669 1.00 107.60 328 GLY B O 1
ATOM 18890 N N . PHE D 1 165 ? 40.535 14.375 18.166 1.00 103.56 329 PHE B N 1
ATOM 18891 C CA . PHE D 1 165 ? 40.113 14.392 16.766 1.00 91.72 329 PHE B CA 1
ATOM 18892 C C . PHE D 1 165 ? 40.708 15.621 16.071 1.00 91.34 329 PHE B C 1
ATOM 18893 O O . PHE D 1 165 ? 40.653 16.725 16.613 1.00 86.91 329 PHE B O 1
ATOM 18910 N N . PRO D 1 166 ? 41.285 15.437 14.870 1.00 89.62 330 PRO B N 1
ATOM 18911 C CA . PRO D 1 166 ? 42.020 16.537 14.233 1.00 94.74 330 PRO B CA 1
ATOM 18912 C C . PRO D 1 166 ? 41.129 17.638 13.663 1.00 91.85 330 PRO B C 1
ATOM 18913 O O . PRO D 1 166 ? 39.918 17.458 13.532 1.00 79.21 330 PRO B O 1
ATOM 18924 N N . GLU D 1 167 ? 41.742 18.769 13.323 1.00 93.90 331 GLU B N 1
ATOM 18925 C CA . GLU D 1 167 ? 41.019 19.892 12.740 1.00 90.52 331 GLU B CA 1
ATOM 18926 C C . GLU D 1 167 ? 40.753 19.655 11.262 1.00 94.52 331 GLU B C 1
ATOM 18927 O O . GLU D 1 167 ? 41.364 18.783 10.642 1.00 95.97 331 GLU B O 1
ATOM 18939 N N . PHE D 1 168 ? 39.844 20.446 10.704 1.00 93.67 332 PHE B N 1
ATOM 18940 C CA . PHE D 1 168 ? 39.492 20.344 9.295 1.00 88.91 332 PHE B CA 1
ATOM 18941 C C . PHE D 1 168 ? 40.250 21.370 8.467 1.00 92.18 332 PHE B C 1
ATOM 18942 O O . PHE D 1 168 ? 40.580 22.452 8.951 1.00 90.45 332 PHE B O 1
ATOM 18959 N N . ASP D 1 169 ? 40.527 21.021 7.216 1.00 85.52 333 ASP B N 1
ATOM 18960 C CA . ASP D 1 169 ? 41.143 21.954 6.282 1.00 96.31 333 ASP B CA 1
ATOM 18961 C C . ASP D 1 169 ? 40.063 22.782 5.594 1.00 92.65 333 ASP B C 1
ATOM 18962 O O . ASP D 1 169 ? 40.343 23.840 5.027 1.00 97.49 333 ASP B O 1
ATOM 18971 N N . PHE D 1 170 ? 38.826 22.296 5.657 1.00 87.09 334 PHE B N 1
ATOM 18972 C CA . PHE D 1 170 ? 37.704 22.950 4.996 1.00 90.39 334 PHE B CA 1
ATOM 18973 C C . PHE D 1 170 ? 36.399 22.661 5.736 1.00 88.99 334 PHE B C 1
ATOM 18974 O O . PHE D 1 170 ? 36.092 21.506 6.035 1.00 81.29 334 PHE B O 1
ATOM 18991 N N . ILE D 1 171 ? 35.643 23.717 6.036 1.00 87.99 335 ILE B N 1
ATOM 18992 C CA . ILE D 1 171 ? 34.352 23.584 6.707 1.00 84.73 335 ILE B CA 1
ATOM 18993 C C . ILE D 1 171 ? 33.248 24.247 5.886 1.00 81.21 335 ILE B C 1
ATOM 18994 O O . ILE D 1 171 ? 33.231 25.468 5.720 1.00 81.16 335 ILE B O 1
ATOM 19010 N N . ILE D 1 172 ? 32.327 23.429 5.385 1.00 73.87 336 ILE B N 1
ATOM 19011 C CA . ILE D 1 172 ? 31.205 23.914 4.591 1.00 71.23 336 ILE B CA 1
ATOM 19012 C C . ILE D 1 172 ? 29.960 24.073 5.456 1.00 80.31 336 ILE B C 1
ATOM 19013 O O . ILE D 1 172 ? 29.493 23.114 6.073 1.00 79.46 336 ILE B O 1
ATOM 19029 N N . SER D 1 173 ? 29.428 25.291 5.488 1.00 81.16 337 SER B N 1
ATOM 19030 C CA . SER D 1 173 ? 28.196 25.586 6.213 1.00 82.42 337 SER B CA 1
ATOM 19031 C C . SER D 1 173 ? 27.050 25.800 5.226 1.00 77.42 337 SER B C 1
ATOM 19032 O O . SER D 1 173 ? 26.909 26.880 4.653 1.00 73.14 337 SER B O 1
ATOM 19040 N N . ASP D 1 174 ? 26.241 24.764 5.022 1.00 61.12 338 ASP B N 1
ATOM 19041 C CA . ASP D 1 174 ? 25.131 24.831 4.075 1.00 74.79 338 ASP B CA 1
ATOM 19042 C C . ASP D 1 174 ? 23.924 25.506 4.718 1.00 70.13 338 ASP B C 1
ATOM 19043 O O . ASP D 1 174 ? 23.755 25.447 5.937 1.00 69.76 338 ASP B O 1
ATOM 19052 N N . GLU D 1 175 ? 23.089 26.136 3.894 1.00 58.29 339 GLU B N 1
ATOM 19053 C CA . GLU D 1 175 ? 21.960 26.919 4.388 1.00 70.51 339 GLU B CA 1
ATOM 19054 C C . GLU D 1 175 ? 22.463 27.895 5.451 1.00 74.21 339 GLU B C 1
ATOM 19055 O O . GLU D 1 175 ? 21.877 28.025 6.526 1.00 81.24 339 GLU B O 1
ATOM 19067 N N . ALA D 1 176 ? 23.556 28.581 5.129 1.00 72.91 340 ALA B N 1
ATOM 19068 C CA . ALA D 1 176 ? 24.316 29.352 6.108 1.00 79.97 340 ALA B CA 1
ATOM 19069 C C . ALA D 1 176 ? 23.512 30.485 6.746 1.00 72.23 340 ALA B C 1
ATOM 19070 O O . ALA D 1 176 ? 23.922 31.038 7.765 1.00 73.80 340 ALA B O 1
ATOM 19077 N N . HIS D 1 177 ? 22.368 30.824 6.162 1.00 80.28 341 HIS B N 1
ATOM 19078 C CA . HIS D 1 177 ? 21.578 31.954 6.648 1.00 86.37 341 HIS B CA 1
ATOM 19079 C C . HIS D 1 177 ? 20.936 31.654 7.999 1.00 89.25 341 HIS B C 1
ATOM 19080 O O . HIS D 1 177 ? 20.489 32.565 8.697 1.00 92.09 341 HIS B O 1
ATOM 19094 N N . ARG D 1 178 ? 20.894 30.377 8.367 1.00 97.13 342 ARG B N 1
ATOM 19095 C CA . ARG D 1 178 ? 20.324 29.972 9.647 1.00 89.05 342 ARG B CA 1
ATOM 19096 C C . ARG D 1 178 ? 21.374 29.970 10.760 1.00 83.73 342 ARG B C 1
ATOM 19097 O O . ARG D 1 178 ? 21.081 29.596 11.896 1.00 92.02 342 ARG B O 1
ATOM 19118 N N . THR D 1 179 ? 22.587 30.409 10.436 1.00 82.23 343 THR B N 1
ATOM 19119 C CA . THR D 1 179 ? 23.698 30.386 11.386 1.00 95.17 343 THR B CA 1
ATOM 19120 C C . THR D 1 179 ? 23.664 31.553 12.379 1.00 97.53 343 THR B C 1
ATOM 19121 O O . THR D 1 179 ? 24.602 31.740 13.156 1.00 95.75 343 THR B O 1
ATOM 19132 N N . THR D 1 180 ? 22.585 32.333 12.351 1.00 99.51 344 THR B N 1
ATOM 19133 C CA . THR D 1 180 ? 22.373 33.400 13.331 1.00 99.78 344 THR B CA 1
ATOM 19134 C C . THR D 1 180 ? 20.937 33.411 13.837 1.00 105.66 344 THR B C 1
ATOM 19135 O O . THR D 1 180 ? 20.042 33.957 13.189 1.00 114.29 344 THR B O 1
ATOM 19146 N N . GLY D 1 181 ? 20.737 32.813 15.007 1.00 87.67 345 GLY B N 1
ATOM 19147 C CA . GLY D 1 181 ? 19.425 32.728 15.622 1.00 91.50 345 GLY B CA 1
ATOM 19148 C C . GLY D 1 181 ? 18.377 32.193 14.671 1.00 110.04 345 GLY B C 1
ATOM 19149 O O . GLY D 1 181 ? 18.539 31.119 14.091 1.00 116.65 345 GLY B O 1
ATOM 19153 N N . ALA D 1 182 ? 17.297 32.954 14.516 1.00 108.77 346 ALA B N 1
ATOM 19154 C CA . ALA D 1 182 ? 16.243 32.630 13.562 1.00 108.18 346 ALA B CA 1
ATOM 19155 C C . ALA D 1 182 ? 15.645 31.245 13.825 1.00 106.43 346 ALA B C 1
ATOM 19156 O O . ALA D 1 182 ? 15.209 30.567 12.894 1.00 98.58 346 ALA B O 1
ATOM 19163 N N . HIS D 1 183 ? 15.634 30.832 15.092 1.00 105.66 347 HIS B N 1
ATOM 19164 C CA . HIS D 1 183 ? 15.035 29.558 15.491 1.00 98.37 347 HIS B CA 1
ATOM 19165 C C . HIS D 1 183 ? 14.170 29.707 16.738 1.00 104.51 347 HIS B C 1
ATOM 19166 O O . HIS D 1 183 ? 13.078 29.141 16.815 1.00 102.47 347 HIS B O 1
ATOM 19180 N N . ALA D 1 189 ? 19.767 26.434 19.799 1.00 82.71 353 ALA B N 1
ATOM 19181 C CA . ALA D 1 189 ? 20.056 27.277 18.646 1.00 81.03 353 ALA B CA 1
ATOM 19182 C C . ALA D 1 189 ? 21.393 28.000 18.804 1.00 90.07 353 ALA B C 1
ATOM 19183 O O . ALA D 1 189 ? 21.809 28.753 17.923 1.00 78.73 353 ALA B O 1
ATOM 19189 N N . SER D 1 190 ? 22.065 27.769 19.928 1.00 96.00 354 SER B N 1
ATOM 19190 C CA . SER D 1 190 ? 23.380 28.356 20.167 1.00 100.24 354 SER B CA 1
ATOM 19191 C C . SER D 1 190 ? 24.436 27.661 19.312 1.00 97.77 354 SER B C 1
ATOM 19192 O O . SER D 1 190 ? 25.568 28.133 19.196 1.00 96.53 354 SER B O 1
ATOM 19200 N N . ALA D 1 191 ? 24.055 26.535 18.718 1.00 97.27 355 ALA B N 1
ATOM 19201 C CA . ALA D 1 191 ? 24.958 25.757 17.880 1.00 102.64 355 ALA B CA 1
ATOM 19202 C C . ALA D 1 191 ? 25.141 26.415 16.518 1.00 99.48 355 ALA B C 1
ATOM 19203 O O . ALA D 1 191 ? 26.230 26.388 15.941 1.00 100.07 355 ALA B O 1
ATOM 19210 N N . PHE D 1 192 ? 24.064 27.003 16.010 1.00 98.25 356 PHE B N 1
ATOM 19211 C CA . PHE D 1 192 ? 24.079 27.653 14.707 1.00 92.38 356 PHE B CA 1
ATOM 19212 C C . PHE D 1 192 ? 25.078 28.807 14.668 1.00 95.69 356 PHE B C 1
ATOM 19213 O O . PHE D 1 192 ? 25.599 29.150 13.607 1.00 99.62 356 PHE B O 1
ATOM 19230 N N . SER D 1 193 ? 25.345 29.393 15.831 1.00 94.30 357 SER B N 1
ATOM 19231 C CA . SER D 1 193 ? 26.321 30.471 15.948 1.00 90.52 357 SER B CA 1
ATOM 19232 C C . SER D 1 193 ? 27.715 29.927 16.257 1.00 94.90 357 SER B C 1
ATOM 19233 O O . SER D 1 193 ? 28.712 30.638 16.125 1.00 95.79 357 SER B O 1
ATOM 19241 N N . LYS D 1 194 ? 27.776 28.666 16.674 1.00 101.29 358 LYS B N 1
ATOM 19242 C CA . LYS D 1 194 ? 29.030 28.057 17.113 1.00 97.15 358 LYS B CA 1
ATOM 19243 C C . LYS D 1 194 ? 30.012 27.846 15.964 1.00 94.44 358 LYS B C 1
ATOM 19244 O O . LYS D 1 194 ? 31.217 28.030 16.130 1.00 101.51 358 LYS B O 1
ATOM 19248 N N . VAL D 1 195 ? 29.487 27.462 14.805 1.00 96.97 359 VAL B N 1
ATOM 19249 C CA . VAL D 1 195 ? 30.305 27.182 13.626 1.00 91.92 359 VAL B CA 1
ATOM 19250 C C . VAL D 1 195 ? 31.283 28.312 13.278 1.00 88.50 359 VAL B C 1
ATOM 19251 O O . VAL D 1 195 ? 32.325 28.069 12.668 1.00 87.04 359 VAL B O 1
ATOM 19264 N N . HIS D 1 196 ? 30.957 29.538 13.675 1.00 88.26 360 HIS B N 1
ATOM 19265 C CA . HIS D 1 196 ? 31.742 30.706 13.280 1.00 89.02 360 HIS B CA 1
ATOM 19266 C C . HIS D 1 196 ? 33.103 30.814 13.975 1.00 91.43 360 HIS B C 1
ATOM 19267 O O . HIS D 1 196 ? 34.039 31.391 13.418 1.00 93.26 360 HIS B O 1
ATOM 19281 N N . SER D 1 197 ? 33.211 30.267 15.183 1.00 92.89 361 SER B N 1
ATOM 19282 C CA . SER D 1 197 ? 34.424 30.415 15.989 1.00 96.10 361 SER B CA 1
ATOM 19283 C C . SER D 1 197 ? 35.194 29.104 16.138 1.00 99.20 361 SER B C 1
ATOM 19284 O O . SER D 1 197 ? 34.601 28.037 16.300 1.00 97.25 361 SER B O 1
ATOM 19292 N N . ASN D 1 198 ? 36.521 29.197 16.091 1.00 84.92 362 ASN B N 1
ATOM 19293 C CA . ASN D 1 198 ? 37.378 28.019 16.186 1.00 93.29 362 ASN B CA 1
ATOM 19294 C C . ASN D 1 198 ? 37.388 27.408 17.584 1.00 100.19 362 ASN B C 1
ATOM 19295 O O . ASN D 1 198 ? 37.767 26.249 17.756 1.00 98.28 362 ASN B O 1
ATOM 19306 N N . ASN D 1 199 ? 36.979 28.186 18.581 1.00 102.76 363 ASN B N 1
ATOM 19307 C CA . ASN D 1 199 ? 36.881 27.679 19.945 1.00 100.06 363 ASN B CA 1
ATOM 19308 C C . ASN D 1 199 ? 35.829 26.582 20.045 1.00 97.81 363 ASN B C 1
ATOM 19309 O O . ASN D 1 199 ? 35.946 25.666 20.860 1.00 93.68 363 ASN B O 1
ATOM 19320 N N . ASN D 1 200 ? 34.804 26.67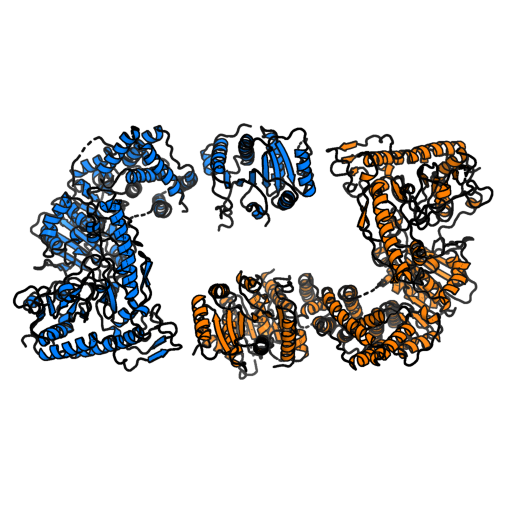9 19.204 1.00 98.16 364 ASN B N 1
ATOM 19321 C CA . ASN D 1 200 ? 33.758 25.666 19.146 1.00 93.05 364 ASN B CA 1
ATOM 19322 C C . ASN D 1 200 ? 34.188 24.474 18.294 1.00 94.92 364 ASN B C 1
ATOM 19323 O O . ASN D 1 200 ? 34.094 23.327 18.729 1.00 93.27 364 ASN B O 1
ATOM 19334 N N . VAL D 1 201 ? 34.663 24.757 17.083 1.00 93.73 365 VAL B N 1
ATOM 19335 C CA . VAL D 1 201 ? 35.146 23.722 16.168 1.00 84.66 365 VAL B CA 1
ATOM 19336 C C . VAL D 1 201 ? 36.326 24.244 15.352 1.00 93.04 365 VAL B C 1
ATOM 19337 O O . VAL D 1 201 ? 36.216 25.255 14.658 1.00 93.71 365 VAL B O 1
ATOM 19350 N N . LYS D 1 202 ? 37.448 23.535 15.429 1.00 95.60 366 LYS B N 1
ATOM 19351 C CA . LYS D 1 202 ? 38.681 23.974 14.788 1.00 93.74 366 LYS B CA 1
ATOM 19352 C C . LYS D 1 202 ? 38.699 23.652 13.298 1.00 94.12 366 LYS B C 1
ATOM 19353 O O . LYS D 1 202 ? 38.309 22.561 12.884 1.00 93.88 366 LYS B O 1
ATOM 19357 N N . GLY D 1 203 ? 39.162 24.610 12.501 1.00 98.59 367 GLY B N 1
ATOM 19358 C CA . GLY D 1 203 ? 39.288 24.421 11.067 1.00 98.63 367 GLY B CA 1
ATOM 19359 C C . GLY D 1 203 ? 40.225 25.435 10.440 1.00 95.84 367 GLY B C 1
ATOM 19360 O O . GLY D 1 203 ? 40.273 26.590 10.863 1.00 100.09 367 GLY B O 1
ATOM 19364 N N . LEU D 1 204 ? 40.970 25.003 9.427 1.00 94.26 368 LEU B N 1
ATOM 19365 C CA . LEU D 1 204 ? 41.934 25.872 8.759 1.00 97.63 368 LEU B CA 1
ATOM 19366 C C . LEU D 1 204 ? 41.221 26.924 7.911 1.00 95.66 368 LEU B C 1
ATOM 19367 O O . LEU D 1 204 ? 41.420 28.125 8.100 1.00 101.32 368 LEU B O 1
ATOM 19371 N N . LYS D 1 205 ? 40.396 26.458 6.978 1.00 96.74 369 LYS B N 1
ATOM 19372 C CA . LYS D 1 205 ? 39.584 27.335 6.140 1.00 101.00 369 LYS B CA 1
ATOM 19373 C C . LYS D 1 205 ? 38.119 26.927 6.252 1.00 93.98 369 LYS B C 1
ATOM 19374 O O . LYS D 1 205 ? 37.815 25.804 6.657 1.00 89.05 369 LYS B O 1
ATOM 19378 N N . ARG D 1 206 ? 37.215 27.835 5.898 1.00 91.71 370 ARG B N 1
ATOM 19379 C CA . ARG D 1 206 ? 35.785 27.570 6.020 1.00 90.16 370 ARG B CA 1
ATOM 19380 C C . ARG D 1 206 ? 34.966 28.378 5.019 1.00 86.20 370 ARG B C 1
ATOM 19381 O O . ARG D 1 206 ? 35.286 29.531 4.726 1.00 91.88 370 ARG B O 1
ATOM 19402 N N . MET D 1 207 ? 33.904 27.758 4.510 1.00 84.45 371 MET B N 1
ATOM 19403 C CA . MET D 1 207 ? 33.073 28.352 3.470 1.00 78.05 371 MET B CA 1
ATOM 19404 C C . MET D 1 207 ? 31.599 28.338 3.866 1.00 76.44 371 MET B C 1
ATOM 19405 O O . MET D 1 207 ? 31.112 27.370 4.453 1.00 78.70 371 MET B O 1
ATOM 19419 N N . TYR D 1 208 ? 30.902 29.422 3.536 1.00 75.00 372 TYR B N 1
ATOM 19420 C CA . TYR D 1 208 ? 29.471 29.547 3.788 1.00 73.22 372 TYR B CA 1
ATOM 19421 C C . TYR D 1 208 ? 28.724 29.619 2.464 1.00 76.95 372 TYR B C 1
ATOM 19422 O O . TYR D 1 208 ? 29.140 30.331 1.549 1.00 79.64 372 TYR B O 1
ATOM 19440 N N . GLN D 1 209 ? 27.623 28.880 2.364 1.00 71.56 373 GLN B N 1
ATOM 19441 C CA . GLN D 1 209 ? 26.902 28.769 1.101 1.00 71.85 373 GLN B CA 1
ATOM 19442 C C . GLN D 1 209 ? 25.391 28.698 1.271 1.00 74.43 373 GLN B C 1
ATOM 19443 O O . GLN D 1 209 ? 24.879 27.920 2.077 1.00 77.25 373 GLN B O 1
ATOM 19457 N N . THR D 1 210 ? 24.694 29.512 0.483 1.00 75.82 374 THR B N 1
ATOM 19458 C CA . THR D 1 210 ? 23.238 29.530 0.458 1.00 89.71 374 THR B CA 1
ATOM 19459 C C . THR D 1 210 ? 22.724 30.569 -0.526 1.00 82.20 374 THR B C 1
ATOM 19460 O O . THR D 1 210 ? 23.399 31.562 -0.797 1.00 89.59 374 THR B O 1
ATOM 19471 N N . ALA D 1 211 ? 21.530 30.336 -1.059 1.00 78.10 375 ALA B N 1
ATOM 19472 C CA . ALA D 1 211 ? 20.733 31.432 -1.586 1.00 77.82 375 ALA B CA 1
ATOM 19473 C C . ALA D 1 211 ? 20.235 32.184 -0.367 1.00 87.30 375 ALA B C 1
ATOM 19474 O O . ALA D 1 211 ? 20.282 31.654 0.741 1.00 93.58 375 ALA B O 1
ATOM 19481 N N . THR D 1 212 ? 19.749 33.404 -0.552 1.00 79.30 376 THR B N 1
ATOM 19482 C CA . THR D 1 212 ? 19.197 34.159 0.566 1.00 87.83 376 THR B CA 1
ATOM 19483 C C . THR D 1 212 ? 20.218 34.396 1.669 1.00 80.16 376 THR B C 1
ATOM 19484 O O . THR D 1 212 ? 20.045 33.911 2.787 1.00 83.88 376 THR B O 1
ATOM 19495 N N . PRO D 1 213 ? 21.289 35.139 1.366 1.00 77.32 377 PRO B N 1
ATOM 19496 C CA . PRO D 1 213 ? 22.197 35.487 2.460 1.00 76.81 377 PRO B CA 1
ATOM 19497 C C . PRO D 1 213 ? 21.497 36.415 3.443 1.00 80.63 377 PRO B C 1
ATOM 19498 O O . PRO D 1 213 ? 21.710 36.313 4.651 1.00 85.19 377 PRO B O 1
ATOM 19509 N N . LYS D 1 214 ? 20.651 37.297 2.918 1.00 86.69 378 LYS B N 1
ATOM 19510 C CA . LYS D 1 214 ? 19.860 38.193 3.751 1.00 86.46 378 LYS B CA 1
ATOM 19511 C C . LYS D 1 214 ? 18.441 37.659 3.912 1.00 83.61 378 LYS B C 1
ATOM 19512 O O . LYS D 1 214 ? 17.705 37.519 2.933 1.00 90.16 378 LYS B O 1
ATOM 19516 N N . ILE D 1 215 ? 18.074 37.356 5.153 1.00 91.38 379 ILE B N 1
ATOM 19517 C CA . ILE D 1 215 ? 16.727 36.906 5.475 1.00 88.30 379 ILE B CA 1
ATOM 19518 C C . ILE D 1 215 ? 15.864 38.105 5.844 1.00 88.13 379 ILE B C 1
ATOM 19519 O O . ILE D 1 215 ? 16.309 39.006 6.556 1.00 95.61 379 ILE B O 1
ATOM 19535 N N . TYR D 1 216 ? 14.630 38.106 5.353 1.00 97.33 380 TYR B N 1
ATOM 19536 C CA . TYR D 1 216 ? 13.694 39.189 5.625 1.00 100.57 380 TYR B CA 1
ATOM 19537 C C . TYR D 1 216 ? 12.394 38.646 6.213 1.00 103.52 380 TYR B C 1
ATOM 19538 O O . TYR D 1 216 ? 12.023 37.498 5.968 1.00 107.96 380 TYR B O 1
ATOM 19556 N N . GLY D 1 217 ? 11.722 39.474 7.007 1.00 105.80 381 GLY B N 1
ATOM 19557 C CA . GLY D 1 217 ? 10.515 39.064 7.702 1.00 103.11 381 GLY B CA 1
ATOM 19558 C C . GLY D 1 217 ? 9.742 40.250 8.242 1.00 103.97 381 GLY B C 1
ATOM 19559 O O . GLY D 1 217 ? 8.667 40.089 8.819 1.00 104.86 381 GLY B O 1
ATOM 19563 N N . SER D 1 228 ? 7.981 44.210 6.572 1.00 117.63 392 SER B N 1
ATOM 19564 C CA . SER D 1 228 ? 9.191 43.466 6.243 1.00 107.26 392 SER B CA 1
ATOM 19565 C C . SER D 1 228 ? 10.436 44.161 6.788 1.00 107.09 392 SER B C 1
ATOM 19566 O O . SER D 1 228 ? 10.598 45.373 6.638 1.00 104.61 392 SER B O 1
ATOM 19573 N N . ILE D 1 229 ? 11.304 43.382 7.430 1.00 106.42 393 ILE B N 1
ATOM 19574 C CA . ILE D 1 229 ? 12.516 43.908 8.053 1.00 108.52 393 ILE B CA 1
ATOM 19575 C C . ILE D 1 229 ? 13.686 42.944 7.877 1.00 108.51 393 ILE B C 1
ATOM 19576 O O . ILE D 1 229 ? 13.496 41.729 7.799 1.00 107.90 393 ILE B O 1
ATOM 19592 N N . LEU D 1 230 ? 14.895 43.494 7.821 1.00 107.38 394 LEU B N 1
ATOM 19593 C CA . LEU D 1 230 ? 16.105 42.687 7.728 1.00 100.28 394 LEU B CA 1
ATOM 19594 C C . LEU D 1 230 ? 16.317 41.903 9.020 1.00 96.44 394 LEU B C 1
ATOM 19595 O O . LEU D 1 230 ? 16.355 42.480 10.108 1.00 106.54 394 LEU B O 1
ATOM 19611 N N . LEU D 1 231 ? 16.444 40.585 8.886 1.00 93.31 395 LEU B N 1
ATOM 19612 C CA . LEU D 1 231 ? 16.721 39.702 10.014 1.00 96.36 395 LEU B CA 1
ATOM 19613 C C . LEU D 1 231 ? 17.883 38.764 9.705 1.00 99.60 395 LEU B C 1
ATOM 19614 O O . LEU D 1 231 ? 17.989 38.251 8.593 1.00 103.37 395 LEU B O 1
ATOM 19630 N N . SER D 1 232 ? 18.749 38.553 10.692 1.00 94.49 396 SER B N 1
ATOM 19631 C CA . SER D 1 232 ? 19.748 37.485 10.647 1.00 107.01 396 SER B CA 1
ATOM 19632 C C . SER D 1 232 ? 20.517 37.414 9.324 1.00 99.73 396 SER B C 1
ATOM 19633 O O . SER D 1 232 ? 20.772 36.326 8.804 1.00 104.77 396 SER B O 1
ATOM 19641 N N . SER D 1 233 ? 20.895 38.576 8.799 1.00 99.17 397 SER B N 1
ATOM 19642 C CA . SER D 1 233 ? 21.487 38.670 7.466 1.00 99.33 397 SER B CA 1
ATOM 19643 C C . SER D 1 233 ? 23.013 38.755 7.556 1.00 87.19 397 SER B C 1
ATOM 19644 O O . SER D 1 233 ? 23.559 39.535 8.338 1.00 105.72 397 SER B O 1
ATOM 19652 N N . MET D 1 234 ? 23.685 37.941 6.745 1.00 87.07 398 MET B N 1
ATOM 19653 C CA . MET D 1 234 ? 25.125 37.707 6.856 1.00 95.75 398 MET B CA 1
ATOM 19654 C C . MET D 1 234 ? 25.983 38.636 5.995 1.00 102.36 398 MET B C 1
ATOM 19655 O O . MET D 1 234 ? 26.800 38.167 5.203 1.00 86.47 398 MET B O 1
ATOM 19669 N N . ASP D 1 235 ? 25.797 39.944 6.146 1.00 108.95 399 ASP B N 1
ATOM 19670 C CA . ASP D 1 235 ? 26.768 40.898 5.623 1.00 105.94 399 ASP B CA 1
ATOM 19671 C C . ASP D 1 235 ? 27.684 41.295 6.778 1.00 94.76 399 ASP B C 1
ATOM 19672 O O . ASP D 1 235 ? 28.462 42.244 6.677 1.00 88.43 399 ASP B O 1
ATOM 19681 N N . ASP D 1 236 ? 27.584 40.542 7.872 1.00 110.78 400 ASP B N 1
ATOM 19682 C CA . ASP D 1 236 ? 28.473 40.707 9.013 1.00 111.24 400 ASP B CA 1
ATOM 19683 C C . ASP D 1 236 ? 29.900 40.379 8.593 1.00 103.94 400 ASP B C 1
ATOM 19684 O O . ASP D 1 236 ? 30.119 39.539 7.718 1.00 106.32 400 ASP B O 1
ATOM 19690 N N . GLU D 1 237 ? 30.866 41.038 9.225 1.00 101.34 401 GLU B N 1
ATOM 19691 C CA . GLU D 1 237 ? 32.265 40.924 8.828 1.00 114.04 401 GLU B CA 1
ATOM 19692 C C . GLU D 1 237 ? 33.004 39.906 9.695 1.00 108.97 401 GLU B C 1
ATOM 19693 O O . GLU D 1 237 ? 32.769 39.811 10.901 1.00 105.73 401 GLU B O 1
ATOM 19699 N N . SER D 1 238 ? 33.864 39.121 9.049 1.00 83.32 402 SER B N 1
ATOM 19700 C CA . SER D 1 238 ? 34.804 38.214 9.716 1.00 103.74 402 SER B CA 1
ATOM 19701 C C . SER D 1 238 ? 34.145 36.924 10.207 1.00 105.58 402 SER B C 1
ATOM 19702 O O . SER D 1 238 ? 34.838 35.970 10.560 1.00 119.37 402 SER B O 1
ATOM 19710 N N . LYS D 1 239 ? 32.816 36.889 10.226 1.00 105.53 403 LYS B N 1
ATOM 19711 C CA . LYS D 1 239 ? 32.094 35.663 10.554 1.00 92.99 403 LYS B CA 1
ATOM 19712 C C . LYS D 1 239 ? 31.925 34.810 9.302 1.00 96.03 403 LYS B C 1
ATOM 19713 O O . LYS D 1 239 ? 31.982 33.580 9.362 1.00 101.67 403 LYS B O 1
ATOM 19723 N N . TYR D 1 240 ? 31.734 35.479 8.168 1.00 94.33 404 TYR B N 1
ATOM 19724 C CA . TYR D 1 240 ? 31.449 34.812 6.902 1.00 89.83 404 TYR B CA 1
ATOM 19725 C C . TYR D 1 240 ? 32.481 35.142 5.826 1.00 91.80 404 TYR B C 1
ATOM 19726 O O . TYR D 1 240 ? 32.559 34.466 4.799 1.00 88.87 404 TYR B O 1
ATOM 19744 N N . GLY D 1 241 ? 33.275 36.181 6.064 1.00 97.03 405 GLY B N 1
ATOM 19745 C CA . GLY D 1 241 ? 34.229 36.649 5.074 1.00 96.83 405 GLY B CA 1
ATOM 19746 C C . GLY D 1 241 ? 33.520 37.257 3.879 1.00 88.45 405 GLY B C 1
ATOM 19747 O O . GLY D 1 241 ? 32.299 37.414 3.889 1.00 92.39 405 GLY B O 1
ATOM 19751 N N . GLU D 1 242 ? 34.281 37.594 2.842 1.00 84.70 406 GLU B N 1
ATOM 19752 C CA . GLU D 1 242 ? 33.714 38.238 1.664 1.00 75.66 406 GLU B CA 1
ATOM 19753 C C . GLU D 1 242 ? 33.129 37.214 0.696 1.00 80.11 406 GLU B C 1
ATOM 19754 O O . GLU D 1 242 ? 33.410 36.019 0.794 1.00 90.57 406 GLU B O 1
ATOM 19758 N N . VAL D 1 243 ? 32.306 37.697 -0.231 1.00 84.63 407 VAL B N 1
ATOM 19759 C CA . VAL D 1 243 ? 31.752 36.863 -1.294 1.00 90.76 407 VAL B CA 1
ATOM 19760 C C . VAL D 1 243 ? 32.738 36.790 -2.457 1.00 88.77 407 VAL B C 1
ATOM 19761 O O . VAL D 1 243 ? 33.140 37.817 -3.008 1.00 82.89 407 VAL B O 1
ATOM 19774 N N . PHE D 1 244 ? 33.119 35.569 -2.824 1.00 83.50 408 PHE B N 1
ATOM 19775 C CA . PHE D 1 244 ? 34.075 35.351 -3.905 1.00 86.23 408 PHE B CA 1
ATOM 19776 C C . PHE D 1 244 ? 33.372 34.965 -5.202 1.00 80.77 408 PHE B C 1
ATOM 19777 O O . PHE D 1 244 ? 33.947 35.082 -6.283 1.00 78.44 408 PHE B O 1
ATOM 19794 N N . PHE D 1 245 ? 32.131 34.501 -5.092 1.00 67.56 409 PHE B N 1
ATOM 19795 C CA . PHE D 1 245 ? 31.336 34.169 -6.270 1.00 74.56 409 PHE B CA 1
ATOM 19796 C C . PHE D 1 245 ? 29.844 34.303 -5.995 1.00 79.10 409 PHE B C 1
ATOM 19797 O O . PHE D 1 245 ? 29.379 34.013 -4.892 1.00 84.17 409 PHE B O 1
ATOM 19814 N N . ARG D 1 246 ? 29.100 34.738 -7.009 1.00 73.64 410 ARG B N 1
ATOM 19815 C CA . ARG D 1 246 ? 27.652 34.865 -6.896 1.00 74.94 410 ARG B CA 1
ATOM 19816 C C . ARG D 1 246 ? 26.937 34.599 -8.218 1.00 73.62 410 ARG B C 1
ATOM 19817 O O . ARG D 1 246 ? 27.318 35.130 -9.263 1.00 85.73 410 ARG B O 1
ATOM 19838 N N . MET D 1 247 ? 25.904 33.763 -8.151 1.00 76.84 411 MET B N 1
ATOM 19839 C CA . MET D 1 247 ? 24.983 33.557 -9.262 1.00 78.77 411 MET B CA 1
ATOM 19840 C C . MET D 1 247 ? 23.577 33.923 -8.803 1.00 76.67 411 MET B C 1
ATOM 19841 O O . MET D 1 247 ? 22.921 33.152 -8.102 1.00 68.14 411 MET B O 1
ATOM 19855 N N . GLY D 1 248 ? 23.126 35.109 -9.192 1.00 82.94 412 GLY B N 1
ATOM 19856 C CA . GLY D 1 248 ? 21.833 35.606 -8.764 1.00 88.79 412 GLY B CA 1
ATOM 19857 C C . GLY D 1 248 ? 20.694 34.872 -9.440 1.00 87.90 412 GLY B C 1
ATOM 19858 O O . GLY D 1 248 ? 20.868 34.294 -10.513 1.00 84.37 412 GLY B O 1
ATOM 19862 N N . PHE D 1 249 ? 19.526 34.889 -8.806 1.00 84.95 413 PHE B N 1
ATOM 19863 C CA . PHE D 1 249 ? 18.338 34.276 -9.383 1.00 88.68 413 PHE B CA 1
ATOM 19864 C C . PHE D 1 249 ? 17.977 34.984 -10.680 1.00 90.89 413 PHE B C 1
ATOM 19865 O O . PHE D 1 249 ? 17.747 34.344 -11.704 1.00 94.18 413 PHE B O 1
ATOM 19882 N N . GLY D 1 250 ? 17.944 36.311 -10.634 1.00 92.14 414 GLY B N 1
ATOM 19883 C CA . GLY D 1 250 ? 17.700 37.102 -11.824 1.00 91.57 414 GLY B CA 1
ATOM 19884 C C . GLY D 1 250 ? 18.814 36.900 -12.830 1.00 92.50 414 GLY B C 1
ATOM 19885 O O . GLY D 1 250 ? 18.580 36.874 -14.038 1.00 93.56 414 GLY B O 1
ATOM 19889 N N . GLN D 1 251 ? 20.034 36.756 -12.324 1.00 88.96 415 GLN B N 1
ATOM 19890 C CA . GLN D 1 251 ? 21.187 36.488 -13.173 1.00 92.53 415 GLN B CA 1
ATOM 19891 C C . GLN D 1 251 ? 21.083 35.105 -13.825 1.00 90.71 415 GLN B C 1
ATOM 19892 O O . GLN D 1 251 ? 21.629 34.876 -14.905 1.00 92.46 415 GLN B O 1
ATOM 19906 N N . ALA D 1 252 ? 20.367 34.194 -13.169 1.00 86.87 416 ALA B N 1
ATOM 19907 C CA . ALA D 1 252 ? 20.203 32.824 -13.657 1.00 88.87 416 ALA B CA 1
ATOM 19908 C C . ALA D 1 252 ? 19.146 32.752 -14.754 1.00 88.66 416 ALA B C 1
ATOM 19909 O O . ALA D 1 252 ? 19.360 32.121 -15.790 1.00 92.78 416 ALA B O 1
ATOM 19916 N N . VAL D 1 253 ? 18.013 33.408 -14.522 1.00 79.28 417 VAL B N 1
ATOM 19917 C CA . VAL D 1 253 ? 16.916 33.432 -15.486 1.00 87.93 417 VAL B CA 1
ATOM 19918 C C . VAL D 1 253 ? 17.386 33.928 -16.851 1.00 96.00 417 VAL B C 1
ATOM 19919 O O . VAL D 1 253 ? 16.907 33.469 -17.889 1.00 91.63 417 VAL B O 1
ATOM 19932 N N . SER D 1 254 ? 18.325 34.868 -16.837 1.00 98.32 418 SER B N 1
ATOM 19933 C CA . SER D 1 254 ? 18.837 35.476 -18.061 1.00 97.98 418 SER B CA 1
ATOM 19934 C C . SER D 1 254 ? 19.416 34.458 -19.040 1.00 94.94 418 SER B C 1
ATOM 19935 O O . SER D 1 254 ? 19.224 34.579 -20.250 1.00 96.72 418 SER B O 1
ATOM 19943 N N . ARG D 1 255 ? 20.118 33.457 -18.516 1.00 88.96 419 ARG B N 1
ATOM 19944 C CA . ARG D 1 255 ? 20.844 32.509 -19.356 1.00 104.20 419 ARG B CA 1
ATOM 19945 C C . ARG D 1 255 ? 20.061 31.223 -19.590 1.00 106.87 419 ARG B C 1
ATOM 19946 O O . ARG D 1 255 ? 20.651 30.174 -19.852 1.00 99.65 419 ARG B O 1
ATOM 19967 N N . ASP D 1 256 ? 18.738 31.305 -19.482 1.00 107.68 420 ASP B N 1
ATOM 19968 C CA . ASP D 1 256 ? 17.872 30.144 -19.684 1.00 115.95 420 ASP B CA 1
ATOM 19969 C C . ASP D 1 256 ? 18.059 29.097 -18.576 1.00 116.03 420 ASP B C 1
ATOM 19970 O O . ASP D 1 256 ? 17.460 28.022 -18.628 1.00 118.09 420 ASP B O 1
ATOM 19979 N N . ILE D 1 257 ? 18.878 29.411 -17.574 1.00 113.48 421 ILE B N 1
ATOM 19980 C CA . ILE D 1 257 ? 19.243 28.436 -16.541 1.00 105.86 421 ILE B CA 1
ATOM 19981 C C . ILE D 1 257 ? 18.060 28.172 -15.611 1.00 107.80 421 ILE B C 1
ATOM 19982 O O . ILE D 1 257 ? 17.780 27.020 -15.267 1.00 107.76 421 ILE B O 1
ATOM 19998 N N . LEU D 1 258 ? 17.347 29.231 -15.242 1.00 107.30 422 LEU B N 1
ATOM 19999 C CA . LEU D 1 258 ? 16.159 29.096 -14.401 1.00 95.89 422 LEU B CA 1
ATOM 20000 C C . LEU D 1 258 ? 14.889 29.623 -15.068 1.00 105.49 422 LEU B C 1
ATOM 20001 O O . LEU D 1 258 ? 14.945 30.348 -16.061 1.00 115.46 422 LEU B O 1
ATOM 20017 N N . THR D 1 259 ? 13.748 29.232 -14.504 1.00 91.16 423 THR B N 1
ATOM 20018 C CA . THR D 1 259 ? 12.436 29.705 -14.937 1.00 100.43 423 THR B CA 1
ATOM 20019 C C . THR D 1 259 ? 11.901 30.737 -13.942 1.00 111.15 423 THR B C 1
ATOM 20020 O O . THR D 1 259 ? 11.807 30.466 -12.744 1.00 95.52 423 THR B O 1
ATOM 20031 N N . ASP D 1 260 ? 11.556 31.921 -14.443 1.00 112.90 424 ASP B N 1
ATOM 20032 C CA . ASP D 1 260 ? 11.114 33.020 -13.584 1.00 110.28 424 ASP B CA 1
ATOM 20033 C C . ASP D 1 260 ? 9.740 32.739 -12.964 1.00 104.28 424 ASP B C 1
ATOM 20034 O O . ASP D 1 260 ? 8.851 32.180 -13.606 1.00 101.75 424 ASP B O 1
ATOM 20043 N N . TYR D 1 261 ? 9.593 33.142 -11.706 1.00 104.26 425 TYR B N 1
ATOM 20044 C CA . TYR D 1 261 ? 8.354 32.984 -10.945 1.00 106.40 425 TYR B CA 1
ATOM 20045 C C . TYR D 1 261 ? 7.321 34.061 -11.282 1.00 114.91 425 TYR B C 1
ATOM 20046 O O . TYR D 1 261 ? 7.648 35.078 -11.893 1.00 116.15 425 TYR B O 1
ATOM 20064 N N . LYS D 1 262 ? 6.075 33.830 -10.868 1.00 119.48 426 LYS B N 1
ATOM 20065 C CA . LYS D 1 262 ? 4.994 34.807 -11.020 1.00 111.56 426 LYS B CA 1
ATOM 20066 C C . LYS D 1 262 ? 4.028 34.724 -9.836 1.00 117.56 426 LYS B C 1
ATOM 20067 O O . LYS D 1 262 ? 3.321 33.729 -9.670 1.00 121.38 426 LYS B O 1
ATOM 20071 N N . VAL D 1 263 ? 4.002 35.774 -9.019 1.00 114.94 427 VAL B N 1
ATOM 20072 C CA . VAL D 1 263 ? 3.206 35.793 -7.792 1.00 104.36 427 VAL B CA 1
ATOM 20073 C C . VAL D 1 263 ? 1.790 36.338 -7.989 1.00 120.52 427 VAL B C 1
ATOM 20074 O O . VAL D 1 263 ? 1.577 37.546 -7.913 1.00 131.19 427 VAL B O 1
ATOM 20087 N N . MET D 1 264 ? 0.817 35.458 -8.202 1.00 126.23 428 MET B N 1
ATOM 20088 C CA . MET D 1 264 ? -0.551 35.911 -8.440 1.00 128.99 428 MET B CA 1
ATOM 20089 C C . MET D 1 264 ? -1.376 35.872 -7.152 1.00 122.28 428 MET B C 1
ATOM 20090 O O . MET D 1 264 ? -1.811 34.810 -6.706 1.00 114.31 428 MET B O 1
ATOM 20097 N N . VAL D 1 265 ? -1.567 37.044 -6.553 1.00 120.71 429 VAL B N 1
ATOM 20098 C CA . VAL D 1 265 ? -2.370 37.175 -5.343 1.00 119.86 429 VAL B CA 1
ATOM 20099 C C . VAL D 1 265 ? -3.859 37.254 -5.686 1.00 118.61 429 VAL B C 1
ATOM 20100 O O . VAL D 1 265 ? -4.329 38.248 -6.243 1.00 129.16 429 VAL B O 1
ATOM 20113 N N . ARG D 1 295 ? -10.906 29.718 -0.414 1.00 130.23 459 ARG B N 1
ATOM 20114 C CA . ARG D 1 295 ? -9.625 29.105 -0.743 1.00 124.64 459 ARG B CA 1
ATOM 20115 C C . ARG D 1 295 ? -9.761 28.177 -1.944 1.00 138.00 459 ARG B C 1
ATOM 20116 O O . ARG D 1 295 ? -8.909 28.168 -2.831 1.00 133.21 459 ARG B O 1
ATOM 20119 N N . ILE D 1 296 ? -10.840 27.401 -1.968 1.00 142.47 460 ILE B N 1
ATOM 20120 C CA . ILE D 1 296 ? -11.090 26.468 -3.060 1.00 140.05 460 ILE B CA 1
ATOM 20121 C C . ILE D 1 296 ? -11.295 27.223 -4.371 1.00 144.10 460 ILE B C 1
ATOM 20122 O O . ILE D 1 296 ? -10.748 26.844 -5.407 1.00 137.12 460 ILE B O 1
ATOM 20138 N N . VAL D 1 297 ? -12.088 28.290 -4.318 1.00 140.28 461 VAL B N 1
ATOM 20139 C CA . VAL D 1 297 ? -12.333 29.123 -5.491 1.00 144.21 461 VAL B CA 1
ATOM 20140 C C . VAL D 1 297 ? -11.042 29.791 -5.952 1.00 140.76 461 VAL B C 1
ATOM 20141 O O . VAL D 1 297 ? -10.835 30.011 -7.147 1.00 125.16 461 VAL B O 1
ATOM 20145 N N . GLY D 1 298 ? -10.177 30.112 -4.995 1.00 146.18 462 GLY B N 1
ATOM 20146 C CA . GLY D 1 298 ? -8.891 30.715 -5.294 1.00 148.28 462 GLY B CA 1
ATOM 20147 C C . GLY D 1 298 ? -7.974 29.756 -6.028 1.00 137.56 462 GLY B C 1
ATOM 20148 O O . GLY D 1 298 ? -7.295 30.139 -6.980 1.00 130.94 462 GLY B O 1
ATOM 20152 N N . ILE D 1 299 ? -7.953 28.506 -5.577 1.00 135.11 463 ILE B N 1
ATOM 20153 C CA . ILE D 1 299 ? -7.146 27.474 -6.214 1.00 131.20 463 ILE B CA 1
ATOM 20154 C C . ILE D 1 299 ? -7.585 27.258 -7.661 1.00 131.47 463 ILE B C 1
ATOM 20155 O O . ILE D 1 299 ? -6.756 27.215 -8.568 1.00 133.14 463 ILE B O 1
ATOM 20171 N N . TRP D 1 300 ? -8.892 27.115 -7.863 1.00 127.87 464 TRP B N 1
ATOM 20172 C CA . TRP D 1 300 ? -9.451 26.887 -9.193 1.00 126.07 464 TRP B CA 1
ATOM 20173 C C . TRP D 1 300 ? -9.099 28.018 -10.155 1.00 132.22 464 TRP B C 1
ATOM 20174 O O . TRP D 1 300 ? -8.574 27.779 -11.243 1.00 119.23 464 TRP B O 1
ATOM 20178 N N . ASN D 1 301 ? -9.395 29.248 -9.747 1.00 141.45 465 ASN B N 1
ATOM 20179 C CA . ASN D 1 301 ? -9.090 30.421 -10.559 1.00 146.91 465 ASN B CA 1
ATOM 20180 C C . ASN D 1 301 ? -7.585 30.613 -10.723 1.00 145.97 465 ASN B C 1
ATOM 20181 O O . ASN D 1 301 ? -7.124 31.144 -11.734 1.00 142.52 465 ASN B O 1
ATOM 20185 N N . GLY D 1 302 ? -6.825 30.178 -9.723 1.00 139.53 466 GLY B N 1
ATOM 20186 C CA . GLY D 1 302 ? -5.378 30.268 -9.771 1.00 136.59 466 GLY B CA 1
ATOM 20187 C C . GLY D 1 302 ? -4.788 29.303 -10.781 1.00 140.67 466 GLY B C 1
ATOM 20188 O O . GLY D 1 302 ? -3.908 29.668 -11.561 1.00 150.69 466 GLY B O 1
ATOM 20192 N N . MET D 1 303 ? -5.276 28.066 -10.767 1.00 137.83 467 MET B N 1
ATOM 20193 C CA . MET D 1 303 ? -4.805 27.044 -11.695 1.00 139.03 467 MET B CA 1
ATOM 20194 C C . MET D 1 303 ? -5.279 27.337 -13.114 1.00 143.88 467 MET B C 1
ATOM 20195 O O . MET D 1 303 ? -4.674 26.886 -14.088 1.00 143.69 467 MET B O 1
ATOM 20209 N N . MET D 1 304 ? -6.372 28.087 -13.220 1.00 142.39 468 MET B N 1
ATOM 20210 C CA . MET D 1 304 ? -6.862 28.560 -14.508 1.00 145.41 468 MET B CA 1
ATOM 20211 C C . MET D 1 304 ? -6.192 29.886 -14.862 1.00 149.84 468 MET B C 1
ATOM 20212 O O . MET D 1 304 ? -5.557 30.510 -14.011 1.00 147.00 468 MET B O 1
ATOM 20216 N N . ARG D 1 305 ? -6.336 30.309 -16.117 1.00 144.35 469 ARG B N 1
ATOM 20217 C CA . ARG D 1 305 ? -5.754 31.564 -16.588 1.00 141.10 469 ARG B CA 1
ATOM 20218 C C . ARG D 1 305 ? -6.834 32.613 -16.838 1.00 147.37 469 ARG B C 1
ATOM 20219 O O . ARG D 1 305 ? -6.844 33.275 -17.877 1.00 145.76 469 ARG B O 1
ATOM 20223 N N . ARG D 1 306 ? -7.737 32.761 -15.874 1.00 143.11 470 ARG B N 1
ATOM 20224 C CA . ARG D 1 306 ? -8.833 33.718 -15.979 1.00 135.63 470 ARG B CA 1
ATOM 20225 C C . ARG D 1 306 ? -8.357 35.132 -15.667 1.00 130.81 470 ARG B C 1
ATOM 20226 O O . ARG D 1 306 ? -8.109 35.471 -14.510 1.00 131.60 470 ARG B O 1
ATOM 20230 N N . ARG D 1 325 ? 0.232 20.598 -12.599 1.00 120.49 489 ARG B N 1
ATOM 20231 C CA . ARG D 1 325 ? 0.712 20.106 -11.314 1.00 117.21 489 ARG B CA 1
ATOM 20232 C C . ARG D 1 325 ? 0.899 21.255 -10.327 1.00 122.55 489 ARG B C 1
ATOM 20233 O O . ARG D 1 325 ? 1.300 22.353 -10.711 1.00 124.78 489 ARG B O 1
ATOM 20236 N N . ALA D 1 326 ? 0.608 20.996 -9.056 1.00 127.46 490 ALA B N 1
ATOM 20237 C CA . ALA D 1 326 ? 0.753 22.009 -8.016 1.00 122.09 490 ALA B CA 1
ATOM 20238 C C . ALA D 1 326 ? 0.809 21.373 -6.629 1.00 125.75 490 ALA B C 1
ATOM 20239 O O . ALA D 1 326 ? 0.442 20.210 -6.454 1.00 135.72 490 ALA B O 1
ATOM 20246 N N . ILE D 1 327 ? 1.274 22.148 -5.651 1.00 121.66 491 ILE B N 1
ATOM 20247 C CA . ILE D 1 327 ? 1.338 21.707 -4.261 1.00 123.87 491 ILE B CA 1
ATOM 20248 C C . ILE D 1 327 ? 0.783 22.788 -3.341 1.00 128.45 491 ILE B C 1
ATOM 20249 O O . ILE D 1 327 ? 1.314 23.897 -3.286 1.00 138.71 491 ILE B O 1
ATOM 20265 N N . ALA D 1 328 ? -0.278 22.455 -2.613 1.00 129.11 492 ALA B N 1
ATOM 20266 C CA . ALA D 1 328 ? -0.886 23.391 -1.677 1.00 130.22 492 ALA B CA 1
ATOM 20267 C C . ALA D 1 328 ? -0.243 23.258 -0.300 1.00 136.24 492 ALA B C 1
ATOM 20268 O O . ALA D 1 328 ? 0.227 22.182 0.074 1.00 138.77 492 ALA B O 1
ATOM 20275 N N . PHE D 1 329 ? -0.211 24.361 0.443 1.00 138.02 493 PHE B N 1
ATOM 20276 C CA . PHE D 1 329 ? 0.331 24.369 1.796 1.00 134.77 493 PHE B CA 1
ATOM 20277 C C . PHE D 1 329 ? -0.683 24.997 2.747 1.00 148.44 493 PHE B C 1
ATOM 20278 O O . PHE D 1 329 ? -1.230 26.063 2.462 1.00 142.94 493 PHE B O 1
ATOM 20282 N N . THR D 1 330 ? -0.936 24.329 3.871 1.00 147.02 494 THR B N 1
ATOM 20283 C CA . THR D 1 330 ? -1.963 24.764 4.815 1.00 139.03 494 THR B CA 1
ATOM 20284 C C . THR D 1 330 ? -1.514 24.608 6.271 1.00 136.04 494 THR B C 1
ATOM 20285 O O . THR D 1 330 ? -0.441 24.069 6.546 1.00 120.56 494 THR B O 1
ATOM 20289 N N . ARG D 1 331 ? -2.355 25.067 7.195 1.00 138.27 495 ARG B N 1
ATOM 20290 C CA . ARG D 1 331 ? -2.009 25.115 8.614 1.00 142.02 495 ARG B CA 1
ATOM 20291 C C . ARG D 1 331 ? -1.915 23.731 9.258 1.00 150.47 495 ARG B C 1
ATOM 20292 O O . ARG D 1 331 ? -1.104 23.513 10.160 1.00 140.17 495 ARG B O 1
ATOM 20296 N N . THR D 1 332 ? -2.753 22.805 8.800 1.00 147.65 496 THR B N 1
ATOM 20297 C CA . THR D 1 332 ? -2.823 21.472 9.395 1.00 142.26 496 THR B CA 1
ATOM 20298 C C . THR D 1 332 ? -3.334 20.411 8.424 1.00 141.81 496 THR B C 1
ATOM 20299 O O . THR D 1 332 ? -3.907 20.729 7.380 1.00 136.91 496 THR B O 1
ATOM 20303 N N . ILE D 1 333 ? -3.129 19.147 8.790 1.00 143.91 497 ILE B N 1
ATOM 20304 C CA . ILE D 1 333 ? -3.703 18.027 8.055 1.00 127.24 497 ILE B CA 1
ATOM 20305 C C . ILE D 1 333 ? -5.227 18.128 8.095 1.00 134.89 497 ILE B C 1
ATOM 20306 O O . ILE D 1 333 ? -5.918 17.597 7.229 1.00 132.74 497 ILE B O 1
ATOM 20310 N N . GLU D 1 334 ? -5.738 18.808 9.119 1.00 141.36 498 GLU B N 1
ATOM 20311 C CA . GLU D 1 334 ? -7.166 19.091 9.239 1.00 136.02 498 GLU B CA 1
ATOM 20312 C C . GLU D 1 334 ? -7.611 20.137 8.214 1.00 135.49 498 GLU B C 1
ATOM 20313 O O . GLU D 1 334 ? -8.679 20.018 7.609 1.00 120.57 498 GLU B O 1
ATOM 20317 N N . GLU D 1 335 ? -6.786 21.168 8.047 1.00 140.26 499 GLU B N 1
ATOM 20318 C CA . GLU D 1 335 ? -7.010 22.219 7.053 1.00 139.98 499 GLU B CA 1
ATOM 20319 C C . GLU D 1 335 ? -6.813 21.671 5.648 1.00 141.29 499 GLU B C 1
ATOM 20320 O O . GLU D 1 335 ? -7.593 21.953 4.736 1.00 139.32 499 GLU B O 1
ATOM 20324 N N . SER D 1 336 ? -5.752 20.888 5.491 1.00 139.66 500 SER B N 1
ATOM 20325 C CA . SER D 1 336 ? -5.428 20.257 4.219 1.00 136.06 500 SER B CA 1
ATOM 20326 C C . SER D 1 336 ? -6.512 19.282 3.785 1.00 139.47 500 SER B C 1
ATOM 20327 O O . SER D 1 336 ? -7.077 19.412 2.698 1.00 132.03 500 SER B O 1
ATOM 20335 N N . LYS D 1 337 ? -6.791 18.299 4.634 1.00 140.51 501 LYS B N 1
ATOM 20336 C CA . LYS D 1 337 ? -7.723 17.238 4.280 1.00 130.21 501 LYS B CA 1
ATOM 20337 C C . LYS D 1 337 ? -9.133 17.778 4.046 1.00 137.80 501 LYS B C 1
ATOM 20338 O O . LYS D 1 337 ? -9.843 17.296 3.165 1.00 137.69 501 LYS B O 1
ATOM 20342 N N . LYS D 1 338 ? -9.530 18.780 4.827 1.00 134.55 502 LYS B N 1
ATOM 20343 C CA . LYS D 1 338 ? -10.861 19.368 4.698 1.00 135.48 502 LYS B CA 1
ATOM 20344 C C . LYS D 1 338 ? -11.095 19.915 3.293 1.00 144.63 502 LYS B C 1
ATOM 20345 O O . LYS D 1 338 ? -12.147 19.687 2.693 1.00 140.33 502 LYS B O 1
ATOM 20349 N N . VAL D 1 339 ? -10.104 20.631 2.772 1.00 144.99 503 VAL B N 1
ATOM 20350 C CA . VAL D 1 339 ? -10.200 21.236 1.448 1.00 142.51 503 VAL B CA 1
ATOM 20351 C C . VAL D 1 339 ? -10.165 20.186 0.341 1.00 147.73 503 VAL B C 1
ATOM 20352 O O . VAL D 1 339 ? -10.981 20.215 -0.581 1.00 151.93 503 VAL B O 1
ATOM 20356 N N . SER D 1 340 ? -9.217 19.260 0.440 1.00 145.89 504 SER B N 1
ATOM 20357 C CA . SER D 1 340 ? -9.007 18.255 -0.597 1.00 149.83 504 SER B CA 1
ATOM 20358 C C . SER D 1 340 ? -10.206 17.322 -0.761 1.00 148.74 504 SER B C 1
ATOM 20359 O O . SER D 1 340 ? -10.588 16.983 -1.882 1.00 134.44 504 SER B O 1
ATOM 20363 N N . SER D 1 341 ? -10.797 16.912 0.357 1.00 145.37 505 SER B N 1
ATOM 20364 C CA . SER D 1 341 ? -11.892 15.946 0.338 1.00 141.99 505 SER B CA 1
ATOM 20365 C C . SER D 1 341 ? -13.135 16.491 -0.366 1.00 147.44 505 SER B C 1
ATOM 20366 O O . SER D 1 341 ? -13.756 15.794 -1.171 1.00 145.28 505 SER B O 1
ATOM 20374 N N . GLN D 1 342 ? -13.490 17.735 -0.059 1.00 143.60 506 GLN B N 1
ATOM 20375 C CA . GLN D 1 342 ? -14.698 18.352 -0.602 1.00 142.70 506 GLN B CA 1
ATOM 20376 C C . GLN D 1 342 ? -14.415 19.184 -1.851 1.00 140.04 506 GLN B C 1
ATOM 20377 O O . GLN D 1 342 ? -15.329 19.771 -2.428 1.00 132.92 506 GLN B O 1
ATOM 20381 N N . PHE D 1 343 ? -13.152 19.225 -2.265 1.00 145.68 507 PHE B N 1
ATOM 20382 C CA . PHE D 1 343 ? -12.722 20.068 -3.381 1.00 146.70 507 PHE B CA 1
ATOM 20383 C C . PHE D 1 343 ? -13.533 19.839 -4.657 1.00 140.67 507 PHE B C 1
ATOM 20384 O O . PHE D 1 343 ? -14.020 20.792 -5.266 1.00 132.67 507 PHE B O 1
ATOM 20388 N N . GLU D 1 344 ? -13.672 18.580 -5.059 1.00 145.41 508 GLU B N 1
ATOM 20389 C CA . GLU D 1 344 ? -14.384 18.243 -6.290 1.00 133.69 508 GLU B CA 1
ATOM 20390 C C . GLU D 1 344 ? -15.875 18.568 -6.189 1.00 132.78 508 GLU B C 1
ATOM 20391 O O . GLU D 1 344 ? -16.519 18.880 -7.191 1.00 115.33 508 GLU B O 1
ATOM 20395 N N . GLU D 1 345 ? -16.416 18.491 -4.977 1.00 143.07 509 GLU B N 1
ATOM 20396 C CA . GLU D 1 345 ? -17.828 18.782 -4.744 1.00 138.92 509 GLU B CA 1
ATOM 20397 C C . GLU D 1 345 ? -18.091 20.285 -4.730 1.00 138.00 509 GLU B C 1
ATOM 20398 O O . GLU D 1 345 ? -19.075 20.758 -5.298 1.00 126.75 509 GLU B O 1
ATOM 20402 N N . VAL D 1 346 ? -17.205 21.027 -4.073 1.00 142.67 510 VAL B N 1
ATOM 20403 C CA . VAL D 1 346 ? -17.341 22.475 -3.962 1.00 139.16 510 VAL B CA 1
ATOM 20404 C C . VAL D 1 346 ? -17.183 23.158 -5.319 1.00 136.78 510 VAL B C 1
ATOM 20405 O O . VAL D 1 346 ? -17.961 24.045 -5.669 1.00 129.71 510 VAL B O 1
ATOM 20418 N N . VAL D 1 347 ? -16.170 22.744 -6.075 1.00 144.67 511 VAL B N 1
ATOM 20419 C CA . VAL D 1 347 ? -15.847 23.390 -7.345 1.00 146.26 511 VAL B CA 1
ATOM 20420 C C . VAL D 1 347 ? -16.967 23.219 -8.371 1.00 138.09 511 VAL B C 1
ATOM 20421 O O . VAL D 1 347 ? -17.158 24.070 -9.241 1.00 132.25 511 VAL B O 1
ATOM 20434 N N . ASN D 1 348 ? -17.700 22.116 -8.269 1.00 140.32 512 ASN B N 1
ATOM 20435 C CA . ASN D 1 348 ? -18.788 21.831 -9.197 1.00 147.34 512 ASN B CA 1
ATOM 20436 C C . ASN D 1 348 ? -19.927 22.840 -9.077 1.00 148.65 512 ASN B C 1
ATOM 20437 O O . ASN D 1 348 ? -20.517 23.245 -10.079 1.00 138.55 512 ASN B O 1
ATOM 20441 N N . GLU D 1 349 ? -20.232 23.241 -7.846 1.00 147.23 513 GLU B N 1
ATOM 20442 C CA . GLU D 1 349 ? -21.296 24.207 -7.594 1.00 142.03 513 GLU B CA 1
ATOM 20443 C C . GLU D 1 349 ? -20.896 25.595 -8.088 1.00 147.01 513 GLU B C 1
ATOM 20444 O O . GLU D 1 349 ? -21.750 26.418 -8.420 1.00 142.99 513 GLU B O 1
ATOM 20456 N N . TYR D 1 350 ? -19.591 25.846 -8.132 1.00 142.68 514 TYR B N 1
ATOM 20457 C CA . TYR D 1 350 ? -19.068 27.125 -8.599 1.00 138.97 514 TYR B CA 1
ATOM 20458 C C . TYR D 1 350 ? -19.177 27.241 -10.117 1.00 126.51 514 TYR B C 1
ATOM 20459 O O . TYR D 1 350 ? -19.146 26.238 -10.830 1.00 97.38 514 TYR B O 1
ATOM 20463 N N . LEU D 1 362 ? -9.909 19.222 -12.259 1.00 102.63 526 LEU B N 1
ATOM 20464 C CA . LEU D 1 362 ? -8.701 19.006 -11.471 1.00 126.03 526 LEU B CA 1
ATOM 20465 C C . LEU D 1 362 ? -9.004 18.187 -10.218 1.00 133.61 526 LEU B C 1
ATOM 20466 O O . LEU D 1 362 ? -10.075 18.321 -9.623 1.00 141.70 526 LEU B O 1
ATOM 20469 N N . SER D 1 363 ? -8.054 17.340 -9.829 1.00 128.30 527 SER B N 1
ATOM 20470 C CA . SER D 1 363 ? -8.191 16.495 -8.646 1.00 123.61 527 SER B CA 1
ATOM 20471 C C . SER D 1 363 ? -7.229 16.945 -7.551 1.00 135.31 527 SER B C 1
ATOM 20472 O O . SER D 1 363 ? -6.150 17.465 -7.842 1.00 132.52 527 SER B O 1
ATOM 20476 N N . MET D 1 364 ? -7.624 16.739 -6.297 1.00 138.20 528 MET B N 1
ATOM 20477 C CA . MET D 1 364 ? -6.819 17.150 -5.151 1.00 130.35 528 MET B CA 1
ATOM 20478 C C . MET D 1 364 ? -6.521 15.976 -4.226 1.00 135.94 528 MET B C 1
ATOM 20479 O O . MET D 1 364 ? -7.318 15.043 -4.112 1.00 141.17 528 MET B O 1
ATOM 20483 N N . ARG D 1 365 ? -5.368 16.037 -3.567 1.00 129.98 529 ARG B N 1
ATOM 20484 C CA . ARG D 1 365 ? -4.978 15.032 -2.586 1.00 136.38 529 ARG B CA 1
ATOM 20485 C C . ARG D 1 365 ? -4.438 15.717 -1.337 1.00 135.18 529 ARG B C 1
ATOM 20486 O O . ARG D 1 365 ? -4.039 16.882 -1.385 1.00 136.98 529 ARG B O 1
ATOM 20490 N N . HIS D 1 366 ? -4.440 14.991 -0.221 1.00 130.20 530 HIS B N 1
ATOM 20491 C CA . HIS D 1 366 ? -3.956 15.523 1.051 1.00 131.57 530 HIS B CA 1
ATOM 20492 C C . HIS D 1 366 ? -2.867 14.642 1.663 1.00 118.34 530 HIS B C 1
ATOM 20493 O O . HIS D 1 366 ? -2.812 13.439 1.411 1.00 123.44 530 HIS B O 1
ATOM 20497 N N . ASN D 1 372 ? 3.843 6.783 5.752 1.00 148.09 536 ASN B N 1
ATOM 20498 C CA . ASN D 1 372 ? 5.219 6.312 5.670 1.00 150.15 536 ASN B CA 1
ATOM 20499 C C . ASN D 1 372 ? 5.967 6.956 4.509 1.00 152.00 536 ASN B C 1
ATOM 20500 O O . ASN D 1 372 ? 5.402 7.754 3.761 1.00 154.53 536 ASN B O 1
ATOM 20503 N N . ALA D 1 373 ? 7.241 6.605 4.365 1.00 141.59 537 ALA B N 1
ATOM 20504 C CA . ALA D 1 373 ? 8.066 7.141 3.290 1.00 151.05 537 ALA B CA 1
ATOM 20505 C C . ALA D 1 373 ? 7.649 6.558 1.945 1.00 158.20 537 ALA B C 1
ATOM 20506 O O . ALA D 1 373 ? 7.830 7.187 0.902 1.00 152.76 537 ALA B O 1
ATOM 20513 N N . LEU D 1 374 ? 7.088 5.353 1.974 1.00 155.45 538 LEU B N 1
ATOM 20514 C CA . LEU D 1 374 ? 6.654 4.684 0.754 1.00 156.18 538 LEU B CA 1
ATOM 20515 C C . LEU D 1 374 ? 5.425 5.375 0.173 1.00 151.66 538 LEU B C 1
ATOM 20516 O O . LEU D 1 374 ? 5.299 5.522 -1.043 1.00 147.57 538 LEU B O 1
ATOM 20532 N N . GLN D 1 375 ? 4.520 5.794 1.052 1.00 155.14 539 GLN B N 1
ATOM 20533 C CA . GLN D 1 375 ? 3.319 6.508 0.635 1.00 155.17 539 GLN B CA 1
ATOM 20534 C C . GLN D 1 375 ? 3.673 7.902 0.134 1.00 149.61 539 GLN B C 1
ATOM 20535 O O . GLN D 1 375 ? 3.063 8.407 -0.809 1.00 144.81 539 GLN B O 1
ATOM 20549 N N . LYS D 1 376 ? 4.660 8.519 0.776 1.00 146.38 540 LYS B N 1
ATOM 20550 C CA . LYS D 1 376 ? 5.130 9.839 0.377 1.00 149.26 540 LYS B CA 1
ATOM 20551 C C . LYS D 1 376 ? 5.677 9.800 -1.045 1.00 151.50 540 LYS B C 1
ATOM 20552 O O . LYS D 1 376 ? 5.394 10.683 -1.855 1.00 150.86 540 LYS B O 1
ATOM 20556 N N . GLY D 1 377 ? 6.460 8.768 -1.342 1.00 148.52 541 GLY B N 1
ATOM 20557 C CA . GLY D 1 377 ? 7.010 8.585 -2.672 1.00 149.06 541 GLY B CA 1
ATOM 20558 C C . GLY D 1 377 ? 5.936 8.231 -3.683 1.00 143.74 541 GLY B C 1
ATOM 20559 O O . GLY D 1 377 ? 6.078 8.502 -4.874 1.00 135.65 541 GLY B O 1
ATOM 20563 N N . GLU D 1 378 ? 4.855 7.624 -3.203 1.00 143.17 542 GLU B N 1
ATOM 20564 C CA . GLU D 1 378 ? 3.751 7.229 -4.069 1.00 143.49 542 GLU B CA 1
ATOM 20565 C C . GLU D 1 378 ? 2.959 8.447 -4.536 1.00 150.00 542 GLU B C 1
ATOM 20566 O O . GLU D 1 378 ? 2.642 8.577 -5.719 1.00 139.40 542 GLU B O 1
ATOM 20570 N N . ILE D 1 379 ? 2.642 9.335 -3.598 1.00 151.99 543 ILE B N 1
ATOM 20571 C CA . ILE D 1 379 ? 1.877 10.538 -3.905 1.00 141.31 543 ILE B CA 1
ATOM 20572 C C . ILE D 1 379 ? 2.667 11.480 -4.808 1.00 144.95 543 ILE B C 1
ATOM 20573 O O . ILE D 1 379 ? 2.110 12.093 -5.720 1.00 150.54 543 ILE B O 1
ATOM 20577 N N . LEU D 1 380 ? 3.966 11.591 -4.548 1.00 140.77 544 LEU B N 1
ATOM 20578 C CA . LEU D 1 380 ? 4.839 12.450 -5.340 1.00 136.84 544 LEU B CA 1
ATOM 20579 C C . LEU D 1 380 ? 4.919 11.962 -6.782 1.00 137.05 544 LEU B C 1
ATOM 20580 O O . LEU D 1 380 ? 4.899 12.759 -7.720 1.00 127.46 544 LEU B O 1
ATOM 20584 N N . ASP D 1 381 ? 5.008 10.647 -6.952 1.00 142.73 545 ASP B N 1
ATOM 20585 C CA . ASP D 1 381 ? 5.056 10.048 -8.280 1.00 144.79 545 ASP B CA 1
ATOM 20586 C C . ASP D 1 381 ? 3.732 10.234 -9.010 1.00 145.94 545 ASP B C 1
ATOM 20587 O O . ASP D 1 381 ? 3.704 10.400 -10.229 1.00 148.23 545 ASP B O 1
ATOM 20596 N N . TRP D 1 382 ? 2.636 10.203 -8.259 1.00 144.17 546 TRP B N 1
ATOM 20597 C CA . TRP D 1 382 ? 1.309 10.391 -8.835 1.00 143.41 546 TRP B CA 1
ATOM 20598 C C . TRP D 1 382 ? 1.160 11.796 -9.409 1.00 147.13 546 TRP B C 1
ATOM 20599 O O . TRP D 1 382 ? 0.520 11.991 -10.442 1.00 127.47 546 TRP B O 1
ATOM 20603 N N . LEU D 1 383 ? 1.764 12.770 -8.734 1.00 151.93 547 LEU B N 1
ATOM 20604 C CA . LEU D 1 383 ? 1.669 14.166 -9.145 1.00 151.45 547 LEU B CA 1
ATOM 20605 C C . LEU D 1 383 ? 2.590 14.481 -10.321 1.00 148.78 547 LEU B C 1
ATOM 20606 O O . LEU D 1 383 ? 2.230 15.254 -11.210 1.00 141.55 547 LEU B O 1
ATOM 20610 N N . ALA D 1 384 ? 3.775 13.877 -10.321 1.00 149.33 548 ALA B N 1
ATOM 20611 C CA . ALA D 1 384 ? 4.803 14.188 -11.310 1.00 142.96 548 ALA B CA 1
ATOM 20612 C C . ALA D 1 384 ? 4.761 13.255 -12.518 1.00 139.61 548 ALA B C 1
ATOM 20613 O O . ALA D 1 384 ? 5.642 13.306 -13.374 1.00 137.50 548 ALA B O 1
ATOM 20620 N N . ASP D 1 385 ? 3.738 12.411 -12.589 1.00 149.59 549 ASP B N 1
ATOM 20621 C CA . ASP D 1 385 ? 3.648 11.403 -13.642 1.00 149.92 549 ASP B CA 1
ATOM 20622 C C . ASP D 1 385 ? 3.459 12.037 -15.023 1.00 139.50 549 ASP B C 1
ATOM 20623 O O . ASP D 1 385 ? 2.465 12.727 -15.250 1.00 138.80 549 ASP B O 1
ATOM 20632 N N . PRO D 1 386 ? 4.408 11.807 -15.954 1.00 142.15 550 PRO B N 1
ATOM 20633 C CA . PRO D 1 386 ? 4.216 12.291 -17.326 1.00 148.20 550 PRO B CA 1
ATOM 20634 C C . PRO D 1 386 ? 3.380 11.320 -18.173 1.00 142.64 550 PRO B C 1
ATOM 20635 O O . PRO D 1 386 ? 3.669 11.102 -19.352 1.00 139.66 550 PRO B O 1
ATOM 20646 N N . ASN D 1 387 ? 2.355 10.740 -17.553 1.00 144.62 551 ASN B N 1
ATOM 20647 C CA . ASN D 1 387 ? 1.395 9.878 -18.235 1.00 142.68 551 ASN B CA 1
ATOM 20648 C C . ASN D 1 387 ? -0.013 10.434 -18.081 1.00 141.42 551 ASN B C 1
ATOM 20649 O O . ASN D 1 387 ? -0.871 10.224 -18.941 1.00 131.19 551 ASN B O 1
ATOM 20660 N N . LYS D 1 388 ? -0.237 11.124 -16.965 1.00 146.56 552 LYS B N 1
ATOM 20661 C CA . LYS D 1 388 ? -1.522 11.748 -16.664 1.00 144.70 552 LYS B CA 1
ATOM 20662 C C . LYS D 1 388 ? -2.063 12.496 -17.877 1.00 149.65 552 LYS B C 1
ATOM 20663 O O . LYS D 1 388 ? -1.340 13.271 -18.502 1.00 152.77 552 LYS B O 1
ATOM 20667 N N . PRO D 1 389 ? -3.342 12.268 -18.214 1.00 149.03 553 PRO B N 1
ATOM 20668 C CA . PRO D 1 389 ? -3.877 12.773 -19.481 1.00 149.41 553 PRO B CA 1
ATOM 20669 C C . PRO D 1 389 ? -4.082 14.281 -19.493 1.00 149.58 553 PRO B C 1
ATOM 20670 O O . PRO D 1 389 ? -4.053 14.920 -18.441 1.00 143.02 553 PRO B O 1
ATOM 20681 N N . ALA D 1 390 ? -4.283 14.839 -20.683 1.00 147.08 554 ALA B N 1
ATOM 20682 C CA . ALA D 1 390 ? -4.720 16.221 -20.810 1.00 142.08 554 ALA B CA 1
ATOM 20683 C C . ALA D 1 390 ? -6.077 16.360 -20.130 1.00 153.48 554 ALA B C 1
ATOM 20684 O O . ALA D 1 390 ? -6.758 15.361 -19.895 1.00 152.91 554 ALA B O 1
ATOM 20691 N N . ASP D 1 391 ? -6.463 17.593 -19.818 1.00 157.53 555 ASP B N 1
ATOM 20692 C CA . ASP D 1 391 ? -7.685 17.852 -19.062 1.00 149.67 555 ASP B CA 1
ATOM 20693 C C . ASP D 1 391 ? -7.615 17.155 -17.706 1.00 121.17 555 ASP B C 1
ATOM 20694 O O . ASP D 1 391 ? -8.477 17.350 -16.849 1.00 118.75 555 ASP B O 1
ATOM 20703 N N . ILE D 1 395 ? -3.293 18.374 -7.910 1.00 122.14 559 ILE B N 1
ATOM 20704 C CA . ILE D 1 395 ? -2.786 19.074 -6.737 1.00 125.42 559 ILE B CA 1
ATOM 20705 C C . ILE D 1 395 ? -2.645 18.120 -5.557 1.00 131.09 559 ILE B C 1
ATOM 20706 O O . ILE D 1 395 ? -3.385 17.144 -5.439 1.00 141.42 559 ILE B O 1
ATOM 20709 N N . VAL D 1 396 ? -1.689 18.416 -4.683 1.00 116.13 560 VAL B N 1
ATOM 20710 C CA . VAL D 1 396 ? -1.430 17.593 -3.510 1.00 121.76 560 VAL B CA 1
ATOM 20711 C C . VAL D 1 396 ? -0.890 18.468 -2.391 1.00 131.78 560 VAL B C 1
ATOM 20712 O O . VAL D 1 396 ? 0.075 19.203 -2.580 1.00 136.51 560 VAL B O 1
ATOM 20716 N N . SER D 1 397 ? -1.531 18.404 -1.230 1.00 128.53 561 SER B N 1
ATOM 20717 C CA . SER D 1 397 ? -1.121 19.210 -0.085 1.00 126.95 561 SER B CA 1
ATOM 20718 C C . SER D 1 397 ? 0.269 18.835 0.423 1.00 126.38 561 SER B C 1
ATOM 20719 O O . SER D 1 397 ? 0.780 17.757 0.128 1.00 126.56 561 SER B O 1
ATOM 20727 N N . ASP D 1 407 ? 12.808 16.408 -6.294 1.00 130.17 571 ASP B N 1
ATOM 20728 C CA . ASP D 1 407 ? 12.643 17.519 -7.223 1.00 124.47 571 ASP B CA 1
ATOM 20729 C C . ASP D 1 407 ? 11.853 17.090 -8.458 1.00 141.15 571 ASP B C 1
ATOM 20730 O O . ASP D 1 407 ? 12.209 16.117 -9.125 1.00 145.88 571 ASP B O 1
ATOM 20733 N N . ILE D 1 408 ? 10.785 17.829 -8.751 1.00 135.57 572 ILE B N 1
ATOM 20734 C CA . ILE D 1 408 ? 9.933 17.568 -9.909 1.00 140.28 572 ILE B CA 1
ATOM 20735 C C . ILE D 1 408 ? 9.834 18.820 -10.783 1.00 138.81 572 ILE B C 1
ATOM 20736 O O . ILE D 1 408 ? 8.998 19.688 -10.523 1.00 130.33 572 ILE B O 1
ATOM 20740 N N . PRO D 1 409 ? 10.692 18.923 -11.816 1.00 142.13 573 PRO B N 1
ATOM 20741 C CA . PRO D 1 409 ? 10.749 20.122 -12.665 1.00 137.59 573 PRO B CA 1
ATOM 20742 C C . PRO D 1 409 ? 9.400 20.551 -13.246 1.00 132.44 573 PRO B C 1
ATOM 20743 O O . PRO D 1 409 ? 9.199 21.740 -13.499 1.00 125.40 573 PRO B O 1
ATOM 20754 N N . THR D 1 410 ? 8.493 19.601 -13.449 1.00 129.44 574 THR B N 1
ATOM 20755 C CA . THR D 1 410 ? 7.220 19.886 -14.107 1.00 132.43 574 THR B CA 1
ATOM 20756 C C . THR D 1 410 ? 6.234 20.604 -13.185 1.00 116.19 574 THR B C 1
ATOM 20757 O O . THR D 1 410 ? 5.163 21.028 -13.621 1.00 117.54 574 THR B O 1
ATOM 20768 N N . LEU D 1 411 ? 6.596 20.732 -11.911 1.00 111.17 575 LEU B N 1
ATOM 20769 C CA . LEU D 1 411 ? 5.749 21.412 -10.933 1.00 119.83 575 LEU B CA 1
ATOM 20770 C C . LEU D 1 411 ? 5.402 22.823 -11.394 1.00 121.34 575 LEU B C 1
ATOM 20771 O O . LEU D 1 411 ? 6.278 23.676 -11.539 1.00 125.83 575 LEU B O 1
ATOM 20775 N N . ASP D 1 412 ? 4.113 23.063 -11.615 1.00 123.19 576 ASP B N 1
ATOM 20776 C CA . ASP D 1 412 ? 3.656 24.317 -12.197 1.00 119.32 576 ASP B CA 1
ATOM 20777 C C . ASP D 1 412 ? 3.517 25.426 -11.163 1.00 119.92 576 ASP B C 1
ATOM 20778 O O . ASP D 1 412 ? 3.845 26.576 -11.446 1.00 113.42 576 ASP B O 1
ATOM 20782 N N . ALA D 1 413 ? 3.038 25.088 -9.968 1.00 110.22 577 ALA B N 1
ATOM 20783 C CA . ALA D 1 413 ? 2.761 26.106 -8.962 1.00 113.03 577 ALA B CA 1
ATOM 20784 C C . ALA D 1 413 ? 2.914 25.577 -7.542 1.00 108.32 577 ALA B C 1
ATOM 20785 O O . ALA D 1 413 ? 3.048 24.372 -7.327 1.00 105.26 577 ALA B O 1
ATOM 20792 N N . VAL D 1 414 ? 2.884 26.495 -6.580 1.00 116.77 578 VAL B N 1
ATOM 20793 C CA . VAL D 1 414 ? 2.974 26.146 -5.169 1.00 113.39 578 VAL B CA 1
ATOM 20794 C C . VAL D 1 414 ? 2.023 27.033 -4.367 1.00 131.08 578 VAL B C 1
ATOM 20795 O O . VAL D 1 414 ? 2.115 28.263 -4.415 1.00 134.93 578 VAL B O 1
ATOM 20799 N N . ILE D 1 415 ? 1.106 26.402 -3.635 1.00 128.44 579 ILE B N 1
ATOM 20800 C CA . ILE D 1 415 ? 0.015 27.119 -2.975 1.00 117.78 579 ILE B CA 1
ATOM 20801 C C . ILE D 1 415 ? 0.155 27.326 -1.467 1.00 133.20 579 ILE B C 1
ATOM 20802 O O . ILE D 1 415 ? 0.440 26.390 -0.714 1.00 141.77 579 ILE B O 1
ATOM 20806 N N . PHE D 1 416 ? -0.048 28.570 -1.048 1.00 133.77 580 PHE B N 1
ATOM 20807 C CA . PHE D 1 416 ? -0.089 28.904 0.362 1.00 141.69 580 PHE B CA 1
ATOM 20808 C C . PHE D 1 416 ? -1.495 29.344 0.739 1.00 152.43 580 PHE B C 1
ATOM 20809 O O . PHE D 1 416 ? -1.897 30.481 0.493 1.00 158.70 580 PHE B O 1
ATOM 20813 N N . LEU D 1 417 ? -2.237 28.426 1.347 1.00 152.52 581 LEU B N 1
ATOM 20814 C CA . LEU D 1 417 ? -3.632 28.665 1.683 1.00 148.49 581 LEU B CA 1
ATOM 20815 C C . LEU D 1 417 ? -3.754 29.402 3.010 1.00 153.92 581 LEU B C 1
ATOM 20816 O O . LEU D 1 417 ? -4.696 30.168 3.217 1.00 160.98 581 LEU B O 1
ATOM 20820 N N . SER D 1 418 ? -2.794 29.175 3.902 1.00 141.11 582 SER B N 1
ATOM 20821 C CA . SER D 1 418 ? -2.840 29.752 5.240 1.00 144.92 582 SER B CA 1
ATOM 20822 C C . SER D 1 418 ? -1.441 30.130 5.718 1.00 137.86 582 SER B C 1
ATOM 20823 O O . SER D 1 418 ? -0.449 29.600 5.216 1.00 130.07 582 SER B O 1
ATOM 20831 N N . PRO D 1 419 ? -1.353 31.054 6.689 1.00 134.03 583 PRO B N 1
ATOM 20832 C CA . PRO D 1 419 ? -0.036 31.441 7.210 1.00 123.08 583 PRO B CA 1
ATOM 20833 C C . PRO D 1 419 ? 0.642 30.291 7.948 1.00 119.26 583 PRO B C 1
ATOM 20834 O O . PRO D 1 419 ? -0.045 29.390 8.430 1.00 142.39 583 PRO B O 1
ATOM 20845 N N . LYS D 1 420 ? 1.970 30.329 8.027 1.00 119.82 584 LYS B N 1
ATOM 20846 C CA . LYS D 1 420 ? 2.741 29.256 8.644 1.00 130.50 584 LYS B CA 1
ATOM 20847 C C . LYS D 1 420 ? 3.537 29.760 9.842 1.00 129.51 584 LYS B C 1
ATOM 20848 O O . LYS D 1 420 ? 3.840 30.949 9.945 1.00 123.00 584 LYS B O 1
ATOM 20852 N N . LYS D 1 421 ? 3.873 28.843 10.743 1.00 137.52 585 LYS B N 1
ATOM 20853 C CA . LYS D 1 421 ? 4.651 29.179 11.927 1.00 134.65 585 LYS B CA 1
ATOM 20854 C C . LYS D 1 421 ? 6.110 29.440 11.562 1.00 122.09 585 LYS B C 1
ATOM 20855 O O . LYS D 1 421 ? 6.686 30.454 11.958 1.00 99.24 585 LYS B O 1
ATOM 20859 N N . SER D 1 422 ? 6.698 28.523 10.800 1.00 131.82 586 SER B N 1
ATOM 20860 C CA . SER D 1 422 ? 8.100 28.624 10.410 1.00 136.80 586 SER B CA 1
ATOM 20861 C C . SER D 1 422 ? 8.268 29.411 9.113 1.00 135.05 586 SER B C 1
ATOM 20862 O O . SER D 1 422 ? 7.686 29.063 8.086 1.00 132.19 586 SER B O 1
ATOM 20866 N N . GLN D 1 423 ? 9.070 30.470 9.167 1.00 129.22 587 GLN B N 1
ATOM 20867 C CA . GLN D 1 423 ? 9.362 31.272 7.984 1.00 122.84 587 GLN B CA 1
ATOM 20868 C C . GLN D 1 423 ? 10.308 30.523 7.053 1.00 125.46 587 GLN B C 1
ATOM 20869 O O . GLN D 1 423 ? 10.278 30.713 5.837 1.00 118.35 587 GLN B O 1
ATOM 20873 N N . VAL D 1 424 ? 11.146 29.671 7.633 1.00 131.31 588 VAL B N 1
ATOM 20874 C CA . VAL D 1 424 ? 12.073 28.859 6.857 1.00 116.42 588 VAL B CA 1
ATOM 20875 C C . VAL D 1 424 ? 11.310 27.876 5.975 1.00 120.06 588 VAL B C 1
ATOM 20876 O O . VAL D 1 424 ? 11.741 27.557 4.867 1.00 115.78 588 VAL B O 1
ATOM 20880 N N . ASP D 1 425 ? 10.173 27.402 6.475 1.00 121.63 589 ASP B N 1
ATOM 20881 C CA . ASP D 1 425 ? 9.334 26.477 5.723 1.00 130.00 589 ASP B CA 1
ATOM 20882 C C . ASP D 1 425 ? 8.812 27.141 4.451 1.00 128.30 589 ASP B C 1
ATOM 20883 O O . ASP D 1 425 ? 8.678 26.494 3.412 1.00 123.80 589 ASP B O 1
ATOM 20887 N N . ILE D 1 426 ? 8.522 28.435 4.541 1.00 125.69 590 ILE B N 1
ATOM 20888 C CA . ILE D 1 426 ? 8.041 29.195 3.393 1.00 124.47 590 ILE B CA 1
ATOM 20889 C C . ILE D 1 426 ? 9.136 29.336 2.344 1.00 121.47 590 ILE B C 1
ATOM 20890 O O . ILE D 1 426 ? 8.883 29.204 1.148 1.00 110.75 590 ILE B O 1
ATOM 20894 N N . VAL D 1 427 ? 10.353 29.604 2.802 1.00 119.92 591 VAL B N 1
ATOM 20895 C CA . VAL D 1 427 ? 11.496 29.749 1.911 1.00 116.69 591 VAL B CA 1
ATOM 20896 C C . VAL D 1 427 ? 11.735 28.466 1.120 1.00 124.63 591 VAL B C 1
ATOM 20897 O O . VAL D 1 427 ? 11.982 28.506 -0.085 1.00 121.70 591 VAL B O 1
ATOM 20910 N N . GLN D 1 428 ? 11.669 27.333 1.811 1.00 127.70 592 GLN B N 1
ATOM 20911 C CA . GLN D 1 428 ? 11.866 26.035 1.177 1.00 122.13 592 GLN B CA 1
ATOM 20912 C C . GLN D 1 428 ? 10.778 25.758 0.144 1.00 121.93 592 GLN B C 1
ATOM 20913 O O . GLN D 1 428 ? 11.056 25.254 -0.944 1.00 126.71 592 GLN B O 1
ATOM 20917 N N . ALA D 1 429 ? 9.539 26.095 0.493 1.00 122.85 593 ALA B N 1
ATOM 20918 C CA . ALA D 1 429 ? 8.398 25.868 -0.387 1.00 124.39 593 ALA B CA 1
ATOM 20919 C C . ALA D 1 429 ? 8.535 26.654 -1.688 1.00 125.01 593 ALA B C 1
ATOM 20920 O O . ALA D 1 429 ? 8.231 26.144 -2.766 1.00 131.73 593 ALA B O 1
ATOM 20927 N N . VAL D 1 430 ? 8.992 27.896 -1.577 1.00 124.05 594 VAL B N 1
ATOM 20928 C CA . VAL D 1 430 ? 9.174 28.755 -2.741 1.00 112.46 594 VAL B CA 1
ATOM 20929 C C . VAL D 1 430 ? 10.254 28.208 -3.671 1.00 113.83 594 VAL B C 1
ATOM 20930 O O . VAL D 1 430 ? 10.161 28.342 -4.891 1.00 113.99 594 VAL B O 1
ATOM 20943 N N . GLY D 1 431 ? 11.278 27.595 -3.087 1.00 110.70 595 GLY B N 1
ATOM 20944 C CA . GLY D 1 431 ? 12.403 27.093 -3.853 1.00 109.90 595 GLY B CA 1
ATOM 20945 C C . GLY D 1 431 ? 12.094 25.854 -4.674 1.00 125.66 595 GLY B C 1
ATOM 20946 O O . GLY D 1 431 ? 12.829 25.520 -5.603 1.00 125.74 595 GLY B O 1
ATOM 20950 N N . ARG D 1 432 ? 11.004 25.171 -4.339 1.00 127.47 596 ARG B N 1
ATOM 20951 C CA . ARG D 1 432 ? 10.661 23.910 -4.990 1.00 125.30 596 ARG B CA 1
ATOM 20952 C C . ARG D 1 432 ? 10.245 24.083 -6.454 1.00 123.04 596 ARG B C 1
ATOM 20953 O O . ARG D 1 432 ? 10.290 23.126 -7.229 1.00 122.18 596 ARG B O 1
ATOM 20957 N N . ILE D 1 433 ? 9.854 25.299 -6.828 1.00 117.77 597 ILE B N 1
ATOM 20958 C CA . ILE D 1 433 ? 9.283 25.556 -8.152 1.00 118.97 597 ILE B CA 1
ATOM 20959 C C . ILE D 1 433 ? 10.260 26.217 -9.125 1.00 115.72 597 ILE B C 1
ATOM 20960 O O . ILE D 1 433 ? 9.865 26.654 -10.206 1.00 107.10 597 ILE B O 1
ATOM 20964 N N . MET D 1 434 ? 11.533 26.280 -8.747 1.00 123.85 598 MET B N 1
ATOM 20965 C CA . MET D 1 434 ? 12.533 26.995 -9.538 1.00 124.14 598 MET B CA 1
ATOM 20966 C C . MET D 1 434 ? 13.028 26.205 -10.750 1.00 121.86 598 MET B C 1
ATOM 20967 O O . MET D 1 434 ? 13.479 26.794 -11.734 1.00 116.13 598 MET B O 1
ATOM 20981 N N . ARG D 1 435 ? 12.946 24.880 -10.674 1.00 122.81 599 ARG B N 1
ATOM 20982 C CA . ARG D 1 435 ? 13.519 24.006 -11.698 1.00 126.26 599 ARG B CA 1
ATOM 20983 C C . ARG D 1 435 ? 12.965 24.288 -13.093 1.00 122.49 599 ARG B C 1
ATOM 20984 O O . ARG D 1 435 ? 11.800 24.654 -13.249 1.00 122.93 599 ARG B O 1
ATOM 20988 N N . LYS D 1 436 ? 13.813 24.110 -14.102 1.00 120.41 600 LYS B N 1
ATOM 20989 C CA . LYS D 1 436 ? 13.421 24.325 -15.490 1.00 116.46 600 LYS B CA 1
ATOM 20990 C C . LYS D 1 436 ? 12.711 23.098 -16.048 1.00 114.52 600 LYS B C 1
ATOM 20991 O O . LYS D 1 436 ? 13.253 21.993 -16.026 1.00 125.21 600 LYS B O 1
ATOM 20995 N N . ASP D 1 441 ? 7.396 29.054 -20.581 1.00 106.06 605 ASP B N 1
ATOM 20996 C CA . ASP D 1 441 ? 6.968 28.420 -19.340 1.00 119.67 605 ASP B CA 1
ATOM 20997 C C . ASP D 1 441 ? 7.435 29.222 -18.129 1.00 111.71 605 ASP B C 1
ATOM 20998 O O . ASP D 1 441 ? 8.570 29.699 -18.090 1.00 121.95 605 ASP B O 1
ATOM 21006 N N . TYR D 1 442 ? 6.551 29.356 -17.141 1.00 113.43 606 TYR B N 1
ATOM 21007 C CA . TYR D 1 442 ? 6.809 30.177 -15.958 1.00 116.22 606 TYR B CA 1
ATOM 21008 C C . TYR D 1 442 ? 6.527 29.404 -14.673 1.00 111.85 606 TYR B C 1
ATOM 21009 O O . TYR D 1 442 ? 5.708 28.485 -14.655 1.00 115.82 606 TYR B O 1
ATOM 21027 N N . GLY D 1 443 ? 7.222 29.780 -13.603 1.00 113.36 607 GLY B N 1
ATOM 21028 C CA . GLY D 1 443 ? 6.900 29.300 -12.272 1.00 112.89 607 GLY B CA 1
ATOM 21029 C C . GLY D 1 443 ? 5.722 30.088 -11.734 1.00 118.26 607 GLY B C 1
ATOM 21030 O O . GLY D 1 443 ? 5.409 31.162 -12.251 1.00 119.43 607 GLY B O 1
ATOM 21034 N N . TYR D 1 444 ? 5.074 29.569 -10.696 1.00 121.21 608 TYR B N 1
ATOM 21035 C CA . TYR D 1 444 ? 3.881 30.209 -10.152 1.00 116.42 608 TYR B CA 1
ATOM 21036 C C . TYR D 1 444 ? 3.801 30.074 -8.640 1.00 117.66 608 TYR B C 1
ATOM 21037 O O . TYR D 1 444 ? 4.103 29.027 -8.063 1.00 114.85 608 TYR B O 1
ATOM 21055 N N . ILE D 1 445 ? 3.408 31.177 -8.013 1.00 118.83 609 ILE B N 1
ATOM 21056 C CA . ILE D 1 445 ? 3.128 31.224 -6.584 1.00 120.16 609 ILE B CA 1
ATOM 21057 C C . ILE D 1 445 ? 1.797 31.945 -6.341 1.00 129.40 609 ILE B C 1
ATOM 21058 O O . ILE D 1 445 ? 1.746 33.176 -6.296 1.00 135.73 609 ILE B O 1
ATOM 21062 N N . ILE D 1 446 ? 0.730 31.159 -6.189 1.00 126.01 610 ILE B N 1
ATOM 21063 C CA . ILE D 1 446 ? -0.628 31.679 -6.024 1.00 126.44 610 ILE B CA 1
ATOM 21064 C C . ILE D 1 446 ? -0.966 31.870 -4.543 1.00 135.58 610 ILE B C 1
ATOM 21065 O O . ILE D 1 446 ? -0.582 31.059 -3.698 1.00 129.66 610 ILE B O 1
ATOM 21081 N N . LEU D 1 447 ? -1.694 32.946 -4.246 1.00 144.41 611 LEU B N 1
ATOM 21082 C CA . LEU D 1 447 ? -2.043 33.308 -2.872 1.00 148.82 611 LEU B CA 1
ATOM 21083 C C . LEU D 1 447 ? -3.540 33.568 -2.723 1.00 159.86 611 LEU B C 1
ATOM 21084 O O . LEU D 1 447 ? -3.978 34.718 -2.784 1.00 161.63 611 LEU B O 1
ATOM 21088 N N . PRO D 1 448 ? -4.332 32.495 -2.559 1.00 159.20 612 PRO B N 1
ATOM 21089 C CA . PRO D 1 448 ? -5.741 32.622 -2.176 1.00 151.81 612 PRO B CA 1
ATOM 21090 C C . PRO D 1 448 ? -5.942 33.550 -0.979 1.00 147.35 612 PRO B C 1
ATOM 21091 O O . PRO D 1 448 ? -5.301 33.359 0.055 1.00 132.70 612 PRO B O 1
ATOM 21102 N N . ILE D 1 449 ? -6.820 34.538 -1.123 1.00 142.32 613 ILE B N 1
ATOM 21103 C CA . ILE D 1 449 ? -7.113 35.471 -0.040 1.00 139.19 613 ILE B CA 1
ATOM 21104 C C . ILE D 1 449 ? -8.535 36.006 -0.170 1.00 142.58 613 ILE B C 1
ATOM 21105 O O . ILE D 1 449 ? -8.987 36.321 -1.273 1.00 139.94 613 ILE B O 1
ATOM 21109 N N . VAL D 1 450 ? -9.233 36.102 0.959 1.00 141.51 614 VAL B N 1
ATOM 21110 C CA . VAL D 1 450 ? -10.606 36.590 0.974 1.00 139.53 614 VAL B CA 1
ATOM 21111 C C . VAL D 1 450 ? -10.674 37.985 1.587 1.00 146.81 614 VAL B C 1
ATOM 21112 O O . VAL D 1 450 ? -10.074 38.251 2.630 1.00 135.08 614 VAL B O 1
ATOM 21125 N N . ILE D 1 451 ? -11.404 38.874 0.921 1.00 149.30 615 ILE B N 1
ATOM 21126 C CA . ILE D 1 451 ? -11.553 40.249 1.383 1.00 140.27 615 ILE B CA 1
ATOM 21127 C C . ILE D 1 451 ? -12.821 40.428 2.213 1.00 136.10 615 ILE B C 1
ATOM 21128 O O . ILE D 1 451 ? -13.855 39.826 1.927 1.00 144.10 615 ILE B O 1
ATOM 21132 N N . ASN D 1 463 ? -6.213 43.396 9.535 1.00 137.13 627 ASN B N 1
ATOM 21133 C CA . ASN D 1 463 ? -6.352 41.983 9.867 1.00 132.18 627 ASN B CA 1
ATOM 21134 C C . ASN D 1 463 ? -5.132 41.181 9.428 1.00 146.14 627 ASN B C 1
ATOM 21135 O O . ASN D 1 463 ? -4.852 41.062 8.235 1.00 140.19 627 ASN B O 1
ATOM 21138 N N . ASN D 1 464 ? -4.416 40.626 10.402 1.00 153.31 628 ASN B N 1
ATOM 21139 C CA . ASN D 1 464 ? -3.185 39.884 10.140 1.00 144.68 628 ASN B CA 1
ATOM 21140 C C . ASN D 1 464 ? -3.439 38.431 9.751 1.00 136.20 628 ASN B C 1
ATOM 21141 O O . ASN D 1 464 ? -2.528 37.736 9.304 1.00 138.95 628 ASN B O 1
ATOM 21145 N N . LYS D 1 465 ? -4.678 37.979 9.924 1.00 136.04 629 LYS B N 1
ATOM 21146 C CA . LYS D 1 465 ? -5.049 36.597 9.629 1.00 140.73 629 LYS B CA 1
ATOM 21147 C C . LYS D 1 465 ? -4.723 36.211 8.188 1.00 139.85 629 LYS B C 1
ATOM 21148 O O . LYS D 1 465 ? -3.890 35.337 7.944 1.00 132.92 629 LYS B O 1
ATOM 21152 N N . ASN D 1 466 ? -5.382 36.868 7.240 1.00 139.54 630 ASN B N 1
ATOM 21153 C CA . ASN D 1 466 ? -5.174 36.584 5.825 1.00 136.39 630 ASN B CA 1
ATOM 21154 C C . ASN D 1 466 ? -3.998 37.369 5.246 1.00 142.26 630 ASN B C 1
ATOM 21155 O O . ASN D 1 466 ? -3.408 36.970 4.242 1.00 137.44 630 ASN B O 1
ATOM 21159 N N . TYR D 1 467 ? -3.661 38.485 5.886 1.00 143.33 631 TYR B N 1
ATOM 21160 C CA . TYR D 1 467 ? -2.588 39.359 5.413 1.00 150.96 631 TYR B CA 1
ATOM 21161 C C . TYR D 1 467 ? -1.195 38.761 5.631 1.00 148.81 631 TYR B C 1
ATOM 21162 O O . TYR D 1 467 ? -0.268 39.031 4.864 1.00 149.00 631 TYR B O 1
ATOM 21166 N N . GLU D 1 468 ? -1.062 37.947 6.675 1.00 142.05 632 GLU B N 1
ATOM 21167 C CA . GLU D 1 468 ? 0.230 37.397 7.092 1.00 131.56 632 GLU B CA 1
ATOM 21168 C C . GLU D 1 468 ? 0.860 36.490 6.029 1.00 126.01 632 GLU B C 1
ATOM 21169 O O . GLU D 1 468 ? 2.084 36.465 5.875 1.00 130.64 632 GLU B O 1
ATOM 21173 N N . THR D 1 469 ? 0.020 35.732 5.324 1.00 115.19 633 THR B N 1
ATOM 21174 C CA . THR D 1 469 ? 0.471 34.845 4.246 1.00 115.74 633 THR B CA 1
ATOM 21175 C C . THR D 1 469 ? 1.280 35.567 3.185 1.00 122.24 633 THR B C 1
ATOM 21176 O O . THR D 1 469 ? 2.485 35.364 3.074 1.00 124.29 633 THR B O 1
ATOM 21187 N N . VAL D 1 470 ? 0.587 36.382 2.396 1.00 128.11 634 VAL B N 1
ATOM 21188 C CA . VAL D 1 470 ? 1.197 37.162 1.329 1.00 117.10 634 VAL B CA 1
ATOM 21189 C C . VAL D 1 470 ? 2.452 37.878 1.813 1.00 113.47 634 VAL B C 1
ATOM 21190 O O . VAL D 1 470 ? 3.468 37.894 1.122 1.00 114.39 634 VAL B O 1
ATOM 21203 N N . TRP D 1 471 ? 2.375 38.461 3.005 1.00 109.21 635 TRP B N 1
ATOM 21204 C CA . TRP D 1 471 ? 3.507 39.172 3.585 1.00 104.03 635 TRP B CA 1
ATOM 21205 C C . TRP D 1 471 ? 4.735 38.275 3.707 1.00 112.35 635 TRP B C 1
ATOM 21206 O O . TRP D 1 471 ? 5.850 38.700 3.411 1.00 113.74 635 TRP B O 1
ATOM 21210 N N . GLN D 1 472 ? 4.534 37.031 4.132 1.00 121.86 636 GLN B N 1
ATOM 21211 C CA . GLN D 1 472 ? 5.657 36.120 4.341 1.00 121.14 636 GLN B CA 1
ATOM 21212 C C . GLN D 1 472 ? 6.181 35.590 3.010 1.00 107.60 636 GLN B C 1
ATOM 21213 O O . GLN D 1 472 ? 7.366 35.279 2.885 1.00 109.55 636 GLN B O 1
ATOM 21227 N N . VAL D 1 473 ? 5.298 35.482 2.018 1.00 103.55 637 VAL B N 1
ATOM 21228 C CA . VAL D 1 473 ? 5.718 35.109 0.669 1.00 109.41 637 VAL B CA 1
ATOM 21229 C C . VAL D 1 473 ? 6.624 36.209 0.133 1.00 114.88 637 VAL B C 1
ATOM 21230 O O . VAL D 1 473 ? 7.728 35.938 -0.338 1.00 115.79 637 VAL B O 1
ATOM 21243 N N . ILE D 1 474 ? 6.140 37.447 0.218 1.00 113.01 638 ILE B N 1
ATOM 21244 C CA . ILE D 1 474 ? 6.914 38.625 -0.162 1.00 109.48 638 ILE B CA 1
ATOM 21245 C C . ILE D 1 474 ? 8.315 38.600 0.444 1.00 105.68 638 ILE B C 1
ATOM 21246 O O . ILE D 1 474 ? 9.297 38.873 -0.243 1.00 106.24 638 ILE B O 1
ATOM 21262 N N . ASN D 1 475 ? 8.403 38.285 1.731 1.00 101.78 639 ASN B N 1
ATOM 21263 C CA . ASN D 1 475 ? 9.687 38.281 2.422 1.00 106.45 639 ASN B CA 1
ATOM 21264 C C . ASN D 1 475 ? 10.581 37.105 2.027 1.00 101.58 639 ASN B C 1
ATOM 21265 O O . ASN D 1 475 ? 11.809 37.216 2.061 1.00 96.43 639 ASN B O 1
ATOM 21276 N N . ALA D 1 476 ? 9.969 35.985 1.652 1.00 101.17 640 ALA B N 1
ATOM 21277 C CA . ALA D 1 476 ? 10.709 34.863 1.084 1.00 102.67 640 ALA B CA 1
ATOM 21278 C C . ALA D 1 476 ? 11.383 35.301 -0.209 1.00 98.27 640 ALA B C 1
ATOM 21279 O O . ALA D 1 476 ? 12.564 35.046 -0.425 1.00 95.87 640 ALA B O 1
ATOM 21286 N N . LEU D 1 477 ? 10.608 35.964 -1.060 1.00 100.75 641 LEU B N 1
ATOM 21287 C CA . LEU D 1 477 ? 11.089 36.484 -2.336 1.00 102.62 641 LEU B CA 1
ATOM 21288 C C . LEU D 1 477 ? 12.154 37.559 -2.138 1.00 94.49 641 LEU B C 1
ATOM 21289 O O . LEU D 1 477 ? 13.085 37.678 -2.934 1.00 95.18 641 LEU B O 1
ATOM 21305 N N . ARG D 1 478 ? 12.005 38.346 -1.077 1.00 104.10 642 ARG B N 1
ATOM 21306 C CA . ARG D 1 478 ? 12.995 39.362 -0.739 1.00 100.84 642 ARG B CA 1
ATOM 21307 C C . ARG D 1 478 ? 14.337 38.690 -0.485 1.00 103.41 642 ARG B C 1
ATOM 21308 O O . ARG D 1 478 ? 15.389 39.176 -0.907 1.00 103.84 642 ARG B O 1
ATOM 21329 N N . SER D 1 479 ? 14.276 37.555 0.204 1.00 102.76 643 SER B N 1
ATOM 21330 C CA . SER D 1 479 ? 15.450 36.750 0.507 1.00 101.11 643 SER B CA 1
ATOM 21331 C C . SER D 1 479 ? 16.000 36.116 -0.773 1.00 93.01 643 SER B C 1
ATOM 21332 O O . SER D 1 479 ? 17.205 36.127 -1.019 1.00 89.18 643 SER B O 1
ATOM 21340 N N . VAL D 1 480 ? 15.104 35.570 -1.589 1.00 89.06 644 VAL B N 1
ATOM 21341 C CA . VAL D 1 480 ? 15.492 34.823 -2.788 1.00 96.76 644 VAL B CA 1
ATOM 21342 C C . VAL D 1 480 ? 16.080 35.697 -3.900 1.00 93.53 644 VAL B C 1
ATOM 21343 O O . VAL D 1 480 ? 17.203 35.469 -4.348 1.00 95.64 644 VAL B O 1
ATOM 21356 N N . ASP D 1 481 ? 15.311 36.688 -4.343 1.00 99.73 645 ASP B N 1
ATOM 21357 C CA . ASP D 1 481 ? 15.590 37.400 -5.592 1.00 93.47 645 ASP B CA 1
ATOM 21358 C C . ASP D 1 481 ? 16.192 38.792 -5.334 1.00 109.19 645 ASP B C 1
ATOM 21359 O O . ASP D 1 481 ? 15.769 39.508 -4.423 1.00 109.09 645 ASP B O 1
ATOM 21368 N N . GLU D 1 482 ? 17.193 39.147 -6.141 1.00 116.45 646 GLU B N 1
ATOM 21369 C CA . GLU D 1 482 ? 17.870 40.442 -6.065 1.00 111.40 646 GLU B CA 1
ATOM 21370 C C . GLU D 1 482 ? 17.107 41.548 -6.799 1.00 99.54 646 GLU B C 1
ATOM 21371 O O . GLU D 1 482 ? 17.389 42.734 -6.617 1.00 105.17 646 GLU B O 1
ATOM 21383 N N . ARG D 1 483 ? 16.145 41.149 -7.627 1.00 95.71 647 ARG B N 1
ATOM 21384 C CA . ARG D 1 483 ? 15.342 42.087 -8.410 1.00 95.39 647 ARG B CA 1
ATOM 21385 C C . ARG D 1 483 ? 14.047 42.477 -7.706 1.00 99.56 647 ARG B C 1
ATOM 21386 O O . ARG D 1 483 ? 13.300 43.322 -8.199 1.00 104.13 647 ARG B O 1
ATOM 21407 N N . PHE D 1 484 ? 13.769 41.853 -6.567 1.00 108.40 648 PHE B N 1
ATOM 21408 C CA . PHE D 1 484 ? 12.465 42.013 -5.936 1.00 109.00 648 PHE B CA 1
ATOM 21409 C C . PHE D 1 484 ? 12.245 43.432 -5.419 1.00 103.84 648 PHE B C 1
ATOM 21410 O O . PHE D 1 484 ? 11.180 44.012 -5.632 1.00 102.72 648 PHE B O 1
ATOM 21427 N N . GLU D 1 485 ? 13.249 43.984 -4.743 1.00 106.75 649 GLU B N 1
ATOM 21428 C CA . GLU D 1 485 ? 13.190 45.368 -4.282 1.00 98.27 649 GLU B CA 1
ATOM 21429 C C . GLU D 1 485 ? 12.886 46.304 -5.436 1.00 103.60 649 GLU B C 1
ATOM 21430 O O . GLU D 1 485 ? 12.189 47.305 -5.271 1.00 107.75 649 GLU B O 1
ATOM 21442 N N . ALA D 1 486 ? 13.418 45.968 -6.604 1.00 105.60 650 ALA B N 1
ATOM 21443 C CA . ALA D 1 486 ? 13.196 46.759 -7.802 1.00 96.59 650 ALA B CA 1
ATOM 21444 C C . ALA D 1 486 ? 11.785 46.537 -8.343 1.00 97.22 650 ALA B C 1
ATOM 21445 O O . ALA D 1 486 ? 11.186 47.442 -8.922 1.00 96.11 650 ALA B O 1
ATOM 21452 N N . MET D 1 487 ? 11.251 45.335 -8.143 1.00 113.59 651 MET B N 1
ATOM 21453 C CA . MET D 1 487 ? 9.902 45.014 -8.600 1.00 116.04 651 MET B CA 1
ATOM 21454 C C . MET D 1 487 ? 8.869 45.835 -7.835 1.00 106.02 651 MET B C 1
ATOM 21455 O O . MET D 1 487 ? 7.802 46.154 -8.358 1.00 88.96 651 MET B O 1
ATOM 21459 N N . ILE D 1 488 ? 9.203 46.178 -6.595 1.00 104.44 652 ILE B N 1
ATOM 21460 C CA . ILE D 1 488 ? 8.305 46.935 -5.729 1.00 108.45 652 ILE B CA 1
ATOM 21461 C C . ILE D 1 488 ? 8.338 48.426 -6.057 1.00 107.94 652 ILE B C 1
ATOM 21462 O O . ILE D 1 488 ? 7.291 49.051 -6.229 1.00 117.38 652 ILE B O 1
ATOM 21466 N N . ASP D 1 489 ? 9.541 48.990 -6.139 1.00 116.59 653 ASP B N 1
ATOM 21467 C CA . ASP D 1 489 ? 9.709 50.391 -6.521 1.00 103.86 653 ASP B CA 1
ATOM 21468 C C . ASP D 1 489 ? 9.103 50.640 -7.901 1.00 105.86 653 ASP B C 1
ATOM 21469 O O . ASP D 1 489 ? 8.622 51.736 -8.195 1.00 103.68 653 ASP B O 1
ATOM 21478 N N . LYS D 1 490 ? 9.134 49.613 -8.745 1.00 109.29 654 LYS B N 1
ATOM 21479 C CA . LYS D 1 490 ? 8.583 49.700 -10.092 1.00 106.45 654 LYS B CA 1
ATOM 21480 C C . LYS D 1 490 ? 7.055 49.718 -10.081 1.00 104.81 654 LYS B C 1
ATOM 21481 O O . LYS D 1 490 ? 6.427 50.339 -10.940 1.00 106.89 654 LYS B O 1
ATOM 21498 N N . LEU D 1 491 ? 6.469 49.035 -9.100 1.00 124.89 655 LEU B N 1
ATOM 21499 C CA . LEU D 1 491 ? 5.015 48.918 -8.969 1.00 132.29 655 LEU B CA 1
ATOM 21500 C C . LEU D 1 491 ? 4.320 50.275 -8.902 1.00 137.03 655 LEU B C 1
ATOM 21501 O O . LEU D 1 491 ? 3.115 50.379 -9.133 1.00 138.82 655 LEU B O 1
ATOM 21505 N N . ASN D 1 492 ? 5.086 51.309 -8.577 1.00 134.06 656 ASN B N 1
ATOM 21506 C CA . ASN D 1 492 ? 4.564 52.668 -8.529 1.00 129.34 656 ASN B CA 1
ATOM 21507 C C . ASN D 1 492 ? 4.060 53.151 -9.885 1.00 131.87 656 ASN B C 1
ATOM 21508 O O . ASN D 1 492 ? 2.924 53.608 -10.000 1.00 139.75 656 ASN B O 1
ATOM 21512 N N . MET D 1 493 ? 4.894 53.025 -10.914 1.00 126.13 657 MET B N 1
ATOM 21513 C CA . MET D 1 493 ? 4.607 53.645 -12.203 1.00 116.55 657 MET B CA 1
ATOM 21514 C C . MET D 1 493 ? 4.105 52.655 -13.262 1.00 119.08 657 MET B C 1
ATOM 21515 O O . MET D 1 493 ? 3.704 53.070 -14.351 1.00 113.87 657 MET B O 1
ATOM 21519 N N . ALA D 1 494 ? 4.121 51.359 -12.951 1.00 128.07 658 ALA B N 1
ATOM 21520 C CA . ALA D 1 494 ? 3.720 50.339 -13.930 1.00 124.54 658 ALA B CA 1
ATOM 21521 C C . ALA D 1 494 ? 3.369 48.975 -13.320 1.00 133.01 658 ALA B C 1
ATOM 21522 O O . ALA D 1 494 ? 3.608 48.731 -12.138 1.00 127.75 658 ALA B O 1
ATOM 21529 N N . LYS D 1 495 ? 2.802 48.094 -14.150 1.00 136.48 659 LYS B N 1
ATOM 21530 C CA . LYS D 1 495 ? 2.469 46.726 -13.743 1.00 136.51 659 LYS B CA 1
ATOM 21531 C C . LYS D 1 495 ? 3.324 45.671 -14.450 1.00 140.58 659 LYS B C 1
ATOM 21532 O O . LYS D 1 495 ? 3.746 45.848 -15.593 1.00 139.87 659 LYS B O 1
ATOM 21536 N N . GLN D 1 498 ? 5.660 40.450 -12.967 1.00 121.10 662 GLN B N 1
ATOM 21537 C CA . GLN D 1 498 ? 5.802 39.155 -12.317 1.00 124.82 662 GLN B CA 1
ATOM 21538 C C . GLN D 1 498 ? 4.548 38.817 -11.519 1.00 119.82 662 GLN B C 1
ATOM 21539 O O . GLN D 1 498 ? 3.986 37.728 -11.660 1.00 131.89 662 GLN B O 1
ATOM 21542 N N . LEU D 1 499 ? 4.110 39.766 -10.695 1.00 116.28 663 LEU B N 1
ATOM 21543 C CA . LEU D 1 499 ? 2.989 39.548 -9.786 1.00 120.53 663 LEU B CA 1
ATOM 21544 C C . LEU D 1 499 ? 1.711 40.194 -10.314 1.00 129.65 663 LEU B C 1
ATOM 21545 O O . LEU D 1 499 ? 1.737 41.299 -10.862 1.00 124.07 663 LEU B O 1
ATOM 21561 N N . LYS D 1 500 ? 0.600 39.479 -10.144 1.00 131.21 664 LYS B N 1
ATOM 21562 C CA . LYS D 1 500 ? -0.708 39.915 -10.626 1.00 132.21 664 LYS B CA 1
ATOM 21563 C C . LYS D 1 500 ? -1.778 39.824 -9.534 1.00 126.55 664 LYS B C 1
ATOM 21564 O O . LYS D 1 500 ? -2.177 38.732 -9.126 1.00 119.61 664 LYS B O 1
ATOM 21568 N N . VAL D 1 501 ? -2.222 40.985 -9.057 1.00 129.82 665 VAL B N 1
ATOM 21569 C CA . VAL D 1 501 ? -3.276 41.080 -8.042 1.00 118.12 665 VAL B CA 1
ATOM 21570 C C . VAL D 1 501 ? -4.689 41.045 -8.632 1.00 123.87 665 VAL B C 1
ATOM 21571 O O . VAL D 1 501 ? -4.967 41.652 -9.666 1.00 121.44 665 VAL B O 1
ATOM 21575 N N . TRP D 1 531 ? -13.190 48.349 -7.898 1.00 130.84 695 TRP B N 1
ATOM 21576 C CA . TRP D 1 531 ? -12.244 47.254 -8.070 1.00 134.06 695 TRP B CA 1
ATOM 21577 C C . TRP D 1 531 ? -10.811 47.764 -8.204 1.00 127.37 695 TRP B C 1
ATOM 21578 O O . TRP D 1 531 ? -9.944 47.410 -7.405 1.00 127.41 695 TRP B O 1
ATOM 21598 N N . ASN D 1 532 ? -10.567 48.581 -9.225 1.00 121.56 696 ASN B N 1
ATOM 21599 C CA . ASN D 1 532 ? -9.234 49.125 -9.481 1.00 123.89 696 ASN B CA 1
ATOM 21600 C C . ASN D 1 532 ? -8.725 49.904 -8.269 1.00 131.23 696 ASN B C 1
ATOM 21601 O O . ASN D 1 532 ? -7.518 50.021 -8.053 1.00 141.56 696 ASN B O 1
ATOM 21610 N N . LYS D 1 533 ? -9.660 50.437 -7.487 1.00 130.58 697 LYS B N 1
ATOM 21611 C CA . LYS D 1 533 ? -9.344 51.065 -6.210 1.00 134.02 697 LYS B CA 1
ATOM 21612 C C . LYS D 1 533 ? -8.783 50.031 -5.244 1.00 139.58 697 LYS B C 1
ATOM 21613 O O . LYS D 1 533 ? -7.903 50.330 -4.435 1.00 135.76 697 LYS B O 1
ATOM 21617 N N . PHE D 1 534 ? -9.304 48.812 -5.335 1.00 144.69 698 PHE B N 1
ATOM 21618 C CA . PHE D 1 534 ? -8.846 47.718 -4.492 1.00 150.33 698 PHE B CA 1
ATOM 21619 C C . PHE D 1 534 ? -7.460 47.246 -4.935 1.00 144.86 698 PHE B C 1
ATOM 21620 O O . PHE D 1 534 ? -6.598 46.966 -4.101 1.00 140.30 698 PHE B O 1
ATOM 21624 N N . GLU D 1 535 ? -7.257 47.160 -6.248 1.00 136.97 699 GLU B N 1
ATOM 21625 C CA . GLU D 1 535 ? -5.944 46.842 -6.811 1.00 130.84 699 GLU B CA 1
ATOM 21626 C C . GLU D 1 535 ? -4.897 47.823 -6.302 1.00 134.88 699 GLU B C 1
ATOM 21627 O O . GLU D 1 535 ? -3.853 47.422 -5.789 1.00 132.74 699 GLU B O 1
ATOM 21639 N N . GLY D 1 536 ? -5.193 49.112 -6.441 1.00 133.37 700 GLY B N 1
ATOM 21640 C CA . GLY D 1 536 ? -4.280 50.166 -6.038 1.00 128.79 700 GLY B CA 1
ATOM 21641 C C . GLY D 1 536 ? -4.005 50.183 -4.545 1.00 129.55 700 GLY B C 1
ATOM 21642 O O . GLY D 1 536 ? -2.858 50.331 -4.123 1.00 132.61 700 GLY B O 1
ATOM 21646 N N . ALA D 1 537 ? -5.058 50.033 -3.744 1.00 125.58 701 ALA B N 1
ATOM 21647 C CA . ALA D 1 537 ? -4.925 50.040 -2.287 1.00 125.96 701 ALA B CA 1
ATOM 21648 C C . ALA D 1 537 ? -4.057 48.877 -1.822 1.00 125.51 701 ALA B C 1
ATOM 21649 O O . ALA D 1 537 ? -3.224 49.027 -0.926 1.00 126.06 701 ALA B O 1
ATOM 21656 N N . ILE D 1 538 ? -4.261 47.718 -2.439 1.00 130.45 702 ILE B N 1
ATOM 21657 C CA . ILE D 1 538 ? -3.489 46.525 -2.115 1.00 135.45 702 ILE B CA 1
ATOM 21658 C C . ILE D 1 538 ? -2.007 46.723 -2.434 1.00 132.19 702 ILE B C 1
ATOM 21659 O O . ILE D 1 538 ? -1.140 46.393 -1.623 1.00 124.08 702 ILE B O 1
ATOM 21663 N N . PHE D 1 539 ? -1.724 47.265 -3.615 1.00 128.82 703 PHE B N 1
ATOM 21664 C CA . PHE D 1 539 ? -0.348 47.488 -4.052 1.00 117.59 703 PHE B CA 1
ATOM 21665 C C . PHE D 1 539 ? 0.352 48.538 -3.197 1.00 121.27 703 PHE B C 1
ATOM 21666 O O . PHE D 1 539 ? 1.483 48.337 -2.756 1.00 118.42 703 PHE B O 1
ATOM 21683 N N . GLY D 1 540 ? -0.328 49.656 -2.967 1.00 113.84 704 GLY B N 1
ATOM 21684 C CA . GLY D 1 540 ? 0.233 50.751 -2.197 1.00 116.30 704 GLY B CA 1
ATOM 21685 C C . GLY D 1 540 ? 0.620 50.352 -0.783 1.00 117.42 704 GLY B C 1
ATOM 21686 O O . GLY D 1 540 ? 1.670 50.759 -0.282 1.00 109.14 704 GLY B O 1
ATOM 21690 N N . LYS D 1 541 ? -0.230 49.557 -0.139 1.00 126.43 705 LYS B N 1
ATOM 21691 C CA . LYS D 1 541 ? 0.043 49.059 1.208 1.00 129.02 705 LYS B CA 1
ATOM 21692 C C . LYS D 1 541 ? 1.348 48.266 1.240 1.00 121.31 705 LYS B C 1
ATOM 21693 O O . LYS D 1 541 ? 2.088 48.298 2.226 1.00 98.74 705 LYS B O 1
ATOM 21697 N N . ILE D 1 542 ? 1.614 47.552 0.150 1.00 125.73 706 ILE B N 1
ATOM 21698 C CA . ILE D 1 542 ? 2.855 46.805 -0.013 1.00 117.04 706 ILE B CA 1
ATOM 21699 C C . ILE D 1 542 ? 4.066 47.731 0.001 1.00 117.40 706 ILE B C 1
ATOM 21700 O O . ILE D 1 542 ? 4.997 47.533 0.777 1.00 110.18 706 ILE B O 1
ATOM 21704 N N . VAL D 1 543 ? 4.038 48.747 -0.857 1.00 111.84 707 VAL B N 1
ATOM 21705 C CA . VAL D 1 543 ? 5.167 49.659 -1.017 1.00 112.12 707 VAL B CA 1
ATOM 21706 C C . VAL D 1 543 ? 5.432 50.447 0.265 1.00 113.77 707 VAL B C 1
ATOM 21707 O O . VAL D 1 543 ? 6.575 50.799 0.561 1.00 113.68 707 VAL B O 1
ATOM 21720 N N . GLN D 1 544 ? 4.373 50.725 1.018 1.00 110.20 708 GLN B N 1
ATOM 21721 C CA . GLN D 1 544 ? 4.499 51.472 2.267 1.00 123.45 708 GLN B CA 1
ATOM 21722 C C . GLN D 1 544 ? 5.267 50.677 3.322 1.00 123.42 708 GLN B C 1
ATOM 21723 O O . GLN D 1 544 ? 6.102 51.231 4.038 1.00 112.70 708 GLN B O 1
ATOM 21730 N N . LYS D 1 545 ? 4.986 49.379 3.406 1.00 126.53 709 LYS B N 1
ATOM 21731 C CA . LYS D 1 545 ? 5.575 48.529 4.436 1.00 119.24 709 LYS B CA 1
ATOM 21732 C C . LYS D 1 545 ? 6.800 47.781 3.910 1.00 122.90 709 LYS B C 1
ATOM 21733 O O . LYS D 1 545 ? 7.815 47.682 4.601 1.00 124.80 709 LYS B O 1
ATOM 21737 N N . VAL D 1 546 ? 6.702 47.248 2.693 1.00 116.45 710 VAL B N 1
ATOM 21738 C CA . VAL D 1 546 ? 7.835 46.571 2.057 1.00 105.67 710 VAL B CA 1
ATOM 21739 C C . VAL D 1 546 ? 8.915 47.581 1.687 1.00 115.28 710 VAL B C 1
ATOM 21740 O O . VAL D 1 546 ? 9.234 47.764 0.510 1.00 122.29 710 VAL B O 1
ATOM 21745 N N . GLY D 1 547 ? 9.477 48.226 2.704 1.00 116.98 711 GLY B N 1
ATOM 21746 C CA . GLY D 1 547 ? 10.438 49.294 2.506 1.00 121.23 711 GLY B CA 1
ATOM 21747 C C . GLY D 1 547 ? 11.419 49.399 3.656 1.00 133.56 711 GLY B C 1
ATOM 21748 O O . GLY D 1 547 ? 11.744 48.401 4.300 1.00 139.31 711 GLY B O 1
ATOM 21752 N N . ASP D 1 548 ? 11.879 50.621 3.914 1.00 128.45 712 ASP B N 1
ATOM 21753 C CA . ASP D 1 548 ? 12.958 50.871 4.868 1.00 128.88 712 ASP B CA 1
ATOM 21754 C C . ASP D 1 548 ? 14.255 50.209 4.397 1.00 123.21 712 ASP B C 1
ATOM 21755 O O . ASP D 1 548 ? 15.225 50.104 5.152 1.00 118.06 712 ASP B O 1
ATOM 21759 N N . ARG D 1 549 ? 14.261 49.778 3.137 1.00 112.00 713 ARG B N 1
ATOM 21760 C CA . ARG D 1 549 ? 15.408 49.104 2.537 1.00 114.46 713 ARG B CA 1
ATOM 21761 C C . ARG D 1 549 ? 15.438 49.317 1.020 1.00 114.35 713 ARG B C 1
ATOM 21762 O O . ARG D 1 549 ? 14.506 48.938 0.307 1.00 112.55 713 ARG B O 1
ATOM 21766 N N . LYS D 1 550 ? 16.514 49.945 0.551 1.00 101.72 714 LYS B N 1
ATOM 21767 C CA . LYS D 1 550 ? 16.776 50.140 -0.873 1.00 106.59 714 LYS B CA 1
ATOM 21768 C C . LYS D 1 550 ? 18.140 49.544 -1.220 1.00 114.18 714 LYS B C 1
ATOM 21769 O O . LYS D 1 550 ? 18.987 49.375 -0.344 1.00 110.55 714 LYS B O 1
ATOM 21773 N N . TYR D 1 551 ? 18.351 49.245 -2.498 1.00 99.43 715 TYR B N 1
ATOM 21774 C CA . TYR D 1 551 ? 19.550 48.548 -2.951 1.00 103.32 715 TYR B CA 1
ATOM 21775 C C . TYR D 1 551 ? 20.540 49.533 -3.576 1.00 107.73 715 TYR B C 1
ATOM 21776 O O . TYR D 1 551 ? 21.723 49.538 -3.228 1.00 114.93 715 TYR B O 1
ATOM 21794 N N . LEU D 1 552 ? 20.027 50.381 -4.466 1.00 105.50 716 LEU B N 1
ATOM 21795 C CA . LEU D 1 552 ? 20.821 51.343 -5.237 1.00 97.69 716 LEU B CA 1
ATOM 21796 C C . LEU D 1 552 ? 21.844 52.100 -4.403 1.00 96.81 716 LEU B C 1
ATOM 21797 O O . LEU D 1 552 ? 22.952 52.374 -4.864 1.00 104.09 716 LEU B O 1
ATOM 21813 N N . GLU D 1 553 ? 21.463 52.432 -3.174 1.00 97.58 717 GLU B N 1
ATOM 21814 C CA . GLU D 1 553 ? 22.232 53.364 -2.358 1.00 104.46 717 GLU B CA 1
ATOM 21815 C C . GLU D 1 553 ? 23.564 52.756 -1.935 1.00 110.70 717 GLU B C 1
ATOM 21816 O O . GLU D 1 553 ? 24.622 53.349 -2.147 1.00 117.01 717 GLU B O 1
ATOM 21828 N N . ASN D 1 554 ? 23.507 51.566 -1.345 1.00 103.45 718 ASN B N 1
ATOM 21829 C CA . ASN D 1 554 ? 24.702 50.922 -0.813 1.00 110.54 718 ASN B CA 1
ATOM 21830 C C . ASN D 1 554 ? 25.458 50.099 -1.858 1.00 118.10 718 ASN B C 1
ATOM 21831 O O . ASN D 1 554 ? 26.409 49.389 -1.529 1.00 113.65 718 ASN B O 1
ATOM 21842 N N . TRP D 1 555 ? 25.046 50.209 -3.119 1.00 125.91 719 TRP B N 1
ATOM 21843 C CA . TRP D 1 555 ? 25.768 49.567 -4.214 1.00 116.12 719 TRP B CA 1
ATOM 21844 C C . TRP D 1 555 ? 27.001 50.379 -4.595 1.00 112.02 719 TRP B C 1
ATOM 21845 O O . TRP D 1 555 ? 27.875 49.896 -5.316 1.00 112.66 719 TRP B O 1
ATOM 21866 N N . SER D 1 556 ? 27.062 51.614 -4.109 1.00 105.75 720 SER B N 1
ATOM 21867 C CA . SER D 1 556 ? 28.210 52.482 -4.349 1.00 108.16 720 SER B CA 1
ATOM 21868 C C . SER D 1 556 ? 29.489 51.904 -3.749 1.00 113.35 720 SER B C 1
ATOM 21869 O O . SER D 1 556 ? 30.594 52.229 -4.189 1.00 110.71 720 SER B O 1
ATOM 21877 N N . LYS D 1 557 ? 29.332 51.050 -2.742 1.00 116.28 721 LYS B N 1
ATOM 21878 C CA . LYS D 1 557 ? 30.469 50.463 -2.043 1.00 114.12 721 LYS B CA 1
ATOM 21879 C C . LYS D 1 557 ? 31.375 49.681 -2.990 1.00 107.90 721 LYS B C 1
ATOM 21880 O O . LYS D 1 557 ? 32.600 49.766 -2.902 1.00 94.95 721 LYS B O 1
ATOM 21884 N N . ASP D 1 558 ? 30.764 48.927 -3.900 1.00 100.06 722 ASP B N 1
ATOM 21885 C CA . ASP D 1 558 ? 31.513 48.080 -4.821 1.00 97.88 722 ASP B CA 1
ATOM 21886 C C . ASP D 1 558 ? 32.003 48.841 -6.052 1.00 96.23 722 ASP B C 1
ATOM 21887 O O . ASP D 1 558 ? 32.899 48.375 -6.753 1.00 94.24 722 ASP B O 1
ATOM 21896 N N . VAL D 1 559 ? 31.420 50.006 -6.320 1.00 98.07 723 VAL B N 1
ATOM 21897 C CA . VAL D 1 559 ? 31.856 50.817 -7.454 1.00 100.09 723 VAL B CA 1
ATOM 21898 C C . VAL D 1 559 ? 33.279 51.321 -7.233 1.00 92.66 723 VAL B C 1
ATOM 21899 O O . VAL D 1 559 ? 34.080 51.369 -8.167 1.00 92.99 723 VAL B O 1
ATOM 21912 N N . ALA D 1 560 ? 33.581 51.701 -5.996 1.00 89.94 724 ALA B N 1
ATOM 21913 C CA . ALA D 1 560 ? 34.904 52.207 -5.649 1.00 92.84 724 ALA B CA 1
ATOM 21914 C C . ALA D 1 560 ? 35.990 51.175 -5.935 1.00 92.26 724 ALA B C 1
ATOM 21915 O O . ALA D 1 560 ? 36.906 51.431 -6.716 1.00 91.06 724 ALA B O 1
ATOM 21922 N N . LYS D 1 561 ? 35.878 50.012 -5.297 1.00 95.78 725 LYS B N 1
ATOM 21923 C CA . LYS D 1 561 ? 36.860 48.941 -5.447 1.00 87.74 725 LYS B CA 1
ATOM 21924 C C . LYS D 1 561 ? 37.115 48.608 -6.913 1.00 90.30 725 LYS B C 1
ATOM 21925 O O . LYS D 1 561 ? 38.259 48.430 -7.325 1.00 96.04 725 LYS B O 1
ATOM 21929 N N . ILE D 1 562 ? 36.043 48.529 -7.694 1.00 75.00 726 ILE B N 1
ATOM 21930 C CA . ILE D 1 562 ? 36.154 48.277 -9.125 1.00 86.14 726 ILE B CA 1
ATOM 21931 C C . ILE D 1 562 ? 36.956 49.382 -9.805 1.00 86.45 726 ILE B C 1
ATOM 21932 O O . ILE D 1 562 ? 37.979 49.117 -10.433 1.00 89.86 726 ILE B O 1
ATOM 21948 N N . ALA D 1 563 ? 36.481 50.617 -9.671 1.00 87.00 727 ALA B N 1
ATOM 21949 C CA . ALA D 1 563 ? 37.121 51.770 -10.298 1.00 86.57 727 ALA B CA 1
ATOM 21950 C C . ALA D 1 563 ? 38.581 51.904 -9.881 1.00 84.28 727 ALA B C 1
ATOM 21951 O O . ALA D 1 563 ? 39.427 52.309 -10.680 1.00 77.49 727 ALA B O 1
ATOM 21958 N N . GLU D 1 564 ? 38.871 51.567 -8.629 1.00 86.07 728 GLU B N 1
ATOM 21959 C CA . GLU D 1 564 ? 40.233 51.642 -8.114 1.00 87.57 728 GLU B CA 1
ATOM 21960 C C . GLU D 1 564 ? 41.192 50.769 -8.923 1.00 88.23 728 GLU B C 1
ATOM 21961 O O . GLU D 1 564 ? 42.301 51.196 -9.245 1.00 85.33 728 GLU B O 1
ATOM 21973 N N . ARG D 1 565 ? 40.761 49.556 -9.260 1.00 93.54 729 ARG B N 1
ATOM 21974 C CA . ARG D 1 565 ? 41.600 48.624 -10.007 1.00 82.88 729 ARG B CA 1
ATOM 21975 C C . ARG D 1 565 ? 41.884 49.122 -11.421 1.00 82.32 729 ARG B C 1
ATOM 21976 O O . ARG D 1 565 ? 43.025 49.081 -11.884 1.00 94.36 729 ARG B O 1
ATOM 21997 N N . GLN D 1 566 ? 40.838 49.589 -12.100 1.00 74.06 730 GLN B N 1
ATOM 21998 C CA . GLN D 1 566 ? 40.937 49.973 -13.506 1.00 78.98 730 GLN B CA 1
ATOM 21999 C C . GLN D 1 566 ? 41.912 51.133 -13.661 1.00 85.27 730 GLN B C 1
ATOM 22000 O O . GLN D 1 566 ? 42.756 51.131 -14.552 1.00 89.02 730 GLN B O 1
ATOM 22014 N N . ILE D 1 567 ? 41.787 52.121 -12.781 1.00 85.90 731 ILE B N 1
ATOM 22015 C CA . ILE D 1 567 ? 42.688 53.268 -12.777 1.00 88.61 731 ILE B CA 1
ATOM 22016 C C . ILE D 1 567 ? 44.128 52.837 -12.494 1.00 89.65 731 ILE B C 1
ATOM 22017 O O . ILE D 1 567 ? 45.053 53.249 -13.195 1.00 96.80 731 ILE B O 1
ATOM 22033 N N . ASN D 1 568 ? 44.310 52.008 -11.469 1.00 84.50 732 ASN B N 1
ATOM 22034 C CA . ASN D 1 568 ? 45.632 51.505 -11.105 1.00 89.76 732 ASN B CA 1
ATOM 22035 C C . ASN D 1 568 ? 46.270 50.737 -12.258 1.00 94.72 732 ASN B C 1
ATOM 22036 O O . ASN D 1 568 ? 47.464 50.877 -12.529 1.00 100.74 732 ASN B O 1
ATOM 22047 N N . TRP D 1 569 ? 45.461 49.916 -12.923 1.00 92.42 733 TRP B N 1
ATOM 22048 C CA . TRP D 1 569 ? 45.908 49.156 -14.087 1.00 88.73 733 TRP B CA 1
ATOM 22049 C C . TRP D 1 569 ? 46.435 50.091 -15.171 1.00 86.51 733 TRP B C 1
ATOM 22050 O O . TRP D 1 569 ? 47.506 49.859 -15.733 1.00 89.07 733 TRP B O 1
ATOM 22071 N N . ILE D 1 570 ? 45.668 51.136 -15.471 1.00 87.95 734 ILE B N 1
ATOM 22072 C CA . ILE D 1 570 ? 46.065 52.130 -16.467 1.00 93.17 734 ILE B CA 1
ATOM 22073 C C . ILE D 1 570 ? 47.389 52.777 -16.062 1.00 96.20 734 ILE B C 1
ATOM 22074 O O . ILE D 1 570 ? 48.324 52.834 -16.859 1.00 97.60 734 ILE B O 1
ATOM 22090 N N . LYS D 1 571 ? 47.465 53.232 -14.814 1.00 82.67 735 LYS B N 1
ATOM 22091 C CA . LYS D 1 571 ? 48.642 53.936 -14.311 1.00 91.38 735 LYS B CA 1
ATOM 22092 C C . LYS D 1 571 ? 49.929 53.139 -14.532 1.00 102.11 735 LYS B C 1
ATOM 22093 O O . LYS D 1 571 ? 50.998 53.715 -14.749 1.00 102.61 735 LYS B O 1
ATOM 22097 N N . ASN D 1 572 ? 49.813 51.815 -14.482 1.00 90.02 736 ASN B N 1
ATOM 22098 C CA . ASN D 1 572 ? 50.962 50.927 -14.636 1.00 88.94 736 ASN B CA 1
ATOM 22099 C C . ASN D 1 572 ? 51.297 50.653 -16.101 1.00 96.43 736 ASN B C 1
ATOM 22100 O O . ASN D 1 572 ? 52.450 50.384 -16.435 1.00 103.64 736 ASN B O 1
ATOM 22111 N N . LYS D 1 573 ? 50.293 50.698 -16.970 1.00 94.06 737 LYS B N 1
ATOM 22112 C CA . LYS D 1 573 ? 50.543 50.589 -18.400 1.00 96.25 737 LYS B CA 1
ATOM 22113 C C . LYS D 1 573 ? 51.187 51.883 -18.900 1.00 106.96 737 LYS B C 1
ATOM 22114 O O . LYS D 1 573 ? 51.960 51.875 -19.858 1.00 101.25 737 LYS B O 1
ATOM 22118 N N . LEU D 1 574 ? 50.862 52.992 -18.238 1.00 110.66 738 LEU B N 1
ATOM 22119 C CA . LEU D 1 574 ? 51.462 54.288 -18.554 1.00 109.48 738 LEU B CA 1
ATOM 22120 C C . LEU D 1 574 ? 52.888 54.405 -18.011 1.00 107.89 738 LEU B C 1
ATOM 22121 O O . LEU D 1 574 ? 53.602 55.358 -18.328 1.00 107.28 738 LEU B O 1
ATOM 22137 N N . SER D 1 575 ? 53.296 53.435 -17.196 1.00 107.96 739 SER B N 1
ATOM 22138 C CA . SER D 1 575 ? 54.649 53.396 -16.644 1.00 106.11 739 SER B CA 1
ATOM 22139 C C . SER D 1 575 ? 55.679 53.284 -17.758 1.00 113.00 739 SER B C 1
ATOM 22140 O O . SER D 1 575 ? 56.761 53.870 -17.683 1.00 110.62 739 SER B O 1
ATOM 22148 N N . ASP D 1 576 ? 55.326 52.532 -18.796 1.00 107.06 740 ASP B N 1
ATOM 22149 C CA . ASP D 1 576 ? 56.250 52.240 -19.886 1.00 104.87 740 ASP B CA 1
ATOM 22150 C C . ASP D 1 576 ? 56.633 53.505 -20.660 1.00 106.45 740 ASP B C 1
ATOM 22151 O O . ASP D 1 576 ? 57.815 53.744 -20.912 1.00 119.77 740 ASP B O 1
ATOM 22160 N N . LYS D 1 577 ? 55.630 54.298 -21.040 1.00 102.35 741 LYS B N 1
ATOM 22161 C CA . LYS D 1 577 ? 55.815 55.455 -21.924 1.00 95.13 741 LYS B CA 1
ATOM 22162 C C . LYS D 1 577 ? 56.112 55.023 -23.362 1.00 102.66 741 LYS B C 1
ATOM 22163 O O . LYS D 1 577 ? 55.517 55.537 -24.310 1.00 114.38 741 LYS B O 1
ATOM 22167 N N . LYS D 1 578 ? 57.042 54.086 -23.517 1.00 108.12 742 LYS B N 1
ATOM 22168 C CA . LYS D 1 578 ? 57.397 53.540 -24.827 1.00 102.10 742 LYS B CA 1
ATOM 22169 C C . LYS D 1 578 ? 56.302 52.650 -25.418 1.00 103.80 742 LYS B C 1
ATOM 22170 O O . LYS D 1 578 ? 56.069 52.673 -26.629 1.00 95.89 742 LYS B O 1
ATOM 22174 N N . ASP D 1 579 ? 55.648 51.867 -24.561 1.00 100.82 743 ASP B N 1
ATOM 22175 C CA . ASP D 1 579 ? 54.588 50.948 -24.975 1.00 106.10 743 ASP B CA 1
ATOM 22176 C C . ASP D 1 579 ? 53.575 51.699 -25.862 1.00 106.35 743 ASP B C 1
ATOM 22177 O O . ASP D 1 579 ? 53.205 52.834 -25.546 1.00 109.50 743 ASP B O 1
ATOM 22186 N N . PRO D 1 580 ? 53.144 51.092 -26.987 1.00 95.53 744 PRO B N 1
ATOM 22187 C CA . PRO D 1 580 ? 52.220 51.763 -27.916 1.00 107.32 744 PRO B CA 1
ATOM 22188 C C . PRO D 1 580 ? 50.833 52.032 -27.324 1.00 103.50 744 PRO B C 1
ATOM 22189 O O . PRO D 1 580 ? 50.241 53.062 -27.641 1.00 96.26 744 PRO B O 1
ATOM 22200 N N . ILE D 1 581 ? 50.327 51.137 -26.479 1.00 108.35 745 ILE B N 1
ATOM 22201 C CA . ILE D 1 581 ? 49.017 51.337 -25.859 1.00 107.45 745 ILE B CA 1
ATOM 22202 C C . ILE D 1 581 ? 49.016 52.585 -24.982 1.00 101.08 745 ILE B C 1
ATOM 22203 O O . ILE D 1 581 ? 48.011 53.291 -24.886 1.00 96.71 745 ILE B O 1
ATOM 22207 N N . SER D 1 582 ? 50.149 52.853 -24.344 1.00 89.76 746 SER B N 1
ATOM 22208 C CA . SER D 1 582 ? 50.295 54.049 -23.526 1.00 101.11 746 SER B CA 1
ATOM 22209 C C . SER D 1 582 ? 50.372 55.292 -24.410 1.00 98.26 746 SER B C 1
ATOM 22210 O O . SER D 1 582 ? 49.984 56.382 -23.989 1.00 102.19 746 SER B O 1
ATOM 22218 N N . LEU D 1 583 ? 50.869 55.129 -25.634 1.00 98.74 747 LEU B N 1
ATOM 22219 C CA . LEU D 1 583 ? 50.855 56.223 -26.601 1.00 99.67 747 LEU B CA 1
ATOM 22220 C C . LEU D 1 583 ? 49.428 56.449 -27.090 1.00 90.70 747 LEU B C 1
ATOM 22221 O O . LEU D 1 583 ? 49.028 57.582 -27.355 1.00 86.30 747 LEU B O 1
ATOM 22237 N N . GLU D 1 584 ? 48.663 55.368 -27.208 1.00 94.61 748 GLU B N 1
ATOM 22238 C CA . GLU D 1 584 ? 47.268 55.469 -27.622 1.00 90.65 748 GLU B CA 1
ATOM 22239 C C . GLU D 1 584 ? 46.457 56.218 -26.570 1.00 89.24 748 GLU B C 1
ATOM 22240 O O . GLU D 1 584 ? 45.606 57.044 -26.902 1.00 79.58 748 GLU B O 1
ATOM 22252 N N . PHE D 1 585 ? 46.726 55.928 -25.301 1.00 70.51 749 PHE B N 1
ATOM 22253 C CA . PHE D 1 585 ? 46.030 56.592 -24.207 1.00 75.93 749 PHE B CA 1
ATOM 22254 C C . PHE D 1 585 ? 46.430 58.060 -24.125 1.00 80.85 749 PHE B C 1
ATOM 22255 O O . PHE D 1 585 ? 45.577 58.934 -23.990 1.00 78.16 749 PHE B O 1
ATOM 22272 N N . LYS D 1 586 ? 47.731 58.323 -24.203 1.00 81.99 750 LYS B N 1
ATOM 22273 C CA . LYS D 1 586 ? 48.238 59.691 -24.198 1.00 73.39 750 LYS B CA 1
ATOM 22274 C C . LYS D 1 586 ? 47.662 60.468 -25.377 1.00 78.47 750 LYS B C 1
ATOM 22275 O O . LYS D 1 586 ? 47.423 61.673 -25.288 1.00 76.70 750 LYS B O 1
ATOM 22279 N N . LYS D 1 587 ? 47.441 59.762 -26.481 1.00 80.63 751 LYS B N 1
ATOM 22280 C CA . LYS D 1 587 ? 46.817 60.343 -27.663 1.00 78.27 751 LYS B CA 1
ATOM 22281 C C . LYS D 1 587 ? 45.325 60.548 -27.412 1.00 76.06 751 LYS B C 1
ATOM 22282 O O . LYS D 1 587 ? 44.688 61.401 -28.032 1.00 78.35 751 LYS B O 1
ATOM 22301 N N . PHE D 1 588 ? 44.780 59.757 -26.492 1.00 74.61 752 PHE B N 1
ATOM 22302 C CA . PHE D 1 588 ? 43.379 59.864 -26.095 1.00 75.42 752 PHE B CA 1
ATOM 22303 C C . PHE D 1 588 ? 43.194 60.927 -25.012 1.00 70.90 752 PHE B C 1
ATOM 22304 O O . PHE D 1 588 ? 42.144 61.565 -24.935 1.00 64.84 752 PHE B O 1
ATOM 22321 N N . VAL D 1 589 ? 44.211 61.119 -24.179 1.00 65.18 753 VAL B N 1
ATOM 22322 C CA . VAL D 1 589 ? 44.173 62.174 -23.171 1.00 60.85 753 VAL B CA 1
ATOM 22323 C C . VAL D 1 589 ? 44.167 63.546 -23.837 1.00 63.50 753 VAL B C 1
ATOM 22324 O O . VAL D 1 589 ? 43.358 64.407 -23.496 1.00 70.00 753 VAL B O 1
ATOM 22337 N N . SER D 1 590 ? 45.083 63.745 -24.781 1.00 71.32 754 SER B N 1
ATOM 22338 C CA . SER D 1 590 ? 45.207 65.024 -25.472 1.00 70.15 754 SER B CA 1
ATOM 22339 C C . SER D 1 590 ? 43.937 65.358 -26.249 1.00 67.77 754 SER B C 1
ATOM 22340 O O . SER D 1 590 ? 43.672 66.522 -26.550 1.00 72.83 754 SER B O 1
ATOM 22348 N N . SER D 1 591 ? 43.156 64.333 -26.575 1.00 70.50 755 SER B N 1
ATOM 22349 C CA . SER D 1 591 ? 41.878 64.535 -27.242 1.00 71.85 755 SER B CA 1
ATOM 22350 C C . SER D 1 591 ? 40.877 65.171 -26.281 1.00 67.19 755 SER B C 1
ATOM 22351 O O . SER D 1 591 ? 40.183 66.124 -26.638 1.00 61.40 755 SER B O 1
ATOM 22359 N N . LEU D 1 592 ? 40.807 64.639 -25.064 1.00 66.89 756 LEU B N 1
ATOM 22360 C CA . LEU D 1 592 ? 39.980 65.231 -24.018 1.00 59.71 756 LEU B CA 1
ATOM 22361 C C . LEU D 1 592 ? 40.418 66.664 -23.761 1.00 60.35 756 LEU B C 1
ATOM 22362 O O . LEU D 1 592 ? 39.589 67.562 -23.609 1.00 66.34 756 LEU B O 1
ATOM 22378 N N . GLN D 1 593 ? 41.729 66.870 -23.707 1.00 63.45 757 GLN B N 1
ATOM 22379 C CA . GLN D 1 593 ? 42.283 68.198 -23.493 1.00 65.51 757 GLN B CA 1
ATOM 22380 C C . GLN D 1 593 ? 41.907 69.125 -24.641 1.00 65.38 757 GLN B C 1
ATOM 22381 O O . GLN D 1 593 ? 41.649 70.312 -24.436 1.00 69.85 757 GLN B O 1
ATOM 22395 N N . HIS D 1 594 ? 41.867 68.573 -25.848 1.00 62.96 758 HIS B N 1
ATOM 22396 C CA . HIS D 1 594 ? 41.501 69.346 -27.025 1.00 63.82 758 HIS B CA 1
ATOM 22397 C C . HIS D 1 594 ? 40.011 69.664 -27.003 1.00 58.05 758 HIS B C 1
ATOM 22398 O O . HIS D 1 594 ? 39.583 70.716 -27.482 1.00 48.11 758 HIS B O 1
ATOM 22412 N N . ASN D 1 595 ? 39.230 68.754 -26.426 1.00 61.15 759 ASN B N 1
ATOM 22413 C CA . ASN D 1 595 ? 37.777 68.879 -26.415 1.00 57.63 759 ASN B CA 1
ATOM 22414 C C . ASN D 1 595 ? 37.216 69.466 -25.122 1.00 58.76 759 ASN B C 1
ATOM 22415 O O . ASN D 1 595 ? 36.044 69.833 -25.076 1.00 59.26 759 ASN B O 1
ATOM 22426 N N . ILE D 1 596 ? 38.041 69.553 -24.080 1.00 60.70 760 ILE B N 1
ATOM 22427 C CA . ILE D 1 596 ? 37.588 70.083 -22.796 1.00 51.56 760 ILE B CA 1
ATOM 22428 C C . ILE D 1 596 ? 38.617 71.034 -22.180 1.00 59.54 760 ILE B C 1
ATOM 22429 O O . ILE D 1 596 ? 38.518 72.248 -22.351 1.00 65.56 760 ILE B O 1
ATOM 22445 N N . ASN D 1 597 ? 39.597 70.484 -21.467 1.00 58.94 761 ASN B N 1
ATOM 22446 C CA . ASN D 1 597 ? 40.535 71.298 -20.699 1.00 60.84 761 ASN B CA 1
ATOM 22447 C C . ASN D 1 597 ? 41.946 70.725 -20.667 1.00 70.92 761 ASN B C 1
ATOM 22448 O O . ASN D 1 597 ? 42.134 69.514 -20.554 1.00 74.98 761 ASN B O 1
ATOM 22459 N N . ASP D 1 598 ? 42.940 71.605 -20.748 1.00 67.33 762 ASP B N 1
ATOM 22460 C CA . ASP D 1 598 ? 44.317 71.226 -20.456 1.00 65.82 762 ASP B CA 1
ATOM 22461 C C . ASP D 1 598 ? 44.431 70.809 -18.990 1.00 60.67 762 ASP B C 1
ATOM 22462 O O . ASP D 1 598 ? 45.390 70.148 -18.594 1.00 84.67 762 ASP B O 1
ATOM 22471 N N . SER D 1 599 ? 43.437 71.194 -18.194 1.00 65.99 763 SER B N 1
ATOM 22472 C CA . SER D 1 599 ? 43.385 70.847 -16.776 1.00 76.57 763 SER B CA 1
ATOM 22473 C C . SER D 1 599 ? 43.147 69.356 -16.538 1.00 70.62 763 SER B C 1
ATOM 22474 O O . SER D 1 599 ? 43.230 68.887 -15.403 1.00 81.98 763 SER B O 1
ATOM 22482 N N . ILE D 1 600 ? 42.847 68.615 -17.601 1.00 66.68 764 ILE B N 1
ATOM 22483 C CA . ILE D 1 600 ? 42.574 67.187 -17.479 1.00 54.47 764 ILE B CA 1
ATOM 22484 C C . ILE D 1 600 ? 43.865 66.373 -17.473 1.00 78.22 764 ILE B C 1
ATOM 22485 O O . ILE D 1 600 ? 44.590 66.328 -18.467 1.00 78.45 764 ILE B O 1
ATOM 22501 N N . ASP D 1 601 ? 44.143 65.731 -16.342 1.00 78.57 765 ASP B N 1
ATOM 22502 C CA . ASP D 1 601 ? 45.294 64.845 -16.220 1.00 80.50 765 ASP B CA 1
ATOM 22503 C C . ASP D 1 601 ? 45.016 63.516 -16.903 1.00 85.84 765 ASP B C 1
ATOM 22504 O O . ASP D 1 601 ? 43.908 63.271 -17.376 1.00 86.63 765 ASP B O 1
ATOM 22513 N N . GLU D 1 602 ? 46.027 62.657 -16.948 1.00 80.57 766 GLU B N 1
ATOM 22514 C CA . GLU D 1 602 ? 45.814 61.276 -17.356 1.00 81.11 766 GLU B CA 1
ATOM 22515 C C . GLU D 1 602 ? 45.132 60.542 -16.204 1.00 83.64 766 GLU B C 1
ATOM 22516 O O . GLU D 1 602 ? 44.506 59.499 -16.401 1.00 75.74 766 GLU B O 1
ATOM 22528 N N . LYS D 1 603 ? 45.248 61.103 -15.002 1.00 85.05 767 LYS B N 1
ATOM 22529 C CA . LYS D 1 603 ? 44.499 60.613 -13.850 1.00 75.85 767 LYS B CA 1
ATOM 22530 C C . LYS D 1 603 ? 43.005 60.844 -14.054 1.00 82.94 767 LYS B C 1
ATOM 22531 O O . LYS D 1 603 ? 42.208 59.912 -13.954 1.00 85.39 767 LYS B O 1
ATOM 22535 N N . GLN D 1 604 ? 42.631 62.089 -14.339 1.00 83.61 768 GLN B N 1
ATOM 22536 C CA . GLN D 1 604 ? 41.233 62.425 -14.589 1.00 75.58 768 GLN B CA 1
ATOM 22537 C C . GLN D 1 604 ? 40.722 61.695 -15.824 1.00 71.03 768 GLN B C 1
ATOM 22538 O O . GLN D 1 604 ? 39.592 61.207 -15.845 1.00 73.05 768 GLN B O 1
ATOM 22552 N N . ALA D 1 605 ? 41.560 61.633 -16.855 1.00 68.70 769 ALA B N 1
ATOM 22553 C CA . ALA D 1 605 ? 41.208 60.942 -18.088 1.00 76.71 769 ALA B CA 1
ATOM 22554 C C . ALA D 1 605 ? 40.858 59.488 -17.801 1.00 68.25 769 ALA B C 1
ATOM 22555 O O . ALA D 1 605 ? 39.948 58.928 -18.409 1.00 69.53 769 ALA B O 1
ATOM 22562 N N . ALA D 1 606 ? 41.585 58.884 -16.868 1.00 69.18 770 ALA B N 1
ATOM 22563 C CA . ALA D 1 606 ? 41.320 57.510 -16.467 1.00 70.06 770 ALA B CA 1
ATOM 22564 C C . ALA D 1 606 ? 40.022 57.427 -15.676 1.00 70.90 770 ALA B C 1
ATOM 22565 O O . ALA D 1 606 ? 39.202 56.538 -15.905 1.00 69.49 770 ALA B O 1
ATOM 22572 N N . GLU D 1 607 ? 39.845 58.356 -14.742 1.00 75.38 771 GLU B N 1
ATOM 22573 C CA . GLU D 1 607 ? 38.642 58.402 -13.921 1.00 71.21 771 GLU B CA 1
ATOM 22574 C C . GLU D 1 607 ? 37.391 58.510 -14.787 1.00 67.46 771 GLU B C 1
ATOM 22575 O O . GLU D 1 607 ? 36.410 57.809 -14.551 1.00 62.33 771 GLU B O 1
ATOM 22587 N N . MET D 1 608 ? 37.433 59.383 -15.789 1.00 72.19 772 MET B N 1
ATOM 22588 C CA . MET D 1 608 ? 36.317 59.528 -16.718 1.00 69.95 772 MET B CA 1
ATOM 22589 C C . MET D 1 608 ? 36.038 58.208 -17.425 1.00 63.75 772 MET B C 1
ATOM 22590 O O . MET D 1 608 ? 34.882 57.825 -17.613 1.00 66.85 772 MET B O 1
ATOM 22604 N N . LEU D 1 609 ? 37.104 57.517 -17.815 1.00 66.20 773 LEU B N 1
ATOM 22605 C CA . LEU D 1 609 ? 36.979 56.237 -18.498 1.00 68.97 773 LEU B CA 1
ATOM 22606 C C . LEU D 1 609 ? 36.364 55.190 -17.575 1.00 69.89 773 LEU B C 1
ATOM 22607 O O . LEU D 1 609 ? 35.644 54.298 -18.025 1.00 61.62 773 LEU B O 1
ATOM 22623 N N . SER D 1 610 ? 36.651 55.304 -16.282 1.00 72.43 774 SER B N 1
ATOM 22624 C CA . SER D 1 610 ? 36.103 54.384 -15.294 1.00 72.01 774 SER B CA 1
ATOM 22625 C C . SER D 1 610 ? 34.602 54.598 -15.139 1.00 76.66 774 SER B C 1
ATOM 22626 O O . SER D 1 610 ? 33.846 53.642 -14.981 1.00 79.41 774 SER B O 1
ATOM 22634 N N . GLN D 1 611 ? 34.175 55.856 -15.188 1.00 68.90 775 GLN B N 1
ATOM 22635 C CA . GLN D 1 611 ? 32.756 56.175 -15.090 1.00 63.43 775 GLN B CA 1
ATOM 22636 C C . GLN D 1 611 ? 32.010 55.642 -16.305 1.00 69.94 775 GLN B C 1
ATOM 22637 O O . GLN D 1 611 ? 30.889 55.148 -16.186 1.00 66.72 775 GLN B O 1
ATOM 22651 N N . HIS D 1 612 ? 32.638 55.749 -17.472 1.00 70.14 776 HIS B N 1
ATOM 22652 C CA . HIS D 1 612 ? 32.041 55.258 -18.709 1.00 70.48 776 HIS B CA 1
ATOM 22653 C C . HIS D 1 612 ? 31.792 53.755 -18.639 1.00 71.19 776 HIS B C 1
ATOM 22654 O O . HIS D 1 612 ? 30.692 53.285 -18.927 1.00 74.76 776 HIS B O 1
ATOM 22668 N N . LEU D 1 613 ? 32.822 53.010 -18.252 1.00 68.48 777 LEU B N 1
ATOM 22669 C CA . LEU D 1 613 ? 32.741 51.556 -18.178 1.00 69.94 777 LEU B CA 1
ATOM 22670 C C . LEU D 1 613 ? 31.684 51.094 -17.173 1.00 81.62 777 LEU B C 1
ATOM 22671 O O . LEU D 1 613 ? 30.940 50.151 -17.439 1.00 88.61 777 LEU B O 1
ATOM 22687 N N . ILE D 1 614 ? 31.620 51.763 -16.025 1.00 79.74 778 ILE B N 1
ATOM 22688 C CA . ILE D 1 614 ? 30.659 51.419 -14.977 1.00 73.97 778 ILE B CA 1
ATOM 22689 C C . ILE D 1 614 ? 29.215 51.704 -15.381 1.00 76.47 778 ILE B C 1
ATOM 22690 O O . ILE D 1 614 ? 28.322 50.893 -15.135 1.00 78.57 778 ILE B O 1
ATOM 22706 N N . THR D 1 615 ? 28.990 52.868 -15.982 1.00 73.26 779 THR B N 1
ATOM 22707 C CA . THR D 1 615 ? 27.637 53.346 -16.247 1.00 75.00 779 THR B CA 1
ATOM 22708 C C . THR D 1 615 ? 27.085 52.860 -17.582 1.00 77.22 779 THR B C 1
ATOM 22709 O O . THR D 1 615 ? 25.870 52.808 -17.766 1.00 72.80 779 THR B O 1
ATOM 22720 N N . LYS D 1 616 ? 27.972 52.513 -18.510 1.00 84.66 780 LYS B N 1
ATOM 22721 C CA . LYS D 1 616 ? 27.550 52.112 -19.850 1.00 78.09 780 LYS B CA 1
ATOM 22722 C C . LYS D 1 616 ? 26.510 50.982 -19.829 1.00 81.48 780 LYS B C 1
ATOM 22723 O O . LYS D 1 616 ? 25.532 51.034 -20.573 1.00 77.93 780 LYS B O 1
ATOM 22742 N N . PRO D 1 617 ? 26.709 49.964 -18.975 1.00 82.90 781 PRO B N 1
ATOM 22743 C CA . PRO D 1 617 ? 25.678 48.927 -18.844 1.00 84.38 781 PRO B CA 1
ATOM 22744 C C . PRO D 1 617 ? 24.321 49.469 -18.392 1.00 86.10 781 PRO B C 1
ATOM 22745 O O . PRO D 1 617 ? 23.289 48.944 -18.814 1.00 66.31 781 PRO B O 1
ATOM 22756 N N . ILE D 1 618 ? 24.324 50.496 -17.546 1.00 83.08 782 ILE B N 1
ATOM 22757 C CA . ILE D 1 618 ? 23.081 51.051 -17.019 1.00 79.56 782 ILE B CA 1
ATOM 22758 C C . ILE D 1 618 ? 22.261 51.688 -18.135 1.00 81.92 782 ILE B C 1
ATOM 22759 O O . ILE D 1 618 ? 21.079 51.393 -18.282 1.00 91.37 782 ILE B O 1
ATOM 22775 N N . PHE D 1 619 ? 22.887 52.559 -18.918 1.00 75.23 783 PHE B N 1
ATOM 22776 C CA . PHE D 1 619 ? 22.197 53.207 -20.028 1.00 74.12 783 PHE B CA 1
ATOM 22777 C C . PHE D 1 619 ? 21.700 52.167 -21.027 1.00 81.70 783 PHE B C 1
ATOM 22778 O O . PHE D 1 619 ? 20.631 52.321 -21.617 1.00 93.86 783 PHE B O 1
ATOM 22795 N N . GLU D 1 620 ? 22.484 51.108 -21.210 1.00 80.55 784 GLU B N 1
ATOM 22796 C CA . GLU D 1 620 ? 22.082 49.993 -22.059 1.00 86.31 784 GLU B CA 1
ATOM 22797 C C . GLU D 1 620 ? 20.867 49.293 -21.468 1.00 87.92 784 GLU B C 1
ATOM 22798 O O . GLU D 1 620 ? 19.860 49.094 -22.146 1.00 90.31 784 GLU B O 1
ATOM 22810 N N . ALA D 1 621 ? 20.971 48.930 -20.194 1.00 92.78 785 ALA B N 1
ATOM 22811 C CA . ALA D 1 621 ? 19.910 48.205 -19.509 1.00 97.15 785 ALA B CA 1
ATOM 22812 C C . ALA D 1 621 ? 18.672 49.076 -19.333 1.00 94.83 785 ALA B C 1
ATOM 22813 O O . ALA D 1 621 ? 17.549 48.624 -19.560 1.00 104.66 785 ALA B O 1
ATOM 22820 N N . LEU D 1 622 ? 18.886 50.325 -18.930 1.00 94.06 786 LEU B N 1
ATOM 22821 C CA . LEU D 1 622 ? 17.792 51.250 -18.641 1.00 97.94 786 LEU B CA 1
ATOM 22822 C C . LEU D 1 622 ? 16.919 51.442 -19.877 1.00 103.81 786 LEU B C 1
ATOM 22823 O O . LEU D 1 622 ? 15.711 51.200 -19.837 1.00 112.54 786 LEU B O 1
ATOM 22839 N N . PHE D 1 623 ? 17.544 51.854 -20.977 1.00 100.39 787 PHE B N 1
ATOM 22840 C CA . PHE D 1 623 ? 16.835 52.046 -22.239 1.00 95.95 787 PHE B CA 1
ATOM 22841 C C . PHE D 1 623 ? 17.095 50.886 -23.197 1.00 99.28 787 PHE B C 1
ATOM 22842 O O . PHE D 1 623 ? 17.951 50.968 -24.082 1.00 98.60 787 PHE B O 1
ATOM 22859 N N . SER D 1 624 ? 16.344 49.804 -23.008 1.00 102.68 788 SER B N 1
ATOM 22860 C CA . SER D 1 624 ? 16.441 48.633 -23.871 1.00 85.90 788 SER B CA 1
ATOM 22861 C C . SER D 1 624 ? 15.808 48.976 -25.220 1.00 118.92 788 SER B C 1
ATOM 22862 O O . SER D 1 624 ? 14.989 49.891 -25.309 1.00 121.64 788 SER B O 1
ATOM 22870 N N . GLU D 1 625 ? 16.272 48.306 -26.276 1.00 116.29 789 GLU B N 1
ATOM 22871 C CA . GLU D 1 625 ? 15.838 48.533 -27.667 1.00 126.82 789 GLU B CA 1
ATOM 22872 C C . GLU D 1 625 ? 16.238 49.929 -28.167 1.00 118.11 789 GLU B C 1
ATOM 22873 O O . GLU D 1 625 ? 16.189 50.202 -29.366 1.00 107.55 789 GLU B O 1
ATOM 22885 N N . TYR D 1 626 ? 16.626 50.808 -27.245 1.00 114.16 790 TYR B N 1
ATOM 22886 C CA . TYR D 1 626 ? 17.352 52.025 -27.577 1.00 112.01 790 TYR B CA 1
ATOM 22887 C C . TYR D 1 626 ? 18.846 51.730 -27.648 1.00 103.32 790 TYR B C 1
ATOM 22888 O O . TYR D 1 626 ? 19.503 51.598 -26.613 1.00 106.48 790 TYR B O 1
ATOM 22906 N N . SER D 1 627 ? 19.387 51.620 -28.856 1.00 89.84 791 SER B N 1
ATOM 22907 C CA . SER D 1 627 ? 20.831 51.549 -29.018 1.00 89.82 791 SER B CA 1
ATOM 22908 C C . SER D 1 627 ? 21.399 52.964 -28.954 1.00 94.04 791 SER B C 1
ATOM 22909 O O . SER D 1 627 ? 21.858 53.511 -29.955 1.00 96.77 791 SER B O 1
ATOM 22917 N N . PHE D 1 628 ? 21.337 53.557 -27.764 1.00 89.66 792 PHE B N 1
ATOM 22918 C CA . PHE D 1 628 ? 21.851 54.905 -27.543 1.00 88.73 792 PHE B CA 1
ATOM 22919 C C . PHE D 1 628 ? 23.357 54.919 -27.705 1.00 81.64 792 PHE B C 1
ATOM 22920 O O . PHE D 1 628 ? 23.937 55.810 -28.328 1.00 74.69 792 PHE B O 1
ATOM 22937 N N . VAL D 1 629 ? 23.978 53.904 -27.128 1.00 84.50 793 VAL B N 1
ATOM 22938 C CA . VAL D 1 629 ? 25.420 53.830 -27.002 1.00 87.82 793 VAL B CA 1
ATOM 22939 C C . VAL D 1 629 ? 26.178 53.869 -28.332 1.00 88.83 793 VAL B C 1
ATOM 22940 O O . VAL D 1 629 ? 26.927 54.811 -28.603 1.00 89.24 793 VAL B O 1
ATOM 22953 N N . ASN D 1 630 ? 26.008 52.824 -29.136 1.00 85.59 794 ASN B N 1
ATOM 22954 C CA . ASN D 1 630 ? 26.757 52.675 -30.378 1.00 90.40 794 ASN B CA 1
ATOM 22955 C C . ASN D 1 630 ? 26.626 53.890 -31.299 1.00 88.87 794 ASN B C 1
ATOM 22956 O O . ASN D 1 630 ? 27.526 54.175 -32.090 1.00 93.64 794 ASN B O 1
ATOM 22967 N N . GLN D 1 631 ? 25.509 54.605 -31.184 1.00 72.41 795 GLN B N 1
ATOM 22968 C CA . GLN D 1 631 ? 25.254 55.779 -32.016 1.00 82.21 795 GLN B CA 1
ATOM 22969 C C . GLN D 1 631 ? 25.795 57.067 -31.394 1.00 75.53 795 GLN B C 1
ATOM 22970 O O . GLN D 1 631 ? 25.976 58.065 -32.090 1.00 74.45 795 GLN B O 1
ATOM 22984 N N . ASN D 1 632 ? 26.049 57.050 -30.090 1.00 69.53 796 ASN B N 1
ATOM 22985 C CA . ASN D 1 632 ? 26.582 58.229 -29.414 1.00 70.64 796 ASN B CA 1
ATOM 22986 C C . ASN D 1 632 ? 28.077 58.403 -29.671 1.00 67.15 796 ASN B C 1
ATOM 22987 O O . ASN D 1 632 ? 28.860 57.502 -29.369 1.00 65.10 796 ASN B O 1
ATOM 22998 N N . PRO D 1 633 ? 28.484 59.567 -30.215 1.00 63.21 797 PRO B N 1
ATOM 22999 C CA . PRO D 1 633 ? 29.887 59.753 -30.614 1.00 57.33 797 PRO B CA 1
ATOM 23000 C C . PRO D 1 633 ? 30.887 59.701 -29.459 1.00 61.59 797 PRO B C 1
ATOM 23001 O O . PRO D 1 633 ? 32.029 59.295 -29.672 1.00 66.83 797 PRO B O 1
ATOM 23012 N N . VAL D 1 634 ? 30.479 60.114 -28.265 1.00 55.80 798 VAL B N 1
ATOM 23013 C CA . VAL D 1 634 ? 31.368 60.038 -27.113 1.00 59.61 798 VAL B CA 1
ATOM 23014 C C . VAL D 1 634 ? 31.586 58.576 -26.737 1.00 66.09 798 VAL B C 1
ATOM 23015 O O . VAL D 1 634 ? 32.724 58.134 -26.595 1.00 70.00 798 VAL B O 1
ATOM 23028 N N . SER D 1 635 ? 30.494 57.830 -26.586 1.00 62.39 799 SER B N 1
ATOM 23029 C CA . SER D 1 635 ? 30.575 56.400 -26.303 1.00 64.06 799 SER B CA 1
ATOM 23030 C C . SER D 1 635 ? 31.411 55.685 -27.358 1.00 70.26 799 SER B C 1
ATOM 23031 O O . SER D 1 635 ? 32.223 54.819 -27.032 1.00 67.56 799 SER B O 1
ATOM 23039 N N . GLN D 1 636 ? 31.205 56.053 -28.620 1.00 57.95 800 GLN B N 1
ATOM 23040 C CA . GLN D 1 636 ? 31.997 55.519 -29.723 1.00 64.22 800 GLN B CA 1
ATOM 23041 C C . GLN D 1 636 ? 33.489 55.678 -29.452 1.00 66.11 800 GLN B C 1
ATOM 23042 O O . GLN D 1 636 ? 34.272 54.752 -29.665 1.00 77.88 800 GLN B O 1
ATOM 23056 N N . ALA D 1 637 ? 33.871 56.859 -28.975 1.00 61.40 801 ALA B N 1
ATOM 23057 C CA . ALA D 1 637 ? 35.275 57.191 -28.762 1.00 66.26 801 ALA B CA 1
ATOM 23058 C C . ALA D 1 637 ? 35.806 56.605 -27.458 1.00 59.68 801 ALA B C 1
ATOM 23059 O O . ALA D 1 637 ? 36.976 56.231 -27.373 1.00 65.81 801 ALA B O 1
ATOM 23066 N N . MET D 1 638 ? 34.955 56.533 -26.440 1.00 62.50 802 MET B N 1
ATOM 23067 C CA . MET D 1 638 ? 35.355 55.924 -25.178 1.00 65.66 802 MET B CA 1
ATOM 23068 C C . MET D 1 638 ? 35.674 54.455 -25.405 1.00 68.60 802 MET B C 1
ATOM 23069 O O . MET D 1 638 ? 36.626 53.925 -24.845 1.00 70.09 802 MET B O 1
ATOM 23083 N N . GLU D 1 639 ? 34.877 53.800 -26.240 1.00 78.59 803 GLU B N 1
ATOM 23084 C CA . GLU D 1 639 ? 35.074 52.383 -26.518 1.00 75.76 803 GLU B CA 1
ATOM 23085 C C . GLU D 1 639 ? 36.301 52.126 -27.373 1.00 77.73 803 GLU B C 1
ATOM 23086 O O . GLU D 1 639 ? 36.920 51.065 -27.275 1.00 83.65 803 GLU B O 1
ATOM 23098 N N . SER D 1 640 ? 36.646 53.092 -28.216 1.00 79.59 804 SER B N 1
ATOM 23099 C CA . SER D 1 640 ? 37.817 52.965 -29.066 1.00 71.17 804 SER B CA 1
ATOM 23100 C C . SER D 1 640 ? 39.060 52.709 -28.227 1.00 77.93 804 SER B C 1
ATOM 23101 O O . SER D 1 640 ? 39.781 51.741 -28.457 1.00 85.01 804 SER B O 1
ATOM 23109 N N . ILE D 1 641 ? 39.301 53.569 -27.242 1.00 78.08 805 ILE B N 1
ATOM 23110 C CA . ILE D 1 641 ? 40.489 53.441 -26.407 1.00 79.76 805 ILE B CA 1
ATOM 23111 C C . ILE D 1 641 ? 40.368 52.247 -25.459 1.00 83.56 805 ILE B C 1
ATOM 23112 O O . ILE D 1 641 ? 41.377 51.701 -25.019 1.00 83.77 805 ILE B O 1
ATOM 23128 N N . VAL D 1 642 ? 39.139 51.838 -25.151 1.00 72.31 806 VAL B N 1
ATOM 23129 C CA . VAL D 1 642 ? 38.924 50.664 -24.304 1.00 82.86 806 VAL B CA 1
ATOM 23130 C C . VAL D 1 642 ? 39.423 49.403 -25.002 1.00 89.56 806 VAL B C 1
ATOM 23131 O O . VAL D 1 642 ? 40.041 48.542 -24.377 1.00 91.14 806 VAL B O 1
ATOM 23144 N N . SER D 1 643 ? 39.141 49.295 -26.297 1.00 83.81 807 SER B N 1
ATOM 23145 C CA . SER D 1 643 ? 39.571 48.143 -27.078 1.00 84.76 807 SER B CA 1
ATOM 23146 C C . SER D 1 643 ? 41.094 48.062 -27.138 1.00 92.65 807 SER B C 1
ATOM 23147 O O . SER D 1 643 ? 41.667 46.974 -27.074 1.00 100.03 807 SER B O 1
ATOM 23155 N N . GLU D 1 644 ? 41.744 49.216 -27.261 1.00 88.62 808 GLU B N 1
ATOM 23156 C CA . GLU D 1 644 ? 43.202 49.274 -27.294 1.00 85.89 808 GLU B CA 1
ATOM 23157 C C . GLU D 1 644 ? 43.793 48.878 -25.945 1.00 87.82 808 GLU B C 1
ATOM 23158 O O . GLU D 1 644 ? 44.879 48.303 -25.881 1.00 101.99 808 GLU B O 1
ATOM 23170 N N . LEU D 1 645 ? 43.079 49.190 -24.868 1.00 90.82 809 LEU B N 1
ATOM 23171 C CA . LEU D 1 645 ? 43.469 48.722 -23.544 1.00 101.42 809 LEU B CA 1
ATOM 23172 C C . LEU D 1 645 ? 43.221 47.218 -23.451 1.00 99.05 809 LEU B C 1
ATOM 23173 O O . LEU D 1 645 ? 43.946 46.499 -22.763 1.00 94.17 809 LEU B O 1
ATOM 23189 N N . GLU D 1 646 ? 42.198 46.751 -24.164 1.00 103.01 810 GLU B N 1
ATOM 23190 C CA . GLU D 1 646 ? 41.873 45.329 -24.220 1.00 100.93 810 GLU B CA 1
ATOM 23191 C C . GLU D 1 646 ? 42.732 44.595 -25.247 1.00 107.19 810 GLU B C 1
ATOM 23192 O O . GLU D 1 646 ? 42.734 43.363 -25.296 1.00 105.09 810 GLU B O 1
ATOM 23204 N N . LYS D 1 647 ? 43.449 45.351 -26.073 1.00 103.61 811 LYS B N 1
ATOM 23205 C CA . LYS D 1 647 ? 44.465 44.768 -26.940 1.00 89.08 811 LYS B CA 1
ATOM 23206 C C . LYS D 1 647 ? 45.573 44.217 -26.046 1.00 98.00 811 LYS B C 1
ATOM 23207 O O . LYS D 1 647 ? 46.107 43.132 -26.286 1.00 99.70 811 LYS B O 1
ATOM 23211 N N . ALA D 1 648 ? 45.914 44.986 -25.014 1.00 97.06 812 ALA B N 1
ATOM 23212 C CA . ALA D 1 648 ? 46.722 44.495 -23.899 1.00 84.53 812 ALA B CA 1
ATOM 23213 C C . ALA D 1 648 ? 45.808 43.730 -22.927 1.00 91.43 812 ALA B C 1
ATOM 23214 O O . ALA D 1 648 ? 44.646 43.477 -23.247 1.00 94.91 812 ALA B O 1
ATOM 23221 N N . GLY D 1 649 ? 46.317 43.362 -21.752 1.00 89.32 813 GLY B N 1
ATOM 23222 C CA . GLY D 1 649 ? 45.544 42.573 -20.802 1.00 117.83 813 GLY B CA 1
ATOM 23223 C C . GLY D 1 649 ? 44.690 43.392 -19.848 1.00 115.17 813 GLY B C 1
ATOM 23224 O O . GLY D 1 649 ? 44.954 43.419 -18.644 1.00 119.77 813 GLY B O 1
ATOM 23228 N N . PHE D 1 650 ? 43.655 44.036 -20.386 1.00 106.94 814 PHE B N 1
ATOM 23229 C CA . PHE D 1 650 ? 42.722 44.826 -19.583 1.00 101.05 814 PHE B CA 1
ATOM 23230 C C . PHE D 1 650 ? 41.358 44.162 -19.548 1.00 97.70 814 PHE B C 1
ATOM 23231 O O . PHE D 1 650 ? 40.761 43.874 -20.588 1.00 98.54 814 PHE B O 1
ATOM 23248 N N . ALA D 1 651 ? 40.877 43.923 -18.334 1.00 92.69 815 ALA B N 1
ATOM 23249 C CA . ALA D 1 651 ? 39.540 43.400 -18.108 1.00 92.04 815 ALA B CA 1
ATOM 23250 C C . ALA D 1 651 ? 38.678 44.527 -17.549 1.00 106.44 815 ALA B C 1
ATOM 23251 O O . ALA D 1 651 ? 39.137 45.314 -16.718 1.00 102.72 815 ALA B O 1
ATOM 23258 N N . LYS D 1 652 ? 37.447 44.626 -18.048 1.00 102.33 816 LYS B N 1
ATOM 23259 C CA . LYS D 1 652 ? 36.448 45.542 -17.502 1.00 92.56 816 LYS B CA 1
ATOM 23260 C C . LYS D 1 652 ? 36.344 45.346 -15.994 1.00 88.93 816 LYS B C 1
ATOM 23261 O O . LYS D 1 652 ? 36.100 46.290 -15.244 1.00 93.02 816 LYS B O 1
ATOM 23265 N N . GLU D 1 653 ? 36.495 44.091 -15.579 1.00 97.99 817 GLU B N 1
ATOM 23266 C CA . GLU D 1 653 ? 36.709 43.720 -14.180 1.00 104.97 817 GLU B CA 1
ATOM 23267 C C . GLU D 1 653 ? 35.614 44.236 -13.248 1.00 95.26 817 GLU B C 1
ATOM 23268 O O . GLU D 1 653 ? 35.895 44.717 -12.148 1.00 95.94 817 GLU B O 1
ATOM 23272 N N . GLN D 1 654 ? 34.369 44.125 -13.707 1.00 94.28 818 GLN B N 1
ATOM 23273 C CA . GLN D 1 654 ? 33.202 44.562 -12.942 1.00 98.28 818 GLN B CA 1
ATOM 23274 C C . GLN D 1 654 ? 32.012 43.604 -13.091 1.00 107.73 818 GLN B C 1
ATOM 23275 O O . GLN D 1 654 ? 30.886 44.027 -13.361 1.00 102.76 818 GLN B O 1
ATOM 23289 N N . GLU D 1 655 ? 32.268 42.313 -12.899 1.00 115.49 819 GLU B N 1
ATOM 23290 C CA . GLU D 1 655 ? 31.212 41.304 -12.896 1.00 109.21 819 GLU B CA 1
ATOM 23291 C C . GLU D 1 655 ? 30.463 41.304 -11.564 1.00 99.27 819 GLU B C 1
ATOM 23292 O O . GLU D 1 655 ? 29.531 40.524 -11.364 1.00 101.32 819 GLU B O 1
ATOM 23304 N N . ASN D 1 656 ? 30.868 42.195 -10.662 1.00 97.13 820 ASN B N 1
ATOM 23305 C CA . ASN D 1 656 ? 30.297 42.255 -9.321 1.00 99.05 820 ASN B CA 1
ATOM 23306 C C . ASN D 1 656 ? 29.076 43.170 -9.239 1.00 96.54 820 ASN B C 1
ATOM 23307 O O . ASN D 1 656 ? 28.401 43.223 -8.209 1.00 93.68 820 ASN B O 1
ATOM 23318 N N . LEU D 1 657 ? 28.794 43.882 -10.327 1.00 97.91 821 LEU B N 1
ATOM 23319 C CA . LEU D 1 657 ? 27.687 44.835 -10.367 1.00 97.28 821 LEU B CA 1
ATOM 23320 C C . LEU D 1 657 ? 26.462 44.279 -11.091 1.00 91.72 821 LEU B C 1
ATOM 23321 O O . LEU D 1 657 ? 25.501 45.006 -11.340 1.00 98.85 821 LEU B O 1
ATOM 23337 N N . GLU D 1 658 ? 26.491 42.992 -11.422 1.00 89.62 822 GLU B N 1
ATOM 23338 C CA . GLU D 1 658 ? 25.426 42.390 -12.221 1.00 96.02 822 GLU B CA 1
ATOM 23339 C C . GLU D 1 658 ? 24.040 42.489 -11.572 1.00 94.57 822 GLU B C 1
ATOM 23340 O O . GLU D 1 658 ? 23.048 42.683 -12.276 1.00 94.96 822 GLU B O 1
ATOM 23352 N N . PRO D 1 659 ? 23.958 42.342 -10.237 1.00 92.04 823 PRO B N 1
ATOM 23353 C CA . PRO D 1 659 ? 22.643 42.504 -9.604 1.00 97.07 823 PRO B CA 1
ATOM 23354 C C . PRO D 1 659 ? 22.039 43.880 -9.873 1.00 97.25 823 PRO B C 1
ATOM 23355 O O . PRO D 1 659 ? 20.842 43.985 -10.141 1.00 107.91 823 PRO B O 1
ATOM 23366 N N . LEU D 1 660 ? 22.868 44.917 -9.801 1.00 95.04 824 LEU B N 1
ATOM 23367 C CA . LEU D 1 660 ? 22.434 46.276 -10.103 1.00 93.24 824 LEU B CA 1
ATOM 23368 C C . LEU D 1 660 ? 21.991 46.389 -11.558 1.00 78.85 824 LEU B C 1
ATOM 23369 O O . LEU D 1 660 ? 20.959 46.989 -11.856 1.00 82.03 824 LEU B O 1
ATOM 23385 N N . TYR D 1 661 ? 22.782 45.819 -12.460 1.00 88.30 825 TYR B N 1
ATOM 23386 C CA . TYR D 1 661 ? 22.508 45.920 -13.888 1.00 94.07 825 TYR B CA 1
ATOM 23387 C C . TYR D 1 661 ? 21.206 45.211 -14.253 1.00 94.20 825 TYR B C 1
ATOM 23388 O O . TYR D 1 661 ? 20.361 45.776 -14.943 1.00 91.39 825 TYR B O 1
ATOM 23406 N N . GLU D 1 662 ? 21.042 43.978 -13.783 1.00 102.90 826 GLU B N 1
ATOM 23407 C CA . GLU D 1 662 ? 19.815 43.229 -14.034 1.00 102.70 826 GLU B CA 1
ATOM 23408 C C . GLU D 1 662 ? 18.624 43.875 -13.328 1.00 99.90 826 GLU B C 1
ATOM 23409 O O . GLU D 1 662 ? 17.472 43.620 -13.679 1.00 104.22 826 GLU B O 1
ATOM 23416 N N . SER D 1 663 ? 18.909 44.711 -12.334 1.00 88.78 827 SER B N 1
ATOM 23417 C CA . SER D 1 663 ? 17.863 45.405 -11.589 1.00 92.11 827 SER B CA 1
ATOM 23418 C C . SER D 1 663 ? 17.383 46.648 -12.335 1.00 94.48 827 SER B C 1
ATOM 23419 O O . SER D 1 663 ? 16.183 46.909 -12.409 1.00 99.76 827 SER B O 1
ATOM 23427 N N . VAL D 1 664 ? 18.319 47.417 -12.881 1.00 86.62 828 VAL B N 1
ATOM 23428 C CA . VAL D 1 664 ? 17.967 48.559 -13.717 1.00 81.80 828 VAL B CA 1
ATOM 23429 C C . VAL D 1 664 ? 17.263 48.060 -14.971 1.00 90.51 828 VAL B C 1
ATOM 23430 O O . VAL D 1 664 ? 16.305 48.672 -15.446 1.00 104.67 828 VAL B O 1
ATOM 23443 N N . ARG D 1 665 ? 17.758 46.948 -15.504 1.00 92.17 829 ARG B N 1
ATOM 23444 C CA . ARG D 1 665 ? 17.143 46.290 -16.650 1.00 100.53 829 ARG B CA 1
ATOM 23445 C C . ARG D 1 665 ? 15.707 45.881 -16.324 1.00 102.87 829 ARG B C 1
ATOM 23446 O O . ARG D 1 665 ? 14.887 45.692 -17.225 1.00 100.29 829 ARG B O 1
ATOM 23467 N N . MET D 1 666 ? 15.415 45.744 -15.031 1.00 100.84 830 MET B N 1
ATOM 23468 C CA . MET D 1 666 ? 14.081 45.375 -14.563 1.00 91.19 830 MET B CA 1
ATOM 23469 C C . MET D 1 666 ? 13.213 46.595 -14.243 1.00 93.61 830 MET B C 1
ATOM 23470 O O . MET D 1 666 ? 12.060 46.665 -14.670 1.00 109.05 830 MET B O 1
ATOM 23484 N N . ARG D 1 667 ? 13.757 47.534 -13.472 1.00 96.75 831 ARG B N 1
ATOM 23485 C CA . ARG D 1 667 ? 13.025 48.747 -13.096 1.00 90.50 831 ARG B CA 1
ATOM 23486 C C . ARG D 1 667 ? 12.476 49.486 -14.316 1.00 96.73 831 ARG B C 1
ATOM 23487 O O . ARG D 1 667 ? 11.442 50.153 -14.239 1.00 98.07 831 ARG B O 1
ATOM 23508 N N . ALA D 1 668 ? 13.182 49.362 -15.437 1.00 97.56 832 ALA B N 1
ATOM 23509 C CA . ALA D 1 668 ? 12.810 50.028 -16.683 1.00 88.01 832 ALA B CA 1
ATOM 23510 C C . ALA D 1 668 ? 12.170 49.065 -17.677 1.00 102.58 832 ALA B C 1
ATOM 23511 O O . ALA D 1 668 ? 11.854 49.440 -18.808 1.00 109.22 832 ALA B O 1
ATOM 23518 N N . GLU D 1 669 ? 11.993 47.819 -17.255 1.00 106.11 833 GLU B N 1
ATOM 23519 C CA . GLU D 1 669 ? 11.317 46.828 -18.078 1.00 115.29 833 GLU B CA 1
ATOM 23520 C C . GLU D 1 669 ? 9.862 47.238 -18.268 1.00 115.88 833 GLU B C 1
ATOM 23521 O O . GLU D 1 669 ? 9.166 47.531 -17.297 1.00 103.13 833 GLU B O 1
ATOM 23525 N N . GLY D 1 670 ? 9.414 47.270 -19.519 1.00 122.52 834 GLY B N 1
ATOM 23526 C CA . GLY D 1 670 ? 8.029 47.570 -19.831 1.00 121.19 834 GLY B CA 1
ATOM 23527 C C . GLY D 1 670 ? 7.451 48.821 -19.188 1.00 110.48 834 GLY B C 1
ATOM 23528 O O . GLY D 1 670 ? 6.256 48.855 -18.894 1.00 116.08 834 GLY B O 1
ATOM 23532 N N . ILE D 1 671 ? 8.278 49.838 -18.950 1.00 113.37 835 ILE B N 1
ATOM 23533 C CA . ILE D 1 671 ? 7.756 51.131 -18.520 1.00 115.29 835 ILE B CA 1
ATOM 23534 C C . ILE D 1 671 ? 7.557 51.959 -19.790 1.00 118.48 835 ILE B C 1
ATOM 23535 O O . ILE D 1 671 ? 8.471 52.103 -20.605 1.00 106.53 835 ILE B O 1
ATOM 23551 N N . GLU D 1 672 ? 6.331 52.440 -19.977 1.00 126.83 836 GLU B N 1
ATOM 23552 C CA . GLU D 1 672 ? 5.958 53.195 -21.168 1.00 124.93 836 GLU B CA 1
ATOM 23553 C C . GLU D 1 672 ? 6.836 54.424 -21.337 1.00 119.44 836 GLU B C 1
ATOM 23554 O O . GLU D 1 672 ? 7.188 55.081 -20.356 1.00 113.26 836 GLU B O 1
ATOM 23558 N N . LYS D 1 673 ? 7.185 54.723 -22.586 1.00 121.49 837 LYS B N 1
ATOM 23559 C CA . LYS D 1 673 ? 8.015 55.879 -22.905 1.00 122.58 837 LYS B CA 1
ATOM 23560 C C . LYS D 1 673 ? 7.460 57.134 -22.238 1.00 121.24 837 LYS B C 1
ATOM 23561 O O . LYS D 1 673 ? 6.365 57.592 -22.567 1.00 125.73 837 LYS B O 1
ATOM 23565 N N . ALA D 1 674 ? 8.220 57.676 -21.292 1.00 101.92 838 ALA B N 1
ATOM 23566 C CA . ALA D 1 674 ? 7.747 58.783 -20.472 1.00 104.28 838 ALA B CA 1
ATOM 23567 C C . ALA D 1 674 ? 8.905 59.521 -19.807 1.00 106.98 838 ALA B C 1
ATOM 23568 O O . ALA D 1 674 ? 10.064 59.120 -19.922 1.00 80.59 838 ALA B O 1
ATOM 23575 N N . GLU D 1 675 ? 8.573 60.606 -19.114 1.00 112.54 839 GLU B N 1
ATOM 23576 C CA . GLU D 1 675 ? 9.536 61.335 -18.298 1.00 74.65 839 GLU B CA 1
ATOM 23577 C C . GLU D 1 675 ? 9.918 60.508 -17.080 1.00 93.07 839 GLU B C 1
ATOM 23578 O O . GLU D 1 675 ? 10.880 60.822 -16.381 1.00 98.82 839 GLU B O 1
ATOM 23582 N N . ASP D 1 676 ? 9.152 59.449 -16.831 1.00 91.99 840 ASP B N 1
ATOM 23583 C CA . ASP D 1 676 ? 9.429 58.543 -15.726 1.00 89.33 840 ASP B CA 1
ATOM 23584 C C . ASP D 1 676 ? 10.843 57.972 -15.830 1.00 88.93 840 ASP B C 1
ATOM 23585 O O . ASP D 1 676 ? 11.450 57.626 -14.817 1.00 79.51 840 ASP B O 1
ATOM 23594 N N . LYS D 1 677 ? 11.365 57.876 -17.050 1.00 95.86 841 LYS B N 1
ATOM 23595 C CA . LYS D 1 677 ? 12.764 57.505 -17.241 1.00 90.20 841 LYS B CA 1
ATOM 23596 C C . LYS D 1 677 ? 13.662 58.508 -16.538 1.00 90.43 841 LYS B C 1
ATOM 23597 O O . LYS D 1 677 ? 14.665 58.143 -15.930 1.00 89.43 841 LYS B O 1
ATOM 23616 N N . GLN D 1 678 ? 13.303 59.782 -16.652 1.00 84.82 842 GLN B N 1
ATOM 23617 C CA . GLN D 1 678 ? 14.017 60.840 -15.955 1.00 93.98 842 GLN B CA 1
ATOM 23618 C C . GLN D 1 678 ? 13.912 60.632 -14.445 1.00 88.38 842 GLN B C 1
ATOM 23619 O O . GLN D 1 678 ? 14.920 60.668 -13.742 1.00 82.42 842 GLN B O 1
ATOM 23623 N N . LYS D 1 679 ? 12.693 60.406 -13.958 1.00 86.53 843 LYS B N 1
ATOM 23624 C CA . LYS D 1 679 ? 12.459 60.119 -12.542 1.00 87.15 843 LYS B CA 1
ATOM 23625 C C . LYS D 1 679 ? 13.334 58.968 -12.053 1.00 87.70 843 LYS B C 1
ATOM 23626 O O . LYS D 1 679 ? 13.886 59.028 -10.955 1.00 78.36 843 LYS B O 1
ATOM 23630 N N . ILE D 1 680 ? 13.452 57.924 -12.870 1.00 74.98 844 ILE B N 1
ATOM 23631 C CA . ILE D 1 680 ? 14.344 56.817 -12.560 1.00 77.82 844 ILE B CA 1
ATOM 23632 C C . ILE D 1 680 ? 15.765 57.337 -12.384 1.00 87.00 844 ILE B C 1
ATOM 23633 O O . ILE D 1 680 ? 16.477 56.919 -11.474 1.00 89.84 844 ILE B O 1
ATOM 23649 N N . ILE D 1 681 ? 16.171 58.251 -13.258 1.00 88.42 845 ILE B N 1
ATOM 23650 C CA . ILE D 1 681 ? 17.541 58.752 -13.249 1.00 87.88 845 ILE B CA 1
ATOM 23651 C C . ILE D 1 681 ? 17.809 59.673 -12.057 1.00 85.14 845 ILE B C 1
ATOM 23652 O O . ILE D 1 681 ? 18.926 59.702 -11.541 1.00 84.77 845 ILE B O 1
ATOM 23668 N N . VAL D 1 682 ? 16.803 60.427 -11.622 1.00 79.81 846 VAL B N 1
ATOM 23669 C CA . VAL D 1 682 ? 16.971 61.268 -10.439 1.00 85.94 846 VAL B CA 1
ATOM 23670 C C . VAL D 1 682 ? 17.157 60.382 -9.213 1.00 85.91 846 VAL B C 1
ATOM 23671 O O . VAL D 1 682 ? 17.970 60.686 -8.342 1.00 93.19 846 VAL B O 1
ATOM 23684 N N . THR D 1 683 ? 16.402 59.288 -9.147 1.00 87.36 847 THR B N 1
ATOM 23685 C CA . THR D 1 683 ? 16.592 58.307 -8.085 1.00 93.06 847 THR B CA 1
ATOM 23686 C C . THR D 1 683 ? 17.962 57.661 -8.241 1.00 89.01 847 THR B C 1
ATOM 23687 O O . THR D 1 683 ? 18.693 57.508 -7.266 1.00 86.99 847 THR B O 1
ATOM 23698 N N . LEU D 1 684 ? 18.311 57.289 -9.471 1.00 89.10 848 LEU B N 1
ATOM 23699 C CA . LEU D 1 684 ? 19.633 56.739 -9.746 1.00 87.17 848 LEU B CA 1
ATOM 23700 C C . LEU D 1 684 ? 20.711 57.695 -9.253 1.00 89.99 848 LEU B C 1
ATOM 23701 O O . LEU D 1 684 ? 21.672 57.274 -8.614 1.00 92.26 848 LEU B O 1
ATOM 23717 N N . TYR D 1 685 ? 20.546 58.983 -9.535 1.00 85.06 849 TYR B N 1
ATOM 23718 C CA . TYR D 1 685 ? 21.540 59.959 -9.113 1.00 92.50 849 TYR B CA 1
ATOM 23719 C C . TYR D 1 685 ? 21.625 60.036 -7.594 1.00 96.53 849 TYR B C 1
ATOM 23720 O O . TYR D 1 685 ? 22.711 59.949 -7.023 1.00 100.27 849 TYR B O 1
ATOM 23738 N N . ASP D 1 686 ? 20.476 60.208 -6.947 1.00 92.65 850 ASP B N 1
ATOM 23739 C CA . ASP D 1 686 ? 20.424 60.380 -5.499 1.00 100.32 850 ASP B CA 1
ATOM 23740 C C . ASP D 1 686 ? 21.034 59.193 -4.764 1.00 98.05 850 ASP B C 1
ATOM 23741 O O . ASP D 1 686 ? 21.865 59.363 -3.871 1.00 103.44 850 ASP B O 1
ATOM 23750 N N . LYS D 1 687 ? 20.621 57.992 -5.148 1.00 93.05 851 LYS B N 1
ATOM 23751 C CA . LYS D 1 687 ? 21.083 56.783 -4.485 1.00 93.94 851 LYS B CA 1
ATOM 23752 C C . LYS D 1 687 ? 22.483 56.371 -4.944 1.00 100.41 851 LYS B C 1
ATOM 23753 O O . LYS D 1 687 ? 23.379 56.168 -4.123 1.00 96.10 851 LYS B O 1
ATOM 23772 N N . PHE D 1 688 ? 22.664 56.261 -6.259 1.00 97.04 852 PHE B N 1
ATOM 23773 C CA . PHE D 1 688 ? 23.833 55.589 -6.831 1.00 95.64 852 PHE B CA 1
ATOM 23774 C C . PHE D 1 688 ? 24.964 56.536 -7.251 1.00 93.92 852 PHE B C 1
ATOM 23775 O O . PHE D 1 688 ? 26.047 56.500 -6.665 1.00 89.67 852 PHE B O 1
ATOM 23792 N N . PHE D 1 689 ? 24.720 57.370 -8.260 1.00 98.42 853 PHE B N 1
ATOM 23793 C CA . PHE D 1 689 ? 25.769 58.224 -8.828 1.00 98.60 853 PHE B CA 1
ATOM 23794 C C . PHE D 1 689 ? 26.434 59.124 -7.788 1.00 100.38 853 PHE B C 1
ATOM 23795 O O . PHE D 1 689 ? 27.657 59.112 -7.635 1.00 94.69 853 PHE B O 1
ATOM 23812 N N . LYS D 1 690 ? 25.618 59.911 -7.093 1.00 104.56 854 LYS B N 1
ATOM 23813 C CA . LYS D 1 690 ? 26.104 60.883 -6.118 1.00 103.38 854 LYS B CA 1
ATOM 23814 C C . LYS D 1 690 ? 27.055 60.247 -5.108 1.00 102.05 854 LYS B C 1
ATOM 23815 O O . LYS D 1 690 ? 28.042 60.857 -4.698 1.00 113.11 854 LYS B O 1
ATOM 23834 N N . THR D 1 691 ? 26.754 59.011 -4.724 1.00 103.73 855 THR B N 1
ATOM 23835 C CA . THR D 1 691 ? 27.547 58.294 -3.733 1.00 106.07 855 THR B CA 1
ATOM 23836 C C . THR D 1 691 ? 28.781 57.645 -4.354 1.00 101.47 855 THR B C 1
ATOM 23837 O O . THR D 1 691 ? 29.883 57.736 -3.813 1.00 89.77 855 THR B O 1
ATOM 23848 N N . ALA D 1 692 ? 28.583 56.997 -5.498 1.00 101.00 856 ALA B N 1
ATOM 23849 C CA . ALA D 1 692 ? 29.611 56.155 -6.107 1.00 97.57 856 ALA B CA 1
ATOM 23850 C C . ALA D 1 692 ? 30.783 56.942 -6.689 1.00 96.35 856 ALA B C 1
ATOM 23851 O O . ALA D 1 692 ? 31.911 56.446 -6.717 1.00 87.50 856 ALA B O 1
ATOM 23858 N N . PHE D 1 693 ? 30.515 58.158 -7.158 1.00 99.40 857 PHE B N 1
ATOM 23859 C CA . PHE D 1 693 ? 31.550 58.994 -7.758 1.00 102.24 857 PHE B CA 1
ATOM 23860 C C . PHE D 1 693 ? 31.694 60.317 -7.009 1.00 98.63 857 PHE B C 1
ATOM 23861 O O . PHE D 1 693 ? 30.875 60.649 -6.151 1.00 94.14 857 PHE B O 1
ATOM 23878 N N . ILE D 1 702 ? 26.363 69.174 -8.527 1.00 91.27 866 ILE B N 1
ATOM 23879 C CA . ILE D 1 702 ? 25.323 69.188 -9.548 1.00 103.00 866 ILE B CA 1
ATOM 23880 C C . ILE D 1 702 ? 24.020 69.757 -8.994 1.00 93.43 866 ILE B C 1
ATOM 23881 O O . ILE D 1 702 ? 23.639 69.476 -7.856 1.00 84.12 866 ILE B O 1
ATOM 23896 N N . VAL D 1 703 ? 23.344 70.548 -9.823 1.00 78.91 867 VAL B N 1
ATOM 23897 C CA . VAL D 1 703 ? 22.093 71.192 -9.449 1.00 75.76 867 VAL B CA 1
ATOM 23898 C C . VAL D 1 703 ? 20.997 70.849 -10.448 1.00 71.08 867 VAL B C 1
ATOM 23899 O O . VAL D 1 703 ? 21.230 70.821 -11.657 1.00 83.78 867 VAL B O 1
ATOM 23912 N N . PHE D 1 704 ? 19.804 70.585 -9.928 1.00 65.30 868 PHE B N 1
ATOM 23913 C CA . PHE D 1 704 ? 18.622 70.447 -10.761 1.00 67.52 868 PHE B CA 1
ATOM 23914 C C . PHE D 1 704 ? 17.847 71.755 -10.726 1.00 55.60 868 PHE B C 1
ATOM 23915 O O . PHE D 1 704 ? 17.456 72.224 -9.658 1.00 45.32 868 PHE B O 1
ATOM 23932 N N . THR D 1 705 ? 17.641 72.353 -11.893 1.00 53.25 869 THR B N 1
ATOM 23933 C CA . THR D 1 705 ? 16.860 73.579 -11.980 1.00 40.32 869 THR B CA 1
ATOM 23934 C C . THR D 1 705 ? 15.380 73.219 -11.889 1.00 37.27 869 THR B C 1
ATOM 23935 O O . THR D 1 705 ? 14.908 72.377 -12.653 1.00 38.31 869 THR B O 1
ATOM 23946 N N . PRO D 1 706 ? 14.645 73.833 -10.944 1.00 32.75 870 PRO B N 1
ATOM 23947 C CA . PRO D 1 706 ? 13.213 73.522 -10.849 1.00 35.31 870 PRO B CA 1
ATOM 23948 C C . PRO D 1 706 ? 12.439 73.860 -12.124 1.00 41.05 870 PRO B C 1
ATOM 23949 O O . PRO D 1 706 ? 12.682 74.899 -12.739 1.00 37.73 870 PRO B O 1
ATOM 23960 N N . ILE D 1 707 ? 11.521 72.974 -12.503 1.00 48.08 871 ILE B N 1
ATOM 23961 C CA . ILE D 1 707 ? 10.714 73.130 -13.710 1.00 52.45 871 ILE B CA 1
ATOM 23962 C C . ILE D 1 707 ? 10.038 74.502 -13.787 1.00 45.07 871 ILE B C 1
ATOM 23963 O O . ILE D 1 707 ? 9.973 75.107 -14.858 1.00 42.43 871 ILE B O 1
ATOM 23979 N N . GLU D 1 708 ? 9.534 74.980 -12.653 1.00 38.69 872 GLU B N 1
ATOM 23980 C CA . GLU D 1 708 ? 8.826 76.257 -12.599 1.00 50.20 872 GLU B CA 1
ATOM 23981 C C . GLU D 1 708 ? 9.707 77.393 -13.106 1.00 42.97 872 GLU B C 1
ATOM 23982 O O . GLU D 1 708 ? 9.222 78.352 -13.705 1.00 46.40 872 GLU B O 1
ATOM 23994 N N . VAL D 1 709 ? 11.006 77.276 -12.861 1.00 46.59 873 VAL B N 1
ATOM 23995 C CA . VAL D 1 709 ? 11.961 78.273 -13.311 1.00 41.74 873 VAL B CA 1
ATOM 23996 C C . VAL D 1 709 ? 12.278 78.105 -14.795 1.00 42.77 873 VAL B C 1
ATOM 23997 O O . VAL D 1 709 ? 12.337 79.082 -15.542 1.00 46.57 873 VAL B O 1
ATOM 24010 N N . VAL D 1 710 ? 12.500 76.862 -15.208 1.00 36.67 874 VAL B N 1
ATOM 24011 C CA . VAL D 1 710 ? 12.860 76.565 -16.588 1.00 32.68 874 VAL B CA 1
ATOM 24012 C C . VAL D 1 710 ? 11.740 76.950 -17.552 1.00 42.93 874 VAL B C 1
ATOM 24013 O O . VAL D 1 710 ? 11.980 77.639 -18.543 1.00 47.21 874 VAL B O 1
ATOM 24026 N N . ASP D 1 711 ? 10.523 76.500 -17.262 1.00 48.33 875 ASP B N 1
ATOM 24027 C CA . ASP D 1 711 ? 9.372 76.801 -18.108 1.00 46.95 875 ASP B CA 1
ATOM 24028 C C . ASP D 1 711 ? 9.127 78.305 -18.198 1.00 46.57 875 ASP B C 1
ATOM 24029 O O . ASP D 1 711 ? 8.692 78.812 -19.232 1.00 46.46 875 ASP B O 1
ATOM 24038 N N . PHE D 1 712 ? 9.403 79.015 -17.111 1.00 45.60 876 PHE B N 1
ATOM 24039 C CA . PHE D 1 712 ? 9.234 80.462 -17.093 1.00 39.60 876 PHE B CA 1
ATOM 24040 C C . PHE D 1 712 ? 10.168 81.121 -18.102 1.00 40.36 876 PHE B C 1
ATOM 24041 O O . PHE D 1 712 ? 9.835 82.152 -18.686 1.00 46.50 876 PHE B O 1
ATOM 24058 N N . ILE D 1 713 ? 11.333 80.516 -18.307 1.00 47.75 877 ILE B N 1
ATOM 24059 C CA . ILE D 1 713 ? 12.323 81.056 -19.230 1.00 51.51 877 ILE B CA 1
ATOM 24060 C C . ILE D 1 713 ? 11.986 80.700 -20.672 1.00 52.30 877 ILE B C 1
ATOM 24061 O O . ILE D 1 713 ? 12.065 81.550 -21.555 1.00 49.70 877 ILE B O 1
ATOM 24077 N N . VAL D 1 714 ? 11.625 79.443 -20.908 1.00 45.50 878 VAL B N 1
ATOM 24078 C CA . VAL D 1 714 ? 11.272 78.994 -22.251 1.00 46.30 878 VAL B CA 1
ATOM 24079 C C . VAL D 1 714 ? 10.098 79.804 -22.803 1.00 48.71 878 VAL B C 1
ATOM 24080 O O . VAL D 1 714 ? 10.163 80.307 -23.924 1.00 43.97 878 VAL B O 1
ATOM 24093 N N . HIS D 1 715 ? 9.033 79.931 -22.014 1.00 52.40 879 HIS B N 1
ATOM 24094 C CA . HIS D 1 715 ? 7.864 80.706 -22.427 1.00 53.34 879 HIS B CA 1
ATOM 24095 C C . HIS D 1 715 ? 8.225 82.156 -22.716 1.00 57.19 879 HIS B C 1
ATOM 24096 O O . HIS D 1 715 ? 7.865 82.702 -23.758 1.00 59.48 879 HIS B O 1
ATOM 24110 N N . SER D 1 716 ? 8.937 82.774 -21.781 1.00 47.74 880 SER B N 1
ATOM 24111 C CA . SER D 1 716 ? 9.276 84.187 -21.883 1.00 58.35 880 SER B CA 1
ATOM 24112 C C . SER D 1 716 ? 10.199 84.484 -23.060 1.00 49.84 880 SER B C 1
ATOM 24113 O O . SER D 1 716 ? 10.101 85.545 -23.673 1.00 59.74 880 SER B O 1
ATOM 24121 N N . VAL D 1 717 ? 11.096 83.557 -23.376 1.00 52.38 881 VAL B N 1
ATOM 24122 C CA . VAL D 1 717 ? 11.955 83.717 -24.543 1.00 47.26 881 VAL B CA 1
ATOM 24123 C C . VAL D 1 717 ? 11.106 83.666 -25.806 1.00 48.22 881 VAL B C 1
ATOM 24124 O O . VAL D 1 717 ? 11.284 84.473 -26.719 1.00 45.77 881 VAL B O 1
ATOM 24137 N N . ASP D 1 718 ? 10.187 82.707 -25.849 1.00 50.83 882 ASP B N 1
ATOM 24138 C CA . ASP D 1 718 ? 9.283 82.554 -26.982 1.00 58.75 882 ASP B CA 1
ATOM 24139 C C . ASP D 1 718 ? 8.409 83.792 -27.146 1.00 60.51 882 ASP B C 1
ATOM 24140 O O . ASP D 1 718 ? 8.248 84.303 -28.255 1.00 58.67 882 ASP B O 1
ATOM 24149 N N . ASP D 1 719 ? 7.853 84.276 -26.039 1.00 65.65 883 ASP B N 1
ATOM 24150 C CA . ASP D 1 719 ? 6.989 85.451 -26.073 1.00 66.36 883 ASP B CA 1
ATOM 24151 C C . ASP D 1 719 ? 7.783 86.698 -26.455 1.00 62.65 883 ASP B C 1
ATOM 24152 O O . ASP D 1 719 ? 7.231 87.650 -27.007 1.00 67.90 883 ASP B O 1
ATOM 24161 N N . VAL D 1 720 ? 9.080 86.684 -26.162 1.00 61.00 884 VAL B N 1
ATOM 24162 C CA . VAL D 1 720 ? 9.954 87.802 -26.501 1.00 72.05 884 VAL B CA 1
ATOM 24163 C C . VAL D 1 720 ? 10.315 87.770 -27.982 1.00 71.21 884 VAL B C 1
ATOM 24164 O O . VAL D 1 720 ? 10.371 88.813 -28.636 1.00 65.93 884 VAL B O 1
ATOM 24177 N N . LEU D 1 721 ? 10.573 86.573 -28.502 1.00 52.53 885 LEU B N 1
ATOM 24178 C CA . LEU D 1 721 ? 10.858 86.409 -29.922 1.00 61.34 885 LEU B CA 1
ATOM 24179 C C . LEU D 1 721 ? 9.673 86.888 -30.754 1.00 73.32 885 LEU B C 1
ATOM 24180 O O . LEU D 1 721 ? 9.845 87.443 -31.840 1.00 70.12 885 LEU B O 1
ATOM 24196 N N . LYS D 1 722 ? 8.471 86.671 -30.232 1.00 70.08 886 LYS B N 1
ATOM 24197 C CA . LYS D 1 722 ? 7.250 87.109 -30.894 1.00 59.72 886 LYS B CA 1
ATOM 24198 C C . LYS D 1 722 ? 7.076 88.622 -30.798 1.00 62.72 886 LYS B C 1
ATOM 24199 O O . LYS D 1 722 ? 6.943 89.308 -31.812 1.00 76.23 886 LYS B O 1
ATOM 24218 N N . LYS D 1 723 ? 7.081 89.131 -29.569 1.00 68.34 887 LYS B N 1
ATOM 24219 C CA . LYS D 1 723 ? 6.831 90.547 -29.303 1.00 67.43 887 LYS B CA 1
ATOM 24220 C C . LYS D 1 723 ? 7.755 91.489 -30.073 1.00 61.18 887 LYS B C 1
ATOM 24221 O O . LYS D 1 723 ? 7.314 92.529 -30.566 1.00 64.81 887 LYS B O 1
ATOM 24228 N N . HIS D 1 724 ? 9.028 91.124 -30.178 1.00 72.06 888 HIS B N 1
ATOM 24229 C CA . HIS D 1 724 ? 10.033 92.018 -30.747 1.00 72.44 888 HIS B CA 1
ATOM 24230 C C . HIS D 1 724 ? 10.438 91.677 -32.168 1.00 74.98 888 HIS B C 1
ATOM 24231 O O . HIS D 1 724 ? 10.478 92.553 -33.033 1.00 93.40 888 HIS B O 1
ATOM 24245 N N . PHE D 1 725 ? 10.739 90.408 -32.407 1.00 65.97 889 PHE B N 1
ATOM 24246 C CA . PHE D 1 725 ? 11.294 89.995 -33.686 1.00 60.58 889 PHE B CA 1
ATOM 24247 C C . PHE D 1 725 ? 10.257 89.387 -34.626 1.00 65.16 889 PHE B C 1
ATOM 24248 O O . PHE D 1 725 ? 10.576 89.044 -35.764 1.00 62.27 889 PHE B O 1
ATOM 24265 N N . GLY D 1 726 ? 9.023 89.246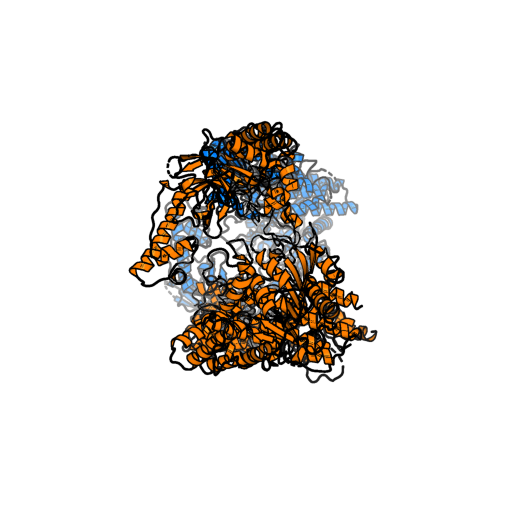 -34.154 1.00 68.56 890 GLY B N 1
ATOM 24266 C CA . GLY D 1 726 ? 7.970 88.658 -34.962 1.00 58.75 890 GLY B CA 1
ATOM 24267 C C . GLY D 1 726 ? 8.248 87.212 -35.337 1.00 62.23 890 GLY B C 1
ATOM 24268 O O . GLY D 1 726 ? 7.617 86.663 -36.241 1.00 83.16 890 GLY B O 1
ATOM 24272 N N . LYS D 1 727 ? 9.203 86.602 -34.640 1.00 58.33 891 LYS B N 1
ATOM 24273 C CA . LYS D 1 727 ? 9.554 85.203 -34.847 1.00 62.13 891 LYS B CA 1
ATOM 24274 C C . LYS D 1 727 ? 9.214 84.419 -33.580 1.00 63.44 891 LYS B C 1
ATOM 24275 O O . LYS D 1 727 ? 8.497 84.917 -32.714 1.00 56.22 891 LYS B O 1
ATOM 24294 N N . SER D 1 728 ? 9.711 83.193 -33.474 1.00 56.33 892 SER B N 1
ATOM 24295 C CA . SER D 1 728 ? 9.438 82.371 -32.304 1.00 51.83 892 SER B CA 1
ATOM 24296 C C . SER D 1 728 ? 10.456 81.243 -32.213 1.00 53.62 892 SER B C 1
ATOM 24297 O O . SER D 1 728 ? 11.267 81.058 -33.121 1.00 47.89 892 SER B O 1
ATOM 24305 N N . LEU D 1 729 ? 10.414 80.493 -31.116 1.00 54.43 893 LEU B N 1
ATOM 24306 C CA . LEU D 1 729 ? 11.363 79.409 -30.893 1.00 58.70 893 LEU B CA 1
ATOM 24307 C C . LEU D 1 729 ? 11.312 78.373 -32.004 1.00 48.19 893 LEU B C 1
ATOM 24308 O O . LEU D 1 729 ? 12.270 77.632 -32.211 1.00 51.63 893 LEU B O 1
ATOM 24324 N N . ALA D 1 730 ? 10.192 78.327 -32.716 1.00 55.14 894 ALA B N 1
ATOM 24325 C CA . ALA D 1 730 ? 9.988 77.323 -33.753 1.00 61.39 894 ALA B CA 1
ATOM 24326 C C . ALA D 1 730 ? 10.306 77.857 -35.143 1.00 57.35 894 ALA B C 1
ATOM 24327 O O . ALA D 1 730 ? 10.445 77.081 -36.089 1.00 66.21 894 ALA B O 1
ATOM 24334 N N . SER D 1 731 ? 10.385 79.178 -35.271 1.00 50.94 895 SER B N 1
ATOM 24335 C CA . SER D 1 731 ? 10.701 79.799 -36.550 1.00 42.83 895 SER B CA 1
ATOM 24336 C C . SER D 1 731 ? 12.000 79.231 -37.106 1.00 56.75 895 SER B C 1
ATOM 24337 O O . SER D 1 731 ? 12.929 78.938 -36.353 1.00 60.45 895 SER B O 1
ATOM 24345 N N . LYS D 1 732 ? 12.060 79.066 -38.422 1.00 61.27 896 LYS B N 1
ATOM 24346 C CA . LYS D 1 732 ? 13.261 78.550 -39.059 1.00 55.47 896 LYS B CA 1
ATOM 24347 C C . LYS D 1 732 ? 14.383 79.573 -38.922 1.00 59.55 896 LYS B C 1
ATOM 24348 O O . LYS D 1 732 ? 14.128 80.770 -38.790 1.00 45.18 896 LYS B O 1
ATOM 24355 N N . ASP D 1 733 ? 15.620 79.083 -38.928 1.00 70.38 897 ASP B N 1
ATOM 24356 C CA . ASP D 1 733 ? 16.809 79.919 -38.766 1.00 70.99 897 ASP B CA 1
ATOM 24357 C C . ASP D 1 733 ? 16.851 80.608 -37.400 1.00 57.78 897 ASP B C 1
ATOM 24358 O O . ASP D 1 733 ? 17.547 81.610 -37.230 1.00 74.82 897 ASP B O 1
ATOM 24367 N N . VAL D 1 734 ? 16.106 80.068 -36.436 1.00 55.54 898 VAL B N 1
ATOM 24368 C CA . VAL D 1 734 ? 16.210 80.500 -35.040 1.00 46.09 898 VAL B CA 1
ATOM 24369 C C . VAL D 1 734 ? 16.939 79.425 -34.246 1.00 46.08 898 VAL B C 1
ATOM 24370 O O . VAL D 1 734 ? 16.337 78.446 -33.802 1.00 42.70 898 VAL B O 1
ATOM 24383 N N . HIS D 1 735 ? 18.243 79.613 -34.082 1.00 54.62 899 HIS B N 1
ATOM 24384 C CA . HIS D 1 735 ? 19.079 78.623 -33.426 1.00 50.92 899 HIS B CA 1
ATOM 24385 C C . HIS D 1 735 ? 19.194 78.896 -31.934 1.00 49.44 899 HIS B C 1
ATOM 24386 O O . HIS D 1 735 ? 19.510 80.010 -31.513 1.00 56.33 899 HIS B O 1
ATOM 24400 N N . ILE D 1 736 ? 18.938 77.858 -31.148 1.00 46.32 900 ILE B N 1
ATOM 24401 C CA . ILE D 1 736 ? 18.888 77.967 -29.699 1.00 53.58 900 ILE B CA 1
ATOM 24402 C C . ILE D 1 736 ? 20.059 77.201 -29.092 1.00 56.17 900 ILE B C 1
ATOM 24403 O O . ILE D 1 736 ? 20.325 76.061 -29.476 1.00 59.55 900 ILE B O 1
ATOM 24419 N N . LEU D 1 737 ? 20.755 77.833 -28.150 1.00 54.74 901 LEU B N 1
ATOM 24420 C CA . LEU D 1 737 ? 21.932 77.235 -27.529 1.00 45.55 901 LEU B CA 1
ATOM 24421 C C . LEU D 1 737 ? 21.824 77.191 -26.012 1.00 55.15 901 LEU B C 1
ATOM 24422 O O . LEU D 1 737 ? 21.587 78.210 -25.364 1.00 53.53 901 LEU B O 1
ATOM 24438 N N . ASP D 1 738 ? 21.994 75.996 -25.457 1.00 54.17 902 ASP B N 1
ATOM 24439 C CA . ASP D 1 738 ? 22.180 75.831 -24.024 1.00 43.29 902 ASP B CA 1
ATOM 24440 C C . ASP D 1 738 ? 23.654 75.529 -23.770 1.00 51.74 902 ASP B C 1
ATOM 24441 O O . ASP D 1 738 ? 24.078 74.380 -23.886 1.00 58.26 902 ASP B O 1
ATOM 24450 N N . PRO D 1 739 ? 24.445 76.556 -23.420 1.00 43.59 903 PRO B N 1
ATOM 24451 C CA . PRO D 1 739 ? 25.889 76.317 -23.310 1.00 42.43 903 PRO B CA 1
ATOM 24452 C C . PRO D 1 739 ? 26.256 75.419 -22.126 1.00 52.18 903 PRO B C 1
ATOM 24453 O O . PRO D 1 739 ? 27.376 74.912 -22.064 1.00 43.89 903 PRO B O 1
ATOM 24464 N N . PHE D 1 740 ? 25.319 75.236 -21.200 1.00 47.57 904 PHE B N 1
ATOM 24465 C CA . PHE D 1 740 ? 25.537 74.402 -20.019 1.00 32.97 904 PHE B CA 1
ATOM 24466 C C . PHE D 1 740 ? 24.258 73.619 -19.744 1.00 36.85 904 PHE B C 1
ATOM 24467 O O . PHE D 1 740 ? 23.439 73.999 -18.905 1.00 51.87 904 PHE B O 1
ATOM 24484 N N . THR D 1 741 ? 24.094 72.524 -20.475 1.00 46.34 905 THR B N 1
ATOM 24485 C CA . THR D 1 741 ? 22.812 71.842 -20.554 1.00 55.85 905 THR B CA 1
ATOM 24486 C C . THR D 1 741 ? 22.562 70.940 -19.351 1.00 44.59 905 THR B C 1
ATOM 24487 O O . THR D 1 741 ? 21.433 70.504 -19.125 1.00 50.55 905 THR B O 1
ATOM 24498 N N . GLY D 1 742 ? 23.609 70.676 -18.576 1.00 42.99 906 GLY B N 1
ATOM 24499 C CA . GLY D 1 742 ? 23.496 69.803 -17.421 1.00 47.14 906 GLY B CA 1
ATOM 24500 C C . GLY D 1 742 ? 22.931 68.452 -17.808 1.00 42.22 906 GLY B C 1
ATOM 24501 O O . GLY D 1 742 ? 23.518 67.740 -18.620 1.00 53.42 906 GLY B O 1
ATOM 24505 N N . THR D 1 743 ? 21.782 68.107 -17.234 1.00 51.44 907 THR B N 1
ATOM 24506 C CA . THR D 1 743 ? 21.085 66.875 -17.584 1.00 55.11 907 THR B CA 1
ATOM 24507 C C . THR D 1 743 ? 20.063 67.100 -18.697 1.00 46.77 907 THR B C 1
ATOM 24508 O O . THR D 1 743 ? 19.215 66.244 -18.953 1.00 60.43 907 THR B O 1
ATOM 24519 N N . GLY D 1 744 ? 20.139 68.259 -19.346 1.00 52.24 908 GLY B N 1
ATOM 24520 C CA . GLY D 1 744 ? 19.341 68.533 -20.528 1.00 47.88 908 GLY B CA 1
ATOM 24521 C C . GLY D 1 744 ? 17.959 69.104 -20.262 1.00 42.07 908 GLY B C 1
ATOM 24522 O O . GLY D 1 744 ? 17.092 69.058 -21.134 1.00 50.84 908 GLY B O 1
ATOM 24526 N N . THR D 1 745 ? 17.756 69.653 -19.068 1.00 42.45 909 THR B N 1
ATOM 24527 C CA . THR D 1 745 ? 16.448 70.172 -18.670 1.00 46.83 909 THR B CA 1
ATOM 24528 C C . THR D 1 745 ? 15.894 71.215 -19.647 1.00 50.43 909 THR B C 1
ATOM 24529 O O . THR D 1 745 ? 14.756 71.104 -20.097 1.00 49.90 909 THR B O 1
ATOM 24540 N N . PHE D 1 746 ? 16.702 72.217 -19.981 1.00 41.48 910 PHE B N 1
ATOM 24541 C CA . PHE D 1 746 ? 16.231 73.341 -20.788 1.00 42.38 910 PHE B CA 1
ATOM 24542 C C . PHE D 1 746 ? 15.868 72.952 -22.219 1.00 40.64 910 PHE B C 1
ATOM 24543 O O . PHE D 1 746 ? 14.936 73.512 -22.793 1.00 47.80 910 PHE B O 1
ATOM 24560 N N . ILE D 1 747 ? 16.600 72.006 -22.798 1.00 49.12 911 ILE B N 1
ATOM 24561 C CA . ILE D 1 747 ? 16.274 71.520 -24.136 1.00 45.25 911 ILE B CA 1
ATOM 24562 C C . ILE D 1 747 ? 15.006 70.674 -24.078 1.00 46.63 911 ILE B C 1
ATOM 24563 O O . ILE D 1 747 ? 14.132 70.783 -24.938 1.00 46.13 911 ILE B O 1
ATOM 24579 N N . VAL D 1 748 ? 14.927 69.822 -23.062 1.00 48.20 912 VAL B N 1
ATOM 24580 C CA . VAL D 1 748 ? 13.765 68.970 -22.848 1.00 45.76 912 VAL B CA 1
ATOM 24581 C C . VAL D 1 748 ? 12.479 69.780 -22.720 1.00 45.33 912 VAL B C 1
ATOM 24582 O O . VAL D 1 748 ? 11.474 69.461 -23.356 1.00 49.48 912 VAL B O 1
ATOM 24595 N N . ARG D 1 749 ? 12.506 70.813 -21.884 1.00 46.75 913 ARG B N 1
ATOM 24596 C CA . ARG D 1 749 ? 11.321 71.636 -21.667 1.00 50.34 913 ARG B CA 1
ATOM 24597 C C . ARG D 1 749 ? 10.970 72.447 -22.913 1.00 45.04 913 ARG B C 1
ATOM 24598 O O . ARG D 1 749 ? 9.795 72.686 -23.189 1.00 51.26 913 ARG B O 1
ATOM 24619 N N . THR D 1 750 ? 11.985 72.875 -23.657 1.00 45.58 914 THR B N 1
ATOM 24620 C CA . THR D 1 750 ? 11.759 73.559 -24.926 1.00 41.63 914 THR B CA 1
ATOM 24621 C C . THR D 1 750 ? 11.024 72.631 -25.890 1.00 49.41 914 THR B C 1
ATOM 24622 O O . THR D 1 750 ? 10.136 73.063 -26.621 1.00 53.16 914 THR B O 1
ATOM 24633 N N . LEU D 1 751 ? 11.392 71.354 -25.879 1.00 48.15 915 LEU B N 1
ATOM 24634 C CA . LEU D 1 751 ? 10.753 70.368 -26.743 1.00 44.13 915 LEU B CA 1
ATOM 24635 C C . LEU D 1 751 ? 9.301 70.108 -26.339 1.00 50.97 915 LEU B C 1
ATOM 24636 O O . LEU D 1 751 ? 8.444 69.904 -27.200 1.00 59.96 915 LEU B O 1
ATOM 24652 N N . THR D 1 752 ? 9.023 70.107 -25.038 1.00 48.53 916 THR B N 1
ATOM 24653 C CA . THR D 1 752 ? 7.660 69.881 -24.560 1.00 52.85 916 THR B CA 1
ATOM 24654 C C . THR D 1 752 ? 6.798 71.124 -24.759 1.00 49.26 916 THR B C 1
ATOM 24655 O O . THR D 1 752 ? 5.580 71.024 -24.898 1.00 58.51 916 THR B O 1
ATOM 24666 N N . TYR D 1 753 ? 7.429 72.294 -24.763 1.00 41.58 917 TYR B N 1
ATOM 24667 C CA . TYR D 1 753 ? 6.713 73.530 -25.053 1.00 52.58 917 TYR B CA 1
ATOM 24668 C C . TYR D 1 753 ? 6.246 73.507 -26.500 1.00 57.95 917 TYR B C 1
ATOM 24669 O O . TYR D 1 753 ? 5.103 73.852 -26.797 1.00 60.31 917 TYR B O 1
ATOM 24687 N N . LEU D 1 754 ? 7.136 73.089 -27.395 1.00 56.46 918 LEU B N 1
ATOM 24688 C CA . LEU D 1 754 ? 6.804 72.970 -28.809 1.00 60.27 918 LEU B CA 1
ATOM 24689 C C . LEU D 1 754 ? 5.695 71.941 -29.023 1.00 45.61 918 LEU B C 1
ATOM 24690 O O . LEU D 1 754 ? 4.810 72.136 -29.855 1.00 51.82 918 LEU B O 1
ATOM 24706 N N . LYS D 1 755 ? 5.746 70.849 -28.267 1.00 47.93 919 LYS B N 1
ATOM 24707 C CA . LYS D 1 755 ? 4.720 69.815 -28.345 1.00 47.00 919 LYS B CA 1
ATOM 24708 C C . LYS D 1 755 ? 3.352 70.391 -27.973 1.00 55.68 919 LYS B C 1
ATOM 24709 O O . LYS D 1 755 ? 2.340 70.073 -28.599 1.00 60.32 919 LYS B O 1
ATOM 24728 N N . GLU D 1 756 ? 3.330 71.244 -26.953 1.00 44.61 920 GLU B N 1
ATOM 24729 C CA . GLU D 1 756 ? 2.094 71.891 -26.513 1.00 62.03 920 GLU B CA 1
ATOM 24730 C C . GLU D 1 756 ? 1.559 72.829 -27.589 1.00 59.76 920 GLU B C 1
ATOM 24731 O O . GLU D 1 756 ? 0.353 72.911 -27.815 1.00 64.67 920 GLU B O 1
ATOM 24743 N N . GLN D 1 757 ? 2.469 73.529 -28.257 1.00 63.80 921 GLN B N 1
ATOM 24744 C CA . GLN D 1 757 ? 2.095 74.419 -29.349 1.00 60.82 921 GLN B CA 1
ATOM 24745 C C . GLN D 1 757 ? 1.580 73.628 -30.548 1.00 62.72 921 GLN B C 1
ATOM 24746 O O . GLN D 1 757 ? 0.934 74.192 -31.450 1.00 63.60 921 GLN B O 1
ATOM 24760 N N . MET D 1 758 ? 1.856 72.322 -30.557 1.00 61.68 922 MET B N 1
ATOM 24761 C CA . MET D 1 758 ? 1.372 71.442 -31.615 1.00 54.77 922 MET B CA 1
ATOM 24762 C C . MET D 1 758 ? -0.070 70.969 -31.380 1.00 55.77 922 MET B C 1
ATOM 24763 O O . MET D 1 758 ? -0.874 70.927 -32.312 1.00 75.90 922 MET B O 1
ATOM 24777 N N . ASP D 1 759 ? -0.401 70.628 -30.143 1.00 62.04 923 ASP B N 1
ATOM 24778 C CA . ASP D 1 759 ? -1.760 70.236 -29.794 1.00 80.43 923 ASP B CA 1
ATOM 24779 C C . ASP D 1 759 ? -2.687 71.442 -29.875 1.00 67.73 923 ASP B C 1
ATOM 24780 O O . ASP D 1 759 ? -3.909 71.301 -29.923 1.00 90.85 923 ASP B O 1
ATOM 24789 N N . ALA D 1 760 ? -2.089 72.630 -29.910 1.00 56.53 924 ALA B N 1
ATOM 24790 C CA . ALA D 1 760 ? -2.845 73.876 -29.936 1.00 56.74 924 ALA B CA 1
ATOM 24791 C C . ALA D 1 760 ? -3.010 74.429 -31.356 1.00 59.49 924 ALA B C 1
ATOM 24792 O O . ALA D 1 760 ? -3.673 75.448 -31.550 1.00 52.27 924 ALA B O 1
ATOM 24799 N N . GLY D 1 761 ? -2.403 73.770 -32.342 1.00 61.13 925 GLY B N 1
ATOM 24800 C CA . GLY D 1 761 ? -2.564 74.166 -33.733 1.00 51.92 925 GLY B CA 1
ATOM 24801 C C . GLY D 1 761 ? -1.558 75.183 -34.248 1.00 62.47 925 GLY B C 1
ATOM 24802 O O . GLY D 1 761 ? -1.544 75.495 -35.438 1.00 49.37 925 GLY B O 1
ATOM 24806 N N . GLU D 1 762 ? -0.702 75.686 -33.363 1.00 61.92 926 GLU B N 1
ATOM 24807 C CA . GLU D 1 762 ? 0.238 76.752 -33.715 1.00 48.75 926 GLU B CA 1
ATOM 24808 C C . GLU D 1 762 ? 1.372 76.241 -34.595 1.00 49.56 926 GLU B C 1
ATOM 24809 O O . GLU D 1 762 ? 1.940 76.986 -35.399 1.00 76.36 926 GLU B O 1
ATOM 24821 N N . ILE D 1 763 ? 1.694 74.962 -34.431 1.00 63.25 927 ILE B N 1
ATOM 24822 C CA . ILE D 1 763 ? 2.899 74.386 -35.021 1.00 62.02 927 ILE B CA 1
ATOM 24823 C C . ILE D 1 763 ? 2.574 73.165 -35.879 1.00 57.72 927 ILE B C 1
ATOM 24824 O O . ILE D 1 763 ? 1.408 72.808 -36.073 1.00 75.04 927 ILE B O 1
ATOM 24840 N N . SER D 1 764 ? 3.622 72.591 -36.455 1.00 64.77 928 SER B N 1
ATOM 24841 C CA . SER D 1 764 ? 3.562 71.259 -37.038 1.00 70.89 928 SER B CA 1
ATOM 24842 C C . SER D 1 764 ? 4.744 70.425 -36.548 1.00 66.57 928 SER B C 1
ATOM 24843 O O . SER D 1 764 ? 5.768 70.968 -36.132 1.00 71.63 928 SER B O 1
ATOM 24851 N N . LEU D 1 765 ? 4.585 69.105 -36.594 1.00 63.02 929 LEU B N 1
ATOM 24852 C CA . LEU D 1 765 ? 5.622 68.176 -36.153 1.00 64.03 929 LEU B CA 1
ATOM 24853 C C . LEU D 1 765 ? 6.916 68.372 -36.941 1.00 67.97 929 LEU B C 1
ATOM 24854 O O . LEU D 1 765 ? 8.010 68.183 -36.409 1.00 65.38 929 LEU B O 1
ATOM 24870 N N . SER D 1 766 ? 6.784 68.756 -38.208 1.00 74.49 930 SER B N 1
ATOM 24871 C CA . SER D 1 766 ? 7.943 68.976 -39.069 1.00 78.22 930 SER B CA 1
ATOM 24872 C C . SER D 1 766 ? 8.862 70.053 -38.498 1.00 73.80 930 SER B C 1
ATOM 24873 O O . SER D 1 766 ? 10.086 69.928 -38.556 1.00 72.23 930 SER B O 1
ATOM 24881 N N . ASP D 1 767 ? 8.267 71.108 -37.949 1.00 70.85 931 ASP B N 1
ATOM 24882 C CA . ASP D 1 767 ? 9.035 72.186 -37.336 1.00 68.17 931 ASP B CA 1
ATOM 24883 C C . ASP D 1 767 ? 9.779 71.687 -36.101 1.00 66.42 931 ASP B C 1
ATOM 24884 O O . ASP D 1 767 ? 10.936 72.046 -35.876 1.00 74.35 931 ASP B O 1
ATOM 24893 N N . ILE D 1 768 ? 9.109 70.863 -35.301 1.00 57.34 932 ILE B N 1
ATOM 24894 C CA . ILE D 1 768 ? 9.725 70.289 -34.111 1.00 67.48 932 ILE B CA 1
ATOM 24895 C C . ILE D 1 768 ? 10.893 69.403 -34.516 1.00 69.20 932 ILE B C 1
ATOM 24896 O O . ILE D 1 768 ? 11.959 69.442 -33.900 1.00 63.61 932 ILE B O 1
ATOM 24912 N N . THR D 1 769 ? 10.682 68.603 -35.555 1.00 65.37 933 THR B N 1
ATOM 24913 C CA . THR D 1 769 ? 11.725 67.724 -36.061 1.00 60.10 933 THR B CA 1
ATOM 24914 C C . THR D 1 769 ? 12.877 68.552 -36.619 1.00 62.10 933 THR B C 1
ATOM 24915 O O . THR D 1 769 ? 14.039 68.166 -36.512 1.00 54.83 933 THR B O 1
ATOM 24926 N N . ARG D 1 770 ? 12.546 69.695 -37.212 1.00 45.07 934 ARG B N 1
ATOM 24927 C CA . ARG D 1 770 ? 13.558 70.601 -37.744 1.00 57.57 934 ARG B CA 1
ATOM 24928 C C . ARG D 1 770 ? 14.385 71.205 -36.613 1.00 61.31 934 ARG B C 1
ATOM 24929 O O . ARG D 1 770 ? 15.596 71.383 -36.744 1.00 62.19 934 ARG B O 1
ATOM 24950 N N . LYS D 1 771 ? 13.724 71.520 -35.503 1.00 65.57 935 LYS B N 1
ATOM 24951 C CA . LYS D 1 771 ? 14.409 72.044 -34.327 1.00 61.25 935 LYS B CA 1
ATOM 24952 C C . LYS D 1 771 ? 15.357 71.004 -33.740 1.00 55.32 935 LYS B C 1
ATOM 24953 O O . LYS D 1 771 ? 16.538 71.273 -33.522 1.00 56.88 935 LYS B O 1
ATOM 24972 N N . PHE D 1 772 ? 14.825 69.814 -33.490 1.00 53.45 936 PHE B N 1
ATOM 24973 C CA . PHE D 1 772 ? 15.590 68.727 -32.892 1.00 57.75 936 PHE B CA 1
ATOM 24974 C C . PHE D 1 772 ? 16.764 68.300 -33.770 1.00 62.47 936 PHE B C 1
ATOM 24975 O O . PHE D 1 772 ? 17.782 67.825 -33.267 1.00 65.04 936 PHE B O 1
ATOM 24992 N N . MET D 1 773 ? 16.625 68.480 -35.080 1.00 64.61 937 MET B N 1
ATOM 24993 C CA . MET D 1 773 ? 17.615 67.970 -36.025 1.00 53.71 937 MET B CA 1
ATOM 24994 C C . MET D 1 773 ? 18.766 68.928 -36.313 1.00 54.17 937 MET B C 1
ATOM 24995 O O . MET D 1 773 ? 19.889 68.483 -36.554 1.00 62.70 937 MET B O 1
ATOM 25009 N N . LYS D 1 774 ? 18.497 70.232 -36.299 1.00 51.14 938 LYS B N 1
ATOM 25010 C CA . LYS D 1 774 ? 19.497 71.202 -36.744 1.00 43.70 938 LYS B CA 1
ATOM 25011 C C . LYS D 1 774 ? 19.581 72.492 -35.925 1.00 55.72 938 LYS B C 1
ATOM 25012 O O . LYS D 1 774 ? 20.672 73.032 -35.736 1.00 63.39 938 LYS B O 1
ATOM 25031 N N . GLU D 1 775 ? 18.445 72.985 -35.442 1.00 50.16 939 GLU B N 1
ATOM 25032 C CA . GLU D 1 775 ? 18.402 74.308 -34.822 1.00 54.64 939 GLU B CA 1
ATOM 25033 C C . GLU D 1 775 ? 18.412 74.296 -33.287 1.00 55.30 939 GLU B C 1
ATOM 25034 O O . GLU D 1 775 ? 18.225 75.339 -32.657 1.00 56.07 939 GLU B O 1
ATOM 25046 N N . LEU D 1 776 ? 18.643 73.127 -32.693 1.00 58.72 940 LEU B N 1
ATOM 25047 C CA . LEU D 1 776 ? 18.818 73.018 -31.242 1.00 51.46 940 LEU B CA 1
ATOM 25048 C C . LEU D 1 776 ? 20.238 72.568 -30.899 1.00 51.50 940 LEU B C 1
ATOM 25049 O O . LEU D 1 776 ? 20.771 71.642 -31.514 1.00 55.24 940 LEU B O 1
ATOM 25065 N N . HIS D 1 777 ? 20.836 73.228 -29.909 1.00 47.92 941 HIS B N 1
ATOM 25066 C CA . HIS D 1 777 ? 22.236 73.007 -29.555 1.00 49.55 941 HIS B CA 1
ATOM 25067 C C . HIS D 1 777 ? 22.446 72.972 -28.039 1.00 44.15 941 HIS B C 1
ATOM 25068 O O . HIS D 1 777 ? 21.769 73.680 -27.293 1.00 48.48 941 HIS B O 1
ATOM 25082 N N . ALA D 1 778 ? 23.394 72.150 -27.596 1.00 38.39 942 ALA B N 1
ATOM 25083 C CA . ALA D 1 778 ? 23.642 71.957 -26.171 1.00 43.04 942 ALA B CA 1
ATOM 25084 C C . ALA D 1 778 ? 25.089 71.546 -25.887 1.00 49.93 942 ALA B C 1
ATOM 25085 O O . ALA D 1 778 ? 25.669 70.746 -26.621 1.00 42.03 942 ALA B O 1
ATOM 25092 N N . ASN D 1 779 ? 25.659 72.091 -24.814 1.00 43.82 943 ASN B N 1
ATOM 25093 C CA . ASN D 1 779 ? 27.011 71.736 -24.386 1.00 44.13 943 ASN B CA 1
ATOM 25094 C C . ASN D 1 779 ? 27.069 71.413 -22.893 1.00 40.68 943 ASN B C 1
ATOM 25095 O O . ASN D 1 779 ? 26.327 71.988 -22.096 1.00 49.95 943 ASN B O 1
ATOM 25106 N N . GLU D 1 780 ? 27.955 70.492 -22.524 1.00 37.75 944 GLU B N 1
ATOM 25107 C CA . GLU D 1 780 ? 28.193 70.157 -21.120 1.00 49.02 944 GLU B CA 1
ATOM 25108 C C . GLU D 1 780 ? 29.603 69.603 -20.938 1.00 55.81 944 GLU B C 1
ATOM 25109 O O . GLU D 1 780 ? 30.116 68.904 -21.810 1.00 42.62 944 GLU B O 1
ATOM 25121 N N . ILE D 1 781 ? 30.223 69.917 -19.802 1.00 47.04 945 ILE B N 1
ATOM 25122 C CA . ILE D 1 781 ? 31.571 69.442 -19.505 1.00 48.46 945 ILE B CA 1
ATOM 25123 C C . ILE D 1 781 ? 31.548 68.062 -18.862 1.00 54.26 945 ILE B C 1
ATOM 25124 O O . ILE D 1 781 ? 32.362 67.204 -19.196 1.00 47.84 945 ILE B O 1
ATOM 25140 N N . VAL D 1 782 ? 30.629 67.855 -17.925 1.00 53.81 946 VAL B N 1
ATOM 25141 C CA . VAL D 1 782 ? 30.581 66.599 -17.186 1.00 46.32 946 VAL B CA 1
ATOM 25142 C C . VAL D 1 782 ? 30.084 65.462 -18.077 1.00 45.03 946 VAL B C 1
ATOM 25143 O O . VAL D 1 782 ? 29.028 65.562 -18.702 1.00 54.12 946 VAL B O 1
ATOM 25156 N N . LEU D 1 783 ? 30.860 64.383 -18.122 1.00 56.35 947 LEU B N 1
ATOM 25157 C CA . LEU D 1 783 ? 30.542 63.220 -18.945 1.00 56.63 947 LEU B CA 1
ATOM 25158 C C . LEU D 1 783 ? 29.191 62.616 -18.582 1.00 53.13 947 LEU B C 1
ATOM 25159 O O . LEU D 1 783 ? 28.369 62.343 -19.455 1.00 55.09 947 LEU B O 1
ATOM 25175 N N . LEU D 1 784 ? 28.970 62.399 -17.291 1.00 50.11 948 LEU B N 1
ATOM 25176 C CA . LEU D 1 784 ? 27.757 61.732 -16.837 1.00 58.95 948 LEU B CA 1
ATOM 25177 C C . LEU D 1 784 ? 26.527 62.579 -17.135 1.00 51.52 948 LEU B C 1
ATOM 25178 O O . LEU D 1 784 ? 25.463 62.050 -17.454 1.00 45.51 948 LEU B O 1
ATOM 25194 N N . SER D 1 785 ? 26.678 63.895 -17.032 1.00 53.04 949 SER B N 1
ATOM 25195 C CA . SER D 1 785 ? 25.589 64.810 -17.348 1.00 52.83 949 SER B CA 1
ATOM 25196 C C . SER D 1 785 ? 25.353 64.849 -18.854 1.00 44.90 949 SER B C 1
ATOM 25197 O O . SER D 1 785 ? 24.216 64.977 -19.309 1.00 45.58 949 SER B O 1
ATOM 25205 N N . TYR D 1 786 ? 26.432 64.735 -19.622 1.00 42.84 950 TYR B N 1
ATOM 25206 C CA . TYR D 1 786 ? 26.340 64.701 -21.077 1.00 53.36 950 TYR B CA 1
ATOM 25207 C C . TYR D 1 786 ? 25.508 63.506 -21.535 1.00 48.12 950 TYR B C 1
ATOM 25208 O O . TYR D 1 786 ? 24.654 63.637 -22.411 1.00 38.22 950 TYR B O 1
ATOM 25226 N N . TYR D 1 787 ? 25.756 62.346 -20.934 1.00 45.20 951 TYR B N 1
ATOM 25227 C CA . TYR D 1 787 ? 25.040 61.129 -21.299 1.00 50.22 951 TYR B CA 1
ATOM 25228 C C . TYR D 1 787 ? 23.552 61.226 -20.962 1.00 50.87 951 TYR B C 1
ATOM 25229 O O . TYR D 1 787 ? 22.699 60.908 -21.791 1.00 56.56 951 TYR B O 1
ATOM 25247 N N . ILE D 1 788 ? 23.242 61.664 -19.747 1.00 43.02 952 ILE B N 1
ATOM 25248 C CA . ILE D 1 788 ? 21.853 61.781 -19.320 1.00 50.39 952 ILE B CA 1
ATOM 25249 C C . ILE D 1 788 ? 21.116 62.793 -20.187 1.00 52.70 952 ILE B C 1
ATOM 25250 O O . ILE D 1 788 ? 19.983 62.557 -20.605 1.00 60.64 952 ILE B O 1
ATOM 25266 N N . ALA D 1 789 ? 21.765 63.923 -20.444 1.00 54.70 953 ALA B N 1
ATOM 25267 C CA . ALA D 1 789 ? 21.187 64.967 -21.278 1.00 43.18 953 ALA B CA 1
ATOM 25268 C C . ALA D 1 789 ? 20.881 64.436 -22.671 1.00 51.07 953 ALA B C 1
ATOM 25269 O O . ALA D 1 789 ? 19.803 64.678 -23.211 1.00 58.91 953 ALA B O 1
ATOM 25276 N N . ALA D 1 790 ? 21.835 63.711 -23.247 1.00 52.61 954 ALA B N 1
ATOM 25277 C CA . ALA D 1 790 ? 21.659 63.133 -24.572 1.00 50.59 954 ALA B CA 1
ATOM 25278 C C . ALA D 1 790 ? 20.444 62.212 -24.597 1.00 60.95 954 ALA B C 1
ATOM 25279 O O . ALA D 1 790 ? 19.583 62.323 -25.467 1.00 63.35 954 ALA B O 1
ATOM 25286 N N . ILE D 1 791 ? 20.375 61.314 -23.622 1.00 61.34 955 ILE B N 1
ATOM 25287 C CA . ILE D 1 791 ? 19.302 60.333 -23.554 1.00 61.77 955 ILE B CA 1
ATOM 25288 C C . ILE D 1 791 ? 17.941 60.992 -23.325 1.00 54.93 955 ILE B C 1
ATOM 25289 O O . ILE D 1 791 ? 16.985 60.715 -24.050 1.00 62.84 955 ILE B O 1
ATOM 25305 N N . ASN D 1 792 ? 17.856 61.854 -22.316 1.00 58.57 956 ASN B N 1
ATOM 25306 C CA . ASN D 1 792 ? 16.602 62.525 -21.986 1.00 61.01 956 ASN B CA 1
ATOM 25307 C C . ASN D 1 792 ? 16.084 63.369 -23.146 1.00 56.88 956 ASN B C 1
ATOM 25308 O O . ASN D 1 792 ? 14.900 63.317 -23.476 1.00 48.95 956 ASN B O 1
ATOM 25319 N N . ILE D 1 793 ? 16.973 64.143 -23.759 1.00 55.74 957 ILE B N 1
ATOM 25320 C CA . ILE D 1 793 ? 16.615 64.936 -24.928 1.00 43.94 957 ILE B CA 1
ATOM 25321 C C . ILE D 1 793 ? 16.147 64.029 -26.065 1.00 53.22 957 ILE B C 1
ATOM 25322 O O . ILE D 1 793 ? 15.158 64.319 -26.736 1.00 58.15 957 ILE B O 1
ATOM 25338 N N . GLU D 1 794 ? 16.865 62.932 -26.279 1.00 53.93 958 GLU B N 1
ATOM 25339 C CA . GLU D 1 794 ? 16.523 61.989 -27.337 1.00 64.36 958 GLU B CA 1
ATOM 25340 C C . GLU D 1 794 ? 15.221 61.248 -27.041 1.00 63.84 958 GLU B C 1
ATOM 25341 O O . GLU D 1 794 ? 14.452 60.939 -27.953 1.00 60.35 958 GLU B O 1
ATOM 25353 N N . ALA D 1 795 ? 14.974 60.970 -25.765 1.00 65.85 959 ALA B N 1
ATOM 25354 C CA . ALA D 1 795 ? 13.806 60.195 -25.364 1.00 55.16 959 ALA B CA 1
ATOM 25355 C C . ALA D 1 795 ? 12.513 60.995 -25.511 1.00 67.19 959 ALA B C 1
ATOM 25356 O O . ALA D 1 795 ? 11.495 60.462 -25.953 1.00 72.27 959 ALA B O 1
ATOM 25363 N N . THR D 1 796 ? 12.554 62.270 -25.135 1.00 66.44 960 THR B N 1
ATOM 25364 C CA . THR D 1 796 ? 11.374 63.124 -25.221 1.00 69.62 960 THR B CA 1
ATOM 25365 C C . THR D 1 796 ? 10.934 63.301 -26.667 1.00 54.04 960 THR B C 1
ATOM 25366 O O . THR D 1 796 ? 9.744 63.425 -26.947 1.00 55.96 960 THR B O 1
ATOM 25377 N N . PHE D 1 797 ? 11.896 63.311 -27.584 1.00 57.44 961 PHE B N 1
ATOM 25378 C CA . PHE D 1 797 ? 11.584 63.492 -28.995 1.00 62.23 961 PHE B CA 1
ATOM 25379 C C . PHE D 1 797 ? 10.817 62.291 -29.539 1.00 66.79 961 PHE B C 1
ATOM 25380 O O . PHE D 1 797 ? 9.808 62.456 -30.225 1.00 65.72 961 PHE B O 1
ATOM 25397 N N . ASP D 1 798 ? 11.299 61.090 -29.227 1.00 55.62 962 ASP B N 1
ATOM 25398 C CA . ASP D 1 798 ? 10.641 59.853 -29.649 1.00 73.66 962 ASP B CA 1
ATOM 25399 C C . ASP D 1 798 ? 9.173 59.871 -29.239 1.00 77.20 962 ASP B C 1
ATOM 25400 O O . ASP D 1 798 ? 8.301 59.429 -29.986 1.00 80.98 962 ASP B O 1
ATOM 25409 N N . GLU D 1 799 ? 8.906 60.402 -28.050 1.00 68.83 963 GLU B N 1
ATOM 25410 C CA . GLU D 1 799 ? 7.548 60.472 -27.530 1.00 67.56 963 GLU B CA 1
ATOM 25411 C C . GLU D 1 799 ? 6.723 61.529 -28.261 1.00 70.04 963 GLU B C 1
ATOM 25412 O O . GLU D 1 799 ? 5.523 61.352 -28.470 1.00 80.85 963 GLU B O 1
ATOM 25424 N N . ILE D 1 800 ? 7.368 62.624 -28.653 1.00 64.09 964 ILE B N 1
ATOM 25425 C CA . ILE D 1 800 ? 6.681 63.688 -29.377 1.00 57.73 964 ILE B CA 1
ATOM 25426 C C . ILE D 1 800 ? 6.303 63.231 -30.785 1.00 67.08 964 ILE B C 1
ATOM 25427 O O . ILE D 1 800 ? 5.162 63.411 -31.206 1.00 80.26 964 ILE B O 1
ATOM 25443 N N . ASN D 1 801 ? 7.251 62.644 -31.514 1.00 52.51 965 ASN B N 1
ATOM 25444 C CA . ASN D 1 801 ? 6.940 62.105 -32.837 1.00 65.67 965 ASN B CA 1
ATOM 25445 C C . ASN D 1 801 ? 6.062 60.860 -32.737 1.00 66.56 965 ASN B C 1
ATOM 25446 O O . ASN D 1 801 ? 5.637 60.309 -33.751 1.00 64.23 965 ASN B O 1
ATOM 25457 N N . GLY D 1 802 ? 5.798 60.420 -31.510 1.00 80.74 966 GLY B N 1
ATOM 25458 C CA . GLY D 1 802 ? 4.928 59.283 -31.279 1.00 80.72 966 GLY B CA 1
ATOM 25459 C C . GLY D 1 802 ? 5.496 58.010 -31.872 1.00 84.24 966 GLY B C 1
ATOM 25460 O O . GLY D 1 802 ? 6.586 57.574 -31.498 1.00 88.56 966 GLY B O 1
ATOM 25464 N N . GLU D 1 803 ? 4.751 57.420 -32.803 1.00 96.41 967 GLU B N 1
ATOM 25465 C CA . GLU D 1 803 ? 5.158 56.185 -33.461 1.00 92.79 967 GLU B CA 1
ATOM 25466 C C . GLU D 1 803 ? 5.609 56.440 -34.900 1.00 95.95 967 GLU B C 1
ATOM 25467 O O . GLU D 1 803 ? 5.800 55.501 -35.673 1.00 96.62 967 GLU B O 1
ATOM 25479 N N . GLU D 1 804 ? 5.793 57.709 -35.256 1.00 95.16 968 GLU B N 1
ATOM 25480 C CA . GLU D 1 804 ? 6.256 58.059 -36.596 1.00 94.48 968 GLU B CA 1
ATOM 25481 C C . GLU D 1 804 ? 7.702 57.627 -36.814 1.00 93.53 968 GLU B C 1
ATOM 25482 O O . GLU D 1 804 ? 8.097 57.291 -37.932 1.00 91.58 968 GLU B O 1
ATOM 25494 N N . GLU D 1 805 ? 8.487 57.637 -35.741 1.00 94.64 969 GLU B N 1
ATOM 25495 C CA . GLU D 1 805 ? 9.904 57.314 -35.831 1.00 108.47 969 GLU B CA 1
ATOM 25496 C C . GLU D 1 805 ? 10.387 56.532 -34.617 1.00 99.77 969 GLU B C 1
ATOM 25497 O O . GLU D 1 805 ? 9.866 56.686 -33.510 1.00 94.10 969 GLU B O 1
ATOM 25501 N N . GLY D 1 806 ? 11.387 55.687 -34.843 1.00 96.86 970 GLY B N 1
ATOM 25502 C CA . GLY D 1 806 ? 12.064 54.993 -33.765 1.00 90.79 970 GLY B CA 1
ATOM 25503 C C . GLY D 1 806 ? 13.091 55.911 -33.136 1.00 83.40 970 GLY B C 1
ATOM 25504 O O . GLY D 1 806 ? 13.017 57.131 -33.296 1.00 85.40 970 GLY B O 1
ATOM 25508 N N . TYR D 1 807 ? 14.054 55.332 -32.428 1.00 76.33 971 TYR B N 1
ATOM 25509 C CA . TYR D 1 807 ? 15.085 56.121 -31.765 1.00 62.34 971 TYR B CA 1
ATOM 25510 C C . TYR D 1 807 ? 15.904 56.930 -32.764 1.00 68.70 971 TYR B C 1
ATOM 25511 O O . TYR D 1 807 ? 16.318 56.420 -33.805 1.00 67.29 971 TYR B O 1
ATOM 25529 N N . VAL D 1 808 ? 16.125 58.197 -32.428 1.00 78.97 972 VAL B N 1
ATOM 25530 C CA . VAL D 1 808 ? 16.943 59.095 -33.234 1.00 74.65 972 VAL B CA 1
ATOM 25531 C C . VAL D 1 808 ? 17.929 59.829 -32.327 1.00 77.27 972 VAL B C 1
ATOM 25532 O O . VAL D 1 808 ? 17.514 60.519 -31.394 1.00 78.43 972 VAL B O 1
ATOM 25545 N N . PRO D 1 809 ? 19.239 59.692 -32.595 1.00 74.86 973 PRO B N 1
ATOM 25546 C CA . PRO D 1 809 ? 20.217 60.366 -31.736 1.00 66.11 973 PRO B CA 1
ATOM 25547 C C . PRO D 1 809 ? 20.194 61.881 -31.905 1.00 61.69 973 PRO B C 1
ATOM 25548 O O . PRO D 1 809 ? 19.975 62.372 -33.013 1.00 64.89 973 PRO B O 1
ATOM 25559 N N . PHE D 1 810 ? 20.420 62.608 -30.816 1.00 56.44 974 PHE B N 1
ATOM 25560 C CA . PHE D 1 810 ? 20.438 64.063 -30.863 1.00 58.89 974 PHE B CA 1
ATOM 25561 C C . PHE D 1 810 ? 21.817 64.542 -31.290 1.00 55.33 974 PHE B C 1
ATOM 25562 O O . PHE D 1 810 ? 22.807 64.320 -30.592 1.00 66.33 974 PHE B O 1
ATOM 25579 N N . GLU D 1 811 ? 21.870 65.197 -32.444 1.00 56.62 975 GLU B N 1
ATOM 25580 C CA . GLU D 1 811 ? 23.135 65.584 -33.058 1.00 66.71 975 GLU B CA 1
ATOM 25581 C C . GLU D 1 811 ? 23.616 66.957 -32.591 1.00 64.28 975 GLU B C 1
ATOM 25582 O O . GLU D 1 811 ? 24.701 67.403 -32.968 1.00 60.06 975 GLU B O 1
ATOM 25594 N N . GLY D 1 812 ? 22.808 67.619 -31.768 1.00 50.06 976 GLY B N 1
ATOM 25595 C CA . GLY D 1 812 ? 23.085 68.984 -31.358 1.00 54.76 976 GLY B CA 1
ATOM 25596 C C . GLY D 1 812 ? 23.849 69.101 -30.053 1.00 50.65 976 GLY B C 1
ATOM 25597 O O . GLY D 1 812 ? 24.301 70.189 -29.696 1.00 54.67 976 GLY B O 1
ATOM 25601 N N . ILE D 1 813 ? 23.998 67.988 -29.341 1.00 56.48 977 ILE B N 1
ATOM 25602 C CA . ILE D 1 813 ? 24.664 68.003 -28.043 1.00 58.49 977 ILE B CA 1
ATOM 25603 C C . ILE D 1 813 ? 26.163 67.742 -28.191 1.00 58.10 977 ILE B C 1
ATOM 25604 O O . ILE D 1 813 ? 26.584 66.910 -28.997 1.00 60.69 977 ILE B O 1
ATOM 25620 N N . VAL D 1 814 ? 26.962 68.461 -27.406 1.00 47.62 978 VAL B N 1
ATOM 25621 C CA . VAL D 1 814 ? 28.416 68.391 -27.503 1.00 40.69 978 VAL B CA 1
ATOM 25622 C C . VAL D 1 814 ? 29.048 68.269 -26.119 1.00 53.19 978 VAL B C 1
ATOM 25623 O O . VAL D 1 814 ? 28.522 68.795 -25.137 1.00 54.81 978 VAL B O 1
ATOM 25636 N N . LEU D 1 815 ? 30.173 67.564 -26.054 1.00 59.32 979 LEU B N 1
ATOM 25637 C CA . LEU D 1 815 ? 30.959 67.457 -24.831 1.00 42.79 979 LEU B CA 1
ATOM 25638 C C . LEU D 1 815 ? 32.120 68.443 -24.873 1.00 41.27 979 LEU B C 1
ATOM 25639 O O . LEU D 1 815 ? 33.187 68.125 -25.401 1.00 47.39 979 LEU B O 1
ATOM 25655 N N . THR D 1 816 ? 31.912 69.638 -24.325 1.00 49.73 980 THR B N 1
ATOM 25656 C CA . THR D 1 816 ? 32.942 70.668 -24.341 1.00 53.81 980 THR B CA 1
ATOM 25657 C C . THR D 1 816 ? 32.867 71.615 -23.155 1.00 53.51 980 THR B C 1
ATOM 25658 O O . THR D 1 816 ? 31.869 71.670 -22.433 1.00 63.65 980 THR B O 1
ATOM 25669 N N . ASP D 1 817 ? 33.950 72.361 -22.975 1.00 58.27 981 ASP B N 1
ATOM 25670 C CA . ASP D 1 817 ? 33.977 73.527 -22.108 1.00 60.38 981 ASP B CA 1
ATOM 25671 C C . ASP D 1 817 ? 33.783 74.740 -23.012 1.00 50.83 981 ASP B C 1
ATOM 25672 O O . ASP D 1 817 ? 34.695 75.122 -23.746 1.00 58.26 981 ASP B O 1
ATOM 25681 N N . THR D 1 818 ? 32.588 75.324 -22.980 1.00 37.62 982 THR B N 1
ATOM 25682 C CA . THR D 1 818 ? 32.219 76.341 -23.961 1.00 53.23 982 THR B CA 1
ATOM 25683 C C . THR D 1 818 ? 33.075 77.590 -23.818 1.00 44.34 982 THR B C 1
ATOM 25684 O O . THR D 1 818 ? 33.266 78.329 -24.784 1.00 49.22 982 THR B O 1
ATOM 25695 N N . PHE D 1 819 ? 33.585 77.831 -22.615 1.00 50.82 983 PHE B N 1
ATOM 25696 C CA . PHE D 1 819 ? 34.515 78.930 -22.405 1.00 53.92 983 PHE B CA 1
ATOM 25697 C C . PHE D 1 819 ? 35.781 78.674 -23.218 1.00 51.36 983 PHE B C 1
ATOM 25698 O O . PHE D 1 819 ? 36.261 79.555 -23.930 1.00 50.11 983 PHE B O 1
ATOM 25715 N N . GLU D 1 820 ? 36.304 77.456 -23.119 1.00 46.91 984 GLU B N 1
ATOM 25716 C CA . GLU D 1 820 ? 37.500 77.064 -23.861 1.00 60.40 984 GLU B CA 1
ATOM 25717 C C . GLU D 1 820 ? 37.292 77.094 -25.374 1.00 56.93 984 GLU B C 1
ATOM 25718 O O . GLU D 1 820 ? 38.238 77.316 -26.130 1.00 61.28 984 GLU B O 1
ATOM 25730 N N . SER D 1 821 ? 36.056 76.871 -25.812 1.00 54.13 985 SER B N 1
ATOM 25731 C CA . SER D 1 821 ? 35.754 76.755 -27.237 1.00 53.78 985 SER B CA 1
ATOM 25732 C C . SER D 1 821 ? 36.140 78.015 -28.015 1.00 49.99 985 SER B C 1
ATOM 25733 O O . SER D 1 821 ? 36.452 77.943 -29.205 1.00 75.74 985 SER B O 1
ATOM 25741 N N . THR D 1 822 ? 36.127 79.160 -27.337 1.00 35.07 986 THR B N 1
ATOM 25742 C CA . THR D 1 822 ? 36.460 80.437 -27.964 1.00 41.82 986 THR B CA 1
ATOM 25743 C C . THR D 1 822 ? 37.817 80.977 -27.524 1.00 39.06 986 THR B C 1
ATOM 25744 O O . THR D 1 822 ? 38.201 82.081 -27.911 1.00 42.71 986 THR B O 1
ATOM 25755 N N . GLU D 1 823 ? 38.542 80.208 -26.717 1.00 52.97 987 GLU B N 1
ATOM 25756 C CA . GLU D 1 823 ? 39.809 80.681 -26.166 1.00 58.66 987 GLU B CA 1
ATOM 25757 C C . GLU D 1 823 ? 40.947 80.592 -27.176 1.00 73.71 987 GLU B C 1
ATOM 25758 O O . GLU D 1 823 ? 41.728 81.532 -27.323 1.00 84.91 987 GLU B O 1
ATOM 25770 N N . THR D 1 824 ? 41.044 79.459 -27.861 1.00 81.51 988 THR B N 1
ATOM 25771 C CA . THR D 1 824 ? 42.067 79.267 -28.880 1.00 87.00 988 THR B CA 1
ATOM 25772 C C . THR D 1 824 ? 41.753 78.004 -29.669 1.00 91.57 988 THR B C 1
ATOM 25773 O O . THR D 1 824 ? 40.859 77.239 -29.298 1.00 107.37 988 THR B O 1
ATOM 25784 N N . GLU D 1 825 ? 42.493 77.786 -30.752 1.00 101.41 989 GLU B N 1
ATOM 25785 C CA . GLU D 1 825 ? 42.278 76.621 -31.601 1.00 102.15 989 GLU B CA 1
ATOM 25786 C C . GLU D 1 825 ? 43.590 75.986 -32.046 1.00 111.48 989 GLU B C 1
ATOM 25787 O O . GLU D 1 825 ? 44.133 76.333 -33.096 1.00 116.40 989 GLU B O 1
ATOM 25791 N N . GLU D 1 826 ? 44.097 75.064 -31.235 1.00 115.37 990 GLU B N 1
ATOM 25792 C CA . GLU D 1 826 ? 45.183 74.191 -31.656 1.00 110.39 990 GLU B CA 1
ATOM 25793 C C . GLU D 1 826 ? 44.568 73.022 -32.412 1.00 104.92 990 GLU B C 1
ATOM 25794 O O . GLU D 1 826 ? 43.428 72.644 -32.141 1.00 100.68 990 GLU B O 1
ATOM 25801 N N . THR D 1 827 ? 45.312 72.457 -33.358 1.00 105.28 991 THR B N 1
ATOM 25802 C CA . THR D 1 827 ? 44.794 71.373 -34.186 1.00 103.28 991 THR B CA 1
ATOM 25803 C C . THR D 1 827 ? 45.364 70.024 -33.758 1.00 96.25 991 THR B C 1
ATOM 25804 O O . THR D 1 827 ? 46.580 69.826 -33.748 1.00 95.20 991 THR B O 1
ATOM 25815 N N . LEU D 1 828 ? 44.470 69.104 -33.407 1.00 96.35 992 LEU B N 1
ATOM 25816 C CA . LEU D 1 828 ? 44.848 67.735 -33.085 1.00 98.31 992 LEU B CA 1
ATOM 25817 C C . LEU D 1 828 ? 44.431 66.808 -34.222 1.00 99.54 992 LEU B C 1
ATOM 25818 O O . LEU D 1 828 ? 43.333 66.936 -34.767 1.00 93.43 992 LEU B O 1
ATOM 25834 N N . ASP D 1 829 ? 45.319 65.884 -34.578 1.00 97.71 993 ASP B N 1
ATOM 25835 C CA . ASP D 1 829 ? 45.033 64.879 -35.592 1.00 104.50 993 ASP B CA 1
ATOM 25836 C C . ASP D 1 829 ? 44.842 63.525 -34.919 1.00 103.74 993 ASP B C 1
ATOM 25837 O O . ASP D 1 829 ? 45.332 63.306 -33.810 1.00 94.93 993 ASP B O 1
ATOM 25841 N N . ASP D 1 830 ? 44.132 62.626 -35.595 1.00 117.00 994 ASP B N 1
ATOM 25842 C CA . ASP D 1 830 ? 43.773 61.328 -35.027 1.00 115.41 994 ASP B CA 1
ATOM 25843 C C . ASP D 1 830 ? 43.041 61.516 -33.701 1.00 102.70 994 ASP B C 1
ATOM 25844 O O . ASP D 1 830 ? 43.164 60.702 -32.785 1.00 91.74 994 ASP B O 1
ATOM 25853 N N . ASP D 1 831 ? 42.283 62.604 -33.613 1.00 98.66 995 ASP B N 1
ATOM 25854 C CA . ASP D 1 831 ? 41.457 62.887 -32.448 1.00 93.47 995 ASP B CA 1
ATOM 25855 C C . ASP D 1 831 ? 40.440 61.767 -32.248 1.00 84.80 995 ASP B C 1
ATOM 25856 O O . ASP D 1 831 ? 39.788 61.331 -33.196 1.00 83.48 995 ASP B O 1
ATOM 25865 N N . TYR D 1 832 ? 40.318 61.300 -31.011 1.00 63.91 996 TYR B N 1
ATOM 25866 C CA . TYR D 1 832 ? 39.331 60.284 -30.674 1.00 69.79 996 TYR B CA 1
ATOM 25867 C C . TYR D 1 832 ? 37.922 60.857 -30.746 1.00 70.74 996 TYR B C 1
ATOM 25868 O O . TYR D 1 832 ? 36.986 60.178 -31.171 1.00 73.28 996 TYR B O 1
ATOM 25886 N N . PHE D 1 833 ? 37.785 62.112 -30.329 1.00 71.74 997 PHE B N 1
ATOM 25887 C CA . PHE D 1 833 ? 36.489 62.775 -30.269 1.00 66.80 997 PHE B CA 1
ATOM 25888 C C . PHE D 1 833 ? 36.269 63.693 -31.466 1.00 65.99 997 PHE B C 1
ATOM 25889 O O . PHE D 1 833 ? 35.493 64.647 -31.386 1.00 69.66 997 PHE B O 1
ATOM 25906 N N . GLY D 1 834 ? 36.954 63.407 -32.568 1.00 70.72 998 GLY B N 1
ATOM 25907 C CA . GLY D 1 834 ? 36.861 64.225 -33.765 1.00 59.55 998 GLY B CA 1
ATOM 25908 C C . GLY D 1 834 ? 35.433 64.443 -34.231 1.00 65.18 998 GLY B C 1
ATOM 25909 O O . GLY D 1 834 ? 35.085 65.525 -34.708 1.00 61.71 998 GLY B O 1
ATOM 25913 N N . THR D 1 835 ? 34.603 63.415 -34.091 1.00 60.98 999 THR B N 1
ATOM 25914 C CA . THR D 1 835 ? 33.201 63.514 -34.475 1.00 62.72 999 THR B CA 1
ATOM 25915 C C . THR D 1 835 ? 32.453 64.439 -33.521 1.00 65.33 999 THR B C 1
ATOM 25916 O O . THR D 1 835 ? 31.620 65.239 -33.947 1.00 60.31 999 THR B O 1
ATOM 25927 N N . ASN D 1 836 ? 32.753 64.329 -32.231 1.00 61.87 1000 ASN B N 1
ATOM 25928 C CA . ASN D 1 836 ? 32.204 65.250 -31.246 1.00 63.49 1000 ASN B CA 1
ATOM 25929 C C . ASN D 1 836 ? 32.744 66.651 -31.493 1.00 60.39 1000 ASN B C 1
ATOM 25930 O O . ASN D 1 836 ? 32.028 67.643 -31.359 1.00 59.92 1000 ASN B O 1
ATOM 25941 N N . ASP D 1 837 ? 34.017 66.717 -31.867 1.00 63.00 1001 ASP B N 1
ATOM 25942 C CA . ASP D 1 837 ? 34.659 67.983 -32.185 1.00 66.91 1001 ASP B CA 1
ATOM 25943 C C . ASP D 1 837 ? 34.032 68.584 -33.436 1.00 69.82 1001 ASP B C 1
ATOM 25944 O O . ASP D 1 837 ? 33.992 69.804 -33.595 1.00 75.35 1001 ASP B O 1
ATOM 25953 N N . GLU D 1 838 ? 33.540 67.722 -34.320 1.00 71.98 1002 GLU B N 1
ATOM 25954 C CA . GLU D 1 838 ? 32.919 68.179 -35.556 1.00 77.69 1002 GLU B CA 1
ATOM 25955 C C . GLU D 1 838 ? 31.621 68.912 -35.242 1.00 66.14 1002 GLU B C 1
ATOM 25956 O O . GLU D 1 838 ? 31.351 69.974 -35.802 1.00 60.08 1002 GLU B O 1
ATOM 25968 N N . ARG D 1 839 ? 30.825 68.338 -34.342 1.00 63.65 1003 ARG B N 1
ATOM 25969 C CA . ARG D 1 839 ? 29.587 68.967 -33.893 1.00 48.92 1003 ARG B CA 1
ATOM 25970 C C . ARG D 1 839 ? 29.862 70.372 -33.372 1.00 59.89 1003 ARG B C 1
ATOM 25971 O O . ARG D 1 839 ? 29.081 71.296 -33.603 1.00 58.46 1003 ARG B O 1
ATOM 25992 N N . LEU D 1 840 ? 30.979 70.525 -32.668 1.00 52.35 1004 LEU B N 1
ATOM 25993 C CA . LEU D 1 840 ? 31.366 71.817 -32.120 1.00 49.30 1004 LEU B CA 1
ATOM 25994 C C . LEU D 1 840 ? 31.701 72.790 -33.246 1.00 49.03 1004 LEU B C 1
ATOM 25995 O O . LEU D 1 840 ? 31.276 73.944 -33.222 1.00 51.85 1004 LEU B O 1
ATOM 26011 N N . LYS D 1 841 ? 32.461 72.315 -34.230 1.00 57.89 1005 LYS B N 1
ATOM 26012 C CA . LYS D 1 841 ? 32.834 73.133 -35.383 1.00 63.34 1005 LYS B CA 1
ATOM 26013 C C . LYS D 1 841 ? 31.604 73.681 -36.097 1.00 70.09 1005 LYS B C 1
ATOM 26014 O O . LYS D 1 841 ? 31.523 74.876 -36.384 1.00 67.03 1005 LYS B O 1
ATOM 26033 N N . ARG D 1 842 ? 30.647 72.804 -36.383 1.00 58.10 1006 ARG B N 1
ATOM 26034 C CA . ARG D 1 842 ? 29.459 73.201 -37.127 1.00 59.50 1006 ARG B CA 1
ATOM 26035 C C . ARG D 1 842 ? 28.594 74.153 -36.307 1.00 57.56 1006 ARG B C 1
ATOM 26036 O O . ARG D 1 842 ? 27.906 75.003 -36.866 1.00 63.70 1006 ARG B O 1
ATOM 26057 N N . GLN D 1 843 ? 28.633 74.018 -34.984 1.00 58.55 1007 GLN B N 1
ATOM 26058 C CA . GLN D 1 843 ? 27.862 74.899 -34.113 1.00 47.02 1007 GLN B CA 1
ATOM 26059 C C . GLN D 1 843 ? 28.373 76.334 -34.205 1.00 54.43 1007 GLN B C 1
ATOM 26060 O O . GLN D 1 843 ? 27.590 77.285 -34.214 1.00 60.13 1007 GLN B O 1
ATOM 26074 N N . GLN D 1 844 ? 29.692 76.483 -34.279 1.00 54.97 1008 GLN B N 1
ATOM 26075 C CA . GLN D 1 844 ? 30.318 77.801 -34.291 1.00 62.39 1008 GLN B CA 1
ATOM 26076 C C . GLN D 1 844 ? 30.096 78.545 -35.609 1.00 66.33 1008 GLN B C 1
ATOM 26077 O O . GLN D 1 844 ? 30.347 79.747 -35.694 1.00 69.95 1008 GLN B O 1
ATOM 26091 N N . GLU D 1 845 ? 29.621 77.833 -36.627 1.00 64.59 1009 GLU B N 1
ATOM 26092 C CA . GLU D 1 845 ? 29.336 78.438 -37.927 1.00 63.99 1009 GLU B CA 1
ATOM 26093 C C . GLU D 1 845 ? 27.926 79.020 -37.974 1.00 60.21 1009 GLU B C 1
ATOM 26094 O O . GLU D 1 845 ? 27.547 79.674 -38.946 1.00 61.17 1009 GLU B O 1
ATOM 26106 N N . VAL D 1 846 ? 27.160 78.787 -36.914 1.00 62.68 1010 VAL B N 1
ATOM 26107 C CA . VAL D 1 846 ? 25.740 79.116 -36.899 1.00 65.00 1010 VAL B CA 1
ATOM 26108 C C . VAL D 1 846 ? 25.451 80.431 -36.173 1.00 60.53 1010 VAL B C 1
ATOM 26109 O O . VAL D 1 846 ? 25.998 80.676 -35.099 1.00 64.43 1010 VAL B O 1
ATOM 26122 N N . PRO D 1 847 ? 24.581 81.278 -36.753 1.00 57.65 1011 PRO B N 1
ATOM 26123 C CA . PRO D 1 847 ? 24.103 82.437 -35.991 1.00 57.55 1011 PRO B CA 1
ATOM 26124 C C . PRO D 1 847 ? 23.111 82.027 -34.906 1.00 60.86 1011 PRO B C 1
ATOM 26125 O O . PRO D 1 847 ? 22.070 81.440 -35.204 1.00 64.24 1011 PRO B O 1
ATOM 26136 N N . ILE D 1 848 ? 23.446 82.338 -33.660 1.00 47.26 1012 ILE B N 1
ATOM 26137 C CA . ILE D 1 848 ? 22.615 81.987 -32.516 1.00 48.82 1012 ILE B CA 1
ATOM 26138 C C . ILE D 1 848 ? 21.754 83.183 -32.119 1.00 41.44 1012 ILE B C 1
ATOM 26139 O O . ILE D 1 848 ? 22.281 84.256 -31.819 1.00 57.29 1012 ILE B O 1
ATOM 26155 N N . THR D 1 849 ? 20.437 82.998 -32.118 1.00 39.82 1013 THR B N 1
ATOM 26156 C CA . THR D 1 849 ? 19.513 84.080 -31.781 1.00 62.23 1013 THR B CA 1
ATOM 26157 C C . THR D 1 849 ? 18.826 83.833 -30.440 1.00 50.11 1013 THR B C 1
ATOM 26158 O O . THR D 1 849 ? 18.007 84.637 -29.994 1.00 53.40 1013 THR B O 1
ATOM 26169 N N . ALA D 1 850 ? 19.160 82.719 -29.799 1.00 51.28 1014 ALA B N 1
ATOM 26170 C CA . ALA D 1 850 ? 18.613 82.411 -28.485 1.00 51.18 1014 ALA B CA 1
ATOM 26171 C C . ALA D 1 850 ? 19.604 81.596 -27.660 1.00 51.73 1014 ALA B C 1
ATOM 26172 O O . ALA D 1 850 ? 20.082 80.552 -28.103 1.00 46.20 1014 ALA B O 1
ATOM 26179 N N . ILE D 1 851 ? 19.917 82.090 -26.465 1.00 57.29 1015 ILE B N 1
ATOM 26180 C CA . ILE D 1 851 ? 20.766 81.362 -25.527 1.00 52.67 1015 ILE B CA 1
ATOM 26181 C C . ILE D 1 851 ? 20.056 81.256 -24.179 1.00 49.13 1015 ILE B C 1
ATOM 26182 O O . ILE D 1 851 ? 19.783 82.267 -23.526 1.00 44.16 1015 ILE B O 1
ATOM 26198 N N . ILE D 1 852 ? 19.758 80.023 -23.779 1.00 50.77 1016 ILE B N 1
ATOM 26199 C CA . ILE D 1 852 ? 19.002 79.761 -22.562 1.00 46.98 1016 ILE B CA 1
ATOM 26200 C C . ILE D 1 852 ? 19.760 78.806 -21.641 1.00 47.26 1016 ILE B C 1
ATOM 26201 O O . ILE D 1 852 ? 20.596 78.032 -22.105 1.00 47.79 1016 ILE B O 1
ATOM 26217 N N . GLY D 1 853 ? 19.472 78.864 -20.342 1.00 43.44 1017 GLY B N 1
ATOM 26218 C CA . GLY D 1 853 ? 20.021 77.899 -19.404 1.00 52.71 1017 GLY B CA 1
ATOM 26219 C C . GLY D 1 853 ? 20.332 78.426 -18.014 1.00 47.01 1017 GLY B C 1
ATOM 26220 O O . GLY D 1 853 ? 20.005 79.562 -17.662 1.00 30.99 1017 GLY B O 1
ATOM 26224 N N . ASN D 1 854 ? 20.975 77.570 -17.225 1.00 49.06 1018 ASN B N 1
ATOM 26225 C CA . ASN D 1 854 ? 21.381 77.890 -15.864 1.00 43.23 1018 ASN B CA 1
ATOM 26226 C C . ASN D 1 854 ? 22.891 77.715 -15.732 1.00 39.19 1018 ASN B C 1
ATOM 26227 O O . ASN D 1 854 ? 23.361 76.640 -15.360 1.00 39.87 1018 ASN B O 1
ATOM 26238 N N . PRO D 1 855 ? 23.660 78.770 -16.051 1.00 42.61 1019 PRO B N 1
ATOM 26239 C CA . PRO D 1 855 ? 25.123 78.672 -16.048 1.00 40.84 1019 PRO B CA 1
ATOM 26240 C C . PRO D 1 855 ? 25.720 78.497 -14.655 1.00 43.53 1019 PRO B C 1
ATOM 26241 O O . PRO D 1 855 ? 25.030 78.718 -13.663 1.00 43.29 1019 PRO B O 1
ATOM 26252 N N . PRO D 1 856 ? 26.999 78.100 -14.583 1.00 48.31 1020 PRO B N 1
ATOM 26253 C CA . PRO D 1 856 ? 27.670 77.853 -13.301 1.00 41.36 1020 PRO B CA 1
ATOM 26254 C C . PRO D 1 856 ? 27.896 79.119 -12.480 1.00 46.90 1020 PRO B C 1
ATOM 26255 O O . PRO D 1 856 ? 28.146 80.180 -13.057 1.00 42.19 1020 PRO B O 1
ATOM 26266 N N . TYR D 1 857 ? 27.800 78.999 -11.156 1.00 49.21 1021 TYR B N 1
ATOM 26267 C CA . TYR D 1 857 ? 28.149 80.090 -10.252 1.00 41.99 1021 TYR B CA 1
ATOM 26268 C C . TYR D 1 857 ? 29.432 79.734 -9.509 1.00 48.80 1021 TYR B C 1
ATOM 26269 O O . TYR D 1 857 ? 29.489 78.720 -8.810 1.00 45.80 1021 TYR B O 1
ATOM 26287 N N . SER D 1 858 ? 30.457 80.567 -9.666 1.00 44.81 1022 SER B N 1
ATOM 26288 C CA . SER D 1 858 ? 31.686 80.443 -8.884 1.00 28.33 1022 SER B CA 1
ATOM 26289 C C . SER D 1 858 ? 32.617 81.626 -9.131 1.00 51.05 1022 SER B C 1
ATOM 26290 O O . SER D 1 858 ? 33.049 81.852 -10.265 1.00 44.84 1022 SER B O 1
ATOM 26298 N N . LYS D 1 859 ? 32.927 82.377 -8.076 1.00 33.85 1023 LYS B N 1
ATOM 26299 C CA . LYS D 1 859 ? 33.920 83.447 -8.173 1.00 53.64 1023 LYS B CA 1
ATOM 26300 C C . LYS D 1 859 ? 35.232 83.014 -7.546 1.00 54.55 1023 LYS B C 1
ATOM 26301 O O . LYS D 1 859 ? 36.191 83.786 -7.484 1.00 65.17 1023 LYS B O 1
ATOM 26320 N N . GLY D 1 860 ? 35.269 81.775 -7.074 1.00 22.14 1024 GLY B N 1
ATOM 26321 C CA . GLY D 1 860 ? 36.485 81.229 -6.517 1.00 46.24 1024 GLY B CA 1
ATOM 26322 C C . GLY D 1 860 ? 36.236 80.125 -5.519 1.00 51.43 1024 GLY B C 1
ATOM 26323 O O . GLY D 1 860 ? 35.105 79.686 -5.309 1.00 47.28 1024 GLY B O 1
ATOM 26327 N N . GLN D 1 861 ? 37.326 79.669 -4.918 1.00 46.48 1025 GLN B N 1
ATOM 26328 C CA . GLN D 1 861 ? 37.276 78.706 -3.838 1.00 55.08 1025 GLN B CA 1
ATOM 26329 C C . GLN D 1 861 ? 37.032 79.441 -2.537 1.00 47.03 1025 GLN B C 1
ATOM 26330 O O . GLN D 1 861 ? 37.145 80.663 -2.478 1.00 52.57 1025 GLN B O 1
ATOM 26344 N N . SER D 1 862 ? 36.653 78.691 -1.512 1.00 71.98 1026 SER B N 1
ATOM 26345 C CA . SER D 1 862 ? 36.842 79.120 -0.139 1.00 57.07 1026 SER B CA 1
ATOM 26346 C C . SER D 1 862 ? 38.001 78.292 0.384 1.00 74.52 1026 SER B C 1
ATOM 26347 O O . SER D 1 862 ? 38.227 77.176 -0.093 1.00 94.48 1026 SER B O 1
ATOM 26355 N N . ASN D 1 863 ? 38.758 78.847 1.324 1.00 59.90 1027 ASN B N 1
ATOM 26356 C CA . ASN D 1 863 ? 39.877 78.135 1.925 1.00 83.08 1027 ASN B CA 1
ATOM 26357 C C . ASN D 1 863 ? 40.940 77.788 0.882 1.00 75.88 1027 ASN B C 1
ATOM 26358 O O . ASN D 1 863 ? 40.967 78.371 -0.198 1.00 54.74 1027 ASN B O 1
ATOM 26369 N N . GLU D 1 864 ? 41.819 76.854 1.229 1.00 108.35 1028 GLU B N 1
ATOM 26370 C CA . GLU D 1 864 ? 42.964 76.495 0.403 1.00 92.37 1028 GLU B CA 1
ATOM 26371 C C . GLU D 1 864 ? 42.787 75.083 -0.157 1.00 79.83 1028 GLU B C 1
ATOM 26372 O O . GLU D 1 864 ? 43.622 74.203 0.053 1.00 51.52 1028 GLU B O 1
ATOM 26384 N N . ASN D 1 865 ? 41.665 74.860 -0.837 1.00 83.06 1029 ASN B N 1
ATOM 26385 C CA . ASN D 1 865 ? 41.496 73.653 -1.636 1.00 55.74 1029 ASN B CA 1
ATOM 26386 C C . ASN D 1 865 ? 42.366 73.770 -2.892 1.00 74.26 1029 ASN B C 1
ATOM 26387 O O . ASN D 1 865 ? 41.870 73.975 -4.002 1.00 71.91 1029 ASN B O 1
ATOM 26398 N N . ASP D 1 866 ? 43.669 73.598 -2.679 1.00 96.08 1030 ASP B N 1
ATOM 26399 C CA . ASP D 1 866 ? 44.736 74.026 -3.594 1.00 83.70 1030 ASP B CA 1
ATOM 26400 C C . ASP D 1 866 ? 44.431 73.963 -5.094 1.00 115.06 1030 ASP B C 1
ATOM 26401 O O . ASP D 1 866 ? 44.988 74.741 -5.873 1.00 115.92 1030 ASP B O 1
ATOM 26405 N N . ASN D 1 867 ? 43.559 73.039 -5.490 1.00 102.87 1031 ASN B N 1
ATOM 26406 C CA . ASN D 1 867 ? 43.274 72.789 -6.902 1.00 110.90 1031 ASN B CA 1
ATOM 26407 C C . ASN D 1 867 ? 41.881 73.255 -7.348 1.00 109.18 1031 ASN B C 1
ATOM 26408 O O . ASN D 1 867 ? 41.449 72.928 -8.457 1.00 120.09 1031 ASN B O 1
ATOM 26412 N N . ASN D 1 868 ? 41.192 74.020 -6.500 1.00 70.88 1032 ASN B N 1
ATOM 26413 C CA . ASN D 1 868 ? 39.791 74.390 -6.750 1.00 80.19 1032 ASN B CA 1
ATOM 26414 C C . ASN D 1 868 ? 39.593 75.849 -7.172 1.00 52.40 1032 ASN B C 1
ATOM 26415 O O . ASN D 1 868 ? 38.492 76.383 -7.047 1.00 72.49 1032 ASN B O 1
ATOM 26426 N N . LYS D 1 869 ? 40.647 76.500 -7.659 1.00 61.25 1033 LYS B N 1
ATOM 26427 C CA . LYS D 1 869 ? 40.481 77.808 -8.287 1.00 56.74 1033 LYS B CA 1
ATOM 26428 C C . LYS D 1 869 ? 39.719 77.637 -9.593 1.00 46.03 1033 LYS B C 1
ATOM 26429 O O . LYS D 1 869 ? 39.611 76.530 -10.116 1.00 40.32 1033 LYS B O 1
ATOM 26448 N N . ASN D 1 870 ? 39.200 78.738 -10.125 1.00 39.74 1034 ASN B N 1
ATOM 26449 C CA . ASN D 1 870 ? 38.552 78.717 -11.431 1.00 50.12 1034 ASN B CA 1
ATOM 26450 C C . ASN D 1 870 ? 39.593 78.609 -12.541 1.00 49.53 1034 ASN B C 1
ATOM 26451 O O . ASN D 1 870 ? 40.740 79.015 -12.362 1.00 46.54 1034 ASN B O 1
ATOM 26462 N N . ILE D 1 871 ? 39.193 78.055 -13.682 1.00 55.83 1035 ILE B N 1
ATOM 26463 C CA . ILE D 1 871 ? 40.108 77.858 -14.801 1.00 53.24 1035 ILE B CA 1
ATOM 26464 C C . ILE D 1 871 ? 40.481 79.225 -15.394 1.00 54.36 1035 ILE B C 1
ATOM 26465 O O . ILE D 1 871 ? 39.806 80.220 -15.134 1.00 53.84 1035 ILE B O 1
ATOM 26481 N N . GLU D 1 872 ? 41.541 79.269 -16.199 1.00 54.61 1036 GLU B N 1
ATOM 26482 C CA . GLU D 1 872 ? 42.119 80.538 -16.648 1.00 51.76 1036 GLU B CA 1
ATOM 26483 C C . GLU D 1 872 ? 41.295 81.303 -17.695 1.00 59.47 1036 GLU B C 1
ATOM 26484 O O . GLU D 1 872 ? 40.914 82.442 -17.451 1.00 78.23 1036 GLU B O 1
ATOM 26496 N N . TYR D 1 873 ? 41.039 80.700 -18.854 1.00 44.72 1037 TYR B N 1
ATOM 26497 C CA . TYR D 1 873 ? 40.333 81.384 -19.952 1.00 52.71 1037 TYR B CA 1
ATOM 26498 C C . TYR D 1 873 ? 40.843 82.807 -20.218 1.00 51.17 1037 TYR B C 1
ATOM 26499 O O . TYR D 1 873 ? 40.113 83.779 -20.013 1.00 42.28 1037 TYR B O 1
ATOM 26517 N N . PRO D 1 874 ? 42.094 82.937 -20.680 1.00 51.15 1038 PRO B N 1
ATOM 26518 C CA . PRO D 1 874 ? 42.720 84.254 -20.874 1.00 48.83 1038 PRO B CA 1
ATOM 26519 C C . PRO D 1 874 ? 41.972 85.200 -21.817 1.00 39.42 1038 PRO B C 1
ATOM 26520 O O . PRO D 1 874 ? 41.823 86.380 -21.495 1.00 42.07 1038 PRO B O 1
ATOM 26531 N N . ARG D 1 875 ? 41.519 84.702 -22.961 1.00 39.04 1039 ARG B N 1
ATOM 26532 C CA . ARG D 1 875 ? 40.883 85.562 -23.955 1.00 49.78 1039 ARG B CA 1
ATOM 26533 C C . ARG D 1 875 ? 39.536 86.092 -23.463 1.00 46.62 1039 ARG B C 1
ATOM 26534 O O . ARG D 1 875 ? 39.200 87.252 -23.698 1.00 38.49 1039 ARG B O 1
ATOM 26555 N N . LEU D 1 876 ? 38.769 85.246 -22.780 1.00 48.33 1040 LEU B N 1
ATOM 26556 C CA . LEU D 1 876 ? 37.474 85.660 -22.242 1.00 31.25 1040 LEU B CA 1
ATOM 26557 C C . LEU D 1 876 ? 37.654 86.714 -21.156 1.00 44.66 1040 LEU B C 1
ATOM 26558 O O . LEU D 1 876 ? 36.823 87.610 -21.005 1.00 37.84 1040 LEU B O 1
ATOM 26574 N N . PHE D 1 877 ? 38.743 86.601 -20.401 1.00 47.38 1041 PHE B N 1
ATOM 26575 C CA . PHE D 1 877 ? 39.058 87.576 -19.363 1.00 43.16 1041 PHE B CA 1
ATOM 26576 C C . PHE D 1 877 ? 39.298 88.959 -19.961 1.00 40.65 1041 PHE B C 1
ATOM 26577 O O . PHE D 1 877 ? 38.986 89.977 -19.340 1.00 38.74 1041 PHE B O 1
ATOM 26594 N N . LYS D 1 878 ? 39.858 88.993 -21.164 1.00 36.09 1042 LYS B N 1
ATOM 26595 C CA . LYS D 1 878 ? 40.144 90.259 -21.826 1.00 45.25 1042 LYS B CA 1
ATOM 26596 C C . LYS D 1 878 ? 38.853 91.031 -22.078 1.00 46.35 1042 LYS B C 1
ATOM 26597 O O . LYS D 1 878 ? 38.783 92.235 -21.830 1.00 47.58 1042 LYS B O 1
ATOM 26616 N N . SER D 1 879 ? 37.833 90.328 -22.563 1.00 42.21 1043 SER B N 1
ATOM 26617 C CA . SER D 1 879 ? 36.543 90.946 -22.848 1.00 47.51 1043 SER B CA 1
ATOM 26618 C C . SER D 1 879 ? 35.892 91.469 -21.572 1.00 51.54 1043 SER B C 1
ATOM 26619 O O . SER D 1 879 ? 35.305 92.551 -21.569 1.00 51.48 1043 SER B O 1
ATOM 26627 N N . ILE D 1 880 ? 35.996 90.696 -20.495 1.00 44.90 1044 ILE B N 1
ATOM 26628 C CA . ILE D 1 880 ? 35.513 91.133 -19.191 1.00 47.08 1044 ILE B CA 1
ATOM 26629 C C . ILE D 1 880 ? 36.211 92.429 -18.799 1.00 45.96 1044 ILE B C 1
ATOM 26630 O O . ILE D 1 880 ? 35.569 93.408 -18.416 1.00 38.40 1044 ILE B O 1
ATOM 26646 N N . ALA D 1 881 ? 37.536 92.418 -18.904 1.00 43.43 1045 ALA B N 1
ATOM 26647 C CA . ALA D 1 881 ? 38.362 93.557 -18.522 1.00 42.03 1045 ALA B CA 1
ATOM 26648 C C . ALA D 1 881 ? 38.022 94.804 -19.330 1.00 50.12 1045 ALA B C 1
ATOM 26649 O O . ALA D 1 881 ? 38.025 95.913 -18.798 1.00 51.65 1045 ALA B O 1
ATOM 26656 N N . ASP D 1 882 ? 37.731 94.616 -20.614 1.00 53.44 1046 ASP B N 1
ATOM 26657 C CA . ASP D 1 882 ? 37.467 95.737 -21.511 1.00 47.64 1046 ASP B CA 1
ATOM 26658 C C . ASP D 1 882 ? 36.053 96.299 -21.366 1.00 45.63 1046 ASP B C 1
ATOM 26659 O O . ASP D 1 882 ? 35.759 97.382 -21.879 1.00 43.22 1046 ASP B O 1
ATOM 26668 N N . SER D 1 883 ? 35.187 95.572 -20.664 1.00 51.80 1047 SER B N 1
ATOM 26669 C CA . SER D 1 883 ? 33.785 95.961 -20.535 1.00 50.66 1047 SER B CA 1
ATOM 26670 C C . SER D 1 883 ? 33.379 96.206 -19.086 1.00 46.37 1047 SER B C 1
ATOM 26671 O O . SER D 1 883 ? 33.333 97.348 -18.629 1.00 51.37 1047 SER B O 1
ATOM 26679 N N . TYR D 1 884 ? 33.088 95.124 -18.371 1.00 47.12 1048 TYR B N 1
ATOM 26680 C CA . TYR D 1 884 ? 32.511 95.210 -17.034 1.00 43.84 1048 TYR B CA 1
ATOM 26681 C C . TYR D 1 884 ? 33.456 95.863 -16.029 1.00 43.62 1048 TYR B C 1
ATOM 26682 O O . TYR D 1 884 ? 33.038 96.689 -15.220 1.00 55.48 1048 TYR B O 1
ATOM 26700 N N . VAL D 1 885 ? 34.728 95.484 -16.077 1.00 46.81 1049 VAL B N 1
ATOM 26701 C CA . VAL D 1 885 ? 35.722 96.032 -15.163 1.00 52.28 1049 VAL B CA 1
ATOM 26702 C C . VAL D 1 885 ? 36.036 97.487 -15.505 1.00 55.52 1049 VAL B C 1
ATOM 26703 O O . VAL D 1 885 ? 36.091 98.345 -14.624 1.00 59.30 1049 VAL B O 1
ATOM 26716 N N . LYS D 1 886 ? 36.245 97.750 -16.792 1.00 53.39 1050 LYS B N 1
ATOM 26717 C CA . LYS D 1 886 ? 36.617 99.080 -17.262 1.00 48.65 1050 LYS B CA 1
ATOM 26718 C C . LYS D 1 886 ? 35.552 100.124 -16.937 1.00 51.83 1050 LYS B C 1
ATOM 26719 O O . LYS D 1 886 ? 35.873 101.268 -16.618 1.00 65.85 1050 LYS B O 1
ATOM 26729 N N . ASN D 1 887 ? 34.287 99.726 -17.022 1.00 47.56 1051 ASN B N 1
ATOM 26730 C CA . ASN D 1 887 ? 33.171 100.634 -16.763 1.00 43.06 1051 ASN B CA 1
ATOM 26731 C C . ASN D 1 887 ? 32.907 100.846 -15.273 1.00 55.89 1051 ASN B C 1
ATOM 26732 O O . ASN D 1 887 ? 32.008 101.599 -14.891 1.00 62.30 1051 ASN B O 1
ATOM 26743 N N . SER D 1 888 ? 33.706 100.194 -14.435 1.00 55.43 1052 SER B N 1
ATOM 26744 C CA . SER D 1 888 ? 33.495 100.210 -12.991 1.00 53.22 1052 SER B CA 1
ATOM 26745 C C . SER D 1 888 ? 34.406 101.213 -12.293 1.00 46.93 1052 SER B C 1
ATOM 26746 O O . SER D 1 888 ? 35.542 101.428 -12.719 1.00 46.55 1052 SER B O 1
ATOM 26754 N N . LYS D 1 889 ? 33.904 101.821 -11.222 1.00 57.26 1053 LYS B N 1
ATOM 26755 C CA . LYS D 1 889 ? 34.687 102.785 -10.454 1.00 54.92 1053 LYS B CA 1
ATOM 26756 C C . LYS D 1 889 ? 35.311 102.131 -9.225 1.00 43.65 1053 LYS B C 1
ATOM 26757 O O . LYS D 1 889 ? 36.018 102.790 -8.460 1.00 52.76 1053 LYS B O 1
ATOM 26776 N N . THR D 1 890 ? 35.050 100.839 -9.040 1.00 46.78 1054 THR B N 1
ATOM 26777 C CA . THR D 1 890 ? 35.694 100.076 -7.977 1.00 56.81 1054 THR B CA 1
ATOM 26778 C C . THR D 1 890 ? 37.027 99.518 -8.466 1.00 48.36 1054 THR B C 1
ATOM 26779 O O . THR D 1 890 ? 37.238 99.357 -9.668 1.00 50.83 1054 THR B O 1
ATOM 26790 N N . THR D 1 891 ? 37.926 99.243 -7.525 1.00 57.69 1055 THR B N 1
ATOM 26791 C CA . THR D 1 891 ? 39.227 98.661 -7.841 1.00 49.61 1055 THR B CA 1
ATOM 26792 C C . THR D 1 891 ? 39.285 97.184 -7.459 1.00 51.04 1055 THR B C 1
ATOM 26793 O O . THR D 1 891 ? 40.284 96.506 -7.710 1.00 57.20 1055 THR B O 1
ATOM 26804 N N . SER D 1 892 ? 38.212 96.698 -6.842 1.00 50.71 1056 SER B N 1
ATOM 26805 C CA . SER D 1 892 ? 38.068 95.279 -6.537 1.00 52.66 1056 SER B CA 1
ATOM 26806 C C . SER D 1 892 ? 36.898 94.695 -7.321 1.00 46.11 1056 SER B C 1
ATOM 26807 O O . SER D 1 892 ? 35.738 94.998 -7.031 1.00 38.97 1056 SER B O 1
ATOM 26815 N N . VAL D 1 893 ? 37.210 93.854 -8.305 1.00 42.20 1057 VAL B N 1
ATOM 26816 C CA . VAL D 1 893 ? 36.211 93.345 -9.240 1.00 36.03 1057 VAL B CA 1
ATOM 26817 C C . VAL D 1 893 ? 36.222 91.817 -9.312 1.00 41.36 1057 VAL B C 1
ATOM 26818 O O . VAL D 1 893 ? 35.992 91.236 -10.375 1.00 45.93 1057 VAL B O 1
ATOM 26831 N N . LEU D 1 894 ? 36.487 91.173 -8.179 1.00 45.06 1058 LEU B N 1
ATOM 26832 C CA . LEU D 1 894 ? 36.510 89.714 -8.109 1.00 44.37 1058 LEU B CA 1
ATOM 26833 C C . LEU D 1 894 ? 35.227 89.098 -8.665 1.00 47.41 1058 LEU B C 1
ATOM 26834 O O . LEU D 1 894 ? 35.270 88.105 -9.393 1.00 50.16 1058 LEU B O 1
ATOM 26850 N N . GLY D 1 895 ? 34.089 89.694 -8.322 1.00 46.51 1059 GLY B N 1
ATOM 26851 C CA . GLY D 1 895 ? 32.797 89.174 -8.735 1.00 47.66 1059 GLY B CA 1
ATOM 26852 C C . GLY D 1 895 ? 32.570 89.184 -10.236 1.00 37.49 1059 GLY B C 1
ATOM 26853 O O . GLY D 1 895 ? 31.688 88.490 -10.738 1.00 46.10 1059 GLY B O 1
ATOM 26857 N N . MET D 1 896 ? 33.362 89.971 -10.957 1.00 40.92 1060 MET B N 1
ATOM 26858 C CA . MET D 1 896 ? 33.201 90.091 -12.403 1.00 39.58 1060 MET B CA 1
ATOM 26859 C C . MET D 1 896 ? 33.830 88.916 -13.145 1.00 40.62 1060 MET B C 1
ATOM 26860 O O . MET D 1 896 ? 33.520 88.676 -14.312 1.00 46.92 1060 MET B O 1
ATOM 26874 N N . TYR D 1 897 ? 34.721 88.195 -12.470 1.00 41.34 1061 TYR B N 1
ATOM 26875 C CA . TYR D 1 897 ? 35.295 86.980 -13.032 1.00 36.24 1061 TYR B CA 1
ATOM 26876 C C . TYR D 1 897 ? 34.620 85.759 -12.420 1.00 40.33 1061 TYR B C 1
ATOM 26877 O O . TYR D 1 897 ? 35.142 84.644 -12.481 1.00 34.49 1061 TYR B O 1
ATOM 26895 N N . ASP D 1 898 ? 33.451 85.984 -11.827 1.00 42.71 1062 ASP B N 1
ATOM 26896 C CA . ASP D 1 898 ? 32.602 84.890 -11.386 1.00 48.23 1062 ASP B CA 1
ATOM 26897 C C . ASP D 1 898 ? 32.109 84.147 -12.618 1.00 42.20 1062 ASP B C 1
ATOM 26898 O O . ASP D 1 898 ? 31.930 84.744 -13.679 1.00 33.80 1062 ASP B O 1
ATOM 26907 N N . SER D 1 899 ? 31.894 82.844 -12.474 1.00 40.24 1063 SER B N 1
ATOM 26908 C CA . SER D 1 899 ? 31.548 82.000 -13.611 1.00 38.20 1063 SER B CA 1
ATOM 26909 C C . SER D 1 899 ? 30.258 82.440 -14.289 1.00 32.96 1063 SER B C 1
ATOM 26910 O O . SER D 1 899 ? 30.136 82.349 -15.509 1.00 37.06 1063 SER B O 1
ATOM 26918 N N . TYR D 1 900 ? 29.297 82.920 -13.506 1.00 40.86 1064 TYR B N 1
ATOM 26919 C CA . TYR D 1 900 ? 28.006 83.304 -14.064 1.00 36.91 1064 TYR B CA 1
ATOM 26920 C C . TYR D 1 900 ? 28.119 84.617 -14.838 1.00 34.82 1064 TYR B C 1
ATOM 26921 O O . TYR D 1 900 ? 27.351 84.860 -15.767 1.00 38.46 1064 TYR B O 1
ATOM 26939 N N . VAL D 1 901 ? 29.082 85.453 -14.462 1.00 39.42 1065 VAL B N 1
ATOM 26940 C CA . VAL D 1 901 ? 29.338 86.692 -15.189 1.00 38.12 1065 VAL B CA 1
ATOM 26941 C C . VAL D 1 901 ? 30.110 86.403 -16.474 1.00 40.03 1065 VAL B C 1
ATOM 26942 O O . VAL D 1 901 ? 29.842 87.004 -17.514 1.00 44.02 1065 VAL B O 1
ATOM 26955 N N . LEU D 1 902 ? 31.082 85.498 -16.390 1.00 32.70 1066 LEU B N 1
ATOM 26956 C CA . LEU D 1 902 ? 31.787 85.026 -17.576 1.00 46.16 1066 LEU B CA 1
ATOM 26957 C C . LEU D 1 902 ? 30.784 84.453 -18.565 1.00 50.03 1066 LEU B C 1
ATOM 26958 O O . LEU D 1 902 ? 30.913 84.621 -19.780 1.00 35.19 1066 LEU B O 1
ATOM 26974 N N . SER D 1 903 ? 29.784 83.765 -18.027 1.00 48.04 1067 SER B N 1
ATOM 26975 C CA . SER D 1 903 ? 28.737 83.171 -18.842 1.00 41.90 1067 SER B CA 1
ATOM 26976 C C . SER D 1 903 ? 27.899 84.241 -19.536 1.00 45.53 1067 SER B C 1
ATOM 26977 O O . SER D 1 903 ? 27.552 84.103 -20.708 1.00 45.48 1067 SER B O 1
ATOM 26985 N N . ILE D 1 904 ? 27.569 85.301 -18.805 1.00 36.13 1068 ILE B N 1
ATOM 26986 C CA . ILE D 1 904 ? 26.871 86.440 -19.388 1.00 41.08 1068 ILE B CA 1
ATOM 26987 C C . ILE D 1 904 ? 27.717 87.078 -20.489 1.00 38.04 1068 ILE B C 1
ATOM 26988 O O . ILE D 1 904 ? 27.219 87.369 -21.573 1.00 37.78 1068 ILE B O 1
ATOM 27004 N N . ARG D 1 905 ? 28.993 87.308 -20.191 1.00 42.31 1069 ARG B N 1
ATOM 27005 C CA . ARG D 1 905 ? 29.919 87.900 -21.152 1.00 40.85 1069 ARG B CA 1
ATOM 27006 C C . ARG D 1 905 ? 30.050 87.036 -22.401 1.00 50.06 1069 ARG B C 1
ATOM 27007 O O . ARG D 1 905 ? 29.918 87.527 -23.522 1.00 55.34 1069 ARG B O 1
ATOM 27028 N N . TRP D 1 906 ? 30.321 85.751 -22.199 1.00 44.92 1070 TRP B N 1
ATOM 27029 C CA . TRP D 1 906 ? 30.501 84.827 -23.311 1.00 44.76 1070 TRP B CA 1
ATOM 27030 C C . TRP D 1 906 ? 29.240 84.741 -24.164 1.00 48.51 1070 TRP B C 1
ATOM 27031 O O . TRP D 1 906 ? 29.311 84.717 -25.393 1.00 56.21 1070 TRP B O 1
ATOM 27052 N N . ALA D 1 907 ? 28.087 84.698 -23.505 1.00 44.92 1071 ALA B N 1
ATOM 27053 C CA . ALA D 1 907 ? 26.812 84.556 -24.199 1.00 47.86 1071 ALA B CA 1
ATOM 27054 C C . ALA D 1 907 ? 26.485 85.807 -25.005 1.00 40.92 1071 ALA B C 1
ATOM 27055 O O . ALA D 1 907 ? 25.936 85.723 -26.103 1.00 49.72 1071 ALA B O 1
ATOM 27062 N N . SER D 1 908 ? 26.823 86.966 -24.447 1.00 40.90 1072 SER B N 1
ATOM 27063 C CA . SER D 1 908 ? 26.586 88.239 -25.114 1.00 43.89 1072 SER B CA 1
ATOM 27064 C C . SER D 1 908 ? 27.394 88.309 -26.403 1.00 59.34 1072 SER B C 1
ATOM 27065 O O . SER D 1 908 ? 26.912 88.793 -27.428 1.00 48.69 1072 SER B O 1
ATOM 27073 N N . ASN D 1 909 ? 28.626 87.814 -26.342 1.00 51.16 1073 ASN B N 1
ATOM 27074 C CA . ASN D 1 909 ? 29.506 87.800 -27.502 1.00 49.62 1073 ASN B CA 1
ATOM 27075 C C . ASN D 1 909 ? 29.044 86.787 -28.539 1.00 55.27 1073 ASN B C 1
ATOM 27076 O O . ASN D 1 909 ? 29.217 86.995 -29.740 1.00 59.34 1073 ASN B O 1
ATOM 27087 N N . ARG D 1 910 ? 28.461 85.687 -28.071 1.00 52.97 1074 ARG B N 1
ATOM 27088 C CA . ARG D 1 910 ? 28.026 84.618 -28.965 1.00 57.03 1074 ARG B CA 1
ATOM 27089 C C . ARG D 1 910 ? 26.721 84.977 -29.659 1.00 54.66 1074 ARG B C 1
ATOM 27090 O O . ARG D 1 910 ? 26.452 84.519 -30.771 1.00 48.17 1074 ARG B O 1
ATOM 27111 N N . LEU D 1 911 ? 25.910 85.790 -28.991 1.00 53.41 1075 LEU B N 1
ATOM 27112 C CA . LEU D 1 911 ? 24.634 86.228 -29.540 1.00 54.78 1075 LEU B CA 1
ATOM 27113 C C . LEU D 1 911 ? 24.855 86.961 -30.860 1.00 72.98 1075 LEU B C 1
ATOM 27114 O O . LEU D 1 911 ? 25.761 87.788 -30.975 1.00 59.87 1075 LEU B O 1
ATOM 27130 N N . ASN D 1 912 ? 24.021 86.662 -31.852 1.00 70.87 1076 ASN B N 1
ATOM 27131 C CA . ASN D 1 912 ? 24.191 87.223 -33.189 1.00 89.99 1076 ASN B CA 1
ATOM 27132 C C . ASN D 1 912 ? 23.735 88.676 -33.294 1.00 100.49 1076 ASN B C 1
ATOM 27133 O O . ASN D 1 912 ? 23.596 89.207 -34.397 1.00 102.94 1076 ASN B O 1
ATOM 27137 N N . ASP D 1 913 ? 23.501 89.313 -32.150 1.00 97.18 1077 ASP B N 1
ATOM 27138 C CA . ASP D 1 913 ? 23.090 90.713 -32.113 1.00 93.63 1077 ASP B CA 1
ATOM 27139 C C . ASP D 1 913 ? 21.684 90.891 -32.681 1.00 80.74 1077 ASP B C 1
ATOM 27140 O O . ASP D 1 913 ? 21.271 92.007 -33.001 1.00 73.45 1077 ASP B O 1
ATOM 27144 N N . LYS D 1 914 ? 20.956 89.785 -32.803 1.00 93.82 1078 LYS B N 1
ATOM 27145 C CA . LYS D 1 914 ? 19.559 89.819 -33.217 1.00 78.59 1078 LYS B CA 1
ATOM 27146 C C . LYS D 1 914 ? 18.716 88.961 -32.278 1.00 86.28 1078 LYS B C 1
ATOM 27147 O O . LYS D 1 914 ? 17.525 88.747 -32.518 1.00 102.70 1078 LYS B O 1
ATOM 27151 N N . GLY D 1 915 ? 19.341 88.493 -31.198 1.00 75.63 1079 GLY B N 1
ATOM 27152 C CA . GLY D 1 915 ? 18.765 87.455 -30.362 1.00 75.22 1079 GLY B CA 1
ATOM 27153 C C . GLY D 1 915 ? 18.422 87.826 -28.930 1.00 69.49 1079 GLY B C 1
ATOM 27154 O O . GLY D 1 915 ? 18.288 89.001 -28.582 1.00 47.94 1079 GLY B O 1
ATOM 27158 N N . VAL D 1 916 ? 18.289 86.790 -28.101 1.00 74.18 1080 VAL B N 1
ATOM 27159 C CA . VAL D 1 916 ? 17.855 86.926 -26.713 1.00 50.35 1080 VAL B CA 1
ATOM 27160 C C . VAL D 1 916 ? 18.676 86.024 -25.797 1.00 56.30 1080 VAL B C 1
ATOM 27161 O O . VAL D 1 916 ? 19.109 84.946 -26.211 1.00 49.32 1080 VAL B O 1
ATOM 27174 N N . ILE D 1 917 ? 18.880 86.465 -24.557 1.00 47.75 1081 ILE B N 1
ATOM 27175 C CA . ILE D 1 917 ? 19.507 85.631 -23.532 1.00 48.21 1081 ILE B CA 1
ATOM 27176 C C . ILE D 1 917 ? 18.572 85.440 -22.343 1.00 39.04 1081 ILE B C 1
ATOM 27177 O O . ILE D 1 917 ? 18.268 86.392 -21.628 1.00 49.12 1081 ILE B O 1
ATOM 27193 N N . GLY D 1 918 ? 18.133 84.203 -22.137 1.00 31.46 1082 GLY B N 1
ATOM 27194 C CA . GLY D 1 918 ? 17.392 83.828 -20.946 1.00 51.51 1082 GLY B CA 1
ATOM 27195 C C . GLY D 1 918 ? 18.305 83.072 -19.998 1.00 43.91 1082 GLY B C 1
ATOM 27196 O O . GLY D 1 918 ? 18.972 82.127 -20.403 1.00 65.31 1082 GLY B O 1
ATOM 27200 N N . PHE D 1 919 ? 18.351 83.493 -18.739 1.00 47.31 1083 PHE B N 1
ATOM 27201 C CA . PHE D 1 919 ? 19.227 82.859 -17.757 1.00 53.16 1083 PHE B CA 1
ATOM 27202 C C . PHE D 1 919 ? 18.591 82.755 -16.376 1.00 43.83 1083 PHE B C 1
ATOM 27203 O O . PHE D 1 919 ? 17.770 83.592 -15.987 1.00 40.40 1083 PHE B O 1
ATOM 27220 N N . VAL D 1 920 ? 18.978 81.707 -15.654 1.00 56.09 1084 VAL B N 1
ATOM 27221 C CA . VAL D 1 920 ? 18.903 81.687 -14.200 1.00 36.11 1084 VAL B CA 1
ATOM 27222 C C . VAL D 1 920 ? 20.312 81.906 -13.697 1.00 28.37 1084 VAL B C 1
ATOM 27223 O O . VAL D 1 920 ? 21.215 81.170 -14.081 1.00 46.96 1084 VAL B O 1
ATOM 27236 N N . SER D 1 921 ? 20.517 82.899 -12.844 1.00 41.43 1085 SER B N 1
ATOM 27237 C CA . SER D 1 921 ? 21.866 83.183 -12.383 1.00 40.19 1085 SER B CA 1
ATOM 27238 C C . SER D 1 921 ? 21.892 83.812 -11.007 1.00 33.44 1085 SER B C 1
ATOM 27239 O O . SER D 1 921 ? 20.866 84.251 -10.486 1.00 39.32 1085 SER B O 1
ATOM 27247 N N . ASN D 1 922 ? 23.080 83.826 -10.418 1.00 46.49 1086 ASN B N 1
ATOM 27248 C CA . ASN D 1 922 ? 23.326 84.613 -9.227 1.00 43.74 1086 ASN B CA 1
ATOM 27249 C C . ASN D 1 922 ? 22.840 86.034 -9.489 1.00 43.34 1086 ASN B C 1
ATOM 27250 O O . ASN D 1 922 ? 23.296 86.684 -10.429 1.00 41.64 1086 ASN B O 1
ATOM 27261 N N . GLY D 1 923 ? 21.898 86.499 -8.674 1.00 41.71 1087 GLY B N 1
ATOM 27262 C CA . GLY D 1 923 ? 21.282 87.800 -8.870 1.00 41.96 1087 GLY B CA 1
ATOM 27263 C C . GLY D 1 923 ? 22.034 88.907 -8.152 1.00 34.46 1087 GLY B C 1
ATOM 27264 O O . GLY D 1 923 ? 21.500 89.994 -7.930 1.00 45.22 1087 GLY B O 1
ATOM 27268 N N . SER D 1 924 ? 23.278 88.621 -7.781 1.00 29.08 1088 SER B N 1
ATOM 27269 C CA . SER D 1 924 ? 24.135 89.582 -7.088 1.00 33.90 1088 SER B CA 1
ATOM 27270 C C . SER D 1 924 ? 24.298 90.898 -7.845 1.00 44.83 1088 SER B C 1
ATOM 27271 O O . SER D 1 924 ? 24.391 91.967 -7.239 1.00 43.29 1088 SER B O 1
ATOM 27279 N N . TYR D 1 925 ? 24.330 90.811 -9.170 1.00 38.96 1089 TYR B N 1
ATOM 27280 C CA . TYR D 1 925 ? 24.706 91.946 -10.005 1.00 44.41 1089 TYR B CA 1
ATOM 27281 C C . TYR D 1 925 ? 23.674 93.069 -9.997 1.00 49.76 1089 TYR B C 1
ATOM 27282 O O . TYR D 1 925 ? 24.012 94.212 -10.289 1.00 52.86 1089 TYR B O 1
ATOM 27300 N N . ILE D 1 926 ? 22.425 92.747 -9.670 1.00 35.59 1090 ILE B N 1
ATOM 27301 C CA . ILE D 1 926 ? 21.352 93.745 -9.653 1.00 36.68 1090 ILE B CA 1
ATOM 27302 C C . ILE D 1 926 ? 21.728 94.931 -8.770 1.00 42.38 1090 ILE B C 1
ATOM 27303 O O . ILE D 1 926 ? 21.501 96.082 -9.135 1.00 59.21 1090 ILE B O 1
ATOM 27319 N N . ASP D 1 927 ? 22.310 94.644 -7.611 1.00 49.97 1091 ASP B N 1
ATOM 27320 C CA . ASP D 1 927 ? 22.785 95.691 -6.716 1.00 51.32 1091 ASP B CA 1
ATOM 27321 C C . ASP D 1 927 ? 24.056 95.203 -6.041 1.00 50.95 1091 ASP B C 1
ATOM 27322 O O . ASP D 1 927 ? 24.055 94.194 -5.334 1.00 92.96 1091 ASP B O 1
ATOM 27331 N N . SER D 1 928 ? 25.141 95.931 -6.270 1.00 44.50 1092 SER B N 1
ATOM 27332 C CA . SER D 1 928 ? 26.471 95.474 -5.903 1.00 39.88 1092 SER B CA 1
ATOM 27333 C C . SER D 1 928 ? 27.482 96.565 -6.206 1.00 51.59 1092 SER B C 1
ATOM 27334 O O . SER D 1 928 ? 27.277 97.378 -7.107 1.00 69.06 1092 SER B O 1
ATOM 27342 N N . GLN D 1 929 ? 28.575 96.577 -5.454 1.00 35.87 1093 GLN B N 1
ATOM 27343 C CA . GLN D 1 929 ? 29.575 97.624 -5.585 1.00 36.02 1093 GLN B CA 1
ATOM 27344 C C . GLN D 1 929 ? 30.388 97.445 -6.862 1.00 53.89 1093 GLN B C 1
ATOM 27345 O O . GLN D 1 929 ? 30.763 98.423 -7.511 1.00 59.38 1093 GLN B O 1
ATOM 27359 N N . SER D 1 930 ? 30.641 96.189 -7.224 1.00 45.42 1094 SER B N 1
ATOM 27360 C CA . SER D 1 930 ? 31.521 95.869 -8.347 1.00 50.30 1094 SER B CA 1
ATOM 27361 C C . SER D 1 930 ? 30.770 95.582 -9.651 1.00 50.64 1094 SER B C 1
ATOM 27362 O O . SER D 1 930 ? 31.388 95.455 -10.710 1.00 53.99 1094 SER B O 1
ATOM 27370 N N . ALA D 1 931 ? 29.445 95.490 -9.577 1.00 44.41 1095 ALA B N 1
ATOM 27371 C CA . ALA D 1 931 ? 28.628 95.213 -10.758 1.00 48.16 1095 ALA B CA 1
ATOM 27372 C C . ALA D 1 931 ? 28.060 96.489 -11.382 1.00 52.21 1095 ALA B C 1
ATOM 27373 O O . ALA D 1 931 ? 27.163 96.426 -12.223 1.00 47.50 1095 ALA B O 1
ATOM 27380 N N . ASP D 1 932 ? 28.574 97.643 -10.969 1.00 47.78 1096 ASP B N 1
ATOM 27381 C CA . ASP D 1 932 ? 28.146 98.910 -11.550 1.00 50.50 1096 ASP B CA 1
ATOM 27382 C C . ASP D 1 932 ? 28.550 98.977 -13.018 1.00 48.22 1096 ASP B C 1
ATOM 27383 O O . ASP D 1 932 ? 27.797 99.465 -13.861 1.00 50.96 1096 ASP B O 1
ATOM 27392 N N . GLY D 1 933 ? 29.742 98.474 -13.318 1.00 50.55 1097 GLY B N 1
ATOM 27393 C CA . GLY D 1 933 ? 30.229 98.446 -14.683 1.00 58.43 1097 GLY B CA 1
ATOM 27394 C C . GLY D 1 933 ? 29.443 97.460 -15.524 1.00 45.21 1097 GLY B C 1
ATOM 27395 O O . GLY D 1 933 ? 29.103 97.745 -16.672 1.00 43.16 1097 GLY B O 1
ATOM 27399 N N . LEU D 1 934 ? 29.156 96.296 -14.949 1.00 50.69 1098 LEU B N 1
ATOM 27400 C CA . LEU D 1 934 ? 28.365 95.280 -15.629 1.00 43.95 1098 LEU B CA 1
ATOM 27401 C C . LEU D 1 934 ? 26.989 95.837 -15.964 1.00 44.11 1098 LEU B C 1
ATOM 27402 O O . LEU D 1 934 ? 26.494 95.671 -17.078 1.00 31.99 1098 LEU B O 1
ATOM 27418 N N . ARG D 1 935 ? 26.384 96.510 -14.992 1.00 39.77 1099 ARG B N 1
ATOM 27419 C CA . ARG D 1 935 ? 25.079 97.130 -15.179 1.00 49.51 1099 ARG B CA 1
ATOM 27420 C C . ARG D 1 935 ? 25.127 98.176 -16.288 1.00 46.39 1099 ARG B C 1
ATOM 27421 O O . ARG D 1 935 ? 24.196 98.295 -17.086 1.00 48.12 1099 ARG B O 1
ATOM 27442 N N . LYS D 1 936 ? 26.217 98.934 -16.331 1.00 40.63 1100 LYS B N 1
ATOM 27443 C CA . LYS D 1 936 ? 26.379 99.979 -17.333 1.00 43.50 1100 LYS B CA 1
ATOM 27444 C C . LYS D 1 936 ? 26.502 99.368 -18.724 1.00 52.96 1100 LYS B C 1
ATOM 27445 O O . LYS D 1 936 ? 25.877 99.837 -19.676 1.00 59.05 1100 LYS B O 1
ATOM 27464 N N . SER D 1 937 ? 27.307 98.316 -18.831 1.00 42.99 1101 SER B N 1
ATOM 27465 C CA . SER D 1 937 ? 27.515 97.641 -20.105 1.00 41.00 1101 SER B CA 1
ATOM 27466 C C . SER D 1 937 ? 26.218 97.040 -20.630 1.00 43.54 1101 SER B C 1
ATOM 27467 O O . SER D 1 937 ? 25.888 97.196 -21.803 1.00 54.58 1101 SER B O 1
ATOM 27475 N N . LEU D 1 938 ? 25.488 96.351 -19.759 1.00 43.61 1102 LEU B N 1
ATOM 27476 C CA . LEU D 1 938 ? 24.244 95.702 -20.155 1.00 41.73 1102 LEU B CA 1
ATOM 27477 C C . LEU D 1 938 ? 23.224 96.710 -20.672 1.00 47.93 1102 LEU B C 1
ATOM 27478 O O . LEU D 1 938 ? 22.446 96.409 -21.577 1.00 37.66 1102 LEU B O 1
ATOM 27494 N N . PHE D 1 939 ? 23.227 97.908 -20.096 1.00 48.54 1103 PHE B N 1
ATOM 27495 C CA . PHE D 1 939 ? 22.256 98.930 -20.471 1.00 46.14 1103 PHE B CA 1
ATOM 27496 C C . PHE D 1 939 ? 22.588 99.527 -21.837 1.00 57.29 1103 PHE B C 1
ATOM 27497 O O . PHE D 1 939 ? 21.741 100.157 -22.473 1.00 56.66 1103 PHE B O 1
ATOM 27514 N N . LYS D 1 940 ? 23.828 99.328 -22.277 1.00 47.87 1104 LYS B N 1
ATOM 27515 C CA . LYS D 1 940 ? 24.250 99.718 -23.618 1.00 39.98 1104 LYS B CA 1
ATOM 27516 C C . LYS D 1 940 ? 24.111 98.556 -24.596 1.00 46.39 1104 LYS B C 1
ATOM 27517 O O . LYS D 1 940 ? 23.481 98.685 -25.645 1.00 59.03 1104 LYS B O 1
ATOM 27536 N N . GLU D 1 941 ? 24.706 97.421 -24.238 1.00 49.77 1105 GLU B N 1
ATOM 27537 C CA . GLU D 1 941 ? 24.773 96.256 -25.118 1.00 52.46 1105 GLU B CA 1
ATOM 27538 C C . GLU D 1 941 ? 23.407 95.624 -25.392 1.00 51.29 1105 GLU B C 1
ATOM 27539 O O . GLU D 1 941 ? 23.259 94.851 -26.338 1.00 57.67 1105 GLU B O 1
ATOM 27551 N N . PHE D 1 942 ? 22.419 95.944 -24.562 1.00 39.90 1106 PHE B N 1
ATOM 27552 C CA . PHE D 1 942 ? 21.081 95.379 -24.708 1.00 50.09 1106 PHE B CA 1
ATOM 27553 C C . PHE D 1 942 ? 20.020 96.468 -24.670 1.00 45.14 1106 PHE B C 1
ATOM 27554 O O . PHE D 1 942 ? 20.143 97.449 -23.936 1.00 56.01 1106 PHE B O 1
ATOM 27571 N N . ASN D 1 943 ? 18.970 96.278 -25.459 1.00 53.58 1107 ASN B N 1
ATOM 27572 C CA . ASN D 1 943 ? 17.919 97.273 -25.580 1.00 62.75 1107 ASN B CA 1
ATOM 27573 C C . ASN D 1 943 ? 16.876 97.116 -24.489 1.00 62.68 1107 ASN B C 1
ATOM 27574 O O . ASN D 1 943 ? 16.506 98.086 -23.831 1.00 54.71 1107 ASN B O 1
ATOM 27585 N N . HIS D 1 944 ? 16.406 95.889 -24.296 1.00 43.73 1108 HIS B N 1
ATOM 27586 C CA . HIS D 1 944 ? 15.416 95.616 -23.265 1.00 50.73 1108 HIS B CA 1
ATOM 27587 C C . HIS D 1 944 ? 15.894 94.530 -22.300 1.00 63.97 1108 HIS B C 1
ATOM 27588 O O . HIS D 1 944 ? 16.203 93.407 -22.707 1.00 55.63 1108 HIS B O 1
ATOM 27602 N N . LEU D 1 945 ? 15.940 94.894 -21.020 1.00 54.13 1109 LEU B N 1
ATOM 27603 C CA . LEU D 1 945 ? 16.430 94.029 -19.953 1.00 44.80 1109 LEU B CA 1
ATOM 27604 C C . LEU D 1 945 ? 15.308 93.723 -18.963 1.00 45.48 1109 LEU B C 1
ATOM 27605 O O . LEU D 1 945 ? 14.817 94.621 -18.277 1.00 62.63 1109 LEU B O 1
ATOM 27621 N N . TYR D 1 946 ? 14.906 92.457 -18.899 1.00 48.01 1110 TYR B N 1
ATOM 27622 C CA . TYR D 1 946 ? 13.873 92.008 -17.968 1.00 58.33 1110 TYR B CA 1
ATOM 27623 C C . TYR D 1 946 ? 14.514 91.289 -16.786 1.00 49.28 1110 TYR B C 1
ATOM 27624 O O . TYR D 1 946 ? 14.849 90.107 -16.871 1.00 49.33 1110 TYR B O 1
ATOM 27642 N N . ILE D 1 947 ? 14.687 92.016 -15.689 1.00 39.31 1111 ILE B N 1
ATOM 27643 C CA . ILE D 1 947 ? 15.316 91.472 -14.495 1.00 59.34 1111 ILE B CA 1
ATOM 27644 C C . ILE D 1 947 ? 14.262 91.113 -13.449 1.00 46.21 1111 ILE B C 1
ATOM 27645 O O . ILE D 1 947 ? 13.555 91.981 -12.935 1.00 39.22 1111 ILE B O 1
ATOM 27661 N N . PHE D 1 948 ? 14.169 89.821 -13.152 1.00 39.33 1112 PHE B N 1
ATOM 27662 C CA . PHE D 1 948 ? 13.233 89.300 -12.163 1.00 43.43 1112 PHE B CA 1
ATOM 27663 C C . PHE D 1 948 ? 14.013 88.796 -10.951 1.00 48.65 1112 PHE B C 1
ATOM 27664 O O . PHE D 1 948 ? 14.666 87.754 -11.013 1.00 43.24 1112 PHE B O 1
ATOM 27681 N N . ASN D 1 949 ? 13.941 89.543 -9.853 1.00 42.92 1113 ASN B N 1
ATOM 27682 C CA . ASN D 1 949 ? 14.697 89.217 -8.650 1.00 44.56 1113 ASN B CA 1
ATOM 27683 C C . ASN D 1 949 ? 13.953 88.241 -7.743 1.00 35.64 1113 ASN B C 1
ATOM 27684 O O . ASN D 1 949 ? 12.969 88.602 -7.098 1.00 40.16 1113 ASN B O 1
ATOM 27695 N N . LEU D 1 950 ? 14.443 87.006 -7.696 1.00 36.88 1114 LEU B N 1
ATOM 27696 C CA . LEU D 1 950 ? 13.860 85.961 -6.861 1.00 49.44 1114 LEU B CA 1
ATOM 27697 C C . LEU D 1 950 ? 14.486 85.952 -5.468 1.00 43.61 1114 LEU B C 1
ATOM 27698 O O . LEU D 1 950 ? 13.970 85.312 -4.550 1.00 31.53 1114 LEU B O 1
ATOM 27714 N N . ARG D 1 951 ? 15.607 86.656 -5.327 1.00 51.00 1115 ARG B N 1
ATOM 27715 C CA . ARG D 1 951 ? 16.248 86.848 -4.030 1.00 49.93 1115 ARG B CA 1
ATOM 27716 C C . ARG D 1 951 ? 16.595 85.514 -3.370 1.00 36.00 1115 ARG B C 1
ATOM 27717 O O . ARG D 1 951 ? 17.052 84.591 -4.042 1.00 49.78 1115 ARG B O 1
ATOM 27738 N N . GLY D 1 952 ? 16.391 85.414 -2.060 1.00 46.80 1116 GLY B N 1
ATOM 27739 C CA . GLY D 1 952 ? 16.676 84.184 -1.344 1.00 43.82 1116 GLY B CA 1
ATOM 27740 C C . GLY D 1 952 ? 18.152 84.027 -1.033 1.00 43.05 1116 GLY B C 1
ATOM 27741 O O . GLY D 1 952 ? 18.695 82.922 -1.104 1.00 46.31 1116 GLY B O 1
ATOM 27745 N N . ASP D 1 953 ? 18.805 85.138 -0.701 1.00 42.82 1117 ASP B N 1
ATOM 27746 C CA . ASP D 1 953 ? 20.210 85.118 -0.301 1.00 44.03 1117 ASP B CA 1
ATOM 27747 C C . ASP D 1 953 ? 20.330 84.765 1.174 1.00 41.88 1117 ASP B C 1
ATOM 27748 O O . ASP D 1 953 ? 19.991 85.571 2.041 1.00 50.67 1117 ASP B O 1
ATOM 27757 N N . GLN D 1 954 ? 20.822 83.562 1.452 1.00 42.29 1118 GLN B N 1
ATOM 27758 C CA . GLN D 1 954 ? 20.894 83.061 2.818 1.00 48.51 1118 GLN B CA 1
ATOM 27759 C C . GLN D 1 954 ? 22.317 83.099 3.373 1.00 46.44 1118 GLN B C 1
ATOM 27760 O O . GLN D 1 954 ? 22.655 82.360 4.301 1.00 45.18 1118 GLN B O 1
ATOM 27774 N N . ARG D 1 955 ? 23.150 83.964 2.803 1.00 39.32 1119 ARG B N 1
ATOM 27775 C CA . ARG D 1 955 ? 24.414 84.320 3.437 1.00 43.23 1119 ARG B CA 1
ATOM 27776 C C . ARG D 1 955 ? 24.235 85.590 4.270 1.00 49.99 1119 ARG B C 1
ATOM 27777 O O . ARG D 1 955 ? 25.205 86.176 4.754 1.00 69.08 1119 ARG B O 1
ATOM 27798 N N . THR D 1 956 ? 22.979 85.995 4.436 1.00 52.43 1120 THR B N 1
ATOM 27799 C CA . THR D 1 956 ? 22.610 87.073 5.345 1.00 58.28 1120 THR B CA 1
ATOM 27800 C C . THR D 1 956 ? 22.088 86.476 6.651 1.00 48.96 1120 THR B C 1
ATOM 27801 O O . THR D 1 956 ? 22.091 85.256 6.821 1.00 45.27 1120 THR B O 1
ATOM 27812 N N . GLN D 1 957 ? 21.644 87.331 7.569 1.00 47.74 1121 GLN B N 1
ATOM 27813 C CA . GLN D 1 957 ? 21.039 86.866 8.814 1.00 50.91 1121 GLN B CA 1
ATOM 27814 C C . GLN D 1 957 ? 20.182 87.961 9.439 1.00 51.83 1121 GLN B C 1
ATOM 27815 O O . GLN D 1 957 ? 20.307 89.137 9.092 1.00 64.03 1121 GLN B O 1
ATOM 27829 N N . GLY D 1 958 ? 19.319 87.566 10.369 1.00 32.62 1122 GLY B N 1
ATOM 27830 C CA . GLY D 1 958 ? 18.431 88.499 11.037 1.00 34.84 1122 GLY B CA 1
ATOM 27831 C C . GLY D 1 958 ? 17.221 88.832 10.189 1.00 55.78 1122 GLY B C 1
ATOM 27832 O O . GLY D 1 958 ? 16.673 87.964 9.508 1.00 49.46 1122 GLY B O 1
ATOM 27836 N N . GLU D 1 959 ? 16.804 90.093 10.235 1.00 53.01 1123 GLU B N 1
ATOM 27837 C CA . GLU D 1 959 ? 15.657 90.549 9.463 1.00 48.90 1123 GLU B CA 1
ATOM 27838 C C . GLU D 1 959 ? 15.884 90.307 7.974 1.00 60.94 1123 GLU B C 1
ATOM 27839 O O . GLU D 1 959 ? 14.965 89.925 7.251 1.00 70.72 1123 GLU B O 1
ATOM 27851 N N . THR D 1 960 ? 17.115 90.527 7.526 1.00 52.73 1124 THR B N 1
ATOM 27852 C CA . THR D 1 960 ? 17.460 90.371 6.117 1.00 56.59 1124 THR B CA 1
ATOM 27853 C C . THR D 1 960 ? 17.234 88.943 5.630 1.00 49.58 1124 THR B C 1
ATOM 27854 O O . THR D 1 960 ? 16.636 88.730 4.578 1.00 51.52 1124 THR B O 1
ATOM 27865 N N . SER D 1 961 ? 17.711 87.968 6.396 1.00 54.51 1125 SER B N 1
ATOM 27866 C CA . SER D 1 961 ? 17.583 86.564 6.014 1.00 56.84 1125 SER B CA 1
ATOM 27867 C C . SER D 1 961 ? 16.124 86.133 5.906 1.00 53.58 1125 SER B C 1
ATOM 27868 O O . SER D 1 961 ? 15.743 85.431 4.969 1.00 48.48 1125 SER B O 1
ATOM 27876 N N . ARG D 1 962 ? 15.310 86.553 6.867 1.00 53.56 1126 ARG B N 1
ATOM 27877 C CA . ARG D 1 962 ? 13.899 86.196 6.864 1.00 54.37 1126 ARG B CA 1
ATOM 27878 C C . ARG D 1 962 ? 13.190 86.836 5.672 1.00 41.93 1126 ARG B C 1
ATOM 27879 O O . ARG D 1 962 ? 12.227 86.283 5.145 1.00 47.28 1126 ARG B O 1
ATOM 27900 N N . LYS D 1 963 ? 13.679 87.998 5.246 1.00 43.68 1127 LYS B N 1
ATOM 27901 C CA . LYS D 1 963 ? 13.105 88.695 4.097 1.00 54.25 1127 LYS B CA 1
ATOM 27902 C C . LYS D 1 963 ? 13.464 88.002 2.789 1.00 49.68 1127 LYS B C 1
ATOM 27903 O O . LYS D 1 963 ? 12.615 87.841 1.912 1.00 59.59 1127 LYS B O 1
ATOM 27922 N N . GLU D 1 964 ? 14.726 87.601 2.661 1.00 40.44 1128 GLU B N 1
ATOM 27923 C CA . GLU D 1 964 ? 15.194 86.907 1.468 1.00 37.27 1128 GLU B CA 1
ATOM 27924 C C . GLU D 1 964 ? 14.374 85.642 1.255 1.00 46.34 1128 GLU B C 1
ATOM 27925 O O . GLU D 1 964 ? 14.088 85.252 0.124 1.00 57.20 1128 GLU B O 1
ATOM 27937 N N . GLY D 1 965 ? 13.985 85.014 2.358 1.00 45.58 1129 GLY B N 1
ATOM 27938 C CA . GLY D 1 965 ? 13.074 83.887 2.314 1.00 42.11 1129 GLY B CA 1
ATOM 27939 C C . GLY D 1 965 ? 13.630 82.657 1.624 1.00 43.55 1129 GLY B C 1
ATOM 27940 O O . GLY D 1 965 ? 14.819 82.350 1.726 1.00 45.22 1129 GLY B O 1
ATOM 27944 N N . GLY D 1 966 ? 12.750 81.955 0.916 1.00 45.88 1130 GLY B N 1
ATOM 27945 C CA . GLY D 1 966 ? 13.074 80.675 0.312 1.00 41.23 1130 GLY B CA 1
ATOM 27946 C C . GLY D 1 966 ? 14.182 80.717 -0.719 1.00 39.50 1130 GLY B C 1
ATOM 27947 O O . GLY D 1 966 ? 14.363 81.710 -1.423 1.00 49.72 1130 GLY B O 1
ATOM 27951 N N . LYS D 1 967 ? 14.922 79.616 -0.799 1.00 32.12 1131 LYS B N 1
ATOM 27952 C CA . LYS D 1 967 ? 16.000 79.465 -1.764 1.00 45.03 1131 LYS B CA 1
ATOM 27953 C C . LYS D 1 967 ? 15.500 78.703 -2.983 1.00 44.53 1131 LYS B C 1
ATOM 27954 O O . LYS D 1 967 ? 15.077 77.557 -2.868 1.00 32.28 1131 LYS B O 1
ATOM 27973 N N . ILE D 1 968 ? 15.553 79.345 -4.146 1.00 34.19 1132 ILE B N 1
ATOM 27974 C CA . ILE D 1 968 ? 15.084 78.742 -5.388 1.00 30.27 1132 ILE B CA 1
ATOM 27975 C C . ILE D 1 968 ? 15.675 77.350 -5.617 1.00 31.41 1132 ILE B C 1
ATOM 27976 O O . ILE D 1 968 ? 14.986 76.447 -6.095 1.00 45.94 1132 ILE B O 1
ATOM 27992 N N . PHE D 1 969 ? 16.948 77.182 -5.272 1.00 34.39 1133 PHE B N 1
ATOM 27993 C CA . PHE D 1 969 ? 17.644 75.916 -5.492 1.00 42.75 1133 PHE B CA 1
ATOM 27994 C C . PHE D 1 969 ? 17.783 75.093 -4.212 1.00 37.16 1133 PHE B C 1
ATOM 27995 O O . PHE D 1 969 ? 18.538 74.121 -4.174 1.00 37.74 1133 PHE B O 1
ATOM 28012 N N . GLY D 1 970 ? 17.054 75.477 -3.170 1.00 44.36 1134 GLY B N 1
ATOM 28013 C CA . GLY D 1 970 ? 17.086 74.746 -1.915 1.00 35.59 1134 GLY B CA 1
ATOM 28014 C C . GLY D 1 970 ? 18.467 74.738 -1.284 1.00 41.02 1134 GLY B C 1
ATOM 28015 O O . GLY D 1 970 ? 19.049 75.794 -1.033 1.00 35.08 1134 GLY B O 1
ATOM 28019 N N . SER D 1 971 ? 18.994 73.543 -1.030 1.00 31.37 1135 SER B N 1
ATOM 28020 C CA . SER D 1 971 ? 20.316 73.401 -0.430 1.00 35.56 1135 SER B CA 1
ATOM 28021 C C . SER D 1 971 ? 21.413 73.457 -1.491 1.00 32.41 1135 SER B C 1
ATOM 28022 O O . SER D 1 971 ? 22.600 73.354 -1.177 1.00 28.85 1135 SER B O 1
ATOM 28030 N N . GLY D 1 972 ? 21.014 73.622 -2.747 1.00 28.07 1136 GLY B N 1
ATOM 28031 C CA . GLY D 1 972 ? 21.961 73.657 -3.845 1.00 35.08 1136 GLY B CA 1
ATOM 28032 C C . GLY D 1 972 ? 22.747 74.954 -3.904 1.00 36.99 1136 GLY B C 1
ATOM 28033 O O . GLY D 1 972 ? 23.925 74.957 -4.268 1.00 45.69 1136 GLY B O 1
ATOM 28037 N N . SER D 1 973 ? 22.097 76.056 -3.538 1.00 33.23 1137 SER B N 1
ATOM 28038 C CA . SER D 1 973 ? 22.716 77.376 -3.604 1.00 37.79 1137 SER B CA 1
ATOM 28039 C C . SER D 1 973 ? 22.186 78.302 -2.516 1.00 35.40 1137 SER B C 1
ATOM 28040 O O . SER D 1 973 ? 21.045 78.162 -2.071 1.00 36.93 1137 SER B O 1
ATOM 28048 N N . ARG D 1 974 ? 23.024 79.251 -2.105 1.00 41.00 1138 ARG B N 1
ATOM 28049 C CA . ARG D 1 974 ? 22.670 80.231 -1.079 1.00 42.88 1138 ARG B CA 1
ATOM 28050 C C . ARG D 1 974 ? 22.667 81.653 -1.617 1.00 41.08 1138 ARG B C 1
ATOM 28051 O O . ARG D 1 974 ? 22.308 82.591 -0.907 1.00 45.53 1138 ARG B O 1
ATOM 28072 N N . THR D 1 975 ? 23.084 81.810 -2.868 1.00 38.75 1139 THR B N 1
ATOM 28073 C CA . THR D 1 975 ? 23.200 83.126 -3.483 1.00 38.66 1139 THR B CA 1
ATOM 28074 C C . THR D 1 975 ? 21.841 83.723 -3.833 1.00 36.41 1139 THR B C 1
ATOM 28075 O O . THR D 1 975 ? 20.839 83.011 -3.911 1.00 33.21 1139 THR B O 1
ATOM 28086 N N . SER D 1 976 ? 21.812 85.036 -4.035 1.00 39.60 1140 SER B N 1
ATOM 28087 C CA . SER D 1 976 ? 20.657 85.680 -4.640 1.00 40.81 1140 SER B CA 1
ATOM 28088 C C . SER D 1 976 ? 20.424 85.053 -6.003 1.00 36.14 1140 SER B C 1
ATOM 28089 O O . SER D 1 976 ? 21.344 84.995 -6.812 1.00 35.45 1140 SER B O 1
ATOM 28097 N N . ILE D 1 977 ? 19.211 84.574 -6.254 1.00 43.78 1141 ILE B N 1
ATOM 28098 C CA . ILE D 1 977 ? 18.859 84.048 -7.567 1.00 32.67 1141 ILE B CA 1
ATOM 28099 C C . ILE D 1 977 ? 17.959 85.057 -8.268 1.00 40.09 1141 ILE B C 1
ATOM 28100 O O . ILE D 1 977 ? 17.116 85.697 -7.638 1.00 33.64 1141 ILE B O 1
ATOM 28116 N N . ALA D 1 978 ? 18.155 85.201 -9.573 1.00 49.59 1142 ALA B N 1
ATOM 28117 C CA . ALA D 1 978 ? 17.358 86.120 -10.367 1.00 47.37 1142 ALA B CA 1
ATOM 28118 C C . ALA D 1 978 ? 17.250 85.621 -11.800 1.00 44.53 1142 ALA B C 1
ATOM 28119 O O . ALA D 1 978 ? 18.230 85.151 -12.381 1.00 46.36 1142 ALA B O 1
ATOM 28126 N N . ILE D 1 979 ? 16.047 85.709 -12.356 1.00 43.81 1143 ILE B N 1
ATOM 28127 C CA . ILE D 1 979 ? 15.833 85.397 -13.759 1.00 48.07 1143 ILE B CA 1
ATOM 28128 C C . ILE D 1 979 ? 16.075 86.662 -14.565 1.00 44.98 1143 ILE B C 1
ATOM 28129 O O . ILE D 1 979 ? 15.462 87.698 -14.305 1.00 43.30 1143 ILE B O 1
ATOM 28145 N N . SER D 1 980 ? 16.979 86.570 -15.534 1.00 45.54 1144 SER B N 1
ATOM 28146 C CA . SER D 1 980 ? 17.352 87.711 -16.354 1.00 48.32 1144 SER B CA 1
ATOM 28147 C C . SER D 1 980 ? 17.130 87.400 -17.828 1.00 36.76 1144 SER B C 1
ATOM 28148 O O . SER D 1 980 ? 17.653 86.412 -18.347 1.00 39.84 1144 SER B O 1
ATOM 28156 N N . ILE D 1 981 ? 16.346 88.242 -18.495 1.00 36.44 1145 ILE B N 1
ATOM 28157 C CA . ILE D 1 981 ? 16.082 88.072 -19.918 1.00 49.56 1145 ILE B CA 1
ATOM 28158 C C . ILE D 1 981 ? 16.534 89.312 -20.678 1.00 41.86 1145 ILE B C 1
ATOM 28159 O O . ILE D 1 981 ? 15.946 90.387 -20.554 1.00 43.01 1145 ILE B O 1
ATOM 28175 N N . LEU D 1 982 ? 17.596 89.136 -21.458 1.00 41.93 1146 LEU B N 1
ATOM 28176 C CA . LEU D 1 982 ? 18.250 90.228 -22.163 1.00 48.01 1146 LEU B CA 1
ATOM 28177 C C . LEU D 1 982 ? 17.970 90.156 -23.660 1.00 46.27 1146 LEU B C 1
ATOM 28178 O O . LEU D 1 982 ? 18.322 89.176 -24.318 1.00 39.26 1146 LEU B O 1
ATOM 28194 N N . VAL D 1 983 ? 17.343 91.205 -24.187 1.00 57.28 1147 VAL B N 1
ATOM 28195 C CA . VAL D 1 983 ? 16.918 91.241 -25.582 1.00 54.60 1147 VAL B CA 1
ATOM 28196 C C . VAL D 1 983 ? 17.807 92.161 -26.410 1.00 45.33 1147 VAL B C 1
ATOM 28197 O O . VAL D 1 983 ? 18.194 93.239 -25.956 1.00 52.10 1147 VAL B O 1
ATOM 28210 N N . LYS D 1 984 ? 18.104 91.733 -27.635 1.00 61.24 1148 LYS B N 1
ATOM 28211 C CA . LYS D 1 984 ? 18.953 92.492 -28.547 1.00 59.08 1148 LYS B CA 1
ATOM 28212 C C . LYS D 1 984 ? 18.235 92.746 -29.871 1.00 56.53 1148 LYS B C 1
ATOM 28213 O O . LYS D 1 984 ? 18.059 91.828 -30.674 1.00 73.33 1148 LYS B O 1
ATOM 28232 N N . ASP D 1 985 ? 17.808 93.990 -30.084 1.00 53.17 1149 ASP B N 1
ATOM 28233 C CA . ASP D 1 985 ? 17.220 94.401 -31.358 1.00 75.22 1149 ASP B CA 1
ATOM 28234 C C . ASP D 1 985 ? 18.083 95.494 -31.990 1.00 76.74 1149 ASP B C 1
ATOM 28235 O O . ASP D 1 985 ? 19.131 95.849 -31.449 1.00 75.59 1149 ASP B O 1
ATOM 28244 N N . ASP D 1 986 ? 17.642 96.028 -33.125 1.00 88.43 1150 ASP B N 1
ATOM 28245 C CA . ASP D 1 986 ? 18.419 97.034 -33.846 1.00 90.38 1150 ASP B CA 1
ATOM 28246 C C . ASP D 1 986 ? 18.030 98.463 -33.461 1.00 98.11 1150 ASP B C 1
ATOM 28247 O O . ASP D 1 986 ? 18.583 99.424 -33.995 1.00 105.03 1150 ASP B O 1
ATOM 28256 N N . SER D 1 987 ? 17.084 98.601 -32.534 1.00 81.21 1151 SER B N 1
ATOM 28257 C CA . SER D 1 987 ? 16.615 99.921 -32.120 1.00 79.64 1151 SER B CA 1
ATOM 28258 C C . SER D 1 987 ? 17.635 100.602 -31.216 1.00 75.55 1151 SER B C 1
ATOM 28259 O O . SER D 1 987 ? 18.620 99.989 -30.804 1.00 76.52 1151 SER B O 1
ATOM 28267 N N . ASP D 1 988 ? 17.388 101.874 -30.919 1.00 77.15 1152 ASP B N 1
ATOM 28268 C CA . ASP D 1 988 ? 18.232 102.640 -30.009 1.00 76.67 1152 ASP B CA 1
ATOM 28269 C C . ASP D 1 988 ? 17.588 102.713 -28.628 1.00 77.14 1152 ASP B C 1
ATOM 28270 O O . ASP D 1 988 ? 18.095 103.382 -27.729 1.00 81.38 1152 ASP B O 1
ATOM 28279 N N . ASN D 1 989 ? 16.460 102.028 -28.468 1.00 76.87 1153 ASN B N 1
ATOM 28280 C CA . ASN D 1 989 ? 15.784 101.972 -27.179 1.00 71.59 1153 ASN B CA 1
ATOM 28281 C C . ASN D 1 989 ? 16.618 101.267 -26.114 1.00 65.63 1153 ASN B C 1
ATOM 28282 O O . ASN D 1 989 ? 17.270 100.260 -26.386 1.00 68.43 1153 ASN B O 1
ATOM 28293 N N . HIS D 1 990 ? 16.604 101.828 -24.906 1.00 66.89 1154 HIS B N 1
ATOM 28294 C CA . HIS D 1 990 ? 17.210 101.199 -23.730 1.00 49.53 1154 HIS B CA 1
ATOM 28295 C C . HIS D 1 990 ? 16.244 101.288 -22.543 1.00 58.99 1154 HIS B C 1
ATOM 28296 O O . HIS D 1 990 ? 15.842 102.375 -22.127 1.00 72.06 1154 HIS B O 1
ATOM 28310 N N . GLU D 1 991 ? 15.881 100.123 -22.011 1.00 41.27 1155 GLU B N 1
ATOM 28311 C CA . GLU D 1 991 ? 14.750 99.991 -21.098 1.00 56.88 1155 GLU B CA 1
ATOM 28312 C C . GLU D 1 991 ? 14.929 98.821 -20.142 1.00 64.57 1155 GLU B C 1
ATOM 28313 O O . GLU D 1 991 ? 15.070 97.671 -20.563 1.00 62.34 1155 GLU B O 1
ATOM 28324 N N . VAL D 1 992 ? 14.928 99.146 -18.854 1.00 58.77 1156 VAL B N 1
ATOM 28325 C CA . VAL D 1 992 ? 15.103 98.173 -17.793 1.00 48.04 1156 VAL B CA 1
ATOM 28326 C C . VAL D 1 992 ? 13.776 97.898 -17.093 1.00 50.57 1156 VAL B C 1
ATOM 28327 O O . VAL D 1 992 ? 13.176 98.792 -16.493 1.00 54.90 1156 VAL B O 1
ATOM 28340 N N . HIS D 1 993 ? 13.346 96.644 -17.167 1.00 45.87 1157 HIS B N 1
ATOM 28341 C CA . HIS D 1 993 ? 12.129 96.181 -16.515 1.00 61.91 1157 HIS B CA 1
ATOM 28342 C C . HIS D 1 993 ? 12.477 95.319 -15.304 1.00 54.00 1157 HIS B C 1
ATOM 28343 O O . HIS D 1 993 ? 12.948 94.190 -15.452 1.00 55.95 1157 HIS B O 1
ATOM 28357 N N . TYR D 1 994 ? 12.237 95.856 -14.111 1.00 49.83 1158 TYR B N 1
ATOM 28358 C CA . TYR D 1 994 ? 12.617 95.201 -12.864 1.00 61.04 1158 TYR B CA 1
ATOM 28359 C C . TYR D 1 994 ? 11.409 94.742 -12.057 1.00 49.19 1158 TYR B C 1
ATOM 28360 O O . TYR D 1 994 ? 10.368 95.400 -12.057 1.00 51.25 1158 TYR B O 1
ATOM 28378 N N . HIS D 1 995 ? 11.556 93.616 -11.365 1.00 51.81 1159 HIS B N 1
ATOM 28379 C CA . HIS D 1 995 ? 10.544 93.167 -10.417 1.00 52.98 1159 HIS B CA 1
ATOM 28380 C C . HIS D 1 995 ? 11.167 92.373 -9.276 1.00 47.95 1159 HIS B C 1
ATOM 28381 O O . HIS D 1 995 ? 11.880 91.393 -9.497 1.00 44.30 1159 HIS B O 1
ATOM 28395 N N . ASP D 1 996 ? 10.889 92.816 -8.055 1.00 53.53 1160 ASP B N 1
ATOM 28396 C CA . ASP D 1 996 ? 11.294 92.110 -6.849 1.00 48.15 1160 ASP B CA 1
ATOM 28397 C C . ASP D 1 996 ? 10.134 91.219 -6.416 1.00 52.00 1160 ASP B C 1
ATOM 28398 O O . ASP D 1 996 ? 9.030 91.708 -6.179 1.00 60.34 1160 ASP B O 1
ATOM 28407 N N . ILE D 1 997 ? 10.379 89.915 -6.319 1.00 42.74 1161 ILE B N 1
ATOM 28408 C CA . ILE D 1 997 ? 9.300 88.968 -6.046 1.00 53.43 1161 ILE B CA 1
ATOM 28409 C C . ILE D 1 997 ? 8.687 89.192 -4.657 1.00 48.85 1161 ILE B C 1
ATOM 28410 O O . ILE D 1 997 ? 7.552 88.790 -4.406 1.00 48.28 1161 ILE B O 1
ATOM 28426 N N . GLY D 1 998 ? 9.448 89.820 -3.763 1.00 40.72 1162 GLY B N 1
ATOM 28427 C CA . GLY D 1 998 ? 8.924 90.293 -2.491 1.00 55.11 1162 GLY B CA 1
ATOM 28428 C C . GLY D 1 998 ? 9.518 89.625 -1.264 1.00 58.20 1162 GLY B C 1
ATOM 28429 O O . GLY D 1 998 ? 10.097 88.543 -1.350 1.00 57.46 1162 GLY B O 1
ATOM 28433 N N . ASP D 1 999 ? 9.365 90.281 -0.115 1.00 58.41 1163 ASP B N 1
ATOM 28434 C CA . ASP D 1 999 ? 9.892 89.773 1.152 1.00 51.20 1163 ASP B CA 1
ATOM 28435 C C . ASP D 1 999 ? 9.124 88.561 1.675 1.00 50.83 1163 ASP B C 1
ATOM 28436 O O . ASP D 1 999 ? 7.979 88.319 1.293 1.00 48.53 1163 ASP B O 1
ATOM 28445 N N . TYR D 1 1000 ? 9.778 87.810 2.558 1.00 54.99 1164 TYR B N 1
ATOM 28446 C CA . TYR D 1 1000 ? 9.127 86.784 3.372 1.00 52.77 1164 TYR B CA 1
ATOM 28447 C C . TYR D 1 1000 ? 8.404 85.688 2.585 1.00 57.95 1164 TYR B C 1
ATOM 28448 O O . TYR D 1 1000 ? 7.482 85.059 3.107 1.00 54.77 1164 TYR B O 1
ATOM 28466 N N . LEU D 1 1001 ? 8.818 85.451 1.344 1.00 53.55 1165 LEU B N 1
ATOM 28467 C CA . LEU D 1 1001 ? 8.239 84.369 0.553 1.00 50.79 1165 LEU B CA 1
ATOM 28468 C C . LEU D 1 1001 ? 9.044 83.089 0.729 1.00 45.32 1165 LEU B C 1
ATOM 28469 O O . LEU D 1 1001 ? 10.271 83.104 0.642 1.00 50.28 1165 LEU B O 1
ATOM 28485 N N . THR D 1 1002 ? 8.350 81.984 0.979 1.00 39.01 1166 THR B N 1
ATOM 28486 C CA . THR D 1 1002 ? 9.000 80.681 1.062 1.00 38.81 1166 THR B CA 1
ATOM 28487 C C . THR D 1 1002 ? 9.422 80.228 -0.329 1.00 43.68 1166 THR B C 1
ATOM 28488 O O . THR D 1 1002 ? 9.089 80.870 -1.323 1.00 50.05 1166 THR B O 1
ATOM 28499 N N . ARG D 1 1003 ? 10.153 79.120 -0.398 1.00 44.31 1167 ARG B N 1
ATOM 28500 C CA . ARG D 1 1003 ? 10.598 78.585 -1.679 1.00 44.34 1167 ARG B CA 1
ATOM 28501 C C . ARG D 1 1003 ? 9.392 78.194 -2.527 1.00 52.75 1167 ARG B C 1
ATOM 28502 O O . ARG D 1 1003 ? 9.313 78.547 -3.702 1.00 49.61 1167 ARG B O 1
ATOM 28523 N N . ASP D 1 1004 ? 8.444 77.484 -1.922 1.00 54.26 1168 ASP B N 1
ATOM 28524 C CA . ASP D 1 1004 ? 7.266 77.015 -2.644 1.00 58.17 1168 ASP B CA 1
ATOM 28525 C C . ASP D 1 1004 ? 6.371 78.172 -3.086 1.00 62.12 1168 ASP B C 1
ATOM 28526 O O . ASP D 1 1004 ? 5.736 78.104 -4.138 1.00 57.34 1168 ASP B O 1
ATOM 28535 N N . ASP D 1 1005 ? 6.321 79.233 -2.286 1.00 58.86 1169 ASP B N 1
ATOM 28536 C CA . ASP D 1 1005 ? 5.536 80.409 -2.644 1.00 58.98 1169 ASP B CA 1
ATOM 28537 C C . ASP D 1 1005 ? 6.096 81.050 -3.907 1.00 58.87 1169 ASP B C 1
ATOM 28538 O O . ASP D 1 1005 ? 5.347 81.458 -4.792 1.00 73.11 1169 ASP B O 1
ATOM 28547 N N . LYS D 1 1006 ? 7.420 81.133 -3.983 1.00 64.97 1170 LYS B N 1
ATOM 28548 C CA . LYS D 1 1006 ? 8.085 81.713 -5.143 1.00 52.41 1170 LYS B CA 1
ATOM 28549 C C . LYS D 1 1006 ? 7.864 80.866 -6.395 1.00 49.58 1170 LYS B C 1
ATOM 28550 O O . LYS D 1 1006 ? 7.616 81.398 -7.476 1.00 42.06 1170 LYS B O 1
ATOM 28569 N N . LEU D 1 1007 ? 7.951 79.548 -6.244 1.00 50.16 1171 LEU B N 1
ATOM 28570 C CA . LEU D 1 1007 ? 7.732 78.640 -7.364 1.00 49.60 1171 LEU B CA 1
ATOM 28571 C C . LEU D 1 1007 ? 6.288 78.714 -7.855 1.00 54.05 1171 LEU B C 1
ATOM 28572 O O . LEU D 1 1007 ? 6.024 78.583 -9.052 1.00 52.57 1171 LEU B O 1
ATOM 28588 N N . ASP D 1 1008 ? 5.357 78.936 -6.931 1.00 60.28 1172 ASP B N 1
ATOM 28589 C CA . ASP D 1 1008 ? 3.946 79.066 -7.283 1.00 61.77 1172 ASP B CA 1
ATOM 28590 C C . ASP D 1 1008 ? 3.720 80.302 -8.151 1.00 53.72 1172 ASP B C 1
ATOM 28591 O O . ASP D 1 1008 ? 2.913 80.275 -9.080 1.00 71.44 1172 ASP B O 1
ATOM 28600 N N . ILE D 1 1009 ? 4.435 81.382 -7.848 1.00 44.76 1173 ILE B N 1
ATOM 28601 C CA . ILE D 1 1009 ? 4.331 82.607 -8.636 1.00 46.31 1173 ILE B CA 1
ATOM 28602 C C . ILE D 1 1009 ? 4.832 82.378 -10.060 1.00 53.64 1173 ILE B C 1
ATOM 28603 O O . ILE D 1 1009 ? 4.178 82.778 -11.021 1.00 50.49 1173 ILE B O 1
ATOM 28619 N N . LEU D 1 1010 ? 5.997 81.750 -10.191 1.00 65.34 1174 LEU B N 1
ATOM 28620 C CA . LEU D 1 1010 ? 6.537 81.401 -11.504 1.00 52.84 1174 LEU B CA 1
ATOM 28621 C C . LEU D 1 1010 ? 5.554 80.535 -12.280 1.00 54.89 1174 LEU B C 1
ATOM 28622 O O . LEU D 1 1010 ? 5.323 80.748 -13.471 1.00 54.70 1174 LEU B O 1
ATOM 28638 N N . ARG D 1 1011 ? 4.980 79.555 -11.593 1.00 58.62 1175 ARG B N 1
ATOM 28639 C CA . ARG D 1 1011 ? 4.050 78.621 -12.212 1.00 62.16 1175 ARG B CA 1
ATOM 28640 C C . ARG D 1 1011 ? 2.761 79.320 -12.625 1.00 62.68 1175 ARG B C 1
ATOM 28641 O O . ARG D 1 1011 ? 2.167 78.987 -13.652 1.00 69.16 1175 ARG B O 1
ATOM 28662 N N . ASP D 1 1012 ? 2.338 80.295 -11.826 1.00 61.41 1176 ASP B N 1
ATOM 28663 C CA . ASP D 1 1012 ? 1.093 81.014 -12.078 1.00 59.02 1176 ASP B CA 1
ATOM 28664 C C . ASP D 1 1012 ? 1.262 82.055 -13.186 1.00 58.24 1176 ASP B C 1
ATOM 28665 O O . ASP D 1 1012 ? 0.410 82.181 -14.065 1.00 69.58 1176 ASP B O 1
ATOM 28674 N N . LYS D 1 1013 ? 2.369 82.790 -13.143 1.00 61.42 1177 LYS B N 1
ATOM 28675 C CA . LYS D 1 1013 ? 2.612 83.884 -14.083 1.00 49.42 1177 LYS B CA 1
ATOM 28676 C C . LYS D 1 1013 ? 3.110 83.385 -15.437 1.00 45.13 1177 LYS B C 1
ATOM 28677 O O . LYS D 1 1013 ? 3.070 84.118 -16.423 1.00 59.58 1177 LYS B O 1
ATOM 28696 N N . GLU D 1 1014 ? 3.590 82.144 -15.476 1.00 55.44 1178 GLU B N 1
ATOM 28697 C CA . GLU D 1 1014 ? 3.923 81.458 -16.730 1.00 56.54 1178 GLU B CA 1
ATOM 28698 C C . GLU D 1 1014 ? 5.066 82.105 -17.519 1.00 45.08 1178 GLU B C 1
ATOM 28699 O O . GLU D 1 1014 ? 6.018 81.429 -17.904 1.00 49.42 1178 GLU B O 1
ATOM 28711 N N . SER D 1 1015 ? 4.963 83.408 -17.763 1.00 50.38 1179 SER B N 1
ATOM 28712 C CA . SER D 1 1015 ? 5.923 84.132 -18.591 1.00 50.18 1179 SER B CA 1
ATOM 28713 C C . SER D 1 1015 ? 6.120 85.549 -18.058 1.00 50.07 1179 SER B C 1
ATOM 28714 O O . SER D 1 1015 ? 5.472 85.945 -17.087 1.00 55.31 1179 SER B O 1
ATOM 28722 N N . ILE D 1 1016 ? 7.010 86.307 -18.694 1.00 45.12 1180 ILE B N 1
ATOM 28723 C CA . ILE D 1 1016 ? 7.292 87.680 -18.276 1.00 49.34 1180 ILE B CA 1
ATOM 28724 C C . ILE D 1 1016 ? 6.253 88.655 -18.822 1.00 56.18 1180 ILE B C 1
ATOM 28725 O O . ILE D 1 1016 ? 6.244 89.832 -18.463 1.00 60.82 1180 ILE B O 1
ATOM 28741 N N . LEU D 1 1017 ? 5.381 88.165 -19.696 1.00 55.30 1181 LEU B N 1
ATOM 28742 C CA . LEU D 1 1017 ? 4.269 88.971 -20.179 1.00 61.38 1181 LEU B CA 1
ATOM 28743 C C . LEU D 1 1017 ? 3.345 89.322 -19.018 1.00 62.83 1181 LEU B C 1
ATOM 28744 O O . LEU D 1 1017 ? 2.804 90.426 -18.948 1.00 70.54 1181 LEU B O 1
ATOM 28760 N N . ASN D 1 1018 ? 3.195 88.376 -18.094 1.00 69.05 1182 ASN B N 1
ATOM 28761 C CA . ASN D 1 1018 ? 2.231 88.497 -17.006 1.00 66.03 1182 ASN B CA 1
ATOM 28762 C C . ASN D 1 1018 ? 2.819 89.125 -15.743 1.00 63.62 1182 ASN B C 1
ATOM 28763 O O . ASN D 1 1018 ? 2.089 89.409 -14.792 1.00 65.57 1182 ASN B O 1
ATOM 28774 N N . ILE D 1 1019 ? 4.133 89.337 -15.726 1.00 61.54 1183 ILE B N 1
ATOM 28775 C CA . ILE D 1 1019 ? 4.763 90.066 -14.628 1.00 68.84 1183 ILE B CA 1
ATOM 28776 C C . ILE D 1 1019 ? 4.496 91.562 -14.777 1.00 60.83 1183 ILE B C 1
ATOM 28777 O O . ILE D 1 1019 ? 4.487 92.094 -15.888 1.00 69.94 1183 ILE B O 1
ATOM 28793 N N . ASP D 1 1020 ? 4.271 92.229 -13.648 1.00 61.04 1184 ASP B N 1
ATOM 28794 C CA . ASP D 1 1020 ? 4.043 93.671 -13.625 1.00 73.21 1184 ASP B CA 1
ATOM 28795 C C . ASP D 1 1020 ? 5.347 94.391 -13.301 1.00 68.88 1184 ASP B C 1
ATOM 28796 O O . ASP D 1 1020 ? 5.731 94.516 -12.138 1.00 78.88 1184 ASP B O 1
ATOM 28805 N N . TRP D 1 1021 ? 6.021 94.870 -14.342 1.00 65.44 1185 TRP B N 1
ATOM 28806 C CA . TRP D 1 1021 ? 7.358 95.434 -14.200 1.00 63.64 1185 TRP B CA 1
ATOM 28807 C C . TRP D 1 1021 ? 7.360 96.890 -13.759 1.00 64.26 1185 TRP B C 1
ATOM 28808 O O . TRP D 1 1021 ? 6.459 97.660 -14.096 1.00 57.46 1185 TRP B O 1
ATOM 28829 N N . GLU D 1 1022 ? 8.388 97.249 -12.996 1.00 60.71 1186 GLU B N 1
ATOM 28830 C CA . GLU D 1 1022 ? 8.701 98.639 -12.705 1.00 65.94 1186 GLU B CA 1
ATOM 28831 C C . GLU D 1 1022 ? 9.807 99.100 -13.645 1.00 63.87 1186 GLU B C 1
ATOM 28832 O O . GLU D 1 1022 ? 10.948 98.655 -13.529 1.00 62.07 1186 GLU B O 1
ATOM 28844 N N . ASN D 1 1023 ? 9.472 99.982 -14.579 1.00 52.19 1187 ASN B N 1
ATOM 28845 C CA . ASN D 1 1023 ? 10.469 100.506 -15.504 1.00 65.01 1187 ASN B CA 1
ATOM 28846 C C . ASN D 1 1023 ? 11.514 101.334 -14.764 1.00 58.21 1187 ASN B C 1
ATOM 28847 O O . ASN D 1 1023 ? 11.208 102.392 -14.216 1.00 63.01 1187 ASN B O 1
ATOM 28858 N N . ILE D 1 1024 ? 12.747 100.834 -14.752 1.00 56.82 1188 ILE B N 1
ATOM 28859 C CA . ILE D 1 1024 ? 13.844 101.476 -14.039 1.00 54.58 1188 ILE B CA 1
ATOM 28860 C C . ILE D 1 1024 ? 14.590 102.458 -14.939 1.00 49.51 1188 ILE B C 1
ATOM 28861 O O . ILE D 1 1024 ? 14.835 102.174 -16.113 1.00 48.28 1188 ILE B O 1
ATOM 28877 N N . SER D 1 1025 ? 14.956 103.604 -14.371 1.00 54.60 1189 SER B N 1
ATOM 28878 C CA . SER D 1 1025 ? 15.728 104.622 -15.075 1.00 47.88 1189 SER B CA 1
ATOM 28879 C C . SER D 1 1025 ? 17.074 104.822 -14.375 1.00 44.69 1189 SER B C 1
ATOM 28880 O O . SER D 1 1025 ? 17.175 105.641 -13.460 1.00 58.28 1189 SER B O 1
ATOM 28888 N N . PRO D 1 1026 ? 18.111 104.069 -14.795 1.00 57.79 1190 PRO B N 1
ATOM 28889 C CA . PRO D 1 1026 ? 19.402 104.085 -14.086 1.00 59.21 1190 PRO B CA 1
ATOM 28890 C C . PRO D 1 1026 ? 20.006 105.480 -13.900 1.00 58.76 1190 PRO B C 1
ATOM 28891 O O . PRO D 1 1026 ? 19.705 106.391 -14.671 1.00 66.43 1190 PRO B O 1
ATOM 28902 N N . ASP D 1 1027 ? 20.856 105.623 -12.883 1.00 59.37 1191 ASP B N 1
ATOM 28903 C CA . ASP D 1 1027 ? 21.387 106.922 -12.475 1.00 53.44 1191 ASP B CA 1
ATOM 28904 C C . ASP D 1 1027 ? 22.849 107.115 -12.879 1.00 53.25 1191 ASP B C 1
ATOM 28905 O O . ASP D 1 1027 ? 23.421 106.290 -13.592 1.00 52.07 1191 ASP B O 1
ATOM 28914 N N . GLU D 1 1028 ? 23.444 108.209 -12.410 1.00 62.63 1192 GLU B N 1
ATOM 28915 C CA . GLU D 1 1028 ? 24.840 108.522 -12.700 1.00 63.20 1192 GLU B CA 1
ATOM 28916 C C . GLU D 1 1028 ? 25.792 107.513 -12.055 1.00 67.94 1192 GLU B C 1
ATOM 28917 O O . GLU D 1 1028 ? 26.966 107.436 -12.419 1.00 70.31 1192 GLU B O 1
ATOM 28921 N N . ASN D 1 1029 ? 25.280 106.749 -11.093 1.00 58.02 1193 ASN B N 1
ATOM 28922 C CA . ASN D 1 1029 ? 26.051 105.687 -10.447 1.00 59.75 1193 ASN B CA 1
ATOM 28923 C C . ASN D 1 1029 ? 25.813 104.321 -11.093 1.00 63.64 1193 ASN B C 1
ATOM 28924 O O . ASN D 1 1029 ? 26.408 103.323 -10.685 1.00 63.56 1193 ASN B O 1
ATOM 28935 N N . ASN D 1 1030 ? 24.930 104.284 -12.088 1.00 63.11 1194 ASN B N 1
ATOM 28936 C CA . ASN D 1 1030 ? 24.570 103.047 -12.781 1.00 58.55 1194 ASN B CA 1
ATOM 28937 C C . ASN D 1 1030 ? 23.968 102.020 -11.823 1.00 55.41 1194 ASN B C 1
ATOM 28938 O O . ASN D 1 1030 ? 24.186 100.817 -11.969 1.00 61.77 1194 ASN B O 1
ATOM 28949 N N . ASP D 1 1031 ? 23.210 102.512 -10.846 1.00 49.23 1195 ASP B N 1
ATOM 28950 C CA . ASP D 1 1031 ? 22.465 101.655 -9.931 1.00 46.49 1195 ASP B CA 1
ATOM 28951 C C . ASP D 1 1031 ? 21.022 101.557 -10.415 1.00 50.26 1195 ASP B C 1
ATOM 28952 O O . ASP D 1 1031 ? 20.390 102.571 -10.710 1.00 62.89 1195 ASP B O 1
ATOM 28961 N N . TRP D 1 1032 ? 20.513 100.333 -10.501 1.00 46.59 1196 TRP B N 1
ATOM 28962 C CA . TRP D 1 1032 ? 19.143 100.090 -10.943 1.00 48.66 1196 TRP B CA 1
ATOM 28963 C C . TRP D 1 1032 ? 18.159 100.243 -9.785 1.00 51.36 1196 TRP B C 1
ATOM 28964 O O . TRP D 1 1032 ? 17.083 100.822 -9.940 1.00 58.30 1196 TRP B O 1
ATOM 28985 N N . ILE D 1 1033 ? 18.540 99.722 -8.623 1.00 63.17 1197 ILE B N 1
ATOM 28986 C CA . ILE D 1 1033 ? 17.695 99.784 -7.435 1.00 43.35 1197 ILE B CA 1
ATOM 28987 C C . ILE D 1 1033 ? 18.439 100.394 -6.249 1.00 55.00 1197 ILE B C 1
ATOM 28988 O O . ILE D 1 1033 ? 19.664 100.525 -6.278 1.00 50.50 1197 ILE B O 1
ATOM 29004 N N . ASN D 1 1034 ? 17.686 100.764 -5.214 1.00 52.25 1198 ASN B N 1
ATOM 29005 C CA . ASN D 1 1034 ? 18.250 101.381 -4.017 1.00 39.09 1198 ASN B CA 1
ATOM 29006 C C . ASN D 1 1034 ? 19.152 102.555 -4.381 1.00 39.78 1198 ASN B C 1
ATOM 29007 O O . ASN D 1 1034 ? 20.331 102.578 -4.030 1.00 49.86 1198 ASN B O 1
ATOM 29018 N N . GLN D 1 1035 ? 18.589 103.524 -5.096 1.00 46.30 1199 GLN B N 1
ATOM 29019 C CA . GLN D 1 1035 ? 19.368 104.643 -5.608 1.00 50.75 1199 GLN B CA 1
ATOM 29020 C C . GLN D 1 1035 ? 19.650 105.678 -4.527 1.00 53.19 1199 GLN B C 1
ATOM 29021 O O . GLN D 1 1035 ? 18.864 105.860 -3.596 1.00 52.47 1199 GLN B O 1
ATOM 29035 N N . ARG D 1 1036 ? 20.783 106.357 -4.668 1.00 54.59 1200 ARG B N 1
ATOM 29036 C CA . ARG D 1 1036 ? 21.235 107.321 -3.675 1.00 51.68 1200 ARG B CA 1
ATOM 29037 C C . ARG D 1 1036 ? 20.580 108.683 -3.867 1.00 62.69 1200 ARG B C 1
ATOM 29038 O O . ARG D 1 1036 ? 20.113 109.009 -4.958 1.00 65.15 1200 ARG B O 1
ATOM 29059 N N . ASP D 1 1037 ? 20.548 109.474 -2.799 1.00 64.67 1201 ASP B N 1
ATOM 29060 C CA . ASP D 1 1037 ? 20.032 110.836 -2.866 1.00 63.26 1201 ASP B CA 1
ATOM 29061 C C . ASP D 1 1037 ? 21.159 111.790 -3.234 1.00 61.79 1201 ASP B C 1
ATOM 29062 O O . ASP D 1 1037 ? 22.238 111.744 -2.645 1.00 63.92 1201 ASP B O 1
ATOM 29071 N N . GLN D 1 1038 ? 20.907 112.655 -4.209 1.00 75.74 1202 GLN B N 1
ATOM 29072 C CA . GLN D 1 1038 ? 21.938 113.554 -4.713 1.00 69.05 1202 GLN B CA 1
ATOM 29073 C C . GLN D 1 1038 ? 22.212 114.687 -3.729 1.00 74.37 1202 GLN B C 1
ATOM 29074 O O . GLN D 1 1038 ? 23.314 115.234 -3.690 1.00 75.29 1202 GLN B O 1
ATOM 29088 N N . ASN D 1 1039 ? 21.203 115.034 -2.936 1.00 77.66 1203 ASN B N 1
ATOM 29089 C CA . ASN D 1 1039 ? 21.341 116.086 -1.936 1.00 64.84 1203 ASN B CA 1
ATOM 29090 C C . ASN D 1 1039 ? 22.313 115.669 -0.836 1.00 78.29 1203 ASN B C 1
ATOM 29091 O O . ASN D 1 1039 ? 22.935 116.507 -0.184 1.00 79.06 1203 ASN B O 1
ATOM 29102 N N . TYR D 1 1040 ? 22.440 114.359 -0.650 1.00 75.73 1204 TYR B N 1
ATOM 29103 C CA . TYR D 1 1040 ? 23.342 113.787 0.344 1.00 72.59 1204 TYR B CA 1
ATOM 29104 C C . TYR D 1 1040 ? 24.807 114.111 0.046 1.00 67.49 1204 TYR B C 1
ATOM 29105 O O . TYR D 1 1040 ? 25.669 113.983 0.915 1.00 66.50 1204 TYR B O 1
ATOM 29123 N N . LEU D 1 1041 ? 25.081 114.539 -1.183 1.00 75.16 1205 LEU B N 1
ATOM 29124 C CA . LEU D 1 1041 ? 26.453 114.771 -1.626 1.00 72.90 1205 LEU B CA 1
ATOM 29125 C C . LEU D 1 1041 ? 26.995 116.137 -1.206 1.00 72.39 1205 LEU B C 1
ATOM 29126 O O . LEU D 1 1041 ? 28.202 116.377 -1.267 1.00 71.07 1205 LEU B O 1
ATOM 29142 N N . ASN D 1 1042 ? 26.108 117.032 -0.784 1.00 73.97 1206 ASN B N 1
ATOM 29143 C CA . ASN D 1 1042 ? 26.531 118.336 -0.285 1.00 78.22 1206 ASN B CA 1
ATOM 29144 C C . ASN D 1 1042 ? 27.079 118.236 1.137 1.00 76.63 1206 ASN B C 1
ATOM 29145 O O . ASN D 1 1042 ? 27.759 119.144 1.618 1.00 69.81 1206 ASN B O 1
ATOM 29156 N N . TYR D 1 1043 ? 26.784 117.124 1.803 1.00 74.47 1207 TYR B N 1
ATOM 29157 C CA . TYR D 1 1043 ? 27.256 116.895 3.164 1.00 68.27 1207 TYR B CA 1
ATOM 29158 C C . TYR D 1 1043 ? 28.765 116.672 3.181 1.00 65.50 1207 TYR B C 1
ATOM 29159 O O . TYR D 1 1043 ? 29.335 116.148 2.226 1.00 74.62 1207 TYR B O 1
ATOM 29177 N N . ARG D 1 1044 ? 29.408 117.069 4.272 1.00 71.39 1208 ARG B N 1
ATOM 29178 C CA . ARG D 1 1044 ? 30.858 116.953 4.381 1.00 67.29 1208 ARG B CA 1
ATOM 29179 C C . ARG D 1 1044 ? 31.282 115.487 4.439 1.00 66.40 1208 ARG B C 1
ATOM 29180 O O . ARG D 1 1044 ? 30.696 114.706 5.187 1.00 73.12 1208 ARG B O 1
ATOM 29201 N N . PRO D 1 1045 ? 32.303 115.109 3.652 1.00 64.01 1209 PRO B N 1
ATOM 29202 C CA . PRO D 1 1045 ? 32.761 113.716 3.644 1.00 65.83 1209 PRO B CA 1
ATOM 29203 C C . PRO D 1 1045 ? 33.626 113.369 4.852 1.00 66.05 1209 PRO B C 1
ATOM 29204 O O . PRO D 1 1045 ? 34.186 114.264 5.485 1.00 62.94 1209 PRO B O 1
ATOM 29215 N N . LEU D 1 1046 ? 33.737 112.080 5.158 1.00 58.85 1210 LEU B N 1
ATOM 29216 C CA . LEU D 1 1046 ? 34.625 111.625 6.222 1.00 61.01 1210 LEU B CA 1
ATOM 29217 C C . LEU D 1 1046 ? 36.072 111.670 5.758 1.00 53.84 1210 LEU B C 1
ATOM 29218 O O . LEU D 1 1046 ? 36.929 112.248 6.426 1.00 62.87 1210 LEU B O 1
ATOM 29234 N N . ALA D 1 1047 ? 36.331 111.056 4.606 1.00 57.26 1211 ALA B N 1
ATOM 29235 C CA . ALA D 1 1047 ? 37.688 110.921 4.090 1.00 62.38 1211 ALA B CA 1
ATOM 29236 C C . ALA D 1 1047 ? 37.714 110.851 2.564 1.00 56.55 1211 ALA B C 1
ATOM 29237 O O . ALA D 1 1047 ? 36.670 110.752 1.913 1.00 60.14 1211 ALA B O 1
ATOM 29244 N N . ASP D 1 1048 ? 38.924 110.912 2.012 1.00 65.76 1212 ASP B N 1
ATOM 29245 C CA . ASP D 1 1048 ? 39.162 110.725 0.581 1.00 67.71 1212 ASP B CA 1
ATOM 29246 C C . ASP D 1 1048 ? 38.588 111.863 -0.263 1.00 65.57 1212 ASP B C 1
ATOM 29247 O O . ASP D 1 1048 ? 38.254 111.666 -1.432 1.00 73.67 1212 ASP B O 1
ATOM 29256 N N . GLU D 1 1049 ? 38.483 113.049 0.332 1.00 67.78 1213 GLU B N 1
ATOM 29257 C CA . GLU D 1 1049 ? 38.033 114.242 -0.384 1.00 70.50 1213 GLU B CA 1
ATOM 29258 C C . GLU D 1 1049 ? 38.632 115.510 0.217 1.00 77.08 1213 GLU B C 1
ATOM 29259 O O . GLU D 1 1049 ? 39.293 115.469 1.256 1.00 74.51 1213 GLU B O 1
ATOM 29271 N N . ASN D 1 1050 ? 38.397 116.637 -0.449 1.00 80.52 1214 ASN B N 1
ATOM 29272 C CA . ASN D 1 1050 ? 38.792 117.935 0.079 1.00 76.40 1214 ASN B CA 1
ATOM 29273 C C . ASN D 1 1050 ? 37.844 118.348 1.193 1.00 72.06 1214 ASN B C 1
ATOM 29274 O O . ASN D 1 1050 ? 36.682 117.942 1.206 1.00 70.73 1214 ASN B O 1
ATOM 29285 N N . GLY D 1 1051 ? 38.341 119.160 2.122 1.00 73.56 1215 GLY B N 1
ATOM 29286 C CA . GLY D 1 1051 ? 37.540 119.611 3.245 1.00 85.83 1215 GLY B CA 1
ATOM 29287 C C . GLY D 1 1051 ? 37.040 118.434 4.056 1.00 71.61 1215 GLY B C 1
ATOM 29288 O O . GLY D 1 1051 ? 35.955 118.475 4.637 1.00 68.30 1215 GLY B O 1
ATOM 29292 N N . SER D 1 1052 ? 37.840 117.375 4.084 1.00 68.30 1216 SER B N 1
ATOM 29293 C CA . SER D 1 1052 ? 37.476 116.160 4.795 1.00 69.76 1216 SER B CA 1
ATOM 29294 C C . SER D 1 1052 ? 37.599 116.333 6.304 1.00 69.73 1216 SER B C 1
ATOM 29295 O O . SER D 1 1052 ? 38.418 117.115 6.789 1.00 66.04 1216 SER B O 1
ATOM 29303 N N . ILE D 1 1053 ? 36.776 115.588 7.034 1.00 57.66 1217 ILE B N 1
ATOM 29304 C CA . ILE D 1 1053 ? 36.810 115.588 8.489 1.00 57.91 1217 ILE B CA 1
ATOM 29305 C C . ILE D 1 1053 ? 38.022 114.791 8.954 1.00 68.07 1217 ILE B C 1
ATOM 29306 O O . ILE D 1 1053 ? 38.892 115.315 9.652 1.00 64.67 1217 ILE B O 1
ATOM 29322 N N . PHE D 1 1054 ? 38.073 113.525 8.552 1.00 66.87 1218 PHE B N 1
ATOM 29323 C CA . PHE D 1 1054 ? 39.211 112.662 8.845 1.00 59.27 1218 PHE B CA 1
ATOM 29324 C C . PHE D 1 1054 ? 40.233 112.746 7.721 1.00 56.13 1218 PHE B C 1
ATOM 29325 O O . PHE D 1 1054 ? 39.872 112.762 6.546 1.00 54.84 1218 PHE B O 1
ATOM 29342 N N . SER D 1 1055 ? 41.510 112.802 8.084 1.00 64.52 1219 SER B N 1
ATOM 29343 C CA . SER D 1 1055 ? 42.578 112.855 7.094 1.00 74.04 1219 SER B CA 1
ATOM 29344 C C . SER D 1 1055 ? 42.860 111.461 6.539 1.00 70.90 1219 SER B C 1
ATOM 29345 O O . SER D 1 1055 ? 43.329 111.316 5.409 1.00 69.99 1219 SER B O 1
ATOM 29353 N N . VAL D 1 1056 ? 42.560 110.444 7.343 1.00 68.25 1220 VAL B N 1
ATOM 29354 C CA . VAL D 1 1056 ? 42.806 109.054 6.971 1.00 55.74 1220 VAL B CA 1
ATOM 29355 C C . VAL D 1 1056 ? 41.743 108.131 7.558 1.00 57.32 1220 VAL B C 1
ATOM 29356 O O . VAL D 1 1056 ? 41.435 108.198 8.748 1.00 58.23 1220 VAL B O 1
ATOM 29369 N N . LYS D 1 1057 ? 41.192 107.270 6.710 1.00 56.57 1221 LYS B N 1
ATOM 29370 C CA . LYS D 1 1057 ? 40.309 106.202 7.159 1.00 55.24 1221 LYS B CA 1
ATOM 29371 C C . LYS D 1 1057 ? 41.038 104.878 6.999 1.00 49.66 1221 LYS B C 1
ATOM 29372 O O . LYS D 1 1057 ? 42.166 104.836 6.506 1.00 56.60 1221 LYS B O 1
ATOM 29391 N N . ASP D 1 1058 ? 40.396 103.798 7.418 1.00 49.72 1222 ASP B N 1
ATOM 29392 C CA . ASP D 1 1058 ? 40.993 102.479 7.304 1.00 41.26 1222 ASP B CA 1
ATOM 29393 C C . ASP D 1 1058 ? 39.885 101.436 7.246 1.00 41.54 1222 ASP B C 1
ATOM 29394 O O . ASP D 1 1058 ? 38.702 101.763 7.364 1.00 39.10 1222 ASP B O 1
ATOM 29403 N N . ILE D 1 1059 ? 40.275 100.186 7.034 1.00 41.10 1223 ILE B N 1
ATOM 29404 C CA . ILE D 1 1059 ? 39.340 99.074 6.998 1.00 50.74 1223 ILE B CA 1
ATOM 29405 C C . ILE D 1 1059 ? 39.815 98.001 7.980 1.00 52.66 1223 ILE B C 1
ATOM 29406 O O . ILE D 1 1059 ? 41.009 97.892 8.266 1.00 49.06 1223 ILE B O 1
ATOM 29422 N N . GLY D 1 1060 ? 38.872 97.242 8.526 1.00 51.19 1224 GLY B N 1
ATOM 29423 C CA . GLY D 1 1060 ? 39.178 96.278 9.568 1.00 53.01 1224 GLY B CA 1
ATOM 29424 C C . GLY D 1 1060 ? 40.092 95.166 9.098 1.00 51.63 1224 GLY B C 1
ATOM 29425 O O . GLY D 1 1060 ? 40.115 94.836 7.914 1.00 50.76 1224 GLY B O 1
ATOM 29429 N N . ILE D 1 1061 ? 40.835 94.577 10.032 1.00 49.88 1225 ILE B N 1
ATOM 29430 C CA . ILE D 1 1061 ? 41.876 93.616 9.687 1.00 50.07 1225 ILE B CA 1
ATOM 29431 C C . ILE D 1 1061 ? 41.295 92.306 9.146 1.00 53.10 1225 ILE B C 1
ATOM 29432 O O . ILE D 1 1061 ? 40.159 91.940 9.458 1.00 46.26 1225 ILE B O 1
ATOM 29448 N N . VAL D 1 1062 ? 42.088 91.614 8.330 1.00 54.72 1226 VAL B N 1
ATOM 29449 C CA . VAL D 1 1062 ? 41.745 90.280 7.834 1.00 48.54 1226 VAL B CA 1
ATOM 29450 C C . VAL D 1 1062 ? 43.006 89.418 7.847 1.00 48.74 1226 VAL B C 1
ATOM 29451 O O . VAL D 1 1062 ? 43.980 89.716 7.152 1.00 45.51 1226 VAL B O 1
ATOM 29464 N N . THR D 1 1063 ? 42.985 88.357 8.648 1.00 49.32 1227 THR B N 1
ATOM 29465 C CA . THR D 1 1063 ? 44.143 87.479 8.804 1.00 44.66 1227 THR B CA 1
ATOM 29466 C C . THR D 1 1063 ? 44.146 86.310 7.822 1.00 45.77 1227 THR B C 1
ATOM 29467 O O . THR D 1 1063 ? 45.208 85.807 7.459 1.00 50.68 1227 THR B O 1
ATOM 29478 N N . ASN D 1 1064 ? 42.947 85.881 7.425 1.00 47.62 1228 ASN B N 1
ATOM 29479 C CA . ASN D 1 1064 ? 42.725 84.672 6.619 1.00 48.65 1228 ASN B CA 1
ATOM 29480 C C . ASN D 1 1064 ? 42.987 83.377 7.397 1.00 33.97 1228 ASN B C 1
ATOM 29481 O O . ASN D 1 1064 ? 42.815 82.284 6.858 1.00 45.46 1228 ASN B O 1
ATOM 29492 N N . ARG D 1 1065 ? 43.395 83.499 8.658 1.00 41.53 1229 ARG B N 1
ATOM 29493 C CA . ARG D 1 1065 ? 43.474 82.348 9.558 1.00 43.35 1229 ARG B CA 1
ATOM 29494 C C . ARG D 1 1065 ? 43.184 82.788 10.994 1.00 48.42 1229 ARG B C 1
ATOM 29495 O O . ARG D 1 1065 ? 44.095 83.053 11.777 1.00 56.03 1229 ARG B O 1
ATOM 29516 N N . ASP D 1 1066 ? 41.902 82.869 11.335 1.00 48.04 1230 ASP B N 1
ATOM 29517 C CA . ASP D 1 1066 ? 41.499 83.341 12.655 1.00 46.93 1230 ASP B CA 1
ATOM 29518 C C . ASP D 1 1066 ? 41.722 82.276 13.726 1.00 41.97 1230 ASP B C 1
ATOM 29519 O O . ASP D 1 1066 ? 42.101 82.595 14.850 1.00 56.37 1230 ASP B O 1
ATOM 29528 N N . ALA D 1 1067 ? 41.492 81.014 13.377 1.00 36.15 1231 ALA B N 1
ATOM 29529 C CA . ALA D 1 1067 ? 41.608 79.923 14.343 1.00 48.31 1231 ALA B CA 1
ATOM 29530 C C . ALA D 1 1067 ? 43.013 79.842 14.941 1.00 42.64 1231 ALA B C 1
ATOM 29531 O O . ALA D 1 1067 ? 43.175 79.507 16.116 1.00 43.06 1231 ALA B O 1
ATOM 29538 N N . TRP D 1 1068 ? 44.020 80.155 14.132 1.00 39.70 1232 TRP B N 1
ATOM 29539 C CA . TRP D 1 1068 ? 45.409 80.099 14.576 1.00 47.30 1232 TRP B CA 1
ATOM 29540 C C . TRP D 1 1068 ? 45.836 81.390 15.268 1.00 56.10 1232 TRP B C 1
ATOM 29541 O O . TRP D 1 1068 ? 46.431 81.364 16.345 1.00 55.89 1232 TRP B O 1
ATOM 29562 N N . VAL D 1 1069 ? 45.518 82.515 14.637 1.00 40.58 1233 VAL B N 1
ATOM 29563 C CA . VAL D 1 1069 ? 46.042 83.815 15.041 1.00 52.55 1233 VAL B CA 1
ATOM 29564 C C . VAL D 1 1069 ? 45.166 84.496 16.097 1.00 47.66 1233 VAL B C 1
ATOM 29565 O O . VAL D 1 1069 ? 45.634 85.369 16.831 1.00 47.25 1233 VAL B O 1
ATOM 29578 N N . SER D 1 1070 ? 43.905 84.078 16.184 1.00 47.51 1234 SER B N 1
ATOM 29579 C CA . SER D 1 1070 ? 42.941 84.710 17.084 1.00 43.68 1234 SER B CA 1
ATOM 29580 C C . SER D 1 1070 ? 42.303 83.704 18.039 1.00 46.82 1234 SER B C 1
ATOM 29581 O O . SER D 1 1070 ? 41.854 82.631 17.630 1.00 49.12 1234 SER B O 1
ATOM 29589 N N . ASN D 1 1071 ? 42.264 84.068 19.316 1.00 47.44 1235 ASN B N 1
ATOM 29590 C CA . ASN D 1 1071 ? 41.702 83.208 20.349 1.00 53.21 1235 ASN B CA 1
ATOM 29591 C C . ASN D 1 1071 ? 41.369 84.011 21.600 1.00 45.58 1235 ASN B C 1
ATOM 29592 O O . ASN D 1 1071 ? 41.923 85.087 21.819 1.00 48.79 1235 ASN B O 1
ATOM 29603 N N . PHE D 1 1072 ? 40.463 83.490 22.419 1.00 36.95 1236 PHE B N 1
ATOM 29604 C CA . PHE D 1 1072 ? 40.126 84.148 23.676 1.00 48.71 1236 PHE B CA 1
ATOM 29605 C C . PHE D 1 1072 ? 41.290 84.083 24.663 1.00 55.35 1236 PHE B C 1
ATOM 29606 O O . PHE D 1 1072 ? 41.534 85.032 25.403 1.00 46.08 1236 PHE B O 1
ATOM 29623 N N . SER D 1 1073 ? 42.008 82.964 24.667 1.00 52.96 1237 SER B N 1
ATOM 29624 C CA . SER D 1 1073 ? 43.125 82.770 25.588 1.00 47.94 1237 SER B CA 1
ATOM 29625 C C . SER D 1 1073 ? 44.444 83.261 24.999 1.00 51.86 1237 SER B C 1
ATOM 29626 O O . SER D 1 1073 ? 44.876 82.789 23.949 1.00 52.77 1237 SER B O 1
ATOM 29634 N N . LYS D 1 1074 ? 45.083 84.202 25.690 1.00 50.01 1238 LYS B N 1
ATOM 29635 C CA . LYS D 1 1074 ? 46.352 84.774 25.244 1.00 52.50 1238 LYS B CA 1
ATOM 29636 C C . LYS D 1 1074 ? 47.442 83.719 25.055 1.00 52.36 1238 LYS B C 1
ATOM 29637 O O . LYS D 1 1074 ? 48.249 83.814 24.132 1.00 68.07 1238 LYS B O 1
ATOM 29656 N N . ILE D 1 1075 ? 47.467 82.720 25.930 1.00 54.98 1239 ILE B N 1
ATOM 29657 C CA . ILE D 1 1075 ? 48.503 81.694 25.882 1.00 60.18 1239 ILE B CA 1
ATOM 29658 C C . ILE D 1 1075 ? 48.267 80.709 24.737 1.00 66.16 1239 ILE B C 1
ATOM 29659 O O . ILE D 1 1075 ? 49.218 80.230 24.116 1.00 42.95 1239 ILE B O 1
ATOM 29675 N N . ASN D 1 1076 ? 47.003 80.399 24.469 1.00 62.23 1240 ASN B N 1
ATOM 29676 C CA . ASN D 1 1076 ? 46.662 79.503 23.370 1.00 57.28 1240 ASN B CA 1
ATOM 29677 C C . ASN D 1 1076 ? 47.038 80.113 22.024 1.00 43.00 1240 ASN B C 1
ATOM 29678 O O . ASN D 1 1076 ? 47.446 79.400 21.107 1.00 36.52 1240 ASN B O 1
ATOM 29689 N N . VAL D 1 1077 ? 46.901 81.431 21.907 1.00 44.86 1241 VAL B N 1
ATOM 29690 C CA . VAL D 1 1077 ? 47.390 82.138 20.729 1.00 55.14 1241 VAL B CA 1
ATOM 29691 C C . VAL D 1 1077 ? 48.888 81.898 20.589 1.00 55.14 1241 VAL B C 1
ATOM 29692 O O . VAL D 1 1077 ? 49.366 81.502 19.529 1.00 53.05 1241 VAL B O 1
ATOM 29705 N N . SER D 1 1078 ? 49.620 82.146 21.671 1.00 64.83 1242 SER B N 1
ATOM 29706 C CA . SER D 1 1078 ? 51.063 81.933 21.695 1.00 67.53 1242 SER B CA 1
ATOM 29707 C C . SER D 1 1078 ? 51.420 80.493 21.343 1.00 59.67 1242 SER B C 1
ATOM 29708 O O . SER D 1 1078 ? 52.319 80.248 20.539 1.00 58.63 1242 SER B O 1
ATOM 29716 N N . ASP D 1 1079 ? 50.713 79.544 21.947 1.00 55.47 1243 ASP B N 1
ATOM 29717 C CA . ASP D 1 1079 ? 50.964 78.131 21.691 1.00 57.56 1243 ASP B CA 1
ATOM 29718 C C . ASP D 1 1079 ? 50.630 77.749 20.251 1.00 53.96 1243 ASP B C 1
ATOM 29719 O O . ASP D 1 1079 ? 51.486 77.247 19.524 1.00 46.10 1243 ASP B O 1
ATOM 29728 N N . ASN D 1 1080 ? 49.388 77.992 19.843 1.00 51.29 1244 ASN B N 1
ATOM 29729 C CA . ASN D 1 1080 ? 48.926 77.593 18.516 1.00 45.96 1244 ASN B CA 1
ATOM 29730 C C . ASN D 1 1080 ? 49.722 78.239 17.381 1.00 47.28 1244 ASN B C 1
ATOM 29731 O O . ASN D 1 1080 ? 49.995 77.597 16.367 1.00 40.09 1244 ASN B O 1
ATOM 29742 N N . VAL D 1 1081 ? 50.093 79.506 17.547 1.00 44.19 1245 VAL B N 1
ATOM 29743 C CA . VAL D 1 1081 ? 50.865 80.208 16.525 1.00 40.72 1245 VAL B CA 1
ATOM 29744 C C . VAL D 1 1081 ? 52.234 79.560 16.317 1.00 48.34 1245 VAL B C 1
ATOM 29745 O O . VAL D 1 1081 ? 52.670 79.367 15.182 1.00 60.07 1245 VAL B O 1
ATOM 29758 N N . GLN D 1 1082 ? 52.913 79.229 17.409 1.00 49.52 1246 GLN B N 1
ATOM 29759 C CA . GLN D 1 1082 ? 54.229 78.609 17.321 1.00 51.18 1246 GLN B CA 1
ATOM 29760 C C . GLN D 1 1082 ? 54.150 77.231 16.669 1.00 47.51 1246 GLN B C 1
ATOM 29761 O O . GLN D 1 1082 ? 55.093 76.799 16.009 1.00 56.15 1246 GLN B O 1
ATOM 29775 N N . ILE D 1 1083 ? 53.025 76.546 16.850 1.00 46.47 1247 ILE B N 1
ATOM 29776 C CA . ILE D 1 1083 ? 52.812 75.262 16.191 1.00 52.70 1247 ILE B CA 1
ATOM 29777 C C . ILE D 1 1083 ? 52.813 75.454 14.678 1.00 53.46 1247 ILE B C 1
ATOM 29778 O O . ILE D 1 1083 ? 53.382 74.647 13.945 1.00 60.23 1247 ILE B O 1
ATOM 29794 N N . MET D 1 1084 ? 52.179 76.527 14.213 1.00 58.65 1248 MET B N 1
ATOM 29795 C CA . MET D 1 1084 ? 52.110 76.795 12.780 1.00 58.69 1248 MET B CA 1
ATOM 29796 C C . MET D 1 1084 ? 53.454 77.284 12.248 1.00 53.91 1248 MET B C 1
ATOM 29797 O O . MET D 1 1084 ? 53.873 76.886 11.161 1.00 57.77 1248 MET B O 1
ATOM 29811 N N . ILE D 1 1085 ? 54.123 78.146 13.008 1.00 53.53 1249 ILE B N 1
ATOM 29812 C CA . ILE D 1 1085 ? 55.401 78.700 12.573 1.00 61.01 1249 ILE B CA 1
ATOM 29813 C C . ILE D 1 1085 ? 56.459 77.602 12.475 1.00 56.42 1249 ILE B C 1
ATOM 29814 O O . ILE D 1 1085 ? 57.266 77.597 11.546 1.00 53.46 1249 ILE B O 1
ATOM 29830 N N . LYS D 1 1086 ? 56.452 76.677 13.430 1.00 55.71 1250 LYS B N 1
ATOM 29831 C CA . LYS D 1 1086 ? 57.346 75.524 13.377 1.00 64.58 1250 LYS B CA 1
ATOM 29832 C C . LYS D 1 1086 ? 57.050 74.680 12.145 1.00 62.74 1250 LYS B C 1
ATOM 29833 O O . LYS D 1 1086 ? 57.945 74.389 11.350 1.00 61.10 1250 LYS B O 1
ATOM 29852 N N . ASN D 1 1087 ? 55.788 74.292 11.996 1.00 50.96 1251 ASN B N 1
ATOM 29853 C CA . ASN D 1 1087 ? 55.352 73.523 10.838 1.00 48.56 1251 ASN B CA 1
ATOM 29854 C C . ASN D 1 1087 ? 55.689 74.230 9.531 1.00 51.12 1251 ASN B C 1
ATOM 29855 O O . ASN D 1 1087 ? 56.217 73.613 8.612 1.00 60.81 1251 ASN B O 1
ATOM 29866 N N . TYR D 1 1088 ? 55.392 75.523 9.452 1.00 57.57 1252 TYR B N 1
ATOM 29867 C CA . TYR D 1 1088 ? 55.664 76.286 8.240 1.00 56.91 1252 TYR B CA 1
ATOM 29868 C C . TYR D 1 1088 ? 57.150 76.268 7.898 1.00 56.33 1252 TYR B C 1
ATOM 29869 O O . TYR D 1 1088 ? 57.530 75.960 6.767 1.00 56.43 1252 TYR B O 1
ATOM 29887 N N . ASN D 1 1089 ? 57.986 76.596 8.878 1.00 53.98 1253 ASN B N 1
ATOM 29888 C CA . ASN D 1 1089 ? 59.431 76.607 8.678 1.00 61.43 1253 ASN B CA 1
ATOM 29889 C C . ASN D 1 1089 ? 59.951 75.237 8.253 1.00 59.19 1253 ASN B C 1
ATOM 29890 O O . ASN D 1 1089 ? 60.880 75.139 7.451 1.00 53.80 1253 ASN B O 1
ATOM 29901 N N . LEU D 1 1090 ? 59.342 74.183 8.791 1.00 59.80 1254 LEU B N 1
ATOM 29902 C CA . LEU D 1 1090 ? 59.695 72.816 8.420 1.00 59.99 1254 LEU B CA 1
ATOM 29903 C C . LEU D 1 1090 ? 59.470 72.583 6.929 1.00 66.64 1254 LEU B C 1
ATOM 29904 O O . LEU D 1 1090 ? 60.289 71.952 6.259 1.00 71.01 1254 LEU B O 1
ATOM 29920 N N . GLU D 1 1091 ? 58.356 73.099 6.414 1.00 65.03 1255 GLU B N 1
ATOM 29921 C CA . GLU D 1 1091 ? 58.038 72.967 4.996 1.00 61.40 1255 GLU B CA 1
ATOM 29922 C C . GLU D 1 1091 ? 59.087 73.695 4.165 1.00 62.34 1255 GLU B C 1
ATOM 29923 O O . GLU D 1 1091 ? 59.527 73.193 3.133 1.00 68.29 1255 GLU B O 1
ATOM 29935 N N . VAL D 1 1092 ? 59.496 74.871 4.630 1.00 58.70 1256 VAL B N 1
ATOM 29936 C CA . VAL D 1 1092 ? 60.491 75.670 3.924 1.00 68.90 1256 VAL B CA 1
ATOM 29937 C C . VAL D 1 1092 ? 61.851 74.969 3.920 1.00 76.58 1256 VAL B C 1
ATOM 29938 O O . VAL D 1 1092 ? 62.556 74.982 2.910 1.00 84.51 1256 VAL B O 1
ATOM 29951 N N . ASP D 1 1093 ? 62.206 74.357 5.049 1.00 72.84 1257 ASP B N 1
ATOM 29952 C CA . ASP D 1 1093 ? 63.454 73.602 5.169 1.00 75.54 1257 ASP B CA 1
ATOM 29953 C C . ASP D 1 1093 ? 63.499 72.486 4.129 1.00 79.43 1257 ASP B C 1
ATOM 29954 O O . ASP D 1 1093 ? 64.527 72.259 3.487 1.00 85.67 1257 ASP B O 1
ATOM 29963 N N . ARG D 1 1094 ? 62.381 71.778 3.984 1.00 79.63 1258 ARG B N 1
ATOM 29964 C CA . ARG D 1 1094 ? 62.256 70.726 2.978 1.00 78.52 1258 ARG B CA 1
ATOM 29965 C C . ARG D 1 1094 ? 62.494 71.277 1.572 1.00 78.51 1258 ARG B C 1
ATOM 29966 O O . ARG D 1 1094 ? 63.240 70.696 0.784 1.00 93.98 1258 ARG B O 1
ATOM 29987 N N . LEU D 1 1095 ? 61.852 72.401 1.269 1.00 81.65 1259 LEU B N 1
ATOM 29988 C CA . LEU D 1 1095 ? 61.976 73.045 -0.037 1.00 82.79 1259 LEU B CA 1
ATOM 29989 C C . LEU D 1 1095 ? 63.416 73.429 -0.378 1.00 91.90 1259 LEU B C 1
ATOM 29990 O O . LEU D 1 1095 ? 63.963 72.983 -1.389 1.00 95.23 1259 LEU B O 1
ATOM 30006 N N . GLU D 1 1096 ? 64.026 74.250 0.474 1.00 97.93 1260 GLU B N 1
ATOM 30007 C CA . GLU D 1 1096 ? 65.288 74.909 0.148 1.00 98.21 1260 GLU B CA 1
ATOM 30008 C C . GLU D 1 1096 ? 66.451 73.920 0.025 1.00 108.27 1260 GLU B C 1
ATOM 30009 O O . GLU D 1 1096 ? 67.229 73.992 -0.927 1.00 112.28 1260 GLU B O 1
ATOM 30021 N N . ASN D 1 1097 ? 66.551 72.971 0.952 1.00 112.37 1261 ASN B N 1
ATOM 30022 C CA . ASN D 1 1097 ? 67.691 72.054 0.962 1.00 111.79 1261 ASN B CA 1
ATOM 30023 C C . ASN D 1 1097 ? 67.543 70.981 -0.114 1.00 116.38 1261 ASN B C 1
ATOM 30024 O O . ASN D 1 1097 ? 68.537 70.464 -0.630 1.00 129.85 1261 ASN B O 1
ATOM 30035 N N . ILE D 1 1098 ? 66.298 70.660 -0.454 1.00 108.47 1262 ILE B N 1
ATOM 30036 C CA . ILE D 1 1098 ? 66.002 69.570 -1.380 1.00 110.39 1262 ILE B CA 1
ATOM 30037 C C . ILE D 1 1098 ? 65.817 70.039 -2.824 1.00 111.56 1262 ILE B C 1
ATOM 30038 O O . ILE D 1 1098 ? 66.355 69.430 -3.751 1.00 114.26 1262 ILE B O 1
ATOM 30042 N N . ASP D 1 1099 ? 65.076 71.132 -3.002 1.00 102.76 1263 ASP B N 1
ATOM 30043 C CA . ASP D 1 1099 ? 64.610 71.550 -4.324 1.00 100.80 1263 ASP B CA 1
ATOM 30044 C C . ASP D 1 1099 ? 65.210 72.906 -4.740 1.00 113.31 1263 ASP B C 1
ATOM 30045 O O . ASP D 1 1099 ? 66.089 73.439 -4.056 1.00 113.51 1263 ASP B O 1
ATOM 30054 N N . VAL D 1 1100 ? 64.711 73.457 -5.850 1.00 120.39 1264 VAL B N 1
ATOM 30055 C CA . VAL D 1 1100 ? 65.400 74.522 -6.592 1.00 127.62 1264 VAL B CA 1
ATOM 30056 C C . VAL D 1 1100 ? 64.520 75.726 -6.998 1.00 127.58 1264 VAL B C 1
ATOM 30057 O O . VAL D 1 1100 ? 64.612 76.785 -6.374 1.00 124.60 1264 VAL B O 1
ATOM 30070 N N . LYS D 1 1101 ? 63.680 75.572 -8.025 1.00 115.63 1265 LYS B N 1
ATOM 30071 C CA . LYS D 1 1101 ? 63.026 76.728 -8.666 1.00 119.16 1265 LYS B CA 1
ATOM 30072 C C . LYS D 1 1101 ? 61.497 76.741 -8.572 1.00 112.28 1265 LYS B C 1
ATOM 30073 O O . LYS D 1 1101 ? 60.811 76.070 -9.350 1.00 117.12 1265 LYS B O 1
ATOM 30077 N N . LEU D 1 1102 ? 60.975 77.566 -7.663 1.00 98.83 1266 LEU B N 1
ATOM 30078 C CA . LEU D 1 1102 ? 59.559 77.519 -7.311 1.00 94.18 1266 LEU B CA 1
ATOM 30079 C C . LEU D 1 1102 ? 58.780 78.806 -7.562 1.00 83.20 1266 LEU B C 1
ATOM 30080 O O . LEU D 1 1102 ? 59.334 79.876 -7.827 1.00 88.67 1266 LEU B O 1
ATOM 30096 N N . ASN D 1 1103 ? 57.466 78.659 -7.438 1.00 88.29 1267 ASN B N 1
ATOM 30097 C CA . ASN D 1 1103 ? 56.490 79.685 -7.771 1.00 96.25 1267 ASN B CA 1
ATOM 30098 C C . ASN D 1 1103 ? 55.288 79.527 -6.832 1.00 83.70 1267 ASN B C 1
ATOM 30099 O O . ASN D 1 1103 ? 54.965 78.409 -6.436 1.00 68.01 1267 ASN B O 1
ATOM 30110 N N . ASP D 1 1104 ? 54.637 80.631 -6.465 1.00 71.43 1268 ASP B N 1
ATOM 30111 C CA . ASP D 1 1104 ? 53.528 80.582 -5.501 1.00 63.82 1268 ASP B CA 1
ATOM 30112 C C . ASP D 1 1104 ? 52.373 79.698 -5.974 1.00 73.85 1268 ASP B C 1
ATOM 30113 O O . ASP D 1 1104 ? 51.540 79.276 -5.172 1.00 65.84 1268 ASP B O 1
ATOM 30122 N N . LYS D 1 1105 ? 52.325 79.427 -7.274 1.00 80.31 1269 LYS B N 1
ATOM 30123 C CA . LYS D 1 1105 ? 51.339 78.508 -7.832 1.00 71.77 1269 LYS B CA 1
ATOM 30124 C C . LYS D 1 1105 ? 51.830 77.069 -7.738 1.00 66.98 1269 LYS B C 1
ATOM 30125 O O . LYS D 1 1105 ? 51.038 76.144 -7.556 1.00 68.15 1269 LYS B O 1
ATOM 30144 N N . THR D 1 1106 ? 53.141 76.887 -7.858 1.00 72.70 1270 THR B N 1
ATOM 30145 C CA . THR D 1 1106 ? 53.717 75.550 -7.950 1.00 75.38 1270 THR B CA 1
ATOM 30146 C C . THR D 1 1106 ? 54.180 74.981 -6.607 1.00 76.29 1270 THR B C 1
ATOM 30147 O O . THR D 1 1106 ? 54.450 73.785 -6.510 1.00 78.48 1270 THR B O 1
ATOM 30158 N N . VAL D 1 1107 ? 54.269 75.818 -5.576 1.00 70.56 1271 VAL B N 1
ATOM 30159 C CA . VAL D 1 1107 ? 54.633 75.328 -4.245 1.00 68.77 1271 VAL B CA 1
ATOM 30160 C C . VAL D 1 1107 ? 53.591 74.339 -3.737 1.00 57.77 1271 VAL B C 1
ATOM 30161 O O . VAL D 1 1107 ? 53.905 73.444 -2.955 1.00 55.36 1271 VAL B O 1
ATOM 30174 N N . VAL D 1 1108 ? 52.354 74.514 -4.193 1.00 59.12 1272 VAL B N 1
ATOM 30175 C CA . VAL D 1 1108 ? 51.234 73.667 -3.793 1.00 59.51 1272 VAL B CA 1
ATOM 30176 C C . VAL D 1 1108 ? 51.565 72.179 -3.872 1.00 64.28 1272 VAL B C 1
ATOM 30177 O O . VAL D 1 1108 ? 51.211 71.408 -2.980 1.00 73.19 1272 VAL B O 1
ATOM 30190 N N . ASP D 1 1109 ? 52.246 71.785 -4.942 1.00 71.85 1273 ASP B N 1
ATOM 30191 C CA . ASP D 1 1109 ? 52.544 70.379 -5.189 1.00 69.66 1273 ASP B CA 1
ATOM 30192 C C . ASP D 1 1109 ? 53.725 69.876 -4.360 1.00 62.94 1273 ASP B C 1
ATOM 30193 O O . ASP D 1 1109 ? 53.851 68.674 -4.120 1.00 66.42 1273 ASP B O 1
ATOM 30202 N N . TYR D 1 1110 ? 54.581 70.796 -3.923 1.00 67.49 1274 TYR B N 1
ATOM 30203 C CA . TYR D 1 1110 ? 55.784 70.445 -3.171 1.00 66.84 1274 TYR B CA 1
ATOM 30204 C C . TYR D 1 1110 ? 55.632 70.711 -1.674 1.00 69.24 1274 TYR B C 1
ATOM 30205 O O . TYR D 1 1110 ? 56.615 70.685 -0.931 1.00 74.92 1274 TYR B O 1
ATOM 30223 N N . VAL D 1 1111 ? 54.402 70.963 -1.236 1.00 73.19 1275 VAL B N 1
ATOM 30224 C CA . VAL D 1 1111 ? 54.146 71.377 0.141 1.00 68.30 1275 VAL B CA 1
ATOM 30225 C C . VAL D 1 1111 ? 52.866 70.736 0.687 1.00 61.74 1275 VAL B C 1
ATOM 30226 O O . VAL D 1 1111 ? 51.969 70.375 -0.078 1.00 65.33 1275 VAL B O 1
ATOM 30239 N N . THR D 1 1112 ? 52.791 70.595 2.010 1.00 55.42 1276 THR B N 1
ATOM 30240 C CA . THR D 1 1112 ? 51.651 69.949 2.658 1.00 64.91 1276 THR B CA 1
ATOM 30241 C C . THR D 1 1112 ? 50.357 70.742 2.483 1.00 66.75 1276 THR B C 1
ATOM 30242 O O . THR D 1 1112 ? 50.366 71.974 2.484 1.00 66.98 1276 THR B O 1
ATOM 30253 N N . ASN D 1 1113 ? 49.248 70.020 2.350 1.00 62.86 1277 ASN B N 1
ATOM 30254 C CA . ASN D 1 1113 ? 47.929 70.631 2.231 1.00 66.30 1277 ASN B CA 1
ATOM 30255 C C . ASN D 1 1113 ? 47.124 70.444 3.508 1.00 74.11 1277 ASN B C 1
ATOM 30256 O O . ASN D 1 1113 ? 46.017 70.966 3.640 1.00 80.54 1277 ASN B O 1
ATOM 30267 N N . ASP D 1 1114 ? 47.687 69.686 4.443 1.00 73.91 1278 ASP B N 1
ATOM 30268 C CA . ASP D 1 1114 ? 46.976 69.308 5.656 1.00 77.28 1278 ASP B CA 1
ATOM 30269 C C . ASP D 1 1114 ? 46.708 70.504 6.557 1.00 77.39 1278 ASP B C 1
ATOM 30270 O O . ASP D 1 1114 ? 47.633 71.193 6.982 1.00 85.20 1278 ASP B O 1
ATOM 30279 N N . GLU D 1 1115 ? 45.435 70.750 6.839 1.00 59.44 1279 GLU B N 1
ATOM 30280 C CA . GLU D 1 1115 ? 45.069 71.690 7.885 1.00 71.59 1279 GLU B CA 1
ATOM 30281 C C . GLU D 1 1115 ? 45.311 70.944 9.195 1.00 69.03 1279 GLU B C 1
ATOM 30282 O O . GLU D 1 1115 ? 45.559 69.740 9.172 1.00 75.15 1279 GLU B O 1
ATOM 30294 N N . ARG D 1 1116 ? 45.245 71.659 10.316 1.00 63.67 1280 ARG B N 1
ATOM 30295 C CA . ARG D 1 1116 ? 45.768 71.203 11.613 1.00 74.86 1280 ARG B CA 1
ATOM 30296 C C . ARG D 1 1116 ? 47.287 71.388 11.655 1.00 64.14 1280 ARG B C 1
ATOM 30297 O O . ARG D 1 1116 ? 47.909 71.213 12.703 1.00 70.96 1280 ARG B O 1
ATOM 30318 N N . LYS D 1 1117 ? 47.877 71.739 10.514 1.00 64.55 1281 LYS B N 1
ATOM 30319 C CA . LYS D 1 1117 ? 49.306 72.027 10.432 1.00 65.83 1281 LYS B CA 1
ATOM 30320 C C . LYS D 1 1117 ? 49.527 73.470 9.997 1.00 55.00 1281 LYS B C 1
ATOM 30321 O O . LYS D 1 1117 ? 50.188 74.245 10.690 1.00 65.64 1281 LYS B O 1
ATOM 30331 N N . ILE D 1 1118 ? 48.972 73.818 8.839 1.00 55.09 1282 ILE B N 1
ATOM 30332 C CA . ILE D 1 1118 ? 49.080 75.169 8.300 1.00 49.73 1282 ILE B CA 1
ATOM 30333 C C . ILE D 1 1118 ? 47.813 75.570 7.549 1.00 55.38 1282 ILE B C 1
ATOM 30334 O O . ILE D 1 1118 ? 47.274 74.792 6.761 1.00 64.25 1282 ILE B O 1
ATOM 30350 N N . SER D 1 1119 ? 47.340 76.785 7.812 1.00 66.75 1283 SER B N 1
ATOM 30351 C CA . SER D 1 1119 ? 46.324 77.413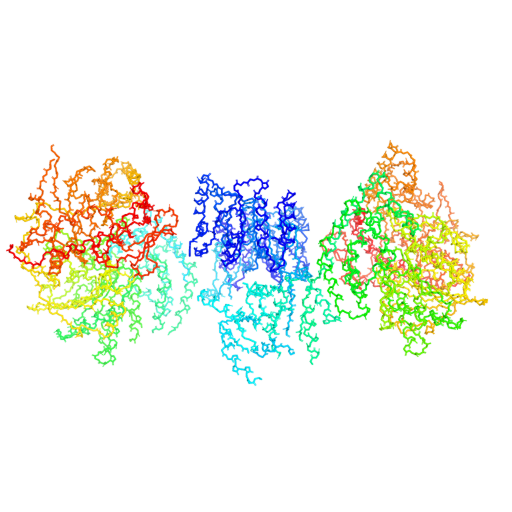 6.978 1.00 57.01 1283 SER B CA 1
ATOM 30352 C C . SER D 1 1119 ? 47.022 78.298 5.961 1.00 45.16 1283 SER B C 1
ATOM 30353 O O . SER D 1 1119 ? 47.500 79.382 6.293 1.00 47.86 1283 SER B O 1
ATOM 30361 N N . TRP D 1 1120 ? 47.092 77.825 4.723 1.00 46.24 1284 TRP B N 1
ATOM 30362 C CA . TRP D 1 1120 ? 47.789 78.554 3.676 1.00 51.45 1284 TRP B CA 1
ATOM 30363 C C . TRP D 1 1120 ? 46.964 79.725 3.168 1.00 51.27 1284 TRP B C 1
ATOM 30364 O O . TRP D 1 1120 ? 45.737 79.736 3.269 1.00 42.83 1284 TRP B O 1
ATOM 30385 N N . SER D 1 1121 ? 47.664 80.717 2.636 1.00 47.47 1285 SER B N 1
ATOM 30386 C CA . SER D 1 1121 ? 47.040 81.859 1.993 1.00 45.25 1285 SER B CA 1
ATOM 30387 C C . SER D 1 1121 ? 47.992 82.324 0.905 1.00 48.75 1285 SER B C 1
ATOM 30388 O O . SER D 1 1121 ? 49.149 81.902 0.880 1.00 42.90 1285 SER B O 1
ATOM 30396 N N . ARG D 1 1122 ? 47.512 83.177 0.006 1.00 47.71 1286 ARG B N 1
ATOM 30397 C CA . ARG D 1 1122 ? 48.325 83.632 -1.117 1.00 44.77 1286 ARG B CA 1
ATOM 30398 C C . ARG D 1 1122 ? 49.671 84.181 -0.653 1.00 46.93 1286 ARG B C 1
ATOM 30399 O O . ARG D 1 1122 ? 50.710 83.830 -1.208 1.00 48.06 1286 ARG B O 1
ATOM 30420 N N . SER D 1 1123 ? 49.650 85.026 0.373 1.00 56.81 1287 SER B N 1
ATOM 30421 C CA . SER D 1 1123 ? 50.876 85.629 0.888 1.00 56.80 1287 SER B CA 1
ATOM 30422 C C . SER D 1 1123 ? 51.847 84.573 1.401 1.00 53.84 1287 SER B C 1
ATOM 30423 O O . SER D 1 1123 ? 53.022 84.571 1.037 1.00 42.75 1287 SER B O 1
ATOM 30431 N N . LEU D 1 1124 ? 51.348 83.674 2.242 1.00 47.72 1288 LEU B N 1
ATOM 30432 C CA . LEU D 1 1124 ? 52.196 82.679 2.885 1.00 50.03 1288 LEU B CA 1
ATOM 30433 C C . LEU D 1 1124 ? 52.856 81.762 1.858 1.00 53.31 1288 LEU B C 1
ATOM 30434 O O . LEU D 1 1124 ? 53.967 81.279 2.070 1.00 61.69 1288 LEU B O 1
ATOM 30450 N N . LYS D 1 1125 ? 52.171 81.536 0.740 1.00 52.60 1289 LYS B N 1
ATOM 30451 C CA . LYS D 1 1125 ? 52.689 80.675 -0.317 1.00 47.92 1289 LYS B CA 1
ATOM 30452 C C . LYS D 1 1125 ? 53.777 81.386 -1.115 1.00 47.40 1289 LYS B C 1
ATOM 30453 O O . LYS D 1 1125 ? 54.736 80.758 -1.562 1.00 59.56 1289 LYS B O 1
ATOM 30472 N N . GLN D 1 1126 ? 53.629 82.695 -1.286 1.00 49.58 1290 GLN B N 1
ATOM 30473 C CA . GLN D 1 1126 ? 54.668 83.497 -1.922 1.00 53.25 1290 GLN B CA 1
ATOM 30474 C C . GLN D 1 1126 ? 55.947 83.443 -1.100 1.00 59.77 1290 GLN B C 1
ATOM 30475 O O . GLN D 1 1126 ? 57.035 83.229 -1.635 1.00 47.12 1290 GLN B O 1
ATOM 30489 N N . ARG D 1 1127 ? 55.805 83.642 0.207 1.00 57.89 1291 ARG B N 1
ATOM 30490 C CA . ARG D 1 1127 ? 56.948 83.651 1.109 1.00 62.05 1291 ARG B CA 1
ATOM 30491 C C . ARG D 1 1127 ? 57.610 82.278 1.144 1.00 58.54 1291 ARG B C 1
ATOM 30492 O O . ARG D 1 1127 ? 58.822 82.170 1.329 1.00 53.64 1291 ARG B O 1
ATOM 30513 N N . ALA D 1 1128 ? 56.810 81.234 0.954 1.00 55.09 1292 ALA B N 1
ATOM 30514 C CA . ALA D 1 1128 ? 57.325 79.871 0.953 1.00 49.06 1292 ALA B CA 1
ATOM 30515 C C . ALA D 1 1128 ? 58.087 79.591 -0.334 1.00 44.58 1292 ALA B C 1
ATOM 30516 O O . ALA D 1 1128 ? 59.053 78.828 -0.338 1.00 56.55 1292 ALA B O 1
ATOM 30523 N N . ALA D 1 1129 ? 57.653 80.213 -1.425 1.00 52.45 1293 ALA B N 1
ATOM 30524 C CA . ALA D 1 1129 ? 58.305 80.031 -2.716 1.00 54.91 1293 ALA B CA 1
ATOM 30525 C C . ALA D 1 1129 ? 59.661 80.728 -2.725 1.00 53.96 1293 ALA B C 1
ATOM 30526 O O . ALA D 1 1129 ? 60.619 80.234 -3.319 1.00 65.30 1293 ALA B O 1
ATOM 30533 N N . ARG D 1 1130 ? 59.734 81.880 -2.065 1.00 51.46 1294 ARG B N 1
ATOM 30534 C CA . ARG D 1 1130 ? 61.004 82.570 -1.874 1.00 62.61 1294 ARG B CA 1
ATOM 30535 C C . ARG D 1 1130 ? 61.805 81.895 -0.766 1.00 59.42 1294 ARG B C 1
ATOM 30536 O O . ARG D 1 1130 ? 62.950 82.263 -0.501 1.00 64.02 1294 ARG B O 1
ATOM 30557 N N . ARG D 1 1131 ? 61.184 80.912 -0.121 1.00 56.30 1295 ARG B N 1
ATOM 30558 C CA . ARG D 1 1131 ? 61.806 80.165 0.968 1.00 55.32 1295 ARG B CA 1
ATOM 30559 C C . ARG D 1 1131 ? 62.173 81.100 2.114 1.00 61.57 1295 ARG B C 1
ATOM 30560 O O . ARG D 1 1131 ? 63.218 80.950 2.749 1.00 68.11 1295 ARG B O 1
ATOM 30581 N N . GLU D 1 1132 ? 61.299 82.070 2.368 1.00 63.97 1296 GLU B N 1
ATOM 30582 C CA . GLU D 1 1132 ? 61.436 82.950 3.520 1.00 64.23 1296 GLU B CA 1
ATOM 30583 C C . GLU D 1 1132 ? 60.919 82.250 4.767 1.00 58.26 1296 GLU B C 1
ATOM 30584 O O . GLU D 1 1132 ? 59.754 81.858 4.828 1.00 64.93 1296 GLU B O 1
ATOM 30596 N N . LYS D 1 1133 ? 61.791 82.090 5.754 1.00 64.19 1297 LYS B N 1
ATOM 30597 C CA . LYS D 1 1133 ? 61.385 81.579 7.055 1.00 63.68 1297 LYS B CA 1
ATOM 30598 C C . LYS D 1 1133 ? 60.902 82.729 7.926 1.00 60.66 1297 LYS B C 1
ATOM 30599 O O . LYS D 1 1133 ? 61.030 83.896 7.554 1.00 56.34 1297 LYS B O 1
ATOM 30618 N N . THR D 1 1134 ? 60.340 82.392 9.080 1.00 68.76 1298 THR B N 1
ATOM 30619 C CA . THR D 1 1134 ? 59.964 83.387 10.075 1.00 66.76 1298 THR B CA 1
ATOM 30620 C C . THR D 1 1134 ? 60.173 82.795 11.461 1.00 59.74 1298 THR B C 1
ATOM 30621 O O . THR D 1 1134 ? 60.634 81.660 11.595 1.00 59.87 1298 THR B O 1
ATOM 30632 N N . GLN D 1 1135 ? 59.836 83.558 12.493 1.00 62.81 1299 GLN B N 1
ATOM 30633 C CA . GLN D 1 1135 ? 59.893 83.035 13.849 1.00 67.31 1299 GLN B CA 1
ATOM 30634 C C . GLN D 1 1135 ? 58.939 83.805 14.748 1.00 66.34 1299 GLN B C 1
ATOM 30635 O O . GLN D 1 1135 ? 58.598 84.957 14.477 1.00 52.63 1299 GLN B O 1
ATOM 30649 N N . PHE D 1 1136 ? 58.507 83.148 15.815 1.00 67.77 1300 PHE B N 1
ATOM 30650 C CA . PHE D 1 1136 ? 57.503 83.697 16.711 1.00 55.81 1300 PHE B CA 1
ATOM 30651 C C . PHE D 1 1136 ? 58.040 84.857 17.544 1.00 50.84 1300 PHE B C 1
ATOM 30652 O O . PHE D 1 1136 ? 59.181 84.824 18.007 1.00 55.29 1300 PHE B O 1
ATOM 30669 N N . SER D 1 1137 ? 57.206 85.880 17.722 1.00 59.71 1301 SER B N 1
ATOM 30670 C CA . SER D 1 1137 ? 57.527 87.019 18.579 1.00 68.28 1301 SER B CA 1
ATOM 30671 C C . SER D 1 1137 ? 56.367 87.303 19.533 1.00 64.68 1301 SER B C 1
ATOM 30672 O O . SER D 1 1137 ? 55.324 87.806 19.119 1.00 56.59 1301 SER B O 1
ATOM 30680 N N . HIS D 1 1138 ? 56.561 86.986 20.810 1.00 67.34 1302 HIS B N 1
ATOM 30681 C CA . HIS D 1 1138 ? 55.496 87.093 21.805 1.00 59.10 1302 HIS B CA 1
ATOM 30682 C C . HIS D 1 1138 ? 55.064 88.538 22.053 1.00 59.74 1302 HIS B C 1
ATOM 30683 O O . HIS D 1 1138 ? 54.037 88.785 22.682 1.00 61.23 1302 HIS B O 1
ATOM 30697 N N . SER D 1 1139 ? 55.849 89.493 21.568 1.00 55.66 1303 SER B N 1
ATOM 30698 C CA . SER D 1 1139 ? 55.506 90.900 21.730 1.00 59.41 1303 SER B CA 1
ATOM 30699 C C . SER D 1 1139 ? 54.434 91.321 20.726 1.00 70.73 1303 SER B C 1
ATOM 30700 O O . SER D 1 1139 ? 53.791 92.359 20.891 1.00 53.43 1303 SER B O 1
ATOM 30708 N N . ASP D 1 1140 ? 54.236 90.509 19.692 1.00 72.27 1304 ASP B N 1
ATOM 30709 C CA . ASP D 1 1140 ? 53.289 90.848 18.635 1.00 67.37 1304 ASP B CA 1
ATOM 30710 C C . ASP D 1 1140 ? 51.840 90.528 19.009 1.00 61.55 1304 ASP B C 1
ATOM 30711 O O . ASP D 1 1140 ? 50.919 91.083 18.407 1.00 57.98 1304 ASP B O 1
ATOM 30720 N N . ILE D 1 1141 ? 51.621 89.645 19.983 1.00 58.66 1305 ILE B N 1
ATOM 30721 C CA . ILE D 1 1141 ? 50.248 89.325 20.375 1.00 59.51 1305 ILE B CA 1
ATOM 30722 C C . ILE D 1 1141 ? 49.672 90.440 21.240 1.00 58.20 1305 ILE B C 1
ATOM 30723 O O . ILE D 1 1141 ? 50.308 90.892 22.190 1.00 57.61 1305 ILE B O 1
ATOM 30739 N N . MET D 1 1142 ? 48.467 90.883 20.894 1.00 56.37 1306 MET B N 1
ATOM 30740 C CA . MET D 1 1142 ? 47.845 92.027 21.550 1.00 46.69 1306 MET B CA 1
ATOM 30741 C C . MET D 1 1142 ? 46.336 91.836 21.639 1.00 48.77 1306 MET B C 1
ATOM 30742 O O . MET D 1 1142 ? 45.804 90.827 21.175 1.00 54.85 1306 MET B O 1
ATOM 30756 N N . LEU D 1 1143 ? 45.653 92.805 22.241 1.00 56.55 1307 LEU B N 1
ATOM 30757 C CA . LEU D 1 1143 ? 44.199 92.764 22.343 1.00 54.66 1307 LEU B CA 1
ATOM 30758 C C . LEU D 1 1143 ? 43.553 93.470 21.159 1.00 49.19 1307 LEU B C 1
ATOM 30759 O O . LEU D 1 1143 ? 43.990 94.547 20.748 1.00 47.83 1307 LEU B O 1
ATOM 30775 N N . ALA D 1 1144 ? 42.508 92.852 20.620 1.00 38.14 1308 ALA B N 1
ATOM 30776 C CA . ALA D 1 1144 ? 41.776 93.421 19.501 1.00 56.43 1308 ALA B CA 1
ATOM 30777 C C . ALA D 1 1144 ? 40.286 93.131 19.630 1.00 50.61 1308 ALA B C 1
ATOM 30778 O O . ALA D 1 1144 ? 39.880 92.214 20.347 1.00 35.37 1308 ALA B O 1
ATOM 30785 N N . MET D 1 1145 ? 39.482 93.923 18.930 1.00 41.12 1309 MET B N 1
ATOM 30786 C CA . MET D 1 1145 ? 38.036 93.749 18.913 1.00 64.36 1309 MET B CA 1
ATOM 30787 C C . MET D 1 1145 ? 37.622 92.878 17.737 1.00 53.61 1309 MET B C 1
ATOM 30788 O O . MET D 1 1145 ? 37.714 93.294 16.583 1.00 45.43 1309 MET B O 1
ATOM 30802 N N . TYR D 1 1146 ? 37.165 91.668 18.042 1.00 57.93 1310 TYR B N 1
ATOM 30803 C CA . TYR D 1 1146 ? 36.842 90.683 17.018 1.00 54.83 1310 TYR B CA 1
ATOM 30804 C C . TYR D 1 1146 ? 35.416 90.878 16.486 1.00 59.16 1310 TYR B C 1
ATOM 30805 O O . TYR D 1 1146 ? 35.224 91.121 15.294 1.00 56.03 1310 TYR B O 1
ATOM 30823 N N . ARG D 1 1147 ? 34.432 90.764 17.376 1.00 43.46 1311 ARG B N 1
ATOM 30824 C CA . ARG D 1 1147 ? 33.035 91.043 17.052 1.00 43.67 1311 ARG B CA 1
ATOM 30825 C C . ARG D 1 1147 ? 32.559 92.112 18.037 1.00 53.53 1311 ARG B C 1
ATOM 30826 O O . ARG D 1 1147 ? 33.320 92.508 18.921 1.00 63.54 1311 ARG B O 1
ATOM 30847 N N . PRO D 1 1148 ? 31.321 92.612 17.888 1.00 51.96 1312 PRO B N 1
ATOM 30848 C CA . PRO D 1 1148 ? 31.019 93.728 18.788 1.00 55.23 1312 PRO B CA 1
ATOM 30849 C C . PRO D 1 1148 ? 30.853 93.274 20.235 1.00 52.21 1312 PRO B C 1
ATOM 30850 O O . PRO D 1 1148 ? 30.291 92.210 20.490 1.00 48.91 1312 PRO B O 1
ATOM 30861 N N . PHE D 1 1149 ? 31.389 94.068 21.159 1.00 55.78 1313 PHE B N 1
ATOM 30862 C CA . PHE D 1 1149 ? 31.335 93.782 22.591 1.00 48.33 1313 PHE B CA 1
ATOM 30863 C C . PHE D 1 1149 ? 32.049 92.483 22.961 1.00 53.28 1313 PHE B C 1
ATOM 30864 O O . PHE D 1 1149 ? 31.865 91.963 24.063 1.00 62.87 1313 PHE B O 1
ATOM 30881 N N . THR D 1 1150 ? 32.856 91.959 22.043 1.00 44.75 1314 THR B N 1
ATOM 30882 C CA . THR D 1 1150 ? 33.757 90.860 22.374 1.00 57.78 1314 THR B CA 1
ATOM 30883 C C . THR D 1 1150 ? 35.145 91.097 21.790 1.00 56.58 1314 THR B C 1
ATOM 30884 O O . THR D 1 1150 ? 35.302 91.358 20.594 1.00 63.05 1314 THR B O 1
ATOM 30895 N N . LYS D 1 1151 ? 36.149 91.026 22.658 1.00 51.84 1315 LYS B N 1
ATOM 30896 C CA . LYS D 1 1151 ? 37.530 91.223 22.250 1.00 61.33 1315 LYS B CA 1
ATOM 30897 C C . LYS D 1 1151 ? 38.367 89.994 22.578 1.00 48.19 1315 LYS B C 1
ATOM 30898 O O . LYS D 1 1151 ? 38.161 89.336 23.599 1.00 50.86 1315 LYS B O 1
ATOM 30917 N N . LYS D 1 1152 ? 39.305 89.693 21.687 1.00 52.12 1316 LYS B N 1
ATOM 30918 C CA . LYS D 1 1152 ? 40.142 88.510 21.800 1.00 49.59 1316 LYS B CA 1
ATOM 30919 C C . LYS D 1 1152 ? 41.617 88.887 21.766 1.00 51.76 1316 LYS B C 1
ATOM 30920 O O . LYS D 1 1152 ? 41.966 90.063 21.649 1.00 51.28 1316 LYS B O 1
ATOM 30939 N N . TYR D 1 1153 ? 42.476 87.877 21.868 1.00 46.36 1317 TYR B N 1
ATOM 30940 C CA . TYR D 1 1153 ? 43.912 88.072 21.740 1.00 49.55 1317 TYR B CA 1
ATOM 30941 C C . TYR D 1 1153 ? 44.351 87.743 20.316 1.00 52.82 1317 TYR B C 1
ATOM 30942 O O . TYR D 1 1153 ? 44.071 86.660 19.801 1.00 48.87 1317 TYR B O 1
ATOM 30960 N N . LEU D 1 1154 ? 45.029 88.699 19.687 1.00 46.25 1318 LEU B N 1
ATOM 30961 C CA . LEU D 1 1154 ? 45.404 88.602 18.283 1.00 49.01 1318 LEU B CA 1
ATOM 30962 C C . LEU D 1 1154 ? 46.915 88.596 18.119 1.00 50.82 1318 LEU B C 1
ATOM 30963 O O . LEU D 1 1154 ? 47.601 89.426 18.708 1.00 45.71 1318 LEU B O 1
ATOM 30979 N N . TYR D 1 1155 ? 47.426 87.665 17.318 1.00 53.81 1319 TYR B N 1
ATOM 30980 C CA . TYR D 1 1155 ? 48.831 87.686 16.923 1.00 50.69 1319 TYR B CA 1
ATOM 30981 C C . TYR D 1 1155 ? 48.986 88.572 15.692 1.00 47.08 1319 TYR B C 1
ATOM 30982 O O . TYR D 1 1155 ? 48.850 88.113 14.556 1.00 49.00 1319 TYR B O 1
ATOM 31000 N N . ARG D 1 1156 ? 49.265 89.849 15.932 1.00 47.54 1320 ARG B N 1
ATOM 31001 C CA . ARG D 1 1156 ? 49.337 90.833 14.861 1.00 54.12 1320 ARG B CA 1
ATOM 31002 C C . ARG D 1 1156 ? 50.726 90.813 14.224 1.00 50.04 1320 ARG B C 1
ATOM 31003 O O . ARG D 1 1156 ? 51.674 91.406 14.740 1.00 62.77 1320 ARG B O 1
ATOM 31024 N N . ASN D 1 1157 ? 50.821 90.123 13.090 1.00 54.82 1321 ASN B N 1
ATOM 31025 C CA . ASN D 1 1157 ? 52.093 89.878 12.409 1.00 53.04 1321 ASN B CA 1
ATOM 31026 C C . ASN D 1 1157 ? 51.937 90.116 10.909 1.00 60.29 1321 ASN B C 1
ATOM 31027 O O . ASN D 1 1157 ? 51.031 89.566 10.285 1.00 60.36 1321 ASN B O 1
ATOM 31038 N N . ARG D 1 1158 ? 52.817 90.933 10.335 1.00 43.65 1322 ARG B N 1
ATOM 31039 C CA . ARG D 1 1158 ? 52.788 91.207 8.897 1.00 50.58 1322 ARG B CA 1
ATOM 31040 C C . ARG D 1 1158 ? 53.021 89.917 8.110 1.00 56.17 1322 ARG B C 1
ATOM 31041 O O . ARG D 1 1158 ? 52.687 89.827 6.929 1.00 66.29 1322 ARG B O 1
ATOM 31062 N N . PHE D 1 1159 ? 53.596 88.923 8.783 1.00 49.89 1323 PHE B N 1
ATOM 31063 C CA . PHE D 1 1159 ? 53.918 87.641 8.166 1.00 58.24 1323 PHE B CA 1
ATOM 31064 C C . PHE D 1 1159 ? 52.734 86.670 8.176 1.00 65.84 1323 PHE B C 1
ATOM 31065 O O . PHE D 1 1159 ? 52.467 86.002 7.175 1.00 64.85 1323 PHE B O 1
ATOM 31082 N N . LEU D 1 1160 ? 52.032 86.590 9.306 1.00 60.65 1324 LEU B N 1
ATOM 31083 C CA . LEU D 1 1160 ? 50.930 85.638 9.460 1.00 56.12 1324 LEU B CA 1
ATOM 31084 C C . LEU D 1 1160 ? 49.549 86.287 9.347 1.00 58.76 1324 LEU B C 1
ATOM 31085 O O . LEU D 1 1160 ? 48.528 85.616 9.518 1.00 58.28 1324 LEU B O 1
ATOM 31101 N N . ASN D 1 1161 ? 49.519 87.588 9.069 1.00 51.51 1325 ASN B N 1
ATOM 31102 C CA . ASN D 1 1161 ? 48.271 88.280 8.753 1.00 51.29 1325 ASN B CA 1
ATOM 31103 C C . ASN D 1 1161 ? 48.268 88.700 7.288 1.00 51.85 1325 ASN B C 1
ATOM 31104 O O . ASN D 1 1161 ? 49.130 89.465 6.851 1.00 57.55 1325 ASN B O 1
ATOM 31115 N N . GLU D 1 1162 ? 47.300 88.186 6.535 1.00 50.88 1326 GLU B N 1
ATOM 31116 C CA . GLU D 1 1162 ? 47.196 88.463 5.106 1.00 53.40 1326 GLU B CA 1
ATOM 31117 C C . GLU D 1 1162 ? 47.106 89.956 4.840 1.00 45.85 1326 GLU B C 1
ATOM 31118 O O . GLU D 1 1162 ? 47.781 90.482 3.956 1.00 48.38 1326 GLU B O 1
ATOM 31130 N N . ASN D 1 1163 ? 46.253 90.626 5.608 1.00 32.60 1327 ASN B N 1
ATOM 31131 C CA . ASN D 1 1163 ? 46.072 92.065 5.488 1.00 45.77 1327 ASN B CA 1
ATOM 31132 C C . ASN D 1 1163 ? 46.118 92.753 6.843 1.00 54.27 1327 ASN B C 1
ATOM 31133 O O . ASN D 1 1163 ? 45.162 92.709 7.618 1.00 39.88 1327 ASN B O 1
ATOM 31144 N N . VAL D 1 1164 ? 47.255 93.385 7.109 1.00 64.51 1328 VAL B N 1
ATOM 31145 C CA . VAL D 1 1164 ? 47.492 94.093 8.357 1.00 44.76 1328 VAL B CA 1
ATOM 31146 C C . VAL D 1 1164 ? 46.893 95.493 8.283 1.00 39.27 1328 VAL B C 1
ATOM 31147 O O . VAL D 1 1164 ? 46.566 96.098 9.303 1.00 32.48 1328 VAL B O 1
ATOM 31160 N N . ARG D 1 1165 ? 46.756 95.998 7.061 1.00 64.91 1329 ARG B N 1
ATOM 31161 C CA . ARG D 1 1165 ? 46.099 97.278 6.819 1.00 55.54 1329 ARG B CA 1
ATOM 31162 C C . ARG D 1 1165 ? 46.910 98.404 7.465 1.00 47.97 1329 ARG B C 1
ATOM 31163 O O . ARG D 1 1165 ? 48.128 98.290 7.613 1.00 57.65 1329 ARG B O 1
ATOM 31184 N N . LYS D 1 1166 ? 46.237 99.485 7.847 1.00 50.29 1330 LYS B N 1
ATOM 31185 C CA . LYS D 1 1166 ? 46.913 100.639 8.433 1.00 56.19 1330 LYS B CA 1
ATOM 31186 C C . LYS D 1 1166 ? 47.054 100.506 9.947 1.00 55.40 1330 LYS B C 1
ATOM 31187 O O . LYS D 1 1166 ? 47.281 101.496 10.642 1.00 45.93 1330 LYS B O 1
ATOM 31206 N N . THR D 1 1167 ? 46.932 99.287 10.459 1.00 51.69 1331 THR B N 1
ATOM 31207 C CA . THR D 1 1167 ? 46.818 99.102 11.900 1.00 49.41 1331 THR B CA 1
ATOM 31208 C C . THR D 1 1167 ? 48.122 99.397 12.645 1.00 57.59 1331 THR B C 1
ATOM 31209 O O . THR D 1 1167 ? 48.114 99.592 13.860 1.00 60.53 1331 THR B O 1
ATOM 31220 N N . TYR D 1 1168 ? 49.239 99.419 11.924 1.00 62.67 1332 TYR B N 1
ATOM 31221 C CA . TYR D 1 1168 ? 50.523 99.765 12.533 1.00 61.21 1332 TYR B CA 1
ATOM 31222 C C . TYR D 1 1168 ? 50.649 101.271 12.722 1.00 59.05 1332 TYR B C 1
ATOM 31223 O O . TYR D 1 1168 ? 51.472 101.744 13.508 1.00 64.76 1332 TYR B O 1
ATOM 31241 N N . GLN D 1 1169 ? 49.827 102.017 11.992 1.00 55.82 1333 GLN B N 1
ATOM 31242 C CA . GLN D 1 1169 ? 49.812 103.472 12.080 1.00 57.37 1333 GLN B CA 1
ATOM 31243 C C . GLN D 1 1169 ? 48.752 103.950 13.074 1.00 62.21 1333 GLN B C 1
ATOM 31244 O O . GLN D 1 1169 ? 48.634 105.148 13.335 1.00 66.62 1333 GLN B O 1
ATOM 31258 N N . THR D 1 1170 ? 47.986 103.008 13.624 1.00 54.95 1334 THR B N 1
ATOM 31259 C CA . THR D 1 1170 ? 46.964 103.321 14.624 1.00 56.78 1334 THR B CA 1
ATOM 31260 C C . THR D 1 1170 ? 47.284 102.704 15.986 1.00 59.32 1334 THR B C 1
ATOM 31261 O O . THR D 1 1170 ? 47.098 103.345 17.021 1.00 53.70 1334 THR B O 1
ATOM 31272 N N . PHE D 1 1171 ? 47.747 101.455 15.973 1.00 53.74 1335 PHE B N 1
ATOM 31273 C CA . PHE D 1 1171 ? 48.141 100.749 17.193 1.00 54.02 1335 PHE B CA 1
ATOM 31274 C C . PHE D 1 1171 ? 49.508 100.082 17.043 1.00 58.36 1335 PHE B C 1
ATOM 31275 O O . PHE D 1 1171 ? 49.585 98.859 16.976 1.00 67.20 1335 PHE B O 1
ATOM 31292 N N . PRO D 1 1172 ? 50.588 100.880 17.000 1.00 61.42 1336 PRO B N 1
ATOM 31293 C CA . PRO D 1 1172 ? 51.958 100.391 16.769 1.00 70.47 1336 PRO B CA 1
ATOM 31294 C C . PRO D 1 1172 ? 52.371 99.151 17.578 1.00 61.22 1336 PRO B C 1
ATOM 31295 O O . PRO D 1 1172 ? 53.028 98.267 17.025 1.00 59.55 1336 PRO B O 1
ATOM 31306 N N . ASP D 1 1173 ? 52.012 99.097 18.858 1.00 59.78 1337 ASP B N 1
ATOM 31307 C CA . ASP D 1 1173 ? 52.267 97.917 19.683 1.00 67.73 1337 ASP B CA 1
ATOM 31308 C C . ASP D 1 1173 ? 51.075 97.625 20.594 1.00 66.63 1337 ASP B C 1
ATOM 31309 O O . ASP D 1 1173 ? 50.030 98.265 20.482 1.00 66.07 1337 ASP B O 1
ATOM 31318 N N . LYS D 1 1174 ? 51.237 96.663 21.499 1.00 67.40 1338 LYS B N 1
ATOM 31319 C CA . LYS D 1 1174 ? 50.142 96.247 22.372 1.00 67.12 1338 LYS B CA 1
ATOM 31320 C C . LYS D 1 1174 ? 49.774 97.310 23.409 1.00 80.81 1338 LYS B C 1
ATOM 31321 O O . LYS D 1 1174 ? 48.691 97.261 23.995 1.00 91.28 1338 LYS B O 1
ATOM 31340 N N . ASN D 1 1175 ? 50.669 98.271 23.623 1.00 85.53 1339 ASN B N 1
ATOM 31341 C CA . ASN D 1 1175 ? 50.471 99.302 24.639 1.00 85.77 1339 ASN B CA 1
ATOM 31342 C C . ASN D 1 1175 ? 49.991 100.628 24.053 1.00 70.53 1339 ASN B C 1
ATOM 31343 O O . ASN D 1 1175 ? 49.663 101.556 24.792 1.00 74.66 1339 ASN B O 1
ATOM 31354 N N . SER D 1 1176 ? 49.952 100.720 22.727 1.00 70.95 1340 SER B N 1
ATOM 31355 C CA . SER D 1 1176 ? 49.515 101.942 22.062 1.00 67.51 1340 SER B CA 1
ATOM 31356 C C . SER D 1 1176 ? 48.041 102.215 22.347 1.00 68.65 1340 SER B C 1
ATOM 31357 O O . SER D 1 1176 ? 47.259 101.284 22.549 1.00 76.99 1340 SER B O 1
ATOM 31365 N N . LYS D 1 1177 ? 47.673 103.494 22.360 1.00 50.78 1341 LYS B N 1
ATOM 31366 C CA . LYS D 1 1177 ? 46.310 103.912 22.671 1.00 57.02 1341 LYS B CA 1
ATOM 31367 C C . LYS D 1 1177 ? 45.719 104.755 21.547 1.00 52.48 1341 LYS B C 1
ATOM 31368 O O . LYS D 1 1177 ? 46.332 105.721 21.098 1.00 49.95 1341 LYS B O 1
ATOM 31372 N N . ASN D 1 1178 ? 44.523 104.382 21.102 1.00 61.24 1342 ASN B N 1
ATOM 31373 C CA . ASN D 1 1178 ? 43.823 105.120 20.058 1.00 53.81 1342 ASN B CA 1
ATOM 31374 C C . ASN D 1 1178 ? 42.326 104.827 20.105 1.00 39.17 1342 ASN B C 1
ATOM 31375 O O . ASN D 1 1178 ? 41.910 103.786 20.614 1.00 59.58 1342 ASN B O 1
ATOM 31386 N N . LEU D 1 1179 ? 41.526 105.754 19.584 1.00 54.99 1343 LEU B N 1
ATOM 31387 C CA . LEU D 1 1179 ? 40.085 105.555 19.436 1.00 56.15 1343 LEU B CA 1
ATOM 31388 C C . LEU D 1 1179 ? 39.702 105.502 17.960 1.00 63.45 1343 LEU B C 1
ATOM 31389 O O . LEU D 1 1179 ? 40.088 106.378 17.184 1.00 64.96 1343 LEU B O 1
ATOM 31405 N N . LEU D 1 1180 ? 38.949 104.475 17.576 1.00 55.73 1344 LEU B N 1
ATOM 31406 C CA . LEU D 1 1180 ? 38.445 104.371 16.211 1.00 55.36 1344 LEU B CA 1
ATOM 31407 C C . LEU D 1 1180 ? 36.943 104.110 16.192 1.00 49.61 1344 LEU B C 1
ATOM 31408 O O . LEU D 1 1180 ? 36.423 103.336 16.996 1.00 42.16 1344 LEU B O 1
ATOM 31424 N N . ILE D 1 1181 ? 36.251 104.786 15.280 1.00 52.92 1345 ILE B N 1
ATOM 31425 C CA . ILE D 1 1181 ? 34.823 104.579 15.086 1.00 58.01 1345 ILE B CA 1
ATOM 31426 C C . ILE D 1 1181 ? 34.608 103.571 13.970 1.00 46.78 1345 ILE B C 1
ATOM 31427 O O . ILE D 1 1181 ? 34.856 103.868 12.801 1.00 52.49 1345 ILE B O 1
ATOM 31443 N N . ASN D 1 1182 ? 34.150 102.379 14.334 1.00 43.23 1346 ASN B N 1
ATOM 31444 C CA . ASN D 1 1182 ? 33.859 101.352 13.345 1.00 39.36 1346 ASN B CA 1
ATOM 31445 C C . ASN D 1 1182 ? 32.481 101.565 12.742 1.00 39.94 1346 ASN B C 1
ATOM 31446 O O . ASN D 1 1182 ? 31.510 101.778 13.465 1.00 55.88 1346 ASN B O 1
ATOM 31457 N N . ILE D 1 1183 ? 32.410 101.512 11.416 1.00 49.60 1347 ILE B N 1
ATOM 31458 C CA . ILE D 1 1183 ? 31.157 101.689 10.688 1.00 55.34 1347 ILE B CA 1
ATOM 31459 C C . ILE D 1 1183 ? 30.886 100.487 9.796 1.00 51.16 1347 ILE B C 1
ATOM 31460 O O . ILE D 1 1183 ? 31.811 99.776 9.401 1.00 56.96 1347 ILE B O 1
ATOM 31476 N N . SER D 1 1184 ? 29.616 100.264 9.477 1.00 41.56 1348 SER B N 1
ATOM 31477 C CA . SER D 1 1184 ? 29.260 99.290 8.460 1.00 33.37 1348 SER B CA 1
ATOM 31478 C C . SER D 1 1184 ? 29.907 99.719 7.149 1.00 47.91 1348 SER B C 1
ATOM 31479 O O . SER D 1 1184 ? 30.042 100.915 6.878 1.00 45.25 1348 SER B O 1
ATOM 31487 N N . GLY D 1 1185 ? 30.318 98.743 6.349 1.00 42.44 1349 GLY B N 1
ATOM 31488 C CA . GLY D 1 1185 ? 31.024 99.012 5.111 1.00 54.36 1349 GLY B CA 1
ATOM 31489 C C . GLY D 1 1185 ? 30.119 99.195 3.915 1.00 46.88 1349 GLY B C 1
ATOM 31490 O O . GLY D 1 1185 ? 28.945 98.821 3.941 1.00 51.90 1349 GLY B O 1
ATOM 31494 N N . GLN D 1 1186 ? 30.671 99.784 2.860 1.00 46.33 1350 GLN B N 1
ATOM 31495 C CA . GLN D 1 1186 ? 29.933 99.951 1.621 1.00 48.70 1350 GLN B CA 1
ATOM 31496 C C . GLN D 1 1186 ? 29.742 98.590 0.955 1.00 37.87 1350 GLN B C 1
ATOM 31497 O O . GLN D 1 1186 ? 30.714 97.895 0.663 1.00 48.66 1350 GLN B O 1
ATOM 31511 N N . GLY D 1 1187 ? 28.481 98.213 0.747 1.00 36.46 1351 GLY B N 1
ATOM 31512 C CA . GLY D 1 1187 ? 28.129 96.948 0.124 1.00 36.44 1351 GLY B CA 1
ATOM 31513 C C . GLY D 1 1187 ? 27.382 96.026 1.069 1.00 45.69 1351 GLY B C 1
ATOM 31514 O O . GLY D 1 1187 ? 26.819 95.014 0.648 1.00 47.47 1351 GLY B O 1
ATOM 31518 N N . ASP D 1 1188 ? 27.370 96.378 2.350 1.00 48.02 1352 ASP B N 1
ATOM 31519 C CA . ASP D 1 1188 ? 26.740 95.542 3.366 1.00 64.70 1352 ASP B CA 1
ATOM 31520 C C . ASP D 1 1188 ? 25.219 95.608 3.245 1.00 53.54 1352 ASP B C 1
ATOM 31521 O O . ASP D 1 1188 ? 24.649 96.687 3.094 1.00 53.62 1352 ASP B O 1
ATOM 31530 N N . LYS D 1 1189 ? 24.568 94.450 3.313 1.00 50.49 1353 LYS B N 1
ATOM 31531 C CA . LYS D 1 1189 ? 23.125 94.371 3.107 1.00 60.70 1353 LYS B CA 1
ATOM 31532 C C . LYS D 1 1189 ? 22.327 94.698 4.368 1.00 66.90 1353 LYS B C 1
ATOM 31533 O O . LYS D 1 1189 ? 21.178 95.129 4.284 1.00 54.98 1353 LYS B O 1
ATOM 31552 N N . ALA D 1 1190 ? 22.930 94.489 5.533 1.00 58.86 1354 ALA B N 1
ATOM 31553 C CA . ALA D 1 1190 ? 22.234 94.716 6.796 1.00 57.67 1354 ALA B CA 1
ATOM 31554 C C . ALA D 1 1190 ? 22.106 96.206 7.096 1.00 43.63 1354 ALA B C 1
ATOM 31555 O O . ALA D 1 1190 ? 22.729 97.035 6.432 1.00 45.54 1354 ALA B O 1
ATOM 31562 N N . ASP D 1 1191 ? 21.297 96.538 8.099 1.00 47.98 1355 ASP B N 1
ATOM 31563 C CA . ASP D 1 1191 ? 21.103 97.926 8.504 1.00 53.11 1355 ASP B CA 1
ATOM 31564 C C . ASP D 1 1191 ? 22.408 98.536 9.001 1.00 48.21 1355 ASP B C 1
ATOM 31565 O O . ASP D 1 1191 ? 23.210 97.867 9.657 1.00 52.23 1355 ASP B O 1
ATOM 31574 N N . PHE D 1 1192 ? 22.613 99.809 8.679 1.00 44.35 1356 PHE B N 1
ATOM 31575 C CA . PHE D 1 1192 ? 23.825 100.516 9.069 1.00 45.28 1356 PHE B CA 1
ATOM 31576 C C . PHE D 1 1192 ? 23.983 100.544 10.583 1.00 54.77 1356 PHE B C 1
ATOM 31577 O O . PHE D 1 1192 ? 23.009 100.702 11.320 1.00 46.08 1356 PHE B O 1
ATOM 31594 N N . ALA D 1 1193 ? 25.222 100.386 11.035 1.00 46.40 1357 ALA B N 1
ATOM 31595 C CA . ALA D 1 1193 ? 25.534 100.392 12.457 1.00 58.66 1357 ALA B CA 1
ATOM 31596 C C . ALA D 1 1193 ? 26.939 100.930 12.680 1.00 58.34 1357 ALA B C 1
ATOM 31597 O O . ALA D 1 1193 ? 27.801 100.814 11.810 1.00 56.46 1357 ALA B O 1
ATOM 31604 N N . THR D 1 1194 ? 27.159 101.527 13.846 1.00 57.76 1358 THR B N 1
ATOM 31605 C CA . THR D 1 1194 ? 28.469 102.052 14.202 1.00 49.98 1358 THR B CA 1
ATOM 31606 C C . THR D 1 1194 ? 28.772 101.760 15.664 1.00 51.61 1358 THR B C 1
ATOM 31607 O O . THR D 1 1194 ? 27.883 101.811 16.514 1.00 63.52 1358 THR B O 1
ATOM 31618 N N . LEU D 1 1195 ? 30.032 101.446 15.947 1.00 39.08 1359 LEU B N 1
ATOM 31619 C CA . LEU D 1 1195 ? 30.456 101.121 17.303 1.00 49.70 1359 LEU B CA 1
ATOM 31620 C C . LEU D 1 1195 ? 31.908 101.527 17.519 1.00 54.29 1359 LEU B C 1
ATOM 31621 O O . LEU D 1 1195 ? 32.792 101.123 16.764 1.00 45.73 1359 LEU B O 1
ATOM 31637 N N . ILE D 1 1196 ? 32.149 102.329 18.550 1.00 58.24 1360 ILE B N 1
ATOM 31638 C CA . ILE D 1 1196 ? 33.496 102.797 18.842 1.00 55.09 1360 ILE B CA 1
ATOM 31639 C C . ILE D 1 1196 ? 34.269 101.713 19.580 1.00 46.07 1360 ILE B C 1
ATOM 31640 O O . ILE D 1 1196 ? 33.682 100.892 20.285 1.00 44.81 1360 ILE B O 1
ATOM 31656 N N . SER D 1 1197 ? 35.587 101.721 19.412 1.00 41.13 1361 SER B N 1
ATOM 31657 C CA . SER D 1 1197 ? 36.446 100.706 20.004 1.00 46.33 1361 SER B CA 1
ATOM 31658 C C . SER D 1 1197 ? 37.740 101.318 20.521 1.00 55.76 1361 SER B C 1
ATOM 31659 O O . SER D 1 1197 ? 38.257 102.285 19.958 1.00 51.06 1361 SER B O 1
ATOM 31667 N N . GLU D 1 1198 ? 38.253 100.738 21.599 1.00 53.91 1362 GLU B N 1
ATOM 31668 C CA . GLU D 1 1198 ? 39.485 101.200 22.222 1.00 49.79 1362 GLU B CA 1
ATOM 31669 C C . GLU D 1 1198 ? 40.684 100.405 21.710 1.00 59.39 1362 GLU B C 1
ATOM 31670 O O . GLU D 1 1198 ? 41.833 100.751 21.987 1.00 63.24 1362 GLU B O 1
ATOM 31682 N N . TYR D 1 1199 ? 40.403 99.342 20.958 1.00 48.92 1363 TYR B N 1
ATOM 31683 C CA . TYR D 1 1199 ? 41.437 98.425 20.484 1.00 57.72 1363 TYR B CA 1
ATOM 31684 C C . TYR D 1 1199 ? 41.428 98.242 18.968 1.00 58.43 1363 TYR B C 1
ATOM 31685 O O . TYR D 1 1199 ? 40.510 98.686 18.275 1.00 54.17 1363 TYR B O 1
ATOM 31703 N N . LEU D 1 1200 ? 42.472 97.583 18.470 1.00 56.93 1364 LEU B N 1
ATOM 31704 C CA . LEU D 1 1200 ? 42.532 97.115 17.090 1.00 55.98 1364 LEU B CA 1
ATOM 31705 C C . LEU D 1 1200 ? 41.269 96.318 16.772 1.00 51.57 1364 LEU B C 1
ATOM 31706 O O . LEU D 1 1200 ? 40.775 95.581 17.623 1.00 65.79 1364 LEU B O 1
ATOM 31722 N N . SER D 1 1201 ? 40.747 96.466 15.557 1.00 52.60 1365 SER B N 1
ATOM 31723 C CA . SER D 1 1201 ? 39.446 95.893 15.213 1.00 50.79 1365 SER B CA 1
ATOM 31724 C C . SER D 1 1201 ? 39.468 95.065 13.928 1.00 58.32 1365 SER B C 1
ATOM 31725 O O . SER D 1 1201 ? 40.198 95.365 12.982 1.00 42.08 1365 SER B O 1
ATOM 31733 N N . ASP D 1 1202 ? 38.650 94.017 13.916 1.00 64.95 1366 ASP B N 1
ATOM 31734 C CA . ASP D 1 1202 ? 38.534 93.124 12.770 1.00 53.23 1366 ASP B CA 1
ATOM 31735 C C . ASP D 1 1202 ? 37.723 93.760 11.649 1.00 52.91 1366 ASP B C 1
ATOM 31736 O O . ASP D 1 1202 ? 37.162 94.843 11.807 1.00 66.20 1366 ASP B O 1
ATOM 31745 N N . MET D 1 1203 ? 37.671 93.084 10.508 1.00 57.94 1367 MET B N 1
ATOM 31746 C CA . MET D 1 1203 ? 36.877 93.558 9.388 1.00 44.93 1367 MET B CA 1
ATOM 31747 C C . MET D 1 1203 ? 35.418 93.181 9.596 1.00 54.39 1367 MET B C 1
ATOM 31748 O O . MET D 1 1203 ? 34.517 93.808 9.036 1.00 48.60 1367 MET B O 1
ATOM 31762 N N . HIS D 1 1204 ? 35.194 92.165 10.424 1.00 54.20 1368 HIS B N 1
ATOM 31763 C CA . HIS D 1 1204 ? 33.856 91.632 10.643 1.00 53.64 1368 HIS B CA 1
ATOM 31764 C C . HIS D 1 1204 ? 33.306 92.032 12.006 1.00 39.62 1368 HIS B C 1
ATOM 31765 O O . HIS D 1 1204 ? 32.469 91.332 12.576 1.00 39.03 1368 HIS B O 1
ATOM 31779 N N . VAL D 1 1205 ? 33.769 93.166 12.521 1.00 43.35 1369 VAL B N 1
ATOM 31780 C CA . VAL D 1 1205 ? 33.249 93.694 13.775 1.00 54.13 1369 VAL B CA 1
ATOM 31781 C C . VAL D 1 1205 ? 31.791 94.102 13.604 1.00 45.97 1369 VAL B C 1
ATOM 31782 O O . VAL D 1 1205 ? 30.970 93.881 14.492 1.00 51.59 1369 VAL B O 1
ATOM 31795 N N . ILE D 1 1206 ? 31.486 94.717 12.464 1.00 44.60 1370 ILE B N 1
ATOM 31796 C CA . ILE D 1 1206 ? 30.124 95.128 12.153 1.00 58.21 1370 ILE B CA 1
ATOM 31797 C C . ILE D 1 1206 ? 29.604 94.353 10.942 1.00 64.28 1370 ILE B C 1
ATOM 31798 O O . ILE D 1 1206 ? 28.899 93.354 11.095 1.00 77.99 1370 ILE B O 1
ATOM 31814 N N . GLY D 1 1207 ? 29.970 94.793 9.743 1.00 51.72 1371 GLY B N 1
ATOM 31815 C CA . GLY D 1 1207 ? 29.432 94.205 8.529 1.00 78.86 1371 GLY B CA 1
ATOM 31816 C C . GLY D 1 1207 ? 30.274 93.053 8.029 1.00 65.81 1371 GLY B C 1
ATOM 31817 O O . GLY D 1 1207 ? 30.887 92.322 8.812 1.00 36.79 1371 GLY B O 1
ATOM 31821 N N . GLY D 1 1208 ? 30.282 92.882 6.711 1.00 49.97 1372 GLY B N 1
ATOM 31822 C CA . GLY D 1 1208 ? 31.193 91.961 6.063 1.00 34.87 1372 GLY B CA 1
ATOM 31823 C C . GLY D 1 1208 ? 32.508 92.649 5.748 1.00 49.32 1372 GLY B C 1
ATOM 31824 O O . GLY D 1 1208 ? 33.527 91.990 5.547 1.00 55.54 1372 GLY B O 1
ATOM 31828 N N . GLN D 1 1209 ? 32.485 93.983 5.719 1.00 45.30 1373 GLN B N 1
ATOM 31829 C CA . GLN D 1 1209 ? 33.666 94.781 5.373 1.00 43.96 1373 GLN B CA 1
ATOM 31830 C C . GLN D 1 1209 ? 33.735 96.108 6.144 1.00 52.46 1373 GLN B C 1
ATOM 31831 O O . GLN D 1 1209 ? 33.519 97.175 5.574 1.00 105.25 1373 GLN B O 1
ATOM 31845 N N . ALA D 1 1210 ? 34.072 96.040 7.430 1.00 66.73 1374 ALA B N 1
ATOM 31846 C CA . ALA D 1 1210 ? 34.002 97.212 8.307 1.00 48.40 1374 ALA B CA 1
ATOM 31847 C C . ALA D 1 1210 ? 35.135 98.218 8.070 1.00 54.85 1374 ALA B C 1
ATOM 31848 O O . ALA D 1 1210 ? 36.264 97.832 7.767 1.00 52.74 1374 ALA B O 1
ATOM 31855 N N . ARG D 1 1211 ? 34.821 99.505 8.228 1.00 60.44 1375 ARG B N 1
ATOM 31856 C CA . ARG D 1 1211 ? 35.799 100.576 8.049 1.00 59.68 1375 ARG B CA 1
ATOM 31857 C C . ARG D 1 1211 ? 36.080 101.252 9.392 1.00 49.00 1375 ARG B C 1
ATOM 31858 O O . ARG D 1 1211 ? 35.235 101.228 10.289 1.00 26.27 1375 ARG B O 1
ATOM 31879 N N . ASN D 1 1212 ? 37.264 101.851 9.522 1.00 44.07 1376 ASN B N 1
ATOM 31880 C CA . ASN D 1 1212 ? 37.659 102.548 10.746 1.00 52.90 1376 ASN B CA 1
ATOM 31881 C C . ASN D 1 1212 ? 37.774 104.054 10.548 1.00 56.83 1376 ASN B C 1
ATOM 31882 O O . ASN D 1 1212 ? 38.163 104.522 9.478 1.00 49.95 1376 ASN B O 1
ATOM 31893 N N . LEU D 1 1213 ? 37.441 104.801 11.595 1.00 53.75 1377 LEU B N 1
ATOM 31894 C CA . LEU D 1 1213 ? 37.689 106.235 11.637 1.00 52.51 1377 LEU B CA 1
ATOM 31895 C C . LEU D 1 1213 ? 38.537 106.548 12.868 1.00 55.34 1377 LEU B C 1
ATOM 31896 O O . LEU D 1 1213 ? 38.007 106.932 13.911 1.00 61.95 1377 LEU B O 1
ATOM 31912 N N . PRO D 1 1214 ? 39.864 106.377 12.753 1.00 52.37 1378 PRO B N 1
ATOM 31913 C CA . PRO D 1 1214 ? 40.750 106.503 13.915 1.00 59.26 1378 PRO B CA 1
ATOM 31914 C C . PRO D 1 1214 ? 40.870 107.935 14.424 1.00 59.30 1378 PRO B C 1
ATOM 31915 O O . PRO D 1 1214 ? 40.740 108.884 13.651 1.00 54.52 1378 PRO B O 1
ATOM 31926 N N . ARG D 1 1215 ? 41.122 108.073 15.722 1.00 63.52 1379 ARG B N 1
ATOM 31927 C CA . ARG D 1 1215 ? 41.255 109.380 16.351 1.00 58.31 1379 ARG B CA 1
ATOM 31928 C C . ARG D 1 1215 ? 42.685 109.898 16.243 1.00 62.24 1379 ARG B C 1
ATOM 31929 O O . ARG D 1 1215 ? 42.911 111.108 16.232 1.00 69.51 1379 ARG B O 1
ATOM 31950 N N . PHE D 1 1216 ? 43.644 108.978 16.156 1.00 57.73 1380 PHE B N 1
ATOM 31951 C CA . PHE D 1 1216 ? 45.057 109.345 16.104 1.00 63.75 1380 PHE B CA 1
ATOM 31952 C C . PHE D 1 1216 ? 45.838 108.569 15.043 1.00 63.08 1380 PHE B C 1
ATOM 31953 O O . PHE D 1 1216 ? 45.376 107.550 14.526 1.00 54.89 1380 PHE B O 1
ATOM 31970 N N . THR D 1 1217 ? 47.033 109.071 14.741 1.00 56.28 1381 THR B N 1
ATOM 31971 C CA . THR D 1 1217 ? 47.927 108.477 13.753 1.00 54.82 1381 THR B CA 1
ATOM 31972 C C . THR D 1 1217 ? 49.363 108.496 14.271 1.00 63.88 1381 THR B C 1
ATOM 31973 O O . THR D 1 1217 ? 49.843 109.535 14.720 1.00 73.54 1381 THR B O 1
ATOM 31984 N N . TYR D 1 1218 ? 50.050 107.358 14.183 1.00 63.90 1382 TYR B N 1
ATOM 31985 C CA . TYR D 1 1218 ? 51.410 107.236 14.708 1.00 60.14 1382 TYR B CA 1
ATOM 31986 C C . TYR D 1 1218 ? 52.425 106.907 13.615 1.00 58.94 1382 TYR B C 1
ATOM 31987 O O . TYR D 1 1218 ? 52.169 106.064 12.753 1.00 73.72 1382 TYR B O 1
ATOM 32005 N N . GLU D 1 1219 ? 53.579 107.570 13.667 1.00 62.73 1383 GLU B N 1
ATOM 32006 C CA . GLU D 1 1219 ? 54.701 107.247 12.787 1.00 77.57 1383 GLU B CA 1
ATOM 32007 C C . GLU D 1 1219 ? 55.966 106.974 13.596 1.00 72.19 1383 GLU B C 1
ATOM 32008 O O . GLU D 1 1219 ? 56.381 105.825 13.753 1.00 70.20 1383 GLU B O 1
ATOM 32012 N N . GLY D 1 1226 ? 55.413 109.324 17.810 1.00 76.64 1390 GLY B N 1
ATOM 32013 C CA . GLY D 1 1226 ? 54.939 110.570 17.236 1.00 71.72 1390 GLY B CA 1
ATOM 32014 C C . GLY D 1 1226 ? 53.490 110.492 16.784 1.00 69.87 1390 GLY B C 1
ATOM 32015 O O . GLY D 1 1226 ? 53.216 110.237 15.610 1.00 68.58 1390 GLY B O 1
ATOM 32018 N N . ARG D 1 1227 ? 52.565 110.727 17.713 1.00 63.81 1391 ARG B N 1
ATOM 32019 C CA . ARG D 1 1227 ? 51.137 110.613 17.426 1.00 74.17 1391 ARG B CA 1
ATOM 32020 C C . ARG D 1 1227 ? 50.631 111.890 16.759 1.00 64.50 1391 ARG B C 1
ATOM 32021 O O . ARG D 1 1227 ? 51.225 112.955 16.919 1.00 61.84 1391 ARG B O 1
ATOM 32042 N N . THR D 1 1228 ? 49.536 111.777 16.012 1.00 65.63 1392 THR B N 1
ATOM 32043 C CA . THR D 1 1228 ? 49.064 112.875 15.176 1.00 50.91 1392 THR B CA 1
ATOM 32044 C C . THR D 1 1228 ? 47.542 112.914 15.143 1.00 63.95 1392 THR B C 1
ATOM 32045 O O . THR D 1 1228 ? 46.887 111.874 15.149 1.00 61.18 1392 THR B O 1
ATOM 32056 N N . ASP D 1 1229 ? 46.983 114.119 15.113 1.00 66.58 1393 ASP B N 1
ATOM 32057 C CA . ASP D 1 1229 ? 45.535 114.290 15.082 1.00 70.97 1393 ASP B CA 1
ATOM 32058 C C . ASP D 1 1229 ? 44.965 113.984 13.703 1.00 76.64 1393 ASP B C 1
ATOM 32059 O O . ASP D 1 1229 ? 45.278 114.661 12.723 1.00 66.90 1393 ASP B O 1
ATOM 32068 N N . ASN D 1 1230 ? 44.128 112.954 13.640 1.00 75.14 1394 ASN B N 1
ATOM 32069 C CA . ASN D 1 1230 ? 43.448 112.589 12.406 1.00 64.18 1394 ASN B CA 1
ATOM 32070 C C . ASN D 1 1230 ? 42.182 113.418 12.212 1.00 69.79 1394 ASN B C 1
ATOM 32071 O O . ASN D 1 1230 ? 41.468 113.257 11.225 1.00 72.42 1394 ASN B O 1
ATOM 32082 N N . ILE D 1 1231 ? 41.911 114.303 13.167 1.00 74.94 1395 ILE B N 1
ATOM 32083 C CA . ILE D 1 1231 ? 40.717 115.140 13.144 1.00 76.29 1395 ILE B CA 1
ATOM 32084 C C . ILE D 1 1231 ? 40.999 116.391 13.973 1.00 81.00 1395 ILE B C 1
ATOM 32085 O O . ILE D 1 1231 ? 41.878 116.375 14.835 1.00 82.32 1395 ILE B O 1
ATOM 32101 N N . VAL D 1 1232 ? 40.262 117.469 13.719 1.00 76.55 1396 VAL B N 1
ATOM 32102 C CA . VAL D 1 1232 ? 40.528 118.742 14.390 1.00 79.16 1396 VAL B CA 1
ATOM 32103 C C . VAL D 1 1232 ? 40.392 118.663 15.911 1.00 71.72 1396 VAL B C 1
ATOM 32104 O O . VAL D 1 1232 ? 41.229 119.205 16.631 1.00 77.70 1396 VAL B O 1
ATOM 32117 N N . SER D 1 1233 ? 39.350 117.994 16.402 1.00 67.26 1397 SER B N 1
ATOM 32118 C CA . SER D 1 1233 ? 39.089 117.963 17.840 1.00 71.82 1397 SER B CA 1
ATOM 32119 C C . SER D 1 1233 ? 38.233 116.775 18.273 1.00 75.05 1397 SER B C 1
ATOM 32120 O O . SER D 1 1233 ? 37.555 116.150 17.456 1.00 66.25 1397 SER B O 1
ATOM 32128 N N . ASP D 1 1234 ? 38.269 116.480 19.570 1.00 74.31 1398 ASP B N 1
ATOM 32129 C CA . ASP D 1 1234 ? 37.402 115.462 20.151 1.00 50.14 1398 ASP B CA 1
ATOM 32130 C C . ASP D 1 1234 ? 35.948 115.851 19.924 1.00 63.51 1398 ASP B C 1
ATOM 32131 O O . ASP D 1 1234 ? 35.104 115.001 19.647 1.00 62.09 1398 ASP B O 1
ATOM 32140 N N . ASP D 1 1235 ? 35.669 117.145 20.044 1.00 73.36 1399 ASP B N 1
ATOM 32141 C CA . ASP D 1 1235 ? 34.317 117.662 19.872 1.00 75.28 1399 ASP B CA 1
ATOM 32142 C C . ASP D 1 1235 ? 33.760 117.262 18.512 1.00 70.19 1399 ASP B C 1
ATOM 32143 O O . ASP D 1 1235 ? 32.609 116.837 18.403 1.00 49.65 1399 ASP B O 1
ATOM 32152 N N . GLU D 1 1236 ? 34.588 117.392 17.480 1.00 68.20 1400 GLU B N 1
ATOM 32153 C CA . GLU D 1 1236 ? 34.192 117.002 16.134 1.00 67.82 1400 GLU B CA 1
ATOM 32154 C C . GLU D 1 1236 ? 34.093 115.485 16.038 1.00 66.80 1400 GLU B C 1
ATOM 32155 O O . GLU D 1 1236 ? 33.206 114.951 15.376 1.00 70.67 1400 GLU B O 1
ATOM 32167 N N . PHE D 1 1237 ? 35.013 114.800 16.708 1.00 61.05 1401 PHE B N 1
ATOM 32168 C CA . PHE D 1 1237 ? 35.049 113.341 16.708 1.00 66.12 1401 PHE B CA 1
ATOM 32169 C C . PHE D 1 1237 ? 33.759 112.745 17.275 1.00 66.06 1401 PHE B C 1
ATOM 32170 O O . PHE D 1 1237 ? 33.190 111.818 16.698 1.00 55.65 1401 PHE B O 1
ATOM 32187 N N . TYR D 1 1238 ? 33.299 113.285 18.400 1.00 73.23 1402 TYR B N 1
ATOM 32188 C CA . TYR D 1 1238 ? 32.099 112.775 19.058 1.00 65.83 1402 TYR B CA 1
ATOM 32189 C C . TYR D 1 1238 ? 30.825 113.284 18.388 1.00 65.75 1402 TYR B C 1
ATOM 32190 O O . TYR D 1 1238 ? 29.762 112.675 18.520 1.00 62.03 1402 TYR B O 1
ATOM 32208 N N . TYR D 1 1239 ? 30.932 114.398 17.670 1.00 67.11 1403 TYR B N 1
ATOM 32209 C CA . TYR D 1 1239 ? 29.823 114.884 16.856 1.00 64.82 1403 TYR B CA 1
ATOM 32210 C C . TYR D 1 1239 ? 29.464 113.850 15.799 1.00 69.27 1403 TYR B C 1
ATOM 32211 O O . TYR D 1 1239 ? 28.297 113.503 15.634 1.00 72.24 1403 TYR B O 1
ATOM 32229 N N . VAL D 1 1240 ? 30.478 113.371 15.084 1.00 68.17 1404 VAL B N 1
ATOM 32230 C CA . VAL D 1 1240 ? 30.300 112.305 14.106 1.00 60.66 1404 VAL B CA 1
ATOM 32231 C C . VAL D 1 1240 ? 29.589 111.108 14.731 1.00 54.81 1404 VAL B C 1
ATOM 32232 O O . VAL D 1 1240 ? 28.603 110.609 14.191 1.00 52.42 1404 VAL B O 1
ATOM 32245 N N . TYR D 1 1241 ? 30.097 110.653 15.872 1.00 64.68 1405 TYR B N 1
ATOM 32246 C CA . TYR D 1 1241 ? 29.553 109.474 16.531 1.00 58.40 1405 TYR B CA 1
ATOM 32247 C C . TYR D 1 1241 ? 28.089 109.678 16.907 1.00 59.48 1405 TYR B C 1
ATOM 32248 O O . TYR D 1 1241 ? 27.287 108.745 16.848 1.00 51.80 1405 TYR B O 1
ATOM 32266 N N . GLY D 1 1242 ? 27.744 110.904 17.288 1.00 67.64 1406 GLY B N 1
ATOM 32267 C CA . GLY D 1 1242 ? 26.373 111.230 17.632 1.00 59.40 1406 GLY B CA 1
ATOM 32268 C C . GLY D 1 1242 ? 25.460 111.159 16.425 1.00 56.17 1406 GLY B C 1
ATOM 32269 O O . GLY D 1 1242 ? 24.410 110.518 16.469 1.00 58.68 1406 GLY B O 1
ATOM 32273 N N . VAL D 1 1243 ? 25.865 111.818 15.344 1.00 61.01 1407 VAL B N 1
ATOM 32274 C CA . VAL D 1 1243 ? 25.058 111.878 14.130 1.00 63.05 1407 VAL B CA 1
ATOM 32275 C C . VAL D 1 1243 ? 24.741 110.488 13.589 1.00 59.65 1407 VAL B C 1
ATOM 32276 O O . VAL D 1 1243 ? 23.599 110.197 13.239 1.00 61.96 1407 VAL B O 1
ATOM 32289 N N . LEU D 1 1244 ? 25.754 109.632 13.522 1.00 54.11 1408 LEU B N 1
ATOM 32290 C CA . LEU D 1 1244 ? 25.590 108.303 12.943 1.00 53.75 1408 LEU B CA 1
ATOM 32291 C C . LEU D 1 1244 ? 24.605 107.440 13.733 1.00 61.22 1408 LEU B C 1
ATOM 32292 O O . LEU D 1 1244 ? 24.196 106.376 13.267 1.00 62.03 1408 LEU B O 1
ATOM 32308 N N . HIS D 1 1245 ? 24.223 107.904 14.921 1.00 60.86 1409 HIS B N 1
ATOM 32309 C CA . HIS D 1 1245 ? 23.221 107.215 15.731 1.00 56.13 1409 HIS B CA 1
ATOM 32310 C C . HIS D 1 1245 ? 21.822 107.792 15.523 1.00 55.97 1409 HIS B C 1
ATOM 32311 O O . HIS D 1 1245 ? 20.831 107.185 15.935 1.00 51.43 1409 HIS B O 1
ATOM 32325 N N . SER D 1 1246 ? 21.742 108.961 14.890 1.00 56.38 1410 SER B N 1
ATOM 32326 C CA . SER D 1 1246 ? 20.452 109.588 14.600 1.00 61.05 1410 SER B CA 1
ATOM 32327 C C . SER D 1 1246 ? 19.565 108.661 13.778 1.00 59.45 1410 SER B C 1
ATOM 32328 O O . SER D 1 1246 ? 19.877 108.345 12.631 1.00 69.71 1410 SER B O 1
ATOM 32336 N N . SER D 1 1247 ? 18.454 108.234 14.369 1.00 66.21 1411 SER B N 1
ATOM 32337 C CA . SER D 1 1247 ? 17.596 107.230 13.750 1.00 74.89 1411 SER B CA 1
ATOM 32338 C C . SER D 1 1247 ? 16.887 107.756 12.499 1.00 73.34 1411 SER B C 1
ATOM 32339 O O . SER D 1 1247 ? 16.392 106.973 11.688 1.00 72.76 1411 SER B O 1
ATOM 32347 N N . ALA D 1 1248 ? 16.844 109.076 12.342 1.00 67.14 1412 ALA B N 1
ATOM 32348 C CA . ALA D 1 1248 ? 16.255 109.683 11.151 1.00 69.31 1412 ALA B CA 1
ATOM 32349 C C . ALA D 1 1248 ? 17.282 109.707 10.027 1.00 62.40 1412 ALA B C 1
ATOM 32350 O O . ALA D 1 1248 ? 16.963 109.433 8.869 1.00 65.95 1412 ALA B O 1
ATOM 32357 N N . TYR D 1 1249 ? 18.517 110.041 10.387 1.00 58.10 1413 TYR B N 1
ATOM 32358 C CA . TYR D 1 1249 ? 19.631 110.051 9.448 1.00 62.40 1413 TYR B CA 1
ATOM 32359 C C . TYR D 1 1249 ? 19.814 108.685 8.796 1.00 65.19 1413 TYR B C 1
ATOM 32360 O O . TYR D 1 1249 ? 20.164 108.586 7.620 1.00 73.77 1413 TYR B O 1
ATOM 32378 N N . ARG D 1 1250 ? 19.562 107.635 9.570 1.00 63.02 1414 ARG B N 1
ATOM 32379 C CA . ARG D 1 1250 ? 19.715 106.266 9.094 1.00 51.93 1414 ARG B CA 1
ATOM 32380 C C . ARG D 1 1250 ? 18.558 105.842 8.198 1.00 57.58 1414 ARG B C 1
ATOM 32381 O O . ARG D 1 1250 ? 18.723 104.997 7.319 1.00 65.29 1414 ARG B O 1
ATOM 32402 N N . LYS D 1 1251 ? 17.388 106.430 8.421 1.00 61.90 1415 LYS B N 1
ATOM 32403 C CA . LYS D 1 1251 ? 16.194 106.055 7.675 1.00 68.42 1415 LYS B CA 1
ATOM 32404 C C . LYS D 1 1251 ? 16.182 106.713 6.301 1.00 64.83 1415 LYS B C 1
ATOM 32405 O O . LYS D 1 1251 ? 15.894 106.068 5.294 1.00 69.85 1415 LYS B O 1
ATOM 32424 N N . ARG D 1 1252 ? 16.501 108.002 6.269 1.00 69.21 1416 ARG B N 1
ATOM 32425 C CA . ARG D 1 1252 ? 16.429 108.778 5.038 1.00 77.07 1416 ARG B CA 1
ATOM 32426 C C . ARG D 1 1252 ? 17.551 108.417 4.078 1.00 68.52 1416 ARG B C 1
ATOM 32427 O O . ARG D 1 1252 ? 17.318 108.201 2.888 1.00 73.28 1416 ARG B O 1
ATOM 32448 N N . TYR D 1 1253 ? 18.767 108.353 4.607 1.00 69.99 1417 TYR B N 1
ATOM 32449 C CA . TYR D 1 1253 ? 19.953 108.127 3.792 1.00 73.35 1417 TYR B CA 1
ATOM 32450 C C . TYR D 1 1253 ? 20.440 106.687 3.909 1.00 65.95 1417 TYR B C 1
ATOM 32451 O O . TYR D 1 1253 ? 21.636 106.418 3.808 1.00 65.90 1417 TYR B O 1
ATOM 32469 N N . ALA D 1 1254 ? 19.501 105.766 4.109 1.00 61.51 1418 ALA B N 1
ATOM 32470 C CA . ALA D 1 1254 ? 19.820 104.349 4.257 1.00 54.55 1418 ALA B CA 1
ATOM 32471 C C . ALA D 1 1254 ? 20.622 103.815 3.076 1.00 59.38 1418 ALA B C 1
ATOM 32472 O O . ALA D 1 1254 ? 21.575 103.057 3.256 1.00 59.26 1418 ALA B O 1
ATOM 32479 N N . ASN D 1 1255 ? 20.231 104.210 1.869 1.00 57.32 1419 ASN B N 1
ATOM 32480 C CA . ASN D 1 1255 ? 20.880 103.717 0.659 1.00 42.35 1419 ASN B CA 1
ATOM 32481 C C . ASN D 1 1255 ? 22.321 104.198 0.525 1.00 45.94 1419 ASN B C 1
ATOM 32482 O O . ASN D 1 1255 ? 23.218 103.406 0.238 1.00 65.84 1419 ASN B O 1
ATOM 32493 N N . ASP D 1 1256 ? 22.541 105.494 0.722 1.00 49.33 1420 ASP B N 1
ATOM 32494 C CA . ASP D 1 1256 ? 23.889 106.048 0.682 1.00 58.16 1420 ASP B CA 1
ATOM 32495 C C . ASP D 1 1256 ? 24.784 105.355 1.704 1.00 67.21 1420 ASP B C 1
ATOM 32496 O O . ASP D 1 1256 ? 25.956 105.084 1.437 1.00 65.47 1420 ASP B O 1
ATOM 32505 N N . LEU D 1 1257 ? 24.223 105.064 2.873 1.00 63.30 1421 LEU B N 1
ATOM 32506 C CA . LEU D 1 1257 ? 24.973 104.411 3.940 1.00 60.96 1421 LEU B CA 1
ATOM 32507 C C . LEU D 1 1257 ? 25.359 102.982 3.567 1.00 63.40 1421 LEU B C 1
ATOM 32508 O O . LEU D 1 1257 ? 26.249 102.394 4.184 1.00 58.27 1421 LEU B O 1
ATOM 32524 N N . LYS D 1 1258 ? 24.688 102.426 2.562 1.00 64.39 1422 LYS B N 1
ATOM 32525 C CA . LYS D 1 1258 ? 25.000 101.080 2.095 1.00 57.69 1422 LYS B CA 1
ATOM 32526 C C . LYS D 1 1258 ? 26.101 101.081 1.043 1.00 52.25 1422 LYS B C 1
ATOM 32527 O O . LYS D 1 1258 ? 26.888 100.141 0.976 1.00 44.62 1422 LYS B O 1
ATOM 32546 N N . LYS D 1 1259 ? 26.151 102.126 0.222 1.00 61.04 1423 LYS B N 1
ATOM 32547 C CA . LYS D 1 1259 ? 26.926 102.078 -1.016 1.00 57.29 1423 LYS B CA 1
ATOM 32548 C C . LYS D 1 1259 ? 28.190 102.938 -1.026 1.00 55.29 1423 LYS B C 1
ATOM 32549 O O . LYS D 1 1259 ? 28.869 103.024 -2.050 1.00 57.58 1423 LYS B O 1
ATOM 32568 N N . ASP D 1 1260 ? 28.516 103.564 0.100 1.00 52.11 1424 ASP B N 1
ATOM 32569 C CA . ASP D 1 1260 ? 29.746 104.351 0.206 1.00 46.28 1424 ASP B CA 1
ATOM 32570 C C . ASP D 1 1260 ? 29.975 104.790 1.645 1.00 47.81 1424 ASP B C 1
ATOM 32571 O O . ASP D 1 1260 ? 29.131 104.554 2.509 1.00 60.84 1424 ASP B O 1
ATOM 32580 N N . LEU D 1 1261 ? 31.119 105.423 1.901 1.00 42.75 1425 LEU B N 1
ATOM 32581 C CA . LEU D 1 1261 ? 31.379 106.024 3.206 1.00 33.94 1425 LEU B CA 1
ATOM 32582 C C . LEU D 1 1261 ? 30.262 106.999 3.554 1.00 50.70 1425 LEU B C 1
ATOM 32583 O O . LEU D 1 1261 ? 29.748 107.692 2.673 1.00 53.21 1425 LEU B O 1
ATOM 32599 N N . PRO D 1 1262 ? 29.878 107.063 4.837 1.00 52.96 1426 PRO B N 1
ATOM 32600 C CA . PRO D 1 1262 ? 28.830 108.026 5.188 1.00 58.47 1426 PRO B CA 1
ATOM 32601 C C . PRO D 1 1262 ? 29.313 109.470 5.098 1.00 60.40 1426 PRO B C 1
ATOM 32602 O O . PRO D 1 1262 ? 30.516 109.718 5.133 1.00 59.81 1426 PRO B O 1
ATOM 32613 N N . ARG D 1 1263 ? 28.368 110.394 4.950 1.00 65.87 1427 ARG B N 1
ATOM 32614 C CA . ARG D 1 1263 ? 28.637 111.826 4.956 1.00 68.14 1427 ARG B CA 1
ATOM 32615 C C . ARG D 1 1263 ? 27.783 112.451 6.051 1.00 61.58 1427 ARG B C 1
ATOM 32616 O O . ARG D 1 1263 ? 26.724 111.915 6.372 1.00 66.79 1427 ARG B O 1
ATOM 32637 N N . ILE D 1 1264 ? 28.225 113.570 6.622 1.00 73.97 1428 ILE B N 1
ATOM 32638 C CA . ILE D 1 1264 ? 27.458 114.221 7.683 1.00 74.22 1428 ILE B CA 1
ATOM 32639 C C . ILE D 1 1264 ? 27.328 115.732 7.446 1.00 69.44 1428 ILE B C 1
ATOM 32640 O O . ILE D 1 1264 ? 28.292 116.381 7.030 1.00 66.15 1428 ILE B O 1
ATOM 32656 N N . PRO D 1 1265 ? 26.125 116.294 7.686 1.00 76.82 1429 PRO B N 1
ATOM 32657 C CA . PRO D 1 1265 ? 25.936 117.746 7.587 1.00 80.19 1429 PRO B CA 1
ATOM 32658 C C . PRO D 1 1265 ? 26.087 118.457 8.922 1.00 74.78 1429 PRO B C 1
ATOM 32659 O O . PRO D 1 1265 ? 26.040 117.804 9.962 1.00 79.41 1429 PRO B O 1
ATOM 32670 N N . LEU D 1 1266 ? 26.257 119.775 8.889 1.00 68.04 1430 LEU B N 1
ATOM 32671 C CA . LEU D 1 1266 ? 26.066 120.584 10.086 1.00 65.15 1430 LEU B CA 1
ATOM 32672 C C . LEU D 1 1266 ? 24.580 120.579 10.406 1.00 75.18 1430 LEU B C 1
ATOM 32673 O O . LEU D 1 1266 ? 23.750 120.752 9.512 1.00 77.95 1430 LEU B O 1
ATOM 32689 N N . LEU D 1 1267 ? 24.248 120.371 11.676 1.00 68.29 1431 LEU B N 1
ATOM 32690 C CA . LEU D 1 1267 ? 22.857 120.245 12.087 1.00 79.49 1431 LEU B CA 1
ATOM 32691 C C . LEU D 1 1267 ? 22.519 121.199 13.227 1.00 81.23 1431 LEU B C 1
ATOM 32692 O O . LEU D 1 1267 ? 23.396 121.619 13.982 1.00 75.95 1431 LEU B O 1
ATOM 32708 N N . LYS D 1 1268 ? 21.239 121.543 13.337 1.00 81.54 1432 LYS B N 1
ATOM 32709 C CA . LYS D 1 1268 ? 20.760 122.353 14.447 1.00 83.76 1432 LYS B CA 1
ATOM 32710 C C . LYS D 1 1268 ? 21.027 121.614 15.753 1.00 89.27 1432 LYS B C 1
ATOM 32711 O O . LYS D 1 1268 ? 20.956 120.386 15.799 1.00 82.56 1432 LYS B O 1
ATOM 32715 N N . ASN D 1 1269 ? 21.338 122.367 16.805 1.00 87.01 1433 ASN B N 1
ATOM 32716 C CA . ASN D 1 1269 ? 21.692 121.785 18.096 1.00 85.99 1433 ASN B CA 1
ATOM 32717 C C . ASN D 1 1269 ? 22.906 120.866 17.969 1.00 75.37 1433 ASN B C 1
ATOM 32718 O O . ASN D 1 1269 ? 22.896 119.736 18.459 1.00 71.11 1433 ASN B O 1
ATOM 32729 N N . LYS D 1 1270 ? 23.949 121.363 17.311 1.00 68.83 1434 LYS B N 1
ATOM 32730 C CA . LYS D 1 1270 ? 25.157 120.577 17.078 1.00 69.99 1434 LYS B CA 1
ATOM 32731 C C . LYS D 1 1270 ? 25.848 120.172 18.376 1.00 76.62 1434 LYS B C 1
ATOM 32732 O O . LYS D 1 1270 ? 26.277 119.029 18.524 1.00 77.20 1434 LYS B O 1
ATOM 32751 N N . ASP D 1 1271 ? 25.968 121.111 19.309 1.00 79.98 1435 ASP B N 1
ATOM 32752 C CA . ASP D 1 1271 ? 26.653 120.840 20.568 1.00 78.34 1435 ASP B CA 1
ATOM 32753 C C . ASP D 1 1271 ? 25.931 119.746 21.355 1.00 80.21 1435 ASP B C 1
ATOM 32754 O O . ASP D 1 1271 ? 26.525 119.089 22.210 1.00 79.15 1435 ASP B O 1
ATOM 32763 N N . LYS D 1 1272 ? 24.649 119.557 21.057 1.00 69.76 1436 LYS B N 1
ATOM 32764 C CA . LYS D 1 1272 ? 23.859 118.511 21.695 1.00 63.35 1436 LYS B CA 1
ATOM 32765 C C . LYS D 1 1272 ? 24.230 117.137 21.141 1.00 77.57 1436 LYS B C 1
ATOM 32766 O O . LYS D 1 1272 ? 24.207 116.144 21.865 1.00 79.06 1436 LYS B O 1
ATOM 32770 N N . TYR D 1 1273 ? 24.564 117.084 19.855 1.00 78.62 1437 TYR B N 1
ATOM 32771 C CA . TYR D 1 1273 ? 25.000 115.836 19.234 1.00 69.20 1437 TYR B CA 1
ATOM 32772 C C . TYR D 1 1273 ? 26.296 115.353 19.874 1.00 66.98 1437 TYR B C 1
ATOM 32773 O O . TYR D 1 1273 ? 26.465 114.161 20.129 1.00 72.79 1437 TYR B O 1
ATOM 32791 N N . VAL D 1 1274 ? 27.205 116.289 20.127 1.00 60.27 1438 VAL B N 1
ATOM 32792 C CA . VAL D 1 1274 ? 28.460 115.981 20.802 1.00 62.36 1438 VAL B CA 1
ATOM 32793 C C . VAL D 1 1274 ? 28.192 115.374 22.174 1.00 68.83 1438 VAL B C 1
ATOM 32794 O O . VAL D 1 1274 ? 28.795 114.367 22.545 1.00 74.13 1438 VAL B O 1
ATOM 32807 N N . GLU D 1 1275 ? 27.286 116.003 22.917 1.00 72.56 1439 GLU B N 1
ATOM 32808 C CA . GLU D 1 1275 ? 26.943 115.579 24.272 1.00 74.32 1439 GLU B CA 1
ATOM 32809 C C . GLU D 1 1275 ? 26.552 114.106 24.325 1.00 71.81 1439 GLU B C 1
ATOM 32810 O O . GLU D 1 1275 ? 27.118 113.337 25.101 1.00 71.58 1439 GLU B O 1
ATOM 32822 N N . ILE D 1 1276 ? 25.584 113.715 23.502 1.00 72.12 1440 ILE B N 1
ATOM 32823 C CA . ILE D 1 1276 ? 25.172 112.319 23.436 1.00 70.02 1440 ILE B CA 1
ATOM 32824 C C . ILE D 1 1276 ? 26.292 111.467 22.837 1.00 74.38 1440 ILE B C 1
ATOM 32825 O O . ILE D 1 1276 ? 26.482 110.316 23.227 1.00 53.19 1440 ILE B O 1
ATOM 32841 N N . GLY D 1 1277 ? 27.028 112.036 21.886 1.00 74.37 1441 GLY B N 1
ATOM 32842 C CA . GLY D 1 1277 ? 28.147 111.341 21.278 1.00 67.41 1441 GLY B CA 1
ATOM 32843 C C . GLY D 1 1277 ? 29.202 110.979 22.305 1.00 65.05 1441 GLY B C 1
ATOM 32844 O O . GLY D 1 1277 ? 29.805 109.906 22.242 1.00 73.14 1441 GLY B O 1
ATOM 32848 N N . ARG D 1 1278 ? 29.422 111.880 23.256 1.00 73.54 1442 ARG B N 1
ATOM 32849 C CA . ARG D 1 1278 ? 30.356 111.638 24.349 1.00 68.99 1442 ARG B CA 1
ATOM 32850 C C . ARG D 1 1278 ? 29.844 110.531 25.265 1.00 66.86 1442 ARG B C 1
ATOM 32851 O O . ARG D 1 1278 ? 30.614 109.695 25.740 1.00 68.45 1442 ARG B O 1
ATOM 32872 N N . LYS D 1 1279 ? 28.537 110.533 25.506 1.00 54.45 1443 LYS B N 1
ATOM 32873 C CA . LYS D 1 1279 ? 27.911 109.547 26.379 1.00 67.72 1443 LYS B CA 1
ATOM 32874 C C . LYS D 1 1279 ? 27.887 108.166 25.739 1.00 66.39 1443 LYS B C 1
ATOM 32875 O O . LYS D 1 1279 ? 28.136 107.161 26.405 1.00 63.06 1443 LYS B O 1
ATOM 32894 N N . LEU D 1 1280 ? 27.574 108.121 24.449 1.00 73.65 1444 LEU B N 1
ATOM 32895 C CA . LEU D 1 1280 ? 27.526 106.859 23.724 1.00 64.89 1444 LEU B CA 1
ATOM 32896 C C . LEU D 1 1280 ? 28.904 106.206 23.684 1.00 66.83 1444 LEU B C 1
ATOM 32897 O O . LEU D 1 1280 ? 29.032 104.995 23.866 1.00 43.14 1444 LEU B O 1
ATOM 32913 N N . SER D 1 1281 ? 29.933 107.015 23.452 1.00 57.79 1445 SER B N 1
ATOM 32914 C CA . SER D 1 1281 ? 31.302 106.513 23.431 1.00 62.37 1445 SER B CA 1
ATOM 32915 C C . SER D 1 1281 ? 31.695 105.959 24.794 1.00 62.54 1445 SER B C 1
ATOM 32916 O O . SER D 1 1281 ? 32.150 104.822 24.906 1.00 58.24 1445 SER B O 1
ATOM 32924 N N . ASP D 1 1282 ? 31.510 106.773 25.828 1.00 73.09 1446 ASP B N 1
ATOM 32925 C CA . ASP D 1 1282 ? 31.874 106.388 27.187 1.00 75.80 1446 ASP B CA 1
ATOM 32926 C C . ASP D 1 1282 ? 31.089 105.159 27.640 1.00 69.46 1446 ASP B C 1
ATOM 32927 O O . ASP D 1 1282 ? 31.567 104.366 28.453 1.00 59.79 1446 ASP B O 1
ATOM 32936 N N . LEU D 1 1283 ? 29.883 105.003 27.104 1.00 71.33 1447 LEU B N 1
ATOM 32937 C CA . LEU D 1 1283 ? 29.039 103.860 27.429 1.00 65.28 1447 LEU B CA 1
ATOM 32938 C C . LEU D 1 1283 ? 29.530 102.592 26.732 1.00 64.90 1447 LEU B C 1
ATOM 32939 O O . LEU D 1 1283 ? 29.537 101.510 27.320 1.00 62.01 1447 LEU B O 1
ATOM 32955 N N . HIS D 1 1284 ? 29.944 102.735 25.476 1.00 66.12 1448 HIS B N 1
ATOM 32956 C CA . HIS D 1 1284 ? 30.321 101.591 24.654 1.00 43.51 1448 HIS B CA 1
ATOM 32957 C C . HIS D 1 1284 ? 31.758 101.143 24.895 1.00 53.12 1448 HIS B C 1
ATOM 32958 O O . HIS D 1 1284 ? 32.109 99.997 24.618 1.00 59.24 1448 HIS B O 1
ATOM 32972 N N . LEU D 1 1285 ? 32.590 102.045 25.404 1.00 51.33 1449 LEU B N 1
ATOM 32973 C CA . LEU D 1 1285 ? 33.960 101.695 25.761 1.00 46.85 1449 LEU B CA 1
ATOM 32974 C C . LEU D 1 1285 ? 33.987 100.933 27.083 1.00 60.24 1449 LEU B C 1
ATOM 32975 O O . LEU D 1 1285 ? 34.810 100.037 27.278 1.00 54.91 1449 LEU B O 1
ATOM 32991 N N . ASN D 1 1286 ? 33.076 101.293 27.983 1.00 65.15 1450 ASN B N 1
ATOM 32992 C CA . ASN D 1 1286 ? 32.979 100.657 29.293 1.00 60.79 1450 ASN B CA 1
ATOM 32993 C C . ASN D 1 1286 ? 31.920 99.556 29.311 1.00 54.43 1450 ASN B C 1
ATOM 32994 O O . ASN D 1 1286 ? 31.314 99.280 30.347 1.00 53.03 1450 ASN B O 1
ATOM 33005 N N . TYR D 1 1287 ? 31.710 98.921 28.161 1.00 58.78 1451 TYR B N 1
ATOM 33006 C CA . TYR D 1 1287 ? 30.617 97.964 27.986 1.00 61.34 1451 TYR B CA 1
ATOM 33007 C C . TYR D 1 1287 ? 30.698 96.754 28.919 1.00 56.95 1451 TYR B C 1
ATOM 33008 O O . TYR D 1 1287 ? 29.702 96.060 29.125 1.00 59.39 1451 TYR B O 1
ATOM 33026 N N . GLU D 1 1288 ? 31.875 96.507 29.484 1.00 54.25 1452 GLU B N 1
ATOM 33027 C CA . GLU D 1 1288 ? 32.094 95.325 30.318 1.00 59.87 1452 GLU B CA 1
ATOM 33028 C C . GLU D 1 1288 ? 31.430 95.438 31.690 1.00 65.12 1452 GLU B C 1
ATOM 33029 O O . GLU D 1 1288 ? 30.813 94.483 32.164 1.00 65.94 1452 GLU B O 1
ATOM 33041 N N . ASN D 1 1289 ? 31.564 96.602 32.322 1.00 77.10 1453 ASN B N 1
ATOM 33042 C CA . ASN D 1 1289 ? 30.995 96.839 33.648 1.00 61.45 1453 ASN B CA 1
ATOM 33043 C C . ASN D 1 1289 ? 30.025 98.013 33.653 1.00 53.87 1453 ASN B C 1
ATOM 33044 O O . ASN D 1 1289 ? 30.430 99.166 33.512 1.00 65.55 1453 ASN B O 1
ATOM 33055 N N . GLN D 1 1290 ? 28.743 97.705 33.823 1.00 53.47 1454 GLN B N 1
ATOM 33056 C CA . GLN D 1 1290 ? 27.692 98.715 33.830 1.00 59.22 1454 GLN B CA 1
ATOM 33057 C C . GLN D 1 1290 ? 26.601 98.302 34.823 1.00 59.28 1454 GLN B C 1
ATOM 33058 O O . GLN D 1 1290 ? 26.287 97.115 34.932 1.00 60.04 1454 GLN B O 1
ATOM 33072 N N . PRO D 1 1291 ? 26.018 99.273 35.555 1.00 50.48 1455 PRO B N 1
ATOM 33073 C CA . PRO D 1 1291 ? 25.023 98.922 36.579 1.00 50.20 1455 PRO B CA 1
ATOM 33074 C C . PRO D 1 1291 ? 23.820 98.166 36.021 1.00 53.05 1455 PRO B C 1
ATOM 33075 O O . PRO D 1 1291 ? 23.150 98.665 35.118 1.00 66.55 1455 PRO B O 1
ATOM 33086 N N . ILE D 1 1292 ? 23.558 96.984 36.574 1.00 48.91 1456 ILE B N 1
ATOM 33087 C CA . ILE D 1 1292 ? 22.473 96.113 36.119 1.00 55.23 1456 ILE B CA 1
ATOM 33088 C C . ILE D 1 1292 ? 21.131 96.845 36.070 1.00 59.69 1456 ILE B C 1
ATOM 33089 O O . ILE D 1 1292 ? 20.863 97.724 36.889 1.00 58.57 1456 ILE B O 1
ATOM 33105 N N . TRP D 1 1293 ? 20.297 96.473 35.1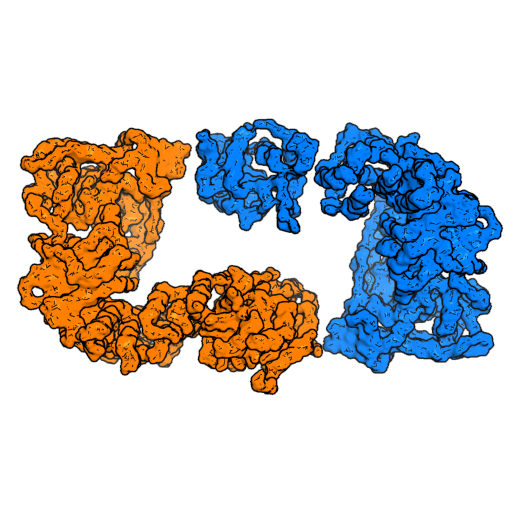03 1.00 63.20 1457 TRP B N 1
ATOM 33106 C CA . TRP D 1 1293 ? 19.002 97.117 34.902 1.00 57.15 1457 TRP B CA 1
ATOM 33107 C C . TRP D 1 1293 ? 18.002 96.700 35.976 1.00 59.84 1457 TRP B C 1
ATOM 33108 O O . TRP D 1 1293 ? 18.183 95.679 36.639 1.00 70.05 1457 TRP B O 1
ATOM 33129 N N . ASP D 1 1294 ? 16.940 97.485 36.134 1.00 65.42 1458 ASP B N 1
ATOM 33130 C CA . ASP D 1 1294 ? 15.926 97.211 37.147 1.00 66.64 1458 ASP B CA 1
ATOM 33131 C C . ASP D 1 1294 ? 15.162 95.917 36.861 1.00 66.21 1458 ASP B C 1
ATOM 33132 O O . ASP D 1 1294 ? 14.810 95.632 35.716 1.00 70.61 1458 ASP B O 1
ATOM 33141 N N . GLY D 1 1295 ? 14.931 95.131 37.909 1.00 57.23 1459 GLY B N 1
ATOM 33142 C CA . GLY D 1 1295 ? 14.039 93.987 37.834 1.00 66.93 1459 GLY B CA 1
ATOM 33143 C C . GLY D 1 1295 ? 14.686 92.716 37.315 1.00 64.84 1459 GLY B C 1
ATOM 33144 O O . GLY D 1 1295 ? 14.085 91.642 37.378 1.00 67.65 1459 GLY B O 1
ATOM 33148 N N . ILE D 1 1296 ? 15.905 92.826 36.795 1.00 59.54 1460 ILE B N 1
ATOM 33149 C CA . ILE D 1 1296 ? 16.650 91.643 36.377 1.00 60.07 1460 ILE B CA 1
ATOM 33150 C C . ILE D 1 1296 ? 17.082 90.874 37.617 1.00 73.78 1460 ILE B C 1
ATOM 33151 O O . ILE D 1 1296 ? 17.618 91.458 38.561 1.00 64.14 1460 ILE B O 1
ATOM 33167 N N . GLU D 1 1297 ? 16.846 89.566 37.607 1.00 58.74 1461 GLU B N 1
ATOM 33168 C CA . GLU D 1 1297 ? 17.199 88.713 38.733 1.00 65.16 1461 GLU B CA 1
ATOM 33169 C C . GLU D 1 1297 ? 18.157 87.609 38.302 1.00 63.30 1461 GLU B C 1
ATOM 33170 O O . GLU D 1 1297 ? 17.832 86.784 37.448 1.00 69.73 1461 GLU B O 1
ATOM 33182 N N . VAL D 1 1298 ? 19.341 87.614 38.906 1.00 68.05 1462 VAL B N 1
ATOM 33183 C CA . VAL D 1 1298 ? 20.361 86.606 38.649 1.00 62.83 1462 VAL B CA 1
ATOM 33184 C C . VAL D 1 1298 ? 20.298 85.519 39.718 1.00 63.28 1462 VAL B C 1
ATOM 33185 O O . VAL D 1 1298 ? 20.672 85.749 40.869 1.00 91.56 1462 VAL B O 1
ATOM 33198 N N . GLU D 1 1299 ? 19.827 84.339 39.329 1.00 62.65 1463 GLU B N 1
ATOM 33199 C CA . GLU D 1 1299 ? 19.679 83.222 40.254 1.00 63.61 1463 GLU B CA 1
ATOM 33200 C C . GLU D 1 1299 ? 20.853 82.254 40.142 1.00 67.58 1463 GLU B C 1
ATOM 33201 O O . GLU D 1 1299 ? 20.927 81.462 39.201 1.00 73.80 1463 GLU B O 1
ATOM 33213 N N . ILE D 1 1300 ? 21.764 82.323 41.109 1.00 64.20 1464 ILE B N 1
ATOM 33214 C CA . ILE D 1 1300 ? 22.927 81.443 41.146 1.00 52.50 1464 ILE B CA 1
ATOM 33215 C C . ILE D 1 1300 ? 22.715 80.336 42.177 1.00 54.96 1464 ILE B C 1
ATOM 33216 O O . ILE D 1 1300 ? 22.491 80.612 43.355 1.00 74.65 1464 ILE B O 1
ATOM 33232 N N . SER D 1 1301 ? 22.776 79.087 41.722 1.00 70.23 1465 SER B N 1
ATOM 33233 C CA . SER D 1 1301 ? 22.572 77.931 42.592 1.00 72.28 1465 SER B CA 1
ATOM 33234 C C . SER D 1 1301 ? 23.905 77.409 43.124 1.00 73.81 1465 SER B C 1
ATOM 33235 O O . SER D 1 1301 ? 24.090 77.274 44.334 1.00 83.25 1465 SER B O 1
ATOM 33243 N N . GLN D 1 1302 ? 24.820 77.108 42.208 1.00 74.29 1466 GLN B N 1
ATOM 33244 C CA . GLN D 1 1302 ? 26.200 76.778 42.557 1.00 80.14 1466 GLN B CA 1
ATOM 33245 C C . GLN D 1 1302 ? 27.112 77.855 41.978 1.00 74.47 1466 GLN B C 1
ATOM 33246 O O . GLN D 1 1302 ? 26.732 78.539 41.028 1.00 68.22 1466 GLN B O 1
ATOM 33260 N N . PRO D 1 1303 ? 28.314 78.022 42.550 1.00 76.29 1467 PRO B N 1
ATOM 33261 C CA . PRO D 1 1303 ? 29.240 79.018 42.004 1.00 71.16 1467 PRO B CA 1
ATOM 33262 C C . PRO D 1 1303 ? 30.025 78.494 40.792 1.00 74.49 1467 PRO B C 1
ATOM 33263 O O . PRO D 1 1303 ? 31.247 78.636 40.729 1.00 73.97 1467 PRO B O 1
ATOM 33274 N N . ASP D 1 1304 ? 29.311 77.893 39.841 1.00 69.00 1468 ASP B N 1
ATOM 33275 C CA . ASP D 1 1304 ? 29.900 77.468 38.574 1.00 63.68 1468 ASP B CA 1
ATOM 33276 C C . ASP D 1 1304 ? 29.677 78.547 37.524 1.00 60.29 1468 ASP B C 1
ATOM 33277 O O . ASP D 1 1304 ? 28.559 78.738 37.046 1.00 54.42 1468 ASP B O 1
ATOM 33286 N N . TYR D 1 1305 ? 30.748 79.252 37.173 1.00 65.82 1469 TYR B N 1
ATOM 33287 C CA . TYR D 1 1305 ? 30.664 80.374 36.246 1.00 67.14 1469 TYR B CA 1
ATOM 33288 C C . TYR D 1 1305 ? 31.189 80.003 34.859 1.00 53.33 1469 TYR B C 1
ATOM 33289 O O . TYR D 1 1305 ? 31.395 80.873 34.013 1.00 58.32 1469 TYR B O 1
ATOM 33307 N N . ARG D 1 1306 ? 31.399 78.710 34.631 1.00 51.37 1470 ARG B N 1
ATOM 33308 C CA . ARG D 1 1306 ? 31.876 78.230 33.339 1.00 54.83 1470 ARG B CA 1
ATOM 33309 C C . ARG D 1 1306 ? 30.745 78.232 32.315 1.00 60.04 1470 ARG B C 1
ATOM 33310 O O . ARG D 1 1306 ? 29.636 77.787 32.611 1.00 57.89 1470 ARG B O 1
ATOM 33331 N N . VAL D 1 1307 ? 31.031 78.736 31.117 1.00 56.99 1471 VAL B N 1
ATOM 33332 C CA . VAL D 1 1307 ? 30.069 78.708 30.020 1.00 51.08 1471 VAL B CA 1
ATOM 33333 C C . VAL D 1 1307 ? 30.358 77.558 29.070 1.00 52.34 1471 VAL B C 1
ATOM 33334 O O . VAL D 1 1307 ? 31.490 77.388 28.620 1.00 45.71 1471 VAL B O 1
ATOM 33347 N N . LYS D 1 1308 ? 29.331 76.770 28.774 1.00 48.11 1472 LYS B N 1
ATOM 33348 C CA . LYS D 1 1308 ? 29.371 75.870 27.633 1.00 58.45 1472 LYS B CA 1
ATOM 33349 C C . LYS D 1 1308 ? 28.687 76.585 26.481 1.00 59.81 1472 LYS B C 1
ATOM 33350 O O . LYS D 1 1308 ? 29.291 76.835 25.437 1.00 53.17 1472 LYS B O 1
ATOM 33360 N N . LYS D 1 1309 ? 27.424 76.935 26.698 1.00 62.60 1473 LYS B N 1
ATOM 33361 C CA . LYS D 1 1309 ? 26.653 77.683 25.719 1.00 48.04 1473 LYS B CA 1
ATOM 33362 C C . LYS D 1 1309 ? 25.461 78.352 26.390 1.00 44.34 1473 LYS B C 1
ATOM 33363 O O . LYS D 1 1309 ? 24.709 77.711 27.124 1.00 66.09 1473 LYS B O 1
ATOM 33382 N N . MET D 1 1310 ? 25.301 79.645 26.137 1.00 48.07 1474 MET B N 1
ATOM 33383 C CA . MET D 1 1310 ? 24.164 80.393 26.655 1.00 51.44 1474 MET B CA 1
ATOM 33384 C C . MET D 1 1310 ? 22.975 80.234 25.716 1.00 55.61 1474 MET B C 1
ATOM 33385 O O . MET D 1 1310 ? 23.147 80.154 24.498 1.00 64.35 1474 MET B O 1
ATOM 33399 N N . LYS D 1 1311 ? 21.772 80.188 26.280 1.00 56.24 1475 LYS B N 1
ATOM 33400 C CA . LYS D 1 1311 ? 20.574 79.941 25.486 1.00 58.32 1475 LYS B CA 1
ATOM 33401 C C . LYS D 1 1311 ? 19.311 80.440 26.172 1.00 56.53 1475 LYS B C 1
ATOM 33402 O O . LYS D 1 1311 ? 19.276 80.606 27.392 1.00 66.37 1475 LYS B O 1
ATOM 33421 N N . HIS D 1 1312 ? 18.276 80.672 25.373 1.00 45.55 1476 HIS B N 1
ATOM 33422 C CA . HIS D 1 1312 ? 16.942 80.933 25.896 1.00 43.88 1476 HIS B CA 1
ATOM 33423 C C . HIS D 1 1312 ? 16.268 79.596 26.202 1.00 48.40 1476 HIS B C 1
ATOM 33424 O O . HIS D 1 1312 ? 16.530 78.607 25.517 1.00 50.85 1476 HIS B O 1
ATOM 33439 N N . PRO D 1 1313 ? 15.403 79.556 27.232 1.00 56.91 1477 PRO B N 1
ATOM 33440 C CA . PRO D 1 1313 ? 14.784 78.287 27.644 1.00 65.79 1477 PRO B CA 1
ATOM 33441 C C . PRO D 1 1313 ? 13.985 77.642 26.517 1.00 64.01 1477 PRO B C 1
ATOM 33442 O O . PRO D 1 1313 ? 14.073 76.432 26.303 1.00 64.77 1477 PRO B O 1
ATOM 33453 N N . LYS D 1 1314 ? 13.210 78.460 25.815 1.00 63.44 1478 LYS B N 1
ATOM 33454 C CA . LYS D 1 1314 ? 12.559 78.054 24.578 1.00 64.37 1478 LYS B CA 1
ATOM 33455 C C . LYS D 1 1314 ? 12.941 79.082 23.520 1.00 59.03 1478 LYS B C 1
ATOM 33456 O O . LYS D 1 1314 ? 13.698 80.010 23.807 1.00 60.37 1478 LYS B O 1
ATOM 33475 N N . LYS D 1 1315 ? 12.441 78.924 22.301 1.00 61.48 1479 LYS B N 1
ATOM 33476 C CA . LYS D 1 1315 ? 12.779 79.865 21.242 1.00 68.19 1479 LYS B CA 1
ATOM 33477 C C . LYS D 1 1315 ? 11.918 81.118 21.343 1.00 61.66 1479 LYS B C 1
ATOM 33478 O O . LYS D 1 1315 ? 10.706 81.036 21.539 1.00 77.49 1479 LYS B O 1
ATOM 33497 N N . GLY D 1 1316 ? 12.556 82.277 21.217 1.00 56.99 1480 GLY B N 1
ATOM 33498 C CA . GLY D 1 1316 ? 11.844 83.537 21.133 1.00 70.73 1480 GLY B CA 1
ATOM 33499 C C . GLY D 1 1316 ? 11.415 84.118 22.467 1.00 68.92 1480 GLY B C 1
ATOM 33500 O O . GLY D 1 1316 ? 10.747 85.153 22.498 1.00 73.53 1480 GLY B O 1
ATOM 33504 N N . VAL D 1 1317 ? 11.782 83.464 23.566 1.00 64.12 1481 VAL B N 1
ATOM 33505 C CA . VAL D 1 1317 ? 11.518 84.026 24.886 1.00 71.37 1481 VAL B CA 1
ATOM 33506 C C . VAL D 1 1317 ? 12.723 84.904 25.215 1.00 73.46 1481 VAL B C 1
ATOM 33507 O O . VAL D 1 1317 ? 13.847 84.423 25.368 1.00 62.91 1481 VAL B O 1
ATOM 33520 N N . LEU D 1 1318 ? 12.476 86.208 25.275 1.00 78.90 1482 LEU B N 1
ATOM 33521 C CA . LEU D 1 1318 ? 13.544 87.191 25.383 1.00 73.75 1482 LEU B CA 1
ATOM 33522 C C . LEU D 1 1318 ? 13.721 87.687 26.815 1.00 81.51 1482 LEU B C 1
ATOM 33523 O O . LEU D 1 1318 ? 14.590 88.512 27.085 1.00 65.05 1482 LEU B O 1
ATOM 33539 N N . ASP D 1 1319 ? 12.900 87.174 27.727 1.00 84.66 1483 ASP B N 1
ATOM 33540 C CA . ASP D 1 1319 ? 12.915 87.610 29.121 1.00 64.54 1483 ASP B CA 1
ATOM 33541 C C . ASP D 1 1319 ? 13.848 86.756 29.973 1.00 61.84 1483 ASP B C 1
ATOM 33542 O O . ASP D 1 1319 ? 14.043 87.036 31.156 1.00 76.84 1483 ASP B O 1
ATOM 33551 N N . THR D 1 1320 ? 14.423 85.721 29.365 1.00 45.09 1484 THR B N 1
ATOM 33552 C CA . THR D 1 1320 ? 15.234 84.754 30.096 1.00 53.51 1484 THR B CA 1
ATOM 33553 C C . THR D 1 1320 ? 16.454 84.287 29.302 1.00 52.20 1484 THR B C 1
ATOM 33554 O O . THR D 1 1320 ? 16.335 83.859 28.154 1.00 60.21 1484 THR B O 1
ATOM 33565 N N . ILE D 1 1321 ? 17.621 84.372 29.936 1.00 56.33 1485 ILE B N 1
ATOM 33566 C CA . ILE D 1 1321 ? 18.853 83.798 29.405 1.00 62.02 1485 ILE B CA 1
ATOM 33567 C C . ILE D 1 1321 ? 19.421 82.807 30.416 1.00 58.64 1485 ILE B C 1
ATOM 33568 O O . ILE D 1 1321 ? 19.562 83.128 31.597 1.00 67.66 1485 ILE B O 1
ATOM 33584 N N . ILE D 1 1322 ? 19.745 81.608 29.944 1.00 62.56 1486 ILE B N 1
ATOM 33585 C CA . ILE D 1 1322 ? 20.354 80.582 30.784 1.00 59.79 1486 ILE B CA 1
ATOM 33586 C C . ILE D 1 1322 ? 21.864 80.571 30.565 1.00 56.99 1486 ILE B C 1
ATOM 33587 O O . ILE D 1 1322 ? 22.354 80.021 29.578 1.00 57.70 1486 ILE B O 1
ATOM 33603 N N . TYR D 1 1323 ? 22.592 81.189 31.489 1.00 61.23 1487 TYR B N 1
ATOM 33604 C CA . TYR D 1 1323 ? 24.046 81.276 31.408 1.00 50.01 1487 TYR B CA 1
ATOM 33605 C C . TYR D 1 1323 ? 24.662 79.881 31.377 1.00 45.37 1487 TYR B C 1
ATOM 33606 O O . TYR D 1 1323 ? 25.449 79.554 30.488 1.00 49.99 1487 TYR B O 1
ATOM 33624 N N . ASN D 1 1324 ? 24.300 79.069 32.363 1.00 48.87 1488 ASN B N 1
ATOM 33625 C CA . ASN D 1 1324 ? 24.649 77.656 32.379 1.00 56.33 1488 ASN B CA 1
ATOM 33626 C C . ASN D 1 1324 ? 23.635 76.904 33.237 1.00 47.13 1488 ASN B C 1
ATOM 33627 O O . ASN D 1 1324 ? 22.544 77.412 33.492 1.00 58.06 1488 ASN B O 1
ATOM 33638 N N . GLU D 1 1325 ? 23.982 75.701 33.680 1.00 52.93 1489 GLU B N 1
ATOM 33639 C CA . GLU D 1 1325 ? 23.049 74.889 34.453 1.00 54.20 1489 GLU B CA 1
ATOM 33640 C C . GLU D 1 1325 ? 22.852 75.460 35.855 1.00 60.28 1489 GLU B C 1
ATOM 33641 O O . GLU D 1 1325 ? 21.811 75.252 36.477 1.00 74.24 1489 GLU B O 1
ATOM 33653 N N . SER D 1 1326 ? 23.853 76.189 36.340 1.00 61.96 1490 SER B N 1
ATOM 33654 C CA . SER D 1 1326 ? 23.814 76.750 37.686 1.00 62.43 1490 SER B CA 1
ATOM 33655 C C . SER D 1 1326 ? 23.196 78.146 37.716 1.00 60.05 1490 SER B C 1
ATOM 33656 O O . SER D 1 1326 ? 22.545 78.520 38.693 1.00 63.28 1490 SER B O 1
ATOM 33664 N N . ILE D 1 1327 ? 23.402 78.907 36.643 1.00 56.12 1491 ILE B N 1
ATOM 33665 C CA . ILE D 1 1327 ? 22.992 80.309 36.597 1.00 43.85 1491 ILE B CA 1
ATOM 33666 C C . ILE D 1 1327 ? 21.944 80.568 35.518 1.00 47.59 1491 ILE B C 1
ATOM 33667 O O . ILE D 1 1327 ? 22.022 80.022 34.418 1.00 58.30 1491 ILE B O 1
ATOM 33683 N N . THR D 1 1328 ? 20.965 81.407 35.851 1.00 36.34 1492 THR B N 1
ATOM 33684 C CA . THR D 1 1328 ? 19.968 81.865 34.890 1.00 52.97 1492 THR B CA 1
ATOM 33685 C C . THR D 1 1328 ? 19.620 83.327 35.170 1.00 57.69 1492 THR B C 1
ATOM 33686 O O . THR D 1 1328 ? 19.535 83.741 36.326 1.00 57.66 1492 THR B O 1
ATOM 33697 N N . ILE D 1 1329 ? 19.427 84.102 34.106 1.00 58.31 1493 ILE B N 1
ATOM 33698 C CA . ILE D 1 1329 ? 19.040 85.504 34.220 1.00 52.85 1493 ILE B CA 1
ATOM 33699 C C . ILE D 1 1329 ? 17.565 85.632 33.847 1.00 55.50 1493 ILE B C 1
ATOM 33700 O O . ILE D 1 1329 ? 17.130 85.070 32.842 1.00 56.47 1493 ILE B O 1
ATOM 33716 N N . LYS D 1 1330 ? 16.806 86.368 34.657 1.00 60.74 1494 LYS B N 1
ATOM 33717 C CA . LYS D 1 1330 ? 15.356 86.453 34.497 1.00 56.37 1494 LYS B CA 1
ATOM 33718 C C . LYS D 1 1330 ? 14.843 87.890 34.513 1.00 62.82 1494 LYS B C 1
ATOM 33719 O O . LYS D 1 1330 ? 15.496 88.788 35.044 1.00 61.28 1494 LYS B O 1
ATOM 33726 N N . ASN D 1 1331 ? 13.660 88.082 33.935 1.00 68.31 1495 ASN B N 1
ATOM 33727 C CA . ASN D 1 1331 ? 13.001 89.385 33.882 1.00 57.23 1495 ASN B CA 1
ATOM 33728 C C . ASN D 1 1331 ? 13.881 90.479 33.268 1.00 49.43 1495 ASN B C 1
ATOM 33729 O O . ASN D 1 1331 ? 14.053 91.549 33.850 1.00 68.56 1495 ASN B O 1
ATOM 33740 N N . ILE D 1 1332 ? 14.430 90.208 32.087 1.00 65.51 1496 ILE B N 1
ATOM 33741 C CA . ILE D 1 1332 ? 15.179 91.220 31.346 1.00 64.61 1496 ILE B CA 1
ATOM 33742 C C . ILE D 1 1332 ? 14.236 91.888 30.344 1.00 58.65 1496 ILE B C 1
ATOM 33743 O O . ILE D 1 1332 ? 13.371 91.225 29.772 1.00 61.78 1496 ILE B O 1
ATOM 33759 N N . PRO D 1 1333 ? 14.389 93.207 30.136 1.00 52.41 1497 PRO B N 1
ATOM 33760 C CA . PRO D 1 1333 ? 13.472 93.937 29.252 1.00 44.32 1497 PRO B CA 1
ATOM 33761 C C . PRO D 1 1333 ? 13.640 93.567 27.783 1.00 60.16 1497 PRO B C 1
ATOM 33762 O O . PRO D 1 1333 ? 14.755 93.593 27.263 1.00 66.07 1497 PRO B O 1
ATOM 33773 N N . GLU D 1 1334 ? 12.535 93.237 27.124 1.00 54.88 1498 GLU B N 1
ATOM 33774 C CA . GLU D 1 1334 ? 12.574 92.803 25.734 1.00 66.90 1498 GLU B CA 1
ATOM 33775 C C . GLU D 1 1334 ? 12.928 93.950 24.789 1.00 60.21 1498 GLU B C 1
ATOM 33776 O O . GLU D 1 1334 ? 13.345 93.720 23.654 1.00 61.04 1498 GLU B O 1
ATOM 33788 N N . ARG D 1 1335 ? 12.767 95.183 25.258 1.00 68.62 1499 ARG B N 1
ATOM 33789 C CA . ARG D 1 1335 ? 13.126 96.348 24.458 1.00 64.58 1499 ARG B CA 1
ATOM 33790 C C . ARG D 1 1335 ? 14.637 96.426 24.258 1.00 63.04 1499 ARG B C 1
ATOM 33791 O O . ARG D 1 1335 ? 15.115 97.052 23.312 1.00 69.65 1499 ARG B O 1
ATOM 33812 N N . ALA D 1 1336 ? 15.385 95.783 25.150 1.00 67.46 1500 ALA B N 1
ATOM 33813 C CA . ALA D 1 1336 ? 16.843 95.808 25.092 1.00 72.33 1500 ALA B CA 1
ATOM 33814 C C . ALA D 1 1336 ? 17.371 95.171 23.808 1.00 69.54 1500 ALA B C 1
ATOM 33815 O O . ALA D 1 1336 ? 18.424 95.555 23.302 1.00 65.07 1500 ALA B O 1
ATOM 33822 N N . TYR D 1 1337 ? 16.634 94.200 23.280 1.00 69.83 1501 TYR B N 1
ATOM 33823 C CA . TYR D 1 1337 ? 17.056 93.495 22.073 1.00 63.50 1501 TYR B CA 1
ATOM 33824 C C . TYR D 1 1337 ? 16.933 94.360 20.822 1.00 56.11 1501 TYR B C 1
ATOM 33825 O O . TYR D 1 1337 ? 17.378 93.967 19.745 1.00 63.86 1501 TYR B O 1
ATOM 33843 N N . GLU D 1 1338 ? 16.333 95.536 20.962 1.00 53.70 1502 GLU B N 1
ATOM 33844 C CA . GLU D 1 1338 ? 16.148 96.425 19.823 1.00 59.85 1502 GLU B CA 1
ATOM 33845 C C . GLU D 1 1338 ? 17.468 97.075 19.412 1.00 51.64 1502 GLU B C 1
ATOM 33846 O O . GLU D 1 1338 ? 17.628 97.483 18.263 1.00 55.90 1502 GLU B O 1
ATOM 33858 N N . TYR D 1 1339 ? 18.415 97.166 20.343 1.00 54.18 1503 TYR B N 1
ATOM 33859 C CA . TYR D 1 1339 ? 19.746 97.664 20.010 1.00 53.98 1503 TYR B CA 1
ATOM 33860 C C . TYR D 1 1339 ? 20.482 96.620 19.186 1.00 60.08 1503 TYR B C 1
ATOM 33861 O O . TYR D 1 1339 ? 20.755 95.521 19.668 1.00 55.08 1503 TYR B O 1
ATOM 33879 N N . VAL D 1 1340 ? 20.804 96.979 17.947 1.00 73.07 1504 VAL B N 1
ATOM 33880 C CA . VAL D 1 1340 ? 21.358 96.036 16.985 1.00 57.12 1504 VAL B CA 1
ATOM 33881 C C . VAL D 1 1340 ? 22.665 96.536 16.383 1.00 54.01 1504 VAL B C 1
ATOM 33882 O O . VAL D 1 1340 ? 22.775 97.695 15.977 1.00 53.60 1504 VAL B O 1
ATOM 33895 N N . VAL D 1 1341 ? 23.651 95.645 16.336 1.00 55.69 1505 VAL B N 1
ATOM 33896 C CA . VAL D 1 1341 ? 24.883 95.883 15.595 1.00 50.17 1505 VAL B CA 1
ATOM 33897 C C . VAL D 1 1341 ? 24.891 94.899 14.438 1.00 50.58 1505 VAL B C 1
ATOM 33898 O O . VAL D 1 1341 ? 24.581 93.721 14.621 1.00 57.26 1505 VAL B O 1
ATOM 33911 N N . ASN D 1 1342 ? 25.248 95.386 13.253 1.00 64.01 1506 ASN B N 1
ATOM 33912 C CA . ASN D 1 1342 ? 24.996 94.663 12.016 1.00 64.97 1506 ASN B CA 1
ATOM 33913 C C . ASN D 1 1342 ? 23.486 94.413 11.917 1.00 61.94 1506 ASN B C 1
ATOM 33914 O O . ASN D 1 1342 ? 22.717 95.367 11.785 1.00 68.42 1506 ASN B O 1
ATOM 33925 N N . GLY D 1 1343 ? 23.059 93.153 11.995 1.00 50.62 1507 GLY B N 1
ATOM 33926 C CA . GLY D 1 1343 ? 21.642 92.823 12.033 1.00 58.16 1507 GLY B CA 1
ATOM 33927 C C . GLY D 1 1343 ? 21.269 92.035 13.277 1.00 50.84 1507 GLY B C 1
ATOM 33928 O O . GLY D 1 1343 ? 20.161 91.500 13.374 1.00 47.31 1507 GLY B O 1
ATOM 33932 N N . ARG D 1 1344 ? 22.191 91.976 14.234 1.00 50.62 1508 ARG B N 1
ATOM 33933 C CA . ARG D 1 1344 ? 22.035 91.128 15.413 1.00 55.09 1508 ARG B CA 1
ATOM 33934 C C . ARG D 1 1344 ? 21.950 91.960 16.694 1.00 56.64 1508 ARG B C 1
ATOM 33935 O O . ARG D 1 1344 ? 22.656 92.960 16.827 1.00 58.72 1508 ARG B O 1
ATOM 33956 N N . PRO D 1 1345 ? 21.083 91.555 17.641 1.00 53.58 1509 PRO B N 1
ATOM 33957 C CA . PRO D 1 1345 ? 21.045 92.249 18.935 1.00 50.27 1509 PRO B CA 1
ATOM 33958 C C . PRO D 1 1345 ? 22.382 92.188 19.675 1.00 53.71 1509 PRO B C 1
ATOM 33959 O O . PRO D 1 1345 ? 23.074 91.173 19.607 1.00 54.42 1509 PRO B O 1
ATOM 33970 N N . ALA D 1 1346 ? 22.730 93.262 20.377 1.00 60.33 1510 ALA B N 1
ATOM 33971 C CA . ALA D 1 1346 ? 23.973 93.309 21.140 1.00 55.26 1510 ALA B CA 1
ATOM 33972 C C . ALA D 1 1346 ? 24.028 92.185 22.167 1.00 49.67 1510 ALA B C 1
ATOM 33973 O O . ALA D 1 1346 ? 25.099 91.661 22.470 1.00 54.39 1510 ALA B O 1
ATOM 33980 N N . ILE D 1 1347 ? 22.868 91.821 22.702 1.00 49.07 1511 ILE B N 1
ATOM 33981 C CA . ILE D 1 1347 ? 22.786 90.749 23.686 1.00 43.69 1511 ILE B CA 1
ATOM 33982 C C . ILE D 1 1347 ? 23.112 89.408 23.039 1.00 55.57 1511 ILE B C 1
ATOM 33983 O O . ILE D 1 1347 ? 23.832 88.592 23.614 1.00 44.23 1511 ILE B O 1
ATOM 33999 N N . GLU D 1 1348 ? 22.578 89.187 21.842 1.00 68.33 1512 GLU B N 1
ATOM 34000 C CA . GLU D 1 1348 ? 22.772 87.925 21.136 1.00 50.46 1512 GLU B CA 1
ATOM 34001 C C . GLU D 1 1348 ? 24.207 87.761 20.643 1.00 45.44 1512 GLU B C 1
ATOM 34002 O O . GLU D 1 1348 ? 24.636 86.650 20.341 1.00 41.71 1512 GLU B O 1
ATOM 34014 N N . TRP D 1 1349 ? 24.949 88.861 20.560 1.00 53.25 1513 TRP B N 1
ATOM 34015 C CA . TRP D 1 1349 ? 26.361 88.783 20.205 1.00 48.51 1513 TRP B CA 1
ATOM 34016 C C . TRP D 1 1349 ? 27.131 88.085 21.316 1.00 43.80 1513 TRP B C 1
ATOM 34017 O O . TRP D 1 1349 ? 27.938 87.192 21.056 1.00 45.15 1513 TRP B O 1
ATOM 34038 N N . ILE D 1 1350 ? 26.871 88.497 22.553 1.00 43.01 1514 ILE B N 1
ATOM 34039 C CA . ILE D 1 1350 ? 27.482 87.867 23.717 1.00 43.62 1514 ILE B CA 1
ATOM 34040 C C . ILE D 1 1350 ? 27.087 86.392 23.774 1.00 42.85 1514 ILE B C 1
ATOM 34041 O O . ILE D 1 1350 ? 27.924 85.532 24.035 1.00 37.23 1514 ILE B O 1
ATOM 34057 N N . ILE D 1 1351 ? 25.813 86.104 23.524 1.00 38.87 1515 ILE B N 1
ATOM 34058 C CA . ILE D 1 1351 ? 25.352 84.723 23.434 1.00 42.85 1515 ILE B CA 1
ATOM 34059 C C . ILE D 1 1351 ? 26.090 84.000 22.316 1.00 49.14 1515 ILE B C 1
ATOM 34060 O O . ILE D 1 1351 ? 26.576 82.882 22.496 1.00 63.61 1515 ILE B O 1
ATOM 34076 N N . ASP D 1 1352 ? 26.175 84.653 21.162 1.00 41.72 1516 ASP B N 1
ATOM 34077 C CA . ASP D 1 1352 ? 26.751 84.042 19.971 1.00 45.23 1516 ASP B CA 1
ATOM 34078 C C . ASP D 1 1352 ? 28.249 83.796 20.112 1.00 44.48 1516 ASP B C 1
ATOM 34079 O O . ASP D 1 1352 ? 28.745 82.731 19.746 1.00 58.85 1516 ASP B O 1
ATOM 34088 N N . GLN D 1 1353 ? 28.964 84.779 20.650 1.00 47.40 1517 GLN B N 1
ATOM 34089 C CA . GLN D 1 1353 ? 30.422 84.737 20.671 1.00 54.62 1517 GLN B CA 1
ATOM 34090 C C . GLN D 1 1353 ? 30.997 84.061 21.917 1.00 46.75 1517 GLN B C 1
ATOM 34091 O O . GLN D 1 1353 ? 31.962 83.301 21.818 1.00 50.70 1517 GLN B O 1
ATOM 34105 N N . TYR D 1 1354 ? 30.418 84.329 23.083 1.00 48.04 1518 TYR B N 1
ATOM 34106 C CA . TYR D 1 1354 ? 30.912 83.717 24.317 1.00 61.35 1518 TYR B CA 1
ATOM 34107 C C . TYR D 1 1354 ? 30.297 82.344 24.496 1.00 53.83 1518 TYR B C 1
ATOM 34108 O O . TYR D 1 1354 ? 29.255 82.166 25.131 1.00 47.51 1518 TYR B O 1
ATOM 34126 N N . GLN D 1 1355 ? 30.999 81.379 23.917 1.00 56.26 1519 GLN B N 1
ATOM 34127 C CA . GLN D 1 1355 ? 30.518 80.026 23.729 1.00 50.51 1519 GLN B CA 1
ATOM 34128 C C . GLN D 1 1355 ? 31.733 79.162 23.427 1.00 47.10 1519 GLN B C 1
ATOM 34129 O O . GLN D 1 1355 ? 32.695 79.633 22.820 1.00 53.65 1519 GLN B O 1
ATOM 34143 N N . VAL D 1 1356 ? 31.701 77.910 23.864 1.00 47.34 1520 VAL B N 1
ATOM 34144 C CA . VAL D 1 1356 ? 32.803 76.995 23.604 1.00 52.52 1520 VAL B CA 1
ATOM 34145 C C . VAL D 1 1356 ? 32.667 76.414 22.201 1.00 48.02 1520 VAL B C 1
ATOM 34146 O O . VAL D 1 1356 ? 31.711 75.695 21.909 1.00 53.00 1520 VAL B O 1
ATOM 34159 N N . LYS D 1 1357 ? 33.624 76.742 21.337 1.00 52.94 1521 LYS B N 1
ATOM 34160 C CA . LYS D 1 1357 ? 33.640 76.235 19.971 1.00 50.86 1521 LYS B CA 1
ATOM 34161 C C . LYS D 1 1357 ? 34.999 75.634 19.638 1.00 49.84 1521 LYS B C 1
ATOM 34162 O O . LYS D 1 1357 ? 35.983 75.869 20.340 1.00 56.07 1521 LYS B O 1
ATOM 34181 N N . THR D 1 1358 ? 35.043 74.868 18.553 1.00 58.23 1522 THR B N 1
ATOM 34182 C CA . THR D 1 1358 ? 36.288 74.292 18.056 1.00 53.93 1522 THR B CA 1
ATOM 34183 C C . THR D 1 1358 ? 36.269 74.291 16.527 1.00 37.33 1522 THR B C 1
ATOM 34184 O O . THR D 1 1358 ? 35.347 73.755 15.910 1.00 47.95 1522 THR B O 1
ATOM 34195 N N . ASP D 1 1359 ? 37.286 74.897 15.922 1.00 43.72 1523 ASP B N 1
ATOM 34196 C CA . ASP D 1 1359 ? 37.371 75.003 14.466 1.00 48.09 1523 ASP B CA 1
ATOM 34197 C C . ASP D 1 1359 ? 37.520 73.629 13.816 1.00 50.77 1523 ASP B C 1
ATOM 34198 O O . ASP D 1 1359 ? 38.475 72.904 14.092 1.00 44.80 1523 ASP B O 1
ATOM 34207 N N . LYS D 1 1360 ? 36.575 73.288 12.943 1.00 50.91 1524 LYS B N 1
ATOM 34208 C CA . LYS D 1 1360 ? 36.514 71.957 12.345 1.00 52.86 1524 LYS B CA 1
ATOM 34209 C C . LYS D 1 1360 ? 37.807 71.596 11.614 1.00 46.45 1524 LYS B C 1
ATOM 34210 O O . LYS D 1 1360 ? 38.368 70.521 11.826 1.00 58.09 1524 LYS B O 1
ATOM 34229 N N . LYS D 1 1361 ? 38.282 72.503 10.767 1.00 52.14 1525 LYS B N 1
ATOM 34230 C CA . LYS D 1 1361 ? 39.454 72.245 9.936 1.00 58.90 1525 LYS B CA 1
ATOM 34231 C C . LYS D 1 1361 ? 40.736 72.070 10.747 1.00 48.86 1525 LYS B C 1
ATOM 34232 O O . LYS D 1 1361 ? 41.435 71.066 10.602 1.00 62.33 1525 LYS B O 1
ATOM 34251 N N . SER D 1 1362 ? 41.043 73.046 11.595 1.00 43.21 1526 SER B N 1
ATOM 34252 C CA . SER D 1 1362 ? 42.293 73.042 12.351 1.00 54.28 1526 SER B CA 1
ATOM 34253 C C . SER D 1 1362 ? 42.204 72.182 13.608 1.00 57.40 1526 SER B C 1
ATOM 34254 O O . SER D 1 1362 ? 43.223 71.741 14.140 1.00 63.25 1526 SER B O 1
ATOM 34262 N N . GLY D 1 1363 ? 40.986 71.949 14.085 1.00 55.45 1527 GLY B N 1
ATOM 34263 C CA . GLY D 1 1363 ? 40.789 71.212 15.320 1.00 55.93 1527 GLY B CA 1
ATOM 34264 C C . GLY D 1 1363 ? 41.162 72.037 16.539 1.00 54.71 1527 GLY B C 1
ATOM 34265 O O . GLY D 1 1363 ? 41.284 71.508 17.643 1.00 55.10 1527 GLY B O 1
ATOM 34269 N N . ILE D 1 1364 ? 41.336 73.340 16.339 1.00 44.26 1528 ILE B N 1
ATOM 34270 C CA . ILE D 1 1364 ? 41.720 74.245 17.416 1.00 45.31 1528 ILE B CA 1
ATOM 34271 C C . ILE D 1 1364 ? 40.515 74.661 18.257 1.00 49.89 1528 ILE B C 1
ATOM 34272 O O . ILE D 1 1364 ? 39.483 75.063 17.721 1.00 48.62 1528 ILE B O 1
ATOM 34288 N N . THR D 1 1365 ? 40.663 74.574 19.576 1.00 48.45 1529 THR B N 1
ATOM 34289 C CA . THR D 1 1365 ? 39.592 74.927 20.500 1.00 40.82 1529 THR B CA 1
ATOM 34290 C C . THR D 1 1365 ? 39.698 76.384 20.918 1.00 41.68 1529 THR B C 1
ATOM 34291 O O . THR D 1 1365 ? 40.798 76.929 21.003 1.00 46.48 1529 THR B O 1
ATOM 34302 N N . ASP D 1 1366 ? 38.553 77.010 21.172 1.00 39.11 1530 ASP B N 1
ATOM 34303 C CA . ASP D 1 1366 ? 38.524 78.389 21.645 1.00 46.17 1530 ASP B CA 1
ATOM 34304 C C . ASP D 1 1366 ? 37.559 78.515 22.819 1.00 58.70 1530 ASP B C 1
ATOM 34305 O O . ASP D 1 1366 ? 36.348 78.353 22.657 1.00 55.66 1530 ASP B O 1
ATOM 34314 N N . ASP D 1 1367 ? 38.108 78.806 23.997 1.00 66.45 1531 ASP B N 1
ATOM 34315 C CA . ASP D 1 1367 ? 37.339 78.839 25.239 1.00 55.39 1531 ASP B CA 1
ATOM 34316 C C . ASP D 1 1367 ? 37.227 80.272 25.769 1.00 54.04 1531 ASP B C 1
ATOM 34317 O O . ASP D 1 1367 ? 38.242 80.882 26.104 1.00 60.08 1531 ASP B O 1
ATOM 34326 N N . PRO D 1 1368 ? 35.996 80.813 25.858 1.00 43.36 1532 PRO B N 1
ATOM 34327 C CA . PRO D 1 1368 ? 35.850 82.187 26.359 1.00 55.37 1532 PRO B CA 1
ATOM 34328 C C . PRO D 1 1368 ? 36.235 82.330 27.833 1.00 62.04 1532 PRO B C 1
ATOM 34329 O O . PRO D 1 1368 ? 36.703 83.391 28.251 1.00 60.57 1532 PRO B O 1
ATOM 34340 N N . ASN D 1 1369 ? 36.032 81.267 28.605 1.00 50.74 1533 ASN B N 1
ATOM 34341 C CA . ASN D 1 1369 ? 36.297 81.284 30.040 1.00 55.79 1533 ASN B CA 1
ATOM 34342 C C . ASN D 1 1369 ? 37.766 81.602 30.361 1.00 53.50 1533 ASN B C 1
ATOM 34343 O O . ASN D 1 1369 ? 38.084 82.080 31.453 1.00 61.62 1533 ASN B O 1
ATOM 34354 N N . GLU D 1 1370 ? 38.649 81.349 29.397 1.00 47.27 1534 GLU B N 1
ATOM 34355 C CA . GLU D 1 1370 ? 40.089 81.554 29.565 1.00 52.49 1534 GLU B CA 1
ATOM 34356 C C . GLU D 1 1370 ? 40.523 82.965 29.174 1.00 54.00 1534 GLU B C 1
ATOM 34357 O O . GLU D 1 1370 ? 41.713 83.286 29.210 1.00 51.86 1534 GLU B O 1
ATOM 34369 N N . PHE D 1 1371 ? 39.566 83.806 28.794 1.00 50.87 1535 PHE B N 1
ATOM 34370 C CA . PHE D 1 1371 ? 39.897 85.171 28.393 1.00 45.10 1535 PHE B CA 1
ATOM 34371 C C . PHE D 1 1371 ? 40.363 85.998 29.584 1.00 52.12 1535 PHE B C 1
ATOM 34372 O O . PHE D 1 1371 ? 41.325 86.759 29.474 1.00 49.79 1535 PHE B O 1
ATOM 34389 N N . SER D 1 1372 ? 39.684 85.837 30.720 1.00 63.67 1536 SER B N 1
ATOM 34390 C CA . SER D 1 1372 ? 39.910 86.693 31.883 1.00 43.35 1536 SER B CA 1
ATOM 34391 C C . SER D 1 1372 ? 40.236 85.925 33.159 1.00 52.18 1536 SER B C 1
ATOM 34392 O O . SER D 1 1372 ? 39.806 84.785 33.349 1.00 52.82 1536 SER B O 1
ATOM 34400 N N . ASP D 1 1373 ? 41.008 86.579 34.024 1.00 68.38 1537 ASP B N 1
ATOM 34401 C CA . ASP D 1 1373 ? 41.270 86.109 35.378 1.00 44.83 1537 ASP B CA 1
ATOM 34402 C C . ASP D 1 1373 ? 39.962 85.848 36.122 1.00 57.95 1537 ASP B C 1
ATOM 34403 O O . ASP D 1 1373 ? 39.815 84.842 36.814 1.00 57.39 1537 ASP B O 1
ATOM 34412 N N . ASN D 1 1374 ? 39.014 86.767 35.960 1.00 60.64 1538 ASN B N 1
ATOM 34413 C CA . ASN D 1 1374 ? 37.751 86.739 36.696 1.00 41.79 1538 ASN B CA 1
ATOM 34414 C C . ASN D 1 1374 ? 36.799 85.662 36.151 1.00 57.24 1538 ASN B C 1
ATOM 34415 O O . ASN D 1 1374 ? 36.451 85.690 34.969 1.00 63.19 1538 ASN B O 1
ATOM 34426 N N . PRO D 1 1375 ? 36.385 84.699 37.004 1.00 55.13 1539 PRO B N 1
ATOM 34427 C CA . PRO D 1 1375 ? 35.334 83.741 36.621 1.00 59.15 1539 PRO B CA 1
ATOM 34428 C C . PRO D 1 1375 ? 34.013 84.415 36.240 1.00 53.72 1539 PRO B C 1
ATOM 34429 O O . PRO D 1 1375 ? 33.286 83.891 35.397 1.00 59.69 1539 PRO B O 1
ATOM 34440 N N . LYS D 1 1376 ? 33.723 85.566 36.846 1.00 54.42 1540 LYS B N 1
ATOM 34441 C CA . LYS D 1 1376 ? 32.456 86.266 36.627 1.00 59.33 1540 LYS B CA 1
ATOM 34442 C C . LYS D 1 1376 ? 32.529 87.299 35.501 1.00 64.44 1540 LYS B C 1
ATOM 34443 O O . LYS D 1 1376 ? 31.646 88.152 35.380 1.00 68.81 1540 LYS B O 1
ATOM 34462 N N . TYR D 1 1377 ? 33.569 87.222 34.675 1.00 63.05 1541 TYR B N 1
ATOM 34463 C CA . TYR D 1 1377 ? 33.757 88.190 33.597 1.00 56.03 1541 TYR B CA 1
ATOM 34464 C C . TYR D 1 1377 ? 32.605 88.160 32.597 1.00 61.47 1541 TYR B C 1
ATOM 34465 O O . TYR D 1 1377 ? 32.000 89.191 32.305 1.00 54.94 1541 TYR B O 1
ATOM 34483 N N . ILE D 1 1378 ? 32.310 86.974 32.074 1.00 56.22 1542 ILE B N 1
ATOM 34484 C CA . ILE D 1 1378 ? 31.318 86.832 31.014 1.00 63.09 1542 ILE B CA 1
ATOM 34485 C C . ILE D 1 1378 ? 29.911 87.135 31.518 1.00 57.22 1542 ILE B C 1
ATOM 34486 O O . ILE D 1 1378 ? 29.102 87.719 30.800 1.00 47.96 1542 ILE B O 1
ATOM 34502 N N . LEU D 1 1379 ? 29.613 86.728 32.747 1.00 61.93 1543 LEU B N 1
ATOM 34503 C CA . LEU D 1 1379 ? 28.300 86.987 33.322 1.00 50.21 1543 LEU B CA 1
ATOM 34504 C C . LEU D 1 1379 ? 28.102 88.486 33.528 1.00 58.31 1543 LEU B C 1
ATOM 34505 O O . LEU D 1 1379 ? 27.037 89.022 33.229 1.00 44.98 1543 LEU B O 1
ATOM 34521 N N . ASN D 1 1380 ? 29.130 89.160 34.034 1.00 51.44 1544 ASN B N 1
ATOM 34522 C CA . ASN D 1 1380 ? 29.077 90.608 34.191 1.00 57.72 1544 ASN B CA 1
ATOM 34523 C C . ASN D 1 1380 ? 28.948 91.302 32.839 1.00 55.09 1544 ASN B C 1
ATOM 34524 O O . ASN D 1 1380 ? 28.212 92.280 32.702 1.00 51.68 1544 ASN B O 1
ATOM 34535 N N . LEU D 1 1381 ? 29.671 90.787 31.849 1.00 58.02 1545 LEU B N 1
ATOM 34536 C CA . LEU D 1 1381 ? 29.606 91.308 30.489 1.00 40.72 1545 LEU B CA 1
ATOM 34537 C C . LEU D 1 1381 ? 28.176 91.278 29.966 1.00 53.37 1545 LEU B C 1
ATOM 34538 O O . LEU D 1 1381 ? 27.632 92.308 29.571 1.00 56.98 1545 LEU B O 1
ATOM 34554 N N . LEU D 1 1382 ? 27.580 90.089 29.965 1.00 48.25 1546 LEU B N 1
ATOM 34555 C CA . LEU D 1 1382 ? 26.191 89.915 29.555 1.00 46.68 1546 LEU B CA 1
ATOM 34556 C C . LEU D 1 1382 ? 25.274 90.894 30.274 1.00 55.14 1546 LEU B C 1
ATOM 34557 O O . LEU D 1 1382 ? 24.533 91.642 29.638 1.00 53.44 1546 LEU B O 1
ATOM 34573 N N . LEU D 1 1383 ? 25.324 90.875 31.603 1.00 59.33 1547 LEU B N 1
ATOM 34574 C CA . LEU D 1 1383 ? 24.481 91.745 32.412 1.00 57.28 1547 LEU B CA 1
ATOM 34575 C C . LEU D 1 1383 ? 24.695 93.203 32.024 1.00 56.17 1547 LEU B C 1
ATOM 34576 O O . LEU D 1 1383 ? 23.740 93.968 31.896 1.00 62.53 1547 LEU B O 1
ATOM 34592 N N . SER D 1 1384 ? 25.956 93.575 31.823 1.00 48.98 1548 SER B N 1
ATOM 34593 C CA . SER D 1 1384 ? 26.302 94.944 31.461 1.00 58.99 1548 SER B CA 1
ATOM 34594 C C . SER D 1 1384 ? 25.718 95.335 30.107 1.00 59.07 1548 SER B C 1
ATOM 34595 O O . SER D 1 1384 ? 25.072 96.375 29.986 1.00 67.10 1548 SER B O 1
ATOM 34603 N N . VAL D 1 1385 ? 25.941 94.500 29.095 1.00 58.56 1549 VAL B N 1
ATOM 34604 C CA . VAL D 1 1385 ? 25.501 94.808 27.735 1.00 53.93 1549 VAL B CA 1
ATOM 34605 C C . VAL D 1 1385 ? 23.988 95.021 27.651 1.00 59.46 1549 VAL B C 1
ATOM 34606 O O . VAL D 1 1385 ? 23.523 95.835 26.852 1.00 63.53 1549 VAL B O 1
ATOM 34619 N N . ILE D 1 1386 ? 23.225 94.289 28.460 1.00 49.63 1550 ILE B N 1
ATOM 34620 C CA . ILE D 1 1386 ? 21.776 94.464 28.494 1.00 51.12 1550 ILE B CA 1
ATOM 34621 C C . ILE D 1 1386 ? 21.431 95.911 28.833 1.00 53.64 1550 ILE B C 1
ATOM 34622 O O . ILE D 1 1386 ? 20.464 96.467 28.314 1.00 59.68 1550 ILE B O 1
ATOM 34638 N N . THR D 1 1387 ? 22.232 96.512 29.707 1.00 45.00 1551 THR B N 1
ATOM 34639 C CA . THR D 1 1387 ? 22.007 97.886 30.143 1.00 58.05 1551 THR B CA 1
ATOM 34640 C C . THR D 1 1387 ? 22.625 98.861 29.148 1.00 58.09 1551 THR B C 1
ATOM 34641 O O . THR D 1 1387 ? 22.133 99.976 28.974 1.00 65.57 1551 THR B O 1
ATOM 34652 N N . VAL D 1 1388 ? 23.716 98.442 28.511 1.00 54.23 1552 VAL B N 1
ATOM 34653 C CA . VAL D 1 1388 ? 24.300 99.205 27.414 1.00 60.62 1552 VAL B CA 1
ATOM 34654 C C . VAL D 1 1388 ? 23.265 99.338 26.307 1.00 59.41 1552 VAL B C 1
ATOM 34655 O O . VAL D 1 1388 ? 23.114 100.399 25.704 1.00 52.37 1552 VAL B O 1
ATOM 34668 N N . SER D 1 1389 ? 22.555 98.246 26.047 1.00 53.25 1553 SER B N 1
ATOM 34669 C CA . SER D 1 1389 ? 21.489 98.244 25.058 1.00 53.79 1553 SER B CA 1
ATOM 34670 C C . SER D 1 1389 ? 20.390 99.231 25.440 1.00 61.81 1553 SER B C 1
ATOM 34671 O O . SER D 1 1389 ? 20.078 100.145 24.677 1.00 52.29 1553 SER B O 1
ATOM 34679 N N . MET D 1 1390 ? 19.812 99.041 26.623 1.00 59.84 1554 MET B N 1
ATOM 34680 C CA . MET D 1 1390 ? 18.734 99.897 27.108 1.00 53.40 1554 MET B CA 1
ATOM 34681 C C . MET D 1 1390 ? 19.120 101.371 27.071 1.00 55.08 1554 MET B C 1
ATOM 34682 O O . MET D 1 1390 ? 18.362 102.210 26.583 1.00 59.68 1554 MET B O 1
ATOM 34696 N N . ARG D 1 1391 ? 20.307 101.677 27.584 1.00 53.37 1555 ARG B N 1
ATOM 34697 C CA . ARG D 1 1391 ? 20.766 103.058 27.694 1.00 53.24 1555 ARG B CA 1
ATOM 34698 C C . ARG D 1 1391 ? 21.048 103.668 26.327 1.00 59.66 1555 ARG B C 1
ATOM 34699 O O . ARG D 1 1391 ? 20.779 104.848 26.099 1.00 61.31 1555 ARG B O 1
ATOM 34703 N N . THR D 1 1392 ? 21.597 102.863 25.422 1.00 62.65 1556 THR B N 1
ATOM 34704 C CA . THR D 1 1392 ? 21.907 103.330 24.078 1.00 53.56 1556 THR B CA 1
ATOM 34705 C C . THR D 1 1392 ? 20.628 103.743 23.359 1.00 61.38 1556 THR B C 1
ATOM 34706 O O . THR D 1 1392 ? 20.599 104.756 22.660 1.00 60.23 1556 THR B O 1
ATOM 34717 N N . LEU D 1 1393 ? 19.572 102.956 23.540 1.00 43.66 1557 LEU B N 1
ATOM 34718 C CA . LEU D 1 1393 ? 18.281 103.260 22.939 1.00 55.83 1557 LEU B CA 1
ATOM 34719 C C . LEU D 1 1393 ? 17.711 104.553 23.514 1.00 66.99 1557 LEU B C 1
ATOM 34720 O O . LEU D 1 1393 ? 17.063 105.324 22.807 1.00 74.93 1557 LEU B O 1
ATOM 34736 N N . GLU D 1 1394 ? 17.956 104.786 24.799 1.00 59.88 1558 GLU B N 1
ATOM 34737 C CA . GLU D 1 1394 ? 17.496 106.006 25.448 1.00 63.12 1558 GLU B CA 1
ATOM 34738 C C . GLU D 1 1394 ? 18.261 107.208 24.918 1.00 55.64 1558 GLU B C 1
ATOM 34739 O O . GLU D 1 1394 ? 17.667 108.234 24.588 1.00 74.25 1558 GLU B O 1
ATOM 34751 N N . LEU D 1 1395 ? 19.582 107.079 24.844 1.00 56.04 1559 LEU B N 1
ATOM 34752 C CA . LEU D 1 1395 ? 20.418 108.148 24.316 1.00 64.37 1559 LEU B CA 1
ATOM 34753 C C . LEU D 1 1395 ? 20.072 108.448 22.861 1.00 64.30 1559 LEU B C 1
ATOM 34754 O O . LEU D 1 1395 ? 20.225 109.577 22.411 1.00 66.82 1559 LEU B O 1
ATOM 34770 N N . ILE D 1 1396 ? 19.598 107.438 22.137 1.00 61.60 1560 ILE B N 1
ATOM 34771 C CA . ILE D 1 1396 ? 19.281 107.594 20.720 1.00 73.24 1560 ILE B CA 1
ATOM 34772 C C . ILE D 1 1396 ? 18.028 108.437 20.515 1.00 73.00 1560 ILE B C 1
ATOM 34773 O O . ILE D 1 1396 ? 18.010 109.332 19.674 1.00 75.07 1560 ILE B O 1
ATOM 34789 N N . GLU D 1 1397 ? 16.978 108.147 21.275 1.00 76.29 1561 GLU B N 1
ATOM 34790 C CA . GLU D 1 1397 ? 15.744 108.920 21.175 1.00 76.65 1561 GLU B CA 1
ATOM 34791 C C . GLU D 1 1397 ? 15.906 110.278 21.853 1.00 69.81 1561 GLU B C 1
ATOM 34792 O O . GLU D 1 1397 ? 15.028 111.138 21.766 1.00 79.11 1561 GLU B O 1
ATOM 34804 N N . GLU D 1 1398 ? 17.040 110.465 22.520 1.00 72.49 1562 GLU B N 1
ATOM 34805 C CA . GLU D 1 1398 ? 17.351 111.721 23.189 1.00 79.12 1562 GLU B CA 1
ATOM 34806 C C . GLU D 1 1398 ? 17.995 112.715 22.224 1.00 81.20 1562 GLU B C 1
ATOM 34807 O O . GLU D 1 1398 ? 18.110 113.900 22.535 1.00 88.71 1562 GLU B O 1
ATOM 34819 N N . LEU D 1 1399 ? 18.413 112.234 21.055 1.00 82.69 1563 LEU B N 1
ATOM 34820 C CA . LEU D 1 1399 ? 19.009 113.107 20.044 1.00 69.19 1563 LEU B CA 1
ATOM 34821 C C . LEU D 1 1399 ? 18.032 114.187 19.593 1.00 72.75 1563 LEU B C 1
ATOM 34822 O O . LEU D 1 1399 ? 16.818 114.007 19.685 1.00 71.45 1563 LEU B O 1
ATOM 34838 N N . PRO D 1 1400 ? 18.563 115.319 19.102 1.00 66.10 1564 PRO B N 1
ATOM 34839 C CA . PRO D 1 1400 ? 17.707 116.326 18.468 1.00 67.46 1564 PRO B CA 1
ATOM 34840 C C . PRO D 1 1400 ? 17.018 115.782 17.225 1.00 75.83 1564 PRO B C 1
ATOM 34841 O O . PRO D 1 1400 ? 17.510 114.823 16.629 1.00 85.73 1564 PRO B O 1
ATOM 34852 N N . GLU D 1 1401 ? 15.895 116.379 16.840 1.00 73.76 1565 GLU B N 1
ATOM 34853 C CA . GLU D 1 1401 ? 15.262 116.038 15.574 1.00 82.26 1565 GLU B CA 1
ATOM 34854 C C . GLU D 1 1401 ? 16.156 116.510 14.433 1.00 77.77 1565 GLU B C 1
ATOM 34855 O O . GLU D 1 1401 ? 16.880 117.497 14.569 1.00 63.49 1565 GLU B O 1
ATOM 34867 N N . PHE D 1 1402 ? 16.110 115.800 13.312 1.00 77.27 1566 PHE B N 1
ATOM 34868 C CA . PHE D 1 1402 ? 17.022 116.074 12.209 1.00 82.86 1566 PHE B CA 1
ATOM 34869 C C . PHE D 1 1402 ? 16.678 117.385 11.500 1.00 76.69 1566 PHE B C 1
ATOM 34870 O O . PHE D 1 1402 ? 15.617 117.515 10.888 1.00 68.27 1566 PHE B O 1
ATOM 34887 N N . GLU D 1 1403 ? 17.588 118.352 11.601 1.00 72.94 1567 GLU B N 1
ATOM 34888 C CA . GLU D 1 1403 ? 17.442 119.647 10.940 1.00 69.24 1567 GLU B CA 1
ATOM 34889 C C . GLU D 1 1403 ? 18.800 120.147 10.442 1.00 79.75 1567 GLU B C 1
ATOM 34890 O O . GLU D 1 1403 ? 19.800 120.071 11.155 1.00 79.97 1567 GLU B O 1
ATOM 34894 N N . ILE D 1 1404 ? 18.819 120.676 9.222 1.00 73.97 1568 ILE B N 1
ATOM 34895 C CA . ILE D 1 1404 ? 20.062 120.993 8.519 1.00 79.40 1568 ILE B CA 1
ATOM 34896 C C . ILE D 1 1404 ? 20.498 122.446 8.743 1.00 84.50 1568 ILE B C 1
ATOM 34897 O O . ILE D 1 1404 ? 19.691 123.287 9.139 1.00 90.53 1568 ILE B O 1
ATOM 34913 N N . GLN D 1 1405 ? 21.788 122.708 8.526 1.00 88.40 1569 GLN B N 1
ATOM 34914 C CA . GLN D 1 1405 ? 22.355 124.059 8.554 1.00 90.89 1569 GLN B CA 1
ATOM 34915 C C . GLN D 1 1405 ? 22.465 124.596 9.976 1.00 95.54 1569 GLN B C 1
ATOM 34916 O O . GLN D 1 1405 ? 23.569 124.824 10.476 1.00 105.20 1569 GLN B O 1
#

Solvent-accessible surface area: 100794 Å² total; per-residue (Å²): 118,98,38,140,95,15,12,96,52,0,15,96,48,1,79,69,24,40,72,160,76,51,64,0,8,0,31,3,11,112,73,34,24,19,53,30,2,0,0,36,6,0,10,16,32,11,150,124,73,99,30,56,7,30,0,0,0,0,0,34,49,82,63,52,0,23,87,4,1,115,28,4,59,87,51,22,87,63,75,31,17,2,6,4,1,15,114,58,68,92,3,2,72,38,149,56,77,38,35,37,38,47,12,17,65,59,30,65,46,9,28,101,20,60,114,66,5,56,83,65,144,72,78,44,32,0,0,0,2,0,0,10,6,106,23,3,74,21,6,23,46,1,32,186,56,39,13,28,46,1,23,8,2,0,4,10,62,10,64,53,140,34,67,69,19,4,28,50,86,104,69,2,37,7,127,17,5,0,8,1,13,35,69,34,69,38,141,151,88,102,40,69,23,114,51,86,107,17,37,9,63,73,26,22,53,15,26,148,33,35,14,102,80,112,105,68,108,109,38,89,47,4,67,62,10,22,52,180,6,34,88,92,32,64,114,25,35,124,119,70,104,48,22,70,64,11,55,42,0,16,58,10,0,57,116,12,4,7,117,81,13,78,47,66,46,0,6,98,22,15,9,45,3,33,0,0,14,23,9,9,82,13,39,34,77,105,63,49,23,3,107,66,10,14,0,2,45,9,0,80,44,6,22,50,84,23,92,108,38,66,30,68,61,40,13,91,73,12,35,83,47,11,36,75,30,98,148,56,8,65,75,122,126,64,46,39,52,31,29,90,77,24,73,88,45,37,23,52,78,17,58,124,134,86,145,9,6,78,32,0,0,33,0,0,6,31,0,4,9,29,5,0,54,83,65,62,64,76,37,8,5,33,59,122,4,29,9,0,1,2,34,4,24,48,0,20,6,3,28,69,7,11,54,39,3,42,58,36,45,112,89,55,81,30,56,49,86,49,2,50,76,2,0,73,67,6,2,15,0,1,21,70,71,2,21,25,0,1,16,0,1,27,29,0,35,45,48,13,103,81,84,124,59,75,1,48,7,1,1,1,9,10,4,10,34,31,69,13,86,107,114,153,119,41,7,32,81,0,20,44,61,12,107,69,4,89,131,26,86,1,13,0,0,2,0,27,1,55,60,42,123,39,66,81,41,20,71,40,152,87,139,52,70,67,13,92,158,7,53,126,31,0,32,88,17,0,38,90,33,20,178,38,143,68,26,125,18,5,59,9,14,5,0,4,0,3,12,6,0,4,78,40,12,38,114,55,0,1,1,0,3,0,0,16,4,43,2,3,22,32,65,19,1,12,0,0,4,62,6,2,56,133,52,2,8,26,5,28,0,2,13,0,29,0,14,38,162,30,70,17,79,26,25,144,56,13,19,13,68,0,16,14,124,44,23,105,31,11,2,0,1,4,1,4,1,30,30,131,60,150,76,72,45,1,22,13,55,53,12,27,64,126,42,70,97,80,60,0,10,75,46,4,122,101,70,88,4,8,105,92,12,119,51,107,109,14,92,34,41,153,53,22,9,6,35,65,66,69,58,139,74,4,91,123,16,101,20,3,7,95,94,150,60,22,6,0,78,52,48,7,40,1,3,33,3,84,8,45,32,8,0,11,2,2,7,72,123,36,0,14,67,23,0,55,78,0,8,129,23,0,24,115,16,0,49,146,0,83,144,80,128,84,99,28,62,64,75,60,1,34,120,83,17,33,88,60,64,161,96,0,19,10,3,174,17,2,16,63,59,0,7,131,90,50,104,24,158,54,42,86,75,35,1,10,48,6,11,32,37,1,0,0,17,20,39,7,0,10,17,138,26,5,4,39,59,17,63,80,5,45,77,2,6,35,69,87,113,23,150,6,33,4,0,3,0,6,1,63,20,19,98,21,104,19,3,4,10,1,2,72,62,2,3,8,33,63,4,0,12,33,51,1,38,4,0,0,16,33,24,38,124,129,154,64,150,65,82,3,6,116,42,62,72,24,1,27,2,0,0,0,0,0,2,4,53,37,0,51,163,143,7,60,45,2,3,42,14,57,24,2,33,3,3,80,0,120,87,50,114,37,0,10,102,7,0,94,83,0,3,92,14,2,44,76,6,35,108,55,109,79,68,146,45,14,94,44,72,78,85,56,101,48,41,130,6,167,121,3,113,32,60,153,134,63,37,50,62,21,0,46,0,18,132,11,0,31,0,83,85,4,32,101,89,0,20,108,12,50,2,31,22,46,27,0,0,45,16,0,17,43,13,0,17,60,90,89,48,110,48,8,35,25,75,24,17,1,34,85,23,29,155,74,90,96,25,5,10,52,0,0,23,3,0,0,4,0,0,14,77,0,20,62,1,29,139,94,16,28,160,21,19,86,152,111,127,63,110,17,11,67,63,4,56,98,56,1,44,77,30,24,88,99,74,55,57,0,9,7,11,6,5,34,61,19,26,25,45,59,6,4,2,14,7,0,31,20,27,8,81,103,78,124,43,44,12,11,0,0,0,0,0,10,38,69,120,44,2,17,106,6,1,134,27,4,25,118,83,26,99,65,72,37,19,1,2,2,0,4,101,51,77,129,3,19,156,108,40,55,40,25,22,12,16,64,48,21,62,53,5,26,110,11,34,104,63,2,78,88,79,135,76,73,33,65,0,2,0,5,0,0,9,0,105,25,5,81,28,6,16,59,1,26,92,96,53,12,42,100,1,64,1,1,0,0,2,52,0,15,53,0,45,38,70,114,80,96,21,8,54,12,2,14,45,77,150,68,3,32,7,61,17,3,2,0,2,1,14,6,37,26,24,29,47,37,122,88,97,32,19,7,125,48,88,87,55,1,22,68,46,24,20,76,3,10,1,6,22,0,41,72,123,131,49,13,28,34,19,16,6,34,65,66,39,74,26,48,42,59,24,85,57,115,128,59,7,88,25,47,44,78,50,85,78,39,14,45,64,36,20,94,42,20,72,73,66,65,81,166,106,137,84,47,50,83,100,84,151,132,64,36,62,52,58,102,75,47,39,62,136,127,69,119,91,184,52,20,62,151,40,77,107,25,40,7,23,8,28,32,35,61,72,119,54,47,47,56,21,28,71,46,26,24,63,18,4,37,88,172,136,4,95,17,13,6,19,62,120,156,129,79,80,43,56,40,8,29,46,45,20,35,7,1,3,22,9,16,6,46,22,25,35,0,15,22,56,21,29,85,61,28,136,69,74,66,40,197,111,85,53,62,41,71,60,51,38,67,37,58,112,66,26,16,123,40,35,24,15,73,127,41,12,74,48,0,48,48,4,17,106,128,5,47,86,76,6,56,102,23,36,91,86,68,91,52,100,17,6,105,51,1,48,79,0,10,36,0,0,58,47,7,6,15,119,57,11,77,90,56,71,0,3,86,25,1,4,42,1,16,0,1,40,30,0,6,90,6,3,2,66,172,40,54,2,15,94,75,4,5,0,3,84,4,0,51,51,0,8,56,65,4,90,91,46,68,16,64,39,20,19,139,74,0,47,16,0,13,8,2,5,110,38,42,11,38,78,20,84,62,31,77,64,24,31,54,8,10,58,51,4,28,62,62,0,5,125,83,16,85,120,65,83,14,17,81,37,0,0,30,1,0,1,38,0,1,0,21,4,1,90,87,54,50,69,97,23,1,5,29,60,101,2,24,0,0,0,1,33,5,25,20,0,29,6,0,24,66,0,0,40,27,0,61,107,14,50,104,73,65,114,32,54,40,82,40,0,44,58,0,1,68,154,7,1,16,0,1,22,70,65,8,11,4,0,2,6,0,0,4,20,0,5,14,24,6,23,88,14,9,26,175,146,41,52,36,31,27,1,90,10,0,1,0,7,4,4,10,48,28,61,8,89,99,87,139,53,77,112,29,38,0,29,58,0,21,86,43,14,93,140,8,78,134,28,85,0,18,0,0,2,0,26,2,59,54,41,119,38,57,85,87,20,64,36,106,89,100,52,67,120,15,88,146,10,51,130,32,0,35,80,15,0,36,112,40,18,139,40,144,68,21,119,20,4,61,7,14,6,0,3,1,2,13,13,0,2,88,41,9,46,63,55,0,0,0,0,0,0,0,15,6,46,2,3,22,27,52,20,2,4,0,0,2,64,4,1,52,124,54,0,9,19,0,28,0,0,16,0,35,1,15,51,161,28,64,17,82,29,21,145,60,13,19,13,63,1,19,18,119,46,20,115,33,10,3,0,0,3,0,3,0,32,32,146,44,133,85,84,66,0,19,10,53,52,13,23,57,126,40,75,89,97,63,0,10,59,52,2,130,98,77,94,4,7,115,77,11,124,42,110,97,21,93,32,42,93,32,35,8,2,31,66,71,55,66,138,84,1,82,127,12,94,14,1,6,102,94,145,58,27,10,0,85,57,47,5,37,0,4,37,1,84,7,47,26,6,0,7,2,3,8,71,122,45,0,11,75,19,0,52,80,0,0,116,26,0,9,114,13,0,60,116,0,75,144,75,54,130,92,39,80,32,129,56,2,42,122,113,19,33,106,71,26,151,52,0,16,22,10,163,18,0,24,59,52,0,15,136,45,60,91,24,127,41,40,88,80,30,1,11,43,8,6,31,39,0,1,0,15,20,40,10,0,5,16,147,29,1,3,32,62,16,76,73,9,47,84,7,4,50,72,89,128,29,73,6,33,3,0,0,0,5,1,56,22,21,98,20,102,22,4,4,1,3,3,89,60,3,4,9,32,70,0,2,7,27,46,0,40,8,0,0,11,36,40,43,135,91,149,75,83,3,7,118,36,61,71,25,1,24,4,0,0,0,0,0,1,4,73,33,0,58,173,152,16,50,50,1,3,41,19,55,22,1,29,4,8,112,5,43,92,68,114,24,0,16,91,6,0,97,94,0,2,87,14,3,38,72,11,36,111,53,112,80,71,129,54,16,102,48,98,80,72,53,105,63,38,131,4,122,120,2,121,34,64,163,208,52,33,53,57,23,0,37,0,15,146,13,0,37,0,30,102,5,33,99,90,0,16,112,13,50,1,25,20,51,30,0,0,38,13,0,18,44,8,0,33,65,87,81,59,190,91,10,34,20,77,23,23,1,24,85,22,38,153,69,87,94,28,5,7,53,0,0,21,3,0,0,4,0,0,14,25,0,18,87,19,23,138,93,20,22,154,24,44,92,181

InterPro domains:
  IPR001650 Helicase, C-terminal domain-like [PF00271] (489-600)
  IPR001650 Helicase, C-terminal domain-like [PS51194] (486-656)
  IPR001650 Helicase, C-terminal domain-like [SM00490] (509-601)
  IPR002052 DNA methylase, N-6 adenine-specific, conserved site [PS00092] (1015-1021)
  IPR003356 DNA methylase, adenine-specific [PF02384] (844-1035)
  IPR006935 Helicase/UvrB, N-terminal [PF04851] (176-378)
  IPR011335 Restriction endonuclease type II-like [SSF52980] (33-161)
  IPR014001 Helicase superfamily 1/2, ATP-binding domain [PS51192] (190-395)
  IPR014001 Helicase superfamily 1/2, ATP-binding domain [SM00487] (174-408)
  IPR027417 P-loop containing nucleoside triphosphate hydrolase [G3DSA:3.40.50.300] (167-396)
  IPR027417 P-loop containing nucleoside triphosphate hydrolase [G3DSA:3.40.50.300] (412-633)
  IPR027417 P-loop containing nucleoside triphosphate hydrolase [SSF52540] (193-611)
  IPR029063 S-adenosyl-L-methionine-dependent methyltransferase superfamily [G3DSA:3.40.50.150] (844-1219)
  IPR029063 S-adenosyl-L-methionine-dependent methyltransferase superfamily [SSF53335] (779-1186)
  IPR039442 Mrr-like domain [PF13156] (46-167)
  IPR041635 Type ISP restriction-modification enzyme LLaBIII, C-terminal specificity domain [PF18135] (1216-1545)
  IPR053980 Type ISP restriction-modification enzyme, coupler domain [PF22240] (715-839)

Foldseek 3Di:
DDQDDVLVVQLVLVCVQVVPDFFAEAADAVQRCVLLSVLVSQVVVLVVPPDAAEEEEEDADLVVLLVSLVVSVVSDPFFEAEAAEDPDQQSCWPVTHNRHPTYYLQLVSVQVSVVVQVVDPDHTSYYYYYYYLVSLQSQVVNVVVPDDAHQEYEYEPLQWVSNVVPQDCNRGGYRHYYYYYNDQFDDVTDGHDPPPVGNDYYSDYDDPLVCVVVVNLDDPCLVVLLVVQLVVCVVVLPPPCLVVVVQLVQVQLCVFAHPLDDSNNSSSQLSVLLLCLLLQQLLVVPDHPQVPDQVSCLSVVSVVVVVVVPDDRPCPVVVVVSVVSNVCRPDDVSSCVVLVVCCVRHVCPPPHAFDADLLQLLQVLQAQQVCCCVPVVHGDQDPQAAEEAAACQLPSNPLSNLVVVVVCVVVPVDDVVSSVCCQAPRYAYEHQGDVSQSNSQVSNCVSNVVVVDGRLHYAYYNLLVVVQDPGSHRSVVRCVSVVVVLVRQHAEYEDEWDWDLADQPLVLSTGDDDRPVLVVLLCVFQQVQAPAVDQSVCPTRQNSVCSSCLVSHDQAHKYKYKYQPQLQDHRSNLRVLVRLQVSAAEKEKEWLFQAQVADFPSNQFREADLSHVRDNGGIIIMMTGGHDDPHGWYWYDYCGTRAYNVSSSVVSNVNSYPVPDDTDIFDQDPSSHGPLDFDPVQVVFAACEDDPPHFFPDKWWAFALSCCLQFWFLFLVSNLVSVVQQLVLLLVLLVQCVVVDDQFALSNCSVSDDSQLLRYSDDSVSSRCSSPRDHDDRDSQQWAWEAEAQLDIIIGNQDVRSGVGNILCCFQPVGRPDWKKKKKWDDAAAPFFIDIAIERHRYHLVNFGDIIMIGIQWTQDDCGTDGRGDDLLSVLLVQLQSLAPCNRVVGRSCSHHHPHGHAAWDPRSLSSVLSVVLNVLSHCLQAADFDDQKDKFFQDPDLFAAAKDDPDPPPPQKIDRDPGMIMGRQDPCLQVCDGHNGRQLVVLRVPQHWDADPRNRRTHHNCNNDVDSCRSVNNNRSSSVSSVVNVVSNVRRDDTDHDD/DPPQLVVLLVLVVVPCPVHFFEEEEEFFQPPQLQSVLVNQVVVLPVPHDDAEEEAEDADLVVLLVSVVVSQVPDPFDEAEAEEDPDQVSQVDRGHDTYYLALVVVLVSVVVLVVDPDHGSYYYYRYYLVRQQSQLVNVVVPDDAGQEYEYEPLLQLFPLPDVSSVLVQDVNRGNYRHYAYYDQQQWFCLVPTDSHPPDDSSRHDYSDYQFLLNCVVVVNWFAEAEEEALVQVVVQVDPCLEAAAEADLCGQVVCQVCSVVVVVVVPHEEEPPVVVVVVVCVSLPPPDDPDYYPCRQVHAEYHYAWDYDRLVVLLVRVSSHTHHPHHYYYQDADDPCGSVVRVSSNLSSCVSNHLQSLLQLVLLVQDDSYHYVVVVVVVVSVVCSVPVDPDDDQFVLLVVLQVLLVVQLVLLVVVCVVVPDVLVVVLVLQQVLLCQFANPLQDSSNVSSLLSCCLVCVLLVCLQDPVPPQQCPDLVSVLSVVSVVSVVVPPDDSRPPVCVSVSSNSSVSNPPRPLDCVSVVVVVVSCVRHVVSNRAFDFDPLQLLQQLLAQQVVCCVAVVAGCLRPLAAEEAAACQLNSNLLSNLVVVLVCVVVPNDHLVSSVVCQAPRYAYEHARPVSLSNNQCSNQSSNCVSCPVVDDGDTRLRYAHYDLLVLPLDHDDRPPNSSVSSVVSSVVVLVGAHAHYEDEWDWALADQFPPLSTGDDCSPVLVVQLCVFLQVQAPDPDQSRCSTRVNSVVSSVLVSHNLQHKYKYKYQPALLDFRSNLRVLVRLQQSFQEKAKEWLAQQCVADFQNNQFSAADLRHVPDRGGIIIMMTGGHPDRHGKYWYDYPTTRAHNVRSSVCSNVQSYCVSDDTDIFDADPSSRRPLDFDPVQVVFAFCEDDPPHFFPDKWWAFALSCCLQFWFLFLVSNVVSVQQQLVLLLVLLVCDPVPHDADDLSRVVVSGDPAALHYRDDSQSSRCSRVSPHDHDDSFQWAWEQEAALDIIIGNQDPNRGPGNILVCFQAVTRPDWKKKKKWEAAGFPFQIDIAIEGHRYHLVRFGVMIMIRIQWTDVPIHGRGDDLLSVLLVQLQSLQPVSRVPRVSVSHHHGGGHFDWPPSSLSSVLSVVLNVLRHPLQADDFDPPKDKQFQDPQLFAAAKDDPDPPPQQKIARDPGIIIGRQDPQLQVCDGRNGRQLVVLRVPQHWDADPRSRRTHHNCNNDPDSCRSVSSNRSSSVSSVVSVVSNVVDDDTGHD

Nearest PDB structures (foldseek):
  5ffj-assembly1_A  TM=1.001E+00  e=0.000E+00  Lactococcus lactis
  5ffj-assembly2_B  TM=9.838E-01  e=0.000E+00  Lactococcus lactis
  4xqk-assembly1_A  TM=9.183E-01  e=0.000E+00  Lactococcus cremoris
  4xqk-assembly2_B  TM=9.383E-01  e=0.000E+00  Lactococcus cremoris
  7lo5-assembly1_D  TM=8.098E-01  e=1.205E-63  Deinococcus wulumuqiensis

Secondary structure (DSSP, 8-state):
----HHHHHHHHHHHHHHHH-SEEEEE--TTT-HHHHHHHHHHHHHHHH-SPEEEEEEESSHHHHHHHHHHHHHH-SS-EEEEEESS-GGGSB---B--SBPP---HHHHHHHHHHHHHSSS--SEEEEEEESTTTHHHHHHHHHT-PPBSEEEEES----GGGSTTSTTTS-BS-EEEEES--SB----B----TTTS--EEE---HHHHHHTT-----HHHHHHHHHHHHHHHHH---HHHHHHHHHHHHHHHHT-TT--HHHHHHHHHHHHHHHHHHHHHHTTS-HHHH-HHHHHHHHHHHHHHTTT----GGGGHHHHHHHHHHTS---HHHHHHHHHIIIIIHHHT---PPPHHHHHHHHHHHHHHIIIIIS--TT-TT--EEETT-TTTHHHHHHHHHHHHHHHHTSS-HHHHHHIIIIIEEEEESSHHHHHHHHHHHHHHHTT-----TTEEES-HHHHTT-----SSHHHHHHHHTTTTS---EEEE---------TT-TT--PPP-HHHHHHHIIIIITT-S-S--GGGGSHHHHHHHHHHHHS-SSEEEEEEEE-GGGS-GGGHHHHHHHHHH-SEEEEEEEE---SS-THHHHHH---TTGGG--S-EEEEEEEE-S-S--EEEEEE--TT--HHHHHHHHHH--STTSS--EEE---TT--SSS---TTGGGSEESSSSTT-S-S--EE-BB-S-HHHHEES-HHHHHHHHHHHHHHHHHHHHHHHTS-----TTGGGGGS---TTT----HHHHHHHHTT------GGGEEEEEEETTEEEEEE--TTT-SB-TTHHHH-SSTT----EEEEE-SS-SSPP-EEEESSEEBGGGSSSSEEEEESEE------EESSS-HHHHHHHHHHTT-HHHHHHTHHHHHHS--EE--BTTHHHHHHHHHHHHHHHHSTTS-PPPSS-EEEESS-----S--B-SSTT--S-EE-SSSEEEE---GGGGG-EETTEEHHHHHHHHSS-EE-TTT--EE-GGGSSSSTTHHHHHHHHHHHHHHHHHHHHHHSPP--B--/--HHHHHHHHHHHHHHHH-SEEEEEE-BTB-HHHHHHHHHHHHHHHS-SSEEEEEEES-SHHHHHHHHHHHHT-SS-EEEEEESS-GGG-----SSPB---HHHHHHHHHHHHHSSS--SEEEEEEESTT-HHHHHHHHTTPPPEEEEEEETGGGSSS----STTGGG-TTTS-EEEEEEE-S-SSEE---EES-S--TTTS-EEEEEE-HHHHHHTTSS----EE--HHHHHHHHTT--EEEE-S-HHHHHHHHHHHHHHHHH----B--HHHHHHHHHHHS-TTS----B---TT--EEEE-S--S-HHHHHHHHHTT-------EE------HHHHHHHHHHHHHHHHH-SSHHHHHHHTTT-------HHHHHHHHHHHHHHS-S--STGGGHHHHHHHHHHHHHHHHHHTTSSSSHHHHHHHHHHHHHHHHS-TT--HHHHHHHHHHHHHHHHHHHHHSTT--HHHH-HHHHHHHHHHHHHHHTT-----GGGHHHHHHHHHHTTT--SSTHHHHHHHHHIIIIIHHH---PPPHHHHHHHHHHHHHHHHHHHS--TTSTT-EEEETT-TTTHHHHHHHHHHHHHHHTTS--HHHHHHIIIIIEEEEES-HHHHHHHHHHHHHHHHHHSTTS------TTEEES-HHHHTT-----SS-TTHHHHHHHHHHHTSPEEEEEE-----S--STT-TT-SPP--HHHHHHHIIIIITT-S-S--GGGGSHHHHHHHHHHHHEEEEEEEEEEEEGGGGS-SS-HHHHHHHHHH-SEEEEEEEE--TT--THHHHHH-S-TTTTS--S-EEEEEEE--SS---EEEEEE--TT--HHHHHHHHHHH-STTSS--EEE---TT--SSSPPPGGGGGSEESSSSTT-S-S--EE-BB-S-HHHHEESSHHHHHHHHHHHHHHHHHHHHHHHHH-----TTTGGGGS---TTT----HHHHHHHHTT------TTSEEEEEEETTEEEEEE--TTT-SB-TTTTTT-SSTT----EEEEPPTT--SPP-EEEESSEEBTTSSSSS-EEEESEEE--EEESSS-HHHHHHHHHHTT-HHHHHHTHHHHHHS--EE--BTTHHHHHHHHHHHHHHHHTTTS-PPPTT-EEEESS-----S--B-SSTT--SEEB-SSSEEEE---GGGGG-EETTEEHHHHHHHHSS-EE-TTT--EE-GGGS-S-TTHHHHHHHHHHHHHHHHHHHHHTSPP--B-

Radius of gyration: 56.24 Å; Cα contacts (8 Å, |Δi|>4): 4147; chains: 2; bounding box: 99×176×126 Å

Organism: NCBI:txid1358